Protein 2FDV (pdb70)

Secondary structure (DSSP, 8-state):
--BPPP-PPPBTTTBTGGG--TTBHHHHHHHHHHHH-SEEEEEETTEEEEEE-SHHHHHIIIIITTTTT-EE---HHHHHHHTT-SSSS--HHHHHHHHHHHHHHHHHTTTTSHHHHHHHHHHHHHHHHHHHHTTT--B--HHHHHHHHHHHHHHHHHSSPPPTT-HHHHHHHHHHHHHHHHHTSHHHHHHHHHHHHHTTS-SHHHHHHHHHHHHHHHHHHHHHHHHTT--TTS--SHHHHHHHHHHHTTT-TT-S-SHHHHHHHHHHHHHHHHHHHHHHHHHHHHHHHH-HHHHHHHHHHHHHHT-SSSPP-GGGGGG-HHHHHHHHHHHHHH-SSTT-S-EE-SS-EEETTEEE-TT-EEEE-HHHHHT-TTT-SSTTS--GGGGB-TTS-B---TT--TT--STT--TTHHHHHHHHHHHHHHHHHHEEEEESS-GGG---S-SEESSSEEPPP--EEEEE-/-PPP-PPPBTTTBTGGG--TTBHHHHHHHHHHHH-SEEEEEETTEEEEEE-HHHHHHIIIIITTTTT-EE---HHHHHHHTT-SSSS--HHHHHHHHHHHHHHHHHTTTTSHHHHHHHHHHHHHHHHHHHHTTT--B--HHHHHHHHHHHHHHHHHSS---TT-HHHHHHHHHHHHHHHHTTSHHHHHHHHHHHHHTTS-SHHHHHHHHHHHHHHHHHHHHHHHHHS--TT---SHHHHHHHHHHHHTT-TT-S-SHHHHHHHHHHHHHHHHHHHHHHHHHHHHHHHH-HHHHHHHHHHHHHHT-SSS---GGGGGG-HHHHHHHHHHHHHH-SSTT-S-EE-SS-EEETTEEE-TT-EEEE-HHHHHT-TTT-SSTTS--GGGGB-TTS-B---TT--TT--STT--TTHHHHHHHHHHHHHHHHHHEEEEESS-GGG---SEEEESSSEEEPP--EEEEE---/--SPP-PPPBTTTBTGGG--TTBHHHHHHHHHHHH-SEEEEEETTEEEEEEESHHHHHIIIIITTTTT-EE---HHHHHHHTT-STTT--HHHHHHHHHHHHHHHHHTTTTSHHHHHHHHHHHHHHHHHHHTTTT--B--HHHHHHHHHHHHHHHHHSSPPPTT-HHHHHHHHHHHHHHHHTTSHHHHHHHHHHHHHTTS-SHHHHHHHHHHHHHHHHHHHHHHHHHH--TTS--SHHHHHHHHHHHTTT-TT-S-SHHHHHHHHHHHHHHHHHHHHHHHHHHHHHHHH-HHHHHHHHHHHHHHT-SSS---GGGGGG-HHHHHHHHHHHHHH-SSTT-S-EE-SSSEEETTEEE-TT-EEEEEHHHHHT-TTT-SSTTS--GGGGB-TTS-B---TT--TT--STT--TTHHHHHHHHHHHHHHHHHHEEEEESS-GGG---SEEEESSSEEEPP--EEEEE-/--PPP-PPPBTTTBTGGG--TTBHHHHHHHHHHHH-SEEEEEETTEEEEEE-HHHHHHHHHTTTTTTT-EE---HHHHHHHTT-STTT--HHHHHHHHHHHHHHHHHT-SSSHHHHHHHHHHHHHHHHHHHHTTT--B--HHHHHHHHHHHHHHHHHSSPPPTT-HHHHHHHHHHHHHHHHHTSHHHHHHHHHHHHHTTS-SHHHHHHHHHHHHHHHHHHHHHHHHTT--TTS--SHHHHHHHHHHHTTT-TT-S-SHHHHHHHHHHHHHHHHHHHHHHHHHHHHHHHH-HHHHHHHHHHHHHHT-SSSPP-GGGGGG-HHHHHHHHHHHHHH-SSTT-S-EE-SS-EEETTEEE-TT-EEEE-HHHHHT-TTT-SSTTS--GGGGB-TTS-B---TT--TT--STT--TTHHHHHHHHHHHHHHHHHHEEEEESS-GGG---SEEEESSSEEEPP--EEEEE-

Solvent-accessible surface area: 74502 Å² total; per-residue (Å²): 148,50,148,40,4,56,24,6,113,49,25,68,26,49,6,2,35,14,72,2,25,8,57,62,3,35,83,14,0,51,134,15,14,132,197,60,24,68,4,0,7,0,29,2,0,46,20,108,0,0,0,0,8,15,14,82,2,0,64,57,0,0,59,100,50,21,50,46,0,3,4,16,6,58,10,6,0,10,36,74,5,3,136,29,58,0,5,37,19,2,68,39,102,62,3,120,66,0,48,198,20,0,43,49,6,10,139,107,57,8,16,62,107,172,43,5,20,88,35,0,32,89,0,2,28,69,0,12,89,26,1,116,68,24,70,20,37,22,25,67,0,14,32,46,0,5,36,0,0,0,0,0,4,0,19,5,0,16,37,90,78,20,88,39,177,50,145,70,0,24,43,2,2,135,36,0,29,22,3,10,38,16,0,1,36,10,24,0,5,47,2,5,6,22,19,26,27,16,84,61,22,33,6,26,5,58,76,2,4,123,32,0,70,21,0,33,76,11,0,30,103,56,1,90,85,8,79,169,65,30,66,66,138,61,57,100,2,0,0,0,19,0,6,29,76,31,86,122,36,128,197,62,125,78,21,26,7,69,85,67,0,0,11,0,0,0,0,8,18,0,14,40,17,0,4,37,10,1,1,7,0,14,2,0,0,8,0,1,10,50,56,67,133,11,20,59,92,0,20,95,4,0,55,150,30,13,21,121,153,83,104,1,56,47,112,0,52,96,100,0,40,23,0,24,0,1,12,14,0,1,16,0,42,0,8,13,26,0,10,12,40,7,4,66,1,63,94,90,6,128,3,90,81,32,73,0,32,150,28,10,6,0,14,0,0,3,0,7,1,1,46,20,111,99,74,4,97,70,20,128,75,11,50,6,90,20,0,8,53,166,173,33,101,48,98,168,25,90,0,36,3,24,26,14,25,22,105,32,40,54,50,26,52,47,13,11,70,15,1,2,1,0,1,1,0,11,1,0,9,31,0,117,19,114,26,70,87,52,46,151,52,6,68,21,48,48,79,47,36,2,15,0,6,3,3,74,114,29,31,0,4,1,37,68,88,172,48,4,64,25,14,90,53,24,65,25,49,3,0,32,9,44,3,36,9,66,92,1,29,80,7,0,32,111,12,18,150,194,55,25,65,4,0,6,0,34,2,0,41,22,102,0,0,0,0,9,16,13,83,2,1,63,58,0,0,58,102,46,20,88,59,0,3,3,16,6,67,11,10,0,8,39,66,5,3,138,30,63,0,6,36,20,2,67,47,109,62,4,141,59,0,48,133,15,0,45,42,7,10,141,111,57,6,19,61,106,192,48,4,25,109,70,0,40,88,0,1,16,71,1,12,71,28,0,138,70,27,73,18,48,26,24,67,0,18,60,47,0,0,1,0,0,0,0,0,4,0,9,6,0,17,31,78,55,16,90,49,187,48,134,91,0,58,44,2,6,126,34,0,49,14,2,19,79,18,0,2,33,10,28,1,6,51,2,6,5,22,27,30,29,20,90,65,19,39,2,20,5,45,72,3,2,101,50,0,70,21,0,41,72,9,0,28,125,65,1,72,94,9,80,176,81,40,71,66,144,63,57,97,2,0,0,0,22,0,12,31,49,31,109,125,43,127,188,64,127,101,22,30,6,69,93,66,0,0,11,0,0,0,0,9,20,0,14,37,18,0,3,38,9,1,8,7,1,10,3,0,0,5,0,3,7,52,53,64,136,12,21,61,98,1,20,93,6,0,55,151,34,12,23,142,157,96,68,0,76,36,121,5,84,88,145,0,38,26,3,28,0,1,10,12,0,2,13,0,37,0,4,18,25,0,9,11,39,8,4,57,2,85,146,87,1,155,2,98,140,46,46,0,36,142,28,10,6,0,14,0,0,2,0,14,0,1,56,18,108,98,71,5,94,70,19,128,75,14,47,5,93,13,0,8,40,156,168,37,105,54,101,178,26,89,0,33,1,25,27,15,25,23,109,33,42,53,50,28,49,44,14,12,57,12,1,1,4,0,1,1,0,2,1,1,13,38,5,107,19,122,26,75,75,49,46,171,71,4,69,19,48,48,80,52,30,0,15,3,4,14,2,93,109,24,22,0,4,2,44,66,40,178,89,106,107,43,5,60,24,11,118,47,32,40,30,26,5,0,84,100,71,11,78,11,100,71,2,24,76,11,0,48,135,13,15,121,199,76,22,64,4,0,8,0,38,2,1,53,25,106,0,0,0,0,5,16,14,81,2,1,62,59,0,0,59,103,47,20,96,57,0,14,2,15,6,68,14,7,0,14,62,74,4,4,130,23,58,0,5,38,28,1,60,41,96,59,5,110,44,0,48,139,12,0,43,49,5,11,143,110,52,7,18,62,110,188,46,5,29,91,34,0,26,89,0,2,28,70,1,8,88,24,0,127,67,27,72,15,45,75,32,70,0,14,50,45,1,4,36,0,0,0,0,0,4,0,19,4,0,22,37,98,65,20,82,38,175,52,171,101,1,66,25,2,2,117,36,0,35,22,2,11,36,15,0,1,34,44,39,0,5,44,1,7,6,19,21,40,25,16,85,64,55,100,23,71,5,53,103,2,4,118,51,0,81,19,0,44,87,18,0,37,122,69,1,53,108,9,82,182,68,34,70,70,138,61,59,99,2,0,0,0,20,0,8,28,85,35,88,95,38,141,169,50,125,97,31,27,10,70,86,66,0,0,11,0,0,0,0,10,19,0,18,35,19,0,3,39,8,0,0,7,0,13,2,0,0,5,0,1,9,54,48,68,145,15,19,60,97,0,22,96,6,0,69,154,33,13,23,176,131,97,98,1,88,31,118,6,70,87,156,0,44,17,1,27,0,1,11,13,0,0,15,1,35,1,3,13,24,0,12,12,40,8,4,69,1,72,149,90,2,123,2,96,128,36,44,0,39,150,29,14,6,0,13,0,0,2,0,6,1,2,58,16,109,98,75,3,91,73,18,128,77,12,41,4,93,14,0,15,35,172,164,36,86,56,96,176,25,89,0,33,2,24,25,17,25,20,107,30,48,55,53,28,55,45,13,12,58,11,1,2,4,0,1,1,0,10,0,0,20,28,0,110,19,107,27,76,86,52,52,160,82,4,67,21,49,46,84,48,32,0,15,0,3,2,3,94,118,31,49,0,2,0,50,70,117,80,158,49,5,59,25,11,120,47,28,40,29,22,6,0,81,94,70,13,72,11,111,79,2,25,86,12,0,47,152,11,15,146,196,75,23,66,3,0,7,0,35,1,1,45,26,109,0,0,0,0,7,17,15,82,1,1,64,60,0,0,58,104,45,21,84,56,0,4,2,14,7,60,15,5,0,12,60,82,5,3,118,25,61,0,5,37,30,0,64,42,100,57,5,119,41,0,48,129,13,0,48,50,9,8,153,112,62,2,27,63,102,183,34,4,30,100,41,0,28,85,0,2,26,72,1,14,89,26,0,117,68,26,69,15,54,82,24,67,0,13,30,44,0,4,36,0,0,0,0,0,4,0,16,5,0,24,38,103,66,19,86,44,180,51,180,79,0,48,45,4,1,136,36,0,44,12,0,8,68,5,0,1,25,43,39,0,5,44,1,6,6,19,17,31,24,18,85,66,57,100,20,69,5,52,103,3,3,114,54,0,76,20,0,42,92,9,0,42,105,69,2,90,107,10,65,151,72,31,65,78,140,72,53,105,1,0,0,0,19,0,2,26,87,26,90,117,44,148,191,61,127,79,22,27,10,69,93,62,0,0,10,1,0,0,0,10,19,0,15,34,18,0,2,40,9,0,0,7,0,14,2,0,0,8,0,2,10,50,54,66,136,13,21,60,102,0,21,94,6,0,68,151,31,14,23,172,135,95,106,1,62,36,111,8,89,90,153,0,38,24,2,29,0,1,7,14,0,0,14,0,38,1,2,15,24,0,10,14,43,10,3,71,2,71,144,90,2,158,2,101,139,45,52,0,38,139,30,12,6,0,12,0,0,3,0,5,0,2,57,17,108,98,73,4,99,68,20,128,72,13,46,5,89,16,0,11,39,165,162,32,98,64,102,186,27,91,0,25,2,23,25,14,25,20,105,29,44,55,52,24,48,41,12,12,72,10,1,1,1,0,1,2,0,10,0,0,13,37,0,110,19,117,27,73,85,42,51,167,84,5,69,20,48,48,90,43,34,1,17,0,4,6,3,93,116,28,50,0,10,1,39,74,119

InterPro domains:
  IPR001128 Cytochrome P450 [PF00067] (34-490)
  IPR001128 Cytochrome P450 [PR00385] (301-318)
  IPR001128 Cytochrome P450 [PR00385] (354-365)
  IPR001128 Cytochrome P450 [PR00385] (430-439)
  IPR001128 Cytochrome P450 [PR00385] (439-450)
  IPR002401 Cytochrome P450, E-class, group I [PR00463] (62-81)
  IPR002401 Cytochrome P450, E-class, group I [PR00463] (86-107)
  IPR002401 Cytochrome P450, E-class, group I [PR00463] (177-195)
  IPR002401 Cytochrome P450, E-class, group I [PR00463] (290-307)
  IPR002401 Cytochrome P450, E-class, group I [PR00463] (310-336)
  IPR002401 Cytochrome P450, E-class, group I [PR00463] (353-371)
  IPR002401 Cytochrome P450, E-class, group I [PR00463] (394-418)
  IPR002401 Cytochrome P450, E-class, group I [PR00463] (429-439)
  IPR002401 Cytochrome P450, E-class, group I [PR00463] (439-462)
  IPR008067 Cytochrome P450, E-class, group I, CYP2A-like [PR01684] (1-13)
  IPR008067 Cytochrome P450, E-class, group I, CYP2A-like [PR01684] (225-237)
  IPR008067 Cytochrome P450, E-class, group I, CYP2A-like [PR01684] (336-346)
  IPR008067 Cytochrome P450, E-class, group I, CYP2A-like [PR01684] (390-405)
  IPR017972 Cytochrome P450, conserved site [PS00086] (432-441)
  IPR036396 Cytochrome P450 superfamily [G3DSA:1.10.630.10] (24-494)

Nearest PDB structures (foldseek):
  2fdw-assembly1_A  TM=9.995E-01  e=8.019E-74  Homo sapiens
  2pg5-assembly3_C  TM=1.002E+00  e=5.953E-73  Homo sapiens
  3t3q-assembly2_B  TM=1.000E+00  e=7.470E-72  Homo sapiens
  2pg7-assembly4_D  TM=9.994E-01  e=2.035E-71  Homo sapiens
  2pg6-assembly2_B  TM=9.985E-01  e=7.655E-70  Homo sapiens

Radius of gyration: 41.5 Å; Cα contacts (8 Å, |Δi|>4): 3331; chains: 4; bounding box: 92×107×116 Å

B-factor: mean 29.25, std 9.84, range [12.48, 67.92]

Structure (mmCIF, N/CA/C/O backbone):
data_2FDV
#
_entry.id   2FDV
#
_cell.length_a   69.927
_cell.length_b   157.430
_cell.length_c   103.897
_cell.angle_alpha   90.00
_cell.angle_beta   92.21
_cell.angle_gamma   90.00
#
_symmetry.space_group_name_H-M   'P 1 21 1'
#
loop_
_entity.id
_entity.type
_entity.pdbx_description
1 polymer 'Cytochrome P450 2A6'
2 non-polymer 'SULFATE ION'
3 non-polymer 'PROTOPORPHYRIN IX CONTAINING FE'
4 non-polymer N-METHYL(5-(PYRIDIN-3-YL)FURAN-2-YL)METHANAMINE
5 non-polymer 1,2-ETHANEDIOL
6 water water
#
loop_
_atom_site.group_PDB
_atom_site.id
_atom_site.type_symbol
_atom_site.label_atom_id
_atom_site.label_alt_id
_atom_site.label_comp_id
_atom_site.label_asym_id
_atom_site.label_entity_id
_atom_site.label_seq_id
_atom_site.pdbx_PDB_ins_code
_atom_site.Cartn_x
_atom_site.Cartn_y
_atom_site.Cartn_z
_atom_site.occupancy
_atom_site.B_iso_or_equiv
_atom_site.auth_seq_id
_atom_site.auth_comp_id
_atom_site.auth_asym_id
_atom_site.auth_atom_id
_atom_site.pdbx_PDB_model_num
ATOM 1 N N . LYS A 1 8 ? 29.767 87.174 84.756 1.00 57.45 30 LYS A N 1
ATOM 2 C CA . LYS A 1 8 ? 30.059 85.847 85.407 1.00 56.93 30 LYS A CA 1
ATOM 3 C C . LYS A 1 8 ? 31.431 85.752 86.087 1.00 56.17 30 LYS A C 1
ATOM 4 O O . LYS A 1 8 ? 31.540 85.296 87.249 1.00 56.41 30 LYS A O 1
ATOM 10 N N . GLY A 1 9 ? 32.478 86.135 85.345 1.00 54.58 31 GLY A N 1
ATOM 11 C CA . GLY A 1 9 ? 33.825 86.089 85.890 1.00 51.87 31 GLY A CA 1
ATOM 12 C C . GLY A 1 9 ? 34.398 84.683 85.946 1.00 49.54 31 GLY A C 1
ATOM 13 O O . GLY A 1 9 ? 35.247 84.377 86.781 1.00 50.20 31 GLY A O 1
ATOM 14 N N . LYS A 1 10 ? 33.929 83.798 85.079 1.00 46.50 32 LYS A N 1
ATOM 15 C CA . LYS A 1 10 ? 34.470 82.458 85.072 1.00 43.79 32 LYS A CA 1
ATOM 16 C C . LYS A 1 10 ? 35.007 82.088 83.686 1.00 38.99 32 LYS A C 1
ATOM 17 O O . LYS A 1 10 ? 34.741 82.761 82.723 1.00 37.05 32 LYS A O 1
ATOM 23 N N . LEU A 1 11 ? 35.815 81.048 83.619 1.00 37.36 33 LEU A N 1
ATOM 24 C CA . LEU A 1 11 ? 36.359 80.633 82.340 1.00 34.99 33 LEU A CA 1
ATOM 25 C C . LEU A 1 11 ? 35.176 80.098 81.555 1.00 32.86 33 LEU A C 1
ATOM 26 O O . LEU A 1 11 ? 34.151 79.671 82.125 1.00 33.06 33 LEU A O 1
ATOM 31 N N . PRO A 1 12 ? 35.241 80.182 80.220 1.00 30.29 34 PRO A N 1
ATOM 32 C CA . PRO A 1 12 ? 34.163 79.680 79.357 1.00 29.56 34 PRO A CA 1
ATOM 33 C C . PRO A 1 12 ? 33.847 78.262 79.768 1.00 30.19 34 PRO A C 1
ATOM 34 O O . PRO A 1 12 ? 34.751 77.513 80.155 1.00 29.38 34 PRO A O 1
ATOM 38 N N . PRO A 1 13 ? 32.575 77.835 79.636 1.00 31.31 35 PRO A N 1
ATOM 39 C CA . PRO A 1 13 ? 32.238 76.468 80.032 1.00 30.60 35 PRO A CA 1
ATOM 40 C C . PRO A 1 13 ? 32.864 75.403 79.113 1.00 29.66 35 PRO A C 1
ATOM 41 O O . PRO A 1 13 ? 33.237 75.696 77.969 1.00 27.75 35 PRO A O 1
ATOM 45 N N . GLY A 1 14 ? 32.969 74.175 79.613 1.00 27.90 36 GLY A N 1
ATOM 46 C CA . GLY A 1 14 ? 33.486 73.088 78.803 1.00 28.84 36 GLY A CA 1
ATOM 47 C C . GLY A 1 14 ? 33.434 71.735 79.506 1.00 27.90 36 GLY A C 1
ATOM 48 O O . GLY A 1 14 ? 33.092 71.689 80.701 1.00 30.45 36 GLY A O 1
ATOM 49 N N . PRO A 1 15 ? 33.760 70.633 78.824 1.00 28.49 37 PRO A N 1
ATOM 50 C CA . PRO A 1 15 ? 33.709 69.324 79.488 1.00 28.08 37 PRO A CA 1
ATOM 51 C C . PRO A 1 15 ? 34.702 69.276 80.639 1.00 30.05 37 PRO A C 1
ATOM 52 O O . PRO A 1 15 ? 35.801 69.849 80.558 1.00 26.71 37 PRO A O 1
ATOM 56 N N . THR A 1 16 ? 34.270 68.668 81.755 1.00 29.31 38 THR A N 1
ATOM 57 C CA . THR A 1 16 ? 35.148 68.629 82.909 1.00 30.61 38 THR A CA 1
ATOM 58 C C . THR A 1 16 ? 36.396 67.825 82.556 1.00 28.00 38 THR A C 1
ATOM 59 O O . THR A 1 16 ? 36.304 66.742 82.010 1.00 27.07 38 THR A O 1
ATOM 63 N N . PRO A 1 17 ? 37.582 68.372 82.864 1.00 27.80 39 PRO A N 1
ATOM 64 C CA . PRO A 1 17 ? 38.820 67.613 82.534 1.00 27.50 39 PRO A CA 1
ATOM 65 C C . PRO A 1 17 ? 39.223 66.636 83.608 1.00 27.11 39 PRO A C 1
ATOM 66 O O . PRO A 1 17 ? 38.785 66.808 84.775 1.00 28.02 39 PRO A O 1
ATOM 70 N N . LEU A 1 18 ? 40.035 65.623 83.246 1.00 24.35 40 LEU A N 1
ATOM 71 C CA . LEU A 1 18 ? 40.601 64.693 84.230 1.00 23.57 40 LEU A CA 1
ATOM 72 C C . LEU A 1 18 ? 42.097 65.126 84.425 1.00 23.74 40 LEU A C 1
ATOM 73 O O . LEU A 1 18 ? 42.670 65.776 83.569 1.00 20.69 40 LEU A O 1
ATOM 78 N N . PRO A 1 19 ? 42.670 64.767 85.555 1.00 23.52 41 PRO A N 1
ATOM 79 C CA . PRO A 1 19 ? 44.093 65.105 85.875 1.00 23.82 41 PRO A CA 1
ATOM 80 C C . PRO A 1 19 ? 45.013 64.672 84.757 1.00 20.20 41 PRO A C 1
ATOM 81 O O . PRO A 1 19 ? 44.972 63.521 84.331 1.00 20.66 41 PRO A O 1
ATOM 85 N N . PHE A 1 20 ? 45.904 65.601 84.350 1.00 19.19 42 PHE A N 1
ATOM 86 C CA . PHE A 1 20 ? 46.895 65.430 83.288 1.00 19.75 42 PHE A CA 1
ATOM 87 C C . PHE A 1 20 ? 46.381 65.163 81.876 1.00 19.44 42 PHE A C 1
ATOM 88 O O . PHE A 1 20 ? 46.740 65.893 80.918 1.00 18.10 42 PHE A O 1
ATOM 96 N N . ILE A 1 21 ? 45.503 64.168 81.707 1.00 19.69 43 ILE A N 1
ATOM 97 C CA . ILE A 1 21 ? 45.026 63.933 80.354 1.00 20.10 43 ILE A CA 1
ATOM 98 C C . ILE A 1 21 ? 43.964 64.974 79.905 1.00 19.66 43 ILE A C 1
ATOM 99 O O . ILE A 1 21 ? 43.654 65.017 78.737 1.00 19.48 43 ILE A O 1
ATOM 104 N N . GLY A 1 22 ? 43.453 65.774 80.819 1.00 19.52 44 GLY A N 1
ATOM 105 C CA . GLY A 1 22 ? 42.576 66.855 80.418 1.00 18.57 44 GLY A CA 1
ATOM 106 C C . GLY A 1 22 ? 41.313 66.253 79.774 1.00 19.74 44 GLY A C 1
ATOM 107 O O . GLY A 1 22 ? 40.720 65.381 80.403 1.00 19.12 44 GLY A O 1
ATOM 108 N N . ASN A 1 23 ? 40.937 66.724 78.577 1.00 21.85 45 ASN A N 1
ATOM 109 C CA . ASN A 1 23 ? 39.735 66.245 77.862 1.00 19.74 45 ASN A CA 1
ATOM 110 C C . ASN A 1 23 ? 40.100 65.244 76.792 1.00 20.88 45 ASN A C 1
ATOM 111 O O . ASN A 1 23 ? 39.332 64.997 75.825 1.00 19.53 45 ASN A O 1
ATOM 116 N N . TYR A 1 24 ? 41.294 64.620 76.914 1.00 18.34 46 TYR A N 1
ATOM 117 C CA . TYR A 1 24 ? 41.679 63.645 75.952 1.00 17.37 46 TYR A CA 1
ATOM 118 C C . TYR A 1 24 ? 40.616 62.576 75.600 1.00 19.25 46 TYR A C 1
ATOM 119 O O . TYR A 1 24 ? 40.462 62.177 74.439 1.00 18.62 46 TYR A O 1
ATOM 128 N N . LEU A 1 25 ? 39.915 62.083 76.629 1.00 18.87 47 LEU A N 1
ATOM 129 C CA . LEU A 1 25 ? 38.971 60.994 76.348 1.00 19.21 47 LEU A CA 1
ATOM 130 C C . LEU A 1 25 ? 37.736 61.439 75.552 1.00 21.68 47 LEU A C 1
ATOM 131 O O . LEU A 1 25 ? 36.958 60.576 75.087 1.00 22.69 47 LEU A O 1
ATOM 136 N N . GLN A 1 26 ? 37.597 62.736 75.383 1.00 23.77 48 GLN A N 1
ATOM 137 C CA . GLN A 1 26 ? 36.449 63.300 74.593 1.00 26.22 48 GLN A CA 1
ATOM 138 C C . GLN A 1 26 ? 36.923 63.919 73.273 1.00 26.79 48 GLN A C 1
ATOM 139 O O . GLN A 1 26 ? 36.162 64.688 72.619 1.00 29.27 48 GLN A O 1
ATOM 145 N N . LEU A 1 27 ? 38.135 63.576 72.875 1.00 26.24 49 LEU A N 1
ATOM 146 C CA . LEU A 1 27 ? 38.706 64.093 71.625 1.00 26.17 49 LEU A CA 1
ATOM 147 C C . LEU A 1 27 ? 39.213 62.950 70.781 1.00 26.27 49 LEU A C 1
ATOM 148 O O . LEU A 1 27 ? 39.487 61.922 71.321 1.00 30.23 49 LEU A O 1
ATOM 153 N N . ASN A 1 28 ? 39.323 63.094 69.444 1.00 24.91 50 ASN A N 1
ATOM 154 C CA . ASN A 1 28 ? 39.888 62.070 68.579 1.00 26.43 50 ASN A CA 1
ATOM 155 C C . ASN A 1 28 ? 41.129 62.798 68.010 1.00 25.88 50 ASN A C 1
ATOM 156 O O . ASN A 1 28 ? 40.949 63.773 67.288 1.00 26.62 50 ASN A O 1
ATOM 161 N N . THR A 1 29 ? 42.344 62.381 68.377 1.00 25.55 51 THR A N 1
ATOM 162 C CA . THR A 1 29 ? 43.537 63.075 67.869 1.00 24.57 51 THR A CA 1
ATOM 163 C C . THR A 1 29 ? 43.650 63.089 66.339 1.00 25.15 51 THR A C 1
ATOM 164 O O . THR A 1 29 ? 44.291 63.972 65.774 1.00 23.30 51 THR A O 1
ATOM 168 N N . GLU A 1 30 ? 43.027 62.130 65.650 1.00 23.98 52 GLU A N 1
ATOM 169 C CA . GLU A 1 30 ? 43.076 62.111 64.199 1.00 26.21 52 GLU A CA 1
ATOM 170 C C . GLU A 1 30 ? 42.123 63.159 63.580 1.00 24.51 52 GLU A C 1
ATOM 171 O O . GLU A 1 30 ? 42.308 63.573 62.419 1.00 25.26 52 GLU A O 1
ATOM 177 N N . GLN A 1 31 ? 41.143 63.617 64.358 1.00 25.72 53 GLN A N 1
ATOM 178 C CA . GLN A 1 31 ? 40.164 64.586 63.888 1.00 23.75 53 GLN A CA 1
ATOM 179 C C . GLN A 1 31 ? 39.922 65.654 64.954 1.00 25.45 53 GLN A C 1
ATOM 180 O O . GLN A 1 31 ? 38.822 65.790 65.520 1.00 24.56 53 GLN A O 1
ATOM 186 N N . MET A 1 32 ? 40.947 66.441 65.262 1.00 22.27 54 MET A N 1
ATOM 187 C CA . MET A 1 32 ? 40.750 67.465 66.256 1.00 23.54 54 MET A CA 1
ATOM 188 C C . MET A 1 32 ? 39.685 68.509 65.987 1.00 24.85 54 MET A C 1
ATOM 189 O O . MET A 1 32 ? 38.922 68.866 66.894 1.00 26.05 54 MET A O 1
ATOM 194 N N . TYR A 1 33 ? 39.662 69.036 64.766 1.00 24.33 55 TYR A N 1
ATOM 195 C CA . TYR A 1 33 ? 38.671 70.050 64.393 1.00 27.66 55 TYR A CA 1
ATOM 196 C C . TYR A 1 33 ? 37.242 69.493 64.639 1.00 26.84 55 TYR A C 1
ATOM 197 O O . TYR A 1 33 ? 36.453 70.107 65.370 1.00 28.49 55 TYR A O 1
ATOM 206 N N . ASN A 1 34 ? 36.932 68.326 64.066 1.00 27.84 56 ASN A N 1
ATOM 207 C CA . ASN A 1 34 ? 35.585 67.737 64.239 1.00 28.79 56 ASN A CA 1
ATOM 208 C C . ASN A 1 34 ? 35.264 67.483 65.719 1.00 28.78 56 ASN A C 1
ATOM 209 O O . ASN A 1 34 ? 34.128 67.678 66.146 1.00 29.72 56 ASN A O 1
ATOM 214 N N . SER A 1 35 ? 36.266 67.022 66.478 1.00 28.57 57 SER A N 1
ATOM 215 C CA . SER A 1 35 ? 36.106 66.755 67.879 1.00 28.13 57 SER A CA 1
ATOM 216 C C . SER A 1 35 ? 35.723 68.031 68.624 1.00 27.76 57 SER A C 1
ATOM 217 O O . SER A 1 35 ? 34.854 68.002 69.468 1.00 27.81 57 SER A O 1
ATOM 220 N N . LEU A 1 36 ? 36.433 69.142 68.349 1.00 25.44 58 LEU A N 1
ATOM 221 C CA . LEU A 1 36 ? 36.192 70.405 68.987 1.00 26.65 58 LEU A CA 1
ATOM 222 C C . LEU A 1 36 ? 34.848 70.970 68.538 1.00 28.62 58 LEU A C 1
ATOM 223 O O . LEU A 1 36 ? 34.122 71.492 69.391 1.00 28.31 58 LEU A O 1
ATOM 228 N N . MET A 1 37 ? 34.521 70.863 67.244 1.00 29.50 59 MET A N 1
ATOM 229 C CA . MET A 1 37 ? 33.211 71.375 66.767 1.00 32.06 59 MET A CA 1
ATOM 230 C C . MET A 1 37 ? 32.067 70.572 67.398 1.00 31.73 59 MET A C 1
ATOM 231 O O . MET A 1 37 ? 31.010 71.136 67.699 1.00 32.59 59 MET A O 1
ATOM 236 N N . LYS A 1 38 ? 32.261 69.279 67.605 1.00 32.79 60 LYS A N 1
ATOM 237 C CA . LYS A 1 38 ? 31.237 68.447 68.239 1.00 34.28 60 LYS A CA 1
ATOM 238 C C . LYS A 1 38 ? 30.962 68.990 69.632 1.00 34.51 60 LYS A C 1
ATOM 239 O O . LYS A 1 38 ? 29.785 69.155 70.052 1.00 34.20 60 LYS A O 1
ATOM 245 N N . ILE A 1 39 ? 32.044 69.288 70.370 1.00 32.36 61 ILE A N 1
ATOM 246 C CA . ILE A 1 39 ? 31.903 69.871 71.671 1.00 30.04 61 ILE A CA 1
ATOM 247 C C . ILE A 1 39 ? 31.260 71.240 71.644 1.00 30.12 61 ILE A C 1
ATOM 248 O O . ILE A 1 39 ? 30.449 71.580 72.549 1.00 30.47 61 ILE A O 1
ATOM 253 N N . SER A 1 40 ? 31.592 72.074 70.653 1.00 29.18 62 SER A N 1
ATOM 254 C CA . SER A 1 40 ? 30.966 73.407 70.625 1.00 30.37 62 SER A CA 1
ATOM 255 C C . SER A 1 40 ? 29.452 73.316 70.451 1.00 30.93 62 SER A C 1
ATOM 256 O O . SER A 1 40 ? 28.751 74.243 70.817 1.00 29.93 62 SER A O 1
ATOM 259 N N . GLU A 1 41 ? 28.957 72.215 69.924 1.00 32.91 63 GLU A N 1
ATOM 260 C CA . GLU A 1 41 ? 27.492 72.100 69.748 1.00 36.31 63 GLU A CA 1
ATOM 261 C C . GLU A 1 41 ? 26.822 72.082 71.093 1.00 36.93 63 GLU A C 1
ATOM 262 O O . GLU A 1 41 ? 25.705 72.604 71.258 1.00 36.24 63 GLU A O 1
ATOM 268 N N . ARG A 1 42 ? 27.503 71.470 72.056 1.00 36.00 64 ARG A N 1
ATOM 269 C CA . ARG A 1 42 ? 26.941 71.377 73.372 1.00 36.50 64 ARG A CA 1
ATOM 270 C C . ARG A 1 42 ? 27.223 72.569 74.225 1.00 35.99 64 ARG A C 1
ATOM 271 O O . ARG A 1 42 ? 26.358 73.000 74.981 1.00 36.64 64 ARG A O 1
ATOM 279 N N . TYR A 1 43 ? 28.415 73.148 74.105 1.00 31.66 65 TYR A N 1
ATOM 280 C CA . TYR A 1 43 ? 28.769 74.264 74.969 1.00 31.66 65 TYR A CA 1
ATOM 281 C C . TYR A 1 43 ? 28.693 75.661 74.442 1.00 30.80 65 TYR A C 1
ATOM 282 O O . TYR A 1 43 ? 28.717 76.582 75.249 1.00 34.55 65 TYR A O 1
ATOM 291 N N . GLY A 1 44 ? 28.614 75.851 73.130 1.00 30.78 66 GLY A N 1
ATOM 292 C CA . GLY A 1 44 ? 28.588 77.224 72.638 1.00 29.96 66 GLY A CA 1
ATOM 293 C C . GLY A 1 44 ? 29.819 77.512 71.739 1.00 29.87 66 GLY A C 1
ATOM 294 O O . GLY A 1 44 ? 30.763 76.691 71.725 1.00 26.85 66 GLY A O 1
ATOM 295 N N . PRO A 1 45 ? 29.861 78.650 71.048 1.00 28.68 67 PRO A N 1
ATOM 296 C CA . PRO A 1 45 ? 30.995 78.971 70.153 1.00 28.42 67 PRO A CA 1
ATOM 297 C C . PRO A 1 45 ? 32.286 79.341 70.849 1.00 27.32 67 PRO A C 1
ATOM 298 O O . PRO A 1 45 ? 33.328 79.371 70.204 1.00 25.82 67 PRO A O 1
ATOM 302 N N . VAL A 1 46 ? 32.221 79.613 72.151 1.00 25.96 68 VAL A N 1
ATOM 303 C CA . VAL A 1 46 ? 33.393 80.001 72.947 1.00 26.19 68 VAL A CA 1
ATOM 304 C C . VAL A 1 46 ? 33.363 79.025 74.128 1.00 26.73 68 VAL A C 1
ATOM 305 O O . VAL A 1 46 ? 32.437 79.051 74.970 1.00 26.75 68 VAL A O 1
ATOM 309 N N . PHE A 1 47 ? 34.355 78.127 74.191 1.00 23.07 69 PHE A N 1
ATOM 310 C CA . PHE A 1 47 ? 34.366 77.133 75.236 1.00 22.28 69 PHE A CA 1
ATOM 311 C C . PHE A 1 47 ? 35.795 76.797 75.614 1.00 22.64 69 PHE A C 1
ATOM 312 O O . PHE A 1 47 ? 36.743 77.244 74.939 1.00 21.43 69 PHE A O 1
ATOM 320 N N . THR A 1 48 ? 35.919 76.119 76.737 1.00 22.54 70 THR A N 1
ATOM 321 C CA . THR A 1 48 ? 37.301 75.793 77.265 1.00 21.67 70 THR A CA 1
ATOM 322 C C . THR A 1 48 ? 37.529 74.341 77.045 1.00 23.10 70 THR A C 1
ATOM 323 O O . THR A 1 48 ? 36.654 73.505 77.282 1.00 23.91 70 THR A O 1
ATOM 327 N N . ILE A 1 49 ? 38.739 73.971 76.580 1.00 19.52 71 ILE A N 1
ATOM 328 C CA . ILE A 1 49 ? 39.035 72.568 76.419 1.00 18.71 71 ILE A CA 1
ATOM 329 C C . ILE A 1 49 ? 40.421 72.399 77.059 1.00 18.63 71 ILE A C 1
ATOM 330 O O . ILE A 1 49 ? 41.163 73.368 77.166 1.00 19.39 71 ILE A O 1
ATOM 335 N N . HIS A 1 50 ? 40.716 71.183 77.480 1.00 18.87 72 HIS A N 1
ATOM 336 C CA . HIS A 1 50 ? 42.050 70.873 78.094 1.00 19.58 72 HIS A CA 1
ATOM 337 C C . HIS A 1 50 ? 42.766 69.855 77.204 1.00 19.36 72 HIS A C 1
ATOM 338 O O . HIS A 1 50 ? 42.382 68.683 77.071 1.00 16.98 72 HIS A O 1
ATOM 345 N N . LEU A 1 51 ? 43.817 70.317 76.513 1.00 17.94 73 LEU A N 1
ATOM 346 C CA . LEU A 1 51 ? 44.562 69.453 75.596 1.00 18.85 73 LEU A CA 1
ATOM 347 C C . LEU A 1 51 ? 45.674 68.928 76.462 1.00 19.56 73 LEU A C 1
ATOM 348 O O . LEU A 1 51 ? 46.764 69.541 76.590 1.00 19.17 73 LEU A O 1
ATOM 353 N N . GLY A 1 52 ? 45.381 67.785 77.061 1.00 19.04 74 GLY A N 1
ATOM 354 C CA . GLY A 1 52 ? 46.271 67.274 78.109 1.00 19.33 74 GLY A CA 1
ATOM 355 C C . GLY A 1 52 ? 46.173 68.354 79.163 1.00 19.23 74 GLY A C 1
ATOM 356 O O . GLY A 1 52 ? 45.083 68.915 79.466 1.00 19.52 74 GLY A O 1
ATOM 357 N N . PRO A 1 53 ? 47.322 68.786 79.753 1.00 18.70 75 PRO A N 1
ATOM 358 C CA . PRO A 1 53 ? 47.317 69.818 80.772 1.00 19.42 75 PRO A CA 1
ATOM 359 C C . PRO A 1 53 ? 47.135 71.263 80.241 1.00 18.50 75 PRO A C 1
ATOM 360 O O . PRO A 1 53 ? 46.945 72.190 81.033 1.00 19.96 75 PRO A O 1
ATOM 364 N N . ARG A 1 54 ? 47.180 71.463 78.909 1.00 17.18 76 ARG A N 1
ATOM 365 C CA . ARG A 1 54 ? 47.003 72.805 78.338 1.00 17.32 76 ARG A CA 1
ATOM 366 C C . ARG A 1 54 ? 45.556 73.288 78.377 1.00 18.84 76 ARG A C 1
ATOM 367 O O . ARG A 1 54 ? 44.716 72.722 77.626 1.00 20.45 76 ARG A O 1
ATOM 375 N N . ARG A 1 55 ? 45.305 74.356 79.142 1.00 20.26 77 ARG A N 1
ATOM 376 C CA . ARG A 1 55 ? 43.917 74.898 79.196 1.00 20.50 77 ARG A CA 1
ATOM 377 C C . ARG A 1 55 ? 43.776 75.867 78.037 1.00 21.58 77 ARG A C 1
ATOM 378 O O . ARG A 1 55 ? 44.539 76.845 77.924 1.00 21.42 77 ARG A O 1
ATOM 386 N N . VAL A 1 56 ? 42.787 75.612 77.157 1.00 19.21 78 VAL A N 1
ATOM 387 C CA . VAL A 1 56 ? 42.675 76.392 75.952 1.00 19.02 78 VAL A CA 1
ATOM 388 C C . VAL A 1 56 ? 41.245 76.881 75.732 1.00 19.26 78 VAL A C 1
ATOM 389 O O . VAL A 1 56 ? 40.350 76.081 75.850 1.00 20.30 78 VAL A O 1
ATOM 393 N N . VAL A 1 57 ? 41.108 78.168 75.417 1.00 20.01 79 VAL A N 1
ATOM 394 C CA . VAL A 1 57 ? 39.783 78.690 75.043 1.00 21.46 79 VAL A CA 1
ATOM 395 C C . VAL A 1 57 ? 39.690 78.641 73.535 1.00 21.40 79 VAL A C 1
ATOM 396 O O . VAL A 1 57 ? 40.512 79.219 72.800 1.00 22.28 79 VAL A O 1
ATOM 400 N N . VAL A 1 58 ? 38.669 77.932 73.084 1.00 21.65 80 VAL A N 1
ATOM 401 C CA . VAL A 1 58 ? 38.417 77.722 71.670 1.00 20.83 80 VAL A CA 1
ATOM 402 C C . VAL A 1 58 ? 37.388 78.731 71.172 1.00 21.64 80 VAL A C 1
ATOM 403 O O . VAL A 1 58 ? 36.342 78.864 71.819 1.00 23.31 80 VAL A O 1
ATOM 407 N N . LEU A 1 59 ? 37.683 79.389 70.055 1.00 21.21 81 LEU A N 1
ATOM 408 C CA . LEU A 1 59 ? 36.775 80.420 69.461 1.00 22.26 81 LEU A CA 1
ATOM 409 C C . LEU A 1 59 ? 36.261 79.906 68.119 1.00 22.36 81 LEU A C 1
ATOM 410 O O . LEU A 1 59 ? 37.051 79.713 67.192 1.00 20.77 81 LEU A O 1
ATOM 415 N N . CYS A 1 60 ? 34.938 79.751 67.966 1.00 22.08 82 CYS A N 1
ATOM 416 C CA . CYS A 1 60 ? 34.361 79.165 66.760 1.00 22.54 82 CYS A CA 1
ATOM 417 C C . CYS A 1 60 ? 33.479 80.209 66.077 1.00 24.21 82 CYS A C 1
ATOM 418 O O . CYS A 1 60 ? 32.757 80.932 66.796 1.00 23.47 82 CYS A O 1
ATOM 421 N N . GLY A 1 61 ? 33.558 80.250 64.745 1.00 23.54 83 GLY A N 1
ATOM 422 C CA . GLY A 1 61 ? 32.772 81.202 63.952 1.00 23.95 83 GLY A CA 1
ATOM 423 C C . GLY A 1 61 ? 33.343 82.582 63.872 1.00 21.80 83 GLY A C 1
ATOM 424 O O . GLY A 1 61 ? 34.150 83.025 64.686 1.00 23.27 83 GLY A O 1
ATOM 425 N N . HIS A 1 62 ? 32.950 83.303 62.821 1.00 21.92 84 HIS A N 1
ATOM 426 C CA . HIS A 1 62 ? 33.392 84.646 62.611 1.00 22.84 84 HIS A CA 1
ATOM 427 C C . HIS A 1 62 ? 33.349 85.618 63.782 1.00 22.95 84 HIS A C 1
ATOM 428 O O . HIS A 1 62 ? 34.338 86.280 64.114 1.00 20.98 84 HIS A O 1
ATOM 435 N N . ASP A 1 63 ? 32.146 85.829 64.333 1.00 23.17 85 ASP A N 1
ATOM 436 C CA . ASP A 1 63 ? 32.010 86.808 65.407 1.00 23.51 85 ASP A CA 1
ATOM 437 C C . ASP A 1 63 ? 32.932 86.577 66.606 1.00 21.56 85 ASP A C 1
ATOM 438 O O . ASP A 1 63 ? 33.602 87.503 67.037 1.00 22.37 85 ASP A O 1
ATOM 443 N N . ALA A 1 64 ? 33.021 85.343 67.104 1.00 21.38 86 ALA A N 1
ATOM 444 C CA . ALA A 1 64 ? 33.873 85.088 68.277 1.00 21.64 86 ALA A CA 1
ATOM 445 C C . ALA A 1 64 ? 35.347 85.360 67.887 1.00 21.57 86 ALA A C 1
ATOM 446 O O . ALA A 1 64 ? 36.069 86.007 68.640 1.00 20.98 86 ALA A O 1
ATOM 448 N N . VAL A 1 65 ? 35.753 84.904 66.702 1.00 21.19 87 VAL A N 1
ATOM 449 C CA . VAL A 1 65 ? 37.175 85.111 66.332 1.00 21.50 87 VAL A CA 1
ATOM 450 C C . VAL A 1 65 ? 37.526 86.584 66.144 1.00 23.04 87 VAL A C 1
ATOM 451 O O . VAL A 1 65 ? 38.538 87.095 66.646 1.00 23.00 87 VAL A O 1
ATOM 455 N N . ARG A 1 66 ? 36.693 87.309 65.419 1.00 21.44 88 ARG A N 1
ATOM 456 C CA . ARG A 1 66 ? 36.968 88.733 65.220 1.00 21.99 88 ARG A CA 1
ATOM 457 C C . ARG A 1 66 ? 36.819 89.575 66.498 1.00 20.81 88 ARG A C 1
ATOM 458 O O . ARG A 1 66 ? 37.630 90.443 66.751 1.00 21.30 88 ARG A O 1
ATOM 466 N N . GLU A 1 67 ? 35.807 89.304 67.307 1.00 23.71 89 GLU A N 1
ATOM 467 C CA . GLU A 1 67 ? 35.649 90.043 68.568 1.00 24.22 89 GLU A CA 1
ATOM 468 C C . GLU A 1 67 ? 36.894 89.902 69.430 1.00 24.49 89 GLU A C 1
ATOM 469 O O . GLU A 1 67 ? 37.307 90.849 70.077 1.00 26.12 89 GLU A O 1
ATOM 475 N N . ALA A 1 68 ? 37.497 88.704 69.442 1.00 23.35 90 ALA A N 1
ATOM 476 C CA . ALA A 1 68 ? 38.690 88.546 70.263 1.00 22.92 90 ALA A CA 1
ATOM 477 C C . ALA A 1 68 ? 39.928 89.114 69.583 1.00 21.97 90 ALA A C 1
ATOM 478 O O . ALA A 1 68 ? 40.592 90.037 70.081 1.00 22.45 90 ALA A O 1
ATOM 480 N N . LEU A 1 69 ? 40.294 88.514 68.432 1.00 21.25 91 LEU A N 1
ATOM 481 C CA . LEU A 1 69 ? 41.533 88.912 67.788 1.00 21.17 91 LEU A CA 1
ATOM 482 C C . LEU A 1 69 ? 41.630 90.318 67.254 1.00 20.73 91 LEU A C 1
ATOM 483 O O . LEU A 1 69 ? 42.717 90.853 67.097 1.00 21.28 91 LEU A O 1
ATOM 488 N N . VAL A 1 70 ? 40.472 90.911 66.926 1.00 22.89 92 VAL A N 1
ATOM 489 C CA . VAL A 1 70 ? 40.515 92.301 66.451 1.00 23.41 92 VAL A CA 1
ATOM 490 C C . VAL A 1 70 ? 39.889 93.289 67.511 1.00 23.98 92 VAL A C 1
ATOM 491 O O . VAL A 1 70 ? 40.574 94.269 67.883 1.00 23.88 92 VAL A O 1
ATOM 495 N N . ASP A 1 71 ? 38.684 93.011 68.015 1.00 24.04 93 ASP A N 1
ATOM 496 C CA . ASP A 1 71 ? 38.100 93.994 68.965 1.00 27.35 93 ASP A CA 1
ATOM 497 C C . ASP A 1 71 ? 38.887 94.056 70.269 1.00 27.82 93 ASP A C 1
ATOM 498 O O . ASP A 1 71 ? 38.927 95.126 70.914 1.00 27.76 93 ASP A O 1
ATOM 503 N N . GLN A 1 72 ? 39.537 92.950 70.677 1.00 25.99 94 GLN A N 1
ATOM 504 C CA . GLN A 1 72 ? 40.455 93.034 71.832 1.00 26.33 94 GLN A CA 1
ATOM 505 C C . GLN A 1 72 ? 41.831 92.545 71.345 1.00 26.10 94 GLN A C 1
ATOM 506 O O . GLN A 1 72 ? 42.455 91.688 71.986 1.00 24.44 94 GLN A O 1
ATOM 512 N N . ALA A 1 73 ? 42.294 93.148 70.245 1.00 26.56 95 ALA A N 1
ATOM 513 C CA . ALA A 1 73 ? 43.553 92.768 69.586 1.00 26.75 95 ALA A CA 1
ATOM 514 C C . ALA A 1 73 ? 44.788 92.733 70.485 1.00 26.89 95 ALA A C 1
ATOM 515 O O . ALA A 1 73 ? 45.615 91.838 70.378 1.00 26.08 95 ALA A O 1
ATOM 517 N N . GLU A 1 74 ? 44.918 93.680 71.410 1.00 26.03 96 GLU A N 1
ATOM 518 C CA . GLU A 1 74 ? 46.089 93.650 72.268 1.00 27.32 96 GLU A CA 1
ATOM 519 C C . GLU A 1 74 ? 46.000 92.519 73.293 1.00 25.51 96 GLU A C 1
ATOM 520 O O . GLU A 1 74 ? 46.974 91.810 73.551 1.00 25.25 96 GLU A O 1
ATOM 526 N N . GLU A 1 75 ? 44.812 92.342 73.861 1.00 23.87 97 GLU A N 1
ATOM 527 C CA . GLU A 1 75 ? 44.603 91.358 74.890 1.00 24.39 97 GLU A CA 1
ATOM 528 C C . GLU A 1 75 ? 44.842 89.955 74.349 1.00 24.26 97 GLU A C 1
ATOM 529 O O . GLU A 1 75 ? 45.299 89.092 75.084 1.00 24.14 97 GLU A O 1
ATOM 535 N N . PHE A 1 76 ? 44.493 89.749 73.088 1.00 23.59 98 PHE A N 1
ATOM 536 C CA . PHE A 1 76 ? 44.665 88.389 72.502 1.00 22.71 98 PHE A CA 1
ATOM 537 C C . PHE A 1 76 ? 45.916 88.272 71.666 1.00 22.53 98 PHE A C 1
ATOM 538 O O . PHE A 1 76 ? 46.041 87.329 70.874 1.00 23.28 98 PHE A O 1
ATOM 546 N N . SER A 1 77 ? 46.889 89.159 71.888 1.00 22.19 99 SER A N 1
ATOM 547 C CA . SER A 1 77 ? 48.070 89.203 71.046 1.00 22.20 99 SER A CA 1
ATOM 548 C C . SER A 1 77 ? 49.269 88.353 71.454 1.00 21.90 99 SER A C 1
ATOM 549 O O . SER A 1 77 ? 50.338 88.490 70.853 1.00 23.73 99 SER A O 1
ATOM 552 N N . GLY A 1 78 ? 49.102 87.536 72.495 1.00 20.95 100 GLY A N 1
ATOM 553 C CA . GLY A 1 78 ? 50.198 86.653 72.861 1.00 20.72 100 GLY A CA 1
ATOM 554 C C . GLY A 1 78 ? 50.192 85.454 71.916 1.00 19.66 100 GLY A C 1
ATOM 555 O O . GLY A 1 78 ? 49.184 85.178 71.187 1.00 19.96 100 GLY A O 1
ATOM 556 N N . ARG A 1 79 ? 51.327 84.740 71.913 1.00 19.78 101 ARG A N 1
ATOM 557 C CA . ARG A 1 79 ? 51.521 83.515 71.095 1.00 19.58 101 ARG A CA 1
ATOM 558 C C . ARG A 1 79 ? 51.425 82.294 72.026 1.00 19.93 101 ARG A C 1
ATOM 559 O O . ARG A 1 79 ? 52.074 82.262 73.094 1.00 21.06 101 ARG A O 1
ATOM 567 N N . GLY A 1 80 ? 50.584 81.319 71.654 1.00 17.27 102 GLY A N 1
ATOM 568 C CA . GLY A 1 80 ? 50.413 80.105 72.412 1.00 17.46 102 GLY A CA 1
ATOM 569 C C . GLY A 1 80 ? 51.415 79.054 71.896 1.00 19.02 102 GLY A C 1
ATOM 570 O O . GLY A 1 80 ? 52.339 79.394 71.194 1.00 21.64 102 GLY A O 1
ATOM 571 N N . GLU A 1 81 ? 51.226 77.802 72.287 1.00 19.17 103 GLU A N 1
ATOM 572 C CA . GLU A 1 81 ? 52.171 76.759 71.913 1.00 20.62 103 GLU A CA 1
ATOM 573 C C . GLU A 1 81 ? 51.840 76.037 70.601 1.00 20.32 103 GLU A C 1
ATOM 574 O O . GLU A 1 81 ? 50.679 75.926 70.204 1.00 18.50 103 GLU A O 1
ATOM 580 N N . GLN A 1 82 ? 52.880 75.500 69.954 1.00 18.46 104 GLN A N 1
ATOM 581 C CA . GLN A 1 82 ? 52.682 74.509 68.891 1.00 17.82 104 GLN A CA 1
ATOM 582 C C . GLN A 1 82 ? 53.853 73.606 69.327 1.00 16.06 104 GLN A C 1
ATOM 583 O O . GLN A 1 82 ? 55.022 73.900 69.038 1.00 17.64 104 GLN A O 1
ATOM 589 N N . ALA A 1 83 ? 53.503 72.544 70.057 1.00 17.88 105 ALA A N 1
ATOM 590 C CA . ALA A 1 83 ? 54.576 71.758 70.677 1.00 17.06 105 ALA A CA 1
ATOM 591 C C . ALA A 1 83 ? 55.621 71.170 69.745 1.00 16.81 105 ALA A C 1
ATOM 592 O O . ALA A 1 83 ? 56.842 71.079 70.138 1.00 17.58 105 ALA A O 1
ATOM 594 N N . THR A 1 84 ? 55.188 70.689 68.593 1.00 15.76 106 THR A N 1
ATOM 595 C CA . THR A 1 84 ? 56.150 70.116 67.671 1.00 17.19 106 THR A CA 1
ATOM 596 C C . THR A 1 84 ? 57.171 71.210 67.236 1.00 17.15 106 THR A C 1
ATOM 597 O O . THR A 1 84 ? 58.421 71.007 67.307 1.00 17.67 106 THR A O 1
ATOM 601 N N . PHE A 1 85 ? 56.668 72.382 66.831 1.00 16.56 107 PHE A N 1
ATOM 602 C CA . PHE A 1 85 ? 57.638 73.426 66.421 1.00 16.41 107 PHE A CA 1
ATOM 603 C C . PHE A 1 85 ? 58.398 73.966 67.594 1.00 16.66 107 PHE A C 1
ATOM 604 O O . PHE A 1 85 ? 59.627 74.298 67.484 1.00 18.03 107 PHE A O 1
ATOM 612 N N . ASP A 1 86 ? 57.738 74.047 68.738 1.00 16.49 108 ASP A N 1
ATOM 613 C CA . ASP A 1 86 ? 58.429 74.569 69.956 1.00 17.70 108 ASP A CA 1
ATOM 614 C C . ASP A 1 86 ? 59.648 73.689 70.319 1.00 19.35 108 ASP A C 1
ATOM 615 O O . ASP A 1 86 ? 60.561 74.143 70.952 1.00 18.76 108 ASP A O 1
ATOM 620 N N . TRP A 1 87 ? 59.599 72.424 69.923 1.00 19.64 109 TRP A N 1
ATOM 621 C CA . TRP A 1 87 ? 60.715 71.510 70.221 1.00 20.41 109 TRP A CA 1
ATOM 622 C C . TRP A 1 87 ? 62.076 72.088 69.691 1.00 20.82 109 TRP A C 1
ATOM 623 O O . TRP A 1 87 ? 63.113 71.971 70.368 1.00 21.78 109 TRP A O 1
ATOM 634 N N . VAL A 1 88 ? 62.065 72.680 68.500 1.00 19.56 110 VAL A N 1
ATOM 635 C CA . VAL A 1 88 ? 63.275 73.258 67.952 1.00 20.61 110 VAL A CA 1
ATOM 636 C C . VAL A 1 88 ? 63.384 74.738 68.272 1.00 20.04 110 VAL A C 1
ATOM 637 O O . VAL A 1 88 ? 64.443 75.247 68.629 1.00 19.08 110 VAL A O 1
ATOM 641 N N . PHE A 1 89 ? 62.256 75.458 68.243 1.00 17.95 111 PHE A N 1
ATOM 642 C CA . PHE A 1 89 ? 62.360 76.885 68.477 1.00 16.93 111 PHE A CA 1
ATOM 643 C C . PHE A 1 89 ? 62.612 77.317 69.880 1.00 19.16 111 PHE A C 1
ATOM 644 O O . PHE A 1 89 ? 63.294 78.331 70.089 1.00 21.08 111 PHE A O 1
ATOM 652 N N . LYS A 1 90 ? 62.023 76.624 70.855 1.00 17.62 112 LYS A N 1
ATOM 653 C CA . LYS A 1 90 ? 62.237 76.975 72.248 1.00 20.90 112 LYS A CA 1
ATOM 654 C C . LYS A 1 90 ? 62.006 78.424 72.610 1.00 21.58 112 LYS A C 1
ATOM 655 O O . LYS A 1 90 ? 62.672 78.973 73.468 1.00 22.35 112 LYS A O 1
ATOM 661 N N . GLY A 1 91 ? 61.005 79.041 71.977 1.00 20.22 113 GLY A N 1
ATOM 662 C CA . GLY A 1 91 ? 60.661 80.419 72.272 1.00 19.55 113 GLY A CA 1
ATOM 663 C C . GLY A 1 91 ? 61.491 81.460 71.530 1.00 19.95 113 GLY A C 1
ATOM 664 O O . GLY A 1 91 ? 61.318 82.639 71.758 1.00 20.73 113 GLY A O 1
ATOM 665 N N . TYR A 1 92 ? 62.422 81.009 70.707 1.00 19.83 114 TYR A N 1
ATOM 666 C CA . TYR A 1 92 ? 63.238 81.924 69.935 1.00 19.10 114 TYR A CA 1
ATOM 667 C C . TYR A 1 92 ? 62.671 82.096 68.524 1.00 19.80 114 TYR A C 1
ATOM 668 O O . TYR A 1 92 ? 61.865 81.272 68.035 1.00 18.56 114 TYR A O 1
ATOM 677 N N . GLY A 1 93 ? 63.134 83.142 67.838 1.00 18.26 115 GLY A N 1
ATOM 678 C CA . GLY A 1 93 ? 62.647 83.409 66.500 1.00 18.60 115 GLY A CA 1
ATOM 679 C C . GLY A 1 93 ? 61.416 84.321 66.573 1.00 18.82 115 GLY A C 1
ATOM 680 O O . GLY A 1 93 ? 60.968 84.722 67.635 1.00 19.94 115 GLY A O 1
ATOM 681 N N . VAL A 1 94 ? 60.837 84.588 65.415 1.00 18.68 116 VAL A N 1
ATOM 682 C CA . VAL A 1 94 ? 59.758 85.584 65.282 1.00 16.85 116 VAL A CA 1
ATOM 683 C C . VAL A 1 94 ? 58.335 85.010 65.360 1.00 18.62 116 VAL A C 1
ATOM 684 O O . VAL A 1 94 ? 57.436 85.705 65.768 1.00 19.76 116 VAL A O 1
ATOM 688 N N . VAL A 1 95 ? 58.176 83.744 65.064 1.00 17.48 117 VAL A N 1
ATOM 689 C CA . VAL A 1 95 ? 56.832 83.170 65.069 1.00 17.50 117 VAL A CA 1
ATOM 690 C C . VAL A 1 95 ? 56.388 82.603 66.412 1.00 18.69 117 VAL A C 1
ATOM 691 O O . VAL A 1 95 ? 55.333 82.956 66.978 1.00 17.50 117 VAL A O 1
ATOM 695 N N . PHE A 1 96 ? 57.206 81.657 66.930 1.00 20.03 118 PHE A N 1
ATOM 696 C CA . PHE A 1 96 ? 56.864 80.943 68.151 1.00 20.70 118 PHE A CA 1
ATOM 697 C C . PHE A 1 96 ? 57.509 81.528 69.358 1.00 23.07 118 PHE A C 1
ATOM 698 O O . PHE A 1 96 ? 58.167 80.822 70.139 1.00 23.21 118 PHE A O 1
ATOM 706 N N . SER A 1 97 ? 57.318 82.828 69.484 1.00 23.56 119 SER A N 1
ATOM 707 C CA . SER A 1 97 ? 57.913 83.647 70.529 1.00 24.62 119 SER A CA 1
ATOM 708 C C . SER A 1 97 ? 56.921 84.675 71.050 1.00 23.82 119 SER A C 1
ATOM 709 O O . SER A 1 97 ? 55.872 84.886 70.473 1.00 21.37 119 SER A O 1
ATOM 712 N N . ASN A 1 98 ? 57.310 85.341 72.130 1.00 23.47 120 ASN A N 1
ATOM 713 C CA . ASN A 1 98 ? 56.440 86.306 72.789 1.00 24.21 120 ASN A CA 1
ATOM 714 C C . ASN A 1 98 ? 57.176 87.568 73.215 1.00 24.16 120 ASN A C 1
ATOM 715 O O . ASN A 1 98 ? 58.367 87.631 73.103 1.00 24.45 120 ASN A O 1
ATOM 720 N N . GLY A 1 99 ? 56.401 88.513 73.733 1.00 24.74 121 GLY A N 1
ATOM 721 C CA . GLY A 1 99 ? 56.909 89.752 74.316 1.00 26.42 121 GLY A CA 1
ATOM 722 C C . GLY A 1 99 ? 57.837 90.615 73.512 1.00 26.75 121 GLY A C 1
ATOM 723 O O . GLY A 1 99 ? 57.678 90.756 72.296 1.00 24.53 121 GLY A O 1
ATOM 724 N N . GLU A 1 100 ? 58.823 91.207 74.192 1.00 26.34 122 GLU A N 1
ATOM 725 C CA . GLU A 1 100 ? 59.765 92.095 73.494 1.00 26.80 122 GLU A CA 1
ATOM 726 C C . GLU A 1 100 ? 60.530 91.388 72.347 1.00 25.57 122 GLU A C 1
ATOM 727 O O . GLU A 1 100 ? 60.864 92.013 71.323 1.00 25.06 122 GLU A O 1
ATOM 733 N N . ARG A 1 101 ? 60.854 90.107 72.538 1.00 22.95 123 ARG A N 1
ATOM 734 C CA . ARG A 1 101 ? 61.536 89.346 71.495 1.00 23.06 123 ARG A CA 1
ATOM 735 C C . ARG A 1 101 ? 60.698 89.311 70.211 1.00 23.24 123 ARG A C 1
ATOM 736 O O . ARG A 1 101 ? 61.185 89.619 69.097 1.00 23.34 123 ARG A O 1
ATOM 744 N N . ALA A 1 102 ? 59.445 88.865 70.348 1.00 24.36 124 ALA A N 1
ATOM 745 C CA . ALA A 1 102 ? 58.580 88.802 69.150 1.00 24.29 124 ALA A CA 1
ATOM 746 C C . ALA A 1 102 ? 58.406 90.175 68.519 1.00 25.27 124 ALA A C 1
ATOM 747 O O . ALA A 1 102 ? 58.511 90.325 67.274 1.00 24.27 124 ALA A O 1
ATOM 749 N N . LYS A 1 103 ? 58.227 91.178 69.364 1.00 25.16 125 LYS A N 1
ATOM 750 C CA . LYS A 1 103 ? 58.073 92.551 68.906 1.00 26.65 125 LYS A CA 1
ATOM 751 C C . LYS A 1 103 ? 59.248 93.079 68.090 1.00 25.14 125 LYS A C 1
ATOM 752 O O . LYS A 1 103 ? 59.062 93.602 67.003 1.00 24.79 125 LYS A O 1
ATOM 758 N N . GLN A 1 104 ? 60.460 92.927 68.631 1.00 24.44 126 GLN A N 1
ATOM 759 C CA . GLN A 1 104 ? 61.663 93.394 67.939 1.00 22.83 126 GLN A CA 1
ATOM 760 C C . GLN A 1 104 ? 61.863 92.595 66.640 1.00 21.52 126 GLN A C 1
ATOM 761 O O . GLN A 1 104 ? 62.144 93.162 65.590 1.00 20.77 126 GLN A O 1
ATOM 767 N N . LEU A 1 105 ? 61.740 91.259 66.710 1.00 21.56 127 LEU A N 1
ATOM 768 C CA . LEU A 1 105 ? 61.977 90.461 65.543 1.00 21.16 127 LEU A CA 1
ATOM 769 C C . LEU A 1 105 ? 60.917 90.685 64.440 1.00 20.94 127 LEU A C 1
ATOM 770 O O . LEU A 1 105 ? 61.246 90.618 63.244 1.00 19.73 127 LEU A O 1
ATOM 775 N N . ARG A 1 106 ? 59.688 90.961 64.844 1.00 21.05 128 ARG A N 1
ATOM 776 C CA . ARG A 1 106 ? 58.664 91.164 63.794 1.00 19.40 128 ARG A CA 1
ATOM 777 C C . ARG A 1 106 ? 58.922 92.505 63.101 1.00 22.28 128 ARG A C 1
ATOM 778 O O . ARG A 1 106 ? 58.837 92.618 61.886 1.00 20.93 128 ARG A O 1
ATOM 786 N N . ARG A 1 107 ? 59.200 93.522 63.901 1.00 22.21 129 ARG A N 1
ATOM 787 C CA . ARG A 1 107 ? 59.465 94.838 63.293 1.00 22.18 129 ARG A CA 1
ATOM 788 C C . ARG A 1 107 ? 60.628 94.755 62.321 1.00 20.68 129 ARG A C 1
ATOM 789 O O . ARG A 1 107 ? 60.540 95.264 61.205 1.00 20.95 129 ARG A O 1
ATOM 797 N N . PHE A 1 108 ? 61.731 94.117 62.749 1.00 21.25 130 PHE A N 1
ATOM 798 C CA . PHE A 1 108 ? 62.871 93.974 61.896 1.00 21.42 130 PHE A CA 1
ATOM 799 C C . PHE A 1 108 ? 62.599 93.097 60.665 1.00 22.26 130 PHE A C 1
ATOM 800 O O . PHE A 1 108 ? 63.026 93.424 59.562 1.00 20.75 130 PHE A O 1
ATOM 808 N N . SER A 1 109 ? 61.849 92.000 60.849 1.00 19.71 131 SER A N 1
ATOM 809 C CA . SER A 1 109 ? 61.592 91.130 59.715 1.00 20.67 131 SER A CA 1
ATOM 810 C C . SER A 1 109 ? 60.724 91.804 58.625 1.00 19.98 131 SER A C 1
ATOM 811 O O . SER A 1 109 ? 60.990 91.690 57.446 1.00 19.77 131 SER A O 1
ATOM 814 N N . ILE A 1 110 ? 59.678 92.469 59.061 1.00 21.05 132 ILE A N 1
ATOM 815 C CA . ILE A 1 110 ? 58.807 93.162 58.104 1.00 21.81 132 ILE A CA 1
ATOM 816 C C . ILE A 1 110 ? 59.623 94.237 57.334 1.00 21.14 132 ILE A C 1
ATOM 817 O O . ILE A 1 110 ? 59.550 94.336 56.126 1.00 19.54 132 ILE A O 1
ATOM 822 N N . ALA A 1 111 ? 60.381 95.038 58.070 1.00 21.76 133 ALA A N 1
ATOM 823 C CA . ALA A 1 111 ? 61.173 96.075 57.400 1.00 23.30 133 ALA A CA 1
ATOM 824 C C . ALA A 1 111 ? 62.199 95.488 56.422 1.00 22.54 133 ALA A C 1
ATOM 825 O O . ALA A 1 111 ? 62.383 95.992 55.319 1.00 22.83 133 ALA A O 1
ATOM 827 N N . THR A 1 112 ? 62.904 94.439 56.850 1.00 23.06 134 THR A N 1
ATOM 828 C CA . THR A 1 112 ? 63.886 93.842 56.013 1.00 22.58 134 THR A CA 1
ATOM 829 C C . THR A 1 112 ? 63.277 93.147 54.796 1.00 23.66 134 THR A C 1
ATOM 830 O O . THR A 1 112 ? 63.826 93.229 53.709 1.00 23.84 134 THR A O 1
ATOM 834 N N . LEU A 1 113 ? 62.134 92.479 54.962 1.00 22.62 135 LEU A N 1
ATOM 835 C CA . LEU A 1 113 ? 61.460 91.865 53.813 1.00 23.01 135 LEU A CA 1
ATOM 836 C C . LEU A 1 113 ? 61.140 92.972 52.775 1.00 23.55 135 LEU A C 1
ATOM 837 O O . LEU A 1 113 ? 61.355 92.789 51.597 1.00 23.35 135 LEU A O 1
ATOM 842 N N . ARG A 1 114 ? 60.633 94.110 53.240 1.00 23.17 136 ARG A N 1
ATOM 843 C CA . ARG A 1 114 ? 60.341 95.210 52.299 1.00 27.27 136 ARG A CA 1
ATOM 844 C C . ARG A 1 114 ? 61.612 95.734 51.637 1.00 27.52 136 ARG A C 1
ATOM 845 O O . ARG A 1 114 ? 61.614 96.073 50.442 1.00 29.56 136 ARG A O 1
ATOM 853 N N . ASP A 1 115 ? 62.701 95.790 52.394 1.00 28.47 137 ASP A N 1
ATOM 854 C CA . ASP A 1 115 ? 63.958 96.288 51.814 1.00 29.52 137 ASP A CA 1
ATOM 855 C C . ASP A 1 115 ? 64.393 95.400 50.698 1.00 30.54 137 ASP A C 1
ATOM 856 O O . ASP A 1 115 ? 65.050 95.856 49.738 1.00 30.28 137 ASP A O 1
ATOM 861 N N . PHE A 1 116 ? 64.083 94.108 50.826 1.00 28.10 138 PHE A N 1
ATOM 862 C CA . PHE A 1 116 ? 64.437 93.191 49.782 1.00 28.75 138 PHE A CA 1
ATOM 863 C C . PHE A 1 116 ? 63.375 93.039 48.691 1.00 27.42 138 PHE A C 1
ATOM 864 O O . PHE A 1 116 ? 63.401 92.094 47.898 1.00 28.93 138 PHE A O 1
ATOM 872 N N . GLY A 1 117 ? 62.462 93.998 48.636 1.00 26.77 139 GLY A N 1
ATOM 873 C CA . GLY A 1 117 ? 61.503 93.984 47.536 1.00 25.78 139 GLY A CA 1
ATOM 874 C C . GLY A 1 117 ? 60.098 93.497 47.806 1.00 25.64 139 GLY A C 1
ATOM 875 O O . GLY A 1 117 ? 59.236 93.624 46.944 1.00 26.27 139 GLY A O 1
ATOM 876 N N . VAL A 1 118 ? 59.829 92.915 48.977 1.00 23.84 140 VAL A N 1
ATOM 877 C CA . VAL A 1 118 ? 58.444 92.432 49.182 1.00 24.09 140 VAL A CA 1
ATOM 878 C C . VAL A 1 118 ? 57.460 93.615 49.116 1.00 26.38 140 VAL A C 1
ATOM 879 O O . VAL A 1 118 ? 57.718 94.687 49.663 1.00 26.21 140 VAL A O 1
ATOM 883 N N . GLY A 1 119 ? 56.353 93.391 48.413 1.00 25.52 141 GLY A N 1
ATOM 884 C CA . GLY A 1 119 ? 55.351 94.441 48.242 1.00 28.15 141 GLY A CA 1
ATOM 885 C C . GLY A 1 119 ? 55.762 95.419 47.140 1.00 29.87 141 GLY A C 1
ATOM 886 O O . GLY A 1 119 ? 55.062 96.417 46.909 1.00 30.63 141 GLY A O 1
ATOM 887 N N . LYS A 1 120 ? 56.885 95.170 46.478 1.00 27.68 142 LYS A N 1
ATOM 888 C CA . LYS A 1 120 ? 57.398 96.057 45.433 1.00 29.26 142 LYS A CA 1
ATOM 889 C C . LYS A 1 120 ? 57.721 95.326 44.105 1.00 30.50 142 LYS A C 1
ATOM 890 O O . LYS A 1 120 ? 57.699 94.074 44.001 1.00 27.41 142 LYS A O 1
ATOM 896 N N . ARG A 1 121 ? 58.063 96.115 43.081 1.00 30.20 143 ARG A N 1
ATOM 897 C CA . ARG A 1 121 ? 58.401 95.569 41.798 1.00 30.11 143 ARG A CA 1
ATOM 898 C C . ARG A 1 121 ? 59.546 94.537 41.881 1.00 27.96 143 ARG A C 1
ATOM 899 O O . ARG A 1 121 ? 59.584 93.633 41.078 1.00 27.02 143 ARG A O 1
ATOM 907 N N . GLY A 1 122 ? 60.483 94.733 42.811 1.00 26.58 144 GLY A N 1
ATOM 908 C CA . GLY A 1 122 ? 61.617 93.843 42.914 1.00 24.62 144 GLY A CA 1
ATOM 909 C C . GLY A 1 122 ? 61.183 92.405 43.158 1.00 23.62 144 GLY A C 1
ATOM 910 O O . GLY A 1 122 ? 61.664 91.498 42.442 1.00 23.30 144 GLY A O 1
ATOM 911 N N . ILE A 1 123 ? 60.312 92.195 44.149 1.00 22.94 145 ILE A N 1
ATOM 912 C CA . ILE A 1 123 ? 59.920 90.790 44.364 1.00 22.02 145 ILE A CA 1
ATOM 913 C C . ILE A 1 123 ? 58.907 90.360 43.296 1.00 23.14 145 ILE A C 1
ATOM 914 O O . ILE A 1 123 ? 58.763 89.161 42.989 1.00 21.56 145 ILE A O 1
ATOM 919 N N . GLU A 1 124 ? 58.147 91.308 42.732 1.00 21.11 146 GLU A N 1
ATOM 920 C CA . GLU A 1 124 ? 57.264 90.864 41.651 1.00 22.01 146 GLU A CA 1
ATOM 921 C C . GLU A 1 124 ? 58.097 90.295 40.504 1.00 21.44 146 GLU A C 1
ATOM 922 O O . GLU A 1 124 ? 57.750 89.244 39.958 1.00 20.64 146 GLU A O 1
ATOM 928 N N . GLU A 1 125 ? 59.233 90.909 40.152 1.00 22.04 147 GLU A N 1
ATOM 929 C CA . GLU A 1 125 ? 60.082 90.393 39.080 1.00 23.73 147 GLU A CA 1
ATOM 930 C C . GLU A 1 125 ? 60.686 89.047 39.422 1.00 22.60 147 GLU A C 1
ATOM 931 O O . GLU A 1 125 ? 60.809 88.187 38.558 1.00 23.18 147 GLU A O 1
ATOM 937 N N . ARG A 1 126 ? 61.056 88.901 40.678 1.00 22.55 148 ARG A N 1
ATOM 938 C CA . ARG A 1 126 ? 61.640 87.653 41.168 1.00 21.52 148 ARG A CA 1
ATOM 939 C C . ARG A 1 126 ? 60.560 86.546 40.990 1.00 20.89 148 ARG A C 1
ATOM 940 O O . ARG A 1 126 ? 60.852 85.429 40.545 1.00 20.58 148 ARG A O 1
ATOM 948 N N . ILE A 1 127 ? 59.321 86.830 41.379 1.00 18.29 149 ILE A N 1
ATOM 949 C CA . ILE A 1 127 ? 58.281 85.812 41.253 1.00 18.50 149 ILE A CA 1
ATOM 950 C C . ILE A 1 127 ? 57.978 85.505 39.796 1.00 20.52 149 ILE A C 1
ATOM 951 O O . ILE A 1 127 ? 57.780 84.317 39.417 1.00 17.83 149 ILE A O 1
ATOM 956 N N . GLN A 1 128 ? 57.957 86.530 38.951 1.00 19.91 150 GLN A N 1
ATOM 957 C CA . GLN A 1 128 ? 57.717 86.267 37.538 1.00 18.72 150 GLN A CA 1
ATOM 958 C C . GLN A 1 128 ? 58.811 85.389 36.934 1.00 19.87 150 GLN A C 1
ATOM 959 O O . GLN A 1 128 ? 58.516 84.496 36.127 1.00 19.53 150 GLN A O 1
ATOM 965 N N . GLU A 1 129 ? 60.056 85.669 37.328 1.00 19.33 151 GLU A N 1
ATOM 966 C CA . GLU A 1 129 ? 61.163 84.904 36.811 1.00 20.73 151 GLU A CA 1
ATOM 967 C C . GLU A 1 129 ? 61.065 83.434 37.255 1.00 19.92 151 GLU A C 1
ATOM 968 O O . GLU A 1 129 ? 61.276 82.501 36.456 1.00 19.69 151 GLU A O 1
ATOM 974 N N . GLU A 1 130 ? 60.705 83.216 38.528 1.00 19.99 152 GLU A N 1
ATOM 975 C CA . GLU A 1 130 ? 60.586 81.871 39.038 1.00 18.64 152 GLU A CA 1
ATOM 976 C C . GLU A 1 130 ? 59.383 81.188 38.434 1.00 18.89 152 GLU A C 1
ATOM 977 O O . GLU A 1 130 ? 59.383 79.983 38.181 1.00 17.43 152 GLU A O 1
ATOM 983 N N . ALA A 1 131 ? 58.332 81.952 38.180 1.00 17.49 153 ALA A N 1
ATOM 984 C CA . ALA A 1 131 ? 57.185 81.340 37.517 1.00 18.05 153 ALA A CA 1
ATOM 985 C C . ALA A 1 131 ? 57.579 80.836 36.113 1.00 18.05 153 ALA A C 1
ATOM 986 O O . ALA A 1 131 ? 57.086 79.799 35.683 1.00 19.32 153 ALA A O 1
ATOM 988 N N . GLY A 1 132 ? 58.420 81.585 35.414 1.00 19.12 154 GLY A N 1
ATOM 989 C CA . GLY A 1 132 ? 58.892 81.170 34.088 1.00 20.78 154 GLY A CA 1
ATOM 990 C C . GLY A 1 132 ? 59.657 79.852 34.224 1.00 20.33 154 GLY A C 1
ATOM 991 O O . GLY A 1 132 ? 59.520 78.934 33.392 1.00 20.51 154 GLY A O 1
ATOM 992 N N . PHE A 1 133 ? 60.454 79.744 35.283 1.00 20.19 155 PHE A N 1
ATOM 993 C CA . PHE A 1 133 ? 61.230 78.475 35.498 1.00 21.13 155 PHE A CA 1
ATOM 994 C C . PHE A 1 133 ? 60.277 77.309 35.810 1.00 20.19 155 PHE A C 1
ATOM 995 O O . PHE A 1 133 ? 60.553 76.159 35.449 1.00 19.71 155 PHE A O 1
ATOM 1003 N N . LEU A 1 134 ? 59.149 77.593 36.481 1.00 19.18 156 LEU A N 1
ATOM 1004 C CA . LEU A 1 134 ? 58.170 76.540 36.737 1.00 18.25 156 LEU A CA 1
ATOM 1005 C C . LEU A 1 134 ? 57.549 76.126 35.363 1.00 19.28 156 LEU A C 1
ATOM 1006 O O . LEU A 1 134 ? 57.323 74.934 35.108 1.00 18.06 156 LEU A O 1
ATOM 1011 N N . ILE A 1 135 ? 57.224 77.118 34.504 1.00 17.26 157 ILE A N 1
ATOM 1012 C CA . ILE A 1 135 ? 56.631 76.751 33.200 1.00 19.78 157 ILE A CA 1
ATOM 1013 C C . ILE A 1 135 ? 57.586 75.863 32.393 1.00 20.24 157 ILE A C 1
ATOM 1014 O O . ILE A 1 135 ? 57.202 74.837 31.826 1.00 19.11 157 ILE A O 1
ATOM 1019 N N . ASP A 1 136 ? 58.855 76.228 32.437 1.00 20.19 158 ASP A N 1
ATOM 1020 C CA . ASP A 1 136 ? 59.865 75.424 31.732 1.00 20.94 158 ASP A CA 1
ATOM 1021 C C . ASP A 1 136 ? 59.844 73.986 32.311 1.00 21.35 158 ASP A C 1
ATOM 1022 O O . ASP A 1 136 ? 59.818 72.996 31.536 1.00 21.32 158 ASP A O 1
ATOM 1027 N N . ALA A 1 137 ? 59.821 73.868 33.646 1.00 19.71 159 ALA A N 1
ATOM 1028 C CA . ALA A 1 137 ? 59.819 72.542 34.293 1.00 20.35 159 ALA A CA 1
ATOM 1029 C C . ALA A 1 137 ? 58.598 71.754 33.916 1.00 20.80 159 ALA A C 1
ATOM 1030 O O . ALA A 1 137 ? 58.663 70.517 33.642 1.00 21.15 159 ALA A O 1
ATOM 1032 N N . LEU A 1 138 ? 57.442 72.419 33.905 1.00 19.82 160 LEU A N 1
ATOM 1033 C CA . LEU A 1 138 ? 56.210 71.703 33.519 1.00 20.57 160 LEU A CA 1
ATOM 1034 C C . LEU A 1 138 ? 56.239 71.328 32.035 1.00 22.24 160 LEU A C 1
ATOM 1035 O O . LEU A 1 138 ? 55.697 70.272 31.664 1.00 23.42 160 LEU A O 1
ATOM 1040 N N . ARG A 1 139 ? 56.772 72.192 31.186 1.00 20.68 161 ARG A N 1
ATOM 1041 C CA . ARG A 1 139 ? 56.923 71.807 29.774 1.00 22.39 161 ARG A CA 1
ATOM 1042 C C . ARG A 1 139 ? 57.886 70.620 29.667 1.00 22.86 161 ARG A C 1
ATOM 1043 O O . ARG A 1 139 ? 57.693 69.724 28.789 1.00 23.37 161 ARG A O 1
ATOM 1051 N N . GLY A 1 140 ? 58.904 70.600 30.530 1.00 23.73 162 GLY A N 1
ATOM 1052 C CA . GLY A 1 140 ? 59.867 69.498 30.554 1.00 25.16 162 GLY A CA 1
ATOM 1053 C C . GLY A 1 140 ? 59.249 68.129 30.786 1.00 27.12 162 GLY A C 1
ATOM 1054 O O . GLY A 1 140 ? 59.827 67.096 30.386 1.00 27.45 162 GLY A O 1
ATOM 1055 N N . THR A 1 141 ? 58.081 68.074 31.427 1.00 26.35 163 THR A N 1
ATOM 1056 C CA . THR A 1 141 ? 57.421 66.784 31.640 1.00 26.80 163 THR A CA 1
ATOM 1057 C C . THR A 1 141 ? 56.812 66.186 30.353 1.00 27.41 163 THR A C 1
ATOM 1058 O O . THR A 1 141 ? 56.387 65.025 30.351 1.00 28.74 163 THR A O 1
ATOM 1062 N N . GLY A 1 142 ? 56.695 66.974 29.280 1.00 28.99 164 GLY A N 1
ATOM 1063 C CA . GLY A 1 142 ? 56.093 66.503 28.022 1.00 29.04 164 GLY A CA 1
ATOM 1064 C C . GLY A 1 142 ? 54.607 66.140 28.096 1.00 30.19 164 GLY A C 1
ATOM 1065 O O . GLY A 1 142 ? 54.102 65.360 27.294 1.00 30.88 164 GLY A O 1
ATOM 1066 N N . GLY A 1 143 ? 53.869 66.683 29.057 1.00 27.63 165 GLY A N 1
ATOM 1067 C CA . GLY A 1 143 ? 52.478 66.314 29.145 1.00 28.45 165 GLY A CA 1
ATOM 1068 C C . GLY A 1 143 ? 52.297 65.018 29.933 1.00 27.82 165 GLY A C 1
ATOM 1069 O O . GLY A 1 143 ? 51.181 64.511 30.053 1.00 29.44 165 GLY A O 1
ATOM 1070 N N . ALA A 1 144 ? 53.372 64.469 30.457 1.00 28.49 166 ALA A N 1
ATOM 1071 C CA . ALA A 1 144 ? 53.318 63.232 31.226 1.00 30.16 166 ALA A CA 1
ATOM 1072 C C . ALA A 1 144 ? 52.634 63.366 32.564 1.00 30.85 166 ALA A C 1
ATOM 1073 O O . ALA A 1 144 ? 52.706 64.424 33.192 1.00 29.23 166 ALA A O 1
ATOM 1075 N N . ASN A 1 145 ? 51.969 62.288 33.004 1.00 29.07 167 ASN A N 1
ATOM 1076 C CA . ASN A 1 145 ? 51.356 62.340 34.324 1.00 30.31 167 ASN A CA 1
ATOM 1077 C C . ASN A 1 145 ? 52.450 62.416 35.365 1.00 28.21 167 ASN A C 1
ATOM 1078 O O . ASN A 1 145 ? 53.365 61.611 35.367 1.00 27.04 167 ASN A O 1
ATOM 1083 N N . ILE A 1 146 ? 52.391 63.406 36.276 1.00 25.86 168 ILE A N 1
ATOM 1084 C CA . ILE A 1 146 ? 53.431 63.544 37.283 1.00 24.50 168 ILE A CA 1
ATOM 1085 C C . ILE A 1 146 ? 52.789 63.954 38.631 1.00 22.75 168 ILE A C 1
ATOM 1086 O O . ILE A 1 146 ? 51.659 64.416 38.635 1.00 23.42 168 ILE A O 1
ATOM 1091 N N . ASP A 1 147 ? 53.536 63.798 39.710 1.00 21.65 169 ASP A N 1
ATOM 1092 C CA . ASP A 1 147 ? 53.135 64.251 41.061 1.00 22.56 169 ASP A CA 1
ATOM 1093 C C . ASP A 1 147 ? 53.654 65.714 41.025 1.00 22.55 169 ASP A C 1
ATOM 1094 O O . ASP A 1 147 ? 54.842 65.949 40.960 1.00 22.71 169 ASP A O 1
ATOM 1099 N N . PRO A 1 148 ? 52.769 66.691 41.132 1.00 22.51 170 PRO A N 1
ATOM 1100 C CA . PRO A 1 148 ? 53.182 68.100 41.082 1.00 20.85 170 PRO A CA 1
ATOM 1101 C C . PRO A 1 148 ? 53.834 68.622 42.350 1.00 19.89 170 PRO A C 1
ATOM 1102 O O . PRO A 1 148 ? 54.368 69.747 42.326 1.00 18.68 170 PRO A O 1
ATOM 1106 N N . THR A 1 149 ? 53.827 67.822 43.412 1.00 19.17 171 THR A N 1
ATOM 1107 C CA . THR A 1 149 ? 54.277 68.310 44.714 1.00 19.20 171 THR A CA 1
ATOM 1108 C C . THR A 1 149 ? 55.537 69.081 44.737 1.00 19.90 171 THR A C 1
ATOM 1109 O O . THR A 1 149 ? 55.544 70.256 45.144 1.00 18.44 171 THR A O 1
ATOM 1113 N N . PHE A 1 150 ? 56.633 68.466 44.327 1.00 19.43 172 PHE A N 1
ATOM 1114 C CA . PHE A 1 150 ? 57.886 69.179 44.379 1.00 19.41 172 PHE A CA 1
ATOM 1115 C C . PHE A 1 150 ? 58.193 70.134 43.254 1.00 19.48 172 PHE A C 1
ATOM 1116 O O . PHE A 1 150 ? 59.077 70.969 43.386 1.00 20.81 172 PHE A O 1
ATOM 1124 N N . PHE A 1 151 ? 57.444 70.047 42.163 1.00 19.02 173 PHE A N 1
ATOM 1125 C CA . PHE A 1 151 ? 57.592 71.025 41.106 1.00 20.75 173 PHE A CA 1
ATOM 1126 C C . PHE A 1 151 ? 57.100 72.363 41.707 1.00 18.45 173 PHE A C 1
ATOM 1127 O O . PHE A 1 151 ? 57.721 73.412 41.552 1.00 19.80 173 PHE A O 1
ATOM 1135 N N . LEU A 1 152 ? 55.988 72.286 42.400 1.00 18.96 174 LEU A N 1
ATOM 1136 C CA . LEU A 1 152 ? 55.399 73.506 42.999 1.00 17.98 174 LEU A CA 1
ATOM 1137 C C . LEU A 1 152 ? 56.218 73.970 44.187 1.00 18.73 174 LEU A C 1
ATOM 1138 O O . LEU A 1 152 ? 56.493 75.192 44.299 1.00 17.02 174 LEU A O 1
ATOM 1143 N N . SER A 1 153 ? 56.649 73.049 45.075 1.00 18.14 175 SER A N 1
ATOM 1144 C CA . SER A 1 153 ? 57.374 73.592 46.211 1.00 16.97 175 SER A CA 1
ATOM 1145 C C . SER A 1 153 ? 58.760 74.161 45.872 1.00 18.09 175 SER A C 1
ATOM 1146 O O . SER A 1 153 ? 59.188 75.131 46.541 1.00 17.54 175 SER A O 1
ATOM 1149 N N . ARG A 1 154 ? 59.443 73.582 44.881 1.00 17.83 176 ARG A N 1
ATOM 1150 C CA . ARG A 1 154 ? 60.749 74.122 44.498 1.00 19.09 176 ARG A CA 1
ATOM 1151 C C . ARG A 1 154 ? 60.564 75.616 44.037 1.00 18.79 176 ARG A C 1
ATOM 1152 O O . ARG A 1 154 ? 61.332 76.504 44.373 1.00 16.87 176 ARG A O 1
ATOM 1160 N N . THR A 1 155 ? 59.533 75.825 43.228 1.00 16.80 177 THR A N 1
ATOM 1161 C CA . THR A 1 155 ? 59.290 77.176 42.689 1.00 16.77 177 THR A CA 1
ATOM 1162 C C . THR A 1 155 ? 58.928 78.157 43.821 1.00 16.53 177 THR A C 1
ATOM 1163 O O . THR A 1 155 ? 59.456 79.255 43.894 1.00 16.04 177 THR A O 1
ATOM 1167 N N . VAL A 1 156 ? 58.005 77.771 44.689 1.00 15.65 178 VAL A N 1
ATOM 1168 C CA . VAL A 1 156 ? 57.623 78.643 45.799 1.00 14.93 178 VAL A CA 1
ATOM 1169 C C . VAL A 1 156 ? 58.802 78.935 46.693 1.00 15.35 178 VAL A C 1
ATOM 1170 O O . VAL A 1 156 ? 59.120 80.076 47.061 1.00 15.92 178 VAL A O 1
ATOM 1174 N N . SER A 1 157 ? 59.508 77.878 47.067 1.00 16.77 179 SER A N 1
ATOM 1175 C CA . SER A 1 157 ? 60.602 78.064 48.004 1.00 15.61 179 SER A CA 1
ATOM 1176 C C . SER A 1 157 ? 61.700 78.986 47.461 1.00 16.52 179 SER A C 1
ATOM 1177 O O . SER A 1 157 ? 62.366 79.659 48.257 1.00 15.08 179 SER A O 1
ATOM 1180 N N . ASN A 1 158 ? 61.920 78.945 46.148 1.00 15.13 180 ASN A N 1
ATOM 1181 C CA . ASN A 1 158 ? 62.976 79.789 45.565 1.00 17.93 180 ASN A CA 1
ATOM 1182 C C . ASN A 1 158 ? 62.694 81.270 45.733 1.00 18.13 180 ASN A C 1
ATOM 1183 O O . ASN A 1 158 ? 63.620 82.060 45.733 1.00 19.18 180 ASN A O 1
ATOM 1188 N N . VAL A 1 159 ? 61.426 81.667 45.869 1.00 16.36 181 VAL A N 1
ATOM 1189 C CA . VAL A 1 159 ? 61.181 83.077 46.108 1.00 17.34 181 VAL A CA 1
ATOM 1190 C C . VAL A 1 159 ? 61.725 83.538 47.482 1.00 18.74 181 VAL A C 1
ATOM 1191 O O . VAL A 1 159 ? 62.584 84.437 47.553 1.00 17.40 181 VAL A O 1
ATOM 1195 N N . ILE A 1 160 ? 61.275 82.932 48.575 1.00 17.93 182 ILE A N 1
ATOM 1196 C CA . ILE A 1 160 ? 61.748 83.331 49.867 1.00 17.49 182 ILE A CA 1
ATOM 1197 C C . ILE A 1 160 ? 63.267 83.025 50.032 1.00 18.60 182 ILE A C 1
ATOM 1198 O O . ILE A 1 160 ? 63.947 83.757 50.719 1.00 18.12 182 ILE A O 1
ATOM 1203 N N . SER A 1 161 ? 63.724 81.958 49.411 1.00 17.87 183 SER A N 1
ATOM 1204 C CA . SER A 1 161 ? 65.151 81.588 49.474 1.00 18.15 183 SER A CA 1
ATOM 1205 C C . SER A 1 161 ? 65.980 82.702 48.842 1.00 19.53 183 SER A C 1
ATOM 1206 O O . SER A 1 161 ? 67.078 83.018 49.360 1.00 19.95 183 SER A O 1
ATOM 1209 N N . SER A 1 162 ? 65.523 83.262 47.731 1.00 21.27 184 SER A N 1
ATOM 1210 C CA . SER A 1 162 ? 66.309 84.371 47.128 1.00 22.74 184 SER A CA 1
ATOM 1211 C C . SER A 1 162 ? 66.418 85.560 48.133 1.00 24.88 184 SER A C 1
ATOM 1212 O O . SER A 1 162 ? 67.485 86.179 48.218 1.00 24.50 184 SER A O 1
ATOM 1215 N N . ILE A 1 163 ? 65.379 85.820 48.946 1.00 22.07 185 ILE A N 1
ATOM 1216 C CA . ILE A 1 163 ? 65.433 86.889 49.911 1.00 23.49 185 ILE A CA 1
ATOM 1217 C C . ILE A 1 163 ? 66.279 86.566 51.134 1.00 24.52 185 ILE A C 1
ATOM 1218 O O . ILE A 1 163 ? 67.073 87.381 51.595 1.00 24.94 185 ILE A O 1
ATOM 1223 N N . VAL A 1 164 ? 66.127 85.371 51.667 1.00 23.78 186 VAL A N 1
ATOM 1224 C CA . VAL A 1 164 ? 66.895 85.073 52.865 1.00 22.47 186 VAL A CA 1
ATOM 1225 C C . VAL A 1 164 ? 68.328 84.576 52.626 1.00 23.69 186 VAL A C 1
ATOM 1226 O O . VAL A 1 164 ? 69.165 84.798 53.521 1.00 24.91 186 VAL A O 1
ATOM 1230 N N . PHE A 1 165 ? 68.585 83.906 51.504 1.00 23.54 187 PHE A N 1
ATOM 1231 C CA . PHE A 1 165 ? 69.935 83.362 51.184 1.00 25.48 187 PHE A CA 1
ATOM 1232 C C . PHE A 1 165 ? 70.653 84.057 50.100 1.00 27.83 187 PHE A C 1
ATOM 1233 O O . PHE A 1 165 ? 71.805 83.669 49.805 1.00 28.39 187 PHE A O 1
ATOM 1241 N N . GLY A 1 166 ? 69.974 84.993 49.428 1.00 27.89 188 GLY A N 1
ATOM 1242 C CA . GLY A 1 166 ? 70.639 85.770 48.384 1.00 31.18 188 GLY A CA 1
ATOM 1243 C C . GLY A 1 166 ? 70.598 85.246 46.959 1.00 34.31 188 GLY A C 1
ATOM 1244 O O . GLY A 1 166 ? 70.933 85.977 46.004 1.00 35.93 188 GLY A O 1
ATOM 1245 N N . ASP A 1 167 ? 70.203 83.994 46.790 1.00 34.16 189 ASP A N 1
ATOM 1246 C CA . ASP A 1 167 ? 70.108 83.445 45.461 1.00 36.22 189 ASP A CA 1
ATOM 1247 C C . ASP A 1 167 ? 69.209 82.217 45.495 1.00 32.66 189 ASP A C 1
ATOM 1248 O O . ASP A 1 167 ? 68.902 81.709 46.562 1.00 30.92 189 ASP A O 1
ATOM 1253 N N . ARG A 1 168 ? 68.772 81.763 44.340 1.00 30.09 190 ARG A N 1
ATOM 1254 C CA . ARG A 1 168 ? 67.883 80.592 44.323 1.00 27.09 190 ARG A CA 1
ATOM 1255 C C . ARG A 1 168 ? 68.648 79.298 44.277 1.00 26.91 190 ARG A C 1
ATOM 1256 O O . ARG A 1 168 ? 69.886 79.234 43.990 1.00 28.23 190 ARG A O 1
ATOM 1264 N N . PHE A 1 169 ? 67.934 78.232 44.579 1.00 24.24 191 PHE A N 1
ATOM 1265 C CA . PHE A 1 169 ? 68.497 76.881 44.486 1.00 25.27 191 PHE A CA 1
ATOM 1266 C C . PHE A 1 169 ? 68.270 76.379 43.071 1.00 27.84 191 PHE A C 1
ATOM 1267 O O . PHE A 1 169 ? 67.282 76.707 42.424 1.00 27.50 191 PHE A O 1
ATOM 1275 N N . ASP A 1 170 ? 69.216 75.578 42.566 1.00 29.45 192 ASP A N 1
ATOM 1276 C CA . ASP A 1 170 ? 69.032 74.924 41.263 1.00 29.83 192 ASP A CA 1
ATOM 1277 C C . ASP A 1 170 ? 67.952 73.822 41.469 1.00 28.30 192 ASP A C 1
ATOM 1278 O O . ASP A 1 170 ? 67.947 73.142 42.509 1.00 29.95 192 ASP A O 1
ATOM 1283 N N . TYR A 1 171 ? 67.046 73.610 40.529 1.00 27.26 193 TYR A N 1
ATOM 1284 C CA . TYR A 1 171 ? 65.999 72.588 40.693 1.00 27.88 193 TYR A CA 1
ATOM 1285 C C . TYR A 1 171 ? 66.564 71.157 40.776 1.00 30.17 193 TYR A C 1
ATOM 1286 O O . TYR A 1 171 ? 65.916 70.254 41.337 1.00 30.34 193 TYR A O 1
ATOM 1295 N N . LYS A 1 172 ? 67.779 70.974 40.251 1.00 30.63 194 LYS A N 1
ATOM 1296 C CA . LYS A 1 172 ? 68.424 69.661 40.289 1.00 34.73 194 LYS A CA 1
ATOM 1297 C C . LYS A 1 172 ? 69.210 69.417 41.570 1.00 34.24 194 LYS A C 1
ATOM 1298 O O . LYS A 1 172 ? 69.749 68.330 41.741 1.00 36.89 194 LYS A O 1
ATOM 1304 N N . ASP A 1 173 ? 69.262 70.398 42.463 1.00 33.80 195 ASP A N 1
ATOM 1305 C CA . ASP A 1 173 ? 70.028 70.307 43.702 1.00 32.64 195 ASP A CA 1
ATOM 1306 C C . ASP A 1 173 ? 69.375 69.298 44.646 1.00 32.50 195 ASP A C 1
ATOM 1307 O O . ASP A 1 173 ? 68.262 69.504 45.146 1.00 29.28 195 ASP A O 1
ATOM 1312 N N . LYS A 1 174 ? 70.070 68.189 44.878 1.00 31.83 196 LYS A N 1
ATOM 1313 C CA . LYS A 1 174 ? 69.572 67.143 45.746 1.00 31.75 196 LYS A CA 1
ATOM 1314 C C . LYS A 1 174 ? 69.285 67.549 47.169 1.00 29.35 196 LYS A C 1
ATOM 1315 O O . LYS A 1 174 ? 68.325 67.035 47.777 1.00 29.64 196 LYS A O 1
ATOM 1321 N N . GLU A 1 175 ? 70.130 68.419 47.716 1.00 27.59 197 GLU A N 1
ATOM 1322 C CA . GLU A 1 175 ? 69.980 68.880 49.086 1.00 27.16 197 GLU A CA 1
ATOM 1323 C C . GLU A 1 175 ? 68.720 69.766 49.181 1.00 25.49 197 GLU A C 1
ATOM 1324 O O . GLU A 1 175 ? 68.061 69.778 50.215 1.00 24.82 197 GLU A O 1
ATOM 1330 N N . PHE A 1 176 ? 68.473 70.543 48.122 1.00 24.33 198 PHE A N 1
ATOM 1331 C CA . PHE A 1 176 ? 67.262 71.403 48.080 1.00 23.4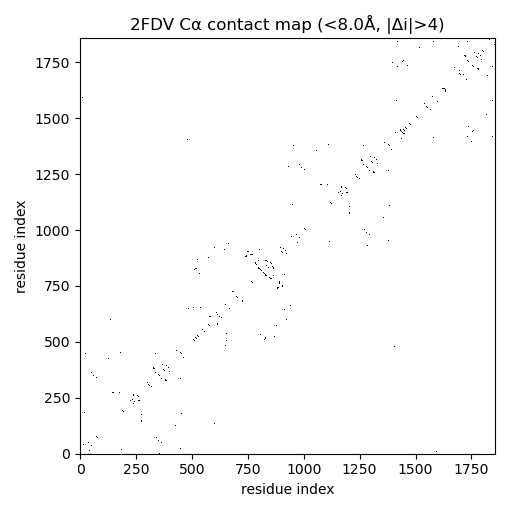7 198 PHE A CA 1
ATOM 1332 C C . PHE A 1 176 ? 66.032 70.459 48.193 1.00 23.11 198 PHE A C 1
ATOM 1333 O O . PHE A 1 176 ? 65.119 70.685 49.022 1.00 21.70 198 PHE A O 1
ATOM 1341 N N . LEU A 1 177 ? 65.976 69.416 47.383 1.00 23.80 199 LEU A N 1
ATOM 1342 C CA . LEU A 1 177 ? 64.882 68.432 47.461 1.00 24.43 199 LEU A CA 1
ATOM 1343 C C . LEU A 1 177 ? 64.793 67.841 48.874 1.00 24.69 199 LEU A C 1
ATOM 1344 O O . LEU A 1 177 ? 63.703 67.645 49.424 1.00 25.16 199 LEU A O 1
ATOM 1349 N N . SER A 1 178 ? 65.945 67.543 49.463 1.00 24.07 200 SER A N 1
ATOM 1350 C CA . SER A 1 178 ? 65.939 67.025 50.811 1.00 24.75 200 SER A CA 1
ATOM 1351 C C . SER A 1 178 ? 65.232 67.975 51.822 1.00 23.37 200 SER A C 1
ATOM 1352 O O . SER A 1 178 ? 64.421 67.545 52.675 1.00 22.35 200 SER A O 1
ATOM 1355 N N . LEU A 1 179 ? 65.547 69.267 51.734 1.00 21.11 201 LEU A N 1
ATOM 1356 C CA . LEU A 1 179 ? 64.996 70.245 52.644 1.00 20.36 201 LEU A CA 1
ATOM 1357 C C . LEU A 1 179 ? 63.488 70.311 52.417 1.00 19.16 201 LEU A C 1
ATOM 1358 O O . LEU A 1 179 ? 62.732 70.489 53.393 1.00 19.72 201 LEU A O 1
ATOM 1363 N N . LEU A 1 180 ? 63.099 70.224 51.154 1.00 19.80 202 LEU A N 1
ATOM 1364 C CA . LEU A 1 180 ? 61.643 70.330 50.820 1.00 19.46 202 LEU A CA 1
ATOM 1365 C C . LEU A 1 180 ? 60.941 69.121 51.400 1.00 20.56 202 LEU A C 1
ATOM 1366 O O . LEU A 1 180 ? 59.820 69.216 51.893 1.00 19.03 202 LEU A O 1
ATOM 1371 N N . ARG A 1 181 ? 61.618 67.966 51.376 1.00 19.89 203 ARG A N 1
ATOM 1372 C CA . ARG A 1 181 ? 61.001 66.773 51.957 1.00 20.41 203 ARG A CA 1
ATOM 1373 C C . ARG A 1 181 ? 60.901 66.934 53.461 1.00 19.28 203 ARG A C 1
ATOM 1374 O O . ARG A 1 181 ? 59.962 66.444 54.053 1.00 20.94 203 ARG A O 1
ATOM 1382 N N . MET A 1 182 ? 61.868 67.605 54.100 1.00 19.97 204 MET A N 1
ATOM 1383 C CA . MET A 1 182 ? 61.772 67.790 55.534 1.00 19.84 204 MET A CA 1
ATOM 1384 C C . MET A 1 182 ? 60.528 68.658 55.850 1.00 20.74 204 MET A C 1
ATOM 1385 O O . MET A 1 182 ? 59.838 68.387 56.815 1.00 20.48 204 MET A O 1
ATOM 1390 N N . MET A 1 183 ? 60.335 69.731 55.099 1.00 19.09 205 MET A N 1
ATOM 1391 C CA . MET A 1 183 ? 59.178 70.601 55.357 1.00 20.09 205 MET A CA 1
ATOM 1392 C C . MET A 1 183 ? 57.848 69.889 55.159 1.00 20.33 205 MET A C 1
ATOM 1393 O O . MET A 1 183 ? 56.944 70.070 55.995 1.00 20.78 205 MET A O 1
ATOM 1398 N N . LEU A 1 184 ? 57.729 69.144 54.084 1.00 20.66 206 LEU A N 1
ATOM 1399 C CA . LEU A 1 184 ? 56.508 68.391 53.801 1.00 21.31 206 LEU A CA 1
ATOM 1400 C C . LEU A 1 184 ? 56.291 67.406 54.929 1.00 20.34 206 LEU A C 1
ATOM 1401 O O . LEU A 1 184 ? 55.174 67.279 55.469 1.00 20.67 206 LEU A O 1
ATOM 1406 N N . GLY A 1 185 ? 57.350 66.730 55.341 1.00 20.45 207 GLY A N 1
ATOM 1407 C CA . GLY A 1 185 ? 57.204 65.759 56.410 1.00 20.95 207 GLY A CA 1
ATOM 1408 C C . GLY A 1 185 ? 56.772 66.318 57.768 1.00 20.45 207 GLY A C 1
ATOM 1409 O O . GLY A 1 185 ? 56.015 65.694 58.554 1.00 21.10 207 GLY A O 1
ATOM 1410 N N . ILE A 1 186 ? 57.249 67.512 58.092 1.00 18.60 208 ILE A N 1
ATOM 1411 C CA . ILE A 1 186 ? 56.911 68.063 59.384 1.00 19.60 208 ILE A CA 1
ATOM 1412 C C . ILE A 1 186 ? 55.472 68.562 59.355 1.00 20.80 208 ILE A C 1
ATOM 1413 O O . ILE A 1 186 ? 54.770 68.390 60.374 1.00 20.91 208 ILE A O 1
ATOM 1418 N N . PHE A 1 187 ? 55.050 69.163 58.233 1.00 18.81 209 PHE A N 1
ATOM 1419 C CA . PHE A 1 187 ? 53.645 69.606 58.159 1.00 20.07 209 PHE A CA 1
ATOM 1420 C C . PHE A 1 187 ? 52.726 68.360 58.193 1.00 20.12 209 PHE A C 1
ATOM 1421 O O . PHE A 1 187 ? 51.687 68.383 58.814 1.00 20.83 209 PHE A O 1
ATOM 1429 N N . GLN A 1 188 ? 53.118 67.273 57.520 1.00 19.60 210 GLN A N 1
ATOM 1430 C CA . GLN A 1 188 ? 52.269 66.100 57.605 1.00 19.59 210 GLN A CA 1
ATOM 1431 C C . GLN A 1 188 ? 52.199 65.583 59.036 1.00 18.37 210 GLN A C 1
ATOM 1432 O O . GLN A 1 188 ? 51.115 65.299 59.546 1.00 17.95 210 GLN A O 1
ATOM 1438 N N . PHE A 1 189 ? 53.358 65.461 59.687 1.00 17.36 211 PHE A N 1
ATOM 1439 C CA . PHE A 1 189 ? 53.354 64.962 61.045 1.00 18.22 211 PHE A CA 1
ATOM 1440 C C . PHE A 1 189 ? 52.419 65.746 61.984 1.00 18.12 211 PHE A C 1
ATOM 1441 O O . PHE A 1 189 ? 51.642 65.166 62.745 1.00 18.60 211 PHE A O 1
ATOM 1449 N N . THR A 1 190 ? 52.450 67.085 61.910 1.00 16.36 212 THR A N 1
ATOM 1450 C CA . THR A 1 190 ? 51.613 67.870 62.824 1.00 16.65 212 THR A CA 1
ATOM 1451 C C . THR A 1 190 ? 50.130 67.783 62.499 1.00 16.00 212 THR A C 1
ATOM 1452 O O . THR A 1 190 ? 49.303 68.274 63.276 1.00 15.82 212 THR A O 1
ATOM 1456 N N . SER A 1 191 ? 49.837 67.176 61.360 1.00 17.62 213 SER A N 1
ATOM 1457 C CA . SER A 1 191 ? 48.438 67.026 60.901 1.00 18.57 213 SER A CA 1
ATOM 1458 C C . SER A 1 191 ? 47.897 65.626 61.097 1.00 19.91 213 SER A C 1
ATOM 1459 O O . SER A 1 191 ? 46.740 65.407 60.773 1.00 20.82 213 SER A O 1
ATOM 1462 N N . THR A 1 192 ? 48.714 64.735 61.657 1.00 20.01 214 THR A N 1
ATOM 1463 C CA . THR A 1 192 ? 48.315 63.348 61.920 1.00 20.27 214 THR A CA 1
ATOM 1464 C C . THR A 1 192 ? 47.829 63.202 63.359 1.00 21.24 214 THR A C 1
ATOM 1465 O O . THR A 1 192 ? 47.931 64.104 64.174 1.00 19.62 214 THR A O 1
ATOM 1469 N N . SER A 1 193 ? 47.305 62.016 63.674 1.00 20.37 215 SER A N 1
ATOM 1470 C CA . SER A 1 193 ? 46.877 61.744 65.053 1.00 21.52 215 SER A CA 1
ATOM 1471 C C . SER A 1 193 ? 48.062 61.815 66.043 1.00 21.16 215 SER A C 1
ATOM 1472 O O . SER A 1 193 ? 47.929 62.405 67.088 1.00 21.87 215 SER A O 1
ATOM 1475 N N . THR A 1 194 ? 49.211 61.268 65.696 1.00 20.15 216 THR A N 1
ATOM 1476 C CA . THR A 1 194 ? 50.348 61.301 66.636 1.00 21.63 216 THR A CA 1
ATOM 1477 C C . THR A 1 194 ? 50.781 62.760 66.828 1.00 20.18 216 THR A C 1
ATOM 1478 O O . THR A 1 194 ? 51.133 63.140 67.920 1.00 18.01 216 THR A O 1
ATOM 1482 N N . GLY A 1 195 ? 50.713 63.540 65.775 1.00 20.06 217 GLY A N 1
ATOM 1483 C CA . GLY A 1 195 ? 51.089 64.961 65.932 1.00 18.21 217 GLY A CA 1
ATOM 1484 C C . GLY A 1 195 ? 50.146 65.725 66.851 1.00 19.06 217 GLY A C 1
ATOM 1485 O O . GLY A 1 195 ? 50.553 66.612 67.603 1.00 19.40 217 GLY A O 1
ATOM 1486 N N . GLN A 1 196 ? 48.836 65.410 66.805 1.00 18.42 218 GLN A N 1
ATOM 1487 C CA . GLN A 1 196 ? 47.910 66.118 67.685 1.00 19.29 218 GLN A CA 1
ATOM 1488 C C . GLN A 1 196 ? 47.941 65.561 69.117 1.00 19.23 218 GLN A C 1
ATOM 1489 O O . GLN A 1 196 ? 47.654 66.277 70.078 1.00 19.15 218 GLN A O 1
ATOM 1495 N N . LEU A 1 197 ? 48.347 64.301 69.226 1.00 17.74 219 LEU A N 1
ATOM 1496 C CA . LEU A 1 197 ? 48.510 63.645 70.558 1.00 17.85 219 LEU A CA 1
ATOM 1497 C C . LEU A 1 197 ? 49.741 64.339 71.206 1.00 16.37 219 LEU A C 1
ATOM 1498 O O . LEU A 1 197 ? 49.725 64.671 72.396 1.00 16.12 219 LEU A O 1
ATOM 1503 N N . TYR A 1 198 ? 50.716 64.642 70.364 1.00 16.22 220 TYR A N 1
ATOM 1504 C CA . TYR A 1 198 ? 51.930 65.299 70.835 1.00 17.31 220 TYR A CA 1
ATOM 1505 C C . TYR A 1 198 ? 51.596 66.676 71.384 1.00 16.84 220 TYR A C 1
ATOM 1506 O O . TYR A 1 198 ? 52.199 67.174 72.365 1.00 17.16 220 TYR A O 1
ATOM 1515 N N . GLU A 1 199 ? 50.629 67.358 70.776 1.00 16.47 221 GLU A N 1
ATOM 1516 C CA . GLU A 1 199 ? 50.261 68.663 71.346 1.00 15.96 221 GLU A CA 1
ATOM 1517 C C . GLU A 1 199 ? 49.745 68.570 72.786 1.00 17.07 221 GLU A C 1
ATOM 1518 O O . GLU A 1 199 ? 49.858 69.515 73.567 1.00 17.46 221 GLU A O 1
ATOM 1524 N N . MET A 1 200 ? 49.129 67.429 73.156 1.00 16.76 222 MET A N 1
ATOM 1525 C CA . MET A 1 200 ? 48.671 67.236 74.509 1.00 16.23 222 MET A CA 1
ATOM 1526 C C . MET A 1 200 ? 49.748 66.680 75.459 1.00 16.71 222 MET A C 1
ATOM 1527 O O . MET A 1 200 ? 49.827 67.116 76.577 1.00 17.34 222 MET A O 1
ATOM 1532 N N . PHE A 1 201 ? 50.551 65.751 74.959 1.00 17.38 223 PHE A N 1
ATOM 1533 C CA . PHE A 1 201 ? 51.447 64.983 75.834 1.00 18.93 223 PHE A CA 1
ATOM 1534 C C . PHE A 1 201 ? 52.934 65.093 75.558 1.00 18.70 223 PHE A C 1
ATOM 1535 O O . PHE A 1 201 ? 53.709 64.164 75.853 1.00 19.53 223 PHE A O 1
ATOM 1543 N N . SER A 1 202 ? 53.308 66.241 74.994 1.00 18.08 224 SER A N 1
ATOM 1544 C CA . SER A 1 202 ? 54.717 66.439 74.607 1.00 19.76 224 SER A CA 1
ATOM 1545 C C . SER A 1 202 ? 55.664 66.276 75.822 1.00 21.51 224 SER A C 1
ATOM 1546 O O . SER A 1 202 ? 56.833 65.871 75.620 1.00 20.65 224 SER A O 1
ATOM 1549 N N . SER A 1 203 ? 55.191 66.615 77.019 1.00 21.99 225 SER A N 1
ATOM 1550 C CA . SER A 1 203 ? 56.027 66.510 78.246 1.00 23.98 225 SER A CA 1
ATOM 1551 C C . SER A 1 203 ? 56.576 65.089 78.364 1.00 23.21 225 SER A C 1
ATOM 1552 O O . SER A 1 203 ? 57.670 64.888 78.910 1.00 26.05 225 SER A O 1
ATOM 1555 N N . VAL A 1 204 ? 55.803 64.096 77.940 1.00 22.48 226 VAL A N 1
ATOM 1556 C CA . VAL A 1 204 ? 56.262 62.734 77.994 1.00 22.13 226 VAL A CA 1
ATOM 1557 C C . VAL A 1 204 ? 56.824 62.273 76.654 1.00 21.80 226 VAL A C 1
ATOM 1558 O O . VAL A 1 204 ? 57.921 61.670 76.535 1.00 18.63 226 VAL A O 1
ATOM 1562 N N . MET A 1 205 ? 56.042 62.525 75.596 1.00 19.35 227 MET A N 1
ATOM 1563 C CA . MET A 1 205 ? 56.382 62.071 74.259 1.00 18.13 227 MET A CA 1
ATOM 1564 C C . MET A 1 205 ? 57.710 62.566 73.681 1.00 16.65 227 MET A C 1
ATOM 1565 O O . MET A 1 205 ? 58.286 61.874 72.852 1.00 19.26 227 MET A O 1
ATOM 1570 N N . LYS A 1 206 ? 58.132 63.757 74.068 1.00 18.32 228 LYS A N 1
ATOM 1571 C CA . LYS A 1 206 ? 59.407 64.260 73.505 1.00 19.13 228 LYS A CA 1
ATOM 1572 C C . LYS A 1 206 ? 60.537 63.332 73.915 1.00 19.80 228 LYS A C 1
ATOM 1573 O O . LYS A 1 206 ? 61.592 63.306 73.295 1.00 20.20 228 LYS A O 1
ATOM 1579 N N . HIS A 1 207 ? 60.287 62.544 74.947 1.00 19.71 229 HIS A N 1
ATOM 1580 C CA . HIS A 1 207 ? 61.352 61.635 75.448 1.00 19.75 229 HIS A CA 1
ATOM 1581 C C . HIS A 1 207 ? 61.167 60.190 75.017 1.00 22.61 229 HIS A C 1
ATOM 1582 O O . HIS A 1 207 ? 62.050 59.366 75.275 1.00 22.86 229 HIS A O 1
ATOM 1589 N N . LEU A 1 208 ? 60.075 59.906 74.324 1.00 22.32 230 LEU A N 1
ATOM 1590 C CA . LEU A 1 208 ? 59.803 58.530 73.857 1.00 24.33 230 LEU A CA 1
ATOM 1591 C C . LEU A 1 208 ? 60.059 58.256 72.412 1.00 25.24 230 LEU A C 1
ATOM 1592 O O . LEU A 1 208 ? 59.966 59.131 71.569 1.00 24.86 230 LEU A O 1
ATOM 1597 N N . PRO A 1 209 ? 60.331 56.989 72.057 1.00 27.01 231 PRO A N 1
ATOM 1598 C CA . PRO A 1 209 ? 60.564 56.679 70.636 1.00 27.41 231 PRO A CA 1
ATOM 1599 C C . PRO A 1 209 ? 59.182 56.825 69.918 1.00 26.87 231 PRO A C 1
ATOM 1600 O O . PRO A 1 209 ? 58.136 56.830 70.587 1.00 27.14 231 PRO A O 1
ATOM 1604 N N . GLY A 1 210 ? 59.219 57.029 68.606 1.00 28.21 232 GLY A N 1
ATOM 1605 C CA . GLY A 1 210 ? 57.971 57.130 67.855 1.00 26.28 232 GLY A CA 1
ATOM 1606 C C . GLY A 1 210 ? 58.163 58.132 66.739 1.00 27.32 232 GLY A C 1
ATOM 1607 O O . GLY A 1 210 ? 59.226 58.692 66.566 1.00 25.87 232 GLY A O 1
ATOM 1608 N N . PRO A 1 211 ? 57.121 58.369 65.931 1.00 25.88 233 PRO A N 1
ATOM 1609 C CA . PRO A 1 211 ? 57.099 59.296 64.779 1.00 25.98 233 PRO A CA 1
ATOM 1610 C C . PRO A 1 211 ? 57.539 60.714 65.177 1.00 24.29 233 PRO A C 1
ATOM 1611 O O . PRO A 1 211 ? 58.162 61.435 64.359 1.00 25.98 233 PRO A O 1
ATOM 1615 N N . GLN A 1 212 ? 57.245 61.092 66.414 1.00 22.92 234 GLN A N 1
ATOM 1616 C CA . GLN A 1 212 ? 57.648 62.411 66.844 1.00 21.90 234 GLN A CA 1
ATOM 1617 C C . GLN A 1 212 ? 59.159 62.548 66.778 1.00 22.76 234 GLN A C 1
ATOM 1618 O O . GLN A 1 212 ? 59.629 63.658 66.486 1.00 21.83 234 GLN A O 1
ATOM 1624 N N . GLN A 1 213 ? 59.971 61.480 67.017 1.00 21.80 235 GLN A N 1
ATOM 1625 C CA . GLN A 1 213 ? 61.447 61.676 66.956 1.00 22.68 235 GLN A CA 1
ATOM 1626 C C . GLN A 1 213 ? 61.902 61.931 65.517 1.00 23.08 235 GLN A C 1
ATOM 1627 O O . GLN A 1 213 ? 62.864 62.660 65.258 1.00 23.60 235 GLN A O 1
ATOM 1633 N N . GLN A 1 214 ? 61.220 61.291 64.571 1.00 23.92 236 GLN A N 1
ATOM 1634 C CA . GLN A 1 214 ? 61.531 61.461 63.154 1.00 26.65 236 GLN A CA 1
ATOM 1635 C C . GLN A 1 214 ? 61.201 62.930 62.775 1.00 24.70 236 GLN A C 1
ATOM 1636 O O . GLN A 1 214 ? 61.928 63.563 62.001 1.00 23.69 236 GLN A O 1
ATOM 1642 N N . ALA A 1 215 ? 60.097 63.458 63.319 1.00 23.35 237 ALA A N 1
ATOM 1643 C CA . ALA A 1 215 ? 59.740 64.864 63.016 1.00 22.07 237 ALA A CA 1
ATOM 1644 C C . ALA A 1 215 ? 60.772 65.790 63.574 1.00 21.95 237 ALA A C 1
ATOM 1645 O O . ALA A 1 215 ? 61.157 66.784 62.939 1.00 22.34 237 ALA A O 1
ATOM 1647 N N . PHE A 1 216 ? 61.251 65.474 64.787 1.00 20.13 238 PHE A N 1
ATOM 1648 C CA . PHE A 1 216 ? 62.269 66.296 65.406 1.00 20.04 238 PHE A CA 1
ATOM 1649 C C . PHE A 1 216 ? 63.546 66.260 64.536 1.00 20.48 238 PHE A C 1
ATOM 1650 O O . PHE A 1 216 ? 64.201 67.275 64.365 1.00 20.44 238 PHE A O 1
ATOM 1658 N N . GLN A 1 217 ? 63.885 65.100 63.968 1.00 20.11 239 GLN A N 1
ATOM 1659 C CA . GLN A 1 217 ? 65.078 65.083 63.162 1.00 21.61 239 GLN A CA 1
ATOM 1660 C C . GLN A 1 217 ? 64.922 65.899 61.867 1.00 22.40 239 GLN A C 1
ATOM 1661 O O . GLN A 1 217 ? 65.928 66.417 61.333 1.00 20.85 239 GLN A O 1
ATOM 1667 N N . LEU A 1 218 ? 63.694 65.953 61.324 1.00 19.75 240 LEU A N 1
ATOM 1668 C CA . LEU A 1 218 ? 63.489 66.804 60.119 1.00 20.75 240 LEU A CA 1
ATOM 1669 C C . LEU A 1 218 ? 63.684 68.290 60.539 1.00 20.23 240 LEU A C 1
ATOM 1670 O O . LEU A 1 218 ? 64.273 69.068 59.772 1.00 20.23 240 LEU A O 1
ATOM 1675 N N . LEU A 1 219 ? 63.143 68.704 61.687 1.00 17.85 241 LEU A N 1
ATOM 1676 C CA . LEU A 1 219 ? 63.374 70.079 62.160 1.00 19.99 241 LEU A CA 1
ATOM 1677 C C . LEU A 1 219 ? 64.856 70.328 62.377 1.00 20.99 241 LEU A C 1
ATOM 1678 O O . LEU A 1 219 ? 65.361 71.403 62.076 1.00 22.04 241 LEU A O 1
ATOM 1683 N N . GLN A 1 220 ? 65.561 69.349 62.947 1.00 22.34 242 GLN A N 1
ATOM 1684 C CA . GLN A 1 220 ? 67.007 69.568 63.156 1.00 22.65 242 GLN A CA 1
ATOM 1685 C C . GLN A 1 220 ? 67.769 69.724 61.827 1.00 21.41 242 GLN A C 1
ATOM 1686 O O . GLN A 1 220 ? 68.744 70.523 61.759 1.00 21.86 242 GLN A O 1
ATOM 1692 N N . GLY A 1 221 ? 67.351 68.956 60.823 1.00 21.52 243 GLY A N 1
ATOM 1693 C CA . GLY A 1 221 ? 67.968 68.971 59.479 1.00 21.65 243 GLY A CA 1
ATOM 1694 C C . GLY A 1 221 ? 67.831 70.387 58.899 1.00 20.25 243 GLY A C 1
ATOM 1695 O O . GLY A 1 221 ? 68.766 70.979 58.296 1.00 19.08 243 GLY A O 1
ATOM 1696 N N . LEU A 1 222 ? 66.637 70.956 59.120 1.00 20.13 244 LEU A N 1
ATOM 1697 C CA . LEU A 1 222 ? 66.379 72.315 58.616 1.00 19.56 244 LEU A CA 1
ATOM 1698 C C . LEU A 1 222 ? 67.190 73.350 59.378 1.00 18.31 244 LEU A C 1
ATOM 1699 O O . LEU A 1 222 ? 67.775 74.238 58.762 1.00 19.54 244 LEU A O 1
ATOM 1704 N N . GLU A 1 223 ? 67.231 73.245 60.704 1.00 19.63 245 GLU A N 1
ATOM 1705 C CA . GLU A 1 223 ? 67.981 74.183 61.504 1.00 21.85 245 GLU A CA 1
ATOM 1706 C C . GLU A 1 223 ? 69.463 74.107 61.122 1.00 22.64 245 GLU A C 1
ATOM 1707 O O . GLU A 1 223 ? 70.105 75.129 60.974 1.00 22.31 245 GLU A O 1
ATOM 1713 N N . ASP A 1 224 ? 69.978 72.898 60.980 1.00 23.67 246 ASP A N 1
ATOM 1714 C CA . ASP A 1 224 ? 71.391 72.739 60.637 1.00 24.97 246 ASP A CA 1
ATOM 1715 C C . ASP A 1 224 ? 71.735 73.359 59.293 1.00 25.93 246 ASP A C 1
ATOM 1716 O O . ASP A 1 224 ? 72.852 73.916 59.128 1.00 24.77 246 ASP A O 1
ATOM 1721 N N . PHE A 1 225 ? 70.822 73.238 58.320 1.00 23.91 247 PHE A N 1
ATOM 1722 C CA . PHE A 1 225 ? 71.034 73.867 57.024 1.00 23.74 247 PHE A CA 1
ATOM 1723 C C . PHE A 1 225 ? 71.094 75.394 57.180 1.00 22.78 247 PHE A C 1
ATOM 1724 O O . PHE A 1 225 ? 71.990 76.043 56.631 1.00 23.00 247 PHE A O 1
ATOM 1732 N N . ILE A 1 226 ? 70.181 75.978 57.963 1.00 21.41 248 ILE A N 1
ATOM 1733 C CA . ILE A 1 226 ? 70.228 77.419 58.170 1.00 21.80 248 ILE A CA 1
ATOM 1734 C C . ILE A 1 226 ? 71.521 77.827 58.905 1.00 23.13 248 ILE A C 1
ATOM 1735 O O . ILE A 1 226 ? 72.145 78.827 58.567 1.00 24.06 248 ILE A O 1
ATOM 1740 N N . ALA A 1 227 ? 71.900 77.062 59.925 1.00 23.92 249 ALA A N 1
ATOM 1741 C CA . ALA A 1 227 ? 73.127 77.401 60.686 1.00 25.08 249 ALA A CA 1
ATOM 1742 C C . ALA A 1 227 ? 74.338 77.386 59.744 1.00 26.38 249 ALA A C 1
ATOM 1743 O O . ALA A 1 227 ? 75.215 78.291 59.849 1.00 27.07 249 ALA A O 1
ATOM 1745 N N . LYS A 1 228 ? 74.363 76.428 58.819 1.00 26.96 250 LYS A N 1
ATOM 1746 C CA . LYS A 1 228 ? 75.471 76.329 57.855 1.00 29.21 250 LYS A CA 1
ATOM 1747 C C . LYS A 1 228 ? 75.421 77.588 56.965 1.00 29.95 250 LYS A C 1
ATOM 1748 O O . LYS A 1 228 ? 76.465 78.180 56.671 1.00 28.94 250 LYS A O 1
ATOM 1754 N N . LYS A 1 229 ? 74.224 77.993 56.496 1.00 27.87 251 LYS A N 1
ATOM 1755 C CA . LYS A 1 229 ? 74.190 79.181 55.642 1.00 27.96 251 LYS A CA 1
ATOM 1756 C C . LYS A 1 229 ? 74.620 80.445 56.389 1.00 27.57 251 LYS A C 1
ATOM 1757 O O . LYS A 1 229 ? 75.295 81.324 55.835 1.00 29.29 251 LYS A O 1
ATOM 1763 N N . VAL A 1 230 ? 74.249 80.551 57.649 1.00 25.74 252 VAL A N 1
ATOM 1764 C CA . VAL A 1 230 ? 74.549 81.757 58.402 1.00 27.01 252 VAL A CA 1
ATOM 1765 C C . VAL A 1 230 ? 76.077 81.882 58.581 1.00 28.55 252 VAL A C 1
ATOM 1766 O O . VAL A 1 230 ? 76.606 82.993 58.479 1.00 28.12 252 VAL A O 1
ATOM 1770 N N . GLU A 1 231 ? 76.717 80.733 58.792 1.00 29.56 253 GLU A N 1
ATOM 1771 C CA . GLU A 1 231 ? 78.172 80.673 59.008 1.00 33.15 253 GLU A CA 1
ATOM 1772 C C . GLU A 1 231 ? 78.902 81.144 57.768 1.00 33.81 253 GLU A C 1
ATOM 1773 O O . GLU A 1 231 ? 79.848 81.972 57.870 1.00 34.67 253 GLU A O 1
ATOM 1779 N N . HIS A 1 232 ? 78.475 80.620 56.621 1.00 33.37 254 HIS A N 1
ATOM 1780 C CA . HIS A 1 232 ? 79.039 81.009 55.326 1.00 36.18 254 HIS A CA 1
ATOM 1781 C C . HIS A 1 232 ? 78.902 82.502 55.179 1.00 35.87 254 HIS A C 1
ATOM 1782 O O . HIS A 1 232 ? 79.876 83.185 54.884 1.00 35.06 254 HIS A O 1
ATOM 1789 N N . ASN A 1 233 ? 77.698 83.029 55.417 1.00 33.88 255 ASN A N 1
ATOM 1790 C CA . ASN A 1 233 ? 77.503 84.461 55.305 1.00 34.10 255 ASN A CA 1
ATOM 1791 C C . ASN A 1 233 ? 78.402 85.264 56.250 1.00 35.81 255 ASN A C 1
ATOM 1792 O O . ASN A 1 233 ? 78.958 86.284 55.811 1.00 35.78 255 ASN A O 1
ATOM 1797 N N . GLN A 1 234 ? 78.569 84.808 57.496 1.00 36.43 256 GLN A N 1
ATOM 1798 C CA . GLN A 1 234 ? 79.390 85.517 58.485 1.00 39.60 256 GLN A CA 1
ATOM 1799 C C . GLN A 1 234 ? 80.834 85.665 58.038 1.00 40.89 256 GLN A C 1
ATOM 1800 O O . GLN A 1 234 ? 81.435 86.744 58.187 1.00 40.70 256 GLN A O 1
ATOM 1806 N N . ARG A 1 235 ? 81.402 84.610 57.490 1.00 41.68 257 ARG A N 1
ATOM 1807 C CA . ARG A 1 235 ? 82.810 84.743 57.101 1.00 45.01 257 ARG A CA 1
ATOM 1808 C C . ARG A 1 235 ? 83.026 85.403 55.733 1.00 45.02 257 ARG A C 1
ATOM 1809 O O . ARG A 1 235 ? 84.156 85.441 55.226 1.00 46.76 257 ARG A O 1
ATOM 1817 N N . THR A 1 236 ? 81.965 85.949 55.145 1.00 43.42 258 THR A N 1
ATOM 1818 C CA . THR A 1 236 ? 82.061 86.576 53.834 1.00 42.12 258 THR A CA 1
ATOM 1819 C C . THR A 1 236 ? 81.307 87.886 53.831 1.00 40.89 258 THR A C 1
ATOM 1820 O O . THR A 1 236 ? 81.160 88.516 52.786 1.00 41.17 258 THR A O 1
ATOM 1824 N N . LEU A 1 237 ? 80.846 88.294 55.011 1.00 39.31 259 LEU A N 1
ATOM 1825 C CA . LEU A 1 237 ? 80.043 89.517 55.177 1.00 38.82 259 LEU A CA 1
ATOM 1826 C C . LEU A 1 237 ? 80.652 90.877 54.840 1.00 40.38 259 LEU A C 1
ATOM 1827 O O . LEU A 1 237 ? 81.746 91.183 55.279 1.00 40.46 259 LEU A O 1
ATOM 1832 N N . ASP A 1 238 ? 79.923 91.683 54.080 1.00 40.97 260 ASP A N 1
ATOM 1833 C CA . ASP A 1 238 ? 80.353 93.049 53.819 1.00 41.98 260 ASP A CA 1
ATOM 1834 C C . ASP A 1 238 ? 79.291 93.904 54.535 1.00 41.22 260 ASP A C 1
ATOM 1835 O O . ASP A 1 238 ? 78.189 94.112 54.047 1.00 40.87 260 ASP A O 1
ATOM 1840 N N . PRO A 1 239 ? 79.635 94.439 55.711 1.00 41.90 261 PRO A N 1
ATOM 1841 C CA . PRO A 1 239 ? 78.705 95.255 56.491 1.00 42.20 261 PRO A CA 1
ATOM 1842 C C . PRO A 1 239 ? 78.123 96.465 55.793 1.00 43.33 261 PRO A C 1
ATOM 1843 O O . PRO A 1 239 ? 77.155 97.045 56.286 1.00 43.75 261 PRO A O 1
ATOM 1847 N N . ASN A 1 240 ? 78.725 96.875 54.676 1.00 44.47 262 ASN A N 1
ATOM 1848 C CA . ASN A 1 240 ? 78.203 98.036 53.960 1.00 45.61 262 ASN A CA 1
ATOM 1849 C C . ASN A 1 240 ? 77.398 97.624 52.763 1.00 45.26 262 ASN A C 1
ATOM 1850 O O . ASN A 1 240 ? 76.834 98.491 52.094 1.00 46.21 262 ASN A O 1
ATOM 1855 N N . SER A 1 241 ? 77.334 96.315 52.494 1.00 42.84 263 SER A N 1
ATOM 1856 C CA . SER A 1 241 ? 76.593 95.812 51.346 1.00 40.42 263 SER A CA 1
ATOM 1857 C C . SER A 1 241 ? 75.950 94.431 51.635 1.00 37.68 263 SER A C 1
ATOM 1858 O O . SER A 1 241 ? 76.455 93.394 51.168 1.00 35.23 263 SER A O 1
ATOM 1861 N N . PRO A 1 242 ? 74.859 94.408 52.415 1.00 35.94 264 PRO A N 1
ATOM 1862 C CA . PRO A 1 242 ? 74.174 93.138 52.739 1.00 34.38 264 PRO A CA 1
ATOM 1863 C C . PRO A 1 242 ? 73.563 92.453 51.504 1.00 33.50 264 PRO A C 1
ATOM 1864 O O . PRO A 1 242 ? 72.908 93.107 50.668 1.00 31.98 264 PRO A O 1
ATOM 1868 N N . ARG A 1 243 ? 73.771 91.141 51.396 1.00 31.90 265 ARG A N 1
ATOM 1869 C CA . ARG A 1 243 ? 73.275 90.357 50.263 1.00 30.46 265 ARG A CA 1
ATOM 1870 C C . ARG A 1 243 ? 71.861 89.817 50.361 1.00 30.28 265 ARG A C 1
ATOM 1871 O O . ARG A 1 243 ? 71.210 89.505 49.348 1.00 29.55 265 ARG A O 1
ATOM 1879 N N . ASP A 1 244 ? 71.418 89.692 51.601 1.00 28.73 266 ASP A N 1
ATOM 1880 C CA . ASP A 1 244 ? 70.177 89.010 51.891 1.00 26.77 266 ASP A CA 1
ATOM 1881 C C . ASP A 1 244 ? 69.747 89.286 53.342 1.00 26.18 266 ASP A C 1
ATOM 1882 O O . ASP A 1 244 ? 70.386 90.046 54.094 1.00 23.91 266 ASP A O 1
ATOM 1887 N N . PHE A 1 245 ? 68.642 88.656 53.759 1.00 23.23 267 PHE A N 1
ATOM 1888 C CA . PHE A 1 245 ? 68.110 88.844 55.093 1.00 23.17 267 PHE A CA 1
ATOM 1889 C C . PHE A 1 245 ? 69.140 88.518 56.194 1.00 22.89 267 PHE A C 1
ATOM 1890 O O . PHE A 1 245 ? 69.245 89.229 57.213 1.00 24.24 267 PHE A O 1
ATOM 1898 N N . ILE A 1 246 ? 69.872 87.422 55.967 1.00 22.66 268 ILE A N 1
ATOM 1899 C CA . ILE A 1 246 ? 70.853 86.937 56.913 1.00 22.97 268 ILE A CA 1
ATOM 1900 C C . ILE A 1 246 ? 71.916 88.031 57.153 1.00 23.49 268 ILE A C 1
ATOM 1901 O O . ILE A 1 246 ? 72.226 88.353 58.298 1.00 24.78 268 ILE A O 1
ATOM 1906 N N . ASP A 1 247 ? 72.425 88.606 56.067 1.00 24.66 269 ASP A N 1
ATOM 1907 C CA . ASP A 1 247 ? 73.440 89.661 56.209 1.00 25.58 269 ASP A CA 1
ATOM 1908 C C . ASP A 1 247 ? 72.867 90.881 56.944 1.00 25.50 269 ASP A C 1
ATOM 1909 O O . ASP A 1 247 ? 73.523 91.475 57.771 1.00 24.32 269 ASP A O 1
ATOM 1914 N N . SER A 1 248 ? 71.627 91.284 56.626 1.00 24.69 270 SER A N 1
ATOM 1915 C CA . SER A 1 248 ? 71.026 92.390 57.305 1.00 24.02 270 SER A CA 1
ATOM 1916 C C . SER A 1 248 ? 70.950 92.162 58.794 1.00 24.44 270 SER A C 1
ATOM 1917 O O . SER A 1 248 ? 71.197 93.053 59.601 1.00 24.01 270 SER A O 1
ATOM 1920 N N . PHE A 1 249 ? 70.552 90.953 59.188 1.00 22.12 271 PHE A N 1
ATOM 1921 C CA . PHE A 1 249 ? 70.423 90.603 60.596 1.00 22.87 271 PHE A CA 1
ATOM 1922 C C . PHE A 1 249 ? 71.845 90.583 61.239 1.00 23.03 271 PHE A C 1
ATOM 1923 O O . PHE A 1 249 ? 72.018 91.031 62.374 1.00 24.84 271 PHE A O 1
ATOM 1931 N N . LEU A 1 250 ? 72.824 90.010 60.548 1.00 24.87 272 LEU A N 1
ATOM 1932 C CA . LEU A 1 250 ? 74.188 89.981 61.082 1.00 25.25 272 LEU A CA 1
ATOM 1933 C C . LEU A 1 250 ? 74.687 91.391 61.333 1.00 27.63 272 LEU A C 1
ATOM 1934 O O . LEU A 1 250 ? 75.388 91.629 62.325 1.00 27.92 272 LEU A O 1
ATOM 1939 N N . ILE A 1 251 ? 74.321 92.318 60.459 1.00 27.59 273 ILE A N 1
ATOM 1940 C CA . ILE A 1 251 ? 74.728 93.720 60.654 1.00 29.11 273 ILE A CA 1
ATOM 1941 C C . ILE A 1 251 ? 74.066 94.311 61.901 1.00 29.40 273 ILE A C 1
ATOM 1942 O O . ILE A 1 251 ? 74.725 94.942 62.729 1.00 28.66 273 ILE A O 1
ATOM 1947 N N . ARG A 1 252 ? 72.753 94.100 62.074 1.00 28.66 274 ARG A N 1
ATOM 1948 C CA . ARG A 1 252 ? 72.128 94.599 63.247 1.00 29.09 274 ARG A CA 1
ATOM 1949 C C . ARG A 1 252 ? 72.788 93.928 64.473 1.00 29.36 274 ARG A C 1
ATOM 1950 O O . ARG A 1 252 ? 72.979 94.565 65.523 1.00 29.07 274 ARG A O 1
ATOM 1958 N N . MET A 1 253 ? 73.162 92.648 64.359 1.00 28.65 275 MET A N 1
ATOM 1959 C CA . MET A 1 253 ? 73.794 91.996 65.518 1.00 28.91 275 MET A CA 1
ATOM 1960 C C . MET A 1 253 ? 75.131 92.723 65.859 1.00 30.72 275 MET A C 1
ATOM 1961 O O . MET A 1 253 ? 75.448 92.894 67.034 1.00 29.39 275 MET A O 1
ATOM 1966 N N . GLN A 1 254 ? 75.881 93.106 64.841 1.00 32.02 276 GLN A N 1
ATOM 1967 C CA . GLN A 1 254 ? 77.137 93.822 65.111 1.00 36.24 276 GLN A CA 1
ATOM 1968 C C . GLN A 1 254 ? 76.805 95.161 65.775 1.00 35.97 276 GLN A C 1
ATOM 1969 O O . GLN A 1 254 ? 77.417 95.510 66.780 1.00 36.18 276 GLN A O 1
ATOM 1975 N N . GLU A 1 255 ? 75.822 95.902 65.271 1.00 36.57 277 GLU A N 1
ATOM 1976 C CA . GLU A 1 255 ? 75.488 97.168 65.909 1.00 37.83 277 GLU A CA 1
ATOM 1977 C C . GLU A 1 255 ? 74.988 97.036 67.330 1.00 38.75 277 GLU A C 1
ATOM 1978 O O . GLU A 1 255 ? 75.113 97.990 68.089 1.00 39.53 277 GLU A O 1
ATOM 1984 N N . GLU A 1 256 ? 74.443 95.869 67.696 1.00 36.59 278 GLU A N 1
ATOM 1985 C CA . GLU A 1 256 ? 73.856 95.657 69.027 1.00 37.45 278 GLU A CA 1
ATOM 1986 C C . GLU A 1 256 ? 74.785 94.921 69.967 1.00 37.31 278 GLU A C 1
ATOM 1987 O O . GLU A 1 256 ? 74.383 94.544 71.077 1.00 36.62 278 GLU A O 1
ATOM 1993 N N . GLU A 1 257 ? 75.998 94.666 69.512 1.00 38.42 279 GLU A N 1
ATOM 1994 C CA . GLU A 1 257 ? 76.939 93.918 70.312 1.00 41.23 279 GLU A CA 1
ATOM 1995 C C . GLU A 1 257 ? 77.177 94.479 71.723 1.00 42.26 279 GLU A C 1
ATOM 1996 O O . GLU A 1 257 ? 77.533 93.712 72.634 1.00 43.71 279 GLU A O 1
ATOM 2002 N N . LYS A 1 258 ? 76.944 95.778 71.912 1.00 42.16 280 LYS A N 1
ATOM 2003 C CA . LYS A 1 258 ? 77.160 96.416 73.221 1.00 42.83 280 LYS A CA 1
ATOM 2004 C C . LYS A 1 258 ? 75.852 96.596 74.018 1.00 41.86 280 LYS A C 1
ATOM 2005 O O . LYS A 1 258 ? 75.806 97.316 75.044 1.00 40.99 280 LYS A O 1
ATOM 2011 N N . ASN A 1 259 ? 74.785 95.927 73.565 1.00 38.82 281 ASN A N 1
ATOM 2012 C CA . ASN A 1 259 ? 73.533 95.994 74.299 1.00 37.27 281 ASN A CA 1
ATOM 2013 C C . ASN A 1 259 ? 73.313 94.578 74.879 1.00 36.80 281 ASN A C 1
ATOM 2014 O O . ASN A 1 259 ? 73.048 93.629 74.134 1.00 34.46 281 ASN A O 1
ATOM 2019 N N . PRO A 1 260 ? 73.473 94.415 76.214 1.00 36.19 282 PRO A N 1
ATOM 2020 C CA . PRO A 1 260 ? 73.309 93.127 76.906 1.00 35.99 282 PRO A CA 1
ATOM 2021 C C . PRO A 1 260 ? 71.911 92.504 76.826 1.00 33.88 282 PRO A C 1
ATOM 2022 O O . PRO A 1 260 ? 71.738 91.296 76.985 1.00 34.22 282 PRO A O 1
ATOM 2026 N N . ASN A 1 261 ? 70.936 93.348 76.550 1.00 31.76 283 ASN A N 1
ATOM 2027 C CA . ASN A 1 261 ? 69.552 92.935 76.491 1.00 30.97 283 ASN A CA 1
ATOM 2028 C C . ASN A 1 261 ? 68.979 92.922 75.073 1.00 29.21 283 ASN A C 1
ATOM 2029 O O . ASN A 1 261 ? 67.779 92.927 74.892 1.00 28.20 283 ASN A O 1
ATOM 2034 N N . THR A 1 262 ? 69.840 92.945 74.077 1.00 27.57 284 THR A N 1
ATOM 2035 C CA . THR A 1 262 ? 69.353 92.946 72.689 1.00 26.24 284 THR A CA 1
ATOM 2036 C C . THR A 1 262 ? 68.707 91.586 72.354 1.00 25.81 284 THR A C 1
ATOM 2037 O O . THR A 1 262 ? 69.020 90.555 73.025 1.00 24.77 284 THR A O 1
ATOM 2041 N N . GLU A 1 263 ? 67.784 91.621 71.384 1.00 23.89 285 GLU A N 1
ATOM 2042 C CA . GLU A 1 263 ? 67.162 90.369 70.848 1.00 23.56 285 GLU A CA 1
ATOM 2043 C C . GLU A 1 263 ? 67.922 89.961 69.590 1.00 23.98 285 GLU A C 1
ATOM 2044 O O . GLU A 1 263 ? 67.701 88.875 69.020 1.00 24.29 285 GLU A O 1
ATOM 2050 N N . PHE A 1 264 ? 68.856 90.820 69.142 1.00 23.76 286 PHE A N 1
ATOM 2051 C CA . PHE A 1 264 ? 69.657 90.525 67.956 1.00 24.52 286 PHE A CA 1
ATOM 2052 C C . PHE A 1 264 ? 70.957 89.798 68.236 1.00 26.27 286 PHE A C 1
ATOM 2053 O O . PHE A 1 264 ? 72.052 90.400 68.406 1.00 23.79 286 PHE A O 1
ATOM 2061 N N . TYR A 1 265 ? 70.844 88.470 68.242 1.00 23.69 287 TYR A N 1
ATOM 2062 C CA . TYR A 1 265 ? 71.956 87.562 68.505 1.00 24.71 287 TYR A CA 1
ATOM 2063 C C . TYR A 1 265 ? 71.715 86.313 67.682 1.00 25.69 287 TYR A C 1
ATOM 2064 O O . TYR A 1 265 ? 70.633 86.144 67.084 1.00 24.32 287 TYR A O 1
ATOM 2073 N N . LEU A 1 266 ? 72.727 85.466 67.603 1.00 24.62 288 LEU A N 1
ATOM 2074 C CA . LEU A 1 266 ? 72.706 84.360 66.696 1.00 23.41 288 LEU A CA 1
ATOM 2075 C C . LEU A 1 266 ? 71.504 83.436 66.776 1.00 23.79 288 LEU A C 1
ATOM 2076 O O . LEU A 1 266 ? 70.956 83.078 65.734 1.00 23.31 288 LEU A O 1
ATOM 2081 N N . LYS A 1 267 ? 71.085 83.069 67.986 1.00 23.39 289 LYS A N 1
ATOM 2082 C CA . LYS A 1 267 ? 69.999 82.063 68.022 1.00 23.23 289 LYS A CA 1
ATOM 2083 C C . LYS A 1 267 ? 68.751 82.645 67.381 1.00 24.13 289 LYS A C 1
ATOM 2084 O O . LYS A 1 267 ? 68.048 81.912 66.662 1.00 22.64 289 LYS A O 1
ATOM 2090 N N . ASN A 1 268 ? 68.494 83.941 67.616 1.00 22.11 290 ASN A N 1
ATOM 2091 C CA . ASN A 1 268 ? 67.281 84.557 67.012 1.00 22.57 290 ASN A CA 1
ATOM 2092 C C . ASN A 1 268 ? 67.477 84.717 65.520 1.00 21.82 290 ASN A C 1
ATOM 2093 O O . ASN A 1 268 ? 66.521 84.618 64.730 1.00 21.22 290 ASN A O 1
ATOM 2098 N N . LEU A 1 269 ? 68.726 84.920 65.095 1.00 22.11 291 LEU A N 1
ATOM 2099 C CA . LEU A 1 269 ? 68.937 84.993 63.639 1.00 23.18 291 LEU A CA 1
ATOM 2100 C C . LEU A 1 269 ? 68.622 83.621 62.974 1.00 20.94 291 LEU A C 1
ATOM 2101 O O . LEU A 1 269 ? 67.902 83.522 61.979 1.00 20.10 291 LEU A O 1
ATOM 2106 N N . VAL A 1 270 ? 69.143 82.541 63.546 1.00 20.07 292 VAL A N 1
ATOM 2107 C CA . VAL A 1 270 ? 68.948 81.245 62.950 1.00 20.53 292 VAL A CA 1
ATOM 2108 C C . VAL A 1 270 ? 67.440 80.891 62.954 1.00 20.19 292 VAL A C 1
ATOM 2109 O O . VAL A 1 270 ? 66.922 80.422 61.937 1.00 18.81 292 VAL A O 1
ATOM 2113 N N . MET A 1 271 ? 66.794 81.105 64.100 1.00 20.76 293 MET A N 1
ATOM 2114 C CA . MET A 1 271 ? 65.355 80.738 64.253 1.00 19.92 293 MET A CA 1
ATOM 2115 C C . MET A 1 271 ? 64.469 81.642 63.407 1.00 19.63 293 MET A C 1
ATOM 2116 O O . MET A 1 271 ? 63.516 81.159 62.780 1.00 18.78 293 MET A O 1
ATOM 2121 N N . THR A 1 272 ? 64.774 82.936 63.339 1.00 19.05 294 THR A N 1
ATOM 2122 C CA . THR A 1 272 ? 63.925 83.806 62.484 1.00 18.50 294 THR A CA 1
ATOM 2123 C C . THR A 1 272 ? 64.067 83.423 60.989 1.00 18.69 294 THR A C 1
ATOM 2124 O O . THR A 1 272 ? 63.068 83.367 60.242 1.00 18.53 294 THR A O 1
ATOM 2128 N N . THR A 1 273 ? 65.307 83.139 60.523 1.00 17.48 295 THR A N 1
ATOM 2129 C CA . THR A 1 273 ? 65.525 82.752 59.153 1.00 17.36 295 THR A CA 1
ATOM 2130 C C . THR A 1 273 ? 64.819 81.420 58.874 1.00 17.70 295 THR A C 1
ATOM 2131 O O . THR A 1 273 ? 64.232 81.213 57.835 1.00 18.28 295 THR A O 1
ATOM 2135 N N . LEU A 1 274 ? 64.901 80.508 59.845 1.00 18.11 296 LEU A N 1
ATOM 2136 C CA . LEU A 1 274 ? 64.263 79.195 59.687 1.00 18.62 296 LEU A CA 1
ATOM 2137 C C . LEU A 1 274 ? 62.717 79.434 59.547 1.00 18.91 296 LEU A C 1
ATOM 2138 O O . LEU A 1 274 ? 62.036 78.768 58.707 1.00 18.69 296 LEU A O 1
ATOM 2143 N N . ASN A 1 275 ? 62.189 80.346 60.347 1.00 17.77 297 ASN A N 1
ATOM 2144 C CA . ASN A 1 275 ? 60.739 80.618 60.287 1.00 17.43 297 ASN A CA 1
ATOM 2145 C C . ASN A 1 275 ? 60.338 81.100 58.874 1.00 17.84 297 ASN A C 1
ATOM 2146 O O . ASN A 1 275 ? 59.293 80.714 58.307 1.00 16.58 297 ASN A O 1
ATOM 2151 N N . LEU A 1 276 ? 61.127 82.023 58.346 1.00 17.90 298 LEU A N 1
ATOM 2152 C CA . LEU A 1 276 ? 60.762 82.552 57.025 1.00 18.08 298 LEU A CA 1
ATOM 2153 C C . LEU A 1 276 ? 60.965 81.521 55.927 1.00 18.25 298 LEU A C 1
ATOM 2154 O O . LEU A 1 276 ? 60.167 81.419 55.012 1.00 17.46 298 LEU A O 1
ATOM 2159 N N . PHE A 1 277 ? 62.033 80.715 56.006 1.00 16.82 299 PHE A N 1
ATOM 2160 C CA . PHE A 1 277 ? 62.261 79.705 54.986 1.00 16.04 299 PHE A CA 1
ATOM 2161 C C . PHE A 1 277 ? 61.141 78.636 55.042 1.00 15.85 299 PHE A C 1
ATOM 2162 O O . PHE A 1 277 ? 60.606 78.300 54.001 1.00 16.93 299 PHE A O 1
ATOM 2170 N N . ILE A 1 278 ? 60.768 78.151 56.239 1.00 15.86 300 ILE A N 1
ATOM 2171 C CA . ILE A 1 278 ? 59.709 77.120 56.255 1.00 16.89 300 ILE A CA 1
ATOM 2172 C C . ILE A 1 278 ? 58.346 77.787 55.990 1.00 17.19 300 ILE A C 1
ATOM 2173 O O . ILE A 1 278 ? 57.522 77.289 55.154 1.00 18.83 300 ILE A O 1
ATOM 2178 N N . GLY A 1 279 ? 58.112 78.863 56.712 1.00 17.27 301 GLY A N 1
ATOM 2179 C CA . GLY A 1 279 ? 56.831 79.621 56.591 1.00 18.93 301 GLY A CA 1
ATOM 2180 C C . GLY A 1 279 ? 56.582 80.105 55.188 1.00 19.02 301 GLY A C 1
ATOM 2181 O O . GLY A 1 279 ? 55.461 79.965 54.629 1.00 20.77 301 GLY A O 1
ATOM 2182 N N . GLY A 1 280 ? 57.615 80.618 54.540 1.00 17.06 302 GLY A N 1
ATOM 2183 C CA . GLY A 1 280 ? 57.489 81.102 53.187 1.00 17.40 302 GLY A CA 1
ATOM 2184 C C . GLY A 1 280 ? 57.404 80.052 52.127 1.00 17.48 302 GLY A C 1
ATOM 2185 O O . GLY A 1 280 ? 57.220 80.368 50.969 1.00 19.44 302 GLY A O 1
ATOM 2186 N N . THR A 1 281 ? 57.638 78.783 52.494 1.00 16.15 303 THR A N 1
ATOM 2187 C CA . THR A 1 281 ? 57.538 77.736 51.507 1.00 16.37 303 THR A CA 1
ATOM 2188 C C . THR A 1 281 ? 56.268 76.860 51.580 1.00 16.54 303 THR A C 1
ATOM 2189 O O . THR A 1 281 ? 55.561 76.708 50.597 1.00 17.12 303 THR A O 1
ATOM 2193 N N . GLU A 1 282 ? 56.024 76.302 52.763 1.00 16.40 304 GLU A N 1
ATOM 2194 C CA . GLU A 1 282 ? 55.069 75.193 52.802 1.00 17.97 304 GLU A CA 1
ATOM 2195 C C . GLU A 1 282 ? 53.611 75.535 52.631 1.00 17.14 304 GLU A C 1
ATOM 2196 O O . GLU A 1 282 ? 52.893 74.803 51.939 1.00 17.43 304 GLU A O 1
ATOM 2202 N N . THR A 1 283 ? 53.203 76.669 53.212 1.00 16.70 305 THR A N 1
ATOM 2203 C CA . THR A 1 283 ? 51.764 76.952 53.106 1.00 16.13 305 THR A CA 1
ATOM 2204 C C . THR A 1 283 ? 51.370 77.384 51.715 1.00 16.43 305 THR A C 1
ATOM 2205 O O . THR A 1 283 ? 50.282 76.973 51.251 1.00 17.60 305 THR A O 1
ATOM 2209 N N . VAL A 1 284 ? 52.179 78.188 51.033 1.00 14.93 306 VAL A N 1
ATOM 2210 C CA . VAL A 1 284 ? 51.821 78.540 49.659 1.00 15.35 306 VAL A CA 1
ATOM 2211 C C . VAL A 1 284 ? 51.848 77.296 48.790 1.00 15.48 306 VAL A C 1
ATOM 2212 O O . VAL A 1 284 ? 51.007 77.078 47.926 1.00 15.53 306 VAL A O 1
ATOM 2216 N N . SER A 1 285 ? 52.864 76.458 49.011 1.00 15.05 307 SER A N 1
ATOM 2217 C CA . SER A 1 285 ? 52.974 75.237 48.213 1.00 15.93 307 SER A CA 1
ATOM 2218 C C . SER A 1 285 ? 51.753 74.344 48.379 1.00 15.32 307 SER A C 1
ATOM 2219 O O . SER A 1 285 ? 51.221 73.832 47.352 1.00 17.31 307 SER A O 1
ATOM 2222 N N . THR A 1 286 ? 51.296 74.192 49.627 1.00 14.85 308 THR A N 1
ATOM 2223 C CA . THR A 1 286 ? 50.147 73.316 49.903 1.00 17.06 308 THR A CA 1
ATOM 2224 C C . THR A 1 286 ? 48.939 73.927 49.201 1.00 16.12 308 THR A C 1
ATOM 2225 O O . THR A 1 286 ? 48.098 73.217 48.645 1.00 16.28 308 THR A O 1
ATOM 2229 N N . THR A 1 287 ? 48.832 75.252 49.291 1.00 14.70 309 THR A N 1
ATOM 2230 C CA . THR A 1 287 ? 47.662 75.904 48.669 1.00 15.24 309 THR A CA 1
ATOM 2231 C C . THR A 1 287 ? 47.600 75.702 47.143 1.00 16.63 309 THR A C 1
ATOM 2232 O O . THR A 1 287 ? 46.558 75.435 46.521 1.00 16.57 309 THR A O 1
ATOM 2236 N N . LEU A 1 288 ? 48.754 75.811 46.495 1.00 14.56 310 LEU A N 1
ATOM 2237 C CA . LEU A 1 288 ? 48.798 75.625 45.049 1.00 16.65 310 LEU A CA 1
ATOM 2238 C C . LEU A 1 288 ? 48.394 74.204 44.735 1.00 18.53 310 LEU A C 1
ATOM 2239 O O . LEU A 1 288 ? 47.611 73.986 43.792 1.00 18.03 310 LEU A O 1
ATOM 2244 N N . ARG A 1 289 ? 49.014 73.253 45.460 1.00 17.07 311 ARG A N 1
ATOM 2245 C CA . ARG A 1 289 ? 48.702 71.827 45.220 1.00 17.88 311 ARG A CA 1
ATOM 2246 C C . ARG A 1 289 ? 47.200 71.536 45.394 1.00 18.97 311 ARG A C 1
ATOM 2247 O O . ARG A 1 289 ? 46.601 70.812 44.564 1.00 19.38 311 ARG A O 1
ATOM 2255 N N . TYR A 1 290 ? 46.618 72.056 46.477 1.00 18.13 312 TYR A N 1
ATOM 2256 C CA . TYR A 1 290 ? 45.155 71.860 46.674 1.00 19.06 312 TYR A CA 1
ATOM 2257 C C . TYR A 1 290 ? 44.373 72.584 45.542 1.00 19.82 312 TYR A C 1
ATOM 2258 O O . TYR A 1 290 ? 43.365 72.023 45.031 1.00 20.21 312 TYR A O 1
ATOM 2267 N N . GLY A 1 291 ? 44.798 73.804 45.151 1.00 19.53 313 GLY A N 1
ATOM 2268 C CA . GLY A 1 291 ? 44.112 74.571 44.080 1.00 19.01 313 GLY A CA 1
ATOM 2269 C C . GLY A 1 291 ? 44.016 73.805 42.747 1.00 20.79 313 GLY A C 1
ATOM 2270 O O . GLY A 1 291 ? 42.924 73.693 42.103 1.00 19.55 313 GLY A O 1
ATOM 2271 N N . PHE A 1 292 ? 45.127 73.213 42.300 1.00 20.79 314 PHE A N 1
ATOM 2272 C CA . PHE A 1 292 ? 45.046 72.496 41.017 1.00 20.68 314 PHE A CA 1
ATOM 2273 C C . PHE A 1 292 ? 44.098 71.269 41.092 1.00 22.52 314 PHE A C 1
ATOM 2274 O O . PHE A 1 292 ? 43.398 70.946 40.115 1.00 23.36 314 PHE A O 1
ATOM 2282 N N . LEU A 1 293 ? 44.054 70.636 42.250 1.00 22.28 315 LEU A N 1
ATOM 2283 C CA . LEU A 1 293 ? 43.208 69.477 42.430 1.00 23.52 315 LEU A CA 1
ATOM 2284 C C . LEU A 1 293 ? 41.732 69.928 42.369 1.00 24.82 315 LEU A C 1
ATOM 2285 O O . LEU A 1 293 ? 40.881 69.275 41.729 1.00 24.98 315 LEU A O 1
ATOM 2290 N N . LEU A 1 294 ? 41.430 71.060 43.004 1.00 24.59 316 LEU A N 1
ATOM 2291 C CA . LEU A 1 294 ? 40.072 71.594 42.956 1.00 23.97 316 LEU A CA 1
ATOM 2292 C C . LEU A 1 294 ? 39.711 72.027 41.520 1.00 27.10 316 LEU A C 1
ATOM 2293 O O . LEU A 1 294 ? 38.535 71.886 41.109 1.00 27.16 316 LEU A O 1
ATOM 2298 N N . LEU A 1 295 ? 40.673 72.601 40.782 1.00 23.98 317 LEU A N 1
ATOM 2299 C CA . LEU A 1 295 ? 40.381 73.037 39.430 1.00 25.68 317 LEU A CA 1
ATOM 2300 C C . LEU A 1 295 ? 40.073 71.825 38.522 1.00 26.76 317 LEU A C 1
ATOM 2301 O O . LEU A 1 295 ? 39.308 71.971 37.558 1.00 27.71 317 LEU A O 1
ATOM 2306 N N . MET A 1 296 ? 40.727 70.691 38.782 1.00 25.97 318 MET A N 1
ATOM 2307 C CA . MET A 1 296 ? 40.484 69.460 37.991 1.00 27.21 318 MET A CA 1
ATOM 2308 C C . MET A 1 296 ? 39.142 68.880 38.378 1.00 28.21 318 MET A C 1
ATOM 2309 O O . MET A 1 296 ? 38.438 68.322 37.515 1.00 29.10 318 MET A O 1
ATOM 2314 N N . LYS A 1 297 ? 38.728 69.062 39.629 1.00 28.09 319 LYS A N 1
ATOM 2315 C CA . LYS A 1 297 ? 37.405 68.572 40.086 1.00 30.23 319 LYS A CA 1
ATOM 2316 C C . LYS A 1 297 ? 36.306 69.487 39.472 1.00 30.17 319 LYS A C 1
ATOM 2317 O O . LYS A 1 297 ? 35.148 69.088 39.294 1.00 30.85 319 LYS A O 1
ATOM 2323 N N . HIS A 1 298 ? 36.653 70.728 39.172 1.00 29.49 320 HIS A N 1
ATOM 2324 C CA . HIS A 1 298 ? 35.692 71.681 38.645 1.00 31.12 320 HIS A CA 1
ATOM 2325 C C . HIS A 1 298 ? 36.086 72.294 37.315 1.00 29.72 320 HIS A C 1
ATOM 2326 O O . HIS A 1 298 ? 36.388 73.477 37.207 1.00 30.00 320 HIS A O 1
ATOM 2333 N N . PRO A 1 299 ? 36.018 71.492 36.237 1.00 30.67 321 PRO A N 1
ATOM 2334 C CA . PRO A 1 299 ? 36.389 71.995 34.895 1.00 30.31 321 PRO A CA 1
ATOM 2335 C C . PRO A 1 299 ? 35.699 73.249 34.403 1.00 30.48 321 PRO A C 1
ATOM 2336 O O . PRO A 1 299 ? 36.301 74.012 33.636 1.00 29.84 321 PRO A O 1
ATOM 2340 N N . GLU A 1 300 ? 34.447 73.491 34.840 1.00 31.92 322 GLU A N 1
ATOM 2341 C CA . GLU A 1 300 ? 33.766 74.711 34.426 1.00 33.06 322 GLU A CA 1
ATOM 2342 C C . GLU A 1 300 ? 34.487 75.931 34.967 1.00 30.59 322 GLU A C 1
ATOM 2343 O O . GLU A 1 300 ? 34.475 76.972 34.347 1.00 29.61 322 GLU A O 1
ATOM 2349 N N . VAL A 1 301 ? 35.095 75.791 36.155 1.00 29.94 323 VAL A N 1
ATOM 2350 C CA . VAL A 1 301 ? 35.801 76.918 36.765 1.00 27.91 323 VAL A CA 1
ATOM 2351 C C . VAL A 1 301 ? 37.129 77.106 35.981 1.00 25.22 323 VAL A C 1
ATOM 2352 O O . VAL A 1 301 ? 37.530 78.240 35.691 1.00 26.40 323 VAL A O 1
ATOM 2356 N N . GLU A 1 302 ? 37.789 76.005 35.651 1.00 25.46 324 GLU A N 1
ATOM 2357 C CA . GLU A 1 302 ? 39.052 76.154 34.868 1.00 26.56 324 GLU A CA 1
ATOM 2358 C C . GLU A 1 302 ? 38.735 76.838 33.524 1.00 26.47 324 GLU A C 1
ATOM 2359 O O . GLU A 1 302 ? 39.465 77.687 33.029 1.00 26.07 324 GLU A O 1
ATOM 2365 N N . ALA A 1 303 ? 37.597 76.476 32.936 1.00 27.54 325 ALA A N 1
ATOM 2366 C CA . ALA A 1 303 ? 37.207 77.112 31.671 1.00 27.97 325 ALA A CA 1
ATOM 2367 C C . ALA A 1 303 ? 37.014 78.614 31.821 1.00 27.11 325 ALA A C 1
ATOM 2368 O O . ALA A 1 303 ? 37.416 79.386 30.973 1.00 27.81 325 ALA A O 1
ATOM 2370 N N . LYS A 1 304 ? 36.355 79.051 32.900 1.00 26.74 326 LYS A N 1
ATOM 2371 C CA . LYS A 1 304 ? 36.128 80.482 33.044 1.00 27.22 326 LYS A CA 1
ATOM 2372 C C . LYS A 1 304 ? 37.410 81.199 33.337 1.00 27.07 326 LYS A C 1
ATOM 2373 O O . LYS A 1 304 ? 37.592 82.369 32.969 1.00 27.07 326 LYS A O 1
ATOM 2379 N N . VAL A 1 305 ? 38.297 80.514 34.054 1.00 26.70 327 VAL A N 1
ATOM 2380 C CA . VAL A 1 305 ? 39.622 81.099 34.346 1.00 25.53 327 VAL A CA 1
ATOM 2381 C C . VAL A 1 305 ? 40.338 81.349 33.010 1.00 23.77 327 VAL A C 1
ATOM 2382 O O . VAL A 1 305 ? 40.879 82.409 32.764 1.00 26.27 327 VAL A O 1
ATOM 2386 N N . HIS A 1 306 ? 40.387 80.335 32.153 1.00 26.20 328 HIS A N 1
ATOM 2387 C CA . HIS A 1 306 ? 41.008 80.470 30.835 1.00 26.79 328 HIS A CA 1
ATOM 2388 C C . HIS A 1 306 ? 40.405 81.621 29.994 1.00 28.37 328 HIS A C 1
ATOM 2389 O O . HIS A 1 306 ? 41.152 82.404 29.378 1.00 27.49 328 HIS A O 1
ATOM 2396 N N . GLU A 1 307 ? 39.069 81.778 30.014 1.00 29.08 329 GLU A N 1
ATOM 2397 C CA . GLU A 1 307 ? 38.446 82.880 29.232 1.00 30.21 329 GLU A CA 1
ATOM 2398 C C . GLU A 1 307 ? 38.972 84.213 29.695 1.00 27.33 329 GLU A C 1
ATOM 2399 O O . GLU A 1 307 ? 39.343 85.076 28.870 1.00 26.72 329 GLU A O 1
ATOM 2405 N N . GLU A 1 308 ? 39.061 84.390 31.038 1.00 26.07 330 GLU A N 1
ATOM 2406 C CA . GLU A 1 308 ? 39.491 85.665 31.559 1.00 25.06 330 GLU A CA 1
ATOM 2407 C C . GLU A 1 308 ? 40.968 85.907 31.287 1.00 23.95 330 GLU A C 1
ATOM 2408 O O . GLU A 1 308 ? 41.401 87.010 30.905 1.00 24.53 330 GLU A O 1
ATOM 2414 N N . ILE A 1 309 ? 41.783 84.873 31.472 1.00 24.16 331 ILE A N 1
ATOM 2415 C CA . ILE A 1 309 ? 43.191 85.065 31.211 1.00 22.60 331 ILE A CA 1
ATOM 2416 C C . ILE A 1 309 ? 43.409 85.410 29.725 1.00 23.64 331 ILE A C 1
ATOM 2417 O O . ILE A 1 309 ? 44.166 86.340 29.390 1.00 23.88 331 ILE A O 1
ATOM 2422 N N . ASP A 1 310 ? 42.778 84.637 28.856 1.00 23.96 332 ASP A N 1
ATOM 2423 C CA . ASP A 1 310 ? 42.955 84.900 27.425 1.00 25.42 332 ASP A CA 1
ATOM 2424 C C . ASP A 1 310 ? 42.502 86.315 26.987 1.00 26.26 332 ASP A C 1
ATOM 2425 O O . ASP A 1 310 ? 43.098 86.924 26.114 1.00 26.44 332 ASP A O 1
ATOM 2430 N N . ARG A 1 311 ? 41.463 86.806 27.643 1.00 27.28 333 ARG A N 1
ATOM 2431 C CA . ARG A 1 311 ? 40.947 88.143 27.332 1.00 28.16 333 ARG A CA 1
ATOM 2432 C C . ARG A 1 311 ? 41.806 89.273 27.902 1.00 28.43 333 ARG A C 1
ATOM 2433 O O . ARG A 1 311 ? 42.211 90.226 27.186 1.00 28.26 333 ARG A O 1
ATOM 2441 N N . VAL A 1 312 ? 42.167 89.151 29.185 1.00 26.35 334 VAL A N 1
ATOM 2442 C CA . VAL A 1 312 ? 42.929 90.212 29.811 1.00 25.58 334 VAL A CA 1
ATOM 2443 C C . VAL A 1 312 ? 44.417 90.228 29.542 1.00 26.19 334 VAL A C 1
ATOM 2444 O O . VAL A 1 312 ? 45.005 91.283 29.323 1.00 25.85 334 VAL A O 1
ATOM 2448 N N . ILE A 1 313 ? 45.039 89.040 29.589 1.00 25.78 335 ILE A N 1
ATOM 2449 C CA . ILE A 1 313 ? 46.493 88.932 29.419 1.00 25.42 335 ILE A CA 1
ATOM 2450 C C . ILE A 1 313 ? 46.902 88.453 28.022 1.00 26.24 335 ILE A C 1
ATOM 2451 O O . ILE A 1 313 ? 47.864 88.956 27.460 1.00 26.76 335 ILE A O 1
ATOM 2456 N N . GLY A 1 314 ? 46.187 87.475 27.506 1.00 28.55 336 GLY A N 1
ATOM 2457 C CA . GLY A 1 314 ? 46.501 86.944 26.197 1.00 31.48 336 GLY A CA 1
ATOM 2458 C C . GLY A 1 314 ? 47.540 85.832 26.318 1.00 34.58 336 GLY A C 1
ATOM 2459 O O . GLY A 1 314 ? 47.843 85.412 27.435 1.00 32.48 336 GLY A O 1
ATOM 2460 N N . LYS A 1 315 ? 48.111 85.381 25.200 1.00 36.04 337 LYS A N 1
ATOM 2461 C CA . LYS A 1 315 ? 49.069 84.267 25.252 1.00 39.31 337 LYS A CA 1
ATOM 2462 C C . LYS A 1 315 ? 50.551 84.553 25.168 1.00 38.53 337 LYS A C 1
ATOM 2463 O O . LYS A 1 315 ? 51.383 83.632 25.263 1.00 39.11 337 LYS A O 1
ATOM 2469 N N . ASN A 1 316 ? 50.913 85.807 25.034 1.00 38.38 338 ASN A N 1
ATOM 2470 C CA . ASN A 1 316 ? 52.315 86.088 24.906 1.00 38.60 338 ASN A CA 1
ATOM 2471 C C . ASN A 1 316 ? 53.024 86.680 26.125 1.00 38.42 338 ASN A C 1
ATOM 2472 O O . ASN A 1 316 ? 54.117 86.208 26.520 1.00 38.41 338 ASN A O 1
ATOM 2477 N N . ARG A 1 317 ? 52.448 87.690 26.750 1.00 34.40 339 ARG A N 1
ATOM 2478 C CA . ARG A 1 317 ? 53.189 88.258 27.839 1.00 32.76 339 ARG A CA 1
ATOM 2479 C C . ARG A 1 317 ? 52.967 87.526 29.161 1.00 30.61 339 ARG A C 1
ATOM 2480 O O . ARG A 1 317 ? 52.024 86.773 29.336 1.00 29.94 339 ARG A O 1
ATOM 2488 N N . GLN A 1 318 ? 53.874 87.790 30.085 1.00 30.11 340 GLN A N 1
ATOM 2489 C CA . GLN A 1 318 ? 53.746 87.201 31.394 1.00 29.83 340 GLN A CA 1
ATOM 2490 C C . GLN A 1 318 ? 52.732 87.971 32.223 1.00 26.81 340 GLN A C 1
ATOM 2491 O O . GLN A 1 318 ? 52.619 89.208 32.118 1.00 27.14 340 GLN A O 1
ATOM 2497 N N . PRO A 1 319 ? 51.993 87.257 33.073 1.00 26.89 341 PRO A N 1
ATOM 2498 C CA . PRO A 1 319 ? 51.026 87.875 33.958 1.00 24.35 341 PRO A CA 1
ATOM 2499 C C . PRO A 1 319 ? 51.870 88.772 34.855 1.00 24.86 341 PRO A C 1
ATOM 2500 O O . PRO A 1 319 ? 53.057 88.457 35.151 1.00 24.10 341 PRO A O 1
ATOM 2504 N N . LYS A 1 320 ? 51.284 89.898 35.285 1.00 23.13 342 LYS A N 1
ATOM 2505 C CA . LYS A 1 320 ? 51.946 90.818 36.204 1.00 23.51 342 LYS A CA 1
ATOM 2506 C C . LYS A 1 320 ? 50.937 91.006 37.305 1.00 22.64 342 LYS A C 1
ATOM 2507 O O . LYS A 1 320 ? 49.712 90.796 37.109 1.00 22.90 342 LYS A O 1
ATOM 2513 N N . PHE A 1 321 ? 51.411 91.439 38.469 1.00 21.49 343 PHE A N 1
ATOM 2514 C CA . PHE A 1 321 ? 50.523 91.509 39.599 1.00 23.60 343 PHE A CA 1
ATOM 2515 C C . PHE A 1 321 ? 49.358 92.510 39.353 1.00 24.96 343 PHE A C 1
ATOM 2516 O O . PHE A 1 321 ? 48.256 92.263 39.805 1.00 24.70 343 PHE A O 1
ATOM 2524 N N . GLU A 1 322 ? 49.613 93.597 38.630 1.00 28.52 344 GLU A N 1
ATOM 2525 C CA . GLU A 1 322 ? 48.500 94.558 38.414 1.00 30.07 344 GLU A CA 1
ATOM 2526 C C . GLU A 1 322 ? 47.349 93.932 37.601 1.00 30.99 344 GLU A C 1
ATOM 2527 O O . GLU A 1 322 ? 46.213 94.431 37.585 1.00 30.83 344 GLU A O 1
ATOM 2533 N N . ASP A 1 323 ? 47.600 92.811 36.936 1.00 29.90 345 ASP A N 1
ATOM 2534 C CA . ASP A 1 323 ? 46.539 92.168 36.205 1.00 28.10 345 ASP A CA 1
ATOM 2535 C C . ASP A 1 323 ? 45.396 91.707 37.084 1.00 28.67 345 ASP A C 1
ATOM 2536 O O . ASP A 1 323 ? 44.248 91.581 36.635 1.00 27.44 345 ASP A O 1
ATOM 2541 N N . ARG A 1 324 ? 45.665 91.454 38.357 1.00 26.49 346 ARG A N 1
ATOM 2542 C CA . ARG A 1 324 ? 44.598 90.952 39.228 1.00 27.50 346 ARG A CA 1
ATOM 2543 C C . ARG A 1 324 ? 43.345 91.904 39.310 1.00 25.69 346 ARG A C 1
ATOM 2544 O O . ARG A 1 324 ? 42.249 91.444 39.467 1.00 26.76 346 ARG A O 1
ATOM 2552 N N . ALA A 1 325 ? 43.601 93.190 39.266 1.00 28.38 347 ALA A N 1
ATOM 2553 C CA . ALA A 1 325 ? 42.551 94.235 39.334 1.00 30.45 347 ALA A CA 1
ATOM 2554 C C . ALA A 1 325 ? 41.567 94.049 38.150 1.00 30.66 347 ALA A C 1
ATOM 2555 O O . ALA A 1 325 ? 40.344 94.268 38.295 1.00 31.90 347 ALA A O 1
ATOM 2557 N N . LYS A 1 326 ? 42.073 93.588 37.011 1.00 29.17 348 LYS A N 1
ATOM 2558 C CA . LYS A 1 326 ? 41.181 93.342 35.861 1.00 29.28 348 LYS A CA 1
ATOM 2559 C C . LYS A 1 326 ? 40.641 91.926 35.790 1.00 27.32 348 LYS A C 1
ATOM 2560 O O . LYS A 1 326 ? 40.030 91.532 34.813 1.00 27.13 348 LYS A O 1
ATOM 2566 N N . MET A 1 327 ? 40.890 91.126 36.827 1.00 25.71 349 MET A N 1
ATOM 2567 C CA . MET A 1 327 ? 40.592 89.708 36.815 1.00 24.40 349 MET A CA 1
ATOM 2568 C C . MET A 1 327 ? 39.849 89.234 38.064 1.00 24.97 349 MET A C 1
ATOM 2569 O O . MET A 1 327 ? 40.366 88.478 38.898 1.00 23.14 349 MET A O 1
ATOM 2574 N N . PRO A 1 328 ? 38.591 89.666 38.193 1.00 25.18 350 PRO A N 1
ATOM 2575 C CA . PRO A 1 328 ? 37.782 89.288 39.336 1.00 25.05 350 PRO A CA 1
ATOM 2576 C C . PRO A 1 328 ? 37.502 87.819 39.447 1.00 25.17 350 PRO A C 1
ATOM 2577 O O . PRO A 1 328 ? 37.369 87.321 40.569 1.00 25.44 350 PRO A O 1
ATOM 2581 N N . TYR A 1 329 ? 37.375 87.108 38.325 1.00 23.95 351 TYR A N 1
ATOM 2582 C CA . TYR A 1 329 ? 37.065 85.715 38.439 1.00 23.01 351 TYR A CA 1
ATOM 2583 C C . TYR A 1 329 ? 38.297 84.967 39.040 1.00 22.05 351 TYR A C 1
ATOM 2584 O O . TYR A 1 329 ? 38.137 84.154 39.981 1.00 22.40 351 TYR A O 1
ATOM 2593 N N . MET A 1 330 ? 39.468 85.240 38.480 1.00 22.46 352 MET A N 1
ATOM 2594 C CA . MET A 1 330 ? 40.679 84.570 39.042 1.00 22.80 352 MET A CA 1
ATOM 2595 C C . MET A 1 330 ? 40.827 84.966 40.513 1.00 22.64 352 MET A C 1
ATOM 2596 O O . MET A 1 330 ? 41.114 84.089 41.362 1.00 21.94 352 MET A O 1
ATOM 2601 N N . GLU A 1 331 ? 40.623 86.246 40.847 1.00 22.38 353 GLU A N 1
ATOM 2602 C CA . GLU A 1 331 ? 40.704 86.634 42.293 1.00 23.80 353 GLU A CA 1
ATOM 2603 C C . GLU A 1 331 ? 39.704 85.842 43.134 1.00 22.47 353 GLU A C 1
ATOM 2604 O O . GLU A 1 331 ? 39.990 85.354 44.258 1.00 20.76 353 GLU A O 1
ATOM 2610 N N . ALA A 1 332 ? 38.482 85.654 42.616 1.00 21.34 354 ALA A N 1
ATOM 2611 C CA . ALA A 1 332 ? 37.514 84.905 43.398 1.00 19.97 354 ALA A CA 1
ATOM 2612 C C . ALA A 1 332 ? 37.883 83.428 43.516 1.00 19.86 354 ALA A C 1
ATOM 2613 O O . ALA A 1 332 ? 37.649 82.772 44.537 1.00 21.43 354 ALA A O 1
ATOM 2615 N N . VAL A 1 333 ? 38.464 82.890 42.467 1.00 20.31 355 VAL A N 1
ATOM 2616 C CA . VAL A 1 333 ? 38.857 81.503 42.468 1.00 18.78 355 VAL A CA 1
ATOM 2617 C C . VAL A 1 333 ? 40.011 81.327 43.475 1.00 18.98 355 VAL A C 1
ATOM 2618 O O . VAL A 1 333 ? 39.977 80.376 44.245 1.00 19.06 355 VAL A O 1
ATOM 2622 N N . ILE A 1 334 ? 40.957 82.244 43.485 1.00 20.27 356 ILE A N 1
ATOM 2623 C CA . ILE A 1 334 ? 42.060 82.022 44.454 1.00 19.30 356 ILE A CA 1
ATOM 2624 C C . ILE A 1 334 ? 41.548 82.142 45.886 1.00 21.45 356 ILE A C 1
ATOM 2625 O O . ILE A 1 334 ? 41.919 81.383 46.800 1.00 18.15 356 ILE A O 1
ATOM 2630 N N . HIS A 1 335 ? 40.657 83.097 46.127 1.00 18.68 357 HIS A N 1
ATOM 2631 C CA . HIS A 1 335 ? 40.088 83.194 47.475 1.00 19.09 357 HIS A CA 1
ATOM 2632 C C . HIS A 1 335 ? 39.323 81.914 47.858 1.00 19.18 357 HIS A C 1
ATOM 2633 O O . HIS A 1 335 ? 39.383 81.449 48.991 1.00 19.26 357 HIS A O 1
ATOM 2640 N N . GLU A 1 336 ? 38.535 81.341 46.911 1.00 18.52 358 GLU A N 1
ATOM 2641 C CA . GLU A 1 336 ? 37.800 80.140 47.199 1.00 19.55 358 GLU A CA 1
ATOM 2642 C C . GLU A 1 336 ? 38.741 78.929 47.438 1.00 19.15 358 GLU A C 1
ATOM 2643 O O . GLU A 1 336 ? 38.464 78.054 48.222 1.00 20.16 358 GLU A O 1
ATOM 2649 N N . ILE A 1 337 ? 39.866 78.924 46.755 1.00 20.96 359 ILE A N 1
ATOM 2650 C CA . ILE A 1 337 ? 40.818 77.830 47.018 1.00 18.63 359 ILE A CA 1
ATOM 2651 C C . ILE A 1 337 ? 41.338 77.984 48.448 1.00 17.95 359 ILE A C 1
ATOM 2652 O O . ILE A 1 337 ? 41.414 76.997 49.194 1.00 18.81 359 ILE A O 1
ATOM 2657 N N . GLN A 1 338 ? 41.673 79.213 48.861 1.00 18.64 360 GLN A N 1
ATOM 2658 C CA . GLN A 1 338 ? 42.148 79.375 50.220 1.00 17.77 360 GLN A CA 1
ATOM 2659 C C . GLN A 1 338 ? 41.049 79.116 51.227 1.00 18.53 360 GLN A C 1
ATOM 2660 O O . GLN A 1 338 ? 41.278 78.595 52.313 1.00 18.11 360 GLN A O 1
ATOM 2666 N N . ARG A 1 339 ? 39.823 79.546 50.902 1.00 19.03 361 ARG A N 1
ATOM 2667 C CA . ARG A 1 339 ? 38.712 79.292 51.830 1.00 19.10 361 ARG A CA 1
ATOM 2668 C C . ARG A 1 339 ? 38.405 77.778 52.002 1.00 19.22 361 ARG A C 1
ATOM 2669 O O . ARG A 1 339 ? 38.281 77.275 53.128 1.00 19.72 361 ARG A O 1
ATOM 2677 N N . PHE A 1 340 ? 38.305 77.049 50.885 1.00 19.64 362 PHE A N 1
ATOM 2678 C CA . PHE A 1 340 ? 38.020 75.620 50.906 1.00 20.08 362 PHE A CA 1
ATOM 2679 C C . PHE A 1 340 ? 39.206 74.801 51.468 1.00 19.18 362 PHE A C 1
ATOM 2680 O O . PHE A 1 340 ? 39.014 73.845 52.232 1.00 20.43 362 PHE A O 1
ATOM 2688 N N . GLY A 1 341 ? 40.402 75.175 51.024 1.00 19.54 363 GLY A N 1
ATOM 2689 C CA . GLY A 1 341 ? 41.644 74.486 51.439 1.00 20.26 363 GLY A CA 1
ATOM 2690 C C . GLY A 1 341 ? 41.897 74.554 52.950 1.00 18.40 363 GLY A C 1
ATOM 2691 O O . GLY A 1 341 ? 42.385 73.564 53.529 1.00 18.49 363 GLY A O 1
ATOM 2692 N N . ASP A 1 342 ? 41.602 75.702 53.575 1.00 17.52 364 ASP A N 1
ATOM 2693 C CA . ASP A 1 342 ? 41.658 75.866 55.049 1.00 17.11 364 ASP A CA 1
ATOM 2694 C C . ASP A 1 342 ? 42.966 75.292 55.538 1.00 17.27 364 ASP A C 1
ATOM 2695 O O . ASP A 1 342 ? 42.960 74.448 56.443 1.00 16.39 364 ASP A O 1
ATOM 2700 N N . VAL A 1 343 ? 44.036 75.796 54.920 1.00 15.81 365 VAL A N 1
ATOM 2701 C CA . VAL A 1 343 ? 45.362 75.179 55.152 1.00 17.94 365 VAL A CA 1
ATOM 2702 C C . VAL A 1 343 ? 45.890 75.179 56.575 1.00 16.80 365 VAL A C 1
ATOM 2703 O O . VAL A 1 343 ? 46.587 74.207 56.956 1.00 16.30 365 VAL A O 1
ATOM 2707 N N . ILE A 1 344 ? 45.602 76.203 57.374 1.00 16.79 366 ILE A N 1
ATOM 2708 C CA . ILE A 1 344 ? 46.028 76.249 58.798 1.00 15.03 366 ILE A CA 1
ATOM 2709 C C . ILE A 1 344 ? 44.649 76.370 59.491 1.00 16.54 366 ILE A C 1
ATOM 2710 O O . ILE A 1 344 ? 44.220 77.454 59.883 1.00 16.89 366 ILE A O 1
ATOM 2715 N N . PRO A 1 345 ? 43.986 75.227 59.718 1.00 16.63 367 PRO A N 1
ATOM 2716 C CA . PRO A 1 345 ? 42.621 75.251 60.276 1.00 18.24 367 PRO A CA 1
ATOM 2717 C C . PRO A 1 345 ? 42.343 75.827 61.630 1.00 17.44 367 PRO A C 1
ATOM 2718 O O . PRO A 1 345 ? 41.247 76.389 61.829 1.00 18.86 367 PRO A O 1
ATOM 2722 N N . MET A 1 346 ? 43.331 75.774 62.540 1.00 15.98 368 MET A N 1
ATOM 2723 C CA . MET A 1 346 ? 43.143 76.283 63.912 1.00 16.07 368 MET A CA 1
ATOM 2724 C C . MET A 1 346 ? 44.196 77.378 64.192 1.00 15.05 368 MET A C 1
ATOM 2725 O O . MET A 1 346 ? 44.490 77.653 65.341 1.00 16.21 368 MET A O 1
ATOM 2730 N N . SER A 1 347 ? 44.642 78.002 63.109 1.00 16.34 369 SER A N 1
ATOM 2731 C CA . SER A 1 347 ? 45.612 79.107 63.146 1.00 15.88 369 SER A CA 1
ATOM 2732 C C . SER A 1 347 ? 46.838 78.629 63.863 1.00 17.74 369 SER A C 1
ATOM 2733 O O . SER A 1 347 ? 47.090 77.414 63.919 1.00 15.90 369 SER A O 1
ATOM 2736 N N . LEU A 1 348 ? 47.628 79.588 64.333 1.00 17.45 370 LEU A N 1
ATOM 2737 C CA . LEU A 1 348 ? 48.767 79.296 65.253 1.00 15.43 370 LEU A CA 1
ATOM 2738 C C . LEU A 1 348 ? 48.115 79.835 66.578 1.00 17.05 370 LEU A C 1
ATOM 2739 O O . LEU A 1 348 ? 47.512 80.954 66.595 1.00 16.38 370 LEU A O 1
ATOM 2744 N N . ALA A 1 349 ? 48.210 79.043 67.652 1.00 16.17 371 ALA A N 1
ATOM 2745 C CA . ALA A 1 349 ? 47.548 79.413 68.935 1.00 17.21 371 ALA A CA 1
ATOM 2746 C C . ALA A 1 349 ? 47.939 80.804 69.426 1.00 17.15 371 ALA A C 1
ATOM 2747 O O . ALA A 1 349 ? 49.089 81.239 69.254 1.00 16.69 371 ALA A O 1
ATOM 2749 N N . ARG A 1 350 ? 46.990 81.535 70.008 1.00 17.25 372 ARG A N 1
ATOM 2750 C CA . ARG A 1 350 ? 47.306 82.816 70.631 1.00 17.11 372 ARG A CA 1
ATOM 2751 C C . ARG A 1 350 ? 47.308 82.533 72.137 1.00 18.35 372 ARG A C 1
ATOM 2752 O O . ARG A 1 350 ? 47.102 81.383 72.599 1.00 20.39 372 ARG A O 1
ATOM 2760 N N . ARG A 1 351 ? 47.498 83.600 72.910 1.00 19.67 373 ARG A N 1
ATOM 2761 C CA . ARG A 1 351 ? 47.497 83.518 74.375 1.00 20.69 373 ARG A CA 1
ATOM 2762 C C . ARG A 1 351 ? 47.082 84.923 74.892 1.00 22.43 373 ARG A C 1
ATOM 2763 O O . ARG A 1 351 ? 47.520 85.937 74.331 1.00 22.23 373 ARG A O 1
ATOM 2771 N N . VAL A 1 352 ? 46.281 84.996 75.958 1.00 23.96 374 VAL A N 1
ATOM 2772 C CA . VAL A 1 352 ? 45.950 86.321 76.456 1.00 25.36 374 VAL A CA 1
ATOM 2773 C C . VAL A 1 352 ? 47.143 86.895 77.259 1.00 26.38 374 VAL A C 1
ATOM 2774 O O . VAL A 1 352 ? 47.775 86.205 78.082 1.00 26.48 374 VAL A O 1
ATOM 2778 N N . LYS A 1 353 ? 47.445 88.147 76.975 1.00 28.08 375 LYS A N 1
ATOM 2779 C CA . LYS A 1 353 ? 48.574 88.836 77.573 1.00 31.48 375 LYS A CA 1
ATOM 2780 C C . LYS A 1 353 ? 48.342 89.211 79.034 1.00 33.31 375 LYS A C 1
ATOM 2781 O O . LYS A 1 353 ? 49.294 89.261 79.790 1.00 33.82 375 LYS A O 1
ATOM 2787 N N . LYS A 1 354 ? 47.080 89.415 79.409 1.00 33.33 376 LYS A N 1
ATOM 2788 C CA . LYS A 1 354 ? 46.706 89.803 80.777 1.00 35.67 376 LYS A CA 1
ATOM 2789 C C . LYS A 1 354 ? 45.320 89.240 81.135 1.00 35.27 376 LYS A C 1
ATOM 2790 O O . LYS A 1 354 ? 44.671 88.605 80.300 1.00 33.01 376 LYS A O 1
ATOM 2796 N N . ASP A 1 355 ? 44.851 89.437 82.381 1.00 34.85 377 ASP A N 1
ATOM 2797 C CA . ASP A 1 355 ? 43.526 88.917 82.718 1.00 33.25 377 ASP A CA 1
ATOM 2798 C C . ASP A 1 355 ? 42.655 89.685 81.778 1.00 31.34 377 ASP A C 1
ATOM 279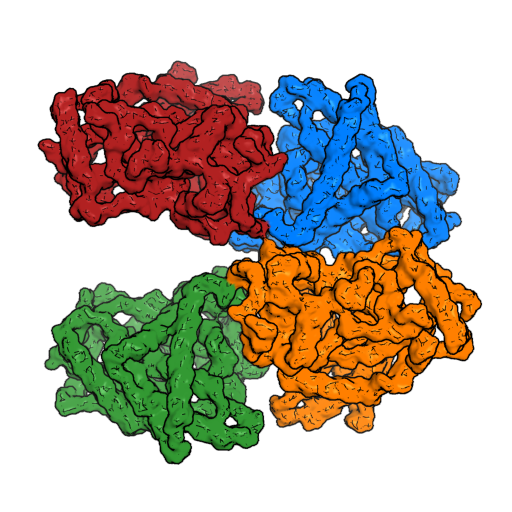9 O O . ASP A 1 355 ? 42.833 90.882 81.569 1.00 30.00 377 ASP A O 1
ATOM 2804 N N . THR A 1 356 ? 41.741 88.941 81.184 1.00 31.77 378 THR A N 1
ATOM 2805 C CA . THR A 1 356 ? 40.831 89.433 80.180 1.00 31.12 378 THR A CA 1
ATOM 2806 C C . THR A 1 356 ? 39.364 89.069 80.436 1.00 30.65 378 THR A C 1
ATOM 2807 O O . THR A 1 356 ? 39.047 87.923 80.842 1.00 31.39 378 THR A O 1
ATOM 2811 N N . LYS A 1 357 ? 38.476 90.031 80.159 1.00 31.69 379 LYS A N 1
ATOM 2812 C CA . LYS A 1 357 ? 37.033 89.803 80.247 1.00 32.18 379 LYS A CA 1
ATOM 2813 C C . LYS A 1 357 ? 36.634 89.681 78.792 1.00 31.56 379 LYS A C 1
ATOM 2814 O O . LYS A 1 357 ? 36.847 90.610 78.031 1.00 31.72 379 LYS A O 1
ATOM 2820 N N . PHE A 1 358 ? 36.061 88.567 78.407 1.00 29.74 380 PHE A N 1
ATOM 2821 C CA . PHE A 1 358 ? 35.672 88.407 77.021 1.00 30.07 380 PHE A CA 1
ATOM 2822 C C . PHE A 1 358 ? 34.261 87.834 77.013 1.00 30.63 380 PHE A C 1
ATOM 2823 O O . PHE A 1 358 ? 34.028 86.738 77.480 1.00 30.88 380 PHE A O 1
ATOM 2831 N N . ARG A 1 359 ? 33.319 88.583 76.459 1.00 32.03 381 ARG A N 1
ATOM 2832 C CA . ARG A 1 359 ? 31.929 88.098 76.426 1.00 33.00 381 ARG A CA 1
ATOM 2833 C C . ARG A 1 359 ? 31.511 87.687 77.840 1.00 35.20 381 ARG A C 1
ATOM 2834 O O . ARG A 1 359 ? 30.902 86.644 78.061 1.00 36.90 381 ARG A O 1
ATOM 2842 N N . ASP A 1 360 ? 31.849 88.490 78.820 1.00 37.07 382 ASP A N 1
ATOM 2843 C CA . ASP A 1 360 ? 31.436 88.092 80.196 1.00 40.12 382 ASP A CA 1
ATOM 2844 C C . ASP A 1 360 ? 32.039 86.769 80.744 1.00 39.15 382 ASP A C 1
ATOM 2845 O O . ASP A 1 360 ? 31.512 86.178 81.719 1.00 39.35 382 ASP A O 1
ATOM 2850 N N . PHE A 1 361 ? 33.090 86.274 80.088 1.00 35.93 383 PHE A N 1
ATOM 2851 C CA . PHE A 1 361 ? 33.823 85.104 80.598 1.00 32.98 383 PHE A CA 1
ATOM 2852 C C . PHE A 1 361 ? 35.078 85.719 81.129 1.00 32.18 383 PHE A C 1
ATOM 2853 O O . PHE A 1 361 ? 35.366 86.842 80.792 1.00 31.40 383 PHE A O 1
ATOM 2861 N N . PHE A 1 362 ? 35.829 84.986 81.954 1.00 32.30 384 PHE A N 1
ATOM 2862 C CA . PHE A 1 362 ? 37.092 85.481 82.504 1.00 32.60 384 PHE A CA 1
ATOM 2863 C C . PHE A 1 362 ? 38.221 84.596 81.976 1.00 31.60 384 PHE A C 1
ATOM 2864 O O . PHE A 1 362 ? 38.146 83.356 82.106 1.00 32.02 384 PHE A O 1
ATOM 2872 N N . LEU A 1 363 ? 39.237 85.221 81.365 1.00 32.19 385 LEU A N 1
ATOM 2873 C CA . LEU A 1 363 ? 40.379 84.475 80.840 1.00 30.59 385 LEU A CA 1
ATOM 2874 C C . LEU A 1 363 ? 41.630 84.943 81.578 1.00 29.09 385 LEU A C 1
ATOM 2875 O O . LEU A 1 363 ? 42.127 86.031 81.337 1.00 29.03 385 LEU A O 1
ATOM 2880 N N . PRO A 1 364 ? 42.133 84.117 82.506 1.00 29.53 386 PRO A N 1
ATOM 2881 C CA . PRO A 1 364 ? 43.323 84.545 83.218 1.00 31.18 386 PRO A CA 1
ATOM 2882 C C . PRO A 1 364 ? 44.525 84.707 82.343 1.00 32.59 386 PRO A C 1
ATOM 2883 O O . PRO A 1 364 ? 44.634 84.053 81.281 1.00 33.07 386 PRO A O 1
ATOM 2887 N N . LYS A 1 365 ? 45.387 85.633 82.747 1.00 31.54 387 LYS A N 1
ATOM 2888 C CA . LYS A 1 365 ? 46.631 85.890 82.020 1.00 32.16 387 LYS A CA 1
ATOM 2889 C C . LYS A 1 365 ? 47.303 84.569 81.630 1.00 29.96 387 LYS A C 1
ATOM 2890 O O . LYS A 1 365 ? 47.359 83.642 82.431 1.00 30.03 387 LYS A O 1
ATOM 2896 N N . GLY A 1 366 ? 47.806 84.494 80.389 1.00 28.48 388 GLY A N 1
ATOM 2897 C CA . GLY A 1 366 ? 48.514 83.293 79.924 1.00 27.07 388 GLY A CA 1
ATOM 2898 C C . GLY A 1 366 ? 47.653 82.207 79.325 1.00 26.13 388 GLY A C 1
ATOM 2899 O O . GLY A 1 366 ? 48.159 81.192 78.842 1.00 24.73 388 GLY A O 1
ATOM 2900 N N . THR A 1 367 ? 46.324 82.389 79.388 1.00 24.82 389 THR A N 1
ATOM 2901 C CA . THR A 1 367 ? 45.446 81.354 78.876 1.00 22.99 389 THR A CA 1
ATOM 2902 C C . THR A 1 367 ? 45.638 81.229 77.333 1.00 21.80 389 THR A C 1
ATOM 2903 O O . THR A 1 367 ? 45.586 82.234 76.644 1.00 20.69 389 THR A O 1
ATOM 2907 N N . GLU A 1 368 ? 45.810 80.011 76.836 1.00 22.15 390 GLU A N 1
ATOM 2908 C CA . GLU A 1 368 ? 45.978 79.772 75.404 1.00 19.80 390 GLU A CA 1
ATOM 2909 C C . GLU A 1 368 ? 44.649 79.885 74.692 1.00 19.90 390 GLU A C 1
ATOM 2910 O O . GLU A 1 368 ? 43.606 79.586 75.291 1.00 21.36 390 GLU A O 1
ATOM 2916 N N . VAL A 1 369 ? 44.693 80.285 73.421 1.00 19.25 391 VAL A N 1
ATOM 2917 C CA . VAL A 1 369 ? 43.471 80.511 72.629 1.00 17.86 391 VAL A CA 1
ATOM 2918 C C . VAL A 1 369 ? 43.605 79.872 71.254 1.00 18.59 391 VAL A C 1
ATOM 2919 O O . VAL A 1 369 ? 44.644 80.007 70.591 1.00 19.30 391 VAL A O 1
ATOM 2923 N N . TYR A 1 370 ? 42.584 79.091 70.867 1.00 17.94 392 TYR A N 1
ATOM 2924 C CA . TYR A 1 370 ? 42.553 78.457 69.536 1.00 17.56 392 TYR A CA 1
ATOM 2925 C C . TYR A 1 370 ? 41.549 79.182 68.634 1.00 20.07 392 TYR A C 1
ATOM 2926 O O . TYR A 1 370 ? 40.346 78.964 68.794 1.00 21.40 392 TYR A O 1
ATOM 2935 N N . PRO A 1 371 ? 41.996 80.091 67.752 1.00 20.01 393 PRO A N 1
ATOM 2936 C CA . PRO A 1 371 ? 41.074 80.816 66.835 1.00 19.54 393 PRO A CA 1
ATOM 2937 C C . PRO A 1 371 ? 40.765 79.750 65.746 1.00 20.15 393 PRO A C 1
ATOM 2938 O O . PRO A 1 371 ? 41.650 79.418 64.953 1.00 19.46 393 PRO A O 1
ATOM 2942 N N . MET A 1 372 ? 39.540 79.213 65.667 1.00 19.27 394 MET A N 1
ATOM 2943 C CA . MET A 1 372 ? 39.281 78.148 64.715 1.00 17.95 394 MET A CA 1
ATOM 2944 C C . MET A 1 372 ? 39.011 78.791 63.340 1.00 21.03 394 MET A C 1
ATOM 2945 O O . MET A 1 372 ? 37.838 78.983 62.899 1.00 20.66 394 MET A O 1
ATOM 2950 N N . LEU A 1 373 ? 40.074 79.129 62.620 1.00 18.62 395 LEU A N 1
ATOM 2951 C CA . LEU A 1 373 ? 39.911 79.788 61.330 1.00 17.91 395 LEU A CA 1
ATOM 2952 C C . LEU A 1 373 ? 38.986 79.027 60.376 1.00 17.67 395 LEU A C 1
ATOM 2953 O O . LEU A 1 373 ? 38.143 79.673 59.674 1.00 21.09 395 LEU A O 1
ATOM 2958 N N . GLY A 1 374 ? 39.084 77.689 60.361 1.00 18.83 396 GLY A N 1
ATOM 2959 C CA . GLY A 1 374 ? 38.282 76.907 59.415 1.00 19.89 396 GLY A CA 1
ATOM 2960 C C . GLY A 1 374 ? 36.785 77.112 59.678 1.00 21.53 396 GLY A C 1
ATOM 2961 O O . GLY A 1 374 ? 35.976 77.118 58.719 1.00 22.30 396 GLY A O 1
ATOM 2962 N N . SER A 1 375 ? 36.450 77.288 60.954 1.00 20.67 397 SER A N 1
ATOM 2963 C CA . SER A 1 375 ? 35.042 77.496 61.332 1.00 20.85 397 SER A CA 1
ATOM 2964 C C . SER A 1 375 ? 34.567 78.880 60.872 1.00 22.07 397 SER A C 1
ATOM 2965 O O . SER A 1 375 ? 33.354 79.095 60.744 1.00 24.04 397 SER A O 1
ATOM 2968 N N . VAL A 1 376 ? 35.491 79.797 60.633 1.00 20.29 398 VAL A N 1
ATOM 2969 C CA . VAL A 1 376 ? 35.184 81.139 60.126 1.00 19.95 398 VAL A CA 1
ATOM 2970 C C . VAL A 1 376 ? 35.093 81.021 58.602 1.00 22.95 398 VAL A C 1
ATOM 2971 O O . VAL A 1 376 ? 34.147 81.517 57.933 1.00 21.95 398 VAL A O 1
ATOM 2975 N N . LEU A 1 377 ? 36.038 80.320 57.991 1.00 19.96 399 LEU A N 1
ATOM 2976 C CA . LEU A 1 377 ? 36.012 80.156 56.514 1.00 18.80 399 LEU A CA 1
ATOM 2977 C C . LEU A 1 377 ? 34.766 79.385 56.071 1.00 20.44 399 LEU A C 1
ATOM 2978 O O . LEU A 1 377 ? 34.410 79.515 54.907 1.00 22.41 399 LEU A O 1
ATOM 2983 N N . ARG A 1 378 ? 34.177 78.588 56.943 1.00 22.31 400 ARG A N 1
ATOM 2984 C CA . ARG A 1 378 ? 32.942 77.852 56.579 1.00 24.54 400 ARG A CA 1
ATOM 2985 C C . ARG A 1 378 ? 31.719 78.404 57.363 1.00 25.08 400 ARG A C 1
ATOM 2986 O O . ARG A 1 378 ? 30.701 77.706 57.475 1.00 26.27 400 ARG A O 1
ATOM 2994 N N . ASP A 1 379 ? 31.794 79.629 57.866 1.00 22.64 401 ASP A N 1
ATOM 2995 C CA . ASP A 1 379 ? 30.682 80.131 58.703 1.00 26.09 401 ASP 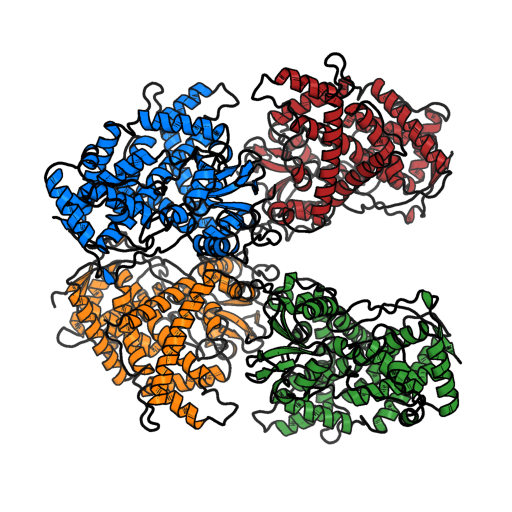A CA 1
ATOM 2996 C C . ASP A 1 379 ? 29.439 80.290 57.793 1.00 27.28 401 ASP A C 1
ATOM 2997 O O . ASP A 1 379 ? 29.481 81.025 56.836 1.00 26.12 401 ASP A O 1
ATOM 3002 N N . PRO A 1 380 ? 28.355 79.558 58.109 1.00 29.60 402 PRO A N 1
ATOM 3003 C CA . PRO A 1 380 ? 27.115 79.617 57.314 1.00 31.02 402 PRO A CA 1
ATOM 3004 C C . PRO A 1 380 ? 26.449 80.989 57.241 1.00 32.06 402 PRO A C 1
ATOM 3005 O O . PRO A 1 380 ? 25.579 81.197 56.357 1.00 33.63 402 PRO A O 1
ATOM 3009 N N . SER A 1 381 ? 26.837 81.948 58.098 1.00 31.33 403 SER A N 1
ATOM 3010 C CA . SER A 1 381 ? 26.275 83.289 57.969 1.00 31.25 403 SER A CA 1
ATOM 3011 C C . SER A 1 381 ? 26.990 84.071 56.927 1.00 31.39 403 SER A C 1
ATOM 3012 O O . SER A 1 381 ? 26.509 85.121 56.510 1.00 32.23 403 SER A O 1
ATOM 3015 N N . PHE A 1 382 ? 28.156 83.578 56.472 1.00 29.96 404 PHE A N 1
ATOM 3016 C CA . PHE A 1 382 ? 28.941 84.300 55.479 1.00 29.08 404 PHE A CA 1
ATOM 3017 C C . PHE A 1 382 ? 29.074 83.652 54.099 1.00 27.94 404 PHE A C 1
ATOM 3018 O O . PHE A 1 382 ? 29.368 84.349 53.132 1.00 29.60 404 PHE A O 1
ATOM 3026 N N . PHE A 1 383 ? 28.851 82.352 54.004 1.00 28.19 405 PHE A N 1
ATOM 3027 C CA . PHE A 1 383 ? 28.956 81.638 52.714 1.00 29.84 405 PHE A CA 1
ATOM 3028 C C . PHE A 1 383 ? 27.711 80.763 52.568 1.00 31.29 405 PHE A C 1
ATOM 3029 O O . PHE A 1 383 ? 27.341 80.018 53.507 1.00 31.20 405 PHE A O 1
ATOM 3037 N N . SER A 1 384 ? 27.065 80.860 51.400 1.00 33.75 406 SER A N 1
ATOM 3038 C CA . SER A 1 384 ? 25.805 80.112 51.173 1.00 35.24 406 SER A CA 1
ATOM 3039 C C . SER A 1 384 ? 25.942 78.599 51.145 1.00 34.51 406 SER A C 1
ATOM 3040 O O . SER A 1 384 ? 25.066 77.893 51.606 1.00 35.32 406 SER A O 1
ATOM 3043 N N . ASN A 1 385 ? 27.065 78.080 50.645 1.00 33.32 407 ASN A N 1
ATOM 3044 C CA . ASN A 1 385 ? 27.267 76.651 50.583 1.00 33.06 407 ASN A CA 1
ATOM 3045 C C . ASN A 1 385 ? 28.704 76.419 51.040 1.00 32.52 407 ASN A C 1
ATOM 3046 O O . ASN A 1 385 ? 29.540 75.980 50.273 1.00 30.75 407 ASN A O 1
ATOM 3051 N N . PRO A 1 386 ? 28.970 76.668 52.324 1.00 32.27 408 PRO A N 1
ATOM 3052 C CA . PRO A 1 386 ? 30.340 76.498 52.840 1.00 31.92 408 PRO A CA 1
ATOM 3053 C C . PRO A 1 386 ? 31.070 75.196 52.588 1.00 32.05 408 PRO A C 1
ATOM 3054 O O . PRO A 1 386 ? 32.302 75.195 52.615 1.00 29.66 408 PRO A O 1
ATOM 3058 N N . GLN A 1 387 ? 30.360 74.092 52.360 1.00 29.59 409 GLN A N 1
ATOM 3059 C CA . GLN A 1 387 ? 31.017 72.803 52.129 1.00 32.04 409 GLN A CA 1
ATOM 3060 C C . GLN A 1 387 ? 31.363 72.546 50.672 1.00 31.03 409 GLN A C 1
ATOM 3061 O O . GLN A 1 387 ? 32.013 71.560 50.353 1.00 30.25 409 GLN A O 1
ATOM 3067 N N . ASP A 1 388 ? 30.963 73.463 49.791 1.00 30.40 410 ASP A N 1
ATOM 3068 C CA . ASP A 1 388 ? 31.223 73.273 48.373 1.00 30.78 410 ASP A CA 1
ATOM 3069 C C . ASP A 1 388 ? 32.355 74.183 47.920 1.00 29.28 410 ASP A C 1
ATOM 3070 O O . ASP A 1 388 ? 32.598 75.229 48.542 1.00 29.38 410 ASP A O 1
ATOM 3075 N N . PHE A 1 389 ? 32.998 73.810 46.831 1.00 28.16 411 PHE A N 1
ATOM 3076 C CA . PHE A 1 389 ? 33.995 74.678 46.215 1.00 27.87 411 PHE A CA 1
ATOM 3077 C C . PHE A 1 389 ? 33.173 75.471 45.186 1.00 28.16 411 PHE A C 1
ATOM 3078 O O . PHE A 1 389 ? 32.737 74.921 44.169 1.00 28.92 411 PHE A O 1
ATOM 3086 N N . ASN A 1 390 ? 33.010 76.753 45.427 1.00 25.99 412 ASN A N 1
ATOM 3087 C CA . ASN A 1 390 ? 32.242 77.615 44.546 1.00 27.70 412 ASN A CA 1
ATOM 3088 C C . ASN A 1 390 ? 32.765 79.027 44.517 1.00 26.17 412 ASN A C 1
ATOM 3089 O O . ASN A 1 390 ? 32.597 79.747 45.482 1.00 26.18 412 ASN A O 1
ATOM 3094 N N . PRO A 1 391 ? 33.460 79.427 43.447 1.00 25.57 413 PRO A N 1
ATOM 3095 C CA . PRO A 1 391 ? 33.996 80.783 43.374 1.00 26.04 413 PRO A CA 1
ATOM 3096 C C . PRO A 1 391 ? 32.932 81.860 43.515 1.00 26.10 413 PRO A C 1
ATOM 3097 O O . PRO A 1 391 ? 33.266 82.954 43.851 1.00 24.77 413 PRO A O 1
ATOM 3101 N N . GLN A 1 392 ? 31.660 81.532 43.280 1.00 28.16 414 GLN A N 1
ATOM 3102 C CA . GLN A 1 392 ? 30.616 82.577 43.416 1.00 29.43 414 GLN A CA 1
ATOM 3103 C C . GLN A 1 392 ? 30.544 83.147 44.836 1.00 27.82 414 GLN A C 1
ATOM 3104 O O . GLN A 1 392 ? 30.012 84.233 45.061 1.00 27.80 414 GLN A O 1
ATOM 3110 N N . HIS A 1 393 ? 31.106 82.411 45.805 1.00 25.85 415 HIS A N 1
ATOM 3111 C CA . HIS A 1 393 ? 31.178 82.882 47.186 1.00 25.94 415 HIS A CA 1
ATOM 3112 C C . HIS A 1 393 ? 31.876 84.221 47.276 1.00 24.44 415 HIS A C 1
ATOM 3113 O O . HIS A 1 393 ? 31.671 84.954 48.256 1.00 25.35 415 HIS A O 1
ATOM 3120 N N . PHE A 1 394 ? 32.716 84.547 46.275 1.00 23.80 416 PHE A N 1
ATOM 3121 C CA . PHE A 1 394 ? 33.483 85.791 46.226 1.00 24.69 416 PHE A CA 1
ATOM 3122 C C . PHE A 1 394 ? 33.188 86.692 45.026 1.00 25.46 416 PHE A C 1
ATOM 3123 O O . PHE A 1 394 ? 34.026 87.457 44.607 1.00 25.29 416 PHE A O 1
ATOM 3131 N N . LEU A 1 395 ? 31.958 86.600 44.506 1.00 28.13 417 LEU A N 1
ATOM 3132 C CA . LEU A 1 395 ? 31.546 87.420 43.371 1.00 27.24 417 LEU A CA 1
ATOM 3133 C C . LEU A 1 395 ? 30.093 87.884 43.598 1.00 30.17 417 LEU A C 1
ATOM 3134 O O . LEU A 1 395 ? 29.340 87.195 44.227 1.00 29.87 417 LEU A O 1
ATOM 3139 N N . ASN A 1 396 ? 29.745 89.045 43.072 1.00 33.55 418 ASN A N 1
ATOM 3140 C CA . ASN A 1 396 ? 28.355 89.499 43.211 1.00 36.81 418 ASN A CA 1
ATOM 3141 C C . ASN A 1 396 ? 27.677 89.068 41.898 1.00 39.76 418 ASN A C 1
ATOM 3142 O O . ASN A 1 396 ? 28.251 88.341 41.059 1.00 38.86 418 ASN A O 1
ATOM 3147 N N . GLU A 1 397 ? 26.445 89.517 41.701 1.00 42.19 419 GLU A N 1
ATOM 3148 C CA . GLU A 1 397 ? 25.741 89.135 40.493 1.00 43.68 419 GLU A CA 1
ATOM 3149 C C . GLU A 1 397 ? 26.342 89.563 39.152 1.00 42.59 419 GLU A C 1
ATOM 3150 O O . GLU A 1 397 ? 26.140 88.866 38.163 1.00 43.44 419 GLU A O 1
ATOM 3156 N N . LYS A 1 398 ? 27.072 90.678 39.095 1.00 41.34 420 LYS A N 1
ATOM 3157 C CA . LYS A 1 398 ? 27.710 91.108 37.839 1.00 40.80 420 LYS A CA 1
ATOM 3158 C C . LYS A 1 398 ? 29.121 90.471 37.620 1.00 39.52 420 LYS A C 1
ATOM 3159 O O . LYS A 1 398 ? 29.890 90.933 36.755 1.00 38.48 420 LYS A O 1
ATOM 3165 N N . GLY A 1 399 ? 29.456 89.434 38.402 1.00 37.88 421 GLY A N 1
ATOM 3166 C CA . GLY A 1 399 ? 30.790 88.822 38.278 1.00 35.57 421 GLY A CA 1
ATOM 3167 C C . GLY A 1 399 ? 31.940 89.702 38.777 1.00 33.58 421 GLY A C 1
ATOM 3168 O O . GLY A 1 399 ? 33.100 89.544 38.355 1.00 32.27 421 GLY A O 1
ATOM 3169 N N . GLN A 1 400 ? 31.635 90.641 39.655 1.00 31.00 422 GLN A N 1
ATOM 3170 C CA . GLN A 1 400 ? 32.646 91.509 40.243 1.00 30.35 422 GLN A CA 1
ATOM 3171 C C . GLN A 1 400 ? 33.081 90.872 41.599 1.00 29.07 422 GLN A C 1
ATOM 3172 O O . GLN A 1 400 ? 32.304 90.188 42.277 1.00 28.09 422 GLN A O 1
ATOM 3178 N N . PHE A 1 401 ? 34.345 91.093 41.960 1.00 28.23 423 PHE A N 1
ATOM 3179 C CA . PHE A 1 401 ? 34.873 90.478 43.177 1.00 27.10 423 PHE A CA 1
ATOM 3180 C C . PHE A 1 401 ? 34.218 91.107 44.409 1.00 26.53 423 PHE A C 1
ATOM 3181 O O . PHE A 1 401 ? 34.118 92.355 44.528 1.00 26.93 423 PHE A O 1
ATOM 3189 N N . LYS A 1 402 ? 33.843 90.237 45.340 1.00 25.75 424 LYS A N 1
ATOM 3190 C CA . LYS A 1 402 ? 33.202 90.665 46.577 1.00 27.28 424 LYS A CA 1
ATOM 3191 C C . LYS A 1 402 ? 33.983 90.104 47.799 1.00 26.55 424 LYS A C 1
ATOM 3192 O O . LYS A 1 402 ? 34.030 88.890 47.978 1.00 26.95 424 LYS A O 1
ATOM 3198 N N . LYS A 1 403 ? 34.625 90.974 48.561 1.00 27.32 425 LYS A N 1
ATOM 3199 C CA . LYS A 1 403 ? 35.342 90.539 49.802 1.00 27.49 425 LYS A CA 1
ATOM 3200 C C . LYS A 1 403 ? 34.361 90.030 50.844 1.00 28.54 425 LYS A C 1
ATOM 3201 O O . LYS A 1 403 ? 33.152 90.383 50.799 1.00 27.76 425 LYS A O 1
ATOM 3207 N N . SER A 1 404 ? 34.881 89.270 51.830 1.00 25.22 426 SER A N 1
ATOM 3208 C CA . SER A 1 404 ? 34.104 88.726 52.943 1.00 24.84 426 SER A CA 1
ATOM 3209 C C . SER A 1 404 ? 34.886 88.941 54.233 1.00 25.83 426 SER A C 1
ATOM 3210 O O . SER A 1 404 ? 36.125 88.725 54.282 1.00 23.38 426 SER A O 1
ATOM 3213 N N . ASP A 1 405 ? 34.198 89.439 55.270 1.00 23.53 427 ASP A N 1
ATOM 3214 C CA . ASP A 1 405 ? 34.821 89.576 56.580 1.00 24.43 427 ASP A CA 1
ATOM 3215 C C . ASP A 1 405 ? 35.238 88.223 57.149 1.00 22.39 427 ASP A C 1
ATOM 3216 O O . ASP A 1 405 ? 36.018 88.200 58.079 1.00 21.80 427 ASP A O 1
ATOM 3221 N N . ALA A 1 406 ? 34.689 87.140 56.625 1.00 21.52 428 ALA A N 1
ATOM 3222 C CA . ALA A 1 406 ? 35.025 85.787 57.116 1.00 21.87 428 ALA A CA 1
ATOM 3223 C C . ALA A 1 406 ? 36.168 85.150 56.322 1.00 19.76 428 ALA A C 1
ATOM 3224 O O . ALA A 1 406 ? 36.445 83.951 56.539 1.00 21.28 428 ALA A O 1
ATOM 3226 N N . PHE A 1 407 ? 36.753 85.914 55.410 1.00 20.41 429 PHE A N 1
ATOM 3227 C CA . PHE A 1 407 ? 37.930 85.417 54.642 1.00 19.53 429 PHE A CA 1
ATOM 3228 C C . PHE A 1 407 ? 39.136 85.692 55.558 1.00 17.63 429 PHE A C 1
ATOM 3229 O O . PHE A 1 407 ? 39.711 86.779 55.497 1.00 18.56 429 PHE A O 1
ATOM 3237 N N . VAL A 1 408 ? 39.530 84.692 56.363 1.00 18.63 430 VAL A N 1
ATOM 3238 C CA . VAL A 1 408 ? 40.633 84.884 57.353 1.00 17.66 430 VAL A CA 1
ATOM 3239 C C . VAL A 1 408 ? 41.711 83.753 57.314 1.00 18.28 430 VAL A C 1
ATOM 3240 O O . VAL A 1 408 ? 42.155 83.355 58.356 1.00 17.81 430 VAL A O 1
ATOM 3244 N N . PRO A 1 409 ? 42.135 83.327 56.121 1.00 17.70 431 PRO A N 1
ATOM 3245 C CA . PRO A 1 409 ? 43.124 82.229 56.112 1.00 17.03 431 PRO A CA 1
ATOM 3246 C C . PRO A 1 409 ? 44.480 82.664 56.652 1.00 17.62 431 PRO A C 1
ATOM 3247 O O . PRO A 1 409 ? 45.284 81.752 56.966 1.00 16.08 431 PRO A O 1
ATOM 3251 N N . PHE A 1 410 ? 44.765 83.977 56.664 1.00 16.46 432 PHE A N 1
ATOM 3252 C CA . PHE A 1 410 ? 46.039 84.477 57.224 1.00 17.78 432 PHE A CA 1
ATOM 3253 C C . PHE A 1 410 ? 45.865 84.963 58.676 1.00 17.12 432 PHE A C 1
ATOM 3254 O O . PHE A 1 410 ? 46.756 85.620 59.251 1.00 17.91 432 PHE A O 1
ATOM 3262 N N . SER A 1 411 ? 44.702 84.657 59.213 1.00 17.98 433 SER A N 1
ATOM 3263 C CA . SER A 1 411 ? 44.238 85.106 60.509 1.00 19.43 433 SER A CA 1
ATOM 3264 C C . SER A 1 411 ? 44.097 86.663 60.482 1.00 19.18 433 SER A C 1
ATOM 3265 O O . SER A 1 411 ? 44.141 87.292 59.423 1.00 19.00 433 SER A O 1
ATOM 3268 N N . ILE A 1 412 ? 43.915 87.234 61.661 1.00 19.10 434 ILE A N 1
ATOM 3269 C CA . ILE A 1 412 ? 43.701 88.686 61.778 1.00 19.87 434 ILE A CA 1
ATOM 3270 C C . ILE A 1 412 ? 44.238 89.160 63.134 1.00 20.73 434 ILE A C 1
ATOM 3271 O O . ILE A 1 412 ? 44.567 88.367 64.008 1.00 19.95 434 ILE A O 1
ATOM 3276 N N . GLY A 1 413 ? 44.374 90.485 63.349 1.00 20.27 435 GLY A N 1
ATOM 3277 C CA . GLY A 1 413 ? 44.886 90.879 64.632 1.00 20.31 435 GLY A CA 1
ATOM 3278 C C . GLY A 1 413 ? 46.347 91.228 64.642 1.00 20.20 435 GLY A C 1
ATOM 3279 O O . GLY A 1 413 ? 46.980 91.310 63.594 1.00 21.86 435 GLY A O 1
ATOM 3280 N N . LYS A 1 414 ? 46.884 91.403 65.851 1.00 22.01 436 LYS A N 1
ATOM 3281 C CA . LYS A 1 414 ? 48.248 91.865 66.014 1.00 23.56 436 LYS A CA 1
ATOM 3282 C C . LYS A 1 414 ? 49.388 90.961 65.671 1.00 23.90 436 LYS A C 1
ATOM 3283 O O . LYS A 1 414 ? 50.505 91.446 65.409 1.00 24.32 436 LYS A O 1
ATOM 3289 N N . ARG A 1 415 ? 49.136 89.668 65.731 1.00 20.98 437 ARG A N 1
ATOM 3290 C CA . ARG A 1 415 ? 50.172 88.728 65.285 1.00 20.19 437 ARG A CA 1
ATOM 3291 C C . ARG A 1 415 ? 49.709 88.002 63.994 1.00 20.30 437 ARG A C 1
ATOM 3292 O O . ARG A 1 415 ? 50.066 86.857 63.761 1.00 20.09 437 ARG A O 1
ATOM 3300 N N . ASN A 1 416 ? 48.959 88.684 63.126 1.00 19.07 438 ASN A N 1
ATOM 3301 C CA . ASN A 1 416 ? 48.541 88.054 61.889 1.00 19.20 438 ASN A CA 1
ATOM 3302 C C . ASN A 1 416 ? 49.703 87.799 60.972 1.00 18.75 438 ASN A C 1
ATOM 3303 O O . ASN A 1 416 ? 50.822 88.302 61.149 1.00 19.57 438 ASN A O 1
ATOM 3308 N N . CYS A 1 417 ? 49.450 86.985 59.945 1.00 18.01 439 CYS A N 1
ATOM 3309 C CA . CYS A 1 417 ? 50.527 86.641 59.000 1.00 17.06 439 CYS A CA 1
ATOM 3310 C C . CYS A 1 417 ? 51.146 87.851 58.319 1.00 19.04 439 CYS A C 1
ATOM 3311 O O . CYS A 1 417 ? 50.460 88.509 57.538 1.00 20.64 439 CYS A O 1
ATOM 3314 N N . PHE A 1 418 ? 52.437 88.134 58.546 1.00 17.30 440 PHE A N 1
ATOM 3315 C CA . PHE A 1 418 ? 53.023 89.218 57.766 1.00 18.44 440 PHE A CA 1
ATOM 3316 C C . PHE A 1 418 ? 53.640 88.786 56.443 1.00 18.85 440 PHE A C 1
ATOM 3317 O O . PHE A 1 418 ? 54.249 89.600 55.718 1.00 18.57 440 PHE A O 1
ATOM 3325 N N . GLY A 1 419 ? 53.429 87.496 56.115 1.00 18.01 441 GLY A N 1
ATOM 3326 C CA . GLY A 1 419 ? 53.807 86.966 54.813 1.00 16.67 441 GLY A CA 1
ATOM 3327 C C . GLY A 1 419 ? 52.595 87.081 53.853 1.00 17.80 441 GLY A C 1
ATOM 3328 O O . GLY A 1 419 ? 52.686 86.699 52.635 1.00 18.89 441 GLY A O 1
ATOM 3329 N N . GLU A 1 420 ? 51.484 87.644 54.365 1.00 17.23 442 GLU A N 1
ATOM 3330 C CA . GLU A 1 420 ? 50.286 87.713 53.534 1.00 17.75 442 GLU A CA 1
ATOM 3331 C C . GLU A 1 420 ? 50.499 88.400 52.181 1.00 19.04 442 GLU A C 1
ATOM 3332 O O . GLU A 1 420 ? 50.067 87.898 51.140 1.00 18.40 442 GLU A O 1
ATOM 3338 N N . GLY A 1 421 ? 51.168 89.553 52.168 1.00 18.84 443 GLY A N 1
ATOM 3339 C CA . GLY A 1 421 ? 51.416 90.193 50.893 1.00 19.12 443 GLY A CA 1
ATOM 3340 C C . GLY A 1 421 ? 52.200 89.367 49.871 1.00 18.38 443 GLY A C 1
ATOM 3341 O O . GLY A 1 421 ? 51.832 89.262 48.702 1.00 16.92 443 GLY A O 1
ATOM 3342 N N . LEU A 1 422 ? 53.272 88.754 50.351 1.00 18.38 444 LEU A N 1
ATOM 3343 C CA . LEU A 1 422 ? 54.104 87.928 49.484 1.00 16.96 444 LEU A CA 1
ATOM 3344 C C . LEU A 1 422 ? 53.297 86.708 48.996 1.00 17.02 444 LEU A C 1
ATOM 3345 O O . LEU A 1 422 ? 53.333 86.379 47.805 1.00 16.67 444 LEU A O 1
ATOM 3350 N N . ALA A 1 423 ? 52.575 86.075 49.920 1.00 17.75 445 ALA A N 1
ATOM 3351 C CA . ALA A 1 423 ? 51.740 84.924 49.597 1.00 16.42 445 ALA A CA 1
ATOM 3352 C C . ALA A 1 423 ? 50.711 85.238 48.530 1.00 19.01 445 ALA A C 1
ATOM 3353 O O . ALA A 1 423 ? 50.485 84.445 47.616 1.00 17.82 445 ALA A O 1
ATOM 3355 N N . ARG A 1 424 ? 50.024 86.375 48.670 1.00 19.03 446 ARG A N 1
ATOM 3356 C CA . ARG A 1 424 ? 49.011 86.688 47.675 1.00 20.37 446 ARG A CA 1
ATOM 3357 C C . ARG A 1 424 ? 49.622 87.004 46.319 1.00 18.01 446 ARG A C 1
ATOM 3358 O O . ARG A 1 424 ? 49.075 86.639 45.282 1.00 18.74 446 ARG A O 1
ATOM 3366 N N . MET A 1 425 ? 50.748 87.700 46.287 1.00 17.79 447 MET A N 1
ATOM 3367 C CA . MET A 1 425 ? 51.388 87.954 45.027 1.00 17.25 447 MET A CA 1
ATOM 3368 C C . MET A 1 425 ? 51.839 86.609 44.393 1.00 17.59 447 MET A C 1
ATOM 3369 O O . MET A 1 425 ? 51.747 86.400 43.158 1.00 17.43 447 MET A O 1
ATOM 3374 N N . GLU A 1 426 ? 52.378 85.723 45.230 1.00 18.06 448 GLU A N 1
ATOM 3375 C CA . GLU A 1 426 ? 52.780 84.411 44.667 1.00 17.30 448 GLU A CA 1
ATOM 3376 C C . GLU A 1 426 ? 51.597 83.596 44.109 1.00 17.30 448 GLU A C 1
ATOM 3377 O O . GLU A 1 426 ? 51.648 83.047 43.025 1.00 17.77 448 GLU A O 1
ATOM 3383 N N . LEU A 1 427 ? 50.551 83.507 44.898 1.00 18.60 449 LEU A N 1
ATOM 3384 C CA . LEU A 1 427 ? 49.386 82.776 44.474 1.00 18.07 449 LEU A CA 1
ATOM 3385 C C . LEU A 1 427 ? 48.839 83.319 43.184 1.00 19.02 449 LEU A C 1
ATOM 3386 O O . LEU A 1 427 ? 48.489 82.571 42.277 1.00 18.22 449 LEU A O 1
ATOM 3391 N N . PHE A 1 428 ? 48.689 84.631 43.126 1.00 19.26 450 PHE A N 1
ATOM 3392 C CA . PHE A 1 428 ? 48.150 85.160 41.869 1.00 19.13 450 PHE A CA 1
ATOM 3393 C C . PHE A 1 428 ? 49.068 84.860 40.680 1.00 18.83 450 PHE A C 1
ATOM 3394 O O . PHE A 1 428 ? 48.615 84.387 39.635 1.00 19.66 450 PHE A O 1
ATOM 3402 N N . LEU A 1 429 ? 50.369 85.152 40.842 1.00 17.32 451 LEU A N 1
ATOM 3403 C CA . LEU A 1 429 ? 51.260 84.973 39.692 1.00 16.44 451 LEU A CA 1
ATOM 3404 C C . LEU A 1 429 ? 51.492 83.509 39.314 1.00 18.95 451 LEU A C 1
ATOM 3405 O O . LEU A 1 429 ? 51.512 83.158 38.114 1.00 17.16 451 LEU A O 1
ATOM 3410 N N . PHE A 1 430 ? 51.610 82.620 40.328 1.00 18.75 452 PHE A N 1
ATOM 3411 C CA . PHE A 1 430 ? 51.830 81.212 39.956 1.00 17.10 452 PHE A CA 1
ATOM 3412 C C . PHE A 1 430 ? 50.531 80.570 39.404 1.00 19.57 452 PHE A C 1
ATOM 3413 O O . PHE A 1 430 ? 50.571 79.878 38.383 1.00 18.16 452 PHE A O 1
ATOM 3421 N N . PHE A 1 431 ? 49.379 80.800 40.024 1.00 18.82 453 PHE A N 1
ATOM 3422 C CA . PHE A 1 431 ? 48.184 80.169 39.443 1.00 19.59 453 PHE A CA 1
ATOM 3423 C C . PHE A 1 431 ? 47.915 80.748 38.054 1.00 20.35 453 PHE A C 1
ATOM 3424 O O . PHE A 1 431 ? 47.609 80.005 37.135 1.00 19.45 453 PHE A O 1
ATOM 3432 N N . THR A 1 432 ? 48.029 82.073 37.904 1.00 19.75 454 THR A N 1
ATOM 3433 C CA . THR A 1 432 ? 47.768 82.632 36.594 1.00 20.33 454 THR A CA 1
ATOM 3434 C C . THR A 1 432 ? 48.732 82.214 35.496 1.00 20.62 454 THR A C 1
ATOM 3435 O O . THR A 1 432 ? 48.353 81.943 34.395 1.00 20.95 454 THR A O 1
ATOM 3439 N N . THR A 1 433 ? 50.014 82.202 35.797 1.00 18.31 455 THR A N 1
ATOM 3440 C CA . THR A 1 433 ? 50.971 81.882 34.786 1.00 19.83 455 THR A CA 1
ATOM 3441 C C . THR A 1 433 ? 50.879 80.406 34.434 1.00 19.45 455 THR A C 1
ATOM 3442 O O . THR A 1 433 ? 51.044 80.052 33.273 1.00 19.36 455 THR A O 1
ATOM 3446 N N . VAL A 1 434 ? 50.668 79.540 35.423 1.00 19.20 456 VAL A N 1
ATOM 3447 C CA . VAL A 1 434 ? 50.462 78.132 35.055 1.00 19.05 456 VAL A CA 1
ATOM 3448 C C . VAL A 1 434 ? 49.209 77.928 34.166 1.00 20.17 456 VAL A C 1
ATOM 3449 O O . VAL A 1 434 ? 49.260 77.212 33.122 1.00 19.54 456 VAL A O 1
ATOM 3453 N N . MET A 1 435 ? 48.077 78.518 34.567 1.00 20.21 457 MET A N 1
ATOM 3454 C CA . MET A 1 435 ? 46.837 78.321 33.804 1.00 22.25 457 MET A CA 1
ATOM 3455 C C . MET A 1 435 ? 46.847 79.001 32.432 1.00 23.34 457 MET A C 1
ATOM 3456 O O . MET A 1 435 ? 46.132 78.570 31.480 1.00 23.54 457 MET A O 1
ATOM 3461 N N . GLN A 1 436 ? 47.619 80.056 32.314 1.00 21.74 458 GLN A N 1
ATOM 3462 C CA . GLN A 1 436 ? 47.733 80.710 31.017 1.00 23.60 458 GLN A CA 1
ATOM 3463 C C . GLN A 1 436 ? 48.363 79.713 30.036 1.00 23.85 458 GLN A C 1
ATOM 3464 O O . GLN A 1 436 ? 47.983 79.591 28.839 1.00 22.90 458 GLN A O 1
ATOM 3470 N N . ASN A 1 437 ? 49.372 79.000 30.545 1.00 21.32 459 ASN A N 1
ATOM 3471 C CA . ASN A 1 437 ? 50.134 78.079 29.696 1.00 24.00 459 ASN A CA 1
ATOM 3472 C C . ASN A 1 437 ? 49.686 76.649 29.554 1.00 23.97 459 ASN A C 1
ATOM 3473 O O . ASN A 1 437 ? 50.077 75.998 28.571 1.00 25.83 459 ASN A O 1
ATOM 3478 N N . PHE A 1 438 ? 48.866 76.175 30.486 1.00 23.35 460 PHE A N 1
ATOM 3479 C CA . PHE A 1 438 ? 48.461 74.795 30.503 1.00 24.45 460 PHE A CA 1
ATOM 3480 C C . PHE A 1 438 ? 47.006 74.517 30.820 1.00 26.46 460 PHE A C 1
ATOM 3481 O O . PHE A 1 438 ? 46.362 75.297 31.528 1.00 25.83 460 PHE A O 1
ATOM 3489 N N . ARG A 1 439 ? 46.481 73.414 30.286 1.00 27.05 461 ARG A N 1
ATOM 3490 C CA . ARG A 1 439 ? 45.155 72.990 30.693 1.00 28.36 461 ARG A CA 1
ATOM 3491 C C . ARG A 1 439 ? 45.469 71.777 31.571 1.00 28.43 461 ARG A C 1
ATOM 3492 O O . ARG A 1 439 ? 46.501 71.107 31.405 1.00 29.53 461 ARG A O 1
ATOM 3500 N N . LEU A 1 440 ? 44.633 71.515 32.545 1.00 27.90 462 LEU A N 1
ATOM 3501 C CA . LEU A 1 440 ? 44.923 70.442 33.514 1.00 30.60 462 LEU A CA 1
ATOM 3502 C C . LEU A 1 440 ? 44.244 69.140 33.150 1.00 31.92 462 LEU A C 1
ATOM 3503 O O . LEU A 1 440 ? 43.064 69.125 32.791 1.00 35.15 462 LEU A O 1
ATOM 3508 N N . LYS A 1 441 ? 44.977 68.044 33.260 1.00 32.02 463 LYS A N 1
ATOM 3509 C CA . LYS A 1 441 ? 44.440 66.747 32.878 1.00 32.46 463 LYS A CA 1
ATOM 3510 C C . LYS A 1 441 ? 44.575 65.775 34.049 1.00 31.27 463 LYS A C 1
ATOM 3511 O O . LYS A 1 441 ? 45.678 65.406 34.433 1.00 28.28 463 LYS A O 1
ATOM 3517 N N . SER A 1 442 ? 43.426 65.386 34.611 1.00 33.80 464 SER A N 1
ATOM 3518 C CA . SER A 1 442 ? 43.377 64.504 35.765 1.00 35.35 464 SER A CA 1
ATOM 3519 C C . SER A 1 442 ? 43.554 63.040 35.403 1.00 38.37 464 SER A C 1
ATOM 3520 O O . SER A 1 442 ? 43.378 62.621 34.257 1.00 36.14 464 SER A O 1
ATOM 3523 N N . SER A 1 443 ? 43.920 62.252 36.391 1.00 41.42 465 SER A N 1
ATOM 3524 C CA . SER A 1 443 ? 44.084 60.820 36.138 1.00 44.93 465 SER A CA 1
ATOM 3525 C C . SER A 1 443 ? 42.732 60.124 36.304 1.00 46.04 465 SER A C 1
ATOM 3526 O O . SER A 1 443 ? 42.641 58.902 36.116 1.00 46.13 465 SER A O 1
ATOM 3529 N N . GLN A 1 444 ? 41.696 60.904 36.661 1.00 46.95 466 GLN A N 1
ATOM 3530 C CA . GLN A 1 444 ? 40.343 60.394 36.883 1.00 47.71 466 GLN A CA 1
ATOM 3531 C C . GLN A 1 444 ? 39.278 61.393 36.488 1.00 48.28 466 GLN A C 1
ATOM 3532 O O . GLN A 1 444 ? 39.535 62.589 36.394 1.00 48.06 466 GLN A O 1
ATOM 3538 N N . SER A 1 445 ? 38.058 60.910 36.279 1.00 48.15 467 SER A N 1
ATOM 3539 C CA . SER A 1 445 ? 36.961 61.807 35.945 1.00 48.04 467 SER A CA 1
ATOM 3540 C C . SER A 1 445 ? 36.620 62.719 37.142 1.00 47.68 467 SER A C 1
ATOM 3541 O O . SER A 1 445 ? 36.603 62.285 38.307 1.00 46.38 467 SER A O 1
ATOM 3544 N N . PRO A 1 446 ? 36.359 64.007 36.865 1.00 47.46 468 PRO A N 1
ATOM 3545 C CA . PRO A 1 446 ? 36.019 64.982 37.902 1.00 46.89 468 PRO A CA 1
ATOM 3546 C C . PRO A 1 446 ? 35.090 64.468 38.998 1.00 46.80 468 PRO A C 1
ATOM 3547 O O . PRO A 1 446 ? 35.266 64.823 40.173 1.00 45.26 468 PRO A O 1
ATOM 3551 N N . LYS A 1 447 ? 34.089 63.646 38.635 1.00 46.16 469 LYS A N 1
ATOM 3552 C CA . LYS A 1 447 ? 33.177 63.134 39.653 1.00 45.71 469 LYS A CA 1
ATOM 3553 C C . LYS A 1 447 ? 33.882 62.204 40.629 1.00 44.80 469 LYS A C 1
ATOM 3554 O O . LYS A 1 447 ? 33.496 62.149 41.800 1.00 46.69 469 LYS A O 1
ATOM 3560 N N . ASP A 1 448 ? 34.907 61.489 40.181 1.00 43.49 470 ASP A N 1
ATOM 3561 C CA . ASP A 1 448 ? 35.640 60.579 41.064 1.00 42.27 470 ASP A CA 1
ATOM 3562 C C . ASP A 1 448 ? 36.834 61.218 41.806 1.00 41.11 470 ASP A C 1
ATOM 3563 O O . ASP A 1 448 ? 37.515 60.538 42.581 1.00 41.42 470 ASP A O 1
ATOM 3568 N N . ILE A 1 449 ? 37.115 62.486 41.519 1.00 38.62 471 ILE A N 1
ATOM 3569 C CA . ILE A 1 449 ? 38.240 63.145 42.210 1.00 36.25 471 ILE A CA 1
ATOM 3570 C C . ILE A 1 449 ? 37.804 63.432 43.648 1.00 34.73 471 ILE A C 1
ATOM 3571 O O . ILE A 1 449 ? 36.745 64.033 43.893 1.00 36.80 471 ILE A O 1
ATOM 3576 N N . ASP A 1 450 ? 38.610 62.992 44.595 1.00 33.62 472 ASP A N 1
ATOM 3577 C CA . ASP A 1 450 ? 38.298 63.218 45.988 1.00 32.26 472 ASP A CA 1
ATOM 3578 C C . ASP A 1 450 ? 39.069 64.456 46.529 1.00 30.62 472 ASP A C 1
ATOM 3579 O O . ASP A 1 450 ? 40.272 64.381 46.688 1.00 30.95 472 ASP A O 1
ATOM 3584 N N . VAL A 1 451 ? 38.362 65.545 46.831 1.00 29.84 473 VAL A N 1
ATOM 3585 C CA . VAL A 1 451 ? 39.038 66.745 47.365 1.00 28.63 473 VAL A CA 1
ATOM 3586 C C . VAL A 1 451 ? 38.956 66.848 48.902 1.00 29.17 473 VAL A C 1
ATOM 3587 O O . VAL A 1 451 ? 39.287 67.879 49.486 1.00 26.64 473 VAL A O 1
ATOM 3591 N N . SER A 1 452 ? 38.545 65.758 49.581 1.00 28.98 474 SER A N 1
ATOM 3592 C CA . SER A 1 452 ? 38.463 65.805 51.043 1.00 28.20 474 SER A CA 1
ATOM 3593 C C . SER A 1 452 ? 39.949 65.650 51.475 1.00 28.07 474 SER A C 1
ATOM 3594 O O . SER A 1 452 ? 40.740 65.022 50.799 1.00 26.38 474 SER A O 1
ATOM 3597 N N . PRO A 1 453 ? 40.345 66.259 52.617 1.00 27.07 475 PRO A N 1
ATOM 3598 C CA . PRO A 1 453 ? 41.760 66.117 53.002 1.00 26.54 475 PRO A CA 1
ATOM 3599 C C . PRO A 1 453 ? 42.232 64.777 53.454 1.00 26.45 475 PRO A C 1
ATOM 3600 O O . PRO A 1 453 ? 41.458 63.942 54.000 1.00 27.10 475 PRO A O 1
ATOM 3604 N N . LYS A 1 454 ? 43.521 64.550 53.236 1.00 24.78 476 LYS A N 1
ATOM 3605 C CA . LYS A 1 454 ? 44.178 63.323 53.676 1.00 25.86 476 LYS A CA 1
ATOM 3606 C C . LYS A 1 454 ? 44.423 63.385 55.198 1.00 25.79 476 LYS A C 1
ATOM 3607 O O . LYS A 1 454 ? 44.292 62.385 55.909 1.00 26.58 476 LYS A O 1
ATOM 3613 N N . HIS A 1 455 ? 44.803 64.569 55.701 1.00 23.77 477 HIS A N 1
ATOM 3614 C CA . HIS A 1 455 ? 45.040 64.724 57.138 1.00 22.83 477 HIS A CA 1
ATOM 3615 C C . HIS A 1 455 ? 44.582 66.090 57.534 1.00 22.82 477 HIS A C 1
ATOM 3616 O O . HIS A 1 455 ? 44.693 66.997 56.722 1.00 20.73 477 HIS A O 1
ATOM 3623 N N . VAL A 1 456 ? 44.093 66.219 58.756 1.00 20.36 478 VAL A N 1
ATOM 3624 C CA . VAL A 1 456 ? 43.746 67.543 59.266 1.00 21.38 478 VAL A CA 1
ATOM 3625 C C . VAL A 1 456 ? 44.147 67.606 60.739 1.00 19.29 478 VAL A C 1
ATOM 3626 O O . VAL A 1 456 ? 43.690 66.822 61.557 1.00 20.32 478 VAL A O 1
ATOM 3630 N N . GLY A 1 457 ? 45.051 68.530 61.078 1.00 18.37 479 GLY A N 1
ATOM 3631 C CA . GLY A 1 457 ? 45.475 68.719 62.450 1.00 18.35 479 GLY A CA 1
ATOM 3632 C C . GLY A 1 457 ? 45.995 70.142 62.481 1.00 17.37 479 GLY A C 1
ATOM 3633 O O . GLY A 1 457 ? 45.234 71.069 62.382 1.00 19.24 479 GLY A O 1
ATOM 3634 N N . PHE A 1 458 ? 47.311 70.326 62.591 1.00 16.67 480 PHE A N 1
ATOM 3635 C CA . PHE A 1 458 ? 47.850 71.692 62.534 1.00 17.62 480 PHE A CA 1
ATOM 3636 C C . PHE A 1 458 ? 47.591 72.274 61.106 1.00 17.09 480 PHE A C 1
ATOM 3637 O O . PHE A 1 458 ? 47.366 73.507 60.923 1.00 17.62 480 PHE A O 1
ATOM 3645 N N . ALA A 1 459 ? 47.684 71.425 60.083 1.00 16.07 481 ALA A N 1
ATOM 3646 C CA . ALA A 1 459 ? 47.433 71.887 58.725 1.00 17.59 481 ALA A CA 1
ATOM 3647 C C . ALA A 1 459 ? 46.363 71.011 58.107 1.00 18.71 481 ALA A C 1
ATOM 3648 O O . ALA A 1 459 ? 45.987 69.981 58.730 1.00 18.47 481 ALA A O 1
ATOM 3650 N N . THR A 1 460 ? 45.905 71.439 56.911 1.00 18.51 482 THR A N 1
ATOM 3651 C CA . THR A 1 460 ? 44.967 70.640 56.117 1.00 17.32 482 THR A CA 1
ATOM 3652 C C . THR A 1 460 ? 45.808 70.168 54.918 1.00 18.28 482 THR A C 1
ATOM 3653 O O . THR A 1 460 ? 46.316 70.964 54.185 1.00 18.61 482 THR A O 1
ATOM 3657 N N . ILE A 1 461 ? 46.018 68.845 54.777 1.00 17.61 483 ILE A N 1
ATOM 3658 C CA . ILE A 1 461 ? 46.883 68.303 53.725 1.00 19.50 483 ILE A CA 1
ATOM 3659 C C . ILE A 1 461 ? 46.004 67.598 52.674 1.00 21.10 483 ILE A C 1
ATOM 3660 O O . ILE A 1 461 ? 45.211 66.707 53.034 1.00 22.22 483 ILE A O 1
ATOM 3665 N N . PRO A 1 462 ? 46.155 67.958 51.389 1.00 21.10 484 PRO A N 1
ATOM 3666 C CA . PRO A 1 462 ? 45.305 67.278 50.388 1.00 20.66 484 PRO A CA 1
ATOM 3667 C C . PRO A 1 462 ? 45.847 65.856 50.124 1.00 20.97 484 PRO A C 1
ATOM 3668 O O . PRO A 1 462 ? 46.995 65.516 50.451 1.00 21.03 484 PRO A O 1
ATOM 3672 N N . ARG A 1 463 ? 44.992 65.031 49.523 1.00 22.13 485 ARG A N 1
ATOM 3673 C CA . ARG A 1 463 ? 45.384 63.664 49.208 1.00 23.46 485 ARG A CA 1
ATOM 3674 C C . ARG A 1 463 ? 46.446 63.701 48.124 1.00 24.10 485 ARG A C 1
ATOM 3675 O O . ARG A 1 463 ? 46.438 64.603 47.333 1.00 22.16 485 ARG A O 1
ATOM 3683 N N . ASN A 1 464 ? 47.334 62.698 48.104 1.00 26.26 486 ASN A N 1
ATOM 3684 C CA . ASN A 1 464 ? 48.369 62.567 47.082 1.00 27.60 486 ASN A CA 1
ATOM 3685 C C . ASN A 1 464 ? 47.660 62.298 45.723 1.00 27.77 486 ASN A C 1
ATOM 3686 O O . ASN A 1 464 ? 46.601 61.624 45.652 1.00 26.78 486 ASN A O 1
ATOM 3691 N N . TYR A 1 465 ? 48.222 62.847 44.644 1.00 25.58 487 TYR A N 1
ATOM 3692 C CA . TYR A 1 465 ? 47.665 62.659 43.301 1.00 24.81 487 TYR A CA 1
ATOM 3693 C C . TYR A 1 465 ? 48.693 62.979 42.237 1.00 25.43 487 TYR A C 1
ATOM 3694 O O . TYR A 1 465 ? 49.746 63.602 42.532 1.00 24.33 487 TYR A O 1
ATOM 3703 N N . THR A 1 466 ? 48.383 62.574 40.999 1.00 24.82 488 THR A N 1
ATOM 3704 C CA . THR A 1 466 ? 49.214 62.894 39.841 1.00 23.62 488 THR A CA 1
ATOM 3705 C C . THR A 1 466 ? 48.306 63.525 38.833 1.00 23.70 488 THR A C 1
ATOM 3706 O O . THR A 1 466 ? 47.089 63.402 38.914 1.00 23.25 488 THR A O 1
ATOM 3710 N N . MET A 1 467 ? 48.888 64.263 37.910 1.00 23.17 489 MET A N 1
ATOM 3711 C CA . MET A 1 467 ? 48.106 64.951 36.888 1.00 24.54 489 MET A CA 1
ATOM 3712 C C . MET A 1 467 ? 49.055 65.280 35.757 1.00 24.30 489 MET A C 1
ATOM 3713 O O . MET A 1 467 ? 50.271 65.114 35.874 1.00 24.19 489 MET A O 1
ATOM 3718 N N . SER A 1 468 ? 48.481 65.768 34.663 1.00 26.35 490 SER A N 1
ATOM 3719 C CA . SER A 1 468 ? 49.360 66.200 33.606 1.00 26.66 490 SER A CA 1
ATOM 3720 C C . SER A 1 468 ? 49.055 67.633 33.185 1.00 25.77 490 SER A C 1
ATOM 3721 O O . SER A 1 468 ? 47.928 68.124 33.308 1.00 23.99 490 SER A O 1
ATOM 3724 N N . PHE A 1 469 ? 50.102 68.329 32.737 1.00 23.74 491 PHE A N 1
ATOM 3725 C CA . PHE A 1 469 ? 49.975 69.703 32.297 1.00 23.81 491 PHE A CA 1
ATOM 3726 C C . PHE A 1 469 ? 50.072 69.703 30.774 1.00 25.13 491 PHE A C 1
ATOM 3727 O O . PHE A 1 469 ? 51.127 69.446 30.237 1.00 25.83 491 PHE A O 1
ATOM 3735 N N . LEU A 1 470 ? 48.956 69.997 30.079 1.00 26.53 492 LEU A N 1
ATOM 3736 C CA . LEU A 1 470 ? 48.989 69.966 28.606 1.00 27.51 492 LEU A CA 1
ATOM 3737 C C . LEU A 1 470 ? 49.093 71.373 28.107 1.00 29.06 492 LEU A C 1
ATOM 3738 O O . LEU A 1 470 ? 48.327 72.228 28.493 1.00 26.14 492 LEU A O 1
ATOM 3743 N N . PRO A 1 471 ? 50.051 71.635 27.225 1.00 30.91 493 PRO A N 1
ATOM 3744 C CA . PRO A 1 471 ? 50.209 72.992 26.722 1.00 33.31 493 PRO A CA 1
ATOM 3745 C C . PRO A 1 471 ? 48.963 73.414 25.984 1.00 34.59 493 PRO A C 1
ATOM 3746 O O . PRO A 1 471 ? 48.358 72.602 25.316 1.00 35.08 493 PRO A O 1
ATOM 3750 N N . ARG A 1 472 ? 48.572 74.682 26.141 1.00 36.00 494 ARG A N 1
ATOM 3751 C CA . ARG A 1 472 ? 47.373 75.216 25.500 1.00 38.72 494 ARG A CA 1
ATOM 3752 C C . ARG A 1 472 ? 47.643 75.646 24.050 1.00 40.92 494 ARG A C 1
ATOM 3753 O O . ARG A 1 472 ? 46.892 75.124 23.191 1.00 42.90 494 ARG A O 1
ATOM 3761 N N . LYS B 1 10 ? 64.724 29.993 82.450 1.00 49.57 32 LYS B N 1
ATOM 3762 C CA . LYS B 1 10 ? 64.755 28.991 81.339 1.00 48.70 32 LYS B CA 1
ATOM 3763 C C . LYS B 1 10 ? 64.094 29.516 80.057 1.00 47.10 32 LYS B C 1
ATOM 3764 O O . LYS B 1 10 ? 64.163 28.872 79.005 1.00 47.71 32 LYS B O 1
ATOM 3770 N N . LEU B 1 11 ? 63.445 30.670 80.138 1.00 45.37 33 LEU B N 1
ATOM 3771 C CA . LEU B 1 11 ? 62.843 31.281 78.952 1.00 43.02 33 LEU B CA 1
ATOM 3772 C C . LEU B 1 11 ? 64.087 31.873 78.255 1.00 40.98 33 LEU B C 1
ATOM 3773 O O . LEU B 1 11 ? 65.084 32.156 78.920 1.00 39.26 33 LEU B O 1
ATOM 3778 N N . PRO B 1 12 ? 64.059 32.043 76.923 1.00 38.57 34 PRO B N 1
ATOM 3779 C CA . PRO B 1 12 ? 65.220 32.607 76.238 1.00 37.41 34 PRO B CA 1
ATOM 3780 C C . PRO B 1 12 ? 65.532 33.975 76.825 1.00 37.87 34 PRO B C 1
ATOM 3781 O O . PRO B 1 12 ? 64.644 34.682 77.289 1.00 36.09 34 PRO B O 1
ATOM 3785 N N . PRO B 1 13 ? 66.806 34.368 76.828 1.00 37.94 35 PRO B N 1
ATOM 3786 C CA . PRO B 1 13 ? 67.126 35.683 77.392 1.00 38.81 35 PRO B CA 1
ATOM 3787 C C . PRO B 1 13 ? 66.593 36.819 76.537 1.00 37.87 35 PRO B C 1
ATOM 3788 O O . PRO B 1 13 ? 66.311 36.602 75.373 1.00 38.00 35 PRO B O 1
ATOM 3792 N N . GLY B 1 14 ? 66.477 38.009 77.139 1.00 36.70 36 GLY B N 1
ATOM 3793 C CA . GLY B 1 14 ? 66.000 39.191 76.464 1.00 35.01 36 GLY B CA 1
ATOM 3794 C C . GLY B 1 14 ? 66.074 40.439 77.344 1.00 34.22 36 GLY B C 1
ATOM 3795 O O . GLY B 1 14 ? 66.347 40.338 78.554 1.00 35.84 36 GLY B O 1
ATOM 3796 N N . PRO B 1 15 ? 65.805 41.621 76.799 1.00 33.35 37 PRO B N 1
ATOM 3797 C CA . PRO B 1 15 ? 65.893 42.813 77.651 1.00 33.04 37 PRO B CA 1
ATOM 3798 C C . PRO B 1 15 ? 64.854 42.895 78.773 1.00 33.68 37 PRO B C 1
ATOM 3799 O O . PRO B 1 15 ? 63.736 42.343 78.664 1.00 32.56 37 PRO B O 1
ATOM 3803 N N . THR B 1 16 ? 65.257 43.535 79.879 1.00 31.45 38 THR B N 1
ATOM 3804 C CA . THR B 1 16 ? 64.392 43.634 81.028 1.00 31.13 38 THR B CA 1
ATOM 3805 C C . THR B 1 16 ? 63.132 44.445 80.734 1.00 28.33 38 THR B C 1
ATOM 3806 O O . THR B 1 16 ? 63.196 45.585 80.316 1.00 27.43 38 THR B O 1
ATOM 3810 N N . PRO B 1 17 ? 61.954 43.809 80.912 1.00 29.22 39 PRO B N 1
ATOM 3811 C CA . PRO B 1 17 ? 60.689 44.517 80.652 1.00 28.41 39 PRO B CA 1
ATOM 3812 C C . PRO B 1 17 ? 60.232 45.259 81.887 1.00 28.89 39 PRO B C 1
ATOM 3813 O O . PRO B 1 17 ? 60.660 44.899 83.018 1.00 31.28 39 PRO B O 1
ATOM 3817 N N . LEU B 1 18 ? 59.378 46.269 81.689 1.00 26.20 40 LEU B N 1
ATOM 3818 C CA . LEU B 1 18 ? 58.793 47.049 82.775 1.00 24.75 40 LEU B CA 1
ATOM 3819 C C . LEU B 1 18 ? 57.342 46.480 82.847 1.00 26.27 40 LEU B C 1
ATOM 3820 O O . LEU B 1 18 ? 56.860 45.880 81.900 1.00 25.07 40 LEU B O 1
ATOM 3825 N N . PRO B 1 19 ? 56.677 46.661 83.980 1.00 24.68 41 PRO B N 1
ATOM 3826 C CA . PRO B 1 19 ? 55.292 46.160 84.143 1.00 22.29 41 PRO B CA 1
ATOM 3827 C C . PRO B 1 19 ? 54.349 46.740 83.074 1.00 20.15 41 PRO B C 1
ATOM 3828 O O . PRO B 1 19 ? 54.293 47.919 82.849 1.00 20.06 41 PRO B O 1
ATOM 3832 N N . PHE B 1 20 ? 53.514 45.835 82.511 1.00 21.43 42 PHE B N 1
ATOM 3833 C CA . PHE B 1 20 ? 52.522 46.167 81.489 1.00 19.87 42 PHE B CA 1
ATOM 3834 C C . PHE B 1 20 ? 53.084 46.680 80.157 1.00 21.06 42 PHE B C 1
ATOM 3835 O O . PHE B 1 20 ? 52.772 46.130 79.105 1.00 20.34 42 PHE B O 1
ATOM 3843 N N . ILE B 1 21 ? 53.937 47.726 80.184 1.00 20.19 43 ILE B N 1
ATOM 3844 C CA . ILE B 1 21 ? 54.464 48.241 78.937 1.00 19.20 43 ILE B CA 1
ATOM 3845 C C . ILE B 1 21 ? 55.547 47.285 78.342 1.00 20.13 43 ILE B C 1
ATOM 3846 O O . ILE B 1 21 ? 55.915 47.437 77.176 1.00 19.72 43 ILE B O 1
ATOM 3851 N N . GLY B 1 22 ? 56.002 46.318 79.137 1.00 19.07 44 GLY B N 1
ATOM 3852 C CA . GLY B 1 22 ? 56.944 45.318 78.662 1.00 20.53 44 GLY B CA 1
ATOM 3853 C C . GLY B 1 22 ? 58.231 45.966 78.142 1.00 20.97 44 GLY B C 1
ATOM 3854 O O . GLY B 1 22 ? 58.783 46.778 78.914 1.00 21.91 44 GLY B O 1
ATOM 3855 N N . ASN B 1 23 ? 58.667 45.678 76.909 1.00 20.32 45 ASN B N 1
ATOM 3856 C CA . ASN B 1 23 ? 59.870 46.311 76.310 1.00 22.44 45 ASN B CA 1
ATOM 3857 C C . ASN B 1 23 ? 59.571 47.461 75.390 1.00 20.67 45 ASN B C 1
ATOM 3858 O O . ASN B 1 23 ? 60.386 47.829 74.536 1.00 21.68 45 ASN B O 1
ATOM 3863 N N . TYR B 1 24 ? 58.402 48.076 75.519 1.00 18.97 46 TYR B N 1
ATOM 3864 C CA . TYR B 1 24 ? 58.033 49.184 74.701 1.00 20.58 46 TYR B CA 1
ATOM 3865 C C . TYR B 1 24 ? 59.140 50.287 74.609 1.00 20.82 46 TYR B C 1
ATOM 3866 O O . TYR B 1 24 ? 59.389 50.841 73.548 1.00 21.44 46 TYR B O 1
ATOM 3875 N N . LEU B 1 25 ? 59.716 50.617 75.756 1.00 21.20 47 LEU B N 1
ATOM 3876 C CA . LEU B 1 25 ? 60.727 51.673 75.771 1.00 21.85 47 LEU B CA 1
ATOM 3877 C C . LEU B 1 25 ? 61.962 51.285 74.991 1.00 24.01 47 LEU B C 1
ATOM 3878 O O . LEU B 1 25 ? 62.729 52.166 74.633 1.00 25.42 47 LEU B O 1
ATOM 3883 N N . GLN B 1 26 ? 62.156 50.000 74.715 1.00 24.00 48 GLN B N 1
ATOM 3884 C CA . GLN B 1 26 ? 63.365 49.544 73.961 1.00 27.64 48 GLN B CA 1
ATOM 3885 C C . GLN B 1 26 ? 63.046 49.225 72.480 1.00 28.87 48 GLN B C 1
ATOM 3886 O O . GLN B 1 26 ? 63.906 48.654 71.757 1.00 27.59 48 GLN B O 1
ATOM 3892 N N . LEU B 1 27 ? 61.836 49.579 72.041 1.00 28.55 49 LEU B N 1
ATOM 3893 C CA . LEU B 1 27 ? 61.402 49.326 70.650 1.00 30.71 49 LEU B CA 1
ATOM 3894 C C . LEU B 1 27 ? 61.037 50.553 69.886 1.00 31.56 49 LEU B C 1
ATOM 3895 O O . LEU B 1 27 ? 60.602 51.558 70.454 1.00 33.85 49 LEU B O 1
ATOM 3900 N N . ASN B 1 28 ? 61.225 50.544 68.577 1.00 33.86 50 ASN B N 1
ATOM 3901 C CA . ASN B 1 28 ? 60.724 51.685 67.837 1.00 33.82 50 ASN B CA 1
ATOM 3902 C C . ASN B 1 28 ? 59.542 51.096 67.016 1.00 34.67 50 ASN B C 1
ATOM 3903 O O . ASN B 1 28 ? 59.751 50.244 66.152 1.00 32.74 50 ASN B O 1
ATOM 3908 N N . THR B 1 29 ? 58.351 51.581 67.268 1.00 33.71 51 THR B N 1
ATOM 3909 C CA . THR B 1 29 ? 57.206 51.023 66.565 1.00 36.15 51 THR B CA 1
ATOM 3910 C C . THR B 1 29 ? 57.183 51.224 65.048 1.00 36.71 51 THR B C 1
ATOM 3911 O O . THR B 1 29 ? 56.420 50.577 64.337 1.00 35.85 51 THR B O 1
ATOM 3915 N N . GLU B 1 30 ? 58.030 52.109 64.543 1.00 37.65 52 GLU B N 1
ATOM 3916 C CA . GLU B 1 30 ? 58.086 52.415 63.124 1.00 38.47 52 GLU B CA 1
ATOM 3917 C C . GLU B 1 30 ? 58.941 51.381 62.446 1.00 37.72 52 GLU B C 1
ATOM 3918 O O . GLU B 1 30 ? 58.814 51.164 61.240 1.00 38.69 52 GLU B O 1
ATOM 3924 N N . GLN B 1 31 ? 59.827 50.748 63.203 1.00 35.64 53 GLN B N 1
ATOM 3925 C CA . GLN B 1 31 ? 60.710 49.750 62.639 1.00 37.31 53 GLN B CA 1
ATOM 3926 C C . GLN B 1 31 ? 60.788 48.564 63.576 1.00 36.53 53 GLN B C 1
ATOM 3927 O O . GLN B 1 31 ? 61.841 48.281 64.149 1.00 34.64 53 GLN B O 1
ATOM 3933 N N . MET B 1 32 ? 59.673 47.835 63.755 1.00 34.10 54 MET B N 1
ATOM 3934 C CA . MET B 1 32 ? 59.723 46.694 64.666 1.00 32.18 54 MET B CA 1
ATOM 3935 C C . MET B 1 32 ? 60.727 45.664 64.259 1.00 34.04 54 MET B C 1
ATOM 3936 O O . MET B 1 32 ? 61.479 45.149 65.094 1.00 33.88 54 MET B O 1
ATOM 3941 N N . TYR B 1 33 ? 60.751 45.336 62.963 1.00 33.93 55 TYR B N 1
ATOM 3942 C CA . TYR B 1 33 ? 61.674 44.340 62.482 1.00 35.93 55 TYR B CA 1
ATOM 3943 C C . TYR B 1 33 ? 63.116 44.759 62.842 1.00 35.44 55 TYR B C 1
ATOM 3944 O O . TYR B 1 33 ? 63.899 43.948 63.393 1.00 35.84 55 TYR B O 1
ATOM 3953 N N . ASN B 1 34 ? 63.469 46.011 62.537 1.00 36.53 56 ASN B N 1
ATOM 3954 C CA . ASN B 1 34 ? 64.844 46.467 62.812 1.00 36.58 56 ASN B CA 1
ATOM 3955 C C . ASN B 1 34 ? 65.131 46.559 64.300 1.00 37.18 56 ASN B C 1
ATOM 3956 O O . ASN B 1 34 ? 66.265 46.275 64.719 1.00 37.95 56 ASN B O 1
ATOM 3961 N N . SER B 1 35 ? 64.114 46.923 65.102 1.00 36.81 57 SER B N 1
ATOM 3962 C CA . SER B 1 35 ? 64.272 47.005 66.573 1.00 36.44 57 SER B CA 1
ATOM 3963 C C . SER B 1 35 ? 64.550 45.617 67.081 1.00 36.13 57 SER B C 1
ATOM 3964 O O . SER B 1 35 ? 65.478 45.396 67.856 1.00 36.43 57 SER B O 1
ATOM 3967 N N . LEU B 1 36 ? 63.735 44.643 66.657 1.00 34.39 58 LEU B N 1
ATOM 3968 C CA . LEU B 1 36 ? 63.963 43.265 67.086 1.00 34.59 58 LEU B CA 1
ATOM 3969 C C . LEU B 1 36 ? 65.284 42.672 66.613 1.00 36.31 58 LEU B C 1
ATOM 3970 O O . LEU B 1 36 ? 65.941 41.933 67.341 1.00 37.54 58 LEU B O 1
ATOM 3975 N N . MET B 1 37 ? 65.662 42.944 65.378 1.00 38.72 59 MET B N 1
ATOM 3976 C CA . MET B 1 37 ? 66.925 42.386 64.876 1.00 41.30 59 MET B CA 1
ATOM 3977 C C . MET B 1 37 ? 68.131 43.004 65.622 1.00 42.00 59 MET B C 1
ATOM 3978 O O . MET B 1 37 ? 69.148 42.338 65.815 1.00 44.27 59 MET B O 1
ATOM 3983 N N . LYS B 1 38 ? 68.001 44.262 66.037 1.00 42.84 60 LYS B N 1
ATOM 3984 C CA . LYS B 1 38 ? 69.054 44.965 66.788 1.00 43.12 60 LYS B CA 1
ATOM 3985 C C . LYS B 1 38 ? 69.219 44.221 68.127 1.00 42.60 60 LYS B C 1
ATOM 3986 O O . LYS B 1 38 ? 70.317 43.807 68.522 1.00 41.79 60 LYS B O 1
ATOM 3992 N N . ILE B 1 39 ? 68.097 43.999 68.808 1.00 39.75 61 ILE B N 1
ATOM 3993 C CA . ILE B 1 39 ? 68.136 43.299 70.062 1.00 37.97 61 ILE B CA 1
ATOM 3994 C C . ILE B 1 39 ? 68.740 41.918 69.925 1.00 38.56 61 ILE B C 1
ATOM 3995 O O . ILE B 1 39 ? 69.427 41.424 70.831 1.00 37.99 61 ILE B O 1
ATOM 4000 N N . SER B 1 40 ? 68.475 41.292 68.789 1.00 39.04 62 SER B N 1
ATOM 4001 C CA . SER B 1 40 ? 68.952 39.964 68.490 1.00 40.70 62 SER B CA 1
ATOM 4002 C C . SER B 1 40 ? 70.499 39.940 68.466 1.00 41.33 62 SER B C 1
ATOM 4003 O O . SER B 1 40 ? 71.129 38.909 68.740 1.00 40.92 62 SER B O 1
ATOM 4006 N N . GLU B 1 41 ? 71.062 41.083 68.115 1.00 41.87 63 GLU B N 1
ATOM 4007 C CA . GLU B 1 41 ? 72.521 41.246 68.023 1.00 44.34 63 GLU B CA 1
ATOM 4008 C C . GLU B 1 41 ? 73.198 41.169 69.376 1.00 44.46 63 GLU B C 1
ATOM 4009 O O . GLU B 1 41 ? 74.400 40.922 69.465 1.00 45.13 63 GLU B O 1
ATOM 4015 N N . ARG B 1 42 ? 72.429 41.349 70.438 1.00 43.91 64 ARG B N 1
ATOM 4016 C CA . ARG B 1 42 ? 72.985 41.305 71.758 1.00 43.90 64 ARG B CA 1
ATOM 4017 C C . ARG B 1 42 ? 72.514 40.088 72.515 1.00 43.59 64 ARG B C 1
ATOM 4018 O O . ARG B 1 42 ? 73.170 39.652 73.462 1.00 43.47 64 ARG B O 1
ATOM 4026 N N . TYR B 1 43 ? 71.377 39.509 72.115 1.00 40.83 65 TYR B N 1
ATOM 4027 C CA . TYR B 1 43 ? 70.884 38.351 72.826 1.00 39.60 65 TYR B CA 1
ATOM 4028 C C . TYR B 1 43 ? 70.988 37.004 72.141 1.00 38.24 65 TYR B C 1
ATOM 4029 O O . TYR B 1 43 ? 70.910 35.975 72.808 1.00 38.37 65 TYR B O 1
ATOM 4038 N N . GLY B 1 44 ? 71.158 36.999 70.823 1.00 38.05 66 GLY B N 1
ATOM 4039 C CA . GLY B 1 44 ? 71.202 35.730 70.109 1.00 38.04 66 GLY B CA 1
ATOM 4040 C C . GLY B 1 44 ? 69.976 35.615 69.177 1.00 38.12 66 GLY B C 1
ATOM 4041 O O . GLY B 1 44 ? 69.045 36.388 69.288 1.00 37.12 66 GLY B O 1
ATOM 4042 N N . PRO B 1 45 ? 69.946 34.620 68.277 1.00 38.33 67 PRO B N 1
ATOM 4043 C CA . PRO B 1 45 ? 68.850 34.409 67.320 1.00 37.72 67 PRO B CA 1
ATOM 4044 C C . PRO B 1 45 ? 67.502 33.993 67.918 1.00 36.27 67 PRO B C 1
ATOM 4045 O O . PRO B 1 45 ? 66.492 33.992 67.217 1.00 35.72 67 PRO B O 1
ATOM 4049 N N . VAL B 1 46 ? 67.534 33.545 69.169 1.00 34.60 68 VAL B N 1
ATOM 4050 C CA . VAL B 1 46 ? 66.353 33.122 69.876 1.00 33.02 68 VAL B CA 1
ATOM 4051 C C . VAL B 1 46 ? 66.318 33.923 71.176 1.00 33.28 68 VAL B C 1
ATOM 4052 O O . VAL B 1 46 ? 67.149 33.740 72.088 1.00 32.94 68 VAL B O 1
ATOM 4056 N N . PHE B 1 47 ? 65.352 34.836 71.283 1.00 29.87 69 PHE B N 1
ATOM 4057 C CA . PHE B 1 47 ? 65.317 35.677 72.494 1.00 28.67 69 PHE B CA 1
ATOM 4058 C C . PHE B 1 47 ? 63.877 36.046 72.873 1.00 28.43 69 PHE B C 1
ATOM 4059 O O . PHE B 1 47 ? 62.950 35.876 72.045 1.00 28.55 69 PHE B O 1
ATOM 4067 N N . THR B 1 48 ? 63.712 36.563 74.083 1.00 28.19 70 THR B N 1
ATOM 4068 C CA . THR B 1 48 ? 62.364 36.909 74.584 1.00 28.69 70 THR B CA 1
ATOM 4069 C C . THR B 1 48 ? 62.118 38.410 74.550 1.00 28.66 70 THR B C 1
ATOM 4070 O O . THR B 1 48 ? 62.975 39.200 74.940 1.00 29.04 70 THR B O 1
ATOM 4074 N N . ILE B 1 49 ? 60.944 38.839 74.057 1.00 25.15 71 ILE B N 1
ATOM 4075 C CA . ILE B 1 49 ? 60.625 40.257 74.049 1.00 23.33 71 ILE B CA 1
ATOM 4076 C C . ILE B 1 49 ? 59.166 40.367 74.606 1.00 24.19 71 ILE B C 1
ATOM 4077 O O . ILE B 1 49 ? 58.386 39.414 74.501 1.00 22.95 71 ILE B O 1
ATOM 4082 N N . HIS B 1 50 ? 58.859 41.501 75.197 1.00 22.46 72 HIS B N 1
ATOM 4083 C CA . HIS B 1 50 ? 57.525 41.742 75.766 1.00 23.04 72 HIS B CA 1
ATOM 4084 C C . HIS B 1 50 ? 56.898 42.885 74.959 1.00 21.96 72 HIS B C 1
ATOM 4085 O O . HIS B 1 50 ? 57.273 44.101 75.047 1.00 20.20 72 HIS B O 1
ATOM 4092 N N . LEU B 1 51 ? 55.922 42.529 74.091 1.00 20.27 73 LEU B N 1
ATOM 4093 C CA . LEU B 1 51 ? 55.245 43.535 73.289 1.00 19.48 73 LEU B CA 1
ATOM 4094 C C . LEU B 1 51 ? 54.108 43.978 74.179 1.00 21.52 73 LEU B C 1
ATOM 4095 O O . LEU B 1 51 ? 53.024 43.373 74.160 1.00 19.71 73 LEU B O 1
ATOM 4100 N N . GLY B 1 52 ? 54.301 45.067 74.935 1.00 18.94 74 GLY B N 1
ATOM 4101 C CA . GLY B 1 52 ? 53.304 45.338 75.983 1.00 18.83 74 GLY B CA 1
ATOM 4102 C C . GLY B 1 52 ? 53.359 44.130 76.901 1.00 19.37 74 GLY B C 1
ATOM 4103 O O . GLY B 1 52 ? 54.448 43.564 77.217 1.00 21.00 74 GLY B O 1
ATOM 4104 N N . PRO B 1 53 ? 52.191 43.599 77.334 1.00 18.80 75 PRO B N 1
ATOM 4105 C CA . PRO B 1 53 ? 52.111 42.447 78.212 1.00 19.83 75 PRO B CA 1
ATOM 4106 C C . PRO B 1 53 ? 52.298 41.106 77.489 1.00 19.52 75 PRO B C 1
ATOM 4107 O O . PRO B 1 53 ? 52.346 40.064 78.153 1.00 22.28 75 PRO B O 1
ATOM 4111 N N . ARG B 1 54 ? 52.390 41.133 76.162 1.00 16.94 76 ARG B N 1
ATOM 4112 C CA . ARG B 1 54 ? 52.561 39.859 75.418 1.00 18.11 76 ARG B CA 1
ATOM 4113 C C . ARG B 1 54 ? 54.008 39.345 75.487 1.00 20.14 76 ARG B C 1
ATOM 4114 O O . ARG B 1 54 ? 54.886 40.023 74.954 1.00 19.71 76 ARG B O 1
ATOM 4122 N N . ARG B 1 55 ? 54.184 38.139 76.036 1.00 21.01 77 ARG B N 1
ATOM 4123 C CA . ARG B 1 55 ? 55.550 37.542 76.143 1.00 23.04 77 ARG B CA 1
ATOM 4124 C C . ARG B 1 55 ? 55.737 36.766 74.851 1.00 23.93 77 ARG B C 1
ATOM 4125 O O . ARG B 1 55 ? 55.007 35.784 74.568 1.00 26.15 77 ARG B O 1
ATOM 4133 N N . VAL B 1 56 ? 56.740 37.160 74.075 1.00 23.06 78 VAL B N 1
ATOM 4134 C CA . VAL B 1 56 ? 56.945 36.595 72.760 1.00 22.34 78 VAL B CA 1
ATOM 4135 C C . VAL B 1 56 ? 58.391 36.099 72.601 1.00 24.51 78 VAL B C 1
ATOM 4136 O O . VAL B 1 56 ? 59.348 36.797 72.942 1.00 24.16 78 VAL B O 1
ATOM 4140 N N . VAL B 1 57 ? 58.525 34.902 72.056 1.00 24.60 79 VAL B N 1
ATOM 4141 C CA . VAL B 1 57 ? 59.850 34.400 71.756 1.00 26.80 79 VAL B CA 1
ATOM 4142 C C . VAL B 1 57 ? 60.053 34.638 70.266 1.00 25.20 79 VAL B C 1
ATOM 4143 O O . VAL B 1 57 ? 59.253 34.219 69.407 1.00 26.58 79 VAL B O 1
ATOM 4147 N N . VAL B 1 58 ? 61.095 35.379 69.965 1.00 24.62 80 VAL B N 1
ATOM 4148 C CA . VAL B 1 58 ? 61.436 35.781 68.621 1.00 24.77 80 VAL B CA 1
ATOM 4149 C C . VAL B 1 58 ? 62.441 34.804 67.997 1.00 26.75 80 VAL B C 1
ATOM 4150 O O . VAL B 1 58 ? 63.436 34.470 68.643 1.00 27.97 80 VAL B O 1
ATOM 4154 N N . LEU B 1 59 ? 62.186 34.339 66.790 1.00 26.36 81 LEU B N 1
ATOM 4155 C CA . LEU B 1 59 ? 63.113 33.373 66.158 1.00 27.58 81 LEU B CA 1
ATOM 4156 C C . LEU B 1 59 ? 63.754 34.037 64.957 1.00 27.93 81 LEU B C 1
ATOM 4157 O O . LEU B 1 59 ? 63.066 34.475 64.020 1.00 27.64 81 LEU B O 1
ATOM 4162 N N . CYS B 1 60 ? 65.087 34.137 64.978 1.00 28.84 82 CYS B N 1
ATOM 4163 C CA . CYS B 1 60 ? 65.806 34.826 63.906 1.00 28.83 82 CYS B CA 1
ATOM 4164 C C . CYS B 1 60 ? 66.708 33.897 63.116 1.00 28.53 82 CYS B C 1
ATOM 4165 O O . CYS B 1 60 ? 67.367 33.071 63.712 1.00 29.25 82 CYS B O 1
ATOM 4168 N N . GLY B 1 61 ? 66.743 34.073 61.804 1.00 28.09 83 GLY B N 1
ATOM 4169 C CA . GLY B 1 61 ? 67.575 33.236 60.924 1.00 28.53 83 GLY B CA 1
ATOM 4170 C C . GLY B 1 61 ? 66.936 31.895 60.535 1.00 28.99 83 GLY B C 1
ATOM 4171 O O . GLY B 1 61 ? 66.027 31.344 61.228 1.00 28.14 83 GLY B O 1
ATOM 4172 N N . HIS B 1 62 ? 67.381 31.341 59.410 1.00 28.49 84 HIS B N 1
ATOM 4173 C CA . HIS B 1 62 ? 66.855 30.046 58.956 1.00 28.81 84 HIS B CA 1
ATOM 4174 C C . HIS B 1 62 ? 66.840 28.921 59.967 1.00 29.36 84 HIS B C 1
ATOM 4175 O O . HIS B 1 62 ? 65.809 28.234 60.164 1.00 29.61 84 HIS B O 1
ATOM 4182 N N . ASP B 1 63 ? 67.985 28.692 60.618 1.00 30.57 85 ASP B N 1
ATOM 4183 C CA . ASP B 1 63 ? 68.042 27.587 61.534 1.00 32.10 85 ASP B CA 1
ATOM 4184 C C . ASP B 1 63 ? 67.027 27.653 62.681 1.00 31.78 85 ASP B C 1
ATOM 4185 O O . ASP B 1 63 ? 66.287 26.709 62.914 1.00 32.97 85 ASP B O 1
ATOM 4190 N N . ALA B 1 64 ? 66.992 28.769 63.384 1.00 31.16 86 ALA B N 1
ATOM 4191 C CA . ALA B 1 64 ? 66.073 28.901 64.497 1.00 31.74 86 ALA B CA 1
ATOM 4192 C C . ALA B 1 64 ? 64.642 28.698 63.990 1.00 31.06 86 ALA B C 1
ATOM 4193 O O . ALA B 1 64 ? 63.878 27.984 64.628 1.00 32.40 86 ALA B O 1
ATOM 4195 N N . VAL B 1 65 ? 64.271 29.357 62.875 1.00 30.48 87 VAL B N 1
ATOM 4196 C CA . VAL B 1 65 ? 62.874 29.221 62.372 1.00 29.48 87 VAL B CA 1
ATOM 4197 C C . VAL B 1 65 ? 62.470 27.815 61.950 1.00 29.92 87 VAL B C 1
ATOM 4198 O O . VAL B 1 65 ? 61.382 27.324 62.292 1.00 29.16 87 VAL B O 1
ATOM 4202 N N . ARG B 1 66 ? 63.340 27.144 61.196 1.00 30.21 88 ARG B N 1
ATOM 4203 C CA . ARG B 1 66 ? 63.027 25.795 60.761 1.00 29.75 88 ARG B CA 1
ATOM 4204 C C . ARG B 1 66 ? 63.036 24.791 61.923 1.00 30.55 88 ARG B C 1
ATOM 4205 O O . ARG B 1 66 ? 62.202 23.925 61.943 1.00 30.13 88 ARG B O 1
ATOM 4213 N N . GLU B 1 67 ? 63.961 24.902 62.877 1.00 30.88 89 GLU B N 1
ATOM 4214 C CA . GLU B 1 67 ? 63.985 23.989 64.019 1.00 31.69 89 GLU B CA 1
ATOM 4215 C C . GLU B 1 67 ? 62.674 24.030 64.775 1.00 32.30 89 GLU B C 1
ATOM 4216 O O . GLU B 1 67 ? 62.136 23.002 65.185 1.00 32.22 89 GLU B O 1
ATOM 4222 N N . ALA B 1 68 ? 62.156 25.244 64.972 1.00 31.73 90 ALA B N 1
ATOM 4223 C CA . ALA B 1 68 ? 60.891 25.400 65.670 1.00 30.66 90 ALA B CA 1
ATOM 4224 C C . ALA B 1 68 ? 59.699 25.050 64.799 1.00 30.03 90 ALA B C 1
ATOM 4225 O O . ALA B 1 68 ? 58.956 24.120 65.110 1.00 30.87 90 ALA B O 1
ATOM 4227 N N . LEU B 1 69 ? 59.511 25.730 63.663 1.00 28.94 91 LEU B N 1
ATOM 4228 C CA . LEU B 1 69 ? 58.260 25.461 62.927 1.00 27.94 91 LEU B CA 1
ATOM 4229 C C . LEU B 1 69 ? 58.153 24.144 62.187 1.00 27.66 91 LEU B C 1
ATOM 4230 O O . LEU B 1 69 ? 57.051 23.676 61.966 1.00 26.42 91 LEU B O 1
ATOM 4235 N N . VAL B 1 70 ? 59.290 23.559 61.836 1.00 29.16 92 VAL B N 1
ATOM 4236 C CA . VAL B 1 70 ? 59.282 22.263 61.180 1.00 30.77 92 VAL B CA 1
ATOM 4237 C C . VAL B 1 70 ? 59.758 21.095 62.082 1.00 31.80 92 VAL B C 1
ATOM 4238 O O . VAL B 1 70 ? 58.982 20.170 62.294 1.00 32.51 92 VAL B O 1
ATOM 4242 N N . ASP B 1 71 ? 60.960 21.146 62.650 1.00 32.63 93 ASP B N 1
ATOM 4243 C CA . ASP B 1 71 ? 61.390 20.007 63.489 1.00 34.69 93 ASP B CA 1
ATOM 4244 C C . ASP B 1 71 ? 60.531 19.832 64.754 1.00 35.63 93 ASP B C 1
ATOM 4245 O O . ASP B 1 71 ? 60.474 18.768 65.345 1.00 35.97 93 ASP B O 1
ATOM 4250 N N . GLN B 1 72 ? 59.838 20.878 65.176 1.00 35.86 94 GLN B N 1
ATOM 4251 C CA . GLN B 1 72 ? 58.962 20.762 66.327 1.00 34.24 94 GLN B CA 1
ATOM 4252 C C . GLN B 1 72 ? 57.620 21.341 65.910 1.00 33.81 94 GLN B C 1
ATOM 4253 O O . GLN B 1 72 ? 56.929 22.008 66.681 1.00 33.41 94 GLN B O 1
ATOM 4259 N N . ALA B 1 73 ? 57.246 21.033 64.672 1.00 34.47 95 ALA B N 1
ATOM 4260 C CA . ALA B 1 73 ? 56.018 21.527 64.037 1.00 33.70 95 ALA B CA 1
ATOM 4261 C C . ALA B 1 73 ? 54.766 21.517 64.882 1.00 34.89 95 ALA B C 1
ATOM 4262 O O . ALA B 1 73 ? 54.028 22.520 64.982 1.00 33.66 95 ALA B O 1
ATOM 4264 N N . GLU B 1 74 ? 54.478 20.373 65.490 1.00 35.37 96 GLU B N 1
ATOM 4265 C CA . GLU B 1 74 ? 53.285 20.290 66.311 1.00 35.38 96 GLU B CA 1
ATOM 4266 C C . GLU B 1 74 ? 53.344 21.215 67.537 1.00 33.64 96 GLU B C 1
ATOM 4267 O O . GLU B 1 74 ? 52.391 21.897 67.856 1.00 33.71 96 GLU B O 1
ATOM 4273 N N . GLU B 1 75 ? 54.476 21.245 68.225 1.00 33.37 97 GLU B N 1
ATOM 4274 C CA . GLU B 1 75 ? 54.539 22.052 69.431 1.00 32.06 97 GLU B CA 1
ATOM 4275 C C . GLU B 1 75 ? 54.419 23.552 69.118 1.00 31.81 97 GLU B C 1
ATOM 4276 O O . GLU B 1 75 ? 53.914 24.317 69.949 1.00 31.46 97 GLU B O 1
ATOM 4282 N N . PHE B 1 76 ? 54.865 23.950 67.924 1.00 29.16 98 PHE B N 1
ATOM 4283 C CA . PHE B 1 76 ? 54.819 25.355 67.519 1.00 28.57 98 PHE B CA 1
ATOM 4284 C C . PHE B 1 76 ? 53.659 25.703 66.594 1.00 27.61 98 PHE B C 1
ATOM 4285 O O . PHE B 1 76 ? 53.681 26.764 65.943 1.00 26.53 98 PHE B O 1
ATOM 4293 N N . SER B 1 77 ? 52.623 24.855 66.586 1.00 27.71 99 SER B N 1
ATOM 4294 C CA . SER B 1 77 ? 51.511 25.030 65.676 1.00 28.02 99 SER B CA 1
ATOM 4295 C C . SER B 1 77 ? 50.299 25.842 66.152 1.00 28.72 99 SER B C 1
ATOM 4296 O O . SER B 1 77 ? 49.236 25.869 65.497 1.00 27.29 99 SER B O 1
ATOM 4299 N N . GLY B 1 78 ? 50.419 26.505 67.293 1.00 27.37 100 GLY B N 1
ATOM 4300 C CA . GLY B 1 78 ? 49.275 27.315 67.696 1.00 25.39 100 GLY B CA 1
ATOM 4301 C C . GLY B 1 78 ? 49.378 28.653 66.977 1.00 24.98 100 GLY B C 1
ATOM 4302 O O . GLY B 1 78 ? 50.429 28.961 66.377 1.00 25.52 100 GLY B O 1
ATOM 4303 N N . ARG B 1 79 ? 48.287 29.404 66.995 1.00 24.79 101 ARG B N 1
ATOM 4304 C CA . ARG B 1 79 ? 48.221 30.713 66.386 1.00 24.55 101 ARG B CA 1
ATOM 4305 C C . ARG B 1 79 ? 48.281 31.781 67.481 1.00 24.16 101 ARG B C 1
ATOM 4306 O O . ARG B 1 79 ? 47.540 31.737 68.460 1.00 22.84 101 ARG B O 1
ATOM 4314 N N . GLY B 1 80 ? 49.211 32.743 67.296 1.00 24.44 102 GLY B N 1
ATOM 4315 C CA . GLY B 1 80 ? 49.329 33.856 68.219 1.00 24.59 102 GLY B CA 1
ATOM 4316 C C . GLY B 1 80 ? 48.397 35.011 67.840 1.00 24.18 102 GLY B C 1
ATOM 4317 O O . GLY B 1 80 ? 47.477 34.876 67.010 1.00 26.36 102 GLY B O 1
ATOM 4318 N N . GLU B 1 81 ? 48.593 36.171 68.442 1.00 22.81 103 GLU B N 1
ATOM 4319 C CA . GLU B 1 81 ? 47.685 37.299 68.177 1.00 22.88 103 GLU B CA 1
ATOM 4320 C C . GLU B 1 81 ? 48.105 38.229 67.049 1.00 23.31 103 GLU B C 1
ATOM 4321 O O . GLU B 1 81 ? 49.296 38.354 66.736 1.00 21.78 103 GLU B O 1
ATOM 4327 N N . GLN B 1 82 ? 47.128 38.824 66.410 1.00 21.22 104 GLN B N 1
ATOM 4328 C CA . GLN B 1 82 ? 47.389 39.957 65.516 1.00 20.73 104 GLN B CA 1
ATOM 4329 C C . GLN B 1 82 ? 46.260 40.841 65.987 1.00 22.19 104 GLN B C 1
ATOM 4330 O O . GLN B 1 82 ? 45.110 40.701 65.563 1.00 21.14 104 GLN B O 1
ATOM 4336 N N . ALA B 1 83 ? 46.600 41.780 66.881 1.00 20.63 105 ALA B N 1
ATOM 4337 C CA . ALA B 1 83 ? 45.543 42.548 67.533 1.00 20.69 105 ALA B CA 1
ATOM 4338 C C . ALA B 1 83 ? 44.596 43.298 66.637 1.00 20.25 105 ALA B C 1
ATOM 4339 O O . ALA B 1 83 ? 43.380 43.362 66.921 1.00 20.34 105 ALA B O 1
ATOM 4341 N N . THR B 1 84 ? 45.108 43.929 65.578 1.00 18.51 106 THR B N 1
ATOM 4342 C CA . THR B 1 84 ? 44.219 44.656 64.711 1.00 20.38 106 THR B CA 1
ATOM 4343 C C . THR B 1 84 ? 43.185 43.671 64.073 1.00 20.63 106 THR B C 1
ATOM 4344 O O . THR B 1 84 ? 41.975 43.950 64.053 1.00 20.76 106 THR B O 1
ATOM 4348 N N . PHE B 1 85 ? 43.684 42.562 63.533 1.00 20.67 107 PHE B N 1
ATOM 4349 C CA . PHE B 1 85 ? 42.719 41.637 62.901 1.00 21.70 107 PHE B CA 1
ATOM 4350 C C . PHE B 1 85 ? 41.884 40.978 63.975 1.00 22.34 107 PHE B C 1
ATOM 4351 O O . PHE B 1 85 ? 40.674 40.781 63.769 1.00 23.45 107 PHE B O 1
ATOM 4359 N N . ASP B 1 86 ? 42.469 40.649 65.127 1.00 22.51 108 ASP B N 1
ATOM 4360 C CA . ASP B 1 86 ? 41.661 40.019 66.156 1.00 22.90 108 ASP B CA 1
ATOM 4361 C C . ASP B 1 86 ? 40.452 40.875 66.539 1.00 24.48 108 ASP B C 1
ATOM 4362 O O . ASP B 1 86 ? 39.421 40.342 66.985 1.00 24.62 108 ASP B O 1
ATOM 4367 N N . TRP B 1 87 ? 40.544 42.192 66.350 1.00 23.26 109 TRP B N 1
ATOM 4368 C CA . TRP B 1 87 ? 39.430 43.042 66.720 1.00 24.14 109 TRP B CA 1
ATOM 4369 C C . TRP B 1 87 ? 38.121 42.580 66.022 1.00 24.20 109 TRP B C 1
ATOM 4370 O O . TRP B 1 87 ? 37.050 42.524 66.650 1.00 23.97 109 TRP B O 1
ATOM 4381 N N . VAL B 1 88 ? 38.225 42.258 64.751 1.00 24.15 110 VAL B N 1
ATOM 4382 C CA . VAL B 1 88 ? 37.008 41.808 64.045 1.00 25.02 110 VAL B CA 1
ATOM 4383 C C . VAL B 1 88 ? 36.832 40.311 64.100 1.00 24.98 110 VAL B C 1
ATOM 4384 O O . VAL B 1 88 ? 35.700 39.822 64.235 1.00 24.58 110 VAL B O 1
ATOM 4388 N N . PHE B 1 89 ? 37.935 39.565 64.054 1.00 23.81 111 PHE B N 1
ATOM 4389 C CA . PHE B 1 89 ? 37.779 38.085 64.011 1.00 23.29 111 PHE B CA 1
ATOM 4390 C C . PHE B 1 89 ? 37.438 37.392 65.328 1.00 25.33 111 PHE B C 1
ATOM 4391 O O . PHE B 1 89 ? 36.733 36.363 65.364 1.00 24.31 111 PHE B O 1
ATOM 4399 N N . LYS B 1 90 ? 37.904 37.983 66.423 1.00 24.21 112 LYS B N 1
ATOM 4400 C CA . LYS B 1 90 ? 37.617 37.452 67.756 1.00 25.06 112 LYS B CA 1
ATOM 4401 C C . LYS B 1 90 ? 37.736 35.946 67.936 1.00 24.86 112 LYS B C 1
ATOM 4402 O O . LYS B 1 90 ? 36.925 35.317 68.663 1.00 26.30 112 LYS B O 1
ATOM 4408 N N . GLY B 1 91 ? 38.710 35.337 67.263 1.00 22.48 113 GLY B N 1
ATOM 4409 C CA . GLY B 1 91 ? 38.971 33.937 67.434 1.00 22.75 113 GLY B CA 1
ATOM 4410 C C . GLY B 1 91 ? 38.193 33.072 66.449 1.00 23.52 113 GLY B C 1
ATOM 4411 O O . GLY B 1 91 ? 38.385 31.837 66.452 1.00 24.44 113 GLY B O 1
ATOM 4412 N N . TYR B 1 92 ? 37.356 33.718 65.643 1.00 23.18 114 TYR B N 1
ATOM 4413 C CA . TYR B 1 92 ? 36.579 32.954 64.591 1.00 24.12 114 TYR B CA 1
ATOM 4414 C C . TYR B 1 92 ? 37.244 33.002 63.207 1.00 25.46 114 TYR B C 1
ATOM 4415 O O . TYR B 1 92 ? 38.142 33.845 62.926 1.00 23.08 114 TYR B O 1
ATOM 4424 N N . GLY B 1 93 ? 36.820 32.096 62.317 1.00 23.29 115 GLY B N 1
ATOM 4425 C CA . GLY B 1 93 ? 37.390 32.083 61.002 1.00 24.54 115 GLY B CA 1
ATOM 4426 C C . GLY B 1 93 ? 38.513 31.100 61.022 1.00 21.62 115 GLY B C 1
ATOM 4427 O O . GLY B 1 93 ? 38.756 30.446 62.008 1.00 25.44 115 GLY B O 1
ATOM 4428 N N . VAL B 1 94 ? 39.240 30.995 59.916 1.00 22.56 116 VAL B N 1
ATOM 4429 C CA . VAL B 1 94 ? 40.285 30.005 59.734 1.00 21.06 116 VAL B CA 1
ATOM 4430 C C . VAL B 1 94 ? 41.725 30.478 59.974 1.00 21.76 116 VAL B C 1
ATOM 4431 O O . VAL B 1 94 ? 42.613 29.669 60.229 1.00 24.18 116 VAL B O 1
ATOM 4435 N N . VAL B 1 95 ? 41.947 31.794 59.923 1.00 20.51 117 VAL B N 1
ATOM 4436 C CA . VAL B 1 95 ? 43.354 32.291 60.105 1.00 21.76 117 VAL B CA 1
ATOM 4437 C C . VAL B 1 95 ? 43.715 32.616 61.571 1.00 20.16 117 VAL B C 1
ATOM 4438 O O . VAL B 1 95 ? 44.676 32.091 62.127 1.00 21.10 117 VAL B O 1
ATOM 4442 N N . PHE B 1 96 ? 42.927 33.522 62.137 1.00 22.80 118 PHE B N 1
ATOM 4443 C CA . PHE B 1 96 ? 43.147 34.044 63.497 1.00 22.41 118 PHE B CA 1
ATOM 4444 C C . PHE B 1 96 ? 42.365 33.283 64.523 1.00 24.48 118 PHE B C 1
ATOM 4445 O O . PHE B 1 96 ? 41.574 33.873 65.297 1.00 25.56 118 PHE B O 1
ATOM 4453 N N . SER B 1 97 ? 42.611 31.972 64.502 1.00 25.08 119 SER B N 1
ATOM 4454 C CA . SER B 1 97 ? 41.902 30.978 65.331 1.00 26.51 119 SER B CA 1
ATOM 4455 C C . SER B 1 97 ? 42.815 29.826 65.739 1.00 26.42 119 SER B C 1
ATOM 4456 O O . SER B 1 97 ? 43.939 29.676 65.242 1.00 25.83 119 SER B O 1
ATOM 4459 N N . ASN B 1 98 ? 42.304 28.992 66.649 1.00 25.42 120 ASN B N 1
ATOM 4460 C CA . ASN B 1 98 ? 43.069 27.905 67.184 1.00 27.49 120 ASN B CA 1
ATOM 4461 C C . ASN B 1 98 ? 42.239 26.651 67.413 1.00 29.18 120 ASN B C 1
ATOM 4462 O O . ASN B 1 98 ? 41.025 26.699 67.280 1.00 29.11 120 ASN B O 1
ATOM 4467 N N . GLY B 1 99 ? 42.964 25.600 67.816 1.00 30.01 121 GLY B N 1
ATOM 4468 C CA . GLY B 1 99 ? 42.386 24.312 68.175 1.00 32.94 121 GLY B CA 1
ATOM 4469 C C . GLY B 1 99 ? 41.532 23.670 67.110 1.00 33.67 121 GLY B C 1
ATOM 4470 O O . GLY B 1 99 ? 41.832 23.739 65.904 1.00 33.08 121 GLY B O 1
ATOM 4471 N N . GLU B 1 100 ? 40.471 23.013 67.577 1.00 33.83 122 GLU B N 1
ATOM 4472 C CA . GLU B 1 100 ? 39.537 22.332 66.691 1.00 34.77 122 GLU B CA 1
ATOM 4473 C C . GLU B 1 100 ? 38.863 23.201 65.696 1.00 32.68 122 GLU B C 1
ATOM 4474 O O . GLU B 1 100 ? 38.553 22.760 64.586 1.00 32.49 122 GLU B O 1
ATOM 4480 N N . ARG B 1 101 ? 38.599 24.429 66.091 1.00 30.80 123 ARG B N 1
ATOM 4481 C CA . ARG B 1 101 ? 37.966 25.343 65.175 1.00 29.53 123 ARG B CA 1
ATOM 4482 C C . ARG B 1 101 ? 38.843 25.545 63.944 1.00 29.60 123 ARG B C 1
ATOM 4483 O O . ARG B 1 101 ? 38.376 25.426 62.791 1.00 28.87 123 ARG B O 1
ATOM 4491 N N . ALA B 1 102 ? 40.111 25.895 64.174 1.00 28.98 124 ALA B N 1
ATOM 4492 C CA . ALA B 1 102 ? 41.013 26.158 63.068 1.00 28.98 124 ALA B CA 1
ATOM 4493 C C . ALA B 1 102 ? 41.182 24.922 62.257 1.00 29.77 124 ALA B C 1
ATOM 4494 O O . ALA B 1 102 ? 41.182 24.984 61.019 1.00 28.31 124 ALA B O 1
ATOM 4496 N N . LYS B 1 103 ? 41.355 23.798 62.962 1.00 29.63 125 LYS B N 1
ATOM 4497 C CA . LYS B 1 103 ? 41.538 22.492 62.324 1.00 32.58 125 LYS B CA 1
ATOM 4498 C C . LYS B 1 103 ? 40.397 22.147 61.365 1.00 30.65 125 LYS B C 1
ATOM 4499 O O . LYS B 1 103 ? 40.626 21.761 60.219 1.00 31.62 125 LYS B O 1
ATOM 4505 N N . GLN B 1 104 ? 39.176 22.289 61.831 1.00 31.72 126 GLN B N 1
ATOM 4506 C CA . GLN B 1 104 ? 38.022 21.980 60.982 1.00 32.08 126 GLN B CA 1
ATOM 4507 C C . GLN B 1 104 ? 37.926 22.926 59.798 1.00 31.78 126 GLN B C 1
ATOM 4508 O O . GLN B 1 104 ? 37.731 22.494 58.643 1.00 30.27 126 GLN B O 1
ATOM 4514 N N . LEU B 1 105 ? 38.081 24.231 60.077 1.00 29.10 127 LEU B N 1
ATOM 4515 C CA . LEU B 1 105 ? 37.953 25.221 59.026 1.00 27.71 127 LEU B CA 1
ATOM 4516 C C . LEU B 1 105 ? 39.085 25.115 58.019 1.00 26.00 127 LEU B C 1
ATOM 4517 O O . LEU B 1 105 ? 38.863 25.291 56.834 1.00 26.97 127 LEU B O 1
ATOM 4522 N N . ARG B 1 106 ? 40.300 24.761 58.437 1.00 25.29 128 ARG B N 1
ATOM 4523 C CA . ARG B 1 106 ? 41.367 24.639 57.471 1.00 25.67 128 ARG B CA 1
ATOM 4524 C C . ARG B 1 106 ? 41.197 23.367 56.586 1.00 27.46 128 ARG B C 1
ATOM 4525 O O . ARG B 1 106 ? 41.495 23.362 55.386 1.00 27.16 128 ARG B O 1
ATOM 4533 N N . ARG B 1 107 ? 40.719 22.282 57.177 1.00 27.92 129 ARG B N 1
ATOM 4534 C CA . ARG B 1 107 ? 40.566 21.072 56.345 1.00 29.87 129 ARG B CA 1
ATOM 4535 C C . ARG B 1 107 ? 39.466 21.319 55.302 1.00 27.36 129 ARG B C 1
ATOM 4536 O O . ARG B 1 107 ? 39.608 20.975 54.132 1.00 28.99 129 ARG B O 1
ATOM 4544 N N . PHE B 1 108 ? 38.391 21.964 55.716 1.00 28.12 130 PHE B N 1
ATOM 4545 C CA . PHE B 1 108 ? 37.272 22.256 54.832 1.00 28.16 130 PHE B CA 1
ATOM 4546 C C . PHE B 1 108 ? 37.638 23.263 53.754 1.00 29.86 130 PHE B C 1
ATOM 4547 O O . PHE B 1 108 ? 37.237 23.173 52.568 1.00 26.46 130 PHE B O 1
ATOM 4555 N N . SER B 1 109 ? 38.422 24.264 54.170 1.00 27.60 131 SER B N 1
ATOM 4556 C CA . SER B 1 109 ? 38.818 25.262 53.203 1.00 26.75 131 SER B CA 1
ATOM 4557 C C . SER B 1 109 ? 39.689 24.745 52.099 1.00 26.26 131 SER B C 1
ATOM 4558 O O . SER B 1 109 ? 39.477 25.134 50.942 1.00 27.46 131 SER B O 1
ATOM 4561 N N . ILE B 1 110 ? 40.688 23.912 52.448 1.00 26.21 132 ILE B N 1
ATOM 4562 C CA . ILE B 1 110 ? 41.621 23.358 51.514 1.00 27.90 132 ILE B CA 1
ATOM 4563 C C . ILE B 1 110 ? 40.862 22.445 50.515 1.00 29.66 132 ILE B C 1
ATOM 4564 O O . ILE B 1 110 ? 41.106 22.512 49.285 1.00 28.98 132 ILE B O 1
ATOM 4569 N N . ALA B 1 111 ? 39.915 21.666 51.063 1.00 30.20 133 ALA B N 1
ATOM 4570 C CA . ALA B 1 111 ? 39.184 20.740 50.218 1.00 32.08 133 ALA B CA 1
ATOM 4571 C C . ALA B 1 111 ? 38.262 21.488 49.277 1.00 32.28 133 ALA B C 1
ATOM 4572 O O . ALA B 1 111 ? 38.200 21.134 48.071 1.00 31.06 133 ALA B O 1
ATOM 4574 N N . THR B 1 112 ? 37.552 22.503 49.804 1.00 32.11 134 THR B N 1
ATOM 4575 C CA . THR B 1 112 ? 36.614 23.309 49.022 1.00 31.63 134 THR B CA 1
ATOM 4576 C C . THR B 1 112 ? 37.342 24.168 47.972 1.00 32.69 134 THR B C 1
ATOM 4577 O O . THR B 1 112 ? 36.866 24.311 46.853 1.00 32.14 134 THR B O 1
ATOM 4581 N N . LEU B 1 113 ? 38.482 24.790 48.328 1.00 32.26 135 LEU B N 1
ATOM 4582 C CA . LEU B 1 113 ? 39.259 25.520 47.303 1.00 32.15 135 LEU B CA 1
ATOM 4583 C C . LEU B 1 113 ? 39.611 24.536 46.134 1.00 32.41 135 LEU B C 1
ATOM 4584 O O . LEU B 1 113 ? 39.468 24.878 44.977 1.00 31.00 135 LEU B O 1
ATOM 4589 N N . ARG B 1 114 ? 40.121 23.342 46.444 1.00 32.64 136 ARG B N 1
ATOM 4590 C CA . ARG B 1 114 ? 40.447 22.371 45.399 1.00 35.42 136 ARG B CA 1
ATOM 4591 C C . ARG B 1 114 ? 39.204 22.039 44.538 1.00 35.91 136 ARG B C 1
ATOM 4592 O O . ARG B 1 114 ? 39.272 22.002 43.292 1.00 35.23 136 ARG B O 1
ATOM 4600 N N . ASP B 1 115 ? 38.078 21.834 45.202 1.00 35.62 137 ASP B N 1
ATOM 4601 C CA . ASP B 1 115 ? 36.850 21.506 44.493 1.00 37.98 137 ASP B CA 1
ATOM 4602 C C . ASP B 1 115 ? 36.469 22.585 43.496 1.00 38.93 137 ASP B C 1
ATOM 4603 O O . ASP B 1 115 ? 35.763 22.333 42.499 1.00 38.79 137 ASP B O 1
ATOM 4608 N N . PHE B 1 116 ? 36.911 23.805 43.755 1.00 37.39 138 PHE B N 1
ATOM 4609 C CA . PHE B 1 116 ? 36.556 24.874 42.852 1.00 36.01 138 PHE B CA 1
ATOM 4610 C C . PHE B 1 116 ? 37.660 25.205 41.885 1.00 35.69 138 PHE B C 1
ATOM 4611 O O . PHE B 1 116 ? 37.703 26.310 41.315 1.00 37.55 138 PHE B O 1
ATOM 4619 N N . GLY B 1 117 ? 38.580 24.261 41.719 1.00 33.68 139 GLY B N 1
ATOM 4620 C CA . GLY B 1 117 ? 39.636 24.424 40.728 1.00 32.79 139 GLY B CA 1
ATOM 4621 C C . GLY B 1 117 ? 41.032 24.767 41.166 1.00 30.98 139 GLY B C 1
ATOM 4622 O O . GLY B 1 117 ? 41.941 24.678 40.347 1.00 31.75 139 GLY B O 1
ATOM 4623 N N . VAL B 1 118 ? 41.249 25.125 42.443 1.00 30.27 140 VAL B N 1
ATOM 4624 C CA . VAL B 1 118 ? 42.614 25.458 42.837 1.00 30.69 140 VAL B CA 1
ATOM 4625 C C . VAL B 1 118 ? 43.570 24.294 42.630 1.00 32.02 140 VAL B C 1
ATOM 4626 O O . VAL B 1 118 ? 43.281 23.166 43.036 1.00 32.44 140 VAL B O 1
ATOM 4630 N N . GLY B 1 119 ? 44.707 24.594 42.006 1.00 33.12 141 GLY B N 1
ATOM 4631 C CA . GLY B 1 119 ? 45.739 23.611 41.711 1.00 34.63 141 GLY B CA 1
ATOM 4632 C C . GLY B 1 119 ? 45.348 22.817 40.464 1.00 36.44 141 GLY B C 1
ATOM 4633 O O . GLY B 1 119 ? 46.020 21.839 40.114 1.00 37.66 141 GLY B O 1
ATOM 4634 N N . LYS B 1 120 ? 44.263 23.220 39.814 1.00 35.87 142 LYS B N 1
ATOM 4635 C CA . LYS B 1 120 ? 43.794 22.511 38.607 1.00 37.16 142 LYS B CA 1
ATOM 4636 C C . LYS B 1 120 ? 43.655 23.467 37.429 1.00 38.14 142 LYS B C 1
ATOM 4637 O O . LYS B 1 120 ? 43.762 24.713 37.543 1.00 35.39 142 LYS B O 1
ATOM 4643 N N . ARG B 1 121 ? 43.393 22.859 36.277 1.00 37.89 143 ARG B N 1
ATOM 4644 C CA . ARG B 1 121 ? 43.186 23.598 35.059 1.00 38.20 143 ARG B CA 1
ATOM 4645 C C . ARG B 1 121 ? 42.013 24.583 35.208 1.00 36.55 143 ARG B C 1
ATOM 4646 O O . ARG B 1 121 ? 42.015 25.643 34.570 1.00 36.00 143 ARG B O 1
ATOM 4654 N N . GLY B 1 122 ? 41.023 24.232 36.048 1.00 34.79 144 GLY B N 1
ATOM 4655 C CA . GLY B 1 122 ? 39.876 25.091 36.286 1.00 33.64 144 GLY B CA 1
ATOM 4656 C C . GLY B 1 122 ? 40.287 26.496 36.737 1.00 33.38 144 GLY B C 1
ATOM 4657 O O . GLY B 1 122 ? 39.825 27.506 36.178 1.00 32.59 144 GLY B O 1
ATOM 4658 N N . ILE B 1 123 ? 41.155 26.584 37.748 1.00 32.64 145 ILE B N 1
ATOM 4659 C CA . ILE B 1 123 ? 41.557 27.915 38.210 1.00 30.72 145 ILE B CA 1
ATOM 4660 C C . ILE B 1 123 ? 42.638 28.458 37.297 1.00 29.94 145 ILE B C 1
ATOM 4661 O O . ILE B 1 123 ? 42.767 29.691 37.155 1.00 29.85 145 ILE B O 1
ATOM 4666 N N . GLU B 1 124 ? 43.433 27.584 36.682 1.00 28.50 146 GLU B N 1
ATOM 4667 C CA . GLU B 1 124 ? 44.439 28.088 35.769 1.00 28.83 146 GLU B CA 1
ATOM 4668 C C . GLU B 1 124 ? 43.703 28.897 34.670 1.00 29.45 146 GLU B C 1
ATOM 4669 O O . GLU B 1 124 ? 44.173 29.955 34.258 1.00 28.04 146 GLU B O 1
ATOM 4675 N N . GLU B 1 125 ? 42.544 28.418 34.225 1.00 28.96 147 GLU B N 1
ATOM 4676 C CA . GLU B 1 125 ? 41.844 29.143 33.168 1.00 30.63 147 GLU B CA 1
ATOM 4677 C C . GLU B 1 125 ? 41.270 30.450 33.630 1.00 29.72 147 GLU B C 1
ATOM 4678 O O . GLU B 1 125 ? 41.252 31.440 32.864 1.00 27.73 147 GLU B O 1
ATOM 4684 N N . ARG B 1 126 ? 40.778 30.439 34.874 1.00 28.07 148 ARG B N 1
ATOM 4685 C CA . ARG B 1 126 ? 40.243 31.663 35.469 1.00 27.95 148 ARG B CA 1
ATOM 4686 C C . ARG B 1 126 ? 41.362 32.698 35.564 1.00 26.97 148 ARG B C 1
ATOM 4687 O O . ARG B 1 126 ? 41.122 33.873 35.245 1.00 27.54 148 ARG B O 1
ATOM 4695 N N . ILE B 1 127 ? 42.580 32.269 35.943 1.00 25.81 149 ILE B N 1
ATOM 4696 C CA . ILE B 1 127 ? 43.707 33.201 36.070 1.00 23.15 149 ILE B CA 1
ATOM 4697 C C . ILE B 1 127 ? 44.115 33.693 34.695 1.00 25.04 149 ILE B C 1
ATOM 4698 O O . ILE B 1 127 ? 44.381 34.897 34.460 1.00 24.62 149 ILE B O 1
ATOM 4703 N N . GLN B 1 128 ? 44.176 32.786 33.726 1.00 25.96 150 GLN B N 1
ATOM 4704 C CA . GLN B 1 128 ? 44.557 33.231 32.383 1.00 25.64 150 GLN B CA 1
ATOM 4705 C C . GLN B 1 128 ? 43.579 34.255 31.858 1.00 25.38 150 GLN B C 1
ATOM 4706 O O . GLN B 1 128 ? 43.991 35.248 31.247 1.00 25.55 150 GLN B O 1
ATOM 4712 N N . GLU B 1 129 ? 42.298 34.001 32.055 1.00 26.31 151 GLU B N 1
ATOM 4713 C CA . GLU B 1 129 ? 41.309 34.940 31.544 1.00 27.36 151 GLU B CA 1
ATOM 4714 C C . GLU B 1 129 ? 41.381 36.308 32.278 1.00 28.14 151 GLU B C 1
ATOM 4715 O O . GLU B 1 129 ? 41.230 37.402 31.674 1.00 26.72 151 GLU B O 1
ATOM 4721 N N . GLU B 1 130 ? 41.556 36.246 33.596 1.00 27.56 152 GLU B N 1
ATOM 4722 C CA . GLU B 1 130 ? 41.649 37.511 34.321 1.00 27.42 152 GLU B CA 1
ATOM 4723 C C . GLU B 1 130 ? 42.954 38.231 33.894 1.00 26.46 152 GLU B C 1
ATOM 4724 O O . GLU B 1 130 ? 42.985 39.473 33.813 1.00 26.34 152 GLU B O 1
ATOM 4730 N N . ALA B 1 131 ? 44.041 37.480 33.655 1.00 24.71 153 ALA B N 1
ATOM 4731 C CA . ALA B 1 131 ? 45.304 38.091 33.206 1.00 25.23 153 ALA B CA 1
ATOM 4732 C C . ALA B 1 131 ? 45.018 38.832 31.872 1.00 27.07 153 ALA B C 1
ATOM 4733 O O . ALA B 1 131 ? 45.515 39.923 31.645 1.00 25.85 153 ALA B O 1
ATOM 4735 N N . GLY B 1 132 ? 44.196 38.217 31.028 1.00 27.03 154 GLY B N 1
ATOM 4736 C CA . GLY B 1 132 ? 43.860 38.808 29.729 1.00 28.20 154 GLY B CA 1
ATOM 4737 C C . GLY B 1 132 ? 43.142 40.147 29.917 1.00 28.55 154 GLY B C 1
ATOM 4738 O O . GLY B 1 132 ? 43.407 41.085 29.167 1.00 27.59 154 GLY B O 1
ATOM 4739 N N . PHE B 1 133 ? 42.258 40.223 30.916 1.00 27.58 155 PHE B N 1
ATOM 4740 C CA . PHE B 1 133 ? 41.546 41.479 31.215 1.00 27.36 155 PHE B CA 1
ATOM 4741 C C . PHE B 1 133 ? 42.539 42.503 31.750 1.00 27.10 155 PHE B C 1
ATOM 4742 O O . PHE B 1 133 ? 42.442 43.689 31.438 1.00 28.19 155 PHE B O 1
ATOM 4750 N N . LEU B 1 134 ? 43.499 42.084 32.568 1.00 25.46 156 LEU B N 1
ATOM 4751 C CA . LEU B 1 134 ? 44.519 43.067 32.990 1.00 25.85 156 LEU B CA 1
ATOM 4752 C C . LEU B 1 134 ? 45.279 43.641 31.753 1.00 26.91 156 LEU B C 1
ATOM 4753 O O . LEU B 1 134 ? 45.565 44.857 31.665 1.00 26.59 156 LEU B O 1
ATOM 4758 N N . ILE B 1 135 ? 45.645 42.773 30.798 1.00 26.33 157 ILE B N 1
ATOM 4759 C CA . ILE B 1 135 ? 46.347 43.255 29.617 1.00 25.63 157 ILE B CA 1
ATOM 4760 C C . ILE B 1 135 ? 45.468 44.273 28.891 1.00 26.20 157 ILE B C 1
ATOM 4761 O O . ILE B 1 135 ? 45.958 45.312 28.443 1.00 27.04 157 ILE B O 1
ATOM 4766 N N . ASP B 1 136 ? 44.173 44.008 28.786 1.00 25.49 158 ASP B N 1
ATOM 4767 C CA . ASP B 1 136 ? 43.321 44.982 28.107 1.00 26.61 158 ASP B CA 1
ATOM 4768 C C . ASP B 1 136 ? 43.317 46.350 28.864 1.00 27.94 158 ASP B C 1
ATOM 4769 O O . ASP B 1 136 ? 43.462 47.441 28.261 1.00 27.66 158 ASP B O 1
ATOM 4774 N N . ALA B 1 137 ? 43.125 46.287 30.179 1.00 27.51 159 ALA B N 1
ATOM 4775 C CA . ALA B 1 137 ? 43.111 47.487 30.972 1.00 27.57 159 ALA B CA 1
ATOM 4776 C C . ALA B 1 137 ? 44.418 48.235 30.806 1.00 27.66 159 ALA B C 1
ATOM 4777 O O . ALA B 1 137 ? 44.441 49.489 30.641 1.00 29.12 159 ALA B O 1
ATOM 4779 N N . LEU B 1 138 ? 45.527 47.508 30.863 1.00 27.82 160 LEU B N 1
ATOM 4780 C CA . LEU B 1 138 ? 46.831 48.160 30.729 1.00 27.80 160 LEU B CA 1
ATOM 4781 C C . LEU B 1 138 ? 46.992 48.744 29.329 1.00 29.98 160 LEU B C 1
ATOM 4782 O O . LEU B 1 138 ? 47.543 49.843 29.156 1.00 29.38 160 LEU B O 1
ATOM 4787 N N . ARG B 1 139 ? 46.508 48.021 28.325 1.00 28.73 161 ARG B N 1
ATOM 4788 C CA . ARG B 1 139 ? 46.635 48.517 26.959 1.00 30.88 161 ARG B CA 1
ATOM 4789 C C . ARG B 1 139 ? 45.833 49.829 26.837 1.00 31.25 161 ARG B C 1
ATOM 4790 O O . ARG B 1 139 ? 46.285 50.745 26.160 1.00 33.11 161 ARG B O 1
ATOM 4798 N N . GLY B 1 140 ? 44.681 49.880 27.518 1.00 31.06 162 GLY B N 1
ATOM 4799 C CA . GLY B 1 140 ? 43.761 51.012 27.531 1.00 31.24 162 GLY B CA 1
ATOM 4800 C C . GLY B 1 140 ? 44.379 52.298 28.050 1.00 32.22 162 GLY B C 1
ATOM 4801 O O . GLY B 1 140 ? 43.846 53.381 27.761 1.00 29.78 162 GLY B O 1
ATOM 4802 N N . THR B 1 141 ? 45.483 52.188 28.807 1.00 30.76 163 THR B N 1
ATOM 4803 C CA . THR B 1 141 ? 46.174 53.397 29.310 1.00 31.21 163 THR B CA 1
ATOM 4804 C C . THR B 1 141 ? 47.011 54.100 28.217 1.00 31.89 163 THR B C 1
ATOM 4805 O O . THR B 1 141 ? 47.546 55.195 28.452 1.00 31.08 163 THR B O 1
ATOM 4809 N N . GLY B 1 142 ? 47.147 53.470 27.032 1.00 32.31 164 GLY B N 1
ATOM 4810 C CA . GLY B 1 142 ? 47.917 54.073 25.953 1.00 31.50 164 GLY B CA 1
ATOM 4811 C C . GLY B 1 142 ? 49.304 54.509 26.352 1.00 32.53 164 GLY B C 1
ATOM 4812 O O . GLY B 1 142 ? 49.826 55.525 25.854 1.00 32.70 164 GLY B O 1
ATOM 4813 N N . GLY B 1 143 ? 49.926 53.788 27.277 1.00 31.24 165 GLY B N 1
ATOM 4814 C CA . GLY B 1 143 ? 51.277 54.156 27.657 1.00 31.42 165 GLY B CA 1
ATOM 4815 C C . GLY B 1 143 ? 51.413 55.251 28.709 1.00 31.00 165 GLY B C 1
ATOM 4816 O O . GLY B 1 143 ? 52.531 55.542 29.149 1.00 30.64 165 GLY B O 1
ATOM 4817 N N . ALA B 1 144 ? 50.308 55.826 29.156 1.00 30.18 166 ALA B N 1
ATOM 4818 C CA . ALA B 1 144 ? 50.416 56.907 30.151 1.00 31.61 166 ALA B CA 1
ATOM 4819 C C . ALA B 1 144 ? 51.035 56.413 31.479 1.00 32.16 166 ALA B C 1
ATOM 4820 O O . ALA B 1 144 ? 51.023 55.208 31.738 1.00 32.57 166 ALA B O 1
ATOM 4822 N N . ASN B 1 145 ? 51.569 57.314 32.303 1.00 31.41 167 ASN B N 1
ATOM 4823 C CA . ASN B 1 145 ? 52.087 56.916 33.615 1.00 31.24 167 ASN B CA 1
ATOM 4824 C C . ASN B 1 145 ? 50.937 56.710 34.510 1.00 30.99 167 ASN B C 1
ATOM 4825 O O . ASN B 1 145 ? 50.088 57.625 34.681 1.00 30.01 167 ASN B O 1
ATOM 4830 N N . ILE B 1 146 ? 50.862 55.520 35.109 1.00 28.84 168 ILE B N 1
ATOM 4831 C CA . ILE B 1 146 ? 49.752 55.236 35.999 1.00 30.69 168 ILE B CA 1
ATOM 4832 C C . ILE B 1 146 ? 50.219 54.595 37.281 1.00 30.25 168 ILE B C 1
ATOM 4833 O O . ILE B 1 146 ? 51.324 54.084 37.355 1.00 29.23 168 ILE B O 1
ATOM 4838 N N . ASP B 1 147 ? 49.392 54.724 38.309 1.00 29.31 169 ASP B N 1
ATOM 4839 C CA . ASP B 1 147 ? 49.662 54.032 39.566 1.00 30.00 169 ASP B CA 1
ATOM 4840 C C . ASP B 1 147 ? 49.037 52.648 39.261 1.00 28.39 169 ASP B C 1
ATOM 4841 O O . ASP B 1 147 ? 47.830 52.515 39.009 1.00 27.39 169 ASP B O 1
ATOM 4846 N N . PRO B 1 148 ? 49.883 51.599 39.249 1.00 26.59 170 PRO B N 1
ATOM 4847 C CA . PRO B 1 148 ? 49.396 50.255 38.951 1.00 27.72 170 PRO B CA 1
ATOM 4848 C C . PRO B 1 148 ? 48.632 49.604 40.069 1.00 27.73 170 PRO B C 1
ATOM 4849 O O . PRO B 1 148 ? 47.965 48.546 39.842 1.00 26.89 170 PRO B O 1
ATOM 4853 N N . THR B 1 149 ? 48.667 50.238 41.244 1.00 26.97 171 THR B N 1
ATOM 4854 C CA . THR B 1 149 ? 48.024 49.633 42.417 1.00 27.56 171 THR B CA 1
ATOM 4855 C C . THR B 1 149 ? 46.669 48.961 42.206 1.00 28.28 171 THR B C 1
ATOM 4856 O O . THR B 1 149 ? 46.560 47.756 42.481 1.00 27.42 171 THR B O 1
ATOM 4860 N N . PHE B 1 150 ? 45.659 49.697 41.742 1.00 29.64 172 PHE B N 1
ATOM 4861 C CA . PHE B 1 150 ? 44.285 49.192 41.560 1.00 30.52 172 PHE B CA 1
ATOM 4862 C C . PHE B 1 150 ? 44.063 48.289 40.360 1.00 29.67 172 PHE B C 1
ATOM 4863 O O . PHE B 1 150 ? 43.139 47.469 40.368 1.00 27.52 172 PHE B O 1
ATOM 4871 N N . PHE B 1 151 ? 44.896 48.466 39.339 1.00 27.98 173 PHE B N 1
ATOM 4872 C CA . PHE B 1 151 ? 44.814 47.630 38.174 1.00 28.16 173 PHE B CA 1
ATOM 4873 C C . PHE B 1 151 ? 45.192 46.226 38.682 1.00 24.85 173 PHE B C 1
ATOM 4874 O O . PHE B 1 151 ? 44.503 45.265 38.433 1.00 25.45 173 PHE B O 1
ATOM 4882 N N . LEU B 1 152 ? 46.310 46.164 39.397 1.00 25.23 174 LEU B N 1
ATOM 4883 C CA . LEU B 1 152 ? 46.793 44.863 39.862 1.00 22.00 174 LEU B CA 1
ATOM 4884 C C . LEU B 1 152 ? 45.872 44.235 40.902 1.00 24.14 174 LEU B C 1
ATOM 4885 O O . LEU B 1 152 ? 45.504 43.053 40.810 1.00 24.00 174 LEU B O 1
ATOM 4890 N N . SER B 1 153 ? 45.446 45.017 41.884 1.00 23.34 175 SER B N 1
ATOM 4891 C CA . SER B 1 153 ? 44.606 44.434 42.931 1.00 24.05 175 SER B CA 1
ATOM 4892 C C . SER B 1 153 ? 43.233 43.978 42.426 1.00 23.89 175 SER B C 1
ATOM 4893 O O . SER B 1 153 ? 42.732 42.950 42.842 1.00 24.52 175 SER B O 1
ATOM 4896 N N . ARG B 1 154 ? 42.634 44.697 41.508 1.00 23.96 176 ARG B N 1
ATOM 4897 C CA . ARG B 1 154 ? 41.353 44.255 40.988 1.00 24.47 176 ARG B CA 1
ATOM 4898 C C . ARG B 1 154 ? 41.500 42.892 40.292 1.00 24.81 176 ARG B C 1
ATOM 4899 O O . ARG B 1 154 ? 40.640 42.024 40.461 1.00 24.69 176 ARG B O 1
ATOM 4907 N N . THR B 1 155 ? 42.533 42.771 39.471 1.00 24.19 177 THR B N 1
ATOM 4908 C CA . THR B 1 155 ? 42.814 41.531 38.752 1.00 24.20 177 THR B CA 1
ATOM 4909 C C . THR B 1 155 ? 43.060 40.371 39.751 1.00 25.14 177 THR B C 1
ATOM 4910 O O . THR B 1 155 ? 42.473 39.283 39.635 1.00 25.11 177 THR B O 1
ATOM 4914 N N . VAL B 1 156 ? 43.924 40.594 40.743 1.00 24.27 178 VAL B N 1
ATOM 4915 C CA . VAL B 1 156 ? 44.160 39.552 41.737 1.00 24.75 178 VAL B CA 1
ATOM 4916 C C . VAL B 1 156 ? 42.848 39.221 42.510 1.00 26.67 178 VAL B C 1
ATOM 4917 O O . VAL B 1 156 ? 42.450 38.046 42.673 1.00 26.34 178 VAL B O 1
ATOM 4921 N N . SER B 1 157 ? 42.131 40.258 42.978 1.00 26.99 179 SER B N 1
ATOM 4922 C CA . SER B 1 157 ? 40.981 39.969 43.792 1.00 27.61 179 SER B CA 1
ATOM 4923 C C . SER B 1 157 ? 39.924 39.190 43.040 1.00 27.31 179 SER B C 1
ATOM 4924 O O . SER B 1 157 ? 39.167 38.390 43.634 1.00 26.27 179 SER B O 1
ATOM 4927 N N . ASN B 1 158 ? 39.874 39.383 41.717 1.00 26.16 180 ASN B N 1
ATOM 4928 C CA . ASN B 1 158 ? 38.841 38.682 40.963 1.00 26.69 180 ASN B CA 1
ATOM 4929 C C . ASN B 1 158 ? 39.054 37.155 40.922 1.00 25.81 180 ASN B C 1
ATOM 4930 O O . ASN B 1 158 ? 38.081 36.411 40.708 1.00 26.78 180 ASN B O 1
ATOM 4935 N N . VAL B 1 159 ? 40.282 36.673 41.094 1.00 23.60 181 VAL B N 1
ATOM 4936 C CA . VAL B 1 159 ? 40.442 35.198 41.073 1.00 24.81 181 VAL B CA 1
ATOM 4937 C C . VAL B 1 159 ? 39.755 34.569 42.314 1.00 26.81 181 VAL B C 1
ATOM 4938 O O . VAL B 1 159 ? 38.805 33.740 42.211 1.00 25.49 181 VAL B O 1
ATOM 4942 N N . ILE B 1 160 ? 40.145 35.026 43.504 1.00 26.22 182 ILE B N 1
ATOM 4943 C CA . ILE B 1 160 ? 39.563 34.451 44.708 1.00 24.77 182 ILE B CA 1
ATOM 4944 C C . ILE B 1 160 ? 38.094 34.835 44.842 1.00 25.14 182 ILE B C 1
ATOM 4945 O O . ILE B 1 160 ? 37.290 34.057 45.368 1.00 26.64 182 ILE B O 1
ATOM 4950 N N . SER B 1 161 ? 37.702 36.025 44.368 1.00 25.91 183 SER B N 1
ATOM 4951 C CA . SER B 1 161 ? 36.275 36.392 44.437 1.00 25.93 183 SER B CA 1
ATOM 4952 C C . SER B 1 161 ? 35.411 35.421 43.593 1.00 27.71 183 SER B C 1
ATOM 4953 O O . SER B 1 161 ? 34.291 35.094 43.973 1.00 27.41 183 SER B O 1
ATOM 4956 N N . SER B 1 162 ? 35.905 35.016 42.436 1.00 29.37 184 SER B N 1
ATOM 4957 C CA . SER B 1 162 ? 35.063 34.100 41.630 1.00 31.94 184 SER B CA 1
ATOM 4958 C C . SER B 1 162 ? 34.895 32.781 42.389 1.00 32.33 184 SER B C 1
ATOM 4959 O O . SER B 1 162 ? 33.841 32.175 42.312 1.00 34.17 184 SER B O 1
ATOM 4962 N N . ILE B 1 163 ? 35.910 32.351 43.137 1.00 31.69 185 ILE B N 1
ATOM 4963 C CA . ILE B 1 163 ? 35.790 31.129 43.937 1.00 30.41 185 ILE B CA 1
ATOM 4964 C C . ILE B 1 163 ? 34.866 31.258 45.154 1.00 30.97 185 ILE B C 1
ATOM 4965 O O . ILE B 1 163 ? 34.033 30.385 45.449 1.00 30.81 185 ILE B O 1
ATOM 4970 N N . VAL B 1 164 ? 35.028 32.326 45.918 1.00 29.98 186 VAL B N 1
ATOM 4971 C CA . VAL B 1 164 ? 34.211 32.464 47.111 1.00 29.85 186 VAL B CA 1
ATOM 4972 C C . VAL B 1 164 ? 32.808 33.012 46.904 1.00 30.76 186 VAL B C 1
ATOM 4973 O O . VAL B 1 164 ? 31.897 32.635 47.622 1.00 29.66 186 VAL B O 1
ATOM 4977 N N . PHE B 1 165 ? 32.659 33.913 45.937 1.00 32.45 187 PHE B N 1
ATOM 4978 C CA . PHE B 1 165 ? 31.400 34.584 45.630 1.00 35.39 187 PHE B CA 1
ATOM 4979 C C . PHE B 1 165 ? 30.732 34.124 44.346 1.00 37.48 187 PHE B C 1
ATOM 4980 O O . PHE B 1 165 ? 29.607 34.566 44.074 1.00 36.88 187 PHE B O 1
ATOM 4988 N N . GLY B 1 166 ? 31.446 33.362 43.525 1.00 39.01 188 GLY B N 1
ATOM 4989 C CA . GLY B 1 166 ? 30.834 32.844 42.309 1.00 43.07 188 GLY B CA 1
ATOM 4990 C C . GLY B 1 166 ? 31.076 33.594 41.029 1.00 45.89 188 GLY B C 1
ATOM 4991 O O . GLY B 1 166 ? 30.903 33.045 39.930 1.00 47.13 188 GLY B O 1
ATOM 4992 N N . ASP B 1 167 ? 31.498 34.845 41.147 1.00 46.79 189 ASP B N 1
ATOM 4993 C CA . ASP B 1 167 ? 31.759 35.620 39.947 1.00 48.14 189 ASP B CA 1
ATOM 4994 C C . ASP B 1 167 ? 32.792 36.690 40.297 1.00 46.71 189 ASP B C 1
ATOM 4995 O O . ASP B 1 167 ? 33.105 36.922 41.462 1.00 44.56 189 ASP B O 1
ATOM 5000 N N . ARG B 1 168 ? 33.268 37.361 39.265 1.00 45.42 190 ARG B N 1
ATOM 5001 C CA . ARG B 1 168 ? 34.218 38.448 39.419 1.00 43.47 190 ARG B CA 1
ATOM 5002 C C . ARG B 1 168 ? 33.431 39.744 39.500 1.00 44.04 190 ARG B C 1
ATOM 5003 O O . ARG B 1 168 ? 32.198 39.748 39.348 1.00 45.22 190 ARG B O 1
ATOM 5011 N N . PHE B 1 169 ? 34.139 40.841 39.736 1.00 42.58 191 PHE B N 1
ATOM 5012 C CA . PHE B 1 169 ? 33.550 42.153 39.747 1.00 44.11 191 PHE B CA 1
ATOM 5013 C C . PHE B 1 169 ? 33.981 42.860 38.431 1.00 45.17 191 PHE B C 1
ATOM 5014 O O . PHE B 1 169 ? 35.077 42.610 37.906 1.00 42.78 191 PHE B O 1
ATOM 5022 N N . ASP B 1 170 ? 33.133 43.748 37.900 1.00 46.91 192 ASP B N 1
ATOM 5023 C CA . ASP B 1 170 ? 33.579 44.526 36.753 1.00 49.60 192 ASP B CA 1
ATOM 5024 C C . ASP B 1 170 ? 34.608 45.484 37.330 1.00 50.23 192 ASP B C 1
ATOM 5025 O O . ASP B 1 170 ? 34.503 45.895 38.515 1.00 50.04 192 ASP B O 1
ATOM 5030 N N . TYR B 1 171 ? 35.607 45.833 36.528 1.00 51.40 193 TYR B N 1
ATOM 5031 C CA . TYR B 1 171 ? 36.655 46.734 37.022 1.00 53.49 193 TYR B CA 1
ATOM 5032 C C . TYR B 1 171 ? 36.074 48.122 37.196 1.00 54.50 193 TYR B C 1
ATOM 5033 O O . TYR B 1 171 ? 36.775 49.013 37.679 1.00 54.89 193 TYR B O 1
ATOM 5042 N N . LYS B 1 172 ? 34.798 48.272 36.792 1.00 55.74 194 LYS B N 1
ATOM 5043 C CA . LYS B 1 172 ? 34.021 49.530 36.844 1.00 56.68 194 LYS B CA 1
ATOM 5044 C C . LYS B 1 172 ? 33.483 49.765 38.235 1.00 56.50 194 LYS B C 1
ATOM 5045 O O . LYS B 1 172 ? 33.543 50.878 38.749 1.00 57.10 194 LYS B O 1
ATOM 5051 N N . ASP B 1 173 ? 32.894 48.702 38.784 1.00 56.14 195 ASP B N 1
ATOM 5052 C CA . ASP B 1 173 ? 32.279 48.664 40.097 1.00 55.73 195 ASP B CA 1
ATOM 5053 C C . ASP B 1 173 ? 32.925 49.579 41.168 1.00 55.58 195 ASP B C 1
ATOM 5054 O O . ASP B 1 173 ? 34.085 49.352 41.615 1.00 55.00 195 ASP B O 1
ATOM 5059 N N . LYS B 1 174 ? 32.176 50.601 41.590 1.00 54.10 196 LYS B N 1
ATOM 5060 C CA . LYS B 1 174 ? 32.718 51.539 42.570 1.00 54.23 196 LYS B CA 1
ATOM 5061 C C . LYS B 1 174 ? 32.803 50.895 43.951 1.00 53.14 196 LYS B C 1
ATOM 5062 O O . LYS B 1 174 ? 33.617 51.297 44.806 1.00 52.40 196 LYS B O 1
ATOM 5068 N N . GLU B 1 175 ? 31.969 49.884 44.165 1.00 51.55 197 GLU B N 1
ATOM 5069 C CA . GLU B 1 175 ? 31.998 49.199 45.437 1.00 50.15 197 GLU B CA 1
ATOM 5070 C C . GLU B 1 175 ? 33.256 48.351 45.485 1.00 48.18 197 GLU B C 1
ATOM 5071 O O . GLU B 1 175 ? 33.914 48.262 46.522 1.00 47.84 197 GLU B O 1
ATOM 5077 N N . PHE B 1 176 ? 33.591 47.733 44.357 1.00 45.78 198 PHE B N 1
ATOM 5078 C CA . PHE B 1 176 ? 34.769 46.872 44.291 1.00 44.12 198 PHE B CA 1
ATOM 5079 C C . PHE B 1 176 ? 35.950 47.696 44.793 1.00 42.53 198 PHE B C 1
ATOM 5080 O O . PHE B 1 176 ? 36.661 47.271 45.688 1.00 41.53 198 PHE B O 1
ATOM 5088 N N . LEU B 1 177 ? 36.114 48.888 44.244 1.00 41.19 199 LEU B N 1
ATOM 5089 C CA . LEU B 1 177 ? 37.192 49.795 44.601 1.00 40.55 199 LEU B CA 1
ATOM 5090 C C . LEU B 1 177 ? 37.166 50.226 46.067 1.00 40.62 199 LEU B C 1
ATOM 5091 O O . LEU B 1 177 ? 38.213 50.419 46.705 1.00 39.66 199 LEU B O 1
ATOM 5096 N N . SER B 1 178 ? 35.965 50.445 46.584 1.00 38.44 200 SER B N 1
ATOM 5097 C CA . SER B 1 178 ? 35.864 50.819 47.977 1.00 38.35 200 SER B CA 1
ATOM 5098 C C . SER B 1 178 ? 36.472 49.676 48.826 1.00 36.67 200 SER B C 1
ATOM 5099 O O . SER B 1 178 ? 37.217 49.912 49.775 1.00 36.31 200 SER B O 1
ATOM 5102 N N . LEU B 1 179 ? 36.186 48.438 48.444 1.00 34.94 201 LEU B N 1
ATOM 5103 C CA . LEU B 1 179 ? 36.679 47.284 49.164 1.00 33.70 201 LEU B CA 1
ATOM 5104 C C . LEU B 1 179 ? 38.188 47.284 49.060 1.00 34.58 201 LEU B C 1
ATOM 5105 O O . LEU B 1 179 ? 38.854 47.025 50.072 1.00 30.44 201 LEU B O 1
ATOM 5110 N N . LEU B 1 180 ? 38.707 47.593 47.859 1.00 34.28 202 LEU B N 1
ATOM 5111 C CA . LEU B 1 180 ? 40.162 47.694 47.600 1.00 36.75 202 LEU B CA 1
ATOM 5112 C C . LEU B 1 180 ? 40.819 48.602 48.598 1.00 35.87 202 LEU B C 1
ATOM 5113 O O . LEU B 1 180 ? 41.824 48.222 49.216 1.00 35.68 202 LEU B O 1
ATOM 5118 N N . ARG B 1 181 ? 40.294 49.821 48.691 1.00 35.64 203 ARG B N 1
ATOM 5119 C CA . ARG B 1 181 ? 40.833 50.835 49.596 1.00 37.22 203 ARG B CA 1
ATOM 5120 C C . ARG B 1 181 ? 40.783 50.370 51.052 1.00 35.73 203 ARG B C 1
ATOM 5121 O O . ARG B 1 181 ? 41.717 50.589 51.802 1.00 34.14 203 ARG B O 1
ATOM 5129 N N . MET B 1 182 ? 39.699 49.719 51.439 1.00 33.51 204 MET B N 1
ATOM 5130 C CA . MET B 1 182 ? 39.632 49.243 52.824 1.00 33.07 204 MET B CA 1
ATOM 5131 C C . MET B 1 182 ? 40.780 48.273 53.091 1.00 33.77 204 MET B C 1
ATOM 5132 O O . MET B 1 182 ? 41.422 48.371 54.132 1.00 32.89 204 MET B O 1
ATOM 5137 N N . MET B 1 183 ? 41.059 47.351 52.155 1.00 31.74 205 MET B N 1
ATOM 5138 C CA . MET B 1 183 ? 42.134 46.382 52.391 1.00 31.96 205 MET B CA 1
ATOM 5139 C C . MET B 1 183 ? 43.482 47.091 52.425 1.00 32.04 205 MET B C 1
ATOM 5140 O O . MET B 1 183 ? 44.327 46.803 53.287 1.00 31.45 205 MET B O 1
ATOM 5145 N N . LEU B 1 184 ? 43.692 47.974 51.457 1.00 31.97 206 LEU B N 1
ATOM 5146 C CA . LEU B 1 184 ? 44.959 48.691 51.391 1.00 33.30 206 LEU B CA 1
ATOM 5147 C C . LEU B 1 184 ? 45.109 49.460 52.713 1.00 33.46 206 LEU B C 1
ATOM 5148 O O . LEU B 1 184 ? 46.174 49.409 53.354 1.00 32.73 206 LEU B O 1
ATOM 5153 N N . GLY B 1 185 ? 44.056 50.162 53.128 1.00 31.36 207 GLY B N 1
ATOM 5154 C CA . GLY B 1 185 ? 44.110 50.903 54.371 1.00 31.08 207 GLY B CA 1
ATOM 5155 C C . GLY B 1 185 ? 44.427 50.106 55.639 1.00 31.17 207 GLY B C 1
ATOM 5156 O O . GLY B 1 185 ? 45.174 50.567 56.514 1.00 28.65 207 GLY B O 1
ATOM 5157 N N . ILE B 1 186 ? 43.883 48.903 55.755 1.00 29.58 208 ILE B N 1
ATOM 5158 C CA . ILE B 1 186 ? 44.140 48.154 56.979 1.00 28.65 208 ILE B CA 1
ATOM 5159 C C . ILE B 1 186 ? 45.526 47.597 56.953 1.00 28.85 208 ILE B C 1
ATOM 5160 O O . ILE B 1 186 ? 46.190 47.561 57.987 1.00 28.76 208 ILE B O 1
ATOM 5165 N N . PHE B 1 187 ? 45.996 47.189 55.774 1.00 27.33 209 PHE B N 1
ATOM 5166 C CA . PHE B 1 187 ? 47.329 46.626 55.722 1.00 28.59 209 PHE B CA 1
ATOM 5167 C C . PHE B 1 187 ? 48.319 47.738 56.020 1.00 28.21 209 PHE B C 1
ATOM 5168 O O . PHE B 1 187 ? 49.358 47.488 56.679 1.00 27.17 209 PHE B O 1
ATOM 5176 N N . GLN B 1 188 ? 47.990 48.946 55.572 1.00 27.38 210 GLN B N 1
ATOM 5177 C CA . GLN B 1 188 ? 48.909 50.029 55.875 1.00 29.51 210 GLN B CA 1
ATOM 5178 C C . GLN B 1 188 ? 48.890 50.339 57.367 1.00 27.11 210 GLN B C 1
ATOM 5179 O O . GLN B 1 188 ? 49.950 50.447 58.005 1.00 26.41 210 GLN B O 1
ATOM 5185 N N . PHE B 1 189 ? 47.697 50.429 57.934 1.00 24.89 211 PHE B N 1
ATOM 5186 C CA . PHE B 1 189 ? 47.597 50.712 59.390 1.00 24.59 211 PHE B CA 1
ATOM 5187 C C . PHE B 1 189 ? 48.449 49.775 60.182 1.00 24.79 211 PHE B C 1
ATOM 5188 O O . PHE B 1 189 ? 49.229 50.207 61.071 1.00 23.36 211 PHE B O 1
ATOM 5196 N N . THR B 1 190 ? 48.381 48.484 59.871 1.00 22.80 212 THR B N 1
ATOM 5197 C CA . THR B 1 190 ? 49.165 47.496 60.622 1.00 21.87 212 THR B CA 1
ATOM 5198 C C . THR B 1 190 ? 50.654 47.556 60.385 1.00 23.60 212 THR B C 1
ATOM 5199 O O . THR B 1 190 ? 51.375 46.887 61.090 1.00 22.94 212 THR B O 1
ATOM 5203 N N . SER B 1 191 ? 51.108 48.368 59.439 1.00 25.32 213 SER B N 1
ATOM 5204 C CA . SER B 1 191 ? 52.555 48.366 59.127 1.00 25.90 213 SER B CA 1
ATOM 5205 C C . SER B 1 191 ? 53.195 49.675 59.526 1.00 28.23 213 SER B C 1
ATOM 5206 O O . SER B 1 191 ? 54.392 49.916 59.224 1.00 28.86 213 SER B O 1
ATOM 5209 N N . THR B 1 192 ? 52.380 50.519 60.148 1.00 28.79 214 THR B N 1
ATOM 5210 C CA . THR B 1 192 ? 52.796 51.817 60.646 1.00 31.44 214 THR B CA 1
ATOM 5211 C C . THR B 1 192 ? 53.027 51.759 62.152 1.00 32.48 214 THR B C 1
ATOM 5212 O O . THR B 1 192 ? 52.776 50.734 62.847 1.00 30.50 214 THR B O 1
ATOM 5216 N N . SER B 1 193 ? 53.564 52.876 62.661 1.00 33.45 215 SER B N 1
ATOM 5217 C CA . SER B 1 193 ? 53.797 53.035 64.082 1.00 33.03 215 SER B CA 1
ATOM 5218 C C . SER B 1 193 ? 52.508 52.892 64.970 1.00 30.57 215 SER B C 1
ATOM 5219 O O . SER B 1 193 ? 52.568 52.152 65.956 1.00 31.34 215 SER B O 1
ATOM 5222 N N . THR B 1 194 ? 51.388 53.582 64.681 1.00 29.74 216 THR B N 1
ATOM 5223 C CA . THR B 1 194 ? 50.184 53.458 65.537 1.00 31.15 216 THR B CA 1
ATOM 5224 C C . THR B 1 194 ? 49.685 52.006 65.500 1.00 29.00 216 THR B C 1
ATOM 5225 O O . THR B 1 194 ? 49.156 51.485 66.499 1.00 25.96 216 THR B O 1
ATOM 5229 N N . GLY B 1 195 ? 49.817 51.388 64.327 1.00 27.14 217 GLY B N 1
ATOM 5230 C CA . GLY B 1 195 ? 49.442 49.976 64.196 1.00 25.08 217 GLY B CA 1
ATOM 5231 C C . GLY B 1 195 ? 50.254 49.028 65.042 1.00 24.02 217 GLY B C 1
ATOM 5232 O O . GLY B 1 195 ? 49.723 48.087 65.644 1.00 23.65 217 GLY B O 1
ATOM 5233 N N . GLN B 1 196 ? 51.574 49.251 65.135 1.00 23.81 218 GLN B N 1
ATOM 5234 C CA . GLN B 1 196 ? 52.407 48.391 65.913 1.00 22.87 218 GLN B CA 1
ATOM 5235 C C . GLN B 1 196 ? 52.288 48.736 67.423 1.00 22.46 218 GLN B C 1
ATOM 5236 O O . GLN B 1 196 ? 52.484 47.867 68.285 1.00 21.32 218 GLN B O 1
ATOM 5242 N N . LEU B 1 197 ? 51.922 49.985 67.734 1.00 22.50 219 LEU B N 1
ATOM 5243 C CA . LEU B 1 197 ? 51.673 50.369 69.146 1.00 23.46 219 LEU B CA 1
ATOM 5244 C C . LEU B 1 197 ? 50.392 49.608 69.579 1.00 22.27 219 LEU B C 1
ATOM 5245 O O . LEU B 1 197 ? 50.270 49.097 70.722 1.00 21.17 219 LEU B O 1
ATOM 5250 N N . TYR B 1 198 ? 49.441 49.518 68.636 1.00 21.82 220 TYR B N 1
ATOM 5251 C CA . TYR B 1 198 ? 48.181 48.786 68.946 1.00 21.77 220 TYR B CA 1
ATOM 5252 C C . TYR B 1 198 ? 48.479 47.324 69.279 1.00 19.38 220 TYR B C 1
ATOM 5253 O O . TYR B 1 198 ? 47.851 46.741 70.177 1.00 18.72 220 TYR B O 1
ATOM 5262 N N . GLU B 1 199 ? 49.442 46.709 68.586 1.00 19.45 221 GLU B N 1
ATOM 5263 C CA . GLU B 1 199 ? 49.814 45.357 68.943 1.00 19.42 221 GLU B CA 1
ATOM 5264 C C . GLU B 1 199 ? 50.185 45.196 70.401 1.00 19.82 221 GLU B C 1
ATOM 5265 O O . GLU B 1 199 ? 49.915 44.155 71.015 1.00 17.79 221 GLU B O 1
ATOM 5271 N N . MET B 1 200 ? 50.818 46.231 70.991 1.00 19.26 222 MET B N 1
ATOM 5272 C CA . MET B 1 200 ? 51.193 46.129 72.392 1.00 18.92 222 MET B CA 1
ATOM 5273 C C . MET B 1 200 ? 50.081 46.571 73.367 1.00 19.39 222 MET B C 1
ATOM 5274 O O . MET B 1 200 ? 49.945 45.984 74.410 1.00 21.26 222 MET B O 1
ATOM 5279 N N . PHE B 1 201 ? 49.310 47.585 72.973 1.00 20.46 223 PHE B N 1
ATOM 5280 C CA . PHE B 1 201 ? 48.387 48.191 73.913 1.00 21.48 223 PHE B CA 1
ATOM 5281 C C . PHE B 1 201 ? 46.913 48.178 73.554 1.00 20.91 223 PHE B C 1
ATOM 5282 O O . PHE B 1 201 ? 46.122 49.003 74.037 1.00 19.97 223 PHE B O 1
ATOM 5290 N N . SER B 1 202 ? 46.556 47.142 72.792 1.00 20.53 224 SER B N 1
ATOM 5291 C CA . SER B 1 202 ? 45.151 46.994 72.382 1.00 20.83 224 SER B CA 1
ATOM 5292 C C . SER B 1 202 ? 44.162 46.887 73.550 1.00 21.33 224 SER B C 1
ATOM 5293 O O . SER B 1 202 ? 43.037 47.381 73.416 1.00 21.41 224 SER B O 1
ATOM 5296 N N . SER B 1 203 ? 44.579 46.305 74.677 1.00 22.92 225 SER B N 1
ATOM 5297 C CA . SER B 1 203 ? 43.696 46.186 75.855 1.00 24.62 225 SER B CA 1
ATOM 5298 C C . SER B 1 203 ? 43.141 47.567 76.255 1.00 24.36 225 SER B C 1
ATOM 5299 O O . SER B 1 203 ? 42.058 47.676 76.842 1.00 25.95 225 SER B O 1
ATOM 5302 N N . VAL B 1 204 ? 43.892 48.609 75.982 1.00 23.35 226 VAL B N 1
ATOM 5303 C CA . VAL B 1 204 ? 43.436 49.940 76.278 1.00 23.35 226 VAL B CA 1
ATOM 5304 C C . VAL B 1 204 ? 42.960 50.650 75.054 1.00 22.95 226 VAL B C 1
ATOM 5305 O O . VAL B 1 204 ? 41.841 51.224 75.049 1.00 22.79 226 VAL B O 1
ATOM 5309 N N . MET B 1 205 ? 43.773 50.604 74.016 1.00 20.16 227 MET B N 1
ATOM 5310 C CA . MET B 1 205 ? 43.481 51.353 72.802 1.00 20.42 227 MET B CA 1
ATOM 5311 C C . MET B 1 205 ? 42.173 50.948 72.097 1.00 19.41 227 MET B C 1
ATOM 5312 O O . MET B 1 205 ? 41.554 51.786 71.418 1.00 20.15 227 MET B O 1
ATOM 5317 N N . LYS B 1 206 ? 41.770 49.695 72.220 1.00 20.68 228 LYS B N 1
ATOM 5318 C CA . LYS B 1 206 ? 40.541 49.357 71.498 1.00 20.05 228 LYS B CA 1
ATOM 5319 C C . LYS B 1 206 ? 39.353 50.141 72.067 1.00 21.66 228 LYS B C 1
ATOM 5320 O O . LYS B 1 206 ? 38.296 50.272 71.407 1.00 19.41 228 LYS B O 1
ATOM 5326 N N . HIS B 1 207 ? 39.501 50.676 73.278 1.00 21.21 229 HIS B N 1
ATOM 5327 C CA . HIS B 1 207 ? 38.378 51.437 73.867 1.00 22.60 229 HIS B CA 1
ATOM 5328 C C . HIS B 1 207 ? 38.499 52.954 73.737 1.00 25.31 229 HIS B C 1
ATOM 5329 O O . HIS B 1 207 ? 37.601 53.676 74.210 1.00 26.25 229 HIS B O 1
ATOM 5336 N N . LEU B 1 208 ? 39.554 53.441 73.097 1.00 24.39 230 LEU B N 1
ATOM 5337 C CA . LEU B 1 208 ? 39.826 54.889 72.958 1.00 25.41 230 LEU B CA 1
ATOM 5338 C C . LEU B 1 208 ? 39.630 55.410 71.570 1.00 26.83 230 LEU B C 1
ATOM 5339 O O . LEU B 1 208 ? 39.830 54.679 70.622 1.00 26.72 230 LEU B O 1
ATOM 5344 N N . PRO B 1 209 ? 39.222 56.694 71.426 1.00 30.39 231 PRO B N 1
ATOM 5345 C CA . PRO B 1 209 ? 39.037 57.292 70.086 1.00 30.47 231 PRO B CA 1
ATOM 5346 C C . PRO B 1 209 ? 40.474 57.314 69.511 1.00 31.44 231 PRO B C 1
ATOM 5347 O O . PRO B 1 209 ? 41.460 57.237 70.276 1.00 31.76 231 PRO B O 1
ATOM 5351 N N . GLY B 1 210 ? 40.582 57.373 68.205 1.00 30.00 232 GLY B N 1
ATOM 5352 C CA . GLY B 1 210 ? 41.894 57.386 67.559 1.00 31.33 232 GLY B CA 1
ATOM 5353 C C . GLY B 1 210 ? 41.9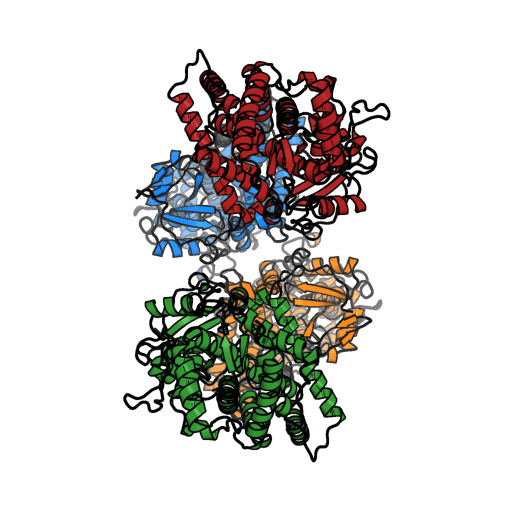09 56.729 66.188 1.00 31.89 232 GLY B C 1
ATOM 5354 O O . GLY B 1 210 ? 40.882 56.225 65.711 1.00 33.18 232 GLY B O 1
ATOM 5355 N N . PRO B 1 211 ? 43.054 56.680 65.508 1.00 32.05 233 PRO B N 1
ATOM 5356 C CA . PRO B 1 211 ? 43.108 56.057 64.181 1.00 32.86 233 PRO B CA 1
ATOM 5357 C C . PRO B 1 211 ? 42.704 54.582 64.171 1.00 32.70 233 PRO B C 1
ATOM 5358 O O . PRO B 1 211 ? 42.184 54.050 63.152 1.00 33.20 233 PRO B O 1
ATOM 5362 N N . GLN B 1 212 ? 43.016 53.899 65.280 1.00 29.76 234 GLN B N 1
ATOM 5363 C CA . GLN B 1 212 ? 42.677 52.483 65.356 1.00 27.91 234 GLN B CA 1
ATOM 5364 C C . GLN B 1 212 ? 41.170 52.329 65.090 1.00 28.34 234 GLN B C 1
ATOM 5365 O O . GLN B 1 212 ? 40.760 51.344 64.499 1.00 27.91 234 GLN B O 1
ATOM 5371 N N . GLN B 1 213 ? 40.341 53.277 65.518 1.00 28.35 235 GLN B N 1
ATOM 5372 C CA . GLN B 1 213 ? 38.892 53.135 65.303 1.00 29.20 235 GLN B CA 1
ATOM 5373 C C . GLN B 1 213 ? 38.563 53.199 63.810 1.00 30.46 235 GLN B C 1
ATOM 5374 O O . GLN B 1 213 ? 37.661 52.498 63.356 1.00 30.04 235 GLN B O 1
ATOM 5380 N N . GLN B 1 214 ? 39.314 54.003 63.051 1.00 30.70 236 GLN B N 1
ATOM 5381 C CA . GLN B 1 214 ? 39.094 54.095 61.592 1.00 33.33 236 GLN B CA 1
ATOM 5382 C C . GLN B 1 214 ? 39.501 52.771 60.966 1.00 31.12 236 GLN B C 1
ATOM 5383 O O . GLN B 1 214 ? 38.831 52.305 60.044 1.00 30.83 236 GLN B O 1
ATOM 5389 N N . ALA B 1 215 ? 40.587 52.167 61.471 1.00 29.07 237 ALA B N 1
ATOM 5390 C CA . ALA B 1 215 ? 41.046 50.863 60.990 1.00 28.34 237 ALA B CA 1
ATOM 5391 C C . ALA B 1 215 ? 39.966 49.812 61.242 1.00 27.75 237 ALA B C 1
ATOM 5392 O O . ALA B 1 215 ? 39.649 48.995 60.368 1.00 27.05 237 ALA B O 1
ATOM 5394 N N . PHE B 1 216 ? 39.398 49.823 62.447 1.00 25.67 238 PHE B N 1
ATOM 5395 C CA . PHE B 1 216 ? 38.333 48.880 62.774 1.00 25.90 238 PHE B CA 1
ATOM 5396 C C . PHE B 1 216 ? 37.164 49.078 61.821 1.00 27.11 238 PHE B C 1
ATOM 5397 O O . PHE B 1 216 ? 36.549 48.097 61.392 1.00 27.96 238 PHE B O 1
ATOM 5405 N N . GLN B 1 217 ? 36.844 50.331 61.521 1.00 27.84 239 GLN B N 1
ATOM 5406 C CA . GLN B 1 217 ? 35.751 50.623 60.589 1.00 31.24 239 GLN B CA 1
ATOM 5407 C C . GLN B 1 217 ? 36.037 50.055 59.182 1.00 29.90 239 GLN B C 1
ATOM 5408 O O . GLN B 1 217 ? 35.104 49.746 58.488 1.00 30.44 239 GLN B O 1
ATOM 5414 N N . LEU B 1 218 ? 37.304 49.962 58.769 1.00 29.37 240 LEU B N 1
ATOM 5415 C CA . LEU B 1 218 ? 37.629 49.410 57.426 1.00 28.30 240 LEU B CA 1
ATOM 5416 C C . LEU B 1 218 ? 37.376 47.906 57.517 1.00 28.70 240 LEU B C 1
ATOM 5417 O O . LEU B 1 218 ? 36.817 47.320 56.601 1.00 30.20 240 LEU B O 1
ATOM 5422 N N . LEU B 1 219 ? 37.738 47.270 58.629 1.00 26.84 241 LEU B N 1
ATOM 5423 C CA . LEU B 1 219 ? 37.480 45.812 58.774 1.00 28.21 241 LEU B CA 1
ATOM 5424 C C . LEU B 1 219 ? 35.976 45.553 58.833 1.00 29.07 241 LEU B C 1
ATOM 5425 O O . LEU B 1 219 ? 35.483 44.560 58.274 1.00 28.20 241 LEU B O 1
ATOM 5430 N N . GLN B 1 220 ? 35.225 46.441 59.489 1.00 29.21 242 GLN B N 1
ATOM 5431 C CA . GLN B 1 220 ? 33.753 46.207 59.533 1.00 32.08 242 GLN B CA 1
ATOM 5432 C C . GLN B 1 220 ? 33.109 46.386 58.143 1.00 30.65 242 GLN B C 1
ATOM 5433 O O . GLN B 1 220 ? 32.120 45.722 57.803 1.00 31.55 242 GLN B O 1
ATOM 5439 N N . GLY B 1 221 ? 33.597 47.349 57.377 1.00 31.22 243 GLY B N 1
ATOM 5440 C CA . GLY B 1 221 ? 33.068 47.558 56.016 1.00 30.02 243 GLY B CA 1
ATOM 5441 C C . GLY B 1 221 ? 33.277 46.257 55.214 1.00 29.26 243 GLY B C 1
ATOM 5442 O O . GLY B 1 221 ? 32.402 45.831 54.424 1.00 28.52 243 GLY B O 1
ATOM 5443 N N . LEU B 1 222 ? 34.458 45.641 55.348 1.00 28.64 244 LEU B N 1
ATOM 5444 C CA . LEU B 1 222 ? 34.718 44.383 54.629 1.00 27.25 244 LEU B CA 1
ATOM 5445 C C . LEU B 1 222 ? 33.824 43.255 55.165 1.00 28.50 244 LEU B C 1
ATOM 5446 O O . LEU B 1 222 ? 33.264 42.472 54.382 1.00 28.69 244 LEU B O 1
ATOM 5451 N N . GLU B 1 223 ? 33.726 43.124 56.491 1.00 27.90 245 GLU B N 1
ATOM 5452 C CA . GLU B 1 223 ? 32.868 42.103 57.047 1.00 28.98 245 GLU B CA 1
ATOM 5453 C C . GLU B 1 223 ? 31.413 42.284 56.540 1.00 31.06 245 GLU B C 1
ATOM 5454 O O . GLU B 1 223 ? 30.765 41.263 56.176 1.00 30.26 245 GLU B O 1
ATOM 5460 N N . ASP B 1 224 ? 30.939 43.543 56.489 1.00 32.00 246 ASP B N 1
ATOM 5461 C CA . ASP B 1 224 ? 29.540 43.834 56.120 1.00 35.19 246 ASP B CA 1
ATOM 5462 C C . ASP B 1 224 ? 29.270 43.394 54.708 1.00 35.02 246 ASP B C 1
ATOM 5463 O O . ASP B 1 224 ? 28.204 42.851 54.414 1.00 36.34 246 ASP B O 1
ATOM 5468 N N . PHE B 1 225 ? 30.233 43.633 53.844 1.00 34.22 247 PHE B N 1
ATOM 5469 C CA . PHE B 1 225 ? 30.120 43.227 52.479 1.00 35.03 247 PHE B CA 1
ATOM 5470 C C . PHE B 1 225 ? 29.939 41.690 52.387 1.00 34.54 247 PHE B C 1
ATOM 5471 O O . PHE B 1 225 ? 29.023 41.194 51.691 1.00 35.47 247 PHE B O 1
ATOM 5479 N N . ILE B 1 226 ? 30.793 40.924 53.069 1.00 33.91 248 ILE B N 1
ATOM 5480 C CA . ILE B 1 226 ? 30.707 39.450 53.065 1.00 33.77 248 ILE B CA 1
ATOM 5481 C C . ILE B 1 226 ? 29.355 38.996 53.612 1.00 35.31 248 ILE B C 1
ATOM 5482 O O . ILE B 1 226 ? 28.769 38.019 53.116 1.00 34.98 248 ILE B O 1
ATOM 5487 N N . ALA B 1 227 ? 28.884 39.683 54.646 1.00 35.40 249 ALA B N 1
ATOM 5488 C CA . ALA B 1 227 ? 27.597 39.371 55.255 1.00 37.06 249 ALA B CA 1
ATOM 5489 C C . ALA B 1 227 ? 26.471 39.517 54.209 1.00 37.91 249 ALA B C 1
ATOM 5490 O O . ALA B 1 227 ? 25.556 38.719 54.189 1.00 38.62 249 ALA B O 1
ATOM 5492 N N . LYS B 1 228 ? 26.524 40.538 53.370 1.00 39.11 250 LYS B N 1
ATOM 5493 C CA . LYS B 1 228 ? 25.480 40.695 52.363 1.00 40.82 250 LYS B CA 1
ATOM 5494 C C . LYS B 1 228 ? 25.588 39.589 51.331 1.00 40.44 250 LYS B C 1
ATOM 5495 O O . LYS B 1 228 ? 24.566 39.046 50.896 1.00 39.49 250 LYS B O 1
ATOM 5501 N N . LYS B 1 229 ? 26.817 39.235 50.936 1.00 38.47 251 LYS B N 1
ATOM 5502 C CA . LYS B 1 229 ? 26.967 38.171 49.957 1.00 38.57 251 LYS B CA 1
ATOM 5503 C C . LYS B 1 229 ? 26.442 36.855 50.524 1.00 38.99 251 LYS B C 1
ATOM 5504 O O . LYS B 1 229 ? 25.746 36.108 49.816 1.00 37.50 251 LYS B O 1
ATOM 5510 N N . VAL B 1 230 ? 26.748 36.574 51.794 1.00 38.26 252 VAL B N 1
ATOM 5511 C CA . VAL B 1 230 ? 26.286 35.338 52.424 1.00 38.98 252 VAL B CA 1
ATOM 5512 C C . VAL B 1 230 ? 24.746 35.303 52.440 1.00 42.12 252 VAL B C 1
ATOM 5513 O O . VAL B 1 230 ? 24.134 34.296 52.061 1.00 42.61 252 VAL B O 1
ATOM 5517 N N . GLU B 1 231 ? 24.131 36.405 52.845 1.00 43.84 253 GLU B N 1
ATOM 5518 C CA . GLU B 1 231 ? 22.676 36.489 52.890 1.00 47.12 253 GLU B CA 1
ATOM 5519 C C . GLU B 1 231 ? 22.082 36.191 51.514 1.00 47.61 253 GLU B C 1
ATOM 5520 O O . GLU B 1 231 ? 21.144 35.400 51.397 1.00 47.51 253 GLU B O 1
ATOM 5526 N N . HIS B 1 232 ? 22.631 36.823 50.477 1.00 47.88 254 HIS B N 1
ATOM 5527 C CA . HIS B 1 232 ? 22.151 36.573 49.132 1.00 48.25 254 HIS B CA 1
ATOM 5528 C C . HIS B 1 232 ? 22.254 35.100 48.741 1.00 47.68 254 HIS B C 1
ATOM 5529 O O . HIS B 1 232 ? 21.294 34.544 48.193 1.00 48.16 254 HIS B O 1
ATOM 5536 N N . ASN B 1 233 ? 23.389 34.459 49.017 1.00 45.75 255 ASN B N 1
ATOM 5537 C CA . ASN B 1 233 ? 23.553 33.062 48.641 1.00 45.40 255 ASN B CA 1
ATOM 5538 C C . ASN B 1 233 ? 22.567 32.190 49.408 1.00 47.35 255 ASN B C 1
ATOM 5539 O O . ASN B 1 233 ? 22.074 31.182 48.868 1.00 47.30 255 ASN B O 1
ATOM 5544 N N . GLN B 1 234 ? 22.253 32.546 50.651 1.00 49.01 256 GLN B N 1
ATOM 5545 C CA . GLN B 1 234 ? 21.338 31.686 51.381 1.00 51.57 256 GLN B CA 1
ATOM 5546 C C . GLN B 1 234 ? 19.902 31.811 50.902 1.00 52.67 256 GLN B C 1
ATOM 5547 O O . GLN B 1 234 ? 19.145 30.839 51.003 1.00 52.78 256 GLN B O 1
ATOM 5553 N N . ARG B 1 235 ? 19.548 32.985 50.370 1.00 53.43 257 ARG B N 1
ATOM 5554 C CA . ARG B 1 235 ? 18.205 33.232 49.831 1.00 54.71 257 ARG B CA 1
ATOM 5555 C C . ARG B 1 235 ? 17.997 32.492 48.507 1.00 54.85 257 ARG B C 1
ATOM 5556 O O . ARG B 1 235 ? 16.859 32.279 48.094 1.00 55.09 257 ARG B O 1
ATOM 5564 N N . THR B 1 236 ? 19.088 32.101 47.853 1.00 54.55 258 THR B N 1
ATOM 5565 C CA . THR B 1 236 ? 19.011 31.452 46.563 1.00 54.01 258 THR B CA 1
ATOM 5566 C C . THR B 1 236 ? 19.759 30.131 46.472 1.00 53.34 258 THR B C 1
ATOM 5567 O O . THR B 1 236 ? 20.010 29.615 45.375 1.00 53.10 258 THR B O 1
ATOM 5571 N N . LEU B 1 237 ? 20.105 29.562 47.616 1.00 51.92 259 LEU B N 1
ATOM 5572 C CA . LEU B 1 237 ? 20.875 28.325 47.631 1.00 51.95 259 LEU B CA 1
ATOM 5573 C C . LEU B 1 237 ? 20.200 27.062 47.092 1.00 52.11 259 LEU B C 1
ATOM 5574 O O . LEU B 1 237 ? 18.996 26.869 47.278 1.00 52.28 259 LEU B O 1
ATOM 5579 N N . ASP B 1 238 ? 21.000 26.199 46.473 1.00 52.71 260 ASP B N 1
ATOM 5580 C CA . ASP B 1 238 ? 20.525 24.917 45.991 1.00 53.85 260 ASP B CA 1
ATOM 5581 C C . ASP B 1 238 ? 21.463 23.884 46.544 1.00 53.96 260 ASP B C 1
ATOM 5582 O O . ASP B 1 238 ? 22.593 23.731 46.067 1.00 53.92 260 ASP B O 1
ATOM 5587 N N . PRO B 1 239 ? 21.004 23.156 47.568 1.00 54.40 261 PRO B N 1
ATOM 5588 C CA . PRO B 1 239 ? 21.694 22.099 48.295 1.00 54.88 261 PRO B CA 1
ATOM 5589 C C . PRO B 1 239 ? 22.510 21.121 47.473 1.00 55.51 261 PRO B C 1
ATOM 5590 O O . PRO B 1 239 ? 23.574 20.685 47.901 1.00 56.26 261 PRO B O 1
ATOM 5594 N N . ASN B 1 240 ? 22.028 20.731 46.301 1.00 56.00 262 ASN B N 1
ATOM 5595 C CA . ASN B 1 240 ? 22.809 19.786 45.505 1.00 56.15 262 ASN B CA 1
ATOM 5596 C C . ASN B 1 240 ? 23.545 20.512 44.387 1.00 56.03 262 ASN B C 1
ATOM 5597 O O . ASN B 1 240 ? 24.087 19.879 43.482 1.00 56.80 262 ASN B O 1
ATOM 5602 N N . SER B 1 241 ? 23.584 21.842 44.454 1.00 54.22 263 SER B N 1
ATOM 5603 C CA . SER B 1 241 ? 24.249 22.606 43.417 1.00 52.82 263 SER B CA 1
ATOM 5604 C C . SER B 1 241 ? 24.955 23.865 43.952 1.00 50.63 263 SER B C 1
ATOM 5605 O O . SER B 1 241 ? 24.524 24.975 43.691 1.00 50.72 263 SER B O 1
ATOM 5608 N N . PRO B 1 242 ? 26.049 23.700 44.713 1.00 49.17 264 PRO B N 1
ATOM 5609 C CA . PRO B 1 242 ? 26.736 24.899 45.225 1.00 46.93 264 PRO B CA 1
ATOM 5610 C C . PRO B 1 242 ? 27.449 25.721 44.129 1.00 45.39 264 PRO B C 1
ATOM 5611 O O . PRO B 1 242 ? 28.196 25.173 43.297 1.00 45.44 264 PRO B O 1
ATOM 5615 N N . ARG B 1 243 ? 27.232 27.032 44.147 1.00 42.99 265 ARG B N 1
ATOM 5616 C CA . ARG B 1 243 ? 27.823 27.925 43.171 1.00 40.74 265 ARG B CA 1
ATOM 5617 C C . ARG B 1 243 ? 29.237 28.334 43.545 1.00 39.37 265 ARG B C 1
ATOM 5618 O O . ARG B 1 243 ? 30.061 28.618 42.702 1.00 38.63 265 ARG B O 1
ATOM 5626 N N . ASP B 1 244 ? 29.528 28.325 44.830 1.00 38.41 266 ASP B N 1
ATOM 5627 C CA . ASP B 1 244 ? 30.826 28.846 45.254 1.00 36.49 266 ASP B CA 1
ATOM 5628 C C . ASP B 1 244 ? 31.214 28.357 46.675 1.00 36.44 266 ASP B C 1
ATOM 5629 O O . ASP B 1 244 ? 30.566 27.467 47.242 1.00 36.86 266 ASP B O 1
ATOM 5634 N N . PHE B 1 245 ? 32.280 28.928 47.256 1.00 33.28 267 PHE B N 1
ATOM 5635 C CA . PHE B 1 245 ? 32.693 28.552 48.602 1.00 31.75 267 PHE B CA 1
ATOM 5636 C C . PHE B 1 245 ? 31.588 28.814 49.616 1.00 29.98 267 PHE B C 1
ATOM 5637 O O . PHE B 1 245 ? 31.312 27.978 50.456 1.00 30.75 267 PHE B O 1
ATOM 5645 N N . ILE B 1 246 ? 30.928 29.961 49.541 1.00 29.61 268 ILE B N 1
ATOM 5646 C CA . ILE B 1 246 ? 29.881 30.257 50.476 1.00 31.33 268 ILE B CA 1
ATOM 5647 C C . ILE B 1 246 ? 28.800 29.153 50.451 1.00 32.95 268 ILE B C 1
ATOM 5648 O O . ILE B 1 246 ? 28.337 28.712 51.488 1.00 33.19 268 ILE B O 1
ATOM 5653 N N . ASP B 1 247 ? 28.412 28.712 49.258 1.00 34.63 269 ASP B N 1
ATOM 5654 C CA . ASP B 1 247 ? 27.356 27.678 49.193 1.00 34.39 269 ASP B CA 1
ATOM 5655 C C . ASP B 1 247 ? 27.799 26.363 49.802 1.00 33.61 269 ASP B C 1
ATOM 5656 O O . ASP B 1 247 ? 27.009 25.731 50.514 1.00 34.98 269 ASP B O 1
ATOM 5661 N N . SER B 1 248 ? 29.026 25.923 49.485 1.00 32.90 270 SER B N 1
ATOM 5662 C CA . SER B 1 248 ? 29.497 24.664 49.994 1.00 33.18 270 SER B CA 1
ATOM 5663 C C . SER B 1 248 ? 29.486 24.718 51.504 1.00 34.45 270 SER B C 1
ATOM 5664 O O . SER B 1 248 ? 29.155 23.746 52.184 1.00 32.64 270 SER B O 1
ATOM 5667 N N . PHE B 1 249 ? 29.833 25.896 52.044 1.00 32.79 271 PHE B N 1
ATOM 5668 C CA . PHE B 1 249 ? 29.849 26.049 53.488 1.00 33.19 271 PHE B CA 1
ATOM 5669 C C . PHE B 1 249 ? 28.431 26.042 54.059 1.00 33.25 271 PHE B C 1
ATOM 5670 O O . PHE B 1 249 ? 28.174 25.409 55.076 1.00 34.25 271 PHE B O 1
ATOM 5678 N N . LEU B 1 250 ? 27.515 26.776 53.426 1.00 34.71 272 LEU B N 1
ATOM 5679 C CA . LEU B 1 250 ? 26.138 26.837 53.883 1.00 36.44 272 LEU B CA 1
ATOM 5680 C C . LEU B 1 250 ? 25.534 25.421 53.863 1.00 37.38 272 LEU B C 1
ATOM 5681 O O . LEU B 1 250 ? 24.775 25.048 54.767 1.00 38.45 272 LEU B O 1
ATOM 5686 N N . ILE B 1 251 ? 25.895 24.648 52.862 1.00 38.50 273 ILE B N 1
ATOM 5687 C CA . ILE B 1 251 ? 25.361 23.284 52.808 1.00 41.19 273 ILE B CA 1
ATOM 5688 C C . ILE B 1 251 ? 25.831 22.528 54.055 1.00 41.14 273 ILE B C 1
ATOM 5689 O O . ILE B 1 251 ? 25.002 21.941 54.740 1.00 40.68 273 ILE B O 1
ATOM 5694 N N . ARG B 1 252 ? 27.122 22.584 54.396 1.00 40.20 274 ARG B N 1
ATOM 5695 C CA . ARG B 1 252 ? 27.568 21.894 55.615 1.00 40.15 274 ARG B CA 1
ATOM 5696 C C . ARG B 1 252 ? 26.827 22.438 56.837 1.00 39.36 274 ARG B C 1
ATOM 5697 O O . ARG B 1 252 ? 26.477 21.702 57.765 1.00 38.52 274 ARG B O 1
ATOM 5705 N N . MET B 1 253 ? 26.599 23.743 56.858 1.00 38.55 275 MET B N 1
ATOM 5706 C CA . MET B 1 253 ? 25.901 24.328 57.974 1.00 39.29 275 MET B CA 1
ATOM 5707 C C . MET B 1 253 ? 24.533 23.695 58.151 1.00 41.14 275 MET B C 1
ATOM 5708 O O . MET B 1 253 ? 24.133 23.379 59.258 1.00 41.12 275 MET B O 1
ATOM 5713 N N . GLN B 1 254 ? 23.809 23.549 57.057 1.00 43.03 276 GLN B N 1
ATOM 5714 C CA . GLN B 1 254 ? 22.470 22.973 57.144 1.00 45.26 276 GLN B CA 1
ATOM 5715 C C . GLN B 1 254 ? 22.539 21.567 57.712 1.00 45.07 276 GLN B C 1
ATOM 5716 O O . GLN B 1 254 ? 21.747 21.185 58.579 1.00 45.55 276 GLN B O 1
ATOM 5722 N N . GLU B 1 255 ? 23.504 20.806 57.242 1.00 45.94 277 GLU B N 1
ATOM 5723 C CA . GLU B 1 255 ? 23.695 19.457 57.730 1.00 46.81 277 GLU B CA 1
ATOM 5724 C C . GLU B 1 255 ? 23.922 19.367 59.254 1.00 48.28 277 GLU B C 1
ATOM 5725 O O . GLU B 1 255 ? 23.325 18.504 59.932 1.00 47.99 277 GLU B O 1
ATOM 5731 N N . GLU B 1 256 ? 24.738 20.282 59.794 1.00 47.48 278 GLU B N 1
ATOM 5732 C CA . GLU B 1 256 ? 25.129 20.265 61.208 1.00 48.21 278 GLU B CA 1
ATOM 5733 C C . GLU B 1 256 ? 24.338 21.144 62.143 1.00 47.90 278 GLU B C 1
ATOM 5734 O O . GLU B 1 256 ? 24.730 21.339 63.295 1.00 47.29 278 GLU B O 1
ATOM 5740 N N . GLU B 1 257 ? 23.230 21.675 61.662 1.00 48.49 279 GLU B N 1
ATOM 5741 C CA . GLU B 1 257 ? 22.398 22.585 62.446 1.00 49.52 279 GLU B CA 1
ATOM 5742 C C . GLU B 1 257 ? 22.050 22.228 63.916 1.00 49.33 279 GLU B C 1
ATOM 5743 O O . GLU B 1 257 ? 21.943 23.113 64.758 1.00 50.37 279 GLU B O 1
ATOM 5749 N N . LYS B 1 258 ? 21.838 20.960 64.237 1.00 47.79 280 LYS B N 1
ATOM 5750 C CA . LYS B 1 258 ? 21.508 20.619 65.627 1.00 47.04 280 LYS B CA 1
ATOM 5751 C C . LYS B 1 258 ? 22.703 19.960 66.332 1.00 45.71 280 LYS B C 1
ATOM 5752 O O . LYS B 1 258 ? 22.559 19.302 67.378 1.00 44.20 280 LYS B O 1
ATOM 5758 N N . ASN B 1 259 ? 23.884 20.105 65.748 1.00 42.55 281 ASN B N 1
ATOM 5759 C CA . ASN B 1 259 ? 25.043 19.568 66.402 1.00 42.04 281 ASN B CA 1
ATOM 5760 C C . ASN B 1 259 ? 25.523 20.790 67.203 1.00 43.19 281 ASN B C 1
ATOM 5761 O O . ASN B 1 259 ? 25.868 21.816 66.625 1.00 42.37 281 ASN B O 1
ATOM 5766 N N . PRO B 1 260 ? 25.513 20.699 68.536 1.00 43.49 282 PRO B N 1
ATOM 5767 C CA . PRO B 1 260 ? 25.945 21.845 69.341 1.00 44.26 282 PRO B CA 1
ATOM 5768 C C . PRO B 1 260 ? 27.461 22.059 69.354 1.00 44.41 282 PRO B C 1
ATOM 5769 O O . PRO B 1 260 ? 27.949 23.102 69.808 1.00 43.89 282 PRO B O 1
ATOM 5773 N N . ASN B 1 261 ? 28.203 21.078 68.859 1.00 43.56 283 ASN B N 1
ATOM 5774 C CA . ASN B 1 261 ? 29.641 21.197 68.848 1.00 42.98 283 ASN B CA 1
ATOM 5775 C C . ASN B 1 261 ? 30.206 21.467 67.459 1.00 41.63 283 ASN B C 1
ATOM 5776 O O . ASN B 1 261 ? 31.425 21.337 67.248 1.00 42.25 283 ASN B O 1
ATOM 5781 N N . THR B 1 262 ? 29.351 21.807 66.502 1.00 37.71 284 THR B N 1
ATOM 5782 C CA . THR B 1 262 ? 29.864 22.026 65.148 1.00 34.61 284 THR B CA 1
ATOM 5783 C C . THR B 1 262 ? 30.592 23.380 65.052 1.00 33.85 284 THR B C 1
ATOM 5784 O O . THR B 1 262 ? 30.250 24.276 65.786 1.00 34.65 284 THR B O 1
ATOM 5788 N N . GLU B 1 263 ? 31.514 23.499 64.100 1.00 33.11 285 GLU B N 1
ATOM 5789 C CA . GLU B 1 263 ? 32.232 24.782 63.841 1.00 33.17 285 GLU B CA 1
ATOM 5790 C C . GLU B 1 263 ? 31.608 25.411 62.607 1.00 34.19 285 GLU B C 1
ATOM 5791 O O . GLU B 1 263 ? 31.957 26.531 62.205 1.00 32.63 285 GLU B O 1
ATOM 5797 N N . PHE B 1 264 ? 30.676 24.686 61.971 1.00 32.73 286 PHE B N 1
ATOM 5798 C CA . PHE B 1 264 ? 30.068 25.221 60.770 1.00 31.87 286 PHE B CA 1
ATOM 5799 C C . PHE B 1 264 ? 28.813 25.946 61.150 1.00 33.32 286 PHE B C 1
ATOM 5800 O O . PHE B 1 264 ? 27.753 25.321 61.278 1.00 32.86 286 PHE B O 1
ATOM 5808 N N . TYR B 1 265 ? 28.928 27.256 61.380 1.00 31.73 287 TYR B N 1
ATOM 5809 C CA . TYR B 1 265 ? 27.802 28.118 61.716 1.00 31.92 287 TYR B CA 1
ATOM 5810 C C . TYR B 1 265 ? 28.127 29.495 61.110 1.00 33.10 287 TYR B C 1
ATOM 5811 O O . TYR B 1 265 ? 29.264 29.714 60.659 1.00 32.61 287 TYR B O 1
ATOM 5820 N N . LEU B 1 266 ? 27.143 30.379 61.082 1.00 32.03 288 LEU B N 1
ATOM 5821 C CA . LEU B 1 266 ? 27.258 31.654 60.410 1.00 32.73 288 LEU B CA 1
ATOM 5822 C C . LEU B 1 266 ? 28.502 32.518 60.709 1.00 33.05 288 LEU B C 1
ATOM 5823 O O . LEU B 1 266 ? 29.105 33.069 59.781 1.00 30.78 288 LEU B O 1
ATOM 5828 N N . LYS B 1 267 ? 28.900 32.566 61.976 1.00 33.22 289 LYS B N 1
ATOM 5829 C CA . LYS B 1 267 ? 30.053 33.413 62.333 1.00 33.33 289 LYS B CA 1
ATOM 5830 C C . LYS B 1 267 ? 31.309 32.886 61.672 1.00 31.15 289 LYS B C 1
ATOM 5831 O O . LYS B 1 267 ? 32.111 33.699 61.159 1.00 32.16 289 LYS B O 1
ATOM 5837 N N . ASN B 1 268 ? 31.502 31.564 61.648 1.00 29.49 290 ASN B N 1
ATOM 5838 C CA . ASN B 1 268 ? 32.672 31.033 60.991 1.00 27.95 290 ASN B CA 1
ATOM 5839 C C . ASN B 1 268 ? 32.586 31.133 59.489 1.00 28.47 290 ASN B C 1
ATOM 5840 O O . ASN B 1 268 ? 33.642 31.192 58.816 1.00 28.18 290 ASN B O 1
ATOM 5845 N N . LEU B 1 269 ? 31.369 31.120 58.926 1.00 27.51 291 LEU B N 1
ATOM 5846 C CA . LEU B 1 269 ? 31.260 31.250 57.466 1.00 28.07 291 LEU B CA 1
ATOM 5847 C C . LEU B 1 269 ? 31.680 32.668 57.074 1.00 27.86 291 LEU B C 1
ATOM 5848 O O . LEU B 1 269 ? 32.506 32.833 56.161 1.00 28.49 291 LEU B O 1
ATOM 5853 N N . VAL B 1 270 ? 31.103 33.671 57.739 1.00 28.18 292 VAL B N 1
ATOM 5854 C CA . VAL B 1 270 ? 31.442 35.058 57.404 1.00 28.35 292 VAL B CA 1
ATOM 5855 C C . VAL B 1 270 ? 32.943 35.313 57.600 1.00 27.67 292 VAL B C 1
ATOM 5856 O O . VAL B 1 270 ? 33.608 35.848 56.705 1.00 26.81 292 VAL B O 1
ATOM 5860 N N . MET B 1 271 ? 33.484 34.866 58.734 1.00 27.70 293 MET B N 1
ATOM 5861 C CA . MET B 1 271 ? 34.912 35.153 59.003 1.00 26.40 293 MET B CA 1
ATOM 5862 C C . MET B 1 271 ? 35.840 34.361 58.109 1.00 26.72 293 MET B C 1
ATOM 5863 O O . MET B 1 271 ? 36.881 34.878 57.650 1.00 26.46 293 MET B O 1
ATOM 5868 N N . THR B 1 272 ? 35.485 33.094 57.796 1.00 24.26 294 THR B N 1
ATOM 5869 C CA . THR B 1 272 ? 36.368 32.349 56.945 1.00 24.15 294 THR B CA 1
ATOM 5870 C C . THR B 1 272 ? 36.374 32.931 55.547 1.00 23.41 294 THR B C 1
ATOM 5871 O O . THR B 1 272 ? 37.424 33.015 54.893 1.00 23.89 294 THR B O 1
ATOM 5875 N N . THR B 1 273 ? 35.201 33.388 55.100 1.00 23.74 295 THR B N 1
ATOM 5876 C CA . THR B 1 273 ? 35.100 33.910 53.765 1.00 26.52 295 THR B CA 1
ATOM 5877 C C . THR B 1 273 ? 35.868 35.222 53.687 1.00 25.61 295 THR B C 1
ATOM 5878 O O . THR B 1 273 ? 36.532 35.531 52.694 1.00 24.11 295 THR B O 1
ATOM 5882 N N . LEU B 1 274 ? 35.738 35.985 54.770 1.00 24.88 296 LEU B N 1
ATOM 5883 C CA . LEU B 1 274 ? 36.434 37.248 54.874 1.00 23.83 296 LEU B CA 1
ATOM 5884 C C . LEU B 1 274 ? 37.947 36.989 54.819 1.00 22.90 296 LEU B C 1
ATOM 5885 O O . LEU B 1 274 ? 38.676 37.783 54.180 1.00 23.13 296 LEU B O 1
ATOM 5890 N N . ASN B 1 275 ? 38.439 35.978 55.541 1.00 20.78 297 ASN B N 1
ATOM 5891 C CA . ASN B 1 275 ? 39.861 35.607 55.512 1.00 22.57 297 ASN B CA 1
ATOM 5892 C C . ASN B 1 275 ? 40.345 35.282 54.083 1.00 23.80 297 ASN B C 1
ATOM 5893 O O . ASN B 1 275 ? 41.427 35.688 53.651 1.00 21.92 297 ASN B O 1
ATOM 5898 N N . LEU B 1 276 ? 39.562 34.476 53.360 1.00 23.31 298 LEU B N 1
ATOM 5899 C CA . LEU B 1 276 ? 39.978 34.174 52.007 1.00 23.84 298 LEU B CA 1
ATOM 5900 C C . LEU B 1 276 ? 39.915 35.374 51.053 1.00 23.63 298 LEU B C 1
ATOM 5901 O O . LEU B 1 276 ? 40.785 35.537 50.205 1.00 23.57 298 LEU B O 1
ATOM 5906 N N . PHE B 1 277 ? 38.900 36.208 51.175 1.00 22.22 299 PHE B N 1
ATOM 5907 C CA . PHE B 1 277 ? 38.774 37.367 50.289 1.00 22.85 299 PHE B CA 1
ATOM 5908 C C . PHE B 1 277 ? 39.944 38.358 50.516 1.00 22.99 299 PHE B C 1
ATOM 5909 O O . PHE B 1 277 ? 40.601 38.801 49.572 1.00 22.35 299 PHE B O 1
ATOM 5917 N N . ILE B 1 278 ? 40.220 38.663 51.778 1.00 24.18 300 ILE B N 1
ATOM 5918 C CA . ILE B 1 278 ? 41.322 39.612 52.025 1.00 23.26 300 ILE B CA 1
ATOM 5919 C C . ILE B 1 278 ? 42.637 38.976 51.813 1.00 25.21 300 ILE B C 1
ATOM 5920 O O . ILE B 1 278 ? 43.479 39.542 51.101 1.00 25.55 300 ILE B O 1
ATOM 5925 N N . GLY B 1 279 ? 42.876 37.820 52.432 1.00 23.16 301 GLY B N 1
ATOM 5926 C CA . GLY B 1 279 ? 44.159 37.160 52.288 1.00 25.29 301 GLY B CA 1
ATOM 5927 C C . GLY B 1 279 ? 44.471 36.852 50.819 1.00 27.28 301 GLY B C 1
ATOM 5928 O O . GLY B 1 279 ? 45.615 36.994 50.345 1.00 27.20 301 GLY B O 1
ATOM 5929 N N . GLY B 1 280 ? 43.425 36.444 50.097 1.00 25.88 302 GLY B N 1
ATOM 5930 C CA . GLY B 1 280 ? 43.582 36.083 48.690 1.00 24.15 302 GLY B CA 1
ATOM 5931 C C . GLY B 1 280 ? 43.776 37.256 47.750 1.00 23.89 302 GLY B C 1
ATOM 5932 O O . GLY B 1 280 ? 44.079 37.087 46.564 1.00 25.41 302 GLY B O 1
ATOM 5933 N N . THR B 1 281 ? 43.603 38.463 48.266 1.00 24.11 303 THR B N 1
ATOM 5934 C CA . THR B 1 281 ? 43.775 39.643 47.430 1.00 23.98 303 THR B CA 1
ATOM 5935 C C . THR B 1 281 ? 45.058 40.406 47.722 1.00 23.99 303 THR B C 1
ATOM 5936 O O . THR B 1 281 ? 45.905 40.590 46.857 1.00 22.87 303 THR B O 1
ATOM 5940 N N . GLU B 1 282 ? 45.196 40.809 48.980 1.00 24.40 304 GLU B N 1
ATOM 5941 C CA . GLU B 1 282 ? 46.277 41.758 49.268 1.00 23.07 304 GLU B CA 1
ATOM 5942 C C . GLU B 1 282 ? 47.716 41.354 49.127 1.00 24.50 304 GLU B C 1
ATOM 5943 O O . GLU B 1 282 ? 48.532 42.114 48.600 1.00 25.41 304 GLU B O 1
ATOM 5949 N N . THR B 1 283 ? 48.079 40.160 49.551 1.00 22.22 305 THR B N 1
ATOM 5950 C CA . THR B 1 283 ? 49.492 39.858 49.484 1.00 22.73 305 THR B CA 1
ATOM 5951 C C . THR B 1 283 ? 50.022 39.640 48.071 1.00 22.98 305 THR B C 1
ATOM 5952 O O . THR B 1 283 ? 51.172 40.057 47.765 1.00 22.58 305 THR B O 1
ATOM 5956 N N . VAL B 1 284 ? 49.236 38.956 47.221 1.00 21.87 306 VAL B N 1
ATOM 5957 C CA . VAL B 1 284 ? 49.700 38.720 45.845 1.00 21.78 306 VAL B CA 1
ATOM 5958 C C . VAL B 1 284 ? 49.740 40.102 45.171 1.00 22.61 306 VAL B C 1
ATOM 5959 O O . VAL B 1 284 ? 50.660 40.403 44.445 1.00 21.80 306 VAL B O 1
ATOM 5963 N N . SER B 1 285 ? 48.743 40.931 45.429 1.00 22.50 307 SER B N 1
ATOM 5964 C CA . SER B 1 285 ? 48.725 42.294 44.848 1.00 24.33 307 SER B CA 1
ATOM 5965 C C . SER B 1 285 ? 49.994 43.101 45.215 1.00 24.02 307 SER B C 1
ATOM 5966 O O . SER B 1 285 ? 50.663 43.665 44.345 1.00 22.90 307 SER B O 1
ATOM 5969 N N . THR B 1 286 ? 50.336 43.130 46.491 1.00 22.73 308 THR B N 1
ATOM 5970 C CA . THR B 1 286 ? 51.512 43.860 46.914 1.00 23.58 308 THR B CA 1
ATOM 5971 C C . THR B 1 286 ? 52.770 43.271 46.282 1.00 23.39 308 THR B C 1
ATOM 5972 O O . THR B 1 286 ? 53.686 43.979 45.842 1.00 22.62 308 THR B O 1
ATOM 5976 N N . THR B 1 287 ? 52.822 41.943 46.256 1.00 20.54 309 THR B N 1
ATOM 5977 C CA . THR B 1 287 ? 53.962 41.289 45.659 1.00 20.72 309 THR B CA 1
ATOM 5978 C C . THR B 1 287 ? 54.151 41.693 44.169 1.00 20.99 309 THR B C 1
ATOM 5979 O O . THR B 1 287 ? 55.252 41.939 43.726 1.00 20.36 309 THR B O 1
ATOM 5983 N N . LEU B 1 288 ? 53.069 41.706 43.397 1.00 18.98 310 LEU B N 1
ATOM 5984 C CA . LEU B 1 288 ? 53.166 42.112 42.025 1.00 21.05 310 LEU B CA 1
ATOM 5985 C C . LEU B 1 288 ? 53.667 43.552 41.956 1.00 23.39 310 LEU B C 1
ATOM 5986 O O . LEU B 1 288 ? 54.573 43.858 41.183 1.00 22.51 310 LEU B O 1
ATOM 5991 N N . ARG B 1 289 ? 53.045 44.427 42.763 1.00 24.34 311 ARG B N 1
ATOM 5992 C CA . ARG B 1 289 ? 53.441 45.859 42.751 1.00 23.61 311 ARG B CA 1
ATOM 5993 C C . ARG B 1 289 ? 54.922 46.034 43.062 1.00 24.89 311 ARG B C 1
ATOM 5994 O O . ARG B 1 289 ? 55.615 46.813 42.425 1.00 24.64 311 ARG B O 1
ATOM 6002 N N . TYR B 1 290 ? 55.428 45.341 44.059 1.00 23.92 312 TYR B N 1
ATOM 6003 C CA . TYR B 1 290 ? 56.818 45.459 44.394 1.00 24.18 312 TYR B CA 1
ATOM 6004 C C . TYR B 1 290 ? 57.660 44.871 43.248 1.00 24.79 312 TYR B C 1
ATOM 6005 O O . TYR B 1 290 ? 58.782 45.381 42.956 1.00 24.54 312 TYR B O 1
ATOM 6014 N N . GLY B 1 291 ? 57.149 43.801 42.613 1.00 24.74 313 GLY B N 1
ATOM 6015 C CA . GLY B 1 291 ? 57.932 43.146 41.556 1.00 24.61 313 GLY B CA 1
ATOM 6016 C C . GLY B 1 291 ? 58.181 44.054 40.357 1.00 25.88 313 GLY B C 1
ATOM 6017 O O . GLY B 1 291 ? 59.295 44.161 39.862 1.00 25.14 313 GLY B O 1
ATOM 6018 N N . PHE B 1 292 ? 57.138 44.703 39.872 1.00 25.39 314 PHE B N 1
ATOM 6019 C CA . PHE B 1 292 ? 57.355 45.597 38.735 1.00 27.15 314 PHE B CA 1
ATOM 6020 C C . PHE B 1 292 ? 58.352 46.718 39.088 1.00 28.51 314 PHE B C 1
ATOM 6021 O O . PHE B 1 292 ? 59.184 47.095 38.245 1.00 29.82 314 PHE B O 1
ATOM 6029 N N . LEU B 1 293 ? 58.288 47.256 40.303 1.00 28.25 315 LEU B N 1
ATOM 6030 C CA . LEU B 1 293 ? 59.223 48.335 40.675 1.00 29.22 315 LEU B CA 1
ATOM 6031 C C . LEU B 1 293 ? 60.684 47.783 40.615 1.00 30.04 315 LEU B C 1
ATOM 6032 O O . LEU B 1 293 ? 61.605 48.439 40.118 1.00 29.44 315 LEU B O 1
ATOM 6037 N N . LEU B 1 294 ? 60.877 46.556 41.112 1.00 29.15 316 LEU B N 1
ATOM 6038 C CA . LEU B 1 294 ? 62.187 45.951 41.090 1.00 29.08 316 LEU B CA 1
ATOM 6039 C C . LEU B 1 294 ? 62.653 45.723 39.683 1.00 30.18 316 LEU B C 1
ATOM 6040 O O . LEU B 1 294 ? 63.858 45.851 39.401 1.00 30.84 316 LEU B O 1
ATOM 6045 N N . LEU B 1 295 ? 61.712 45.408 38.795 1.00 29.79 317 LEU B N 1
ATOM 6046 C CA . LEU B 1 295 ? 62.121 45.143 37.438 1.00 31.86 317 LEU B CA 1
ATOM 6047 C C . LEU B 1 295 ? 62.549 46.441 36.751 1.00 31.90 317 LEU B C 1
ATOM 6048 O O . LEU B 1 295 ? 63.447 46.438 35.883 1.00 32.87 317 LEU B O 1
ATOM 6053 N N . MET B 1 296 ? 61.916 47.548 37.123 1.00 32.71 318 MET B N 1
ATOM 6054 C CA . MET B 1 296 ? 62.301 48.817 36.502 1.00 32.45 318 MET B CA 1
ATO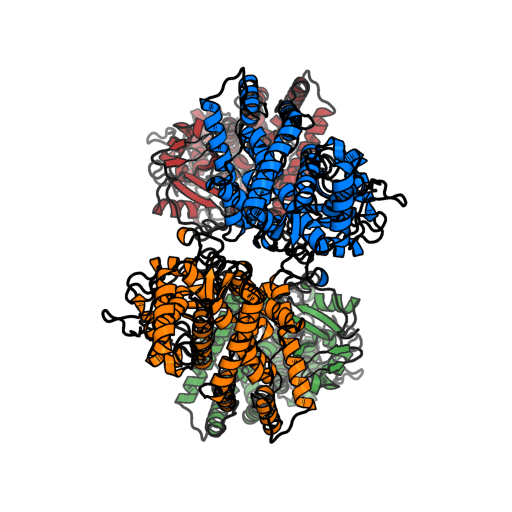M 6055 C C . MET B 1 296 ? 63.633 49.273 37.022 1.00 34.24 318 MET B C 1
ATOM 6056 O O . MET B 1 296 ? 64.410 49.883 36.289 1.00 35.29 318 MET B O 1
ATOM 6061 N N . LYS B 1 297 ? 63.915 48.971 38.289 1.00 34.92 319 LYS B N 1
ATOM 6062 C CA . LYS B 1 297 ? 65.186 49.328 38.895 1.00 36.17 319 LYS B CA 1
ATOM 6063 C C . LYS B 1 297 ? 66.309 48.449 38.278 1.00 37.61 319 LYS B C 1
ATOM 6064 O O . LYS B 1 297 ? 67.487 48.806 38.341 1.00 36.56 319 LYS B O 1
ATOM 6070 N N . HIS B 1 298 ? 65.929 47.325 37.664 1.00 36.93 320 HIS B N 1
ATOM 6071 C CA . HIS B 1 298 ? 66.906 46.382 37.105 1.00 36.98 320 HIS B CA 1
ATOM 6072 C C . HIS B 1 298 ? 66.557 45.983 35.684 1.00 36.60 320 HIS B C 1
ATOM 6073 O O . HIS B 1 298 ? 66.169 44.849 35.417 1.00 36.32 320 HIS B O 1
ATOM 6080 N N . PRO B 1 299 ? 66.733 46.909 34.724 1.00 37.11 321 PRO B N 1
ATOM 6081 C CA . PRO B 1 299 ? 66.410 46.613 33.323 1.00 36.48 321 PRO B CA 1
ATOM 6082 C C . PRO B 1 299 ? 67.144 45.410 32.710 1.00 35.93 321 PRO B C 1
ATOM 6083 O O . PRO B 1 299 ? 66.612 44.826 31.782 1.00 34.84 321 PRO B O 1
ATOM 6087 N N . GLU B 1 300 ? 68.356 45.062 33.180 1.00 35.98 322 GLU B N 1
ATOM 6088 C CA . GLU B 1 300 ? 69.039 43.883 32.616 1.00 37.08 322 GLU B CA 1
ATOM 6089 C C . GLU B 1 300 ? 68.225 42.621 32.968 1.00 35.99 322 GLU B C 1
ATOM 6090 O O . GLU B 1 300 ? 68.098 41.680 32.167 1.00 36.74 322 GLU B O 1
ATOM 6096 N N . VAL B 1 301 ? 67.633 42.607 34.155 1.00 32.83 323 VAL B N 1
ATOM 6097 C CA . VAL B 1 301 ? 66.758 41.484 34.529 1.00 31.85 323 VAL B CA 1
ATOM 6098 C C . VAL B 1 301 ? 65.516 41.451 33.612 1.00 30.92 323 VAL B C 1
ATOM 6099 O O . VAL B 1 301 ? 65.121 40.402 33.070 1.00 31.73 323 VAL B O 1
ATOM 6103 N N . GLU B 1 302 ? 64.898 42.598 33.387 1.00 30.50 324 GLU B N 1
ATOM 6104 C CA . GLU B 1 302 ? 63.744 42.598 32.518 1.00 30.60 324 GLU B CA 1
ATOM 6105 C C . GLU B 1 302 ? 64.119 42.066 31.124 1.00 33.05 324 GLU B C 1
ATOM 6106 O O . GLU B 1 302 ? 63.365 41.315 30.482 1.00 31.44 324 GLU B O 1
ATOM 6112 N N . ALA B 1 303 ? 65.291 42.483 30.624 1.00 32.83 325 ALA B N 1
ATOM 6113 C CA . ALA B 1 303 ? 65.693 42.027 29.292 1.00 34.36 325 ALA B CA 1
ATOM 6114 C C . ALA B 1 303 ? 65.838 40.490 29.232 1.00 34.05 325 ALA B C 1
ATOM 6115 O O . ALA B 1 303 ? 65.385 39.852 28.256 1.00 35.01 325 ALA B O 1
ATOM 6117 N N . LYS B 1 304 ? 66.430 39.901 30.273 1.00 33.58 326 LYS B N 1
ATOM 6118 C CA . LYS B 1 304 ? 66.598 38.442 30.329 1.00 33.72 326 LYS B CA 1
ATOM 6119 C C . LYS B 1 304 ? 65.237 37.777 30.419 1.00 32.36 326 LYS B C 1
ATOM 6120 O O . LYS B 1 304 ? 64.986 36.775 29.764 1.00 32.69 326 LYS B O 1
ATOM 6126 N N . VAL B 1 305 ? 64.336 38.349 31.217 1.00 31.32 327 VAL B N 1
ATOM 6127 C CA . VAL B 1 305 ? 62.965 37.838 31.308 1.00 30.45 327 VAL B CA 1
ATOM 6128 C C . VAL B 1 305 ? 62.308 37.858 29.919 1.00 30.68 327 VAL B C 1
ATOM 6129 O O . VAL B 1 305 ? 61.651 36.903 29.505 1.00 30.13 327 VAL B O 1
ATOM 6133 N N . HIS B 1 306 ? 62.440 38.963 29.193 1.00 31.18 328 HIS B N 1
ATOM 6134 C CA . HIS B 1 306 ? 61.840 39.029 27.852 1.00 32.69 328 HIS B CA 1
ATOM 6135 C C . HIS B 1 306 ? 62.439 37.969 26.872 1.00 32.63 328 HIS B C 1
ATOM 6136 O O . HIS B 1 306 ? 61.711 37.307 26.140 1.00 32.77 328 HIS B O 1
ATOM 6143 N N . GLU B 1 307 ? 63.754 37.811 26.889 1.00 35.13 329 GLU B N 1
ATOM 6144 C CA . GLU B 1 307 ? 64.405 36.812 26.002 1.00 36.00 329 GLU B CA 1
ATOM 6145 C C . GLU B 1 307 ? 63.841 35.424 26.291 1.00 36.37 329 GLU B C 1
ATOM 6146 O O . GLU B 1 307 ? 63.580 34.609 25.379 1.00 36.22 329 GLU B O 1
ATOM 6152 N N . GLU B 1 308 ? 63.650 35.133 27.576 1.00 35.23 330 GLU B N 1
ATOM 6153 C CA . GLU B 1 308 ? 63.114 33.828 27.933 1.00 34.22 330 GLU B CA 1
ATOM 6154 C C . GLU B 1 308 ? 61.663 33.670 27.557 1.00 33.48 330 GLU B C 1
ATOM 6155 O O . GLU B 1 308 ? 61.279 32.649 27.025 1.00 33.82 330 GLU B O 1
ATOM 6161 N N . ILE B 1 309 ? 60.826 34.659 27.827 1.00 31.77 331 ILE B N 1
ATOM 6162 C CA . ILE B 1 309 ? 59.442 34.510 27.432 1.00 31.69 331 ILE B CA 1
ATOM 6163 C C . ILE B 1 309 ? 59.298 34.339 25.918 1.00 32.60 331 ILE B C 1
ATOM 6164 O O . ILE B 1 309 ? 58.511 33.519 25.419 1.00 32.79 331 ILE B O 1
ATOM 6169 N N . ASP B 1 310 ? 60.018 35.165 25.180 1.00 33.80 332 ASP B N 1
ATOM 6170 C CA . ASP B 1 310 ? 59.900 35.121 23.730 1.00 36.53 332 ASP B CA 1
ATOM 6171 C C . ASP B 1 310 ? 60.262 33.751 23.176 1.00 36.92 332 ASP B C 1
ATOM 6172 O O . ASP B 1 310 ? 59.527 33.202 22.338 1.00 37.27 332 ASP B O 1
ATOM 6177 N N . ARG B 1 311 ? 61.346 33.181 23.703 1.00 37.77 333 ARG B N 1
ATOM 6178 C CA . ARG B 1 311 ? 61.846 31.867 23.269 1.00 36.41 333 ARG B CA 1
ATOM 6179 C C . ARG B 1 311 ? 61.005 30.650 23.686 1.00 36.63 333 ARG B C 1
ATOM 6180 O O . ARG B 1 311 ? 60.733 29.749 22.883 1.00 35.60 333 ARG B O 1
ATOM 6188 N N . VAL B 1 312 ? 60.568 30.603 24.940 1.00 33.62 334 VAL B N 1
ATOM 6189 C CA . VAL B 1 312 ? 59.759 29.481 25.384 1.00 31.63 334 VAL B CA 1
ATOM 6190 C C . VAL B 1 312 ? 58.279 29.563 25.034 1.00 31.80 334 VAL B C 1
ATOM 6191 O O . VAL B 1 312 ? 57.673 28.607 24.588 1.00 31.66 334 VAL B O 1
ATOM 6195 N N . ILE B 1 313 ? 57.681 30.732 25.181 1.00 32.17 335 ILE B N 1
ATOM 6196 C CA . ILE B 1 313 ? 56.251 30.849 24.956 1.00 31.28 335 ILE B CA 1
ATOM 6197 C C . ILE B 1 313 ? 55.829 31.454 23.592 1.00 33.70 335 ILE B C 1
ATOM 6198 O O . ILE B 1 313 ? 54.860 31.017 22.990 1.00 31.93 335 ILE B O 1
ATOM 6203 N N . GLY B 1 314 ? 56.552 32.476 23.141 1.00 35.15 336 GLY B N 1
ATOM 6204 C CA . GLY B 1 314 ? 56.188 33.090 21.880 1.00 38.24 336 GLY B CA 1
ATOM 6205 C C . GLY B 1 314 ? 55.065 34.100 22.016 1.00 39.95 336 GLY B C 1
ATOM 6206 O O . GLY B 1 314 ? 54.791 34.616 23.121 1.00 39.82 336 GLY B O 1
ATOM 6207 N N . LYS B 1 315 ? 54.423 34.386 20.891 1.00 40.18 337 LYS B N 1
ATOM 6208 C CA . LYS B 1 315 ? 53.335 35.357 20.823 1.00 41.40 337 LYS B CA 1
ATOM 6209 C C . LYS B 1 315 ? 51.997 34.768 20.430 1.00 39.98 337 LYS B C 1
ATOM 6210 O O . LYS B 1 315 ? 51.057 35.521 20.327 1.00 41.50 337 LYS B O 1
ATOM 6216 N N 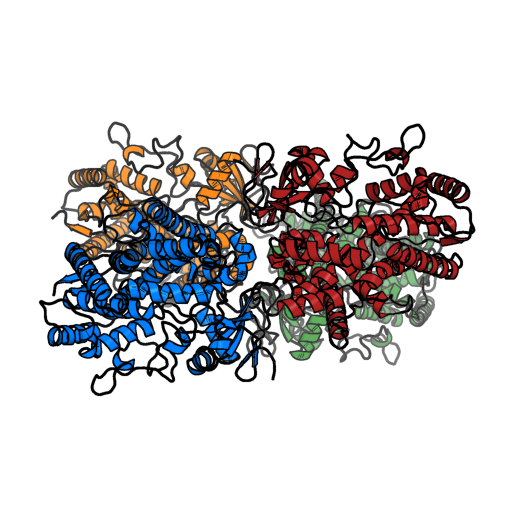. ASN B 1 316 ? 51.873 33.470 20.155 1.00 39.44 338 ASN B N 1
ATOM 6217 C CA . ASN B 1 316 ? 50.527 32.950 19.794 1.00 37.64 338 ASN B CA 1
ATOM 6218 C C . ASN B 1 316 ? 49.693 32.286 20.863 1.00 36.00 338 ASN B C 1
ATOM 6219 O O . ASN B 1 316 ? 48.630 31.699 20.599 1.00 34.32 338 ASN B O 1
ATOM 6224 N N . ARG B 1 317 ? 50.154 32.367 22.103 1.00 33.25 339 ARG B N 1
ATOM 6225 C CA . ARG B 1 317 ? 49.338 31.808 23.149 1.00 31.81 339 ARG B CA 1
ATOM 6226 C C . ARG B 1 317 ? 49.728 32.539 24.413 1.00 30.02 339 ARG B C 1
ATOM 6227 O O . ARG B 1 317 ? 50.764 33.203 24.457 1.00 29.04 339 ARG B O 1
ATOM 6235 N N . GLN B 1 318 ? 48.885 32.416 25.422 1.00 30.71 340 GLN B N 1
ATOM 6236 C CA . GLN B 1 318 ? 49.202 33.021 26.722 1.00 30.93 340 GLN B CA 1
ATOM 6237 C C . GLN B 1 318 ? 50.072 32.075 27.537 1.00 29.36 340 GLN B C 1
ATOM 6238 O O . GLN B 1 318 ? 50.207 30.909 27.201 1.00 29.10 340 GLN B O 1
ATOM 6244 N N . PRO B 1 319 ? 50.699 32.566 28.606 1.00 28.62 341 PRO B N 1
ATOM 6245 C CA . PRO B 1 319 ? 51.518 31.638 29.409 1.00 28.10 341 PRO B CA 1
ATOM 6246 C C . PRO B 1 319 ? 50.584 30.648 30.081 1.00 27.69 341 PRO B C 1
ATOM 6247 O O . PRO B 1 319 ? 49.442 30.950 30.300 1.00 29.05 341 PRO B O 1
ATOM 6251 N N . LYS B 1 320 ? 51.066 29.435 30.375 1.00 28.22 342 LYS B N 1
ATOM 6252 C CA . LYS B 1 320 ? 50.294 28.429 31.121 1.00 27.78 342 LYS B CA 1
ATOM 6253 C C . LYS B 1 320 ? 51.236 28.032 32.277 1.00 26.05 342 LYS B C 1
ATOM 6254 O O . LYS B 1 320 ? 52.461 28.189 32.178 1.00 26.26 342 LYS B O 1
ATOM 6260 N N . PHE B 1 321 ? 50.687 27.524 33.380 1.00 28.34 343 PHE B N 1
ATOM 6261 C CA . PHE B 1 321 ? 51.538 27.227 34.557 1.00 29.73 343 PHE B CA 1
ATOM 6262 C C . PHE B 1 321 ? 52.693 26.213 34.309 1.00 30.58 343 PHE B C 1
ATOM 6263 O O . PHE B 1 321 ? 53.770 26.321 34.889 1.00 29.00 343 PHE B O 1
ATOM 6271 N N . GLU B 1 322 ? 52.490 25.274 33.384 1.00 32.19 344 GLU B N 1
ATOM 6272 C CA . GLU B 1 322 ? 53.542 24.290 33.057 1.00 34.66 344 GLU B CA 1
ATOM 6273 C C . GLU B 1 322 ? 54.757 24.919 32.427 1.00 33.31 344 GLU B C 1
ATOM 6274 O O . GLU B 1 322 ? 55.823 24.289 32.387 1.00 33.01 344 GLU B O 1
ATOM 6280 N N . ASP B 1 323 ? 54.621 26.135 31.879 1.00 30.52 345 ASP B N 1
ATOM 6281 C CA . ASP B 1 323 ? 55.786 26.753 31.266 1.00 29.55 345 ASP B CA 1
ATOM 6282 C C . ASP B 1 323 ? 56.871 27.022 32.271 1.00 28.86 345 ASP B C 1
ATOM 6283 O O . ASP B 1 323 ? 58.024 27.190 31.873 1.00 27.36 345 ASP B O 1
ATOM 6288 N N . ARG B 1 324 ? 56.541 27.052 33.577 1.00 28.78 346 ARG B N 1
ATOM 6289 C CA . ARG B 1 324 ? 57.589 27.376 34.532 1.00 31.63 346 ARG B CA 1
ATOM 6290 C C . ARG B 1 324 ? 58.698 26.351 34.484 1.00 30.34 346 ARG B C 1
ATOM 6291 O O . ARG B 1 324 ? 59.854 26.686 34.625 1.00 30.69 346 ARG B O 1
ATOM 6299 N N . ALA B 1 325 ? 58.351 25.105 34.221 1.00 31.45 347 ALA B N 1
ATOM 6300 C CA . ALA B 1 325 ? 59.395 24.046 34.112 1.00 32.90 347 ALA B CA 1
ATOM 6301 C C . ALA B 1 325 ? 60.491 24.438 33.086 1.00 33.60 347 ALA B C 1
ATOM 6302 O O . ALA B 1 325 ? 61.670 24.086 33.240 1.00 33.16 347 ALA B O 1
ATOM 6304 N N . LYS B 1 326 ? 60.117 25.196 32.051 1.00 33.78 348 LYS B N 1
ATOM 6305 C CA . LYS B 1 326 ? 61.077 25.580 31.036 1.00 35.25 348 LYS B CA 1
ATOM 6306 C C . LYS B 1 326 ? 61.599 27.029 31.150 1.00 35.93 348 LYS B C 1
ATOM 6307 O O . LYS B 1 326 ? 62.309 27.540 30.258 1.00 35.33 348 LYS B O 1
ATOM 6313 N N . MET B 1 327 ? 61.247 27.691 32.258 1.00 34.65 349 MET B N 1
ATOM 6314 C CA . MET B 1 327 ? 61.640 29.065 32.448 1.00 33.20 349 MET B CA 1
ATOM 6315 C C . MET B 1 327 ? 62.287 29.287 33.782 1.00 33.43 349 MET B C 1
ATOM 6316 O O . MET B 1 327 ? 61.714 29.940 34.659 1.00 33.85 349 MET B O 1
ATOM 6321 N N . PRO B 1 328 ? 63.487 28.736 33.969 1.00 32.59 350 PRO B N 1
ATOM 6322 C CA . PRO B 1 328 ? 64.240 28.878 35.215 1.00 32.42 350 PRO B CA 1
ATOM 6323 C C . PRO B 1 328 ? 64.595 30.338 35.524 1.00 31.95 350 PRO B C 1
ATOM 6324 O O . PRO B 1 328 ? 64.717 30.705 36.709 1.00 30.22 350 PRO B O 1
ATOM 6328 N N . TYR B 1 329 ? 64.747 31.187 34.506 1.00 31.06 351 TYR B N 1
ATOM 6329 C CA . TYR B 1 329 ? 65.065 32.597 34.814 1.00 30.89 351 TYR B CA 1
ATOM 6330 C C . TYR B 1 329 ? 63.830 33.323 35.425 1.00 30.45 351 TYR B C 1
ATOM 6331 O O . TYR B 1 329 ? 63.964 33.998 36.441 1.00 30.57 351 TYR B O 1
ATOM 6340 N N . MET B 1 330 ? 62.653 33.159 34.825 1.00 29.27 352 MET B N 1
ATOM 6341 C CA . MET B 1 330 ? 61.467 33.789 35.351 1.00 30.16 352 MET B CA 1
ATOM 6342 C C . MET B 1 330 ? 61.200 33.232 36.753 1.00 30.90 352 MET B C 1
ATOM 6343 O O . MET B 1 330 ? 60.770 33.964 37.641 1.00 27.85 352 MET B O 1
ATOM 6348 N N . GLU B 1 331 ? 61.417 31.928 36.940 1.00 29.45 353 GLU B N 1
ATOM 6349 C CA . GLU B 1 331 ? 61.185 31.345 38.258 1.00 29.82 353 GLU B CA 1
ATOM 6350 C C . GLU B 1 331 ? 62.122 31.964 39.273 1.00 29.27 353 GLU B C 1
ATOM 6351 O O . GLU B 1 331 ? 61.722 32.234 40.418 1.00 28.97 353 GLU B O 1
ATOM 6357 N N . ALA B 1 332 ? 63.366 32.194 38.866 1.00 27.06 354 ALA B N 1
ATOM 6358 C CA . ALA B 1 332 ? 64.351 32.777 39.774 1.00 28.66 354 ALA B CA 1
ATOM 6359 C C . ALA B 1 332 ? 63.964 34.229 40.106 1.00 26.73 354 ALA B C 1
ATOM 6360 O O . ALA B 1 332 ? 64.090 34.677 41.243 1.00 25.95 354 ALA B O 1
ATOM 6362 N N . VAL B 1 333 ? 63.447 34.925 39.111 1.00 26.18 355 VAL B N 1
ATOM 6363 C CA . VAL B 1 333 ? 63.058 36.326 39.296 1.00 26.92 355 VAL B CA 1
ATOM 6364 C C . VAL B 1 333 ? 61.851 36.422 40.257 1.00 28.34 355 VAL B C 1
ATOM 6365 O O . VAL B 1 333 ? 61.793 37.326 41.088 1.00 27.58 355 VAL B O 1
ATOM 6369 N N . ILE B 1 334 ? 60.881 35.524 40.117 1.00 26.50 356 ILE B N 1
ATOM 6370 C CA . ILE B 1 334 ? 59.704 35.618 41.015 1.00 26.68 356 ILE B CA 1
ATOM 6371 C C . ILE B 1 334 ? 60.119 35.253 42.406 1.00 25.99 356 ILE B C 1
ATOM 6372 O O . ILE B 1 334 ? 59.650 35.863 43.385 1.00 25.84 356 ILE B O 1
ATOM 6377 N N . HIS B 1 335 ? 61.003 34.260 42.541 1.00 25.65 357 HIS B N 1
ATOM 6378 C CA . HIS B 1 335 ? 61.459 33.891 43.855 1.00 25.07 357 HIS B CA 1
ATOM 6379 C C . HIS B 1 335 ? 62.223 35.060 44.465 1.00 24.95 357 HIS B C 1
ATOM 6380 O O . HIS B 1 335 ? 62.033 35.353 45.647 1.00 24.07 357 HIS B O 1
ATOM 6387 N N . GLU B 1 336 ? 63.044 35.745 43.650 1.00 24.77 358 GLU B N 1
ATOM 6388 C CA . GLU B 1 336 ? 63.827 36.843 44.208 1.00 24.05 358 GLU B CA 1
ATOM 6389 C C . GLU B 1 336 ? 62.935 38.033 44.570 1.00 24.13 358 GLU B C 1
ATOM 6390 O O . GLU B 1 336 ? 63.217 38.755 45.516 1.00 23.54 358 GLU B O 1
ATOM 6396 N N . ILE B 1 337 ? 61.860 38.221 43.809 1.00 23.11 359 ILE B N 1
ATOM 6397 C CA . ILE B 1 337 ? 60.935 39.285 44.128 1.00 24.31 359 ILE B CA 1
ATOM 6398 C C . ILE B 1 337 ? 60.288 38.969 45.508 1.00 24.18 359 ILE B C 1
ATOM 6399 O O . ILE B 1 337 ? 60.130 39.826 46.387 1.00 22.72 359 ILE B O 1
ATOM 6404 N N . GLN B 1 338 ? 59.915 37.708 45.737 1.00 23.90 360 GLN B N 1
ATOM 6405 C CA . GLN B 1 338 ? 59.319 37.390 47.027 1.00 21.89 360 GLN B CA 1
ATOM 6406 C C . GLN B 1 338 ? 60.331 37.461 48.142 1.00 24.02 360 GLN B C 1
ATOM 6407 O O . GLN B 1 338 ? 60.003 37.831 49.281 1.00 22.59 360 GLN B O 1
ATOM 6413 N N . ARG B 1 339 ? 61.571 37.097 47.841 1.00 21.71 361 ARG B N 1
ATOM 6414 C CA . ARG B 1 339 ? 62.595 37.112 48.872 1.00 23.68 361 ARG B CA 1
ATOM 6415 C C . ARG B 1 339 ? 62.910 38.548 49.257 1.00 23.62 361 ARG B C 1
ATOM 6416 O O . ARG B 1 339 ? 63.000 38.859 50.436 1.00 24.08 361 ARG B O 1
ATOM 6424 N N . PHE B 1 340 ? 63.116 39.382 48.243 1.00 24.38 362 PHE B N 1
ATOM 6425 C CA . PHE B 1 340 ? 63.478 40.803 48.451 1.00 25.39 362 PHE B CA 1
ATOM 6426 C C . PHE B 1 340 ? 62.300 41.570 49.054 1.00 25.92 362 PHE B C 1
ATOM 6427 O O . PHE B 1 340 ? 62.470 42.352 50.036 1.00 26.33 362 PHE B O 1
ATOM 6435 N N . GLY B 1 341 ? 61.124 41.326 48.482 1.00 24.08 363 GLY B N 1
ATOM 6436 C CA . GLY B 1 341 ? 59.914 41.999 48.966 1.00 25.39 363 GLY B CA 1
ATOM 6437 C C . GLY B 1 341 ? 59.509 41.752 50.434 1.00 23.74 363 GLY B C 1
ATOM 6438 O O . GLY B 1 341 ? 58.928 42.651 51.065 1.00 24.35 363 GLY B O 1
ATOM 6439 N N . ASP B 1 342 ? 59.727 40.531 50.922 1.00 23.20 364 ASP B N 1
ATOM 6440 C CA . ASP B 1 342 ? 59.499 40.184 52.332 1.00 23.45 364 ASP B CA 1
ATOM 6441 C C . ASP B 1 342 ? 58.186 40.777 52.778 1.00 23.09 364 ASP B C 1
ATOM 6442 O O . ASP B 1 342 ? 58.127 41.473 53.791 1.00 21.68 364 ASP B O 1
ATOM 6447 N N . VAL B 1 343 ? 57.131 40.396 52.063 1.00 21.99 365 VAL B N 1
ATOM 6448 C CA . VAL B 1 343 ? 55.841 41.027 52.254 1.00 22.95 365 VAL B CA 1
ATOM 6449 C C . VAL B 1 343 ? 55.165 40.860 53.628 1.00 21.84 365 VAL B C 1
ATOM 6450 O O . VAL B 1 343 ? 54.403 41.744 54.003 1.00 22.73 365 VAL B O 1
ATOM 6454 N N . ILE B 1 344 ? 55.402 39.749 54.317 1.00 22.92 366 ILE B N 1
ATOM 6455 C CA . ILE B 1 344 ? 54.896 39.495 55.692 1.00 22.11 366 ILE B CA 1
ATOM 6456 C C . ILE B 1 344 ? 56.213 39.172 56.431 1.00 22.54 366 ILE B C 1
ATOM 6457 O O . ILE B 1 344 ? 56.577 38.007 56.700 1.00 22.43 366 ILE B O 1
ATOM 6462 N N . PRO B 1 345 ? 56.959 40.228 56.802 1.00 20.65 367 PRO B N 1
ATOM 6463 C CA . PRO B 1 345 ? 58.272 40.026 57.457 1.00 21.31 367 PRO B CA 1
ATOM 6464 C C . PRO B 1 345 ? 58.381 39.264 58.745 1.00 21.74 367 PRO B C 1
ATOM 6465 O O . PRO B 1 345 ? 59.457 38.655 59.019 1.00 22.09 367 PRO B O 1
ATOM 6469 N N . MET B 1 346 ? 57.324 39.299 59.557 1.00 20.67 368 MET B N 1
ATOM 6470 C CA . MET B 1 346 ? 57.344 38.587 60.847 1.00 20.94 368 MET B CA 1
ATOM 6471 C C . MET B 1 346 ? 56.256 37.489 60.858 1.00 22.90 368 MET B C 1
ATOM 6472 O O . MET B 1 346 ? 55.806 37.043 61.924 1.00 22.84 368 MET B O 1
ATOM 6477 N N . SER B 1 347 ? 55.886 37.055 59.661 1.00 21.98 369 SER B N 1
ATOM 6478 C CA . SER B 1 347 ? 54.837 36.031 59.533 1.00 22.19 369 SER B CA 1
ATOM 6479 C C . SER B 1 347 ? 53.580 36.486 60.281 1.00 21.01 369 SER B C 1
ATOM 6480 O O . SER B 1 347 ? 53.343 37.707 60.468 1.00 20.84 369 SER B O 1
ATOM 6483 N N . LEU B 1 348 ? 52.709 35.506 60.545 1.00 19.86 370 LEU B N 1
ATOM 6484 C CA . LEU B 1 348 ? 51.554 35.694 61.436 1.00 20.13 370 LEU B CA 1
ATOM 6485 C C . LEU B 1 348 ? 52.061 34.973 62.680 1.00 19.74 370 LEU B C 1
ATOM 6486 O O . LEU B 1 348 ? 52.621 33.831 62.642 1.00 20.59 370 LEU B O 1
ATOM 6491 N N . ALA B 1 349 ? 51.833 35.559 63.838 1.00 19.35 371 ALA B N 1
ATOM 6492 C CA . ALA B 1 349 ? 52.425 34.940 65.013 1.00 21.25 371 ALA B CA 1
ATOM 6493 C C . ALA B 1 349 ? 51.976 33.497 65.322 1.00 22.06 371 ALA B C 1
ATOM 6494 O O . ALA B 1 349 ? 50.798 33.114 65.059 1.00 21.40 371 ALA B O 1
ATOM 6496 N N . ARG B 1 350 ? 52.899 32.718 65.857 1.00 21.55 372 ARG B N 1
ATOM 6497 C CA . ARG B 1 350 ? 52.552 31.362 66.299 1.00 22.41 372 ARG B CA 1
ATOM 6498 C C . ARG B 1 350 ? 52.481 31.421 67.842 1.00 24.77 372 ARG B C 1
ATOM 6499 O O . ARG B 1 350 ? 52.593 32.515 68.464 1.00 22.91 372 ARG B O 1
ATOM 6507 N N . ARG B 1 351 ? 52.262 30.248 68.448 1.00 23.50 373 ARG B N 1
ATOM 6508 C CA . ARG B 1 351 ? 52.094 30.158 69.889 1.00 27.41 373 ARG B CA 1
ATOM 6509 C C . ARG B 1 351 ? 52.307 28.674 70.252 1.00 27.99 373 ARG B C 1
ATOM 6510 O O . ARG B 1 351 ? 51.847 27.810 69.490 1.00 29.15 373 ARG B O 1
ATOM 6518 N N . VAL B 1 352 ? 53.009 28.358 71.350 1.00 29.41 374 VAL B N 1
ATOM 6519 C CA . VAL B 1 352 ? 53.238 26.921 71.647 1.00 31.14 374 VAL B CA 1
ATOM 6520 C C . VAL B 1 352 ? 52.024 26.311 72.290 1.00 33.07 374 VAL B C 1
ATOM 6521 O O . VAL B 1 352 ? 51.385 26.926 73.148 1.00 33.38 374 VAL B O 1
ATOM 6525 N N . LYS B 1 353 ? 51.700 25.097 71.843 1.00 35.89 375 LYS B N 1
ATOM 6526 C CA . LYS B 1 353 ? 50.520 24.387 72.312 1.00 39.08 375 LYS B CA 1
ATOM 6527 C C . LYS B 1 353 ? 50.660 23.794 73.702 1.00 39.78 375 LYS B C 1
ATOM 6528 O O . LYS B 1 353 ? 49.662 23.556 74.331 1.00 41.04 375 LYS B O 1
ATOM 6534 N N . LYS B 1 354 ? 51.885 23.578 74.169 1.00 40.21 376 LYS B N 1
ATOM 6535 C CA . LYS B 1 354 ? 52.138 23.024 75.506 1.00 41.82 376 LYS B CA 1
ATOM 6536 C C . LYS B 1 354 ? 53.490 23.516 75.971 1.00 41.71 376 LYS B C 1
ATOM 6537 O O . LYS B 1 354 ? 54.211 24.137 75.191 1.00 40.83 376 LYS B O 1
ATOM 6543 N N . ASP B 1 355 ? 53.850 23.250 77.233 1.00 41.46 377 ASP B N 1
ATOM 6544 C CA . ASP B 1 355 ? 55.182 23.636 77.722 1.00 40.90 377 ASP B CA 1
ATOM 6545 C C . ASP B 1 355 ? 56.116 22.982 76.745 1.00 40.11 377 ASP B C 1
ATOM 6546 O O . ASP B 1 355 ? 55.973 21.791 76.482 1.00 40.83 377 ASP B O 1
ATOM 6551 N N . THR B 1 356 ? 57.096 23.736 76.257 1.00 39.80 378 THR B N 1
ATOM 6552 C CA . THR B 1 356 ? 58.018 23.239 75.253 1.00 38.72 378 THR B CA 1
ATOM 6553 C C . THR B 1 356 ? 59.481 23.484 75.528 1.00 39.16 378 THR B C 1
ATOM 6554 O O . THR B 1 356 ? 59.855 24.557 75.969 1.00 39.50 378 THR B O 1
ATOM 6558 N N . LYS B 1 357 ? 60.314 22.474 75.277 1.00 39.70 379 LYS B N 1
ATOM 6559 C CA . LYS B 1 357 ? 61.745 22.669 75.421 1.00 40.68 379 LYS B CA 1
ATOM 6560 C C . LYS B 1 357 ? 62.224 22.958 74.007 1.00 38.84 379 LYS B C 1
ATOM 6561 O O . LYS B 1 357 ? 61.898 22.246 73.099 1.00 39.83 379 LYS B O 1
ATOM 6567 N N . PHE B 1 358 ? 62.966 24.022 73.810 1.00 38.54 380 PHE B N 1
ATOM 6568 C CA . PHE B 1 358 ? 63.427 24.347 72.461 1.00 38.67 380 PHE B CA 1
ATOM 6569 C C . PHE B 1 358 ? 64.867 24.767 72.647 1.00 39.11 380 PHE B C 1
ATOM 6570 O O . PHE B 1 358 ? 65.147 25.726 73.372 1.00 38.21 380 PHE B O 1
ATOM 6578 N N . ARG B 1 359 ? 65.771 24.075 71.958 1.00 40.10 381 ARG B N 1
ATOM 6579 C CA . ARG B 1 359 ? 67.198 24.307 72.153 1.00 41.27 381 ARG B CA 1
ATOM 6580 C C . ARG B 1 359 ? 67.357 24.171 73.671 1.00 42.13 381 ARG B C 1
ATOM 6581 O O . ARG B 1 359 ? 66.849 23.213 74.250 1.00 43.27 381 ARG B O 1
ATOM 6589 N N . ASP B 1 360 ? 68.002 25.096 74.347 1.00 43.88 382 ASP B N 1
ATOM 6590 C CA . ASP B 1 360 ? 68.113 24.892 75.787 1.00 46.75 382 ASP B CA 1
ATOM 6591 C C . ASP B 1 360 ? 67.250 25.854 76.572 1.00 46.72 382 ASP B C 1
ATOM 6592 O O . ASP B 1 360 ? 67.581 26.257 77.692 1.00 46.94 382 ASP B O 1
ATOM 6597 N N . PHE B 1 361 ? 66.104 26.166 75.968 1.00 44.83 383 PHE B N 1
ATOM 6598 C CA . PHE B 1 361 ? 65.144 27.086 76.533 1.00 43.35 383 PHE B CA 1
ATOM 6599 C C . PHE B 1 361 ? 63.851 26.345 76.846 1.00 42.63 383 PHE B C 1
ATOM 6600 O O . PHE B 1 361 ? 63.609 25.248 76.350 1.00 42.29 383 PHE B O 1
ATOM 6608 N N . PHE B 1 362 ? 63.036 26.954 77.700 1.00 41.45 384 PHE B N 1
ATOM 6609 C CA . PHE B 1 362 ? 61.772 26.391 78.083 1.00 41.20 384 PHE B CA 1
ATOM 6610 C C . PHE B 1 362 ? 60.703 27.424 77.694 1.00 40.02 384 PHE B C 1
ATOM 6611 O O . PHE B 1 362 ? 60.798 28.597 78.045 1.00 39.36 384 PHE B O 1
ATOM 6619 N N . LEU B 1 363 ? 59.703 26.982 76.952 1.00 38.86 385 LEU B N 1
ATOM 6620 C CA . LEU B 1 363 ? 58.618 27.872 76.562 1.00 38.00 385 LEU B CA 1
ATOM 6621 C C . LEU B 1 363 ? 57.320 27.382 77.168 1.00 36.11 385 LEU B C 1
ATOM 6622 O O . LEU B 1 363 ? 56.775 26.352 76.761 1.00 37.85 385 LEU B O 1
ATOM 6627 N N . PRO B 1 364 ? 56.796 28.117 78.148 1.00 36.33 386 PRO B N 1
ATOM 6628 C CA . PRO B 1 364 ? 55.530 27.661 78.745 1.00 34.86 386 PRO B CA 1
ATOM 6629 C C . PRO B 1 364 ? 54.397 27.646 77.730 1.00 34.50 386 PRO B C 1
ATOM 6630 O O . PRO B 1 364 ? 54.373 28.454 76.790 1.00 34.32 386 PRO B O 1
ATOM 6634 N N . LYS B 1 365 ? 53.428 26.776 77.980 1.00 33.53 387 LYS B N 1
ATOM 6635 C CA . LYS B 1 365 ? 52.253 26.652 77.155 1.00 33.79 387 LYS B CA 1
ATOM 6636 C C . LYS B 1 365 ? 51.596 28.024 76.960 1.00 33.00 387 LYS B C 1
ATOM 6637 O O . LYS B 1 365 ? 51.524 28.825 77.897 1.00 32.72 387 LYS B O 1
ATOM 6643 N N . GLY B 1 366 ? 51.178 28.308 75.726 1.00 32.08 388 GLY B N 1
ATOM 6644 C CA . GLY B 1 366 ? 50.537 29.579 75.384 1.00 30.67 388 GLY B CA 1
ATOM 6645 C C . GLY B 1 366 ? 51.512 30.705 74.965 1.00 30.10 388 GLY B C 1
ATOM 6646 O O . GLY B 1 366 ? 51.066 31.753 74.525 1.00 29.05 388 GLY B O 1
ATOM 6647 N N . THR B 1 367 ? 52.830 30.521 75.145 1.00 29.51 389 THR B N 1
ATOM 6648 C CA . THR B 1 367 ? 53.822 31.552 74.797 1.00 29.09 389 THR B CA 1
ATOM 6649 C C . THR B 1 367 ? 53.760 31.854 73.294 1.00 26.99 389 THR B C 1
ATOM 6650 O O . THR B 1 367 ? 53.847 30.910 72.499 1.00 25.69 389 THR B O 1
ATOM 6654 N N . GLU B 1 368 ? 53.623 33.133 72.917 1.00 25.77 390 GLU B N 1
ATOM 6655 C CA . GLU B 1 368 ? 53.600 33.512 71.500 1.00 23.24 390 GLU B CA 1
ATOM 6656 C C . GLU B 1 368 ? 54.987 33.459 70.894 1.00 23.90 390 GLU B C 1
ATOM 6657 O O . GLU B 1 368 ? 56.000 33.611 71.601 1.00 24.43 390 GLU B O 1
ATOM 6663 N N . VAL B 1 369 ? 55.031 33.284 69.581 1.00 23.62 391 VAL B N 1
ATOM 6664 C CA . VAL B 1 369 ? 56.288 33.116 68.843 1.00 23.09 391 VAL B CA 1
ATOM 6665 C C . VAL B 1 369 ? 56.261 33.975 67.587 1.00 24.27 391 VAL B C 1
ATOM 6666 O O . VAL B 1 369 ? 55.288 33.965 66.820 1.00 21.70 391 VAL B O 1
ATOM 6670 N N . TYR B 1 370 ? 57.346 34.740 67.362 1.00 22.11 392 TYR B N 1
ATOM 6671 C CA . TYR B 1 370 ? 57.461 35.589 66.193 1.00 21.83 392 TYR B CA 1
ATOM 6672 C C . TYR B 1 370 ? 58.509 34.953 65.267 1.00 25.49 392 TYR B C 1
ATOM 6673 O O . TYR B 1 370 ? 59.716 35.063 65.537 1.00 25.44 392 TYR B O 1
ATOM 6682 N N . PRO B 1 371 ? 58.074 34.265 64.183 1.00 24.44 393 PRO B N 1
ATOM 6683 C CA . PRO B 1 371 ? 59.029 33.636 63.262 1.00 24.73 393 PRO B CA 1
ATOM 6684 C C . PRO B 1 371 ? 59.423 34.776 62.316 1.00 24.00 393 PRO B C 1
ATOM 6685 O O . PRO B 1 371 ? 58.662 35.233 61.465 1.00 24.64 393 PRO B O 1
ATOM 6689 N N . MET B 1 372 ? 60.655 35.263 62.462 1.00 25.02 394 MET B N 1
ATOM 6690 C CA . MET B 1 372 ? 61.079 36.396 61.659 1.00 23.88 394 MET B CA 1
ATOM 6691 C C . MET B 1 372 ? 61.451 35.956 60.239 1.00 25.79 394 MET B C 1
ATOM 6692 O O . MET B 1 372 ? 62.628 35.800 59.915 1.00 25.78 394 MET B O 1
ATOM 6697 N N . LEU B 1 373 ? 60.442 35.824 59.381 1.00 23.65 395 LEU B N 1
ATOM 6698 C CA . LEU B 1 373 ? 60.648 35.346 58.018 1.00 23.80 395 LEU B CA 1
ATOM 6699 C C . LEU B 1 373 ? 61.674 36.215 57.262 1.00 24.28 395 LEU B C 1
ATOM 6700 O O . LEU B 1 373 ? 62.518 35.711 56.501 1.00 23.94 395 LEU B O 1
ATOM 6705 N N . GLY B 1 374 ? 61.621 37.521 57.486 1.00 23.37 396 GLY B N 1
ATOM 6706 C CA . GLY B 1 374 ? 62.530 38.391 56.785 1.00 23.64 396 GLY B CA 1
ATOM 6707 C C . GLY B 1 374 ? 63.989 38.089 57.049 1.00 25.57 396 GLY B C 1
ATOM 6708 O O . GLY B 1 374 ? 64.807 38.280 56.122 1.00 26.99 396 GLY B O 1
ATOM 6709 N N . SER B 1 375 ? 64.307 37.652 58.276 1.00 26.42 397 SER B N 1
ATOM 6710 C CA . SER B 1 375 ? 65.692 37.315 58.676 1.00 27.18 397 SER B CA 1
ATOM 6711 C C . SER B 1 375 ? 66.113 35.976 58.089 1.00 28.34 397 SER B C 1
ATOM 6712 O O . SER B 1 375 ? 67.302 35.640 58.113 1.00 29.50 397 SER B O 1
ATOM 6715 N N . VAL B 1 376 ? 65.141 35.205 57.585 1.00 28.95 398 VAL B N 1
ATOM 6716 C CA . VAL B 1 376 ? 65.411 33.919 56.942 1.00 27.85 398 VAL B CA 1
ATOM 6717 C C . VAL B 1 376 ? 65.614 34.227 55.455 1.00 28.21 398 VAL B C 1
ATOM 6718 O O . VAL B 1 376 ? 66.570 33.737 54.830 1.00 29.78 398 VAL B O 1
ATOM 6722 N N . LEU B 1 377 ? 64.749 35.062 54.892 1.00 25.46 399 LEU B N 1
ATOM 6723 C CA . LEU B 1 377 ? 64.858 35.461 53.493 1.00 26.34 399 LEU B CA 1
ATOM 6724 C C . LEU B 1 377 ? 66.170 36.234 53.240 1.00 27.17 399 LEU B C 1
ATOM 6725 O O . LEU B 1 377 ? 66.630 36.319 52.089 1.00 26.33 399 LEU B O 1
ATOM 6730 N N . ARG B 1 378 ? 66.745 36.824 54.282 1.00 28.32 400 ARG B N 1
ATOM 6731 C CA . ARG B 1 378 ? 68.026 37.549 54.089 1.00 29.71 400 ARG B CA 1
ATOM 6732 C C . ARG B 1 378 ? 69.161 36.877 54.892 1.00 30.72 400 ARG B C 1
ATOM 6733 O O . ARG B 1 378 ? 70.173 37.523 55.252 1.00 30.48 400 ARG B O 1
ATOM 6741 N N . ASP B 1 379 ? 69.004 35.598 55.192 1.00 31.42 401 ASP B N 1
ATOM 6742 C CA . ASP B 1 379 ? 70.007 34.913 55.996 1.00 33.53 401 ASP B CA 1
ATOM 6743 C C . ASP B 1 379 ? 71.321 34.849 55.189 1.00 34.54 401 ASP B C 1
ATOM 6744 O O . ASP B 1 379 ? 71.344 34.244 54.145 1.00 33.47 401 ASP B O 1
ATOM 6749 N N . PRO B 1 380 ? 72.399 35.534 55.660 1.00 36.64 402 PRO B N 1
ATOM 6750 C CA . PRO B 1 380 ? 73.709 35.573 55.004 1.00 37.57 402 PRO B CA 1
ATOM 6751 C C . PRO B 1 380 ? 74.289 34.196 54.666 1.00 38.69 402 PRO B C 1
ATOM 6752 O O . PRO B 1 380 ? 75.082 34.056 53.717 1.00 39.58 402 PRO B O 1
ATOM 6756 N N . SER B 1 381 ? 73.922 33.182 55.433 1.00 37.85 403 SER B N 1
ATOM 6757 C CA . SER B 1 381 ? 74.406 31.844 55.132 1.00 37.39 403 SER B CA 1
ATOM 6758 C C . SER B 1 381 ? 73.692 31.181 53.962 1.00 37.14 403 SER B C 1
ATOM 6759 O O . SER B 1 381 ? 74.100 30.100 53.527 1.00 38.01 403 SER B O 1
ATOM 6762 N N . PHE B 1 382 ? 72.636 31.797 53.446 1.00 35.68 404 PHE B N 1
ATOM 6763 C CA . PHE B 1 382 ? 71.881 31.172 52.376 1.00 34.34 404 PHE B CA 1
ATOM 6764 C C . PHE B 1 382 ? 71.813 32.000 51.122 1.00 34.57 404 PHE B C 1
ATOM 6765 O O . PHE B 1 382 ? 71.400 31.482 50.077 1.00 34.71 404 PHE B O 1
ATOM 6773 N N . PHE B 1 383 ? 72.213 33.271 51.202 1.00 34.56 405 PHE B N 1
ATOM 6774 C CA . PHE B 1 383 ? 72.173 34.143 50.040 1.00 34.24 405 PHE B CA 1
ATOM 6775 C C . PHE B 1 383 ? 73.432 35.008 50.055 1.00 35.48 405 PHE B C 1
ATOM 6776 O O . PHE B 1 383 ? 73.701 35.651 51.063 1.00 34.97 405 PHE B O 1
ATOM 6784 N N . SER B 1 384 ? 74.152 35.059 48.928 1.00 36.85 406 SER B N 1
ATOM 6785 C CA . SER B 1 384 ? 75.417 35.805 48.847 1.00 39.26 406 SER B CA 1
ATOM 6786 C C . SER B 1 384 ? 75.323 37.295 49.145 1.00 39.47 406 SER B C 1
ATOM 6787 O O . SER B 1 384 ? 76.165 37.817 49.874 1.00 40.51 406 SER B O 1
ATOM 6790 N N . ASN B 1 385 ? 74.307 37.980 48.621 1.00 39.53 407 ASN B N 1
ATOM 6791 C CA . ASN B 1 385 ? 74.136 39.420 48.880 1.00 39.99 407 ASN B CA 1
ATOM 6792 C C . ASN B 1 385 ? 72.664 39.643 49.242 1.00 38.64 407 ASN B C 1
ATOM 6793 O O . ASN B 1 385 ? 71.905 40.203 48.456 1.00 38.51 407 ASN B O 1
ATOM 6798 N N . PRO B 1 386 ? 72.271 39.243 50.454 1.00 38.13 408 PRO B N 1
ATOM 6799 C CA . PRO B 1 386 ? 70.875 39.387 50.866 1.00 37.86 408 PRO B CA 1
ATOM 6800 C C . PRO B 1 386 ? 70.205 40.753 50.766 1.00 37.61 408 PRO B C 1
ATOM 6801 O O . PRO B 1 386 ? 68.994 40.825 50.565 1.00 34.95 408 PRO B O 1
ATOM 6805 N N . GLN B 1 387 ? 70.981 41.827 50.834 1.00 36.32 409 GLN B N 1
ATOM 6806 C CA . GLN B 1 387 ? 70.388 43.164 50.748 1.00 38.09 409 GLN B CA 1
ATOM 6807 C C . GLN B 1 387 ? 70.166 43.566 49.321 1.00 37.01 409 GLN B C 1
ATOM 6808 O O . GLN B 1 387 ? 69.533 44.596 49.050 1.00 36.35 409 GLN B O 1
ATOM 6814 N N . ASP B 1 388 ? 70.699 42.779 48.387 1.00 36.35 410 ASP B N 1
ATOM 6815 C CA . ASP B 1 388 ? 70.520 43.117 46.986 1.00 35.21 410 ASP B CA 1
ATOM 6816 C C . ASP B 1 388 ? 69.400 42.334 46.325 1.00 33.78 410 ASP B C 1
ATOM 6817 O O . ASP B 1 388 ? 69.046 41.227 46.779 1.00 33.41 410 ASP B O 1
ATOM 6822 N N . PHE B 1 389 ? 68.884 42.909 45.238 1.00 31.20 411 PHE B N 1
ATOM 6823 C CA . PHE B 1 389 ? 67.923 42.222 44.395 1.00 31.48 411 PHE B CA 1
ATOM 6824 C C . PHE B 1 389 ? 68.797 41.531 43.312 1.00 32.48 411 PHE B C 1
ATOM 6825 O O . PHE B 1 389 ? 69.382 42.211 42.428 1.00 31.63 411 PHE B O 1
ATOM 6833 N N . ASN B 1 390 ? 68.883 40.202 43.373 1.00 31.67 412 ASN B N 1
ATOM 6834 C CA . ASN B 1 390 ? 69.688 39.463 42.424 1.00 32.00 412 ASN B CA 1
ATOM 6835 C C . ASN B 1 390 ? 69.081 38.053 42.167 1.00 31.52 412 ASN B C 1
ATOM 6836 O O . ASN B 1 390 ? 69.191 37.171 43.026 1.00 31.20 412 ASN B O 1
ATOM 6841 N N . PRO B 1 391 ? 68.432 37.846 41.009 1.00 30.96 413 PRO B N 1
ATOM 6842 C CA . PRO B 1 391 ? 67.839 36.546 40.663 1.00 31.42 413 PRO B CA 1
ATOM 6843 C C . PRO B 1 391 ? 68.878 35.420 40.682 1.00 32.80 413 PRO B C 1
ATOM 6844 O O . PRO B 1 391 ? 68.504 34.263 40.805 1.00 30.48 413 PRO B O 1
ATOM 6848 N N . GLN B 1 392 ? 70.170 35.767 40.588 1.00 32.06 414 GLN B N 1
ATOM 6849 C CA . GLN B 1 392 ? 71.200 34.713 40.667 1.00 33.93 414 GLN B CA 1
ATOM 6850 C C . GLN B 1 392 ? 71.123 33.983 42.015 1.00 32.79 414 GLN B C 1
ATOM 6851 O O . GLN B 1 392 ? 71.695 32.905 42.193 1.00 30.62 414 GLN B O 1
ATOM 6857 N N . HIS B 1 393 ? 70.424 34.569 42.996 1.00 31.34 415 HIS B N 1
ATOM 6858 C CA . HIS B 1 393 ? 70.281 33.896 44.290 1.00 30.12 415 HIS B CA 1
ATOM 6859 C C . HIS B 1 393 ? 69.546 32.541 44.179 1.00 29.90 415 HIS B C 1
ATOM 6860 O O . HIS B 1 393 ? 69.668 31.700 45.076 1.00 30.90 415 HIS B O 1
ATOM 6867 N N . PHE B 1 394 ? 68.786 32.369 43.092 1.00 28.10 416 PHE B N 1
ATOM 6868 C CA . PHE B 1 394 ? 68.012 31.161 42.776 1.00 28.58 416 PHE B CA 1
ATOM 6869 C C . PHE B 1 394 ? 68.408 30.504 41.466 1.00 29.11 416 PHE B C 1
ATOM 6870 O O . PHE B 1 394 ? 67.550 29.901 40.778 1.00 26.79 416 PHE B O 1
ATOM 6878 N N . LEU B 1 395 ? 69.699 30.644 41.131 1.00 29.42 417 LEU B N 1
ATOM 6879 C CA . LEU B 1 395 ? 70.209 30.050 39.909 1.00 31.41 417 LEU B CA 1
ATOM 6880 C C . LEU B 1 395 ? 71.567 29.386 40.191 1.00 31.96 417 LEU B C 1
ATOM 6881 O O . LEU B 1 395 ? 72.308 29.871 41.066 1.00 31.70 417 LEU B O 1
ATOM 6886 N N . ASN B 1 396 ? 71.905 28.301 39.482 1.00 33.76 418 ASN B N 1
ATOM 6887 C CA . ASN B 1 396 ? 73.260 27.740 39.659 1.00 35.60 418 ASN B CA 1
ATOM 6888 C C . ASN B 1 396 ? 74.131 28.328 38.532 1.00 37.78 418 ASN B C 1
ATOM 6889 O O . ASN B 1 396 ? 73.620 29.131 37.716 1.00 37.94 418 ASN B O 1
ATOM 6894 N N . GLU B 1 397 ? 75.422 27.969 38.465 1.00 38.51 419 GLU B N 1
ATOM 6895 C CA . GLU B 1 397 ? 76.261 28.572 37.411 1.00 40.57 419 GLU B CA 1
ATOM 6896 C C . GLU B 1 397 ? 75.828 28.300 35.981 1.00 40.80 419 GLU B C 1
ATOM 6897 O O . GLU B 1 397 ? 76.278 28.980 35.071 1.00 43.23 419 GLU B O 1
ATOM 6903 N N . LYS B 1 398 ? 74.929 27.352 35.770 1.00 41.29 420 LYS B N 1
ATOM 6904 C CA . LYS B 1 398 ? 74.475 27.025 34.427 1.00 40.93 420 LYS B CA 1
ATOM 6905 C C . LYS B 1 398 ? 73.129 27.630 34.071 1.00 39.77 420 LYS B C 1
ATOM 6906 O O . LYS B 1 398 ? 72.543 27.306 33.030 1.00 40.19 420 LYS B O 1
ATOM 6912 N N . GLY B 1 399 ? 72.633 28.526 34.924 1.00 39.20 421 GLY B N 1
ATOM 6913 C CA . GLY B 1 399 ? 71.332 29.138 34.650 1.00 37.40 421 GLY B CA 1
ATOM 6914 C C . GLY B 1 399 ? 70.120 28.278 34.963 1.00 36.23 421 GLY B C 1
ATOM 6915 O O . GLY B 1 399 ? 69.010 28.553 34.493 1.00 35.56 421 GLY B O 1
ATOM 6916 N N . GLN B 1 400 ? 70.320 27.212 35.726 1.00 34.60 422 GLN B N 1
ATOM 6917 C CA . GLN B 1 400 ? 69.199 26.368 36.120 1.00 34.35 422 GLN B CA 1
ATOM 6918 C C . GLN B 1 400 ? 68.649 26.868 37.476 1.00 32.65 422 GLN B C 1
ATOM 6919 O O . GLN B 1 400 ? 69.411 27.358 38.329 1.00 31.95 422 GLN B O 1
ATOM 6925 N N . PHE B 1 401 ? 67.351 26.681 37.672 1.00 32.70 423 PHE B N 1
ATOM 6926 C CA . PHE B 1 401 ? 66.715 27.069 38.943 1.00 32.10 423 PHE B CA 1
ATOM 6927 C C . PHE B 1 401 ? 67.283 26.302 40.141 1.00 32.56 423 PHE B C 1
ATOM 6928 O O . PHE B 1 401 ? 67.466 25.079 40.076 1.00 31.63 423 PHE B O 1
ATOM 6936 N N . LYS B 1 402 ? 67.576 27.022 41.236 1.00 31.46 424 LYS B N 1
ATOM 6937 C CA . LYS B 1 402 ? 68.160 26.419 42.436 1.00 32.83 424 LYS B CA 1
ATOM 6938 C C . LYS B 1 402 ? 67.326 26.813 43.657 1.00 32.75 424 LYS B C 1
ATOM 6939 O O . LYS B 1 402 ? 67.282 27.983 44.034 1.00 31.61 424 LYS B O 1
ATOM 6945 N N . LYS B 1 403 ? 66.683 25.816 44.256 1.00 32.28 425 LYS B N 1
ATOM 6946 C CA . LYS B 1 403 ? 65.851 26.010 45.445 1.00 32.25 425 LYS B CA 1
ATOM 6947 C C . LYS B 1 403 ? 66.708 26.368 46.631 1.00 31.85 425 LYS B C 1
ATOM 6948 O O . LYS B 1 403 ? 67.915 26.104 46.635 1.00 32.24 425 LYS B O 1
ATOM 6954 N N . SER B 1 404 ? 66.081 27.000 47.640 1.00 29.40 426 SER B N 1
ATOM 6955 C CA . SER B 1 404 ? 66.761 27.362 48.875 1.00 30.07 426 SER B CA 1
ATOM 6956 C C . SER B 1 404 ? 65.859 27.002 50.048 1.00 29.30 426 SER B C 1
ATOM 6957 O O . SER B 1 404 ? 64.669 27.240 49.964 1.00 28.62 426 SER B O 1
ATOM 6960 N N . ASP B 1 405 ? 66.442 26.415 51.104 1.00 28.81 427 ASP B N 1
ATOM 6961 C CA . ASP B 1 405 ? 65.679 26.044 52.315 1.00 30.54 427 ASP B CA 1
ATOM 6962 C C . ASP B 1 405 ? 65.297 27.351 53.028 1.00 29.20 427 ASP B C 1
ATOM 6963 O O . ASP B 1 405 ? 64.414 27.328 53.890 1.00 30.88 427 ASP B O 1
ATOM 6968 N N . ALA B 1 406 ? 65.977 28.455 52.691 1.00 28.96 428 ALA B N 1
ATOM 6969 C CA . ALA B 1 406 ? 65.638 29.748 53.326 1.00 27.51 428 ALA B CA 1
ATOM 6970 C C . ALA B 1 406 ? 64.559 30.521 52.565 1.00 27.75 428 ALA B C 1
ATOM 6971 O O . ALA B 1 406 ? 64.282 31.680 52.939 1.00 26.93 428 ALA B O 1
ATOM 6973 N N . PHE B 1 407 ? 63.991 29.934 51.506 1.00 26.89 429 PHE B N 1
ATOM 6974 C CA . PHE B 1 407 ? 62.902 30.596 50.789 1.00 26.31 429 PHE B CA 1
ATOM 6975 C C . PHE B 1 407 ? 61.612 30.246 51.565 1.00 26.68 429 PHE B C 1
ATOM 6976 O O . PHE B 1 407 ? 61.004 29.214 51.332 1.00 27.91 429 PHE B O 1
ATOM 6984 N N . VAL B 1 408 ? 61.173 31.139 52.465 1.00 24.97 430 VAL B N 1
ATOM 6985 C CA . VAL B 1 408 ? 60.010 30.862 53.314 1.00 24.32 430 VAL B CA 1
ATOM 6986 C C . VAL B 1 408 ? 58.995 32.020 53.345 1.00 24.47 430 VAL B C 1
ATOM 6987 O O . VAL B 1 408 ? 58.435 32.319 54.381 1.00 25.36 430 VAL B O 1
ATOM 6991 N N . PRO B 1 409 ? 58.699 32.637 52.202 1.00 25.67 431 PRO B N 1
ATOM 6992 C CA . PRO B 1 409 ? 57.739 33.772 52.228 1.00 24.64 431 PRO B CA 1
ATOM 6993 C C . PRO B 1 409 ? 56.322 33.401 52.658 1.00 25.44 431 PRO B C 1
ATOM 6994 O O . PRO B 1 409 ? 55.555 34.301 53.103 1.00 23.00 431 PRO B O 1
ATOM 6998 N N . PHE B 1 410 ? 55.986 32.110 52.482 1.00 23.04 432 PHE B N 1
ATOM 6999 C CA . PHE B 1 410 ? 54.685 31.525 52.858 1.00 22.63 432 PHE B CA 1
ATOM 7000 C C . PHE B 1 410 ? 54.718 30.855 54.231 1.00 22.62 432 PHE B C 1
ATOM 7001 O O . PHE B 1 410 ? 53.753 30.230 54.669 1.00 23.31 432 PHE B O 1
ATOM 7009 N N . SER B 1 411 ? 55.836 31.036 54.916 1.00 22.25 433 SER B N 1
ATOM 7010 C CA . SER B 1 411 ? 56.169 30.418 56.187 1.00 22.88 433 SER B CA 1
ATOM 7011 C C . SER B 1 411 ? 56.320 28.894 55.917 1.00 24.97 433 SER B C 1
ATOM 7012 O O . SER B 1 411 ? 56.409 28.461 54.746 1.00 24.12 433 SER B O 1
ATOM 7015 N N . ILE B 1 412 ? 56.345 28.119 57.005 1.00 26.72 434 ILE B N 1
ATOM 7016 C CA . ILE B 1 412 ? 56.505 26.668 56.964 1.00 26.02 434 ILE B CA 1
ATOM 7017 C C . ILE B 1 412 ? 55.872 26.086 58.213 1.00 27.06 434 ILE B C 1
ATOM 7018 O O . ILE B 1 412 ? 55.502 26.816 59.165 1.00 25.94 434 ILE B O 1
ATOM 7023 N N . GLY B 1 413 ? 55.654 24.768 58.176 1.00 26.57 435 GLY B N 1
ATOM 7024 C CA . GLY B 1 413 ? 55.063 24.128 59.311 1.00 26.96 435 GLY B CA 1
ATOM 7025 C C . GLY B 1 413 ? 53.599 23.885 59.156 1.00 28.21 435 GLY B C 1
ATOM 7026 O O . GLY B 1 413 ? 53.019 24.012 58.083 1.00 29.04 435 GLY B O 1
ATOM 7027 N N . LYS B 1 414 ? 52.986 23.551 60.271 1.00 29.34 436 LYS B N 1
ATOM 7028 C CA . LYS B 1 414 ? 51.594 23.161 60.300 1.00 30.38 436 LYS B CA 1
ATOM 7029 C C . LYS B 1 414 ? 50.499 24.176 60.019 1.00 29.22 436 LYS B C 1
ATOM 7030 O O . LYS B 1 414 ? 49.400 23.794 59.625 1.00 28.14 436 LYS B O 1
ATOM 7036 N N . ARG B 1 415 ? 50.778 25.460 60.224 1.00 26.96 437 ARG B N 1
ATOM 7037 C CA . ARG B 1 415 ? 49.765 26.461 59.939 1.00 26.48 437 ARG B CA 1
ATOM 7038 C C . ARG B 1 415 ? 50.313 27.331 58.805 1.00 25.67 437 ARG B C 1
ATOM 7039 O O . ARG B 1 415 ? 49.993 28.515 58.730 1.00 25.35 437 ARG B O 1
ATOM 7047 N N . ASN B 1 416 ? 51.143 26.736 57.952 1.00 25.82 438 ASN B N 1
ATOM 7048 C CA . ASN B 1 416 ? 51.684 27.480 56.804 1.00 25.92 438 ASN B CA 1
ATOM 7049 C C . ASN B 1 416 ? 50.560 27.949 55.857 1.00 22.76 438 ASN B C 1
ATOM 7050 O O . ASN B 1 416 ? 49.400 27.572 55.952 1.00 23.85 438 ASN B O 1
ATOM 7055 N N . CYS B 1 417 ? 50.933 28.845 54.964 1.00 23.80 439 CYS B N 1
ATOM 7056 C CA . CYS B 1 417 ? 49.968 29.429 54.048 1.00 21.33 439 CYS B CA 1
ATOM 7057 C C . CYS B 1 417 ? 49.396 28.337 53.112 1.00 21.81 439 CYS B C 1
ATOM 7058 O O . CYS B 1 417 ? 50.137 27.854 52.288 1.00 22.70 439 CYS B O 1
ATOM 7061 N N . PHE B 1 418 ? 48.109 28.030 53.232 1.00 22.18 440 PHE B N 1
ATOM 7062 C CA . PHE B 1 418 ? 47.523 27.056 52.296 1.00 24.86 440 PHE B CA 1
ATOM 7063 C C . PHE B 1 418 ? 47.010 27.751 51.037 1.00 25.41 440 PHE B C 1
ATOM 7064 O O . PHE B 1 418 ? 46.420 27.108 50.149 1.00 26.52 440 PHE B O 1
ATOM 7072 N N . GLY B 1 419 ? 47.242 29.072 50.940 1.00 25.66 441 GLY B N 1
ATOM 7073 C CA . GLY B 1 419 ? 46.930 29.757 49.703 1.00 25.18 441 GLY B CA 1
ATOM 7074 C C . GLY B 1 419 ? 48.186 29.709 48.840 1.00 22.72 441 GLY B C 1
ATOM 7075 O O . GLY B 1 419 ? 48.173 30.284 47.748 1.00 24.59 441 GLY B O 1
ATOM 7076 N N . GLU B 1 420 ? 49.289 29.073 49.283 1.00 22.38 442 GLU B N 1
ATOM 7077 C CA . GLU B 1 420 ? 50.535 29.085 48.533 1.00 23.55 442 GLU B CA 1
ATOM 7078 C C . GLU B 1 420 ? 50.388 28.634 47.079 1.00 24.21 442 GLU B C 1
ATOM 7079 O O . GLU B 1 420 ? 50.946 29.269 46.161 1.00 22.22 442 GLU B O 1
ATOM 7085 N N . GLY B 1 421 ? 49.661 27.535 46.867 1.00 24.21 443 GLY B N 1
ATOM 7086 C CA . GLY B 1 421 ? 49.515 27.038 45.491 1.00 24.69 443 GLY B CA 1
ATOM 7087 C C . GLY B 1 421 ? 48.859 28.070 44.564 1.00 24.42 443 GLY B C 1
ATOM 7088 O O . GLY B 1 421 ? 49.362 28.362 43.450 1.00 23.95 443 GLY B O 1
ATOM 7089 N N . LEU B 1 422 ? 47.732 28.601 45.029 1.00 23.99 444 LEU B N 1
ATOM 7090 C CA . LEU B 1 422 ? 47.012 29.600 44.263 1.00 23.74 444 LEU B CA 1
ATOM 7091 C C . LEU B 1 422 ? 47.873 30.854 44.052 1.00 24.37 444 LEU B C 1
ATOM 7092 O O . LEU B 1 422 ? 47.921 31.398 42.936 1.00 23.28 444 LEU B O 1
ATOM 7097 N N . ALA B 1 423 ? 48.610 31.265 45.091 1.00 24.48 445 ALA B N 1
ATOM 7098 C CA . ALA B 1 423 ? 49.482 32.462 44.976 1.00 25.33 445 ALA B CA 1
ATOM 7099 C C . ALA B 1 423 ? 50.606 32.248 43.962 1.00 24.78 445 ALA B C 1
ATOM 7100 O O . ALA B 1 423 ? 50.899 33.130 43.140 1.00 25.17 445 ALA B O 1
ATOM 7102 N N . ARG B 1 424 ? 51.249 31.074 43.999 1.00 26.53 446 ARG B N 1
ATOM 7103 C CA . ARG B 1 424 ? 52.334 30.760 43.058 1.00 26.61 446 ARG B CA 1
ATOM 7104 C C . ARG B 1 424 ? 51.884 30.753 41.606 1.00 25.43 446 ARG B C 1
ATOM 7105 O O . ARG B 1 424 ? 52.623 31.242 40.712 1.00 24.64 446 ARG B O 1
ATOM 7113 N N . MET B 1 425 ? 50.696 30.206 41.359 1.00 24.34 447 MET B N 1
ATOM 7114 C CA . MET B 1 425 ? 50.169 30.172 40.020 1.00 23.99 447 MET B CA 1
ATOM 7115 C C . MET B 1 425 ? 49.804 31.589 39.578 1.00 25.35 447 MET B C 1
ATOM 7116 O O . MET B 1 425 ? 50.084 31.957 38.421 1.00 23.88 447 MET B O 1
ATOM 7121 N N . GLU B 1 426 ? 49.178 32.380 40.468 1.00 22.04 448 GLU B N 1
ATOM 7122 C CA . GLU B 1 426 ? 48.848 33.762 40.106 1.00 21.92 448 GLU B CA 1
ATOM 7123 C C . GLU B 1 426 ? 50.123 34.551 39.853 1.00 22.22 448 GLU B C 1
ATOM 7124 O O . GLU B 1 426 ? 50.209 35.298 38.865 1.00 24.10 448 GLU B O 1
ATOM 7130 N N . LEU B 1 427 ? 51.120 34.431 40.715 1.00 21.24 449 LEU B N 1
ATOM 7131 C CA . LEU B 1 427 ? 52.315 35.198 40.479 1.00 20.64 449 LEU B CA 1
ATOM 7132 C C . LEU B 1 427 ? 52.976 34.856 39.147 1.00 23.42 449 LEU B C 1
ATOM 7133 O O . LEU B 1 427 ? 53.371 35.733 38.340 1.00 21.99 449 LEU B O 1
ATOM 7138 N N . PHE B 1 428 ? 53.122 33.541 38.916 1.00 21.39 450 PHE B N 1
ATOM 7139 C CA . PHE B 1 428 ? 53.741 33.155 37.646 1.00 23.99 450 PHE B CA 1
ATOM 7140 C C . PHE B 1 428 ? 52.957 33.625 36.410 1.00 22.64 450 PHE B C 1
ATOM 7141 O O . PHE B 1 428 ? 53.532 34.246 35.512 1.00 23.08 450 PHE B O 1
ATOM 7149 N N . LEU B 1 429 ? 51.635 33.375 36.374 1.00 22.40 451 LEU B N 1
ATOM 7150 C CA . LEU B 1 429 ? 50.835 33.751 35.235 1.00 23.60 451 LEU B CA 1
ATOM 7151 C C . LEU B 1 429 ? 50.646 35.285 35.084 1.00 25.87 451 LEU B C 1
ATOM 7152 O O . LEU B 1 429 ? 50.629 35.806 33.953 1.00 24.85 451 LEU B O 1
ATOM 7157 N N . PHE B 1 430 ? 50.499 36.005 36.203 1.00 22.69 452 PHE B N 1
ATOM 7158 C CA . PHE B 1 430 ? 50.359 37.464 36.053 1.00 23.81 452 PHE B CA 1
ATOM 7159 C C . PHE B 1 430 ? 51.696 38.127 35.701 1.00 23.28 452 PHE B C 1
ATOM 7160 O O . PHE B 1 430 ? 51.768 38.964 34.815 1.00 24.32 452 PHE B O 1
ATOM 7168 N N . PHE B 1 431 ? 52.797 37.765 36.349 1.00 24.59 453 PHE B N 1
ATOM 7169 C CA . PHE B 1 431 ? 54.067 38.378 35.969 1.00 24.17 453 PHE B CA 1
ATOM 7170 C C . PHE B 1 431 ? 54.428 38.018 34.518 1.00 25.72 453 PHE B C 1
ATOM 7171 O O . PHE B 1 431 ? 54.806 38.885 33.737 1.00 24.63 453 PHE B O 1
ATOM 7179 N N . THR B 1 432 ? 54.267 36.742 34.147 1.00 24.29 454 THR B N 1
ATOM 7180 C CA . THR B 1 432 ? 54.682 36.357 32.807 1.00 25.29 454 THR B CA 1
ATOM 7181 C C . THR B 1 432 ? 53.784 36.959 31.731 1.00 23.63 454 THR B C 1
ATOM 7182 O O . THR B 1 432 ? 54.307 37.427 30.698 1.00 26.71 454 THR B O 1
ATOM 7186 N N . THR B 1 433 ? 52.467 36.944 31.922 1.00 23.27 455 THR B N 1
ATOM 7187 C CA . THR B 1 433 ? 51.601 37.518 30.896 1.00 24.32 455 THR B CA 1
ATOM 7188 C C . THR B 1 433 ? 51.824 39.037 30.727 1.00 26.05 455 THR B C 1
ATOM 7189 O O . THR B 1 433 ? 51.801 39.542 29.587 1.00 25.44 455 THR B O 1
ATOM 7193 N N . VAL B 1 434 ? 52.042 39.760 31.836 1.00 24.52 456 VAL B N 1
ATOM 7194 C CA . VAL B 1 434 ? 52.280 41.182 31.659 1.00 25.16 456 VAL B CA 1
ATOM 7195 C C . VAL B 1 434 ? 53.594 41.418 30.911 1.00 25.07 456 VAL B C 1
ATOM 7196 O O . VAL B 1 434 ? 53.648 42.257 29.996 1.00 24.17 456 VAL B O 1
ATOM 7200 N N . MET B 1 435 ? 54.642 40.671 31.270 1.00 23.85 457 MET B N 1
ATOM 7201 C CA . MET B 1 435 ? 55.938 40.905 30.636 1.00 25.34 457 MET B CA 1
ATOM 7202 C C . MET B 1 435 ? 55.971 40.384 29.193 1.00 25.44 457 MET B C 1
ATOM 7203 O O . MET B 1 435 ? 56.767 40.856 28.390 1.00 26.33 457 MET B O 1
ATOM 7208 N N . GLN B 1 436 ? 55.060 39.464 28.867 1.00 27.53 458 GLN B N 1
ATOM 7209 C CA . GLN B 1 436 ? 54.967 38.968 27.476 1.00 27.86 458 GLN B CA 1
ATOM 7210 C C . GLN B 1 436 ? 54.461 40.129 26.588 1.00 29.86 458 GLN B C 1
ATOM 7211 O O . GLN B 1 436 ? 54.915 40.318 25.440 1.00 28.80 458 GLN B O 1
ATOM 7217 N N . ASN B 1 437 ? 53.532 40.906 27.146 1.00 29.62 459 ASN B N 1
ATOM 7218 C CA . ASN B 1 437 ? 52.913 42.032 26.418 1.00 29.59 459 ASN B CA 1
ATOM 7219 C C . ASN B 1 437 ? 53.456 43.446 26.528 1.00 30.01 459 ASN B C 1
ATOM 7220 O O . ASN B 1 437 ? 53.193 44.280 25.625 1.00 29.58 459 ASN B O 1
ATOM 7225 N N . PHE B 1 438 ? 54.236 43.734 27.569 1.00 28.72 460 PHE B N 1
ATOM 7226 C CA . PHE B 1 438 ? 54.709 45.085 27.758 1.00 28.01 460 PHE B CA 1
ATOM 7227 C C . PHE B 1 438 ? 56.125 45.180 28.209 1.00 29.87 460 PHE B C 1
ATOM 7228 O O . PHE B 1 438 ? 56.616 44.280 28.853 1.00 28.46 460 PHE B O 1
ATOM 7236 N N . ARG B 1 439 ? 56.768 46.305 27.894 1.00 30.50 461 ARG B N 1
ATOM 7237 C CA . ARG B 1 439 ? 58.073 46.586 28.425 1.00 32.41 461 ARG B CA 1
ATOM 7238 C C . ARG B 1 439 ? 57.741 47.679 29.478 1.00 32.85 461 ARG B C 1
ATOM 7239 O O . ARG B 1 439 ? 56.733 48.375 29.354 1.00 30.74 461 ARG B O 1
ATOM 7247 N N . LEU B 1 440 ? 58.527 47.798 30.542 1.00 33.87 462 LEU B N 1
ATOM 7248 C CA . LEU B 1 440 ? 58.160 48.777 31.579 1.00 36.09 462 LEU B CA 1
ATOM 7249 C C . LEU B 1 440 ? 58.950 50.070 31.506 1.00 37.39 462 LEU B C 1
ATOM 7250 O O . LEU B 1 440 ? 60.162 50.064 31.334 1.00 37.44 462 LEU B O 1
ATOM 7255 N N . LYS B 1 441 ? 58.264 51.188 31.652 1.00 38.51 463 LYS B N 1
ATOM 7256 C CA . LYS B 1 441 ? 58.982 52.458 31.613 1.00 41.01 463 LYS B CA 1
ATOM 7257 C C . LYS B 1 441 ? 58.762 53.273 32.896 1.00 40.73 463 LYS B C 1
ATOM 7258 O O . LYS B 1 441 ? 57.639 53.660 33.203 1.00 38.72 463 LYS B O 1
ATOM 7264 N N . SER B 1 442 ? 59.858 53.552 33.610 1.00 43.56 464 SER B N 1
ATOM 7265 C CA . SER B 1 442 ? 59.797 54.308 34.859 1.00 45.91 464 SER B CA 1
ATOM 7266 C C . SER B 1 442 ? 59.803 55.827 34.720 1.00 48.37 464 SER B C 1
ATOM 7267 O O . SER B 1 442 ? 60.168 56.397 33.688 1.00 46.68 464 SER B O 1
ATOM 7270 N N . SER B 1 443 ? 59.383 56.477 35.792 1.00 50.96 465 SER B N 1
ATOM 7271 C CA . SER B 1 443 ? 59.333 57.929 35.805 1.00 53.49 465 SER B CA 1
ATOM 7272 C C . SER B 1 443 ? 60.750 58.414 36.001 1.00 54.77 465 SER B C 1
ATOM 7273 O O . SER B 1 443 ? 61.134 59.479 35.533 1.00 55.84 465 SER B O 1
ATOM 7276 N N . GLN B 1 444 ? 61.559 57.610 36.669 1.00 55.72 466 GLN B N 1
ATOM 7277 C CA . GLN B 1 444 ? 62.919 58.045 36.922 1.00 55.82 466 GLN B CA 1
ATOM 7278 C C . GLN B 1 444 ? 63.999 57.097 36.427 1.00 55.84 466 GLN B C 1
ATOM 7279 O O . GLN B 1 444 ? 63.726 55.994 35.960 1.00 55.32 466 GLN B O 1
ATOM 7285 N N . SER B 1 445 ? 65.241 57.555 36.507 1.00 55.45 467 SER B N 1
ATOM 7286 C CA . SER B 1 445 ? 66.379 56.747 36.098 1.00 55.12 467 SER B CA 1
ATOM 7287 C C . SER B 1 445 ? 66.553 55.626 37.144 1.00 54.04 467 SER B C 1
ATOM 7288 O O . SER B 1 445 ? 66.421 55.861 38.350 1.00 53.05 467 SER B O 1
ATOM 7291 N N . PRO B 1 446 ? 66.829 54.390 36.690 1.00 53.83 468 PRO B N 1
ATOM 7292 C CA . PRO B 1 446 ? 67.002 53.270 37.624 1.00 53.60 468 PRO B CA 1
ATOM 7293 C C . PRO B 1 446 ? 67.822 53.539 38.873 1.00 53.11 468 PRO B C 1
ATOM 7294 O O . PRO B 1 446 ? 67.467 53.085 39.970 1.00 52.99 468 PRO B O 1
ATOM 7298 N N . LYS B 1 447 ? 68.907 54.299 38.726 1.00 52.52 469 LYS B N 1
ATOM 7299 C CA . LYS B 1 447 ? 69.756 54.634 39.872 1.00 51.08 469 LYS B CA 1
ATOM 7300 C C . LYS B 1 447 ? 68.946 55.419 40.911 1.00 49.19 469 LYS B C 1
ATOM 7301 O O . LYS B 1 447 ? 69.266 55.385 42.090 1.00 49.47 469 LYS B O 1
ATOM 7307 N N . ASP B 1 448 ? 67.897 56.115 40.468 1.00 46.84 470 ASP B N 1
ATOM 7308 C CA . ASP B 1 448 ? 67.071 56.927 41.361 1.00 44.17 470 ASP B CA 1
ATOM 7309 C C . ASP B 1 448 ? 65.878 56.240 41.997 1.00 41.99 470 ASP B C 1
ATOM 7310 O O . ASP B 1 448 ? 65.273 56.793 42.928 1.00 41.02 470 ASP B O 1
ATOM 7315 N N . ILE B 1 449 ? 65.505 55.074 41.462 1.00 39.59 471 ILE B N 1
ATOM 7316 C CA . ILE B 1 449 ? 64.330 54.339 41.976 1.00 36.86 471 ILE B CA 1
ATOM 7317 C C . ILE B 1 449 ? 64.649 53.811 43.368 1.00 34.99 471 ILE B C 1
ATOM 7318 O O . ILE B 1 449 ? 65.662 53.152 43.576 1.00 33.81 471 ILE B O 1
ATOM 7323 N N . ASP B 1 450 ? 63.794 54.141 44.336 1.00 33.71 472 ASP B N 1
ATOM 7324 C CA . ASP B 1 450 ? 64.012 53.716 45.696 1.00 34.07 472 ASP B CA 1
ATOM 7325 C C . ASP B 1 450 ? 63.127 52.487 45.943 1.00 34.24 472 ASP B C 1
ATOM 7326 O O . ASP B 1 450 ? 61.895 52.613 45.963 1.00 33.64 472 ASP B O 1
ATOM 7331 N N . VAL B 1 451 ? 63.739 51.306 46.049 1.00 31.37 473 VAL B N 1
ATOM 7332 C CA . VAL B 1 451 ? 62.966 50.075 46.336 1.00 31.91 473 VAL B CA 1
ATOM 7333 C C . VAL B 1 451 ? 62.986 49.742 47.846 1.00 32.57 473 VAL B C 1
ATOM 7334 O O . VAL B 1 451 ? 62.649 48.618 48.277 1.00 32.99 473 VAL B O 1
ATOM 7338 N N . SER B 1 452 ? 63.419 50.685 48.669 1.00 31.62 474 SER B N 1
ATOM 7339 C CA . SER B 1 452 ? 63.398 50.458 50.106 1.00 31.81 474 SER B CA 1
ATOM 7340 C C . SER B 1 452 ? 61.887 50.583 50.406 1.00 31.43 474 SER B C 1
ATOM 7341 O O . SER B 1 452 ? 61.177 51.316 49.700 1.00 30.24 474 SER B O 1
ATOM 7344 N N . PRO B 1 453 ? 61.376 49.859 51.427 1.00 31.32 475 PRO B N 1
ATOM 7345 C CA . PRO B 1 453 ? 59.929 49.975 51.719 1.00 32.39 475 PRO B CA 1
ATOM 7346 C C . PRO B 1 453 ? 59.486 51.290 52.339 1.00 33.71 475 PRO B C 1
ATOM 7347 O O . PRO B 1 453 ? 60.281 52.021 52.979 1.00 33.69 475 PRO B O 1
ATOM 7351 N N . LYS B 1 454 ? 58.211 51.578 52.142 1.00 33.32 476 LYS B N 1
ATOM 7352 C CA . LYS B 1 454 ? 57.616 52.774 52.711 1.00 35.21 476 LYS B CA 1
ATOM 7353 C C . LYS B 1 454 ? 57.251 52.524 54.165 1.00 34.65 476 LYS B C 1
ATOM 7354 O O . LYS B 1 454 ? 57.393 53.403 55.016 1.00 34.84 476 LYS B O 1
ATOM 7360 N N . HIS B 1 455 ? 56.752 51.326 54.444 1.00 32.93 477 HIS B N 1
ATOM 7361 C CA . HIS B 1 455 ? 56.315 50.955 55.803 1.00 32.09 477 HIS B CA 1
ATOM 7362 C C . HIS B 1 455 ? 56.666 49.535 55.990 1.00 31.20 477 HIS B C 1
ATOM 7363 O O . HIS B 1 455 ? 56.568 48.752 55.034 1.00 28.52 477 HIS B O 1
ATOM 7370 N N . VAL B 1 456 ? 57.109 49.226 57.196 1.00 29.88 478 VAL B N 1
ATOM 7371 C CA . VAL B 1 456 ? 57.391 47.860 57.575 1.00 30.05 478 VAL B CA 1
ATOM 7372 C C . VAL B 1 456 ? 56.827 47.628 58.979 1.00 29.66 478 VAL B C 1
ATOM 7373 O O . VAL B 1 456 ? 57.154 48.317 59.940 1.00 29.89 478 VAL B O 1
ATOM 7377 N N . GLY B 1 457 ? 55.951 46.640 59.096 1.00 28.20 479 GLY B N 1
ATOM 7378 C CA . GLY B 1 457 ? 55.387 46.335 60.392 1.00 25.84 479 GLY B CA 1
ATOM 7379 C C . GLY B 1 457 ? 54.809 44.972 60.154 1.00 25.66 479 GLY B C 1
ATOM 7380 O O . GLY B 1 457 ? 55.554 44.053 59.904 1.00 25.12 479 GLY B O 1
ATOM 7381 N N . PHE B 1 458 ? 53.479 44.825 60.222 1.00 24.14 480 PHE B N 1
ATOM 7382 C CA . PHE B 1 458 ? 52.921 43.507 59.936 1.00 22.96 480 PHE B CA 1
ATOM 7383 C C . PHE B 1 458 ? 53.275 43.128 58.469 1.00 21.69 480 PHE B C 1
ATOM 7384 O O . PHE B 1 458 ? 53.523 41.937 58.144 1.00 22.46 480 PHE B O 1
ATOM 7392 N N . ALA B 1 459 ? 53.266 44.128 57.598 1.00 21.94 481 ALA B N 1
ATOM 7393 C CA . ALA B 1 459 ? 53.571 43.906 56.211 1.00 23.47 481 ALA B CA 1
ATOM 7394 C C . ALA B 1 459 ? 54.720 44.785 55.808 1.00 24.98 481 ALA B C 1
ATOM 7395 O O . ALA B 1 459 ? 55.093 45.702 56.545 1.00 25.63 481 ALA B O 1
ATOM 7397 N N . THR B 1 460 ? 55.253 44.502 54.619 1.00 24.09 482 THR B N 1
ATOM 7398 C CA . THR B 1 460 ? 56.303 45.346 54.017 1.00 23.38 482 THR B CA 1
ATOM 7399 C C . THR B 1 460 ? 55.563 45.961 52.831 1.00 25.17 482 THR B C 1
ATOM 7400 O O . THR B 1 460 ? 55.110 45.240 51.921 1.00 24.97 482 THR B O 1
ATOM 7404 N N . ILE B 1 461 ? 55.431 47.300 52.806 1.00 26.17 483 ILE B N 1
ATOM 7405 C CA . ILE B 1 461 ? 54.709 48.007 51.736 1.00 27.20 483 ILE B CA 1
ATOM 7406 C C . ILE B 1 461 ? 55.675 48.854 50.864 1.00 27.73 483 ILE B C 1
ATOM 7407 O O . ILE B 1 461 ? 56.399 49.700 51.393 1.00 28.38 483 ILE B O 1
ATOM 7412 N N . PRO B 1 462 ? 55.718 48.610 49.547 1.00 28.28 484 PRO B N 1
ATOM 7413 C CA . PRO B 1 462 ? 56.627 49.382 48.687 1.00 27.92 484 PRO B CA 1
ATOM 7414 C C . PRO B 1 462 ? 56.157 50.833 48.576 1.00 27.23 484 PRO B C 1
ATOM 7415 O O . PRO B 1 462 ? 54.974 51.132 48.797 1.00 27.30 484 PRO B O 1
ATOM 7419 N N . ARG B 1 463 ? 57.093 51.724 48.256 1.00 27.33 485 ARG B N 1
ATOM 7420 C CA . ARG B 1 463 ? 56.745 53.156 48.047 1.00 29.68 485 ARG B CA 1
ATOM 7421 C C . ARG B 1 463 ? 55.719 53.353 46.910 1.00 30.52 485 ARG B C 1
ATOM 7422 O O . ARG B 1 463 ? 55.655 52.561 45.996 1.00 30.46 485 ARG B O 1
ATOM 7430 N N . ASN B 1 464 ? 54.890 54.394 46.969 1.00 29.67 486 ASN B N 1
ATOM 7431 C CA . ASN B 1 464 ? 53.928 54.612 45.892 1.00 31.33 486 ASN B CA 1
ATOM 7432 C C . ASN B 1 464 ? 54.740 55.092 44.717 1.00 30.58 486 ASN B C 1
ATOM 7433 O O . ASN B 1 464 ? 55.757 55.806 44.879 1.00 30.94 486 ASN B O 1
ATOM 7438 N N . TYR B 1 465 ? 54.284 54.724 43.539 1.00 29.83 487 TYR B N 1
ATOM 7439 C CA . TYR B 1 465 ? 54.981 55.104 42.321 1.00 29.56 487 TYR B CA 1
ATOM 7440 C C . TYR B 1 465 ? 54.050 55.019 41.141 1.00 29.33 487 TYR B C 1
ATOM 7441 O O . TYR B 1 465 ? 52.914 54.545 41.288 1.00 30.69 487 TYR B O 1
ATOM 7450 N N . THR B 1 466 ? 54.471 55.581 40.001 1.00 29.14 488 THR B N 1
ATOM 7451 C CA . THR B 1 466 ? 53.695 55.469 38.761 1.00 28.84 488 THR B CA 1
ATOM 7452 C C . THR B 1 466 ? 54.711 54.939 37.738 1.00 29.02 488 THR B C 1
ATOM 7453 O O . THR B 1 466 ? 55.960 55.005 37.902 1.00 29.73 488 THR B O 1
ATOM 7457 N N . MET B 1 467 ? 54.158 54.362 36.693 1.00 27.22 489 MET B N 1
ATOM 7458 C CA . MET B 1 467 ? 54.926 53.742 35.656 1.00 28.97 489 MET B CA 1
ATOM 7459 C C . MET B 1 467 ? 54.068 53.640 34.391 1.00 28.90 489 MET B C 1
ATOM 7460 O O . MET B 1 467 ? 52.834 53.786 34.408 1.00 29.72 489 MET B O 1
ATOM 7465 N N . SER B 1 468 ? 54.759 53.399 33.286 1.00 29.50 490 SER B N 1
ATOM 7466 C CA . SER B 1 468 ? 54.154 53.250 31.988 1.00 29.31 490 SER B CA 1
ATOM 7467 C C . SER B 1 468 ? 54.339 51.809 31.412 1.00 28.52 490 SER B C 1
ATOM 7468 O O . SER B 1 468 ? 55.437 51.221 31.497 1.00 30.45 490 SER B O 1
ATOM 7471 N N . PHE B 1 469 ? 53.283 51.278 30.799 1.00 27.86 491 PHE B N 1
ATOM 7472 C CA . PHE B 1 469 ? 53.344 49.980 30.157 1.00 29.33 491 PHE B CA 1
ATOM 7473 C C . PHE B 1 469 ? 53.287 50.195 28.635 1.00 30.59 491 PHE B C 1
ATOM 7474 O O . PHE B 1 469 ? 52.223 50.505 28.030 1.00 30.64 491 PHE B O 1
ATOM 7482 N N . LEU B 1 470 ? 54.440 49.966 28.027 1.00 31.93 492 LEU B N 1
ATOM 7483 C CA . LEU B 1 470 ? 54.576 50.145 26.581 1.00 35.64 492 LEU B CA 1
ATOM 7484 C C . LEU B 1 470 ? 54.498 48.813 25.825 1.00 38.23 492 LEU B C 1
ATOM 7485 O O . LEU B 1 470 ? 55.175 47.848 26.193 1.00 38.18 492 LEU B O 1
ATOM 7490 N N . PRO B 1 471 ? 53.657 48.741 24.777 1.00 41.12 493 PRO B N 1
ATOM 7491 C CA . PRO B 1 471 ? 53.532 47.493 23.993 1.00 43.42 493 PRO B CA 1
ATOM 7492 C C . PRO B 1 471 ? 54.907 47.113 23.471 1.00 44.45 493 PRO B C 1
ATOM 7493 O O . PRO B 1 471 ? 55.671 47.990 23.092 1.00 43.82 493 PRO B O 1
ATOM 7497 N N . ARG B 1 472 ? 55.238 45.818 23.494 1.00 46.60 494 ARG B N 1
ATOM 7498 C CA . ARG B 1 472 ? 56.542 45.370 22.993 1.00 50.19 494 ARG B CA 1
ATOM 7499 C C . ARG B 1 472 ? 56.446 45.582 21.485 1.00 53.92 494 ARG B C 1
ATOM 7500 O O . ARG B 1 472 ? 57.400 45.334 20.746 1.00 54.23 494 ARG B O 1
ATOM 7508 N N . HIS B 1 473 ? 55.250 46.025 21.078 1.00 58.10 495 HIS B N 1
ATOM 7509 C CA . HIS B 1 473 ? 54.820 46.310 19.704 1.00 61.83 495 HIS B CA 1
ATOM 7510 C C . HIS B 1 473 ? 54.230 45.000 19.272 1.00 63.09 495 HIS B C 1
ATOM 7511 O O . HIS B 1 473 ? 53.686 44.872 18.174 1.00 63.24 495 HIS B O 1
ATOM 7518 N N . HIS B 1 474 ? 54.373 44.024 20.170 1.00 65.00 496 HIS B N 1
ATOM 7519 C CA . HIS B 1 474 ? 53.834 42.684 19.961 1.00 66.57 496 HIS B CA 1
ATOM 7520 C C . HIS B 1 474 ? 52.314 42.854 19.914 1.00 67.11 496 HIS B C 1
ATOM 7521 O O . HIS B 1 474 ? 51.611 42.039 20.565 1.00 67.45 496 HIS B O 1
ATOM 7528 N N . GLY C 1 9 ? 14.787 52.634 76.857 1.00 50.48 31 GLY C N 1
ATOM 7529 C CA . GLY C 1 9 ? 15.588 53.303 75.746 1.00 49.85 31 GLY C CA 1
ATOM 7530 C C . GLY C 1 9 ? 16.494 52.267 75.092 1.00 48.18 31 GLY C C 1
ATOM 7531 O O . GLY C 1 9 ? 17.371 52.575 74.265 1.00 49.76 31 GLY C O 1
ATOM 7532 N N . LYS C 1 10 ? 16.241 51.023 75.474 1.00 45.30 32 LYS C N 1
ATOM 7533 C CA . LYS C 1 10 ? 16.968 49.839 75.040 1.00 39.86 32 LYS C CA 1
ATOM 7534 C C . LYS C 1 10 ? 17.704 49.391 76.279 1.00 35.41 32 LYS C C 1
ATOM 7535 O O . LYS C 1 10 ? 17.041 48.842 77.111 1.00 30.77 32 LYS C O 1
ATOM 7541 N N . LEU C 1 11 ? 19.028 49.610 76.437 1.00 31.92 33 LEU C N 1
ATOM 7542 C CA . LEU C 1 11 ? 19.634 49.198 77.713 1.00 28.48 33 LEU C CA 1
ATOM 7543 C C . LEU C 1 11 ? 19.109 50.114 78.842 1.00 24.17 33 LEU C C 1
ATOM 7544 O O . LEU C 1 11 ? 18.708 51.259 78.617 1.00 24.38 33 LEU C O 1
ATOM 7549 N N . PRO C 1 12 ? 19.155 49.635 80.085 1.00 21.05 34 PRO C N 1
ATOM 7550 C CA . PRO C 1 12 ? 18.690 50.452 81.220 1.00 21.30 34 PRO C CA 1
ATOM 7551 C C . PRO C 1 12 ? 19.520 51.732 81.256 1.00 23.04 34 PRO C C 1
ATOM 7552 O O . PRO C 1 12 ? 20.713 51.719 80.865 1.00 21.46 34 PRO C O 1
ATOM 7556 N N . PRO C 1 13 ? 18.952 52.822 81.762 1.00 22.26 35 PRO C N 1
ATOM 7557 C CA . PRO C 1 13 ? 19.652 54.105 81.862 1.00 22.89 35 PRO C CA 1
ATOM 7558 C C . PRO C 1 13 ? 20.793 54.021 82.853 1.00 21.66 35 PRO C C 1
ATOM 7559 O O . PRO C 1 13 ? 20.845 53.147 83.665 1.00 19.91 35 PRO C O 1
ATOM 7563 N N . GLY C 1 14 ? 21.679 54.996 82.778 1.00 20.96 36 GLY C N 1
ATOM 7564 C CA . GLY C 1 14 ? 22.772 55.069 83.760 1.00 20.50 36 GLY C CA 1
ATOM 7565 C C . GLY C 1 14 ? 23.625 56.250 83.394 1.00 18.36 36 GLY C C 1
ATOM 7566 O O . GLY C 1 14 ? 23.436 56.865 82.348 1.00 20.86 36 GLY C O 1
ATOM 7567 N N . PRO C 1 15 ? 24.600 56.572 84.239 1.00 18.99 37 PRO C N 1
ATOM 7568 C CA . PRO C 1 15 ? 25.509 57.716 84.021 1.00 19.00 37 PRO C CA 1
ATOM 7569 C C . PRO C 1 15 ? 26.337 57.532 82.766 1.00 20.11 37 PRO C C 1
ATOM 7570 O O . PRO C 1 15 ? 26.760 56.415 82.424 1.00 19.09 37 PRO C O 1
ATOM 7574 N N . THR C 1 16 ? 26.574 58.636 82.047 1.00 19.67 38 THR C N 1
ATOM 7575 C CA . THR C 1 16 ? 27.300 58.524 80.807 1.00 19.19 38 THR C CA 1
ATOM 7576 C C . THR C 1 16 ? 28.767 58.160 81.136 1.00 17.97 38 THR C C 1
ATOM 7577 O O . THR C 1 16 ? 29.399 58.826 81.941 1.00 21.56 38 THR C O 1
ATOM 7581 N N . PRO C 1 17 ? 29.255 57.149 80.464 1.00 18.01 39 PRO C N 1
ATOM 7582 C CA . PRO C 1 17 ? 30.649 56.725 80.704 1.00 18.93 39 PRO C CA 1
ATOM 7583 C C . PRO C 1 17 ? 31.615 57.432 79.807 1.00 20.75 39 PRO C C 1
ATOM 7584 O O . PRO C 1 17 ? 31.219 58.086 78.860 1.00 20.17 39 PRO C O 1
ATOM 7588 N N . LEU C 1 18 ? 32.920 57.301 80.105 1.00 18.05 40 LEU C N 1
ATOM 7589 C CA . LEU C 1 18 ? 33.934 57.830 79.229 1.00 18.38 40 LEU C CA 1
ATOM 7590 C C . LEU C 1 18 ? 34.694 56.614 78.694 1.00 16.58 40 LEU C C 1
ATOM 7591 O O . LEU C 1 18 ? 34.714 55.555 79.312 1.00 16.92 40 LEU C O 1
ATOM 7596 N N . PRO C 1 19 ? 35.354 56.765 77.550 1.00 17.80 41 PRO C N 1
ATOM 7597 C CA . PRO C 1 19 ? 36.131 55.706 76.934 1.00 17.01 41 PRO C CA 1
ATOM 7598 C C . PRO C 1 19 ? 37.164 55.109 77.934 1.00 17.08 41 PRO C C 1
ATOM 7599 O O . PRO C 1 19 ? 37.855 55.847 78.680 1.00 16.39 41 PRO C O 1
ATOM 7603 N N . PHE C 1 20 ? 37.187 53.764 77.964 1.00 17.21 42 PHE C N 1
ATOM 7604 C CA . PHE C 1 20 ? 38.086 52.912 78.779 1.00 18.08 42 PHE C CA 1
ATOM 7605 C C . PHE C 1 20 ? 37.795 52.961 80.276 1.00 18.03 42 PHE C C 1
ATOM 7606 O O . PHE C 1 20 ? 37.555 51.915 80.880 1.00 19.55 42 PHE C O 1
ATOM 7614 N N . ILE C 1 21 ? 37.760 54.171 80.857 1.00 14.49 43 ILE C N 1
ATOM 7615 C CA . ILE C 1 21 ? 37.479 54.236 82.298 1.00 15.32 43 ILE C CA 1
ATOM 7616 C C . ILE C 1 21 ? 36.005 53.967 82.698 1.00 16.31 43 ILE C C 1
ATOM 7617 O O . ILE C 1 21 ? 35.715 53.758 83.890 1.00 15.30 43 ILE C O 1
ATOM 7622 N N . GLY C 1 22 ? 35.136 53.999 81.692 1.00 17.27 44 GLY C N 1
ATOM 7623 C CA . GLY C 1 22 ? 33.731 53.715 81.997 1.00 16.63 44 GLY C CA 1
ATOM 7624 C C . GLY C 1 22 ? 33.142 54.742 82.948 1.00 15.76 44 GLY C C 1
ATOM 7625 O O . GLY C 1 22 ? 33.328 55.984 82.726 1.00 16.33 44 GLY C O 1
ATOM 7626 N N . ASN C 1 23 ? 32.486 54.274 84.025 1.00 14.91 45 ASN C N 1
ATOM 7627 C CA . ASN C 1 23 ? 31.882 55.163 85.022 1.00 16.79 45 ASN C CA 1
ATOM 7628 C C . ASN C 1 23 ? 32.784 55.361 86.232 1.00 16.93 45 ASN C C 1
ATOM 7629 O O . ASN C 1 23 ? 32.357 55.613 87.330 1.00 17.04 45 ASN C O 1
ATOM 7634 N N . TYR C 1 24 ? 34.099 55.198 86.019 1.00 17.32 46 TYR C N 1
ATOM 7635 C CA . TYR C 1 24 ? 35.016 55.407 87.135 1.00 19.41 46 TYR C CA 1
ATOM 7636 C C . TYR C 1 24 ? 34.742 56.707 87.895 1.00 18.09 46 TYR C C 1
ATOM 7637 O O . TYR C 1 24 ? 34.880 56.743 89.106 1.00 19.08 46 TYR C O 1
ATOM 7646 N N . LEU C 1 25 ? 34.359 57.792 87.181 1.00 19.58 47 LEU C N 1
ATOM 7647 C CA . LEU C 1 25 ? 34.145 59.060 87.891 1.00 20.83 47 LEU C CA 1
ATOM 7648 C C . LEU C 1 25 ? 32.963 59.073 88.845 1.00 21.72 47 LEU C C 1
ATOM 7649 O O . LEU C 1 25 ? 32.901 59.925 89.717 1.00 22.38 47 LEU C O 1
ATOM 7654 N N . GLN C 1 26 ? 32.033 58.138 88.668 1.00 20.73 48 GLN C N 1
ATOM 7655 C CA . GLN C 1 26 ? 30.877 58.015 89.569 1.00 19.84 48 GLN C CA 1
ATOM 7656 C C . GLN C 1 26 ? 31.044 56.864 90.573 1.00 20.14 48 GLN C C 1
ATOM 7657 O O . GLN C 1 26 ? 30.109 56.537 91.331 1.00 21.04 48 GLN C O 1
ATOM 7663 N N . LEU C 1 27 ? 32.228 56.240 90.602 1.00 20.17 49 LEU C N 1
ATOM 7664 C CA . LEU C 1 27 ? 32.447 55.094 91.495 1.00 18.92 49 LEU C CA 1
ATOM 7665 C C . LEU C 1 27 ? 33.572 55.243 92.472 1.00 22.10 49 LEU C C 1
ATOM 7666 O O . LEU C 1 27 ? 34.713 55.556 92.069 1.00 25.83 49 LEU C O 1
ATOM 7671 N N . ASN C 1 28 ? 33.269 55.062 93.745 1.00 19.25 50 ASN C N 1
ATOM 7672 C CA . ASN C 1 28 ? 34.325 55.119 94.782 1.00 19.64 50 ASN C CA 1
ATOM 7673 C C . ASN C 1 28 ? 34.665 53.644 94.973 1.00 19.22 50 ASN C C 1
ATOM 7674 O O . ASN C 1 28 ? 33.901 52.929 95.551 1.00 18.70 50 ASN C O 1
ATOM 7679 N N . THR C 1 29 ? 35.828 53.170 94.511 1.00 17.92 51 THR C N 1
ATOM 7680 C CA . THR C 1 29 ? 36.063 51.731 94.607 1.00 17.97 51 THR C CA 1
ATOM 7681 C C . THR C 1 29 ? 36.212 51.198 96.005 1.00 18.87 51 THR C C 1
ATOM 7682 O O . THR C 1 29 ? 36.164 49.992 96.208 1.00 16.98 51 THR C O 1
ATOM 7686 N N . GLU C 1 30 ? 36.438 52.075 96.981 1.00 19.03 52 GLU C N 1
ATOM 7687 C CA . GLU C 1 30 ? 36.498 51.594 98.385 1.00 20.55 52 GLU C CA 1
ATOM 7688 C C . GLU C 1 30 ? 35.068 51.273 98.915 1.00 20.07 52 GLU C C 1
ATOM 7689 O O . GLU C 1 30 ? 34.890 50.518 99.892 1.00 19.82 52 GLU C O 1
ATOM 7695 N N . GLN C 1 31 ? 34.062 51.805 98.218 1.00 19.64 53 GLN C N 1
ATOM 7696 C CA . GLN C 1 31 ? 32.655 51.590 98.633 1.00 20.27 53 GLN C CA 1
ATOM 7697 C C . GLN C 1 31 ? 31.805 51.395 97.376 1.00 19.18 53 GLN C C 1
ATOM 7698 O O . GLN C 1 31 ? 30.976 52.252 97.036 1.00 18.02 53 GLN C O 1
ATOM 7704 N N . MET C 1 32 ? 32.026 50.278 96.664 1.00 18.08 54 MET C N 1
ATOM 7705 C CA . MET C 1 32 ? 31.276 50.017 95.436 1.00 18.34 54 MET C CA 1
ATOM 7706 C C . MET C 1 32 ? 29.772 49.922 95.706 1.00 19.45 54 MET C C 1
ATOM 7707 O O . MET C 1 32 ? 28.979 50.441 94.901 1.00 18.26 54 MET C O 1
ATOM 7712 N N . TYR C 1 33 ? 29.412 49.278 96.803 1.00 18.72 55 TYR C N 1
ATOM 7713 C CA . TYR C 1 33 ? 28.001 49.105 97.123 1.00 19.07 55 TYR C CA 1
ATOM 7714 C C . TYR C 1 33 ? 27.366 50.438 97.326 1.00 19.63 55 TYR C C 1
ATOM 7715 O O . TYR C 1 33 ? 26.340 50.760 96.714 1.00 19.58 55 TYR C O 1
ATOM 7724 N N . ASN C 1 34 ? 27.979 51.263 98.170 1.00 19.72 56 ASN C N 1
ATOM 7725 C CA . ASN C 1 34 ? 27.376 52.580 98.364 1.00 20.75 56 ASN C CA 1
ATOM 7726 C C . ASN C 1 34 ? 27.377 53.431 97.074 1.00 21.23 56 ASN C C 1
ATOM 7727 O O . ASN C 1 34 ? 26.425 54.146 96.829 1.00 19.02 56 ASN C O 1
ATOM 7732 N N . SER C 1 35 ? 28.450 53.370 96.253 1.00 17.17 57 SER C N 1
ATOM 7733 C CA . SER C 1 35 ? 28.465 54.142 95.025 1.00 18.17 57 SER C CA 1
ATOM 7734 C C . SER C 1 35 ? 27.306 53.699 94.126 1.00 16.90 57 SER C C 1
ATOM 7735 O O . SER C 1 35 ? 26.656 54.545 93.519 1.00 17.82 57 SER C O 1
ATOM 7738 N N . LEU C 1 36 ? 27.143 52.382 94.004 1.00 17.55 58 LEU C N 1
ATOM 7739 C CA . LEU C 1 36 ? 26.081 51.852 93.100 1.00 17.05 58 LEU C CA 1
ATOM 7740 C C . LEU C 1 36 ? 24.712 52.212 93.659 1.00 18.27 58 LEU C C 1
ATOM 7741 O O . LEU C 1 36 ? 23.818 52.554 92.845 1.00 18.56 58 LEU C O 1
ATOM 7746 N N . MET C 1 37 ? 24.567 52.202 94.964 1.00 18.69 59 MET C N 1
ATOM 7747 C CA . MET C 1 37 ? 23.229 52.587 95.524 1.00 21.05 59 MET C CA 1
ATOM 7748 C C . MET C 1 37 ? 22.992 54.084 95.297 1.00 20.86 59 MET C C 1
ATOM 7749 O O . MET C 1 37 ? 21.831 54.525 95.043 1.00 21.77 59 MET C O 1
ATOM 7754 N N . LYS C 1 38 ? 24.045 54.923 95.376 1.00 21.04 60 LYS C N 1
ATOM 7755 C CA . LYS C 1 38 ? 23.850 56.357 95.108 1.00 21.37 60 LYS C CA 1
ATOM 7756 C C . LYS C 1 38 ? 23.426 56.584 93.651 1.00 21.69 60 LYS C C 1
ATOM 7757 O O . LYS C 1 38 ? 22.615 57.489 93.341 1.00 21.37 60 LYS C O 1
ATOM 7763 N N . ILE C 1 39 ? 23.950 55.758 92.734 1.00 20.23 61 ILE C N 1
ATOM 7764 C CA . ILE C 1 39 ? 23.555 55.890 91.334 1.00 19.21 61 ILE C CA 1
ATOM 7765 C C . ILE C 1 39 ? 22.082 55.388 91.213 1.00 19.16 61 ILE C C 1
ATOM 7766 O O . ILE C 1 39 ? 21.328 56.013 90.467 1.00 19.67 61 ILE C O 1
ATOM 7771 N N . SER C 1 40 ? 21.723 54.302 91.902 1.00 18.65 62 SER C N 1
ATOM 7772 C CA . SER C 1 40 ? 20.306 53.766 91.839 1.00 20.96 62 SER C CA 1
ATOM 7773 C C . SER C 1 40 ? 19.345 54.841 92.356 1.00 22.94 62 SER C C 1
ATOM 7774 O O . SER C 1 40 ? 18.202 55.004 91.841 1.00 22.99 62 SER C O 1
ATOM 7777 N N . GLU C 1 41 ? 19.799 55.589 93.349 1.00 22.05 63 GLU C N 1
ATOM 7778 C CA . GLU C 1 41 ? 18.929 56.659 93.903 1.00 23.75 63 GLU C CA 1
ATOM 7779 C C . GLU C 1 41 ? 18.586 57.706 92.832 1.00 23.03 63 GLU C C 1
ATOM 7780 O O . GLU C 1 41 ? 17.539 58.395 92.892 1.00 23.69 63 GLU C O 1
ATOM 7786 N N . ARG C 1 42 ? 19.438 57.847 91.829 1.00 21.24 64 ARG C N 1
ATOM 7787 C CA . ARG C 1 42 ? 19.226 58.822 90.789 1.00 22.14 64 ARG C CA 1
ATOM 7788 C C . ARG C 1 42 ? 18.613 58.258 89.560 1.00 22.04 64 ARG C C 1
ATOM 7789 O O . ARG C 1 42 ? 17.826 58.945 88.903 1.00 23.38 64 ARG C O 1
ATOM 7797 N N . TYR C 1 43 ? 18.946 57.012 89.238 1.00 20.95 65 TYR C N 1
ATOM 7798 C CA . TYR C 1 43 ? 18.468 56.409 87.976 1.00 21.62 65 TYR C CA 1
ATOM 7799 C C . TYR C 1 43 ? 17.389 55.364 88.104 1.00 22.59 65 TYR C C 1
ATOM 7800 O O . TYR C 1 43 ? 16.735 55.048 87.097 1.00 24.31 65 TYR C O 1
ATOM 7809 N N . GLY C 1 44 ? 17.174 54.830 89.291 1.00 22.37 66 GLY C N 1
ATOM 7810 C CA . GLY C 1 44 ? 16.184 53.744 89.391 1.00 21.28 66 GLY C CA 1
ATOM 7811 C C . GLY C 1 44 ? 16.825 52.460 89.862 1.00 22.41 66 GLY C C 1
ATOM 7812 O O . GLY C 1 44 ? 18.068 52.375 89.925 1.00 20.94 66 GLY C O 1
ATOM 7813 N N . PRO C 1 45 ? 16.048 51.419 90.124 1.00 21.08 67 PRO C N 1
ATOM 7814 C CA . PRO C 1 45 ? 16.550 50.143 90.622 1.00 20.87 67 PRO C CA 1
ATOM 7815 C C . PRO C 1 45 ? 17.249 49.286 89.596 1.00 19.96 67 PRO C C 1
ATOM 7816 O O . PRO C 1 45 ? 17.905 48.332 89.984 1.00 19.28 67 PRO C O 1
ATOM 7820 N N . VAL C 1 46 ? 17.104 49.597 88.303 1.00 18.75 68 VAL C N 1
ATOM 7821 C CA . VAL C 1 46 ? 17.717 48.786 87.234 1.00 18.64 68 VAL C CA 1
ATOM 7822 C C . VAL C 1 46 ? 18.466 49.807 86.356 1.00 19.38 68 VAL C C 1
ATOM 7823 O O . VAL C 1 46 ? 17.858 50.666 85.681 1.00 19.31 68 VAL C O 1
ATOM 7827 N N . PHE C 1 47 ? 19.810 49.719 86.331 1.00 18.32 69 PHE C N 1
ATOM 7828 C CA . PHE C 1 47 ? 20.551 50.723 85.593 1.00 16.80 69 PHE C CA 1
ATOM 7829 C C . PHE C 1 47 ? 21.830 50.065 85.037 1.00 16.13 69 PHE C C 1
ATOM 7830 O O . PHE C 1 47 ? 22.180 48.952 85.430 1.00 17.15 69 PHE C O 1
ATOM 7838 N N . THR C 1 48 ? 22.411 50.753 84.084 1.00 16.73 70 THR C N 1
ATOM 7839 C CA . THR C 1 48 ? 23.629 50.265 83.428 1.00 16.99 70 THR C CA 1
ATOM 7840 C C . THR C 1 48 ? 24.847 51.009 83.987 1.00 16.65 70 THR C C 1
ATOM 7841 O O . THR C 1 48 ? 24.810 52.237 84.174 1.00 17.10 70 THR C O 1
ATOM 7845 N N . ILE C 1 49 ? 25.905 50.243 84.256 1.00 16.37 71 ILE C N 1
ATOM 7846 C CA . ILE C 1 49 ? 27.175 50.886 84.810 1.00 16.34 71 ILE C CA 1
ATOM 7847 C C . ILE C 1 49 ? 28.312 50.297 83.975 1.00 15.99 71 ILE C C 1
ATOM 7848 O O . ILE C 1 49 ? 28.203 49.176 83.444 1.00 16.75 71 ILE C O 1
ATOM 7853 N N . HIS C 1 50 ? 29.427 51.059 83.861 1.00 16.13 72 HIS C N 1
ATOM 7854 C CA . HIS C 1 50 ? 30.581 50.590 83.058 1.00 15.76 72 HIS C CA 1
ATOM 7855 C C . HIS C 1 50 ? 31.769 50.526 84.032 1.00 14.80 72 HIS C C 1
ATOM 7856 O O . HIS C 1 50 ? 32.202 51.533 84.567 1.00 15.41 72 HIS C O 1
ATOM 7863 N N . LEU C 1 51 ? 32.118 49.299 84.426 1.00 14.52 73 LEU C N 1
ATOM 7864 C CA . LEU C 1 51 ? 33.232 49.053 85.413 1.00 15.77 73 LEU C CA 1
ATOM 7865 C C . LEU C 1 51 ? 34.441 49.024 84.437 1.00 17.22 73 LEU C C 1
ATOM 7866 O O . LEU C 1 51 ? 34.811 47.988 83.925 1.00 17.21 73 LEU C O 1
ATOM 7871 N N . GLY C 1 52 ? 34.968 50.211 84.209 1.00 18.44 74 GLY C N 1
ATOM 7872 C CA . GLY C 1 52 ? 35.977 50.374 83.146 1.00 16.98 74 GLY C CA 1
ATOM 7873 C C . GLY C 1 52 ? 35.255 49.955 81.883 1.00 20.34 74 GLY C C 1
ATOM 7874 O O . GLY C 1 52 ? 34.085 50.385 81.681 1.00 18.89 74 GLY C O 1
ATOM 7875 N N . PRO C 1 53 ? 35.805 49.070 81.050 1.00 19.48 75 PRO C N 1
ATOM 7876 C CA . PRO C 1 53 ? 35.150 48.638 79.812 1.00 21.89 75 PRO C CA 1
ATOM 7877 C C . PRO C 1 53 ? 34.067 47.542 79.924 1.00 19.81 75 PRO C C 1
ATOM 7878 O O . PRO C 1 53 ? 33.370 47.204 78.970 1.00 23.00 75 PRO C O 1
ATOM 7882 N N . ARG C 1 54 ? 33.871 47.036 81.136 1.00 19.30 76 ARG C N 1
ATOM 7883 C CA . ARG C 1 54 ? 32.931 45.948 81.390 1.00 18.79 76 ARG C CA 1
ATOM 7884 C C . ARG C 1 54 ? 31.531 46.564 81.669 1.00 19.08 76 ARG C C 1
ATOM 7885 O O . ARG C 1 54 ? 31.318 47.196 82.724 1.00 19.34 76 ARG C O 1
ATOM 7893 N N . ARG C 1 55 ? 30.605 46.303 80.769 1.00 19.22 77 ARG C N 1
ATOM 7894 C CA . ARG C 1 55 ? 29.272 46.895 80.889 1.00 20.26 77 ARG C CA 1
ATOM 7895 C C . ARG C 1 55 ? 28.430 45.934 81.772 1.00 19.88 77 ARG C C 1
ATOM 7896 O O . ARG C 1 55 ? 28.395 44.738 81.491 1.00 20.58 77 ARG C O 1
ATOM 7904 N N . VAL C 1 56 ? 27.726 46.468 82.785 1.00 16.80 78 VAL C N 1
ATOM 7905 C CA . VAL C 1 56 ? 27.020 45.607 83.733 1.00 18.00 78 VAL C CA 1
ATOM 7906 C C . VAL C 1 56 ? 25.645 46.242 84.010 1.00 16.93 78 VAL C C 1
ATOM 7907 O O . VAL C 1 56 ? 25.544 47.454 84.135 1.00 16.72 78 VAL C O 1
ATOM 7911 N N . VAL C 1 57 ? 24.607 45.391 84.002 1.00 16.52 79 VAL C N 1
ATOM 7912 C CA . VAL C 1 57 ? 23.314 45.904 84.445 1.00 16.27 79 VAL C CA 1
ATOM 7913 C C . VAL C 1 57 ? 23.202 45.541 85.942 1.00 15.46 79 VAL C C 1
ATOM 7914 O O . VAL C 1 57 ? 23.370 44.355 86.365 1.00 17.14 79 VAL C O 1
ATOM 7918 N N . VAL C 1 58 ? 22.873 46.555 86.746 1.00 14.54 80 VAL C N 1
ATOM 7919 C CA . VAL C 1 58 ? 22.804 46.418 88.213 1.00 15.00 80 VAL C CA 1
ATOM 7920 C C . VAL C 1 58 ? 21.317 46.309 88.632 1.00 16.22 80 VAL C C 1
ATOM 7921 O O . VAL C 1 58 ? 20.518 47.062 88.085 1.00 17.40 80 VAL C O 1
ATOM 7925 N N . LEU C 1 59 ? 21.003 45.315 89.472 1.00 17.14 81 LEU C N 1
ATOM 7926 C CA . LEU C 1 59 ? 19.589 45.110 89.958 1.00 17.69 81 LEU C CA 1
ATOM 7927 C C . LEU C 1 59 ? 19.586 45.422 91.463 1.00 16.90 81 LEU C C 1
ATOM 7928 O O . LEU C 1 59 ? 20.293 44.753 92.266 1.00 18.28 81 LEU C O 1
ATOM 7933 N N . CYS C 1 60 ? 18.762 46.420 91.850 1.00 18.46 82 CYS C N 1
ATOM 7934 C CA . CYS C 1 60 ? 18.676 46.880 93.227 1.00 16.57 82 CYS C CA 1
ATOM 7935 C C . CYS C 1 60 ? 17.287 46.658 93.790 1.00 18.06 82 CYS C C 1
ATOM 7936 O O . CYS C 1 60 ? 16.315 46.938 93.074 1.00 19.34 82 CYS C O 1
ATOM 7939 N N . GLY C 1 61 ? 17.239 46.193 95.023 1.00 18.86 83 GLY C N 1
ATOM 7940 C CA . GLY C 1 61 ? 15.990 45.972 95.770 1.00 19.65 83 GLY C CA 1
ATOM 7941 C C . GLY C 1 61 ? 15.382 44.628 95.468 1.00 19.53 83 GLY C C 1
ATOM 7942 O O . GLY C 1 61 ? 15.624 43.997 94.426 1.00 20.68 83 GLY C O 1
ATOM 7943 N N . HIS C 1 62 ? 14.553 44.173 96.400 1.00 18.85 84 HIS C N 1
ATOM 7944 C CA . HIS C 1 62 ? 13.890 42.898 96.198 1.00 19.34 84 HIS C CA 1
ATOM 7945 C C . HIS C 1 62 ? 13.212 42.656 94.880 1.00 19.26 84 HIS C C 1
ATOM 7946 O O . HIS C 1 62 ? 13.413 41.643 94.205 1.00 19.39 84 HIS C O 1
ATOM 7953 N N . ASP C 1 63 ? 12.348 43.564 94.465 1.00 21.24 85 ASP C N 1
ATOM 7954 C CA . ASP C 1 63 ? 11.622 43.285 93.272 1.00 21.54 85 ASP C CA 1
ATOM 7955 C C . ASP C 1 63 ? 12.418 43.081 92.021 1.00 20.34 85 ASP C C 1
ATOM 7956 O O . ASP C 1 63 ? 12.132 42.169 91.226 1.00 20.73 85 ASP C O 1
ATOM 7961 N N . ALA C 1 64 ? 13.419 43.935 91.819 1.00 18.39 86 ALA C N 1
ATOM 7962 C CA . ALA C 1 64 ? 14.185 43.817 90.594 1.00 19.52 86 ALA C CA 1
ATOM 7963 C C . ALA C 1 64 ? 14.995 42.505 90.646 1.00 18.61 86 ALA C C 1
ATOM 7964 O O . ALA C 1 64 ? 15.125 41.835 89.618 1.00 20.38 86 ALA C O 1
ATOM 7966 N N . VAL C 1 65 ? 15.548 42.201 91.811 1.00 19.18 87 VAL C N 1
ATOM 7967 C CA . VAL C 1 65 ? 16.376 40.966 91.900 1.00 18.84 87 VAL C CA 1
ATOM 7968 C C . VAL C 1 65 ? 15.550 39.701 91.706 1.00 20.85 87 VAL C C 1
ATOM 7969 O O . VAL C 1 65 ? 15.908 38.828 90.902 1.00 18.47 87 VAL C O 1
ATOM 7973 N N . ARG C 1 66 ? 14.395 39.664 92.357 1.00 21.17 88 ARG C N 1
ATOM 7974 C CA . ARG C 1 66 ? 13.549 38.484 92.181 1.00 21.80 88 ARG C CA 1
ATOM 7975 C C . ARG C 1 66 ? 12.909 38.363 90.796 1.00 21.14 88 ARG C C 1
ATOM 7976 O O . ARG C 1 66 ? 12.844 37.282 90.216 1.00 20.92 88 ARG C O 1
ATOM 7984 N N . GLU C 1 67 ? 12.474 39.465 90.200 1.00 21.18 89 GLU C N 1
ATOM 7985 C CA . GLU C 1 67 ? 11.929 39.421 88.846 1.00 21.14 89 GLU C CA 1
ATOM 7986 C C . GLU C 1 67 ? 12.885 38.889 87.817 1.00 22.23 89 GLU C C 1
ATOM 7987 O O . GLU C 1 67 ? 12.536 38.189 86.882 1.00 21.72 89 GLU C O 1
ATOM 7993 N N . ALA C 1 68 ? 14.155 39.255 87.961 1.00 21.17 90 ALA C N 1
ATOM 7994 C CA . ALA C 1 68 ? 15.110 38.776 87.020 1.00 21.42 90 ALA C CA 1
ATOM 7995 C C . ALA C 1 68 ? 15.559 37.344 87.353 1.00 19.71 90 ALA C C 1
ATOM 7996 O O . ALA C 1 68 ? 15.423 36.448 86.526 1.00 19.60 90 ALA C O 1
ATOM 7998 N N . LEU C 1 69 ? 16.120 37.150 88.549 1.00 20.25 91 LEU C N 1
ATOM 7999 C CA . LEU C 1 69 ? 16.705 35.846 88.877 1.00 20.60 91 LEU C CA 1
ATOM 8000 C C . LEU C 1 69 ? 15.727 34.685 89.038 1.00 21.39 91 LEU C C 1
ATOM 8001 O O . LEU C 1 69 ? 16.101 33.522 88.861 1.00 20.49 91 LEU C O 1
ATOM 8006 N N . VAL C 1 70 ? 14.483 34.994 89.401 1.00 21.81 92 VAL C N 1
ATOM 8007 C CA . VAL C 1 70 ? 13.486 33.901 89.558 1.00 23.29 92 VAL C CA 1
ATOM 8008 C C . VAL C 1 70 ? 12.421 33.988 88.448 1.00 23.45 92 VAL C C 1
ATOM 8009 O O . VAL C 1 70 ? 12.182 33.000 87.753 1.00 23.92 92 VAL C O 1
ATOM 8013 N N . ASP C 1 71 ? 11.790 35.148 88.264 1.00 24.21 93 ASP C N 1
ATOM 8014 C CA . ASP C 1 71 ? 10.741 35.181 87.218 1.00 25.28 93 ASP C CA 1
ATOM 8015 C C . ASP C 1 71 ? 11.254 34.993 85.805 1.00 26.41 93 ASP C C 1
ATOM 8016 O O . ASP C 1 71 ? 10.541 34.483 84.929 1.00 26.71 93 ASP C O 1
ATOM 8021 N N . GLN C 1 72 ? 12.515 35.368 85.533 1.00 24.23 94 GLN C N 1
ATOM 8022 C CA . GLN C 1 72 ? 13.111 35.111 84.235 1.00 24.13 94 GLN C CA 1
ATOM 8023 C C . GLN C 1 72 ? 14.416 34.306 84.544 1.00 23.74 94 GLN C C 1
ATOM 8024 O O . GLN C 1 72 ? 15.494 34.603 83.984 1.00 23.90 94 GLN C O 1
ATOM 8030 N N . ALA C 1 73 ? 14.255 33.281 85.396 1.00 23.33 95 ALA C N 1
ATOM 8031 C CA . ALA C 1 73 ? 15.379 32.441 85.892 1.00 22.90 95 ALA C CA 1
ATOM 8032 C C . ALA C 1 73 ? 16.290 31.944 84.793 1.00 25.36 95 ALA C C 1
ATOM 8033 O O . ALA C 1 73 ? 17.528 32.067 84.901 1.00 22.47 95 ALA C O 1
ATOM 8035 N N . GLU C 1 74 ? 15.730 31.365 83.732 1.00 24.64 96 GLU C N 1
ATOM 8036 C CA . GLU C 1 74 ? 16.593 30.854 82.683 1.00 25.61 96 GLU C CA 1
ATOM 8037 C C . GLU C 1 74 ? 17.395 31.899 81.963 1.00 24.97 96 GLU C C 1
ATOM 8038 O O . GLU C 1 74 ? 18.622 31.748 81.758 1.00 24.52 96 GLU C O 1
ATOM 8044 N N . GLU C 1 75 ? 16.746 33.004 81.601 1.00 23.98 97 GLU C N 1
ATOM 8045 C CA . GLU C 1 75 ? 17.435 34.062 80.904 1.00 22.77 97 GLU C CA 1
ATOM 8046 C C . GLU C 1 75 ? 18.568 34.645 81.734 1.00 23.13 97 GLU C C 1
ATOM 8047 O O . GLU C 1 75 ? 19.544 35.064 81.155 1.00 21.74 97 GLU C O 1
ATOM 8053 N N . PHE C 1 76 ? 18.399 34.699 83.050 1.00 21.71 98 PHE C N 1
ATOM 8054 C CA . PHE C 1 76 ? 19.463 35.300 83.870 1.00 20.81 98 PHE C CA 1
ATOM 8055 C C . PHE C 1 76 ? 20.358 34.245 84.505 1.00 20.07 98 PHE C C 1
ATOM 8056 O O . PHE C 1 76 ? 21.016 34.518 85.505 1.00 20.10 98 PHE C O 1
ATOM 8064 N N . SER C 1 77 ? 20.387 33.042 83.927 1.00 19.97 99 SER C N 1
ATOM 8065 C CA . SER C 1 77 ? 21.115 31.918 84.573 1.00 20.08 99 SER C CA 1
ATOM 8066 C C . SER C 1 77 ? 22.582 31.796 84.213 1.00 20.35 99 SER C C 1
ATOM 8067 O O . SER C 1 77 ? 23.220 30.842 84.668 1.00 21.22 99 SER C O 1
ATOM 8070 N N . GLY C 1 78 ? 23.081 32.704 83.392 1.00 20.36 100 GLY C N 1
ATOM 8071 C CA . GLY C 1 78 ? 24.510 32.626 83.046 1.00 20.99 100 GLY C CA 1
ATOM 8072 C C . GLY C 1 78 ? 25.324 33.156 84.241 1.00 19.97 100 GLY C C 1
ATOM 8073 O O . GLY C 1 78 ? 24.819 33.853 85.104 1.00 17.90 100 GLY C O 1
ATOM 8074 N N . ARG C 1 79 ? 26.638 32.826 84.238 1.00 19.99 101 ARG C N 1
ATOM 8075 C CA . ARG C 1 79 ? 27.588 33.242 85.284 1.00 18.55 101 ARG C CA 1
ATOM 8076 C C . ARG C 1 79 ? 28.484 34.319 84.702 1.00 18.64 101 ARG C C 1
ATOM 8077 O O . ARG C 1 79 ? 29.058 34.156 83.580 1.00 19.22 101 ARG C O 1
ATOM 8085 N N . GLY C 1 80 ? 28.555 35.438 85.410 1.00 16.93 102 GLY C N 1
ATOM 8086 C CA . GLY C 1 80 ? 29.366 36.585 85.007 1.00 18.71 102 GLY C CA 1
ATOM 8087 C C . GLY C 1 80 ? 30.799 36.403 85.493 1.00 20.81 102 GLY C C 1
ATOM 8088 O O . GLY C 1 80 ? 31.171 35.276 85.950 1.00 22.15 102 GLY C O 1
ATOM 8089 N N . GLU C 1 81 ? 31.551 37.487 85.521 1.00 21.85 103 GLU C N 1
ATOM 8090 C CA . GLU C 1 81 ? 32.972 37.303 85.904 1.00 23.31 103 GLU C CA 1
ATOM 8091 C C . GLU C 1 81 ? 33.301 37.830 87.279 1.00 20.73 103 GLU C C 1
ATOM 8092 O O . GLU C 1 81 ? 32.536 38.623 87.848 1.00 20.32 103 GLU C O 1
ATOM 8098 N N . GLN C 1 82 ? 34.398 37.312 87.865 1.00 17.56 104 GLN C N 1
ATOM 8099 C CA . GLN C 1 82 ? 34.900 37.956 89.094 1.00 16.58 104 GLN C CA 1
ATOM 8100 C C . GLN C 1 82 ? 36.377 37.884 88.682 1.00 16.80 104 GLN C C 1
ATOM 8101 O O . GLN C 1 82 ? 36.936 36.815 88.643 1.00 17.14 104 GLN C O 1
ATOM 8107 N N . ALA C 1 83 ? 36.914 39.039 88.332 1.00 16.00 105 ALA C N 1
ATOM 8108 C CA . ALA C 1 83 ? 38.256 39.060 87.720 1.00 15.33 105 ALA C CA 1
ATOM 8109 C C . ALA C 1 83 ? 39.378 38.503 88.564 1.00 16.86 105 ALA C C 1
ATOM 8110 O O . ALA C 1 83 ? 40.261 37.820 87.984 1.00 17.11 105 ALA C O 1
ATOM 8112 N N . THR C 1 84 ? 39.348 38.780 89.857 1.00 16.45 106 THR C N 1
ATOM 8113 C CA . THR C 1 84 ? 40.422 38.219 90.713 1.00 15.84 106 THR C CA 1
ATOM 8114 C C . THR C 1 84 ? 40.327 36.695 90.705 1.00 16.64 106 THR C C 1
ATOM 8115 O O . THR C 1 84 ? 41.307 36.003 90.479 1.00 16.25 106 THR C O 1
ATOM 8119 N N . PHE C 1 85 ? 39.140 36.143 90.904 1.00 16.21 107 PHE C N 1
ATOM 8120 C CA . PHE C 1 85 ? 39.071 34.688 90.894 1.00 17.00 107 PHE C CA 1
ATOM 8121 C C . PHE C 1 85 ? 39.323 34.098 89.523 1.00 18.90 107 PHE C C 1
ATOM 8122 O O . PHE C 1 85 ? 39.916 32.987 89.401 1.00 17.68 107 PHE C O 1
ATOM 8130 N N . ASP C 1 86 ? 38.846 34.808 88.484 1.00 18.38 108 ASP C N 1
ATOM 8131 C CA . ASP C 1 86 ? 39.089 34.325 87.130 1.00 21.27 108 ASP C CA 1
ATOM 8132 C C . ASP C 1 86 ? 40.550 34.108 86.820 1.00 21.09 108 ASP C C 1
ATOM 8133 O O . ASP C 1 86 ? 40.913 33.265 86.009 1.00 22.37 108 ASP C O 1
ATOM 8138 N N . TRP C 1 87 ? 41.411 34.877 87.492 1.00 20.41 109 TRP C N 1
ATOM 8139 C CA . TRP C 1 87 ? 42.854 34.760 87.285 1.00 22.68 109 TRP C CA 1
ATOM 8140 C C . TRP C 1 87 ? 43.305 33.279 87.411 1.00 21.66 109 TRP C C 1
ATOM 8141 O O . TRP C 1 87 ? 44.156 32.794 86.626 1.00 23.44 109 TRP C O 1
ATOM 8152 N N . VAL C 1 88 ? 42.773 32.577 88.404 1.00 17.89 110 VAL C N 1
ATOM 8153 C CA . VAL C 1 88 ? 43.146 31.157 88.563 1.00 18.19 110 VAL C CA 1
ATOM 8154 C C . VAL C 1 88 ? 42.110 30.197 87.917 1.00 18.37 110 VAL C C 1
ATOM 8155 O O . VAL C 1 88 ? 42.465 29.190 87.323 1.00 19.41 110 VAL C O 1
ATOM 8159 N N . PHE C 1 89 ? 40.818 30.530 88.025 1.00 17.06 111 PHE C N 1
ATOM 8160 C CA . PHE C 1 89 ? 39.837 29.596 87.492 1.00 17.60 111 PHE C CA 1
ATOM 8161 C C . PHE C 1 89 ? 39.712 29.499 85.958 1.00 18.25 111 PHE C C 1
ATOM 8162 O O . PHE C 1 89 ? 39.489 28.395 85.448 1.00 18.38 111 PHE C O 1
ATOM 8170 N N . LYS C 1 90 ? 39.804 30.619 85.241 1.00 18.12 112 LYS C N 1
ATOM 8171 C CA . LYS C 1 90 ? 39.767 30.576 83.809 1.00 19.72 112 LYS C CA 1
ATOM 8172 C C . LYS C 1 90 ? 38.523 29.878 83.250 1.00 19.99 112 LYS C C 1
ATOM 8173 O O . LYS C 1 90 ? 38.565 29.292 82.191 1.00 20.84 112 LYS C O 1
ATOM 8179 N N . GLY C 1 91 ? 37.448 29.975 84.006 1.00 19.84 113 GLY C N 1
ATOM 8180 C CA . GLY C 1 91 ? 36.167 29.428 83.546 1.00 19.74 113 GLY C CA 1
ATOM 8181 C C . GLY C 1 91 ? 35.958 27.958 83.842 1.00 21.05 113 GLY C C 1
ATOM 8182 O O . GLY C 1 91 ? 34.989 27.368 83.358 1.00 20.70 113 GLY C O 1
ATOM 8183 N N . TYR C 1 92 ? 36.918 27.349 84.540 1.00 18.70 114 TYR C N 1
ATOM 8184 C CA . TYR C 1 92 ? 36.765 25.940 84.931 1.00 17.31 114 TYR C CA 1
ATOM 8185 C C . TYR C 1 92 ? 36.202 25.817 86.318 1.00 17.37 114 TYR C C 1
ATOM 8186 O O . TYR C 1 92 ? 36.267 26.788 87.123 1.00 20.25 114 TYR C O 1
ATOM 8195 N N . GLY C 1 93 ? 35.714 24.616 86.690 1.00 17.16 115 GLY C N 1
ATOM 8196 C CA . GLY C 1 93 ? 35.122 24.430 88.004 1.00 15.95 115 GLY C CA 1
ATOM 8197 C C . GLY C 1 93 ? 33.608 24.739 88.009 1.00 18.82 115 GLY C C 1
ATOM 8198 O O . GLY C 1 93 ? 33.022 25.362 87.117 1.00 21.68 115 GLY C O 1
ATOM 8199 N N . VAL C 1 94 ? 32.989 24.374 89.087 1.00 18.84 116 VAL C N 1
ATOM 8200 C CA . VAL C 1 94 ? 31.512 24.508 89.141 1.00 19.21 116 VAL C CA 1
ATOM 8201 C C . VAL C 1 94 ? 30.992 25.943 89.312 1.00 19.05 116 VAL C C 1
ATOM 8202 O O . VAL C 1 94 ? 29.934 26.323 88.769 1.00 20.65 116 VAL C O 1
ATOM 8206 N N . VAL C 1 95 ? 31.713 26.770 90.046 1.00 18.61 117 VAL C N 1
ATOM 8207 C CA . VAL C 1 95 ? 31.197 28.113 90.321 1.00 19.49 117 VAL C CA 1
ATOM 8208 C C . VAL C 1 95 ? 31.286 29.106 89.175 1.00 21.36 117 VAL C C 1
ATOM 8209 O O . VAL C 1 95 ? 30.319 29.811 88.788 1.00 19.70 117 VAL C O 1
ATOM 8213 N N . PHE C 1 96 ? 32.492 29.204 88.607 1.00 23.20 118 PHE C N 1
ATOM 8214 C CA . PHE C 1 96 ? 32.732 30.176 87.588 1.00 24.75 118 PHE C CA 1
ATOM 8215 C C . PHE C 1 96 ? 32.542 29.673 86.132 1.00 25.42 118 PHE C C 1
ATOM 8216 O O . PHE C 1 96 ? 32.922 30.337 85.209 1.00 32.50 118 PHE C O 1
ATOM 8224 N N . SER C 1 97 ? 31.985 28.503 85.951 1.00 26.55 119 SER C N 1
ATOM 8225 C CA . SER C 1 97 ? 31.785 27.953 84.644 1.00 25.52 119 SER C CA 1
ATOM 8226 C C . SER C 1 97 ? 30.390 28.355 84.104 1.00 25.22 119 SER C C 1
ATOM 8227 O O . SER C 1 97 ? 29.562 28.961 84.814 1.00 23.14 119 SER C O 1
ATOM 8230 N N . ASN C 1 98 ? 30.173 28.006 82.840 1.00 25.04 120 ASN C N 1
ATOM 8231 C CA . ASN C 1 98 ? 28.903 28.287 82.161 1.00 22.49 120 ASN C CA 1
ATOM 8232 C C . ASN C 1 98 ? 28.501 27.111 81.313 1.00 24.98 120 ASN C C 1
ATOM 8233 O O . ASN C 1 98 ? 29.263 26.144 81.156 1.00 25.29 120 ASN C O 1
ATOM 8238 N N . GLY C 1 99 ? 27.282 27.191 80.770 1.00 22.48 121 GLY C N 1
ATOM 8239 C CA . GLY C 1 99 ? 26.792 26.173 79.819 1.00 24.43 121 GLY C CA 1
ATOM 8240 C C . GLY C 1 99 ? 26.756 24.752 80.323 1.00 23.74 121 GLY C C 1
ATOM 8241 O O . GLY C 1 99 ? 26.431 24.480 81.473 1.00 24.04 121 GLY C O 1
ATOM 8242 N N . GLU C 1 100 ? 27.151 23.845 79.430 1.00 24.58 122 GLU C N 1
ATOM 8243 C CA . GLU C 1 100 ? 27.198 22.397 79.678 1.00 24.12 122 GLU C CA 1
ATOM 8244 C C . GLU C 1 100 ? 28.150 22.066 80.835 1.00 23.19 122 GLU C C 1
ATOM 8245 O O . GLU C 1 100 ? 27.862 21.201 81.656 1.00 22.52 122 GLU C O 1
ATOM 8251 N N . ARG C 1 101 ? 29.291 22.741 80.864 1.00 22.24 123 ARG C N 1
ATOM 8252 C CA . ARG C 1 101 ? 30.265 22.510 81.928 1.00 23.15 123 ARG C CA 1
ATOM 8253 C C . ARG C 1 101 ? 29.635 22.758 83.299 1.00 22.51 123 ARG C C 1
ATOM 8254 O O . ARG C 1 101 ? 29.723 21.960 84.193 1.00 20.79 123 ARG C O 1
ATOM 8262 N N . ALA C 1 102 ? 28.996 23.910 83.462 1.00 22.90 124 ALA C N 1
ATOM 8263 C CA . ALA C 1 102 ? 28.357 24.228 84.730 1.00 24.83 124 ALA C CA 1
ATOM 8264 C C . ALA C 1 102 ? 27.227 23.260 85.061 1.00 25.20 124 ALA C C 1
ATOM 8265 O O . ALA C 1 102 ? 27.122 22.779 86.176 1.00 23.60 124 ALA C O 1
ATOM 8267 N N . LYS C 1 103 ? 26.396 22.958 84.069 1.00 24.67 125 LYS C N 1
ATOM 8268 C CA . LYS C 1 103 ? 25.290 22.037 84.284 1.00 25.75 125 LYS C CA 1
ATOM 8269 C C . LYS C 1 103 ? 25.761 20.653 84.806 1.00 23.44 125 LYS C C 1
ATOM 8270 O O . LYS C 1 103 ? 25.237 20.138 85.770 1.00 23.27 125 LYS C O 1
ATOM 8276 N N . GLN C 1 104 ? 26.760 20.084 84.165 1.00 22.31 126 GLN C N 1
ATOM 8277 C CA . GLN C 1 104 ? 27.275 18.766 84.564 1.00 22.57 126 GLN C CA 1
ATOM 8278 C C . GLN C 1 104 ? 27.986 18.814 85.927 1.00 21.83 126 GLN C C 1
ATOM 8279 O O . GLN C 1 104 ? 27.763 17.948 86.798 1.00 19.64 126 GLN C O 1
ATOM 8285 N N . LEU C 1 105 ? 28.799 19.861 86.145 1.00 21.10 127 LEU C N 1
ATOM 8286 C CA . LEU C 1 105 ? 29.523 19.895 87.434 1.00 19.82 127 LEU C CA 1
ATOM 8287 C C . LEU C 1 105 ? 28.622 20.173 88.610 1.00 19.41 127 LEU C C 1
ATOM 8288 O O . LEU C 1 105 ? 28.876 19.692 89.685 1.00 19.24 127 LEU C O 1
ATOM 8293 N N . ARG C 1 106 ? 27.591 20.988 88.393 1.00 20.04 128 ARG C N 1
ATOM 8294 C CA . ARG C 1 106 ? 26.667 21.301 89.481 1.00 19.92 128 ARG C CA 1
ATOM 8295 C C . ARG C 1 106 ? 25.860 20.038 89.809 1.00 21.81 128 ARG C C 1
ATOM 8296 O O . ARG C 1 106 ? 25.703 19.680 90.961 1.00 20.22 128 ARG C O 1
ATOM 8304 N N . ARG C 1 107 ? 25.336 19.366 88.803 1.00 22.63 129 ARG C N 1
ATOM 8305 C CA . ARG C 1 107 ? 24.559 18.157 89.137 1.00 23.15 129 ARG C CA 1
ATOM 8306 C C . ARG C 1 107 ? 25.407 17.135 89.900 1.00 21.77 129 ARG C C 1
ATOM 8307 O O . ARG C 1 107 ? 24.970 16.568 90.877 1.00 22.16 129 ARG C O 1
ATOM 8315 N N . PHE C 1 108 ? 26.617 16.905 89.424 1.00 20.09 130 PHE C N 1
ATOM 8316 C CA . PHE C 1 108 ? 27.487 15.966 90.082 1.00 20.56 130 PHE C CA 1
ATOM 8317 C C . PHE C 1 108 ? 27.836 16.434 91.480 1.00 20.72 130 PHE C C 1
ATOM 8318 O O . PHE C 1 108 ? 27.859 15.632 92.388 1.00 20.35 130 PHE C O 1
ATOM 8326 N N . SER C 1 109 ? 28.119 17.733 91.667 1.00 19.56 131 SER C N 1
ATOM 8327 C CA . SER C 1 109 ? 28.543 18.162 92.986 1.00 18.60 131 SER C CA 1
ATOM 8328 C C . SER C 1 109 ? 27.429 18.012 94.016 1.00 19.46 131 SER C C 1
ATOM 8329 O O . SER C 1 109 ? 27.649 17.630 95.150 1.00 19.41 131 SER C O 1
ATOM 8332 N N . ILE C 1 110 ? 26.238 18.477 93.646 1.00 19.78 132 ILE C N 1
ATOM 8333 C CA . ILE C 1 110 ? 25.129 18.342 94.567 1.00 20.58 132 ILE C CA 1
ATOM 8334 C C . ILE C 1 110 ? 24.903 16.842 94.965 1.00 20.77 132 ILE C C 1
ATOM 8335 O O . ILE C 1 110 ? 24.772 16.501 96.124 1.00 20.97 132 ILE C O 1
ATOM 8340 N N . ALA C 1 111 ? 24.929 15.956 93.982 1.00 21.72 133 ALA C N 1
ATOM 8341 C CA . ALA C 1 111 ? 24.654 14.554 94.281 1.00 23.59 133 ALA C CA 1
ATOM 8342 C C . ALA C 1 111 ? 25.769 13.968 95.139 1.00 23.09 133 ALA C C 1
ATOM 8343 O O . ALA C 1 111 ? 25.529 13.195 96.073 1.00 22.03 133 ALA C O 1
ATOM 8345 N N . THR C 1 112 ? 27.015 14.342 94.814 1.00 21.95 134 THR C N 1
ATOM 8346 C CA . THR C 1 112 ? 28.127 13.793 95.617 1.00 21.99 134 THR C CA 1
ATOM 8347 C C . THR C 1 112 ? 28.175 14.364 97.089 1.00 21.77 134 THR C C 1
ATOM 8348 O O . THR C 1 112 ? 28.544 13.655 98.041 1.00 23.62 134 THR C O 1
ATOM 8352 N N . LEU C 1 113 ? 27.859 15.657 97.290 1.00 21.25 135 LEU C N 1
ATOM 8353 C CA . LEU C 1 113 ? 27.780 16.215 98.629 1.00 21.24 135 LEU C CA 1
ATOM 8354 C C . LEU C 1 113 ? 26.738 15.395 99.428 1.00 23.30 135 LEU C C 1
ATOM 8355 O O . LEU C 1 113 ? 26.982 15.026 100.596 1.00 23.22 135 LEU C O 1
ATOM 8360 N N . ARG C 1 114 ? 25.586 15.110 98.805 1.00 23.08 136 ARG C N 1
ATOM 8361 C CA . ARG C 1 114 ? 24.568 14.280 99.463 1.00 24.81 136 ARG C CA 1
ATOM 8362 C C . ARG C 1 114 ? 25.106 12.859 99.799 1.00 25.86 136 ARG C C 1
ATOM 8363 O O . ARG C 1 114 ? 24.896 12.342 100.908 1.00 27.14 136 ARG C O 1
ATOM 8371 N N . ASP C 1 115 ? 25.836 12.252 98.878 1.00 26.22 137 ASP C N 1
ATOM 8372 C CA . ASP C 1 115 ? 26.400 10.924 99.138 1.00 28.02 137 ASP C CA 1
ATOM 8373 C C . ASP C 1 115 ? 27.317 10.947 100.364 1.00 28.27 137 ASP C C 1
ATOM 8374 O O . ASP C 1 115 ? 27.424 9.963 101.092 1.00 28.69 137 ASP C O 1
ATOM 8379 N N . PHE C 1 116 ? 28.003 12.066 100.590 1.00 26.47 138 PHE C N 1
ATOM 8380 C CA . PHE C 1 116 ? 28.878 12.168 101.750 1.00 27.60 138 PHE C CA 1
ATOM 8381 C C . PHE C 1 116 ? 28.226 12.726 103.007 1.00 27.77 138 PHE C C 1
ATOM 8382 O O . PHE C 1 116 ? 28.908 13.136 103.954 1.00 30.15 138 PHE C O 1
ATOM 8390 N N . GLY C 1 117 ? 26.903 12.745 102.994 1.00 27.40 139 GLY C N 1
ATOM 8391 C CA . GLY C 1 117 ? 26.175 13.100 104.202 1.00 28.23 139 GLY C CA 1
ATOM 8392 C C . GLY C 1 117 ? 25.550 14.464 104.331 1.00 28.14 139 GLY C C 1
ATOM 8393 O O . GLY C 1 117 ? 24.913 14.717 105.359 1.00 28.88 139 GLY C O 1
ATOM 8394 N N . VAL C 1 118 ? 25.693 15.340 103.322 1.00 26.20 140 VAL C N 1
ATOM 8395 C CA . VAL C 1 118 ? 25.117 16.674 103.475 1.00 26.00 140 VAL C CA 1
ATOM 8396 C C . VAL C 1 118 ? 23.582 16.544 103.468 1.00 28.43 140 VAL C C 1
ATOM 8397 O O . VAL C 1 118 ? 23.039 15.806 102.661 1.00 27.22 140 VAL C O 1
ATOM 8401 N N . GLY C 1 119 ? 22.955 17.256 104.392 1.00 29.99 141 GLY C N 1
ATOM 8402 C CA . GLY C 1 119 ? 21.510 17.229 104.515 1.00 32.62 141 GLY C CA 1
ATOM 8403 C C . GLY C 1 119 ? 21.126 15.988 105.314 1.00 33.45 141 GLY C C 1
ATOM 8404 O O . GLY C 1 119 ? 19.938 15.761 105.528 1.00 34.25 141 GLY C O 1
ATOM 8405 N N . LYS C 1 120 ? 22.116 15.218 105.783 1.00 33.10 142 LYS C N 1
ATOM 8406 C CA . LYS C 1 120 ? 21.813 13.981 106.517 1.00 34.25 142 LYS C CA 1
ATOM 8407 C C . LYS C 1 120 ? 22.491 13.878 107.876 1.00 34.17 142 LYS C C 1
ATOM 8408 O O . LYS C 1 120 ? 23.259 14.769 108.292 1.00 32.39 142 LYS C O 1
ATOM 8414 N N . ARG C 1 121 ? 22.198 12.789 108.593 1.00 33.21 143 ARG C N 1
ATOM 8415 C CA . ARG C 1 121 ? 22.756 12.630 109.918 1.00 32.32 143 ARG C CA 1
ATOM 8416 C C . ARG C 1 121 ? 24.259 12.523 109.853 1.00 30.46 143 ARG C C 1
ATOM 8417 O O . ARG C 1 121 ? 24.935 12.923 110.783 1.00 29.65 143 ARG C O 1
ATOM 8425 N N . GLY C 1 122 ? 24.779 11.987 108.759 1.00 28.48 144 GLY C N 1
ATOM 8426 C CA . GLY C 1 122 ? 26.232 11.825 108.654 1.00 27.50 144 GLY C CA 1
ATOM 8427 C C . GLY C 1 122 ? 26.980 13.136 108.826 1.00 26.50 144 GLY C C 1
ATOM 8428 O O . GLY C 1 122 ? 27.930 13.240 109.639 1.00 28.17 144 GLY C O 1
ATOM 8429 N N . ILE C 1 123 ? 26.576 14.161 108.079 1.00 26.03 145 ILE C N 1
ATOM 8430 C CA . ILE C 1 123 ? 27.280 15.426 108.239 1.00 25.25 145 ILE C CA 1
ATOM 8431 C C . ILE C 1 123 ? 26.839 16.136 109.529 1.00 24.53 145 ILE C C 1
ATOM 8432 O O . ILE C 1 123 ? 27.620 16.892 110.119 1.00 25.47 145 ILE C O 1
ATOM 8437 N N . GLU C 1 124 ? 25.627 15.876 110.042 1.00 25.72 146 GLU C N 1
ATOM 8438 C CA . GLU C 1 124 ? 25.253 16.498 111.320 1.00 27.23 146 GLU C CA 1
ATOM 8439 C C . GLU C 1 124 ? 26.240 16.042 112.393 1.00 27.12 146 GLU C C 1
ATOM 8440 O O . GLU C 1 124 ? 26.802 16.816 113.188 1.00 26.64 146 GLU C O 1
ATOM 8446 N N . GLU C 1 125 ? 26.490 14.739 112.392 1.00 28.64 147 GLU C N 1
ATOM 8447 C CA . GLU C 1 125 ? 27.409 14.129 113.322 1.00 30.22 147 GLU C CA 1
ATOM 8448 C C . GLU C 1 125 ? 28.820 14.726 113.226 1.00 26.72 147 GLU C C 1
ATOM 8449 O O . GLU C 1 125 ? 29.516 14.952 114.226 1.00 26.10 147 GLU C O 1
ATOM 8455 N N . ARG C 1 126 ? 29.260 14.913 111.993 1.00 25.88 148 ARG C N 1
ATOM 8456 C CA . ARG C 1 126 ? 30.570 15.497 111.704 1.00 25.53 148 ARG C CA 1
ATOM 8457 C C . ARG C 1 126 ? 30.606 16.942 112.278 1.00 23.86 148 ARG C C 1
ATOM 8458 O O . ARG C 1 126 ? 31.581 17.324 112.940 1.00 23.92 148 ARG C O 1
ATOM 8466 N N . ILE C 1 127 ? 29.536 17.694 112.061 1.00 23.77 149 ILE C N 1
ATOM 8467 C CA . ILE C 1 127 ? 29.527 19.069 112.573 1.00 24.68 149 ILE C CA 1
ATOM 8468 C C . ILE C 1 127 ? 29.505 19.100 114.122 1.00 24.55 149 ILE C C 1
ATOM 8469 O O . ILE C 1 127 ? 30.239 19.873 114.743 1.00 24.21 149 ILE C O 1
ATOM 8474 N N . GLN C 1 128 ? 28.718 18.215 114.745 1.00 27.65 150 GLN C N 1
ATOM 8475 C CA . GLN C 1 128 ? 28.648 18.165 116.220 1.00 25.82 150 GLN C CA 1
ATOM 8476 C C . GLN C 1 128 ? 29.996 17.811 116.783 1.00 25.71 150 GLN C C 1
ATOM 8477 O O . GLN C 1 128 ? 30.402 18.340 117.803 1.00 25.82 150 GLN C O 1
ATOM 8483 N N . GLU C 1 129 ? 30.705 16.903 116.119 1.00 24.60 151 GLU C N 1
ATOM 8484 C CA . GLU C 1 129 ? 32.013 16.525 116.609 1.00 26.12 151 GLU C CA 1
ATOM 8485 C C . GLU C 1 129 ? 32.965 17.679 116.490 1.00 26.77 151 GLU C C 1
ATOM 8486 O O . GLU C 1 129 ? 33.697 17.999 117.447 1.00 26.57 151 GLU C O 1
ATOM 8492 N N . GLU C 1 130 ? 32.972 18.331 115.318 1.00 25.20 152 GLU C N 1
ATOM 8493 C CA . GLU C 1 130 ? 33.879 19.464 115.159 1.00 24.63 152 GLU C CA 1
ATOM 8494 C C . GLU C 1 130 ? 33.461 20.600 116.125 1.00 23.28 152 GLU C C 1
ATOM 8495 O O . GLU C 1 130 ? 34.292 21.309 116.691 1.00 24.80 152 GLU C O 1
ATOM 8501 N N . ALA C 1 131 ? 32.176 20.766 116.353 1.00 23.97 153 ALA C N 1
ATOM 8502 C CA . ALA C 1 131 ? 31.741 21.822 117.302 1.00 24.32 153 ALA C CA 1
ATOM 8503 C C . ALA C 1 131 ? 32.319 21.493 118.708 1.00 25.73 153 ALA C C 1
ATOM 8504 O O . ALA C 1 131 ? 32.709 22.387 119.454 1.00 25.04 153 ALA C O 1
ATOM 8506 N N . GLY C 1 132 ? 32.416 20.199 119.054 1.00 26.06 154 GLY C N 1
ATOM 8507 C CA . GLY C 1 132 ? 32.993 19.863 120.356 1.00 26.16 154 GLY C CA 1
ATOM 8508 C C . GLY C 1 132 ? 34.464 20.178 120.424 1.00 27.60 154 GLY C C 1
ATOM 8509 O O . GLY C 1 132 ? 34.965 20.627 121.450 1.00 27.94 154 GLY C O 1
ATOM 8510 N N . PHE C 1 133 ? 35.188 19.960 119.324 1.00 26.07 155 PHE C N 1
ATOM 8511 C CA . PHE C 1 133 ? 36.609 20.278 119.333 1.00 27.03 155 PHE C CA 1
ATOM 8512 C C . PHE C 1 133 ? 36.767 21.806 119.511 1.00 25.86 155 PHE C C 1
ATOM 8513 O O . PHE C 1 133 ? 37.751 22.243 120.135 1.00 26.76 155 PHE C O 1
ATOM 8521 N N . LEU C 1 134 ? 35.840 22.599 118.938 1.00 24.46 156 LEU C N 1
ATOM 8522 C CA . LEU C 1 134 ? 35.915 24.072 119.072 1.00 24.85 156 LEU C CA 1
ATOM 8523 C C . LEU C 1 134 ? 35.667 24.470 120.552 1.00 24.88 156 LEU C C 1
ATOM 8524 O O . LEU C 1 134 ? 36.361 25.324 121.102 1.00 25.07 156 LEU C O 1
ATOM 8529 N N . ILE C 1 135 ? 34.723 23.814 121.186 1.00 25.85 157 ILE C N 1
ATOM 8530 C CA . ILE C 1 135 ? 34.466 24.102 122.600 1.00 27.98 157 ILE C CA 1
ATOM 8531 C C . ILE C 1 135 ? 35.744 23.818 123.409 1.00 28.86 157 ILE C C 1
ATOM 8532 O O . ILE C 1 135 ? 36.190 24.641 124.233 1.00 29.76 157 ILE C O 1
ATOM 8537 N N . ASP C 1 136 ? 36.413 22.694 123.147 1.00 29.75 158 ASP C N 1
ATOM 8538 C CA . ASP C 1 136 ? 37.624 22.377 123.900 1.00 30.94 158 ASP C CA 1
ATOM 8539 C C . ASP C 1 136 ? 38.688 23.440 123.696 1.00 31.89 158 ASP C C 1
ATOM 8540 O O . ASP C 1 136 ? 39.426 23.832 124.642 1.00 30.51 158 ASP C O 1
ATOM 8545 N N . ALA C 1 137 ? 38.800 23.899 122.443 1.00 30.07 159 ALA C N 1
ATOM 8546 C CA . ALA C 1 137 ? 39.807 24.895 122.123 1.00 31.15 159 ALA C CA 1
ATOM 8547 C C . ALA C 1 137 ? 39.459 26.196 122.836 1.00 30.10 159 ALA C C 1
ATOM 8548 O O . ALA C 1 137 ? 40.375 26.815 123.377 1.00 30.93 159 ALA C O 1
ATOM 8550 N N . LEU C 1 138 ? 38.175 26.592 122.847 1.00 29.18 160 LEU C N 1
ATOM 8551 C CA . LEU C 1 138 ? 37.777 27.856 123.502 1.00 29.52 160 LEU C CA 1
ATOM 8552 C C . LEU C 1 138 ? 37.946 27.716 125.043 1.00 31.68 160 LEU C C 1
ATOM 8553 O O . LEU C 1 138 ? 38.483 28.605 125.702 1.00 30.85 160 LEU C O 1
ATOM 8558 N N . ARG C 1 139 ? 37.557 26.562 125.576 1.00 31.18 161 ARG C N 1
ATOM 8559 C CA . ARG C 1 139 ? 37.715 26.310 127.011 1.00 34.51 161 ARG C CA 1
ATOM 8560 C C . ARG C 1 139 ? 39.240 26.407 127.340 1.00 33.30 161 ARG C C 1
ATOM 8561 O O . ARG C 1 139 ? 39.651 26.905 128.413 1.00 34.06 161 ARG C O 1
ATOM 8569 N N . GLY C 1 140 ? 40.087 25.964 126.426 1.00 30.43 162 GLY C N 1
ATOM 8570 C CA . GLY C 1 140 ? 41.524 26.045 126.632 1.00 30.98 162 GLY C CA 1
ATOM 8571 C C . GLY C 1 140 ? 42.125 27.459 126.692 1.00 30.99 162 GLY C C 1
ATOM 8572 O O . GLY C 1 140 ? 43.290 27.633 127.096 1.00 31.59 162 GLY C O 1
ATOM 8573 N N . THR C 1 141 ? 41.370 28.481 126.300 1.00 31.03 163 THR C N 1
ATOM 8574 C CA . THR C 1 141 ? 41.921 29.854 126.363 1.00 31.18 163 THR C CA 1
ATOM 8575 C C . THR C 1 141 ? 41.846 30.399 127.811 1.00 31.85 163 THR C C 1
ATOM 8576 O O . THR C 1 141 ? 42.501 31.406 128.153 1.00 32.38 163 THR C O 1
ATOM 8580 N N . GLY C 1 142 ? 41.044 29.716 128.628 1.00 31.76 164 GLY C N 1
ATOM 8581 C CA . GLY C 1 142 ? 40.907 30.116 130.035 1.00 31.95 164 GLY C CA 1
ATOM 8582 C C . GLY C 1 142 ? 40.271 31.481 130.166 1.00 32.03 164 GLY C C 1
ATOM 8583 O O . GLY C 1 142 ? 40.548 32.200 131.141 1.00 31.35 164 GLY C O 1
ATOM 8584 N N . GLY C 1 143 ? 39.425 31.850 129.192 1.00 30.79 165 GLY C N 1
ATOM 8585 C CA . GLY C 1 143 ? 38.775 33.167 129.170 1.00 29.67 165 GLY C CA 1
ATOM 8586 C C . GLY C 1 143 ? 39.687 34.303 128.682 1.00 29.57 165 GLY C C 1
ATOM 8587 O O . GLY C 1 143 ? 39.375 35.482 128.880 1.00 30.45 165 GLY C O 1
ATOM 8588 N N . ALA C 1 144 ? 40.793 33.974 128.027 1.00 29.28 166 ALA C N 1
ATOM 8589 C CA . ALA C 1 144 ? 41.715 34.993 127.551 1.00 29.25 166 ALA C CA 1
ATOM 8590 C C . ALA C 1 144 ? 41.060 35.870 126.464 1.00 29.79 166 ALA C C 1
ATOM 8591 O O . ALA C 1 144 ? 40.115 35.426 125.762 1.00 28.22 166 ALA C O 1
ATOM 8593 N N . ASN C 1 145 ? 41.526 37.126 126.351 1.00 29.96 167 ASN C N 1
ATOM 8594 C CA . ASN C 1 145 ? 40.962 37.997 125.327 1.00 31.07 167 ASN C CA 1
ATOM 8595 C C . ASN C 1 145 ? 41.739 37.626 124.060 1.00 29.40 167 ASN C C 1
ATOM 8596 O O . ASN C 1 145 ? 42.940 37.893 123.951 1.00 30.86 167 ASN C O 1
ATOM 8601 N N . ILE C 1 146 ? 41.090 36.935 123.136 1.00 29.14 168 ILE C N 1
ATOM 8602 C CA . ILE C 1 146 ? 41.775 36.474 121.907 1.00 27.14 168 ILE C CA 1
ATOM 8603 C C . ILE C 1 146 ? 41.064 36.864 120.570 1.00 24.88 168 ILE C C 1
ATOM 8604 O O . ILE C 1 146 ? 39.922 37.270 120.553 1.00 24.99 168 ILE C O 1
ATOM 8609 N N . ASP C 1 147 ? 41.797 36.731 119.468 1.00 25.45 169 ASP C N 1
ATOM 8610 C CA . ASP C 1 147 ? 41.224 36.946 118.113 1.00 24.59 169 ASP C CA 1
ATOM 8611 C C . ASP C 1 147 ? 40.544 35.590 117.784 1.00 24.16 169 ASP C C 1
ATOM 8612 O O . ASP C 1 147 ? 41.232 34.552 117.680 1.00 24.83 169 ASP C O 1
ATOM 8617 N N . PRO C 1 148 ? 39.218 35.576 117.641 1.00 22.01 170 PRO C N 1
ATOM 8618 C CA . PRO C 1 148 ? 38.446 34.389 117.352 1.00 21.58 170 PRO C CA 1
ATOM 8619 C C . PRO C 1 148 ? 38.579 33.895 115.915 1.00 21.65 170 PRO C C 1
ATOM 8620 O O . PRO C 1 148 ? 38.172 32.755 115.612 1.00 22.35 170 PRO C O 1
ATOM 8624 N N . THR C 1 149 ? 39.216 34.710 115.079 1.00 21.10 171 THR C N 1
ATOM 8625 C CA . THR C 1 149 ? 39.263 34.401 113.626 1.00 22.02 171 THR C CA 1
ATOM 8626 C C . THR C 1 149 ? 39.614 32.981 113.252 1.00 21.75 171 THR C C 1
ATOM 8627 O O . THR C 1 149 ? 38.821 32.326 112.595 1.00 23.11 171 THR C O 1
ATOM 8631 N N . PHE C 1 150 ? 40.782 32.494 113.679 1.00 21.89 172 PHE C N 1
ATOM 8632 C CA . PHE C 1 150 ? 41.149 31.132 113.285 1.00 21.82 172 PHE C CA 1
ATOM 8633 C C . PHE C 1 150 ? 40.605 30.006 114.125 1.00 22.15 172 PHE C C 1
ATOM 8634 O O . PHE C 1 150 ? 40.599 28.854 113.676 1.00 24.48 172 PHE C O 1
ATOM 8642 N N . PHE C 1 151 ? 40.131 30.318 115.327 1.00 22.73 173 PHE C N 1
ATOM 8643 C CA . PHE C 1 151 ? 39.468 29.292 116.128 1.00 23.92 173 PHE C CA 1
ATOM 8644 C C . PHE C 1 151 ? 38.196 28.931 115.318 1.00 24.14 173 PHE C C 1
ATOM 8645 O O . PHE C 1 151 ? 37.826 27.766 115.144 1.00 23.87 173 PHE C O 1
ATOM 8653 N N . LEU C 1 152 ? 37.536 29.944 114.791 1.00 23.03 174 LEU C N 1
ATOM 8654 C CA . LEU C 1 152 ? 36.294 29.650 114.064 1.00 22.40 174 LEU C CA 1
ATOM 8655 C C . LEU C 1 152 ? 36.539 29.128 112.642 1.00 20.48 174 LEU C C 1
ATOM 8656 O O . LEU C 1 152 ? 35.844 28.232 112.215 1.00 21.98 174 LEU C O 1
ATOM 8661 N N . SER C 1 153 ? 37.524 29.647 111.945 1.00 21.20 175 SER C N 1
ATOM 8662 C CA . SER C 1 153 ? 37.692 29.178 110.555 1.00 21.82 175 SER C CA 1
ATOM 8663 C C . SER C 1 153 ? 38.235 27.734 110.530 1.00 22.98 175 SER C C 1
ATOM 8664 O O . SER C 1 153 ? 37.844 26.947 109.641 1.00 21.89 175 SER C O 1
ATOM 8667 N N . ARG C 1 154 ? 39.112 27.374 111.482 1.00 21.98 176 ARG C N 1
ATOM 8668 C CA . ARG C 1 154 ? 39.609 25.979 111.466 1.00 22.99 176 ARG C CA 1
ATOM 8669 C C . ARG C 1 154 ? 38.419 25.049 111.658 1.00 23.42 176 ARG C C 1
ATOM 8670 O O . ARG C 1 154 ? 38.288 24.001 110.947 1.00 22.92 176 ARG C O 1
ATOM 8678 N N . THR C 1 155 ? 37.502 25.407 112.568 1.00 21.85 177 THR C N 1
ATOM 8679 C CA . THR C 1 155 ? 36.354 24.571 112.824 1.00 20.48 177 THR C CA 1
ATOM 8680 C C . THR C 1 155 ? 35.473 24.415 111.608 1.00 21.83 177 THR C C 1
ATOM 8681 O O . THR C 1 155 ? 35.099 23.297 111.206 1.00 20.65 177 THR C O 1
ATOM 8685 N N . VAL C 1 156 ? 35.137 25.553 111.003 1.00 21.32 178 VAL C N 1
ATOM 8686 C CA . VAL C 1 156 ? 34.280 25.520 109.804 1.00 21.27 178 VAL C CA 1
ATOM 8687 C C . VAL C 1 156 ? 34.937 24.747 108.646 1.00 20.38 178 VAL C C 1
ATOM 8688 O O . VAL C 1 156 ? 34.330 23.881 108.009 1.00 20.37 178 VAL C O 1
ATOM 8692 N N . SER C 1 157 ? 36.209 25.011 108.404 1.00 19.66 179 SER C N 1
ATOM 8693 C CA . SER C 1 157 ? 36.886 24.389 107.289 1.00 20.08 179 SER C CA 1
ATOM 8694 C C . SER C 1 157 ? 36.955 22.881 107.450 1.00 20.91 179 SER C C 1
ATOM 8695 O O . SER C 1 157 ? 36.930 22.160 106.457 1.00 20.84 179 SER C O 1
ATOM 8698 N N . ASN C 1 158 ? 37.083 22.406 108.697 1.00 21.23 180 ASN C N 1
ATOM 8699 C CA . ASN C 1 158 ? 37.173 20.971 108.870 1.00 20.82 180 ASN C CA 1
ATOM 8700 C C . ASN C 1 158 ? 35.957 20.202 108.429 1.00 21.34 180 ASN C C 1
ATOM 8701 O O . ASN C 1 158 ? 36.044 18.979 108.179 1.00 21.80 180 ASN C O 1
ATOM 8706 N N . VAL C 1 159 ? 34.814 20.838 108.383 1.00 21.02 181 VAL C N 1
ATOM 8707 C CA . VAL C 1 159 ? 33.643 20.117 107.920 1.00 20.44 181 VAL C CA 1
ATOM 8708 C C . VAL C 1 159 ? 33.718 19.842 106.419 1.00 20.88 181 VAL C C 1
ATOM 8709 O O . VAL C 1 159 ? 33.621 18.692 105.987 1.00 21.18 181 VAL C O 1
ATOM 8713 N N . ILE C 1 160 ? 33.836 20.884 105.586 1.00 20.64 182 ILE C N 1
ATOM 8714 C CA . ILE C 1 160 ? 33.927 20.609 104.159 1.00 19.54 182 ILE C CA 1
ATOM 8715 C C . ILE C 1 160 ? 35.225 19.840 103.862 1.00 20.12 182 ILE C C 1
ATOM 8716 O O . ILE C 1 160 ? 35.257 19.068 102.941 1.00 20.99 182 ILE C O 1
ATOM 8721 N N . SER C 1 161 ? 36.301 20.075 104.618 1.00 20.31 183 SER C N 1
ATOM 8722 C CA . SER C 1 161 ? 37.509 19.330 104.369 1.00 20.92 183 SER C CA 1
ATOM 8723 C C . SER C 1 161 ? 37.294 17.819 104.547 1.00 21.55 183 SER C C 1
ATOM 8724 O O . SER C 1 161 ? 37.797 17.019 103.765 1.00 21.01 183 SER C O 1
ATOM 8727 N N . SER C 1 162 ? 36.531 17.435 105.558 1.00 22.78 184 SER C N 1
ATOM 8728 C CA . SER C 1 162 ? 36.321 15.993 105.741 1.00 24.34 184 SER C CA 1
ATOM 8729 C C . SER C 1 162 ? 35.562 15.409 104.538 1.00 24.11 184 SER C C 1
ATOM 8730 O O . SER C 1 162 ? 35.783 14.240 104.149 1.00 25.53 184 SER C O 1
ATOM 8733 N N . ILE C 1 163 ? 34.719 16.208 103.916 1.00 22.78 185 ILE C N 1
ATOM 8734 C CA . ILE C 1 163 ? 33.972 15.761 102.744 1.00 21.66 185 ILE C CA 1
ATOM 8735 C C . ILE C 1 163 ? 34.839 15.680 101.508 1.00 22.94 185 ILE C C 1
ATOM 8736 O O . ILE C 1 163 ? 34.772 14.686 100.768 1.00 22.28 185 ILE C O 1
ATOM 8741 N N . VAL C 1 164 ? 35.673 16.711 101.266 1.00 21.17 186 VAL C N 1
ATOM 8742 C CA . VAL C 1 164 ? 36.439 16.698 100.022 1.00 21.81 186 VAL C CA 1
ATOM 8743 C C . VAL C 1 164 ? 37.755 15.970 100.062 1.00 22.02 186 VAL C C 1
ATOM 8744 O O . VAL C 1 164 ? 38.170 15.442 99.023 1.00 22.41 186 VAL C O 1
ATOM 8748 N N . PHE C 1 165 ? 38.371 15.919 101.254 1.00 23.24 187 PHE C N 1
ATOM 8749 C CA . PHE C 1 165 ? 39.684 15.306 101.469 1.00 23.97 187 PHE C CA 1
ATOM 8750 C C . PHE C 1 165 ? 39.650 14.015 102.258 1.00 24.97 187 PHE C C 1
ATOM 8751 O O . PHE C 1 165 ? 40.675 13.377 102.402 1.00 26.02 187 PHE C O 1
ATOM 8759 N N . GLY C 1 166 ? 38.495 13.675 102.784 1.00 26.38 188 GLY C N 1
ATOM 8760 C CA . GLY C 1 166 ? 38.339 12.423 103.508 1.00 29.15 188 GLY C CA 1
ATOM 8761 C C . GLY C 1 166 ? 38.646 12.458 104.990 1.00 31.99 188 GLY C C 1
ATOM 8762 O O . GLY C 1 166 ? 38.425 11.422 105.667 1.00 32.73 188 GLY C O 1
ATOM 8763 N N . ASP C 1 167 ? 39.123 13.612 105.495 1.00 30.39 189 ASP C N 1
ATOM 8764 C CA . ASP C 1 167 ? 39.395 13.744 106.928 1.00 30.94 189 ASP C CA 1
ATOM 8765 C C . ASP C 1 167 ? 39.635 15.183 107.320 1.00 30.58 189 ASP C C 1
ATOM 8766 O O . ASP C 1 167 ? 39.825 16.058 106.489 1.00 29.55 189 ASP C O 1
ATOM 8771 N N . ARG C 1 168 ? 39.640 15.434 108.611 1.00 30.46 190 ARG C N 1
ATOM 8772 C CA . ARG C 1 168 ? 39.840 16.807 109.091 1.00 28.66 190 ARG C CA 1
ATOM 8773 C C . ARG C 1 168 ? 41.320 17.066 109.238 1.00 30.45 190 ARG C C 1
ATOM 8774 O O . ARG C 1 168 ? 42.156 16.124 109.219 1.00 31.82 190 ARG C O 1
ATOM 8782 N N . PHE C 1 169 ? 41.662 18.336 109.394 1.00 28.05 191 PHE C N 1
ATOM 8783 C CA . PHE C 1 169 ? 43.041 18.735 109.678 1.00 30.41 191 PHE C CA 1
ATOM 8784 C C . PHE C 1 169 ? 43.186 18.867 111.221 1.00 30.23 191 PHE C C 1
ATOM 8785 O O . PHE C 1 169 ? 42.222 19.174 111.943 1.00 30.26 191 PHE C O 1
ATOM 8793 N N . ASP C 1 170 ? 44.403 18.646 111.712 1.00 33.16 192 ASP C N 1
ATOM 8794 C CA . ASP C 1 170 ? 44.666 18.839 113.125 1.00 35.49 192 ASP C CA 1
ATOM 8795 C C . ASP C 1 170 ? 44.766 20.374 113.351 1.00 36.50 192 ASP C C 1
ATOM 8796 O O . ASP C 1 170 ? 45.359 21.064 112.511 1.00 36.23 192 ASP C O 1
ATOM 8801 N N . TYR C 1 171 ? 44.201 20.877 114.460 1.00 36.77 193 TYR C N 1
ATOM 8802 C CA . TYR C 1 171 ? 44.195 22.301 114.763 1.00 38.13 193 TYR C CA 1
ATOM 8803 C C . TYR C 1 171 ? 45.590 22.879 114.890 1.00 40.22 193 TYR C C 1
ATOM 8804 O O . TYR C 1 171 ? 45.780 24.105 114.799 1.00 39.49 193 TYR C O 1
ATOM 8813 N N . LYS C 1 172 ? 46.578 22.004 115.078 1.00 40.78 194 LYS C N 1
ATOM 8814 C CA . LYS C 1 172 ? 47.938 22.453 115.200 1.00 42.85 194 LYS C CA 1
ATOM 8815 C C . LYS C 1 172 ? 48.698 22.433 113.898 1.00 42.39 194 LYS C C 1
ATOM 8816 O O . LYS C 1 172 ? 49.796 22.994 113.851 1.00 43.34 194 LYS C O 1
ATOM 8822 N N . ASP C 1 173 ? 48.117 21.819 112.855 1.00 40.75 195 ASP C N 1
ATOM 8823 C CA . ASP C 1 173 ? 48.744 21.693 111.533 1.00 38.24 195 ASP C CA 1
ATOM 8824 C C . ASP C 1 173 ? 49.086 23.084 110.920 1.00 37.63 195 ASP C C 1
ATOM 8825 O O . ASP C 1 173 ? 48.198 23.855 110.558 1.00 36.02 195 ASP C O 1
ATOM 8830 N N . LYS C 1 174 ? 50.373 23.403 110.829 1.00 36.58 196 LYS C N 1
ATOM 8831 C CA . LYS C 1 174 ? 50.798 24.713 110.305 1.00 36.79 196 LYS C CA 1
ATOM 8832 C C . LYS C 1 174 ? 50.343 24.985 108.864 1.00 35.47 196 LYS C C 1
ATOM 8833 O O . LYS C 1 174 ? 50.010 26.135 108.509 1.00 34.62 196 LYS C O 1
ATOM 8839 N N . GLU C 1 175 ? 50.330 23.939 108.048 1.00 33.15 197 GLU C N 1
ATOM 8840 C CA . GLU C 1 175 ? 49.916 24.079 106.675 1.00 31.74 197 GLU C CA 1
ATOM 8841 C C . GLU C 1 175 ? 48.433 24.419 106.657 1.00 30.54 197 GLU C C 1
ATOM 8842 O O . GLU C 1 175 ? 47.986 25.207 105.820 1.00 29.58 197 GLU C O 1
ATOM 8848 N N . PHE C 1 176 ? 47.657 23.823 107.557 1.00 28.13 198 PHE C N 1
ATOM 8849 C CA . PHE C 1 176 ? 46.215 24.151 107.612 1.00 26.70 198 PHE C CA 1
ATOM 8850 C C . PHE C 1 176 ? 46.066 25.666 107.905 1.00 27.40 198 PHE C C 1
ATOM 8851 O O . PHE C 1 176 ? 45.286 26.410 107.268 1.00 26.36 198 PHE C O 1
ATOM 8859 N N . LEU C 1 177 ? 46.837 26.164 108.854 1.00 26.70 199 LEU C N 1
ATOM 8860 C CA . LEU C 1 177 ? 46.717 27.581 109.178 1.00 26.58 199 LEU C CA 1
ATOM 8861 C C . LEU C 1 177 ? 47.080 28.455 107.973 1.00 26.58 199 LEU C C 1
ATOM 8862 O O . LEU C 1 177 ? 46.415 29.477 107.713 1.00 25.52 199 LEU C O 1
ATOM 8867 N N . SER C 1 178 ? 48.145 28.072 107.278 1.00 25.12 200 SER C N 1
ATOM 8868 C CA . SER C 1 178 ? 48.579 28.791 106.096 1.00 26.93 200 SER C CA 1
ATOM 8869 C C . SER C 1 178 ? 47.429 28.879 105.076 1.00 25.36 200 SER C C 1
ATOM 8870 O O . SER C 1 178 ? 47.206 29.938 104.481 1.00 24.02 200 SER C O 1
ATOM 8873 N N . LEU C 1 179 ? 46.715 27.762 104.878 1.00 24.01 201 LEU C N 1
ATOM 8874 C CA . LEU C 1 179 ? 45.603 27.747 103.892 1.00 23.06 201 LEU C CA 1
ATOM 8875 C C . LEU C 1 179 ? 44.491 28.696 104.334 1.00 22.80 201 LEU C C 1
ATOM 8876 O O . LEU C 1 179 ? 43.869 29.392 103.525 1.00 21.74 201 LEU C O 1
ATOM 8881 N N . LEU C 1 180 ? 44.199 28.667 105.627 1.00 21.71 202 LEU C N 1
ATOM 8882 C CA . LEU C 1 180 ? 43.160 29.541 106.177 1.00 21.15 202 LEU C CA 1
ATOM 8883 C C . LEU C 1 180 ? 43.589 31.018 105.994 1.00 21.56 202 LEU C C 1
ATOM 8884 O O . LEU C 1 180 ? 42.766 31.878 105.676 1.00 20.70 202 LEU C O 1
ATOM 8889 N N . ARG C 1 181 ? 44.885 31.322 106.163 1.00 21.51 203 ARG C N 1
ATOM 8890 C CA . ARG C 1 181 ? 45.322 32.685 105.929 1.00 20.92 203 ARG C CA 1
ATOM 8891 C C . ARG C 1 181 ? 45.146 33.063 104.463 1.00 21.56 203 ARG C C 1
ATOM 8892 O O . ARG C 1 181 ? 44.901 34.251 104.141 1.00 22.35 203 ARG C O 1
ATOM 8900 N N . MET C 1 182 ? 45.387 32.102 103.555 1.00 19.49 204 MET C N 1
ATOM 8901 C CA . MET C 1 182 ? 45.224 32.415 102.116 1.00 19.17 204 MET C CA 1
ATOM 8902 C C . MET C 1 182 ? 43.767 32.765 101.848 1.00 18.23 204 MET C C 1
ATOM 8903 O O . MET C 1 182 ? 43.490 33.719 101.092 1.00 19.34 204 MET C O 1
ATOM 8908 N N . MET C 1 183 ? 42.857 32.008 102.437 1.00 17.96 205 MET C N 1
ATOM 8909 C CA . MET C 1 183 ? 41.427 32.236 102.180 1.00 18.31 205 MET C CA 1
ATOM 8910 C C . MET C 1 183 ? 40.970 33.560 102.733 1.00 22.35 205 MET C C 1
ATOM 8911 O O . MET C 1 183 ? 40.249 34.304 102.074 1.00 19.49 205 MET C O 1
ATOM 8916 N N . LEU C 1 184 ? 41.377 33.867 103.961 1.00 21.05 206 LEU C N 1
ATOM 8917 C CA . LEU C 1 184 ? 41.028 35.141 104.563 1.00 22.67 206 LEU C CA 1
ATOM 8918 C C . LEU C 1 184 ? 41.605 36.269 103.688 1.00 22.07 206 LEU C C 1
ATOM 8919 O O . LEU C 1 184 ? 40.959 37.291 103.468 1.00 20.06 206 LEU C O 1
ATOM 8924 N N . GLY C 1 185 ? 42.860 36.114 103.223 1.00 21.21 207 GLY C N 1
ATOM 8925 C CA . GLY C 1 185 ? 43.505 37.128 102.445 1.00 19.81 207 GLY C CA 1
ATOM 8926 C C . GLY C 1 185 ? 42.848 37.404 101.097 1.00 19.77 207 GLY C C 1
ATOM 8927 O O . GLY C 1 185 ? 42.792 38.554 100.692 1.00 20.57 207 GLY C O 1
ATOM 8928 N N . ILE C 1 186 ? 42.341 36.365 100.437 1.00 18.41 208 ILE C N 1
ATOM 8929 C CA . ILE C 1 186 ? 41.717 36.604 99.146 1.00 19.67 208 ILE C CA 1
ATOM 8930 C C . ILE C 1 186 ? 40.350 37.268 99.358 1.00 19.92 208 ILE C C 1
ATOM 8931 O O . ILE C 1 186 ? 40.004 38.153 98.588 1.00 19.78 208 ILE C O 1
ATOM 8936 N N . PHE C 1 187 ? 39.629 36.888 100.405 1.00 18.93 209 PHE C N 1
ATOM 8937 C CA . PHE C 1 187 ? 38.308 37.566 100.644 1.00 17.82 209 PHE C CA 1
ATOM 8938 C C . PHE C 1 187 ? 38.562 39.054 101.043 1.00 20.54 209 PHE C C 1
ATOM 8939 O O . PHE C 1 187 ? 37.812 39.955 100.622 1.00 19.44 209 PHE C O 1
ATOM 8947 N N . GLN C 1 188 ? 39.623 39.307 101.816 1.00 19.85 210 GLN C N 1
ATOM 8948 C CA . GLN C 1 188 ? 39.899 40.737 102.143 1.00 21.01 210 GLN C CA 1
ATOM 8949 C C . GLN C 1 188 ? 40.290 41.502 100.900 1.00 20.69 210 GLN C C 1
ATOM 8950 O O . GLN C 1 188 ? 39.761 42.589 100.659 1.00 19.39 210 GLN C O 1
ATOM 8956 N N . PHE C 1 189 ? 41.242 40.984 100.112 1.00 18.61 211 PHE C N 1
ATOM 8957 C CA . PHE C 1 189 ? 41.664 41.703 98.919 1.00 17.18 211 PHE C CA 1
ATOM 8958 C C . PHE C 1 189 ? 40.501 42.096 98.002 1.00 17.87 211 PHE C C 1
ATOM 8959 O O . PHE C 1 189 ? 40.381 43.299 97.618 1.00 16.32 211 PHE C O 1
ATOM 8967 N N . THR C 1 190 ? 39.666 41.101 97.667 1.00 17.43 212 THR C N 1
ATOM 8968 C CA . THR C 1 190 ? 38.544 41.418 96.745 1.00 16.99 212 THR C CA 1
ATOM 8969 C C . THR C 1 190 ? 37.522 42.350 97.378 1.00 19.02 212 THR C C 1
ATOM 8970 O O . THR C 1 190 ? 36.600 42.813 96.628 1.00 17.24 212 THR C O 1
ATOM 8974 N N . SER C 1 191 ? 37.700 42.707 98.656 1.00 17.24 213 SER C N 1
ATOM 8975 C CA . SER C 1 191 ? 36.761 43.614 99.312 1.00 16.98 213 SER C CA 1
ATOM 8976 C C . SER C 1 191 ? 37.349 44.981 99.540 1.00 17.08 213 SER C C 1
ATOM 8977 O O . SER C 1 191 ? 36.688 45.851 100.100 1.00 19.13 213 SER C O 1
ATOM 8980 N N . THR C 1 192 ? 38.597 45.177 99.094 1.00 17.80 214 THR C N 1
ATOM 8981 C CA . THR C 1 192 ? 39.250 46.504 99.226 1.00 17.05 214 THR C CA 1
ATOM 8982 C C . THR C 1 192 ? 39.083 47.387 97.997 1.00 17.96 214 THR C C 1
ATOM 8983 O O . THR C 1 192 ? 38.686 46.930 96.915 1.00 16.37 214 THR C O 1
ATOM 8987 N N . SER C 1 193 ? 39.448 48.646 98.125 1.00 16.61 215 SER C N 1
ATOM 8988 C CA . SER C 1 193 ? 39.401 49.548 96.982 1.00 18.71 215 SER C CA 1
ATOM 8989 C C . SER C 1 193 ? 40.268 48.952 95.815 1.00 19.17 215 SER C C 1
ATOM 8990 O O . SER C 1 193 ? 39.881 48.995 94.654 1.00 17.34 215 SER C O 1
ATOM 8993 N N . THR C 1 194 ? 41.502 48.438 96.075 1.00 16.30 216 THR C N 1
ATOM 8994 C CA . THR C 1 194 ? 42.265 47.928 94.972 1.00 17.02 216 THR C CA 1
ATOM 8995 C C . THR C 1 194 ? 41.623 46.699 94.333 1.00 15.93 216 THR C C 1
ATOM 8996 O O . THR C 1 194 ? 41.655 46.548 93.101 1.00 15.59 216 THR C O 1
ATOM 9000 N N . GLY C 1 195 ? 41.023 45.890 95.188 1.00 15.58 217 GLY C N 1
ATOM 9001 C CA . GLY C 1 195 ? 40.339 44.690 94.700 1.00 17.27 217 GLY C CA 1
ATOM 9002 C C . GLY C 1 195 ? 39.151 45.059 93.799 1.00 16.30 217 GLY C C 1
ATOM 9003 O O . GLY C 1 195 ? 38.903 44.361 92.793 1.00 16.17 217 GLY C O 1
ATOM 9004 N N . GLN C 1 196 ? 38.449 46.138 94.108 1.00 17.05 218 GLN C N 1
ATOM 9005 C CA . GLN C 1 196 ? 37.287 46.544 93.229 1.00 16.29 218 GLN C CA 1
ATOM 9006 C C . GLN C 1 196 ? 37.770 47.337 92.008 1.00 17.52 218 GLN C C 1
ATOM 9007 O O . GLN C 1 196 ? 37.150 47.312 90.929 1.00 16.76 218 GLN C O 1
ATOM 9013 N N . LEU C 1 197 ? 38.904 48.054 92.160 1.00 15.78 219 LEU C N 1
ATOM 9014 C CA . LEU C 1 197 ? 39.510 48.694 90.985 1.00 15.64 219 LEU C CA 1
ATOM 9015 C C . LEU C 1 197 ? 39.929 47.562 90.003 1.00 14.77 219 LEU C C 1
ATOM 9016 O O . LEU C 1 197 ? 39.803 47.698 88.774 1.00 14.61 219 LEU C O 1
ATOM 9021 N N . TYR C 1 198 ? 40.393 46.418 90.544 1.00 16.44 220 TYR C N 1
ATOM 9022 C CA . TYR C 1 198 ? 40.811 45.320 89.719 1.00 16.29 220 TYR C CA 1
ATOM 9023 C C . TYR C 1 198 ? 39.636 44.767 88.863 1.00 16.45 220 TYR C C 1
ATOM 9024 O O . TYR C 1 198 ? 39.816 44.336 87.748 1.00 14.77 220 TYR C O 1
ATOM 9033 N N . GLU C 1 199 ? 38.436 44.848 89.408 1.00 16.01 221 GLU C N 1
ATOM 9034 C CA . GLU C 1 199 ? 37.298 44.345 88.607 1.00 15.85 221 GLU C CA 1
ATOM 9035 C C . GLU C 1 199 ? 37.044 45.225 87.371 1.00 17.41 221 GLU C C 1
ATOM 9036 O O . GLU C 1 199 ? 36.466 44.785 86.364 1.00 17.94 221 GLU C O 1
ATOM 9042 N N . MET C 1 200 ? 37.489 46.473 87.429 1.00 16.07 222 MET C N 1
ATOM 9043 C CA . MET C 1 200 ? 37.369 47.384 86.276 1.00 15.73 222 MET C CA 1
ATOM 9044 C C . MET C 1 200 ? 38.530 47.342 85.280 1.00 16.35 222 MET C C 1
ATOM 9045 O O . MET C 1 200 ? 38.377 47.421 84.086 1.00 16.19 222 MET C O 1
ATOM 9050 N N . PHE C 1 201 ? 39.707 47.149 85.844 1.00 15.20 223 PHE C N 1
ATOM 9051 C CA . PHE C 1 201 ? 40.906 47.344 85.013 1.00 16.66 223 PHE C CA 1
ATOM 9052 C C . PHE C 1 201 ? 41.893 46.191 85.072 1.00 16.80 223 PHE C C 1
ATOM 9053 O O . PHE C 1 201 ? 43.120 46.424 84.915 1.00 17.87 223 PHE C O 1
ATOM 9061 N N . SER C 1 202 ? 41.380 44.976 85.189 1.00 16.78 224 SER C N 1
ATOM 9062 C CA . SER C 1 202 ? 42.256 43.789 85.318 1.00 18.01 224 SER C CA 1
ATOM 9063 C C . SER C 1 202 ? 43.149 43.619 84.082 1.00 19.04 224 SER C C 1
ATOM 9064 O O . SER C 1 202 ? 44.271 43.121 84.217 1.00 19.07 224 SER C O 1
ATOM 9067 N N . SER C 1 203 ? 42.666 43.990 82.874 1.00 19.07 225 SER C N 1
ATOM 9068 C CA . SER C 1 203 ? 43.446 43.831 81.631 1.00 23.24 225 SER C CA 1
ATOM 9069 C C . SER C 1 203 ? 44.830 44.532 81.780 1.00 22.69 225 SER C C 1
ATOM 9070 O O . SER C 1 203 ? 45.827 44.051 81.193 1.00 22.86 225 SER C O 1
ATOM 9073 N N . VAL C 1 204 ? 44.886 45.616 82.538 1.00 19.71 226 VAL C N 1
ATOM 9074 C CA . VAL C 1 204 ? 46.178 46.292 82.792 1.00 20.07 226 VAL C CA 1
ATOM 9075 C C . VAL C 1 204 ? 46.766 45.870 84.146 1.00 19.71 226 VAL C C 1
ATOM 9076 O O . VAL C 1 204 ? 47.959 45.529 84.253 1.00 20.08 226 VAL C O 1
ATOM 9080 N N . MET C 1 205 ? 45.939 45.923 85.208 1.00 18.50 227 MET C N 1
ATOM 9081 C CA . MET C 1 205 ? 46.408 45.627 86.536 1.00 16.61 227 MET C CA 1
ATOM 9082 C C . MET C 1 205 ? 46.946 44.211 86.733 1.00 17.10 227 MET C C 1
ATOM 9083 O O . MET C 1 205 ? 47.784 44.026 87.644 1.00 17.40 227 MET C O 1
ATOM 9088 N N . LYS C 1 206 ? 46.554 43.236 85.924 1.00 15.87 228 LYS C N 1
ATOM 9089 C CA . LYS C 1 206 ? 47.084 41.914 86.188 1.00 16.00 228 LYS C CA 1
ATOM 9090 C C . LYS C 1 206 ? 48.605 41.917 85.858 1.00 18.34 228 LYS C C 1
ATOM 9091 O O . LYS C 1 206 ? 49.297 40.989 86.288 1.00 18.95 228 LYS C O 1
ATOM 9097 N N . HIS C 1 207 ? 49.056 42.959 85.163 1.00 18.37 229 HIS C N 1
ATOM 9098 C CA . HIS C 1 207 ? 50.493 43.052 84.798 1.00 19.38 229 HIS C CA 1
ATOM 9099 C C . HIS C 1 207 ? 51.261 44.038 85.642 1.00 20.81 229 HIS C C 1
ATOM 9100 O O . HIS C 1 207 ? 52.462 44.267 85.381 1.00 22.59 229 HIS C O 1
ATOM 9107 N N . LEU C 1 208 ? 50.612 44.657 86.600 1.00 19.86 230 LEU C N 1
ATOM 9108 C CA . LEU C 1 208 ? 51.246 45.670 87.432 1.00 20.03 230 LEU C CA 1
ATOM 9109 C C . LEU C 1 208 ? 51.532 45.199 88.862 1.00 21.62 230 LEU C C 1
ATOM 9110 O O . LEU C 1 208 ? 50.820 44.359 89.441 1.00 18.95 230 LEU C O 1
ATOM 9115 N N . PRO C 1 209 ? 52.571 45.778 89.501 1.00 22.27 231 PRO C N 1
ATOM 9116 C CA . PRO C 1 209 ? 52.821 45.367 90.876 1.00 22.92 231 PRO C CA 1
ATOM 9117 C C . PRO C 1 209 ? 51.701 45.947 91.758 1.00 21.42 231 PRO C C 1
ATOM 9118 O O . PRO C 1 209 ? 51.060 46.976 91.416 1.00 22.68 231 PRO C O 1
ATOM 9122 N N . GLY C 1 210 ? 51.485 45.296 92.884 1.00 21.43 232 GLY C N 1
ATOM 9123 C CA . GLY C 1 210 ? 50.520 45.777 93.855 1.00 22.15 232 GLY C CA 1
ATOM 9124 C C . GLY C 1 210 ? 49.849 44.667 94.632 1.00 21.21 232 GLY C C 1
ATOM 9125 O O . GLY C 1 210 ? 50.144 43.497 94.424 1.00 20.14 232 GLY C O 1
ATOM 9126 N N . PRO C 1 211 ? 48.850 45.007 95.480 1.00 20.49 233 PRO C N 1
ATOM 9127 C CA . PRO C 1 211 ? 48.169 43.985 96.277 1.00 20.66 233 PRO C CA 1
ATOM 9128 C C . PRO C 1 211 ? 47.561 42.855 95.436 1.00 19.04 233 PRO C C 1
ATOM 9129 O O . PRO C 1 211 ? 47.419 41.740 95.928 1.00 19.25 233 PRO C O 1
ATOM 9133 N N . GLN C 1 212 ? 47.192 43.159 94.199 1.00 16.80 234 GLN C N 1
ATOM 9134 C CA . GLN C 1 212 ? 46.587 42.103 93.335 1.00 18.09 234 GLN C CA 1
ATOM 9135 C C . GLN C 1 212 ? 47.604 40.960 93.131 1.00 19.34 234 GLN C C 1
ATOM 9136 O O . GLN C 1 212 ? 47.211 39.788 93.052 1.00 18.57 234 GLN C O 1
ATOM 9142 N N . GLN C 1 213 ? 48.902 41.286 93.013 1.00 19.23 235 GLN C N 1
ATOM 9143 C CA . GLN C 1 213 ? 49.894 40.208 92.821 1.00 20.12 235 GLN C CA 1
ATOM 9144 C C . GLN C 1 213 ? 49.967 39.308 94.049 1.00 18.43 235 GLN C C 1
ATOM 9145 O O . GLN C 1 213 ? 50.075 38.102 93.932 1.00 19.37 235 GLN C O 1
ATOM 9151 N N . GLN C 1 214 ? 49.862 39.862 95.244 1.00 19.39 236 GLN C N 1
ATOM 9152 C CA . GLN C 1 214 ? 49.915 39.004 96.435 1.00 18.61 236 GLN C CA 1
ATOM 9153 C C . GLN C 1 214 ? 48.646 38.145 96.496 1.00 20.26 236 GLN C C 1
ATOM 9154 O O . GLN C 1 214 ? 48.684 36.942 96.838 1.00 19.49 236 GLN C O 1
ATOM 9160 N N . ALA C 1 215 ? 47.540 38.738 96.052 1.00 18.06 237 ALA C N 1
ATOM 9161 C CA . ALA C 1 215 ? 46.298 37.936 96.039 1.00 18.34 237 ALA C CA 1
ATOM 9162 C C . ALA C 1 215 ? 46.413 36.777 95.043 1.00 18.80 237 ALA C C 1
ATOM 9163 O O . ALA C 1 215 ? 45.917 35.688 95.341 1.00 21.32 237 ALA C O 1
ATOM 9165 N N . PHE C 1 216 ? 47.034 36.994 93.887 1.00 17.02 238 PHE C N 1
ATOM 9166 C CA . PHE C 1 216 ? 47.191 35.888 92.902 1.00 19.34 238 PHE C CA 1
ATOM 9167 C C . PHE C 1 216 ? 48.055 34.797 93.553 1.00 18.89 238 PHE C C 1
ATOM 9168 O O . PHE C 1 216 ? 47.784 33.614 93.390 1.00 17.72 238 PHE C O 1
ATOM 9176 N N . GLN C 1 217 ? 49.077 35.208 94.297 1.00 21.09 239 GLN C N 1
ATOM 9177 C CA . GLN C 1 217 ? 49.916 34.170 94.947 1.00 22.19 239 GLN C CA 1
ATOM 9178 C C . GLN C 1 217 ? 49.132 33.355 95.991 1.00 21.33 239 GLN C C 1
ATOM 9179 O O . GLN C 1 217 ? 49.430 32.156 96.194 1.00 22.03 239 GLN C O 1
ATOM 9185 N N . LEU C 1 218 ? 48.185 33.972 96.696 1.00 18.54 240 LEU C N 1
ATOM 9186 C CA . LEU C 1 218 ? 47.344 33.211 97.687 1.00 19.33 240 LEU C CA 1
ATOM 9187 C C . LEU C 1 218 ? 46.463 32.200 96.910 1.00 19.42 240 LEU C C 1
ATOM 9188 O O . LEU C 1 218 ? 46.255 31.058 97.340 1.00 18.68 240 LEU C O 1
ATOM 9193 N N . LEU C 1 219 ? 45.891 32.661 95.776 1.00 18.69 241 LEU C N 1
ATOM 9194 C CA . LEU C 1 219 ? 45.103 31.720 94.947 1.00 20.16 241 LEU C CA 1
ATOM 9195 C C . LEU C 1 219 ? 45.956 30.552 94.455 1.00 20.50 241 LEU C C 1
ATOM 9196 O O . LEU C 1 219 ? 45.507 29.400 94.441 1.00 22.59 241 LEU C O 1
ATOM 9201 N N . GLN C 1 220 ? 47.160 30.859 94.009 1.00 21.56 242 GLN C N 1
ATOM 9202 C CA . GLN C 1 220 ? 48.082 29.833 93.499 1.00 22.24 242 GLN C CA 1
ATOM 9203 C C . GLN C 1 220 ? 48.426 28.858 94.625 1.00 21.15 242 GLN C C 1
ATOM 9204 O O . GLN C 1 220 ? 48.538 27.643 94.379 1.00 22.58 242 GLN C O 1
ATOM 9210 N N . GLY C 1 221 ? 48.553 29.368 95.858 1.00 21.05 243 GLY C N 1
ATOM 9211 C CA . GLY C 1 221 ? 48.902 28.522 97.010 1.00 21.05 243 GLY C CA 1
ATOM 9212 C C . GLY C 1 221 ? 47.762 27.529 97.278 1.00 21.46 243 GLY C C 1
ATOM 9213 O O . GLY C 1 221 ? 47.946 26.344 97.568 1.00 21.05 243 GLY C O 1
ATOM 9214 N N . LEU C 1 222 ? 46.541 28.038 97.171 1.00 19.37 244 LEU C N 1
ATOM 9215 C CA . LEU C 1 222 ? 45.377 27.171 97.400 1.00 19.26 244 LEU C CA 1
ATOM 9216 C C . LEU C 1 222 ? 45.267 26.200 96.259 1.00 19.44 244 LEU C C 1
ATOM 9217 O O . LEU C 1 222 ? 45.013 25.010 96.472 1.00 20.28 244 LEU C O 1
ATOM 9222 N N . GLU C 1 223 ? 45.448 26.651 95.031 1.00 20.92 245 GLU C N 1
ATOM 9223 C CA . GLU C 1 223 ? 45.321 25.710 93.887 1.00 21.01 245 GLU C CA 1
ATOM 9224 C C . GLU C 1 223 ? 46.407 24.577 93.992 1.00 20.50 245 GLU C C 1
ATOM 9225 O O . GLU C 1 223 ? 46.144 23.391 93.730 1.00 21.41 245 GLU C O 1
ATOM 9231 N N . ASP C 1 224 ? 47.594 24.952 94.428 1.00 22.01 246 ASP C N 1
ATOM 9232 C CA . ASP C 1 224 ? 48.675 23.939 94.496 1.00 22.99 246 ASP C CA 1
ATOM 9233 C C . ASP C 1 224 ? 48.370 22.894 95.548 1.00 22.29 246 ASP C C 1
ATOM 9234 O O . ASP C 1 224 ? 48.673 21.746 95.329 1.00 22.69 246 ASP C O 1
ATOM 9239 N N . PHE C 1 225 ? 47.803 23.316 96.672 1.00 20.47 247 PHE C N 1
ATOM 9240 C CA . PHE C 1 225 ? 47.435 22.434 97.741 1.00 22.20 247 PHE C CA 1
ATOM 9241 C C . PHE C 1 225 ? 46.388 21.452 97.231 1.00 22.23 247 PHE C C 1
ATOM 9242 O O . PHE C 1 225 ? 46.496 20.254 97.446 1.00 22.24 247 PHE C O 1
ATOM 9250 N N . ILE C 1 226 ? 45.364 21.963 96.559 1.00 20.37 248 ILE C N 1
ATOM 9251 C CA . ILE C 1 226 ? 44.333 21.042 96.050 1.00 20.99 248 ILE C CA 1
ATOM 9252 C C . ILE C 1 226 ? 44.920 20.088 95.017 1.00 22.11 248 ILE C C 1
ATOM 9253 O O . ILE C 1 226 ? 44.585 18.885 94.993 1.00 22.56 248 ILE C O 1
ATOM 9258 N N . ALA C 1 227 ? 45.774 20.600 94.143 1.00 20.44 249 ALA C N 1
ATOM 9259 C CA . ALA C 1 227 ? 46.331 19.755 93.084 1.00 21.98 249 ALA C CA 1
ATOM 9260 C C . ALA C 1 227 ? 47.140 18.626 93.749 1.00 22.36 249 ALA C C 1
ATOM 9261 O O . ALA C 1 227 ? 47.165 17.496 93.238 1.00 21.78 249 ALA C O 1
ATOM 9263 N N . LYS C 1 228 ? 47.842 18.959 94.832 1.00 22.58 250 LYS C N 1
ATOM 9264 C CA . LYS C 1 228 ? 48.642 17.929 95.548 1.00 24.80 250 LYS C CA 1
ATOM 9265 C C . LYS C 1 228 ? 47.764 16.889 96.183 1.00 24.23 250 LYS C C 1
ATOM 9266 O O . LYS C 1 228 ? 48.100 15.652 96.182 1.00 24.55 250 LYS C O 1
ATOM 9272 N N . LYS C 1 229 ? 46.640 17.333 96.728 1.00 22.47 251 LYS C N 1
ATOM 9273 C CA . LYS C 1 229 ? 45.709 16.402 97.365 1.00 22.89 251 LYS C CA 1
ATOM 9274 C C . LYS C 1 229 ? 45.132 15.499 96.316 1.00 23.01 251 LYS C C 1
ATOM 9275 O O . LYS C 1 229 ? 44.992 14.276 96.545 1.00 23.80 251 LYS C O 1
ATOM 9281 N N . VAL C 1 230 ? 44.764 16.071 95.165 1.00 21.67 252 VAL C N 1
ATOM 9282 C CA . VAL C 1 230 ? 44.236 15.237 94.099 1.00 20.89 252 VAL C CA 1
ATOM 9283 C C . VAL C 1 230 ? 45.262 14.183 93.586 1.00 22.76 252 VAL C C 1
ATOM 9284 O O . VAL C 1 230 ? 44.924 13.014 93.376 1.00 23.01 252 VAL C O 1
ATOM 9288 N N . GLU C 1 231 ? 46.521 14.596 93.452 1.00 22.73 253 GLU C N 1
ATOM 9289 C CA . GLU C 1 231 ? 47.547 13.684 92.997 1.00 24.07 253 GLU C CA 1
ATOM 9290 C C . GLU C 1 231 ? 47.719 12.521 93.985 1.00 23.51 253 GLU C C 1
ATOM 9291 O O . GLU C 1 231 ? 47.902 11.359 93.554 1.00 23.00 253 GLU C O 1
ATOM 9297 N N . HIS C 1 232 ? 47.625 12.805 95.291 1.00 23.97 254 HIS C N 1
ATOM 9298 C CA . HIS C 1 232 ? 47.776 11.752 96.317 1.00 24.42 254 HIS C CA 1
ATOM 9299 C C . HIS C 1 232 ? 46.574 10.831 96.190 1.00 25.38 254 HIS C C 1
ATOM 9300 O O . HIS C 1 232 ? 46.695 9.616 96.260 1.00 24.46 254 HIS C O 1
ATOM 9307 N N . ASN C 1 233 ? 45.397 11.406 96.024 1.00 22.20 255 ASN C N 1
ATOM 9308 C CA . ASN C 1 233 ? 44.258 10.516 95.891 1.00 23.04 255 ASN C CA 1
ATOM 9309 C C . ASN C 1 233 ? 44.366 9.627 94.652 1.00 22.80 255 ASN C C 1
ATOM 9310 O O . ASN C 1 233 ? 44.010 8.443 94.718 1.00 23.04 255 ASN C O 1
ATOM 9315 N N . GLN C 1 234 ? 44.839 10.177 93.541 1.00 22.02 256 GLN C N 1
ATOM 9316 C CA . GLN C 1 234 ? 44.919 9.403 92.309 1.00 23.75 256 GLN C CA 1
ATOM 9317 C C . GLN C 1 234 ? 45.812 8.179 92.515 1.00 26.01 256 GLN C C 1
ATOM 9318 O O . GLN C 1 234 ? 45.492 7.040 92.094 1.00 25.13 256 GLN C O 1
ATOM 9324 N N . ARG C 1 235 ? 46.918 8.445 93.186 1.00 25.53 257 ARG C N 1
ATOM 9325 C CA . ARG C 1 235 ? 47.913 7.410 93.438 1.00 27.12 257 ARG C CA 1
ATOM 9326 C C . ARG C 1 235 ? 47.503 6.333 94.427 1.00 26.70 257 ARG C C 1
ATOM 9327 O O . ARG C 1 235 ? 48.216 5.317 94.545 1.00 26.95 257 ARG C O 1
ATOM 9335 N N . THR C 1 236 ? 46.358 6.519 95.096 1.00 25.54 258 THR C N 1
ATOM 9336 C CA . THR C 1 236 ? 45.892 5.606 96.114 1.00 25.24 258 THR C CA 1
ATOM 9337 C C . THR C 1 236 ? 44.433 5.237 95.945 1.00 23.82 258 THR C C 1
ATOM 9338 O O . THR C 1 236 ? 43.877 4.596 96.790 1.00 24.40 258 THR C O 1
ATOM 9342 N N . LEU C 1 237 ? 43.829 5.648 94.832 1.00 23.08 259 LEU C N 1
ATOM 9343 C CA . LEU C 1 237 ? 42.407 5.361 94.628 1.00 21.20 259 LEU C CA 1
ATOM 9344 C C . LEU C 1 237 ? 41.967 3.882 94.622 1.00 24.08 259 LEU C C 1
ATOM 9345 O O . LEU C 1 237 ? 42.631 3.045 93.986 1.00 25.52 259 LEU C O 1
ATOM 9350 N N . ASP C 1 238 ? 40.848 3.590 95.264 1.00 24.21 260 ASP C N 1
ATOM 9351 C CA . ASP C 1 238 ? 40.254 2.232 95.161 1.00 26.06 260 ASP C CA 1
ATOM 9352 C C . ASP C 1 238 ? 38.946 2.612 94.459 1.00 26.68 260 ASP C C 1
ATOM 9353 O O . ASP C 1 238 ? 38.017 3.158 95.094 1.00 27.61 260 ASP C O 1
ATOM 9358 N N . PRO C 1 239 ? 38.842 2.280 93.173 1.00 28.61 261 PRO C N 1
ATOM 9359 C CA . PRO C 1 239 ? 37.681 2.582 92.350 1.00 29.17 261 PRO C CA 1
ATOM 9360 C C . PRO C 1 239 ? 36.374 1.997 92.857 1.00 31.15 261 PRO C C 1
ATOM 9361 O O . PRO C 1 239 ? 35.328 2.442 92.435 1.00 31.38 261 PRO C O 1
ATOM 9365 N N . ASN C 1 240 ? 36.435 0.987 93.724 1.00 32.51 262 ASN C N 1
ATOM 9366 C CA . ASN C 1 240 ? 35.209 0.417 94.293 1.00 33.89 262 ASN C CA 1
ATOM 9367 C C . ASN C 1 240 ? 34.780 1.057 95.577 1.00 34.27 262 ASN C C 1
ATOM 9368 O O . ASN C 1 240 ? 33.646 0.814 96.057 1.00 35.90 262 ASN C O 1
ATOM 9373 N N . SER C 1 241 ? 35.642 1.908 96.136 1.00 32.00 263 SER C N 1
ATOM 9374 C CA . SER C 1 241 ? 35.340 2.489 97.430 1.00 31.45 263 SER C CA 1
ATOM 9375 C C . SER C 1 241 ? 35.861 3.934 97.584 1.00 29.20 263 SER C C 1
ATOM 9376 O O . SER C 1 241 ? 36.947 4.164 98.117 1.00 28.02 263 SER C O 1
ATOM 9379 N N . PRO C 1 242 ? 35.075 4.920 97.131 1.00 27.43 264 PRO C N 1
ATOM 9380 C CA . PRO C 1 242 ? 35.631 6.277 97.284 1.00 25.53 264 PRO C CA 1
ATOM 9381 C C . PRO C 1 242 ? 35.726 6.767 98.718 1.00 24.68 264 PRO C C 1
ATOM 9382 O O . PRO C 1 242 ? 34.850 6.513 99.553 1.00 24.38 264 PRO C O 1
ATOM 9386 N N . ARG C 1 243 ? 36.758 7.542 99.011 1.00 24.33 265 ARG C N 1
ATOM 9387 C CA . ARG C 1 243 ? 36.964 8.049 100.385 1.00 23.65 265 ARG C CA 1
ATOM 9388 C C . ARG C 1 243 ? 36.372 9.412 100.594 1.00 23.86 265 ARG C C 1
ATOM 9389 O O . ARG C 1 243 ? 36.046 9.802 101.741 1.00 24.24 265 ARG C O 1
ATOM 9397 N N . ASP C 1 244 ? 36.187 10.114 99.482 1.00 22.12 266 ASP C N 1
ATOM 9398 C CA . ASP C 1 244 ? 35.795 11.519 99.567 1.00 21.80 266 ASP C CA 1
ATOM 9399 C C . ASP C 1 244 ? 35.331 12.038 98.193 1.00 23.05 266 ASP C C 1
ATOM 9400 O O . ASP C 1 244 ? 35.273 11.292 97.210 1.00 22.61 266 ASP C O 1
ATOM 9405 N N . PHE C 1 245 ? 34.980 13.332 98.148 1.00 20.61 267 PHE C N 1
ATOM 9406 C CA . PHE C 1 245 ? 34.518 13.943 96.930 1.00 20.08 267 PHE C CA 1
ATOM 9407 C C . PHE C 1 245 ? 35.529 13.753 95.780 1.00 19.92 267 PHE C C 1
ATOM 9408 O O . PHE C 1 245 ? 35.170 13.448 94.632 1.00 20.50 267 PHE C O 1
ATOM 9416 N N . ILE C 1 246 ? 36.819 13.947 96.075 1.00 19.16 268 ILE C N 1
ATOM 9417 C CA . ILE C 1 246 ? 37.834 13.808 95.044 1.00 19.11 268 ILE C CA 1
ATOM 9418 C C . ILE C 1 246 ? 37.760 12.399 94.456 1.00 18.20 268 ILE C C 1
ATOM 9419 O O . ILE C 1 246 ? 37.780 12.275 93.242 1.00 18.74 268 ILE C O 1
ATOM 9424 N N . ASP C 1 247 ? 37.728 11.355 95.301 1.00 19.12 269 ASP C N 1
ATOM 9425 C CA . ASP C 1 247 ? 37.697 9.980 94.713 1.00 20.00 269 ASP C CA 1
ATOM 9426 C C . ASP C 1 247 ? 36.435 9.795 93.849 1.00 19.65 269 ASP C C 1
ATOM 9427 O O . ASP C 1 247 ? 36.507 9.232 92.759 1.00 20.34 269 ASP C O 1
ATOM 9432 N N . SER C 1 248 ? 35.292 10.292 94.315 1.00 22.00 270 SER C N 1
ATOM 9433 C CA . SER C 1 248 ? 34.059 10.121 93.511 1.00 20.91 270 SER C CA 1
ATOM 9434 C C . SER C 1 248 ? 34.218 10.772 92.166 1.00 20.33 270 SER C C 1
ATOM 9435 O O . SER C 1 248 ? 33.814 10.231 91.123 1.00 19.75 270 SER C O 1
ATOM 9438 N N . PHE C 1 249 ? 34.842 11.969 92.146 1.00 19.40 271 PHE C N 1
ATOM 9439 C CA . PHE C 1 249 ? 35.051 12.617 90.881 1.00 18.70 271 PHE C CA 1
ATOM 9440 C C . PHE C 1 249 ? 36.047 11.822 90.019 1.00 18.87 271 PHE C C 1
ATOM 9441 O O . PHE C 1 249 ? 35.849 11.657 88.788 1.00 19.93 271 PHE C O 1
ATOM 9449 N N . LEU C 1 250 ? 37.120 11.299 90.632 1.00 18.97 272 LEU C N 1
ATOM 9450 C CA . LEU C 1 250 ? 38.089 10.508 89.860 1.00 20.37 272 LEU C CA 1
ATOM 9451 C C . LEU C 1 250 ? 37.450 9.234 89.216 1.00 20.20 272 LEU C C 1
ATOM 9452 O O . LEU C 1 250 ? 37.801 8.878 88.106 1.00 20.41 272 LEU C O 1
ATOM 9457 N N . ILE C 1 251 ? 36.507 8.636 89.920 1.00 21.21 273 ILE C N 1
ATOM 9458 C CA . ILE C 1 251 ? 35.808 7.424 89.442 1.00 21.77 273 ILE C CA 1
ATOM 9459 C C . ILE C 1 251 ? 34.924 7.849 88.248 1.00 23.04 273 ILE C C 1
ATOM 9460 O O . ILE C 1 251 ? 34.943 7.198 87.193 1.00 23.18 273 ILE C O 1
ATOM 9465 N N . ARG C 1 252 ? 34.202 8.976 88.382 1.00 22.76 274 ARG C N 1
ATOM 9466 C CA . ARG C 1 252 ? 33.396 9.447 87.268 1.00 21.63 274 ARG C CA 1
ATOM 9467 C C . ARG C 1 252 ? 34.311 9.735 86.083 1.00 21.78 274 ARG C C 1
ATOM 9468 O O . ARG C 1 252 ? 33.983 9.433 84.912 1.00 22.76 274 ARG C O 1
ATOM 9476 N N . MET C 1 253 ? 35.498 10.298 86.339 1.00 21.45 275 MET C N 1
ATOM 9477 C CA . MET C 1 253 ? 36.411 10.563 85.240 1.00 23.04 275 MET C CA 1
ATOM 9478 C C . MET C 1 253 ? 36.756 9.223 84.557 1.00 24.38 275 MET C C 1
ATOM 9479 O O . MET C 1 253 ? 36.847 9.192 83.349 1.00 26.17 275 MET C O 1
ATOM 9484 N N . GLN C 1 254 ? 37.028 8.165 85.305 1.00 25.41 276 GLN C N 1
ATOM 9485 C CA . GLN C 1 254 ? 37.304 6.883 84.630 1.00 25.57 276 GLN C CA 1
ATOM 9486 C C . GLN C 1 254 ? 36.097 6.452 83.742 1.00 26.67 276 GLN C C 1
ATOM 9487 O O . GLN C 1 254 ? 36.273 6.067 82.577 1.00 28.05 276 GLN C O 1
ATOM 9493 N N . GLU C 1 255 ? 34.904 6.533 84.302 1.00 26.78 277 GLU C N 1
ATOM 9494 C CA . GLU C 1 255 ? 33.674 6.124 83.574 1.00 27.93 277 GLU C CA 1
ATOM 9495 C C . GLU C 1 255 ? 33.415 6.977 82.326 1.00 29.16 277 GLU C C 1
ATOM 9496 O O . GLU C 1 255 ? 32.747 6.512 81.338 1.00 27.87 277 GLU C O 1
ATOM 9502 N N . GLU C 1 256 ? 33.916 8.224 82.338 1.00 25.24 278 GLU C N 1
ATOM 9503 C CA . GLU C 1 256 ? 33.756 9.157 81.229 1.00 24.74 278 GLU C CA 1
ATOM 9504 C C . GLU C 1 256 ? 34.802 9.176 80.146 1.00 26.72 278 GLU C C 1
ATOM 9505 O O . GLU C 1 256 ? 34.717 9.973 79.206 1.00 25.30 278 GLU C O 1
ATOM 9511 N N . GLU C 1 257 ? 35.820 8.321 80.303 1.00 28.20 279 GLU C N 1
ATOM 9512 C CA . GLU C 1 257 ? 36.892 8.230 79.363 1.00 32.29 279 GLU C CA 1
ATOM 9513 C C . GLU C 1 257 ? 36.388 8.016 77.958 1.00 31.81 279 GLU C C 1
ATOM 9514 O O . GLU C 1 257 ? 36.864 8.649 77.052 1.00 33.60 279 GLU C O 1
ATOM 9520 N N . LYS C 1 258 ? 35.385 7.168 77.833 1.00 33.27 280 LYS C N 1
ATOM 9521 C CA . LYS C 1 258 ? 34.775 6.869 76.521 1.00 35.19 280 LYS C CA 1
ATOM 9522 C C . LYS C 1 258 ? 33.996 8.069 75.931 1.00 35.86 280 LYS C C 1
ATOM 9523 O O . LYS C 1 258 ? 33.752 8.112 74.712 1.00 35.49 280 LYS C O 1
ATOM 9529 N N . ASN C 1 259 ? 33.618 9.043 76.770 1.00 32.01 281 ASN C N 1
ATOM 9530 C CA . ASN C 1 259 ? 32.853 10.194 76.287 1.00 31.95 281 ASN C CA 1
ATOM 9531 C C . ASN C 1 259 ? 33.754 11.292 75.741 1.00 33.33 281 ASN C C 1
ATOM 9532 O O . ASN C 1 259 ? 34.404 12.012 76.483 1.00 32.93 281 ASN C O 1
ATOM 9537 N N . PRO C 1 260 ? 33.762 11.476 74.414 1.00 34.87 282 PRO C N 1
ATOM 9538 C CA . PRO C 1 260 ? 34.593 12.491 73.764 1.00 34.45 282 PRO C CA 1
ATOM 9539 C C . PRO C 1 260 ? 34.251 13.923 74.192 1.00 34.00 282 PRO C C 1
ATOM 9540 O O . PRO C 1 260 ? 35.078 14.835 74.069 1.00 34.34 282 PRO C O 1
ATOM 9544 N N . ASN C 1 261 ? 33.042 14.147 74.702 1.00 30.62 283 ASN C N 1
ATOM 9545 C CA . ASN C 1 261 ? 32.726 15.534 75.078 1.00 30.15 283 ASN C CA 1
ATOM 9546 C C . ASN C 1 261 ? 32.695 15.731 76.612 1.00 27.95 283 ASN C C 1
ATOM 9547 O O . ASN C 1 261 ? 32.206 16.760 77.084 1.00 28.87 283 ASN C O 1
ATOM 9552 N N . THR C 1 262 ? 33.267 14.810 77.387 1.00 24.99 284 THR C N 1
ATOM 9553 C CA . THR C 1 262 ? 33.076 14.927 78.828 1.00 22.77 284 THR C CA 1
ATOM 9554 C C . THR C 1 262 ? 33.616 16.220 79.475 1.00 22.65 284 THR C C 1
ATOM 9555 O O . THR C 1 262 ? 34.624 16.738 79.032 1.00 23.94 284 THR C O 1
ATOM 9559 N N . GLU C 1 263 ? 32.944 16.668 80.523 1.00 21.58 285 GLU C N 1
ATOM 9560 C CA . GLU C 1 263 ? 33.419 17.795 81.338 1.00 22.73 285 GLU C CA 1
ATOM 9561 C C . GLU C 1 263 ? 34.160 17.247 82.557 1.00 22.10 285 GLU C C 1
ATOM 9562 O O . GLU C 1 263 ? 34.672 18.030 83.392 1.00 20.70 285 GLU C O 1
ATOM 9568 N N . PHE C 1 264 ? 34.170 15.924 82.707 1.00 20.53 286 PHE C N 1
ATOM 9569 C CA . PHE C 1 264 ? 34.835 15.290 83.863 1.00 21.24 286 PHE C CA 1
ATOM 9570 C C . PHE C 1 264 ? 36.259 14.952 83.517 1.00 23.06 286 PHE C C 1
ATOM 9571 O O . PHE C 1 264 ? 36.592 13.880 82.957 1.00 23.05 286 PHE C O 1
ATOM 9579 N N . TYR C 1 265 ? 37.119 15.918 83.820 1.00 21.30 287 TYR C N 1
ATOM 9580 C CA . TYR C 1 265 ? 38.560 15.759 83.592 1.00 20.86 287 TYR C CA 1
ATOM 9581 C C . TYR C 1 265 ? 39.290 16.548 84.689 1.00 20.91 287 TYR C C 1
ATOM 9582 O O . TYR C 1 265 ? 38.677 17.292 85.454 1.00 19.48 287 TYR C O 1
ATOM 9591 N N . LEU C 1 266 ? 40.611 16.356 84.776 1.00 21.56 288 LEU C N 1
ATOM 9592 C CA . LEU C 1 266 ? 41.383 16.905 85.890 1.00 20.76 288 LEU C CA 1
ATOM 9593 C C . LEU C 1 266 ? 41.198 18.391 86.252 1.00 19.23 288 LEU C C 1
ATOM 9594 O O . LEU C 1 266 ? 40.943 18.692 87.436 1.00 19.88 288 LEU C O 1
ATOM 9599 N N . LYS C 1 267 ? 41.275 19.300 85.270 1.00 19.21 289 LYS C N 1
ATOM 9600 C CA . LYS C 1 267 ? 41.179 20.689 85.632 1.00 19.97 289 LYS C CA 1
ATOM 9601 C C . LYS C 1 267 ? 39.843 20.980 86.290 1.00 19.46 289 LYS C C 1
ATOM 9602 O O . LYS C 1 267 ? 39.776 21.778 87.232 1.00 17.61 289 LYS C O 1
ATOM 9608 N N . ASN C 1 268 ? 38.750 20.389 85.784 1.00 19.52 290 ASN C N 1
ATOM 9609 C CA . ASN C 1 268 ? 37.492 20.659 86.439 1.00 20.44 290 ASN C CA 1
ATOM 9610 C C . ASN C 1 268 ? 37.432 20.019 87.823 1.00 19.13 290 ASN C C 1
ATOM 9611 O O . ASN C 1 268 ? 36.741 20.526 88.688 1.00 19.65 290 ASN C O 1
ATOM 9616 N N . LEU C 1 269 ? 38.161 18.923 88.036 1.00 18.58 291 LEU C N 1
ATOM 9617 C CA . LEU C 1 269 ? 38.165 18.322 89.374 1.00 19.85 291 LEU C CA 1
ATOM 9618 C C . LEU C 1 269 ? 38.891 19.304 90.339 1.00 20.11 291 LEU C C 1
ATOM 9619 O O . LEU C 1 269 ? 38.371 19.608 91.417 1.00 18.81 291 LEU C O 1
ATOM 9624 N N . VAL C 1 270 ? 40.080 19.764 89.930 1.00 19.48 292 VAL C N 1
ATOM 9625 C CA . VAL C 1 270 ? 40.861 20.651 90.775 1.00 18.61 292 VAL C CA 1
ATOM 9626 C C . VAL C 1 270 ? 40.081 21.917 91.080 1.00 18.17 292 VAL C C 1
ATOM 9627 O O . VAL C 1 270 ? 39.949 22.316 92.266 1.00 18.09 292 VAL C O 1
ATOM 9631 N N . MET C 1 271 ? 39.494 22.541 90.035 1.00 17.78 293 MET C N 1
ATOM 9632 C CA . MET C 1 271 ? 38.815 23.779 90.299 1.00 17.70 293 MET C CA 1
ATOM 9633 C C . MET C 1 271 ? 37.513 23.600 91.082 1.00 18.60 293 MET C C 1
ATOM 9634 O O . MET C 1 271 ? 37.135 24.450 91.911 1.00 17.73 293 MET C O 1
ATOM 9639 N N . THR C 1 272 ? 36.788 22.523 90.829 1.00 17.25 294 THR C N 1
ATOM 9640 C CA . THR C 1 272 ? 35.596 22.305 91.634 1.00 17.76 294 THR C CA 1
ATOM 9641 C C . THR C 1 272 ? 35.934 22.052 93.094 1.00 18.22 294 THR C C 1
ATOM 9642 O O . THR C 1 272 ? 35.257 22.526 94.020 1.00 16.48 294 THR C O 1
ATOM 9646 N N . THR C 1 273 ? 37.014 21.268 93.335 1.00 19.18 295 THR C N 1
ATOM 9647 C CA . THR C 1 273 ? 37.389 20.983 94.697 1.00 18.53 295 THR C CA 1
ATOM 9648 C C . THR C 1 273 ? 37.837 22.285 95.406 1.00 18.08 295 THR C C 1
ATOM 9649 O O . THR C 1 273 ? 37.460 22.515 96.558 1.00 18.03 295 THR C O 1
ATOM 9653 N N . LEU C 1 274 ? 38.579 23.121 94.678 1.00 18.61 296 LEU C N 1
ATOM 9654 C CA . LEU C 1 274 ? 39.039 24.401 95.200 1.00 18.51 296 LEU C CA 1
ATOM 9655 C C . LEU C 1 274 ? 37.781 25.266 95.528 1.00 19.07 296 LEU C C 1
ATOM 9656 O O . LEU C 1 274 ? 37.709 25.883 96.612 1.00 18.55 296 LEU C O 1
ATOM 9661 N N . ASN C 1 275 ? 36.777 25.258 94.629 1.00 18.59 297 ASN C N 1
ATOM 9662 C CA . ASN C 1 275 ? 35.538 26.057 94.875 1.00 18.37 297 ASN C CA 1
ATOM 9663 C C . ASN C 1 275 ? 34.893 25.598 96.204 1.00 19.07 297 ASN C C 1
ATOM 9664 O O . ASN C 1 275 ? 34.473 26.413 97.006 1.00 19.37 297 ASN C O 1
ATOM 9669 N N . LEU C 1 276 ? 34.735 24.297 96.393 1.00 19.35 298 LEU C N 1
ATOM 9670 C CA . LEU C 1 276 ? 34.095 23.811 97.610 1.00 20.81 298 LEU C CA 1
ATOM 9671 C C . LEU C 1 276 ? 34.911 24.101 98.891 1.00 20.66 298 LEU C C 1
ATOM 9672 O O . LEU C 1 276 ? 34.354 24.494 99.908 1.00 20.53 298 LEU C O 1
ATOM 9677 N N . PHE C 1 277 ? 36.220 23.846 98.836 1.00 19.04 299 PHE C N 1
ATOM 9678 C CA . PHE C 1 277 ? 37.083 24.121 99.950 1.00 19.53 299 PHE C CA 1
ATOM 9679 C C . PHE C 1 277 ? 37.091 25.618 100.372 1.00 20.63 299 PHE C C 1
ATOM 9680 O O . PHE C 1 277 ? 36.927 25.936 101.559 1.00 19.72 299 PHE C O 1
ATOM 9688 N N . ILE C 1 278 ? 37.221 26.523 99.408 1.00 20.79 300 ILE C N 1
ATOM 9689 C CA . ILE C 1 278 ? 37.272 27.951 99.762 1.00 21.79 300 ILE C CA 1
ATOM 9690 C C . ILE C 1 278 ? 35.862 28.441 100.096 1.00 22.58 300 ILE C C 1
ATOM 9691 O O . ILE C 1 278 ? 35.636 29.106 101.133 1.00 22.32 300 ILE C O 1
ATOM 9696 N N . GLY C 1 279 ? 34.954 28.094 99.204 1.00 21.56 301 GLY C N 1
ATOM 9697 C CA . GLY C 1 279 ? 33.552 28.481 99.363 1.00 24.76 301 GLY C CA 1
ATOM 9698 C C . GLY C 1 279 ? 32.919 27.920 100.638 1.00 24.34 301 GLY C C 1
ATOM 9699 O O . GLY C 1 279 ? 32.176 28.630 101.359 1.00 25.31 301 GLY C O 1
ATOM 9700 N N . GLY C 1 280 ? 33.216 26.665 100.941 1.00 22.24 302 GLY C N 1
ATOM 9701 C CA . GLY C 1 280 ? 32.668 26.027 102.123 1.00 22.60 302 GLY C CA 1
ATOM 9702 C C . GLY C 1 280 ? 33.348 26.458 103.420 1.00 22.20 302 GLY C C 1
ATOM 9703 O O . GLY C 1 280 ? 32.941 26.027 104.496 1.00 24.37 302 GLY C O 1
ATOM 9704 N N . THR C 1 281 ? 34.408 27.250 103.324 1.00 20.00 303 THR C N 1
ATOM 9705 C CA . THR C 1 281 ? 35.073 27.735 104.528 1.00 18.75 303 THR C CA 1
ATOM 9706 C C . THR C 1 281 ? 34.836 29.219 104.880 1.00 19.44 303 THR C C 1
ATOM 9707 O O . THR C 1 281 ? 34.367 29.578 105.989 1.00 19.48 303 THR C O 1
ATOM 9711 N N . GLU C 1 282 ? 35.116 30.079 103.918 1.00 19.51 304 GLU C N 1
ATOM 9712 C CA . GLU C 1 282 ? 35.196 31.480 104.274 1.00 20.16 304 GLU C CA 1
ATOM 9713 C C . GLU C 1 282 ? 33.901 32.207 104.522 1.00 21.00 304 GLU C C 1
ATOM 9714 O O . GLU C 1 282 ? 33.862 33.095 105.400 1.00 20.42 304 GLU C O 1
ATOM 9720 N N . THR C 1 283 ? 32.834 31.833 103.802 1.00 20.39 305 THR C N 1
ATOM 9721 C CA . THR C 1 283 ? 31.586 32.561 104.030 1.00 21.14 305 THR C CA 1
ATOM 9722 C C . THR C 1 283 ? 30.974 32.248 105.413 1.00 20.53 305 THR C C 1
ATOM 9723 O O . THR C 1 283 ? 30.560 33.137 106.130 1.00 20.32 305 THR C O 1
ATOM 9727 N N . VAL C 1 284 ? 30.935 30.963 105.770 1.00 19.49 306 VAL C N 1
ATOM 9728 C CA . VAL C 1 284 ? 30.456 30.602 107.099 1.00 18.79 306 VAL C CA 1
ATOM 9729 C C . VAL C 1 284 ? 31.373 31.155 108.190 1.00 20.03 306 VAL C C 1
ATOM 9730 O O . VAL C 1 284 ? 30.884 31.645 109.199 1.00 19.97 306 VAL C O 1
ATOM 9734 N N . SER C 1 285 ? 32.692 31.106 107.978 1.00 18.94 307 SER C N 1
ATOM 9735 C CA . SER C 1 285 ? 33.606 31.611 108.980 1.00 20.20 307 SER C CA 1
ATOM 9736 C C . SER C 1 285 ? 33.360 33.110 109.219 1.00 20.56 307 SER C C 1
ATOM 9737 O O . SER C 1 285 ? 33.315 33.574 110.371 1.00 18.77 307 SER C O 1
ATOM 9740 N N . THR C 1 286 ? 33.171 33.859 108.117 1.00 19.32 308 THR C N 1
ATOM 9741 C CA . THR C 1 286 ? 32.964 35.315 108.210 1.00 19.15 308 THR C CA 1
ATOM 9742 C C . THR C 1 286 ? 31.635 35.601 108.919 1.00 20.20 308 THR C C 1
ATOM 9743 O O . THR C 1 286 ? 31.519 36.481 109.767 1.00 20.22 308 THR C O 1
ATOM 9747 N N . THR C 1 287 ? 30.632 34.787 108.588 1.00 19.01 309 THR C N 1
ATOM 9748 C CA . THR C 1 287 ? 29.320 34.956 109.217 1.00 20.01 309 THR C CA 1
ATOM 9749 C C . THR C 1 287 ? 29.406 34.697 110.752 1.00 20.73 309 THR C C 1
ATOM 9750 O O . THR C 1 287 ? 28.797 35.439 111.545 1.00 19.68 309 THR C O 1
ATOM 9754 N N . LEU C 1 288 ? 30.119 33.630 111.161 1.00 20.53 310 LEU C N 1
ATOM 9755 C CA . LEU C 1 288 ? 30.243 33.369 112.617 1.00 20.78 310 LEU C CA 1
ATOM 9756 C C . LEU C 1 288 ? 30.955 34.555 113.277 1.00 20.24 310 LEU C C 1
ATOM 9757 O O . LEU C 1 288 ? 30.539 35.024 114.321 1.00 22.20 310 LEU C O 1
ATOM 9762 N N . ARG C 1 289 ? 32.039 34.994 112.679 1.00 20.11 311 ARG C N 1
ATOM 9763 C CA . ARG C 1 289 ? 32.843 36.098 113.255 1.00 21.19 311 ARG C CA 1
ATOM 9764 C C . ARG C 1 289 ? 32.020 37.385 113.395 1.00 24.63 311 ARG C C 1
ATOM 9765 O O . ARG C 1 289 ? 32.064 38.037 114.442 1.00 23.10 311 ARG C O 1
ATOM 9773 N N . TYR C 1 290 ? 31.252 37.734 112.371 1.00 22.75 312 TYR C N 1
ATOM 9774 C CA . TYR C 1 290 ? 30.416 38.935 112.461 1.00 22.31 312 TYR C CA 1
ATOM 9775 C C . TYR C 1 290 ? 29.341 38.681 113.517 1.00 20.69 312 TYR C C 1
ATOM 9776 O O . TYR C 1 290 ? 28.996 39.587 114.280 1.00 21.74 312 TYR C O 1
ATOM 9785 N N . GLY C 1 291 ? 28.798 37.456 113.539 1.00 22.21 313 GLY C N 1
ATOM 9786 C CA . GLY C 1 291 ? 27.729 37.137 114.478 1.00 23.61 313 GLY C CA 1
ATOM 9787 C C . GLY C 1 291 ? 28.124 37.326 115.942 1.00 24.15 313 GLY C C 1
ATOM 9788 O O . GLY C 1 291 ? 27.359 37.904 116.746 1.00 23.87 313 GLY C O 1
ATOM 9789 N N . PHE C 1 292 ? 29.287 36.823 116.328 1.00 25.11 314 PHE C N 1
ATOM 9790 C CA . PHE C 1 292 ? 29.658 37.015 117.723 1.00 24.63 314 PHE C CA 1
ATOM 9791 C C . PHE C 1 292 ? 29.911 38.495 118.041 1.00 25.16 314 PHE C C 1
ATOM 9792 O O . PHE C 1 292 ? 29.666 38.956 119.174 1.00 25.58 314 PHE C O 1
ATOM 9800 N N . LEU C 1 293 ? 30.380 39.249 117.062 1.00 23.05 315 LEU C N 1
ATOM 9801 C CA . LEU C 1 293 ? 30.612 40.658 117.364 1.00 24.96 315 LEU C CA 1
ATOM 9802 C C . LEU C 1 293 ? 29.266 41.310 117.614 1.00 26.31 315 LEU C C 1
ATOM 9803 O O . LEU C 1 293 ? 29.129 42.163 118.530 1.00 26.95 315 LEU C O 1
ATOM 9808 N N . LEU C 1 294 ? 28.279 40.937 116.799 1.00 24.46 316 LEU C N 1
ATOM 9809 C CA . LEU C 1 294 ? 26.966 41.536 116.906 1.00 25.20 316 LEU C CA 1
ATOM 9810 C C . LEU C 1 294 ? 26.302 41.141 118.213 1.00 26.90 316 LEU C C 1
ATOM 9811 O O . LEU C 1 294 ? 25.545 41.948 118.794 1.00 28.17 316 LEU C O 1
ATOM 9816 N N . LEU C 1 295 ? 26.551 39.905 118.657 1.00 26.43 317 LEU C N 1
ATOM 9817 C CA . LEU C 1 295 ? 25.981 39.463 119.954 1.00 26.79 317 LEU C CA 1
ATOM 9818 C C . LEU C 1 295 ? 26.620 40.230 121.136 1.00 26.55 317 LEU C C 1
ATOM 9819 O O . LEU C 1 295 ? 25.955 40.521 122.152 1.00 26.38 317 LEU C O 1
ATOM 9824 N N . MET C 1 296 ? 27.905 40.572 121.036 1.00 27.13 318 MET C N 1
ATOM 9825 C CA . MET C 1 296 ? 28.502 41.323 122.116 1.00 27.20 318 MET C CA 1
ATOM 9826 C C . MET C 1 296 ? 27.969 42.785 122.095 1.00 30.25 318 MET C C 1
ATOM 9827 O O . MET C 1 296 ? 27.901 43.441 123.148 1.00 31.24 318 MET C O 1
ATOM 9832 N N . LYS C 1 297 ? 27.605 43.299 120.923 1.00 29.89 319 LYS C N 1
ATOM 9833 C CA . LYS C 1 297 ? 27.058 44.690 120.801 1.00 30.75 319 LYS C CA 1
ATOM 9834 C C . LYS C 1 297 ? 25.646 44.785 121.362 1.00 31.19 319 LYS C C 1
ATOM 9835 O O . LYS C 1 297 ? 25.191 45.889 121.772 1.00 31.98 319 LYS C O 1
ATOM 9841 N N . HIS C 1 298 ? 24.941 43.664 121.315 1.00 31.54 320 HIS C N 1
ATOM 9842 C CA . HIS C 1 298 ? 23.562 43.546 121.779 1.00 32.58 320 HIS C CA 1
ATOM 9843 C C . HIS C 1 298 ? 23.410 42.469 122.834 1.00 33.23 320 HIS C C 1
ATOM 9844 O O . HIS C 1 298 ? 22.770 41.411 122.616 1.00 31.88 320 HIS C O 1
ATOM 9851 N N . PRO C 1 299 ? 23.944 42.743 124.034 1.00 33.57 321 PRO C N 1
ATOM 9852 C CA . PRO C 1 299 ? 23.864 41.744 125.129 1.00 34.42 321 PRO C CA 1
ATOM 9853 C C . PRO C 1 299 ? 22.437 41.271 125.487 1.00 34.03 321 PRO C C 1
ATOM 9854 O O . PRO C 1 299 ? 22.267 40.205 126.051 1.00 34.22 321 PRO C O 1
ATOM 9858 N N . GLU C 1 300 ? 21.422 42.046 125.123 1.00 34.47 322 GLU C N 1
ATOM 9859 C CA . GLU C 1 300 ? 20.053 41.667 125.420 1.00 35.65 322 GLU C CA 1
ATOM 9860 C C . GLU C 1 300 ? 19.622 40.499 124.565 1.00 33.42 322 GLU C C 1
ATOM 9861 O O . GLU C 1 300 ? 18.801 39.665 124.949 1.00 31.24 322 GLU C O 1
ATOM 9867 N N . VAL C 1 301 ? 20.148 40.475 123.341 1.00 31.64 323 VAL C N 1
ATOM 9868 C CA . VAL C 1 301 ? 19.844 39.402 122.426 1.00 28.91 323 VAL C CA 1
ATOM 9869 C C . VAL C 1 301 ? 20.572 38.128 122.903 1.00 27.43 323 VAL C C 1
ATOM 9870 O O . VAL C 1 301 ? 20.022 37.051 122.819 1.00 25.78 323 VAL C O 1
ATOM 9874 N N . GLU C 1 302 ? 21.805 38.262 123.382 1.00 28.25 324 GLU C N 1
ATOM 9875 C CA . GLU C 1 302 ? 22.543 37.088 123.885 1.00 29.23 324 GLU C CA 1
ATOM 9876 C C . GLU C 1 302 ? 21.766 36.515 125.078 1.00 31.49 324 GLU C C 1
ATOM 9877 O O . GLU C 1 302 ? 21.620 35.299 125.209 1.00 31.05 324 GLU C O 1
ATOM 9883 N N . ALA C 1 303 ? 21.286 37.405 125.948 1.00 31.08 325 ALA C N 1
ATOM 9884 C CA . ALA C 1 303 ? 20.518 36.950 127.132 1.00 32.61 325 ALA C CA 1
ATOM 9885 C C . ALA C 1 303 ? 19.329 36.107 126.684 1.00 31.62 325 ALA C C 1
ATOM 9886 O O . ALA C 1 303 ? 19.101 35.021 127.244 1.00 32.62 325 ALA C O 1
ATOM 9888 N N . LYS C 1 304 ? 18.604 36.568 125.661 1.00 31.65 326 LYS C N 1
ATOM 9889 C CA . LYS C 1 304 ? 17.448 35.849 125.139 1.00 32.32 326 LYS C CA 1
ATOM 9890 C C . LYS C 1 304 ? 17.822 34.542 124.483 1.00 33.41 326 LYS C C 1
ATOM 9891 O O . LYS C 1 304 ? 17.051 33.565 124.523 1.00 33.56 326 LYS C O 1
ATOM 9897 N N . VAL C 1 305 ? 18.997 34.513 123.851 1.00 30.82 327 VAL C N 1
ATOM 9898 C CA . VAL C 1 305 ? 19.468 33.275 123.245 1.00 30.69 327 VAL C CA 1
ATOM 9899 C C . VAL C 1 305 ? 19.722 32.257 124.375 1.00 30.11 327 VAL C C 1
ATOM 9900 O O . VAL C 1 305 ? 19.317 31.106 124.267 1.00 28.53 327 VAL C O 1
ATOM 9904 N N . HIS C 1 306 ? 20.414 32.709 125.433 1.00 30.85 328 HIS C N 1
ATOM 9905 C CA . HIS C 1 306 ? 20.752 31.856 126.566 1.00 31.77 328 HIS C CA 1
ATOM 9906 C C . HIS C 1 306 ? 19.490 31.310 127.195 1.00 33.28 328 HIS C C 1
ATOM 9907 O O . HIS C 1 306 ? 19.416 30.109 127.494 1.00 33.39 328 HIS C O 1
ATOM 9914 N N . GLU C 1 307 ? 18.483 32.166 127.345 1.00 34.24 329 GLU C N 1
ATOM 9915 C CA . GLU C 1 307 ? 17.212 31.718 127.930 1.00 35.96 329 GLU C CA 1
ATOM 9916 C C . GLU C 1 307 ? 16.646 30.563 127.099 1.00 35.92 329 GLU C C 1
ATOM 9917 O O . GLU C 1 307 ? 16.272 29.523 127.653 1.00 35.74 329 GLU C O 1
ATOM 9923 N N . GLU C 1 308 ? 16.595 30.720 125.776 1.00 34.92 330 GLU C N 1
ATOM 9924 C CA . GLU C 1 308 ? 16.049 29.636 124.929 1.00 32.95 330 GLU C CA 1
ATOM 9925 C C . GLU C 1 308 ? 16.923 28.371 124.841 1.00 33.28 330 GLU C C 1
ATOM 9926 O O . GLU C 1 308 ? 16.407 27.259 124.846 1.00 32.79 330 GLU C O 1
ATOM 9932 N N . ILE C 1 309 ? 18.241 28.519 124.780 1.00 30.11 331 ILE C N 1
ATOM 9933 C CA . ILE C 1 309 ? 19.072 27.320 124.743 1.00 29.73 331 ILE C CA 1
ATOM 9934 C C . ILE C 1 309 ? 18.905 26.531 126.079 1.00 30.84 331 ILE C C 1
ATOM 9935 O O . ILE C 1 309 ? 18.797 25.303 126.081 1.00 29.77 331 ILE C O 1
ATOM 9940 N N . ASP C 1 310 ? 18.878 27.272 127.173 1.00 30.83 332 ASP C N 1
ATOM 9941 C CA . ASP C 1 310 ? 18.788 26.637 128.498 1.00 32.80 332 ASP C CA 1
ATOM 9942 C C . ASP C 1 310 ? 17.458 25.928 128.664 1.00 34.19 332 ASP C C 1
ATOM 9943 O O . ASP C 1 310 ? 17.387 24.844 129.270 1.00 34.10 332 ASP C O 1
ATOM 9948 N N . ARG C 1 311 ? 16.411 26.491 128.094 1.00 34.34 333 ARG C N 1
ATOM 9949 C CA . ARG C 1 311 ? 15.115 25.851 128.208 1.00 36.05 333 ARG C CA 1
ATOM 9950 C C . ARG C 1 311 ? 14.824 24.693 127.256 1.00 36.56 333 ARG C C 1
ATOM 9951 O O . ARG C 1 311 ? 14.202 23.669 127.648 1.00 36.96 333 ARG C O 1
ATOM 9959 N N . VAL C 1 312 ? 15.272 24.802 126.006 1.00 36.22 334 VAL C N 1
ATOM 9960 C CA . VAL C 1 312 ? 14.980 23.772 125.013 1.00 35.85 334 VAL C CA 1
ATOM 9961 C C . VAL C 1 312 ? 15.988 22.652 124.964 1.00 37.13 334 VAL C C 1
ATOM 9962 O O . VAL C 1 312 ? 15.638 21.510 124.783 1.00 36.99 334 VAL C O 1
ATOM 9966 N N . ILE C 1 313 ? 17.257 22.976 125.157 1.00 36.98 335 ILE C N 1
ATOM 9967 C CA . ILE C 1 313 ? 18.301 21.957 125.088 1.00 36.00 335 ILE C CA 1
ATOM 9968 C C . ILE C 1 313 ? 18.907 21.614 126.448 1.00 37.06 335 ILE C C 1
ATOM 9969 O O . ILE C 1 313 ? 19.229 20.453 126.713 1.00 36.16 335 ILE C O 1
ATOM 9974 N N . GLY C 1 314 ? 19.090 22.611 127.302 1.00 36.41 336 GLY C N 1
ATOM 9975 C CA . GLY C 1 314 ? 19.704 22.333 128.589 1.00 37.68 336 GLY C CA 1
ATOM 9976 C C . GLY C 1 314 ? 21.213 22.344 128.566 1.00 38.80 336 GLY C C 1
ATOM 9977 O O . GLY C 1 314 ? 21.835 22.991 127.722 1.00 39.69 336 GLY C O 1
ATOM 9978 N N . LYS C 1 315 ? 21.841 21.630 129.478 1.00 38.89 337 LYS C N 1
ATOM 9979 C CA . LYS C 1 315 ? 23.291 21.612 129.498 1.00 39.11 337 LYS C CA 1
ATOM 9980 C C . LYS C 1 315 ? 23.874 20.192 129.429 1.00 38.27 337 LYS C C 1
ATOM 9981 O O . LYS C 1 315 ? 25.088 20.026 129.443 1.00 37.05 337 LYS C O 1
ATOM 9987 N N . ASN C 1 316 ? 23.032 19.172 129.301 1.00 36.51 338 ASN C N 1
ATOM 9988 C CA . ASN C 1 316 ? 23.577 17.817 129.360 1.00 36.54 338 ASN C CA 1
ATOM 9989 C C . ASN C 1 316 ? 23.762 17.055 128.054 1.00 35.82 338 ASN C C 1
ATOM 9990 O O . ASN C 1 316 ? 24.086 15.854 128.049 1.00 34.49 338 ASN C O 1
ATOM 9995 N N . ARG C 1 317 ? 23.588 17.763 126.947 1.00 33.57 339 ARG C N 1
ATOM 9996 C CA . ARG C 1 317 ? 23.740 17.120 125.665 1.00 34.86 339 ARG C CA 1
ATOM 9997 C C . ARG C 1 317 ? 24.030 18.224 124.671 1.00 33.96 339 ARG C C 1
ATOM 9998 O O . ARG C 1 317 ? 23.755 19.394 124.921 1.00 33.66 339 ARG C O 1
ATOM 10006 N N . GLN C 1 318 ? 24.551 17.828 123.529 1.00 34.26 340 GLN C N 1
ATOM 10007 C CA . GLN C 1 318 ? 24.862 18.830 122.523 1.00 34.36 340 GLN C CA 1
ATOM 10008 C C . GLN C 1 318 ? 23.666 19.158 121.666 1.00 32.55 340 GLN C C 1
ATOM 10009 O O . GLN C 1 318 ? 22.722 18.365 121.511 1.00 31.36 340 GLN C O 1
ATOM 10015 N N . PRO C 1 319 ? 23.651 20.379 121.131 1.00 29.98 341 PRO C N 1
ATOM 10016 C CA . PRO C 1 319 ? 22.547 20.766 120.263 1.00 29.17 341 PRO C CA 1
ATOM 10017 C C . PRO C 1 319 ? 22.507 19.822 119.048 1.00 28.84 341 PRO C C 1
ATOM 10018 O O . PRO C 1 319 ? 23.543 19.272 118.611 1.00 27.56 341 PRO C O 1
ATOM 10022 N N . LYS C 1 320 ? 21.324 19.617 118.508 1.00 29.54 342 LYS C N 1
ATOM 10023 C CA . LYS C 1 320 ? 21.199 18.803 117.292 1.00 30.80 342 LYS C CA 1
ATOM 10024 C C . LYS C 1 320 ? 20.375 19.673 116.332 1.00 29.66 342 LYS C C 1
ATOM 10025 O O . LYS C 1 320 ? 19.694 20.562 116.760 1.00 29.36 342 LYS C O 1
ATOM 10031 N N . PHE C 1 321 ? 20.480 19.439 115.030 1.00 30.82 343 PHE C N 1
ATOM 10032 C CA . PHE C 1 321 ? 19.793 20.265 114.055 1.00 31.88 343 PHE C CA 1
ATOM 10033 C C . PHE C 1 321 ? 18.303 20.419 114.291 1.00 32.47 343 PHE C C 1
ATOM 10034 O O . PHE C 1 321 ? 17.771 21.526 114.176 1.00 29.79 343 PHE C O 1
ATOM 10042 N N . GLU C 1 322 ? 17.642 19.318 114.642 1.00 34.14 344 GLU C N 1
ATOM 10043 C CA . GLU C 1 322 ? 16.194 19.391 114.903 1.00 35.55 344 GLU C CA 1
ATOM 10044 C C . GLU C 1 322 ? 15.795 20.355 116.019 1.00 33.83 344 GLU C C 1
ATOM 10045 O O . GLU C 1 322 ? 14.652 20.825 116.052 1.00 33.13 344 GLU C O 1
ATOM 10051 N N . ASP C 1 323 ? 16.718 20.711 116.903 1.00 32.18 345 ASP C N 1
ATOM 10052 C CA . ASP C 1 323 ? 16.363 21.676 117.935 1.00 33.34 345 ASP C CA 1
ATOM 10053 C C . ASP C 1 323 ? 15.893 22.989 117.338 1.00 33.65 345 ASP C C 1
ATOM 10054 O O . ASP C 1 323 ? 15.095 23.699 117.947 1.00 30.95 345 ASP C O 1
ATOM 10059 N N . ARG C 1 324 ? 16.364 23.279 116.117 1.00 35.09 346 ARG C N 1
ATOM 10060 C CA . ARG C 1 324 ? 15.998 24.502 115.388 1.00 37.13 346 ARG C CA 1
ATOM 10061 C C . ARG C 1 324 ? 14.480 24.715 115.412 1.00 37.96 346 ARG C C 1
ATOM 10062 O O . ARG C 1 324 ? 13.977 25.811 115.617 1.00 35.50 346 ARG C O 1
ATOM 10070 N N . ALA C 1 325 ? 13.746 23.626 115.220 1.00 38.70 347 ALA C N 1
ATOM 10071 C CA . ALA C 1 325 ? 12.287 23.684 115.215 1.00 39.19 347 ALA C CA 1
ATOM 10072 C C . ALA C 1 325 ? 11.665 24.234 116.507 1.00 38.34 347 ALA C C 1
ATOM 10073 O O . ALA C 1 325 ? 10.568 24.767 116.461 1.00 38.97 347 ALA C O 1
ATOM 10075 N N . LYS C 1 326 ? 12.352 24.134 117.654 1.00 37.69 348 LYS C N 1
ATOM 10076 C CA . LYS C 1 326 ? 11.790 24.651 118.928 1.00 36.73 348 LYS C CA 1
ATOM 10077 C C . LYS C 1 326 ? 12.523 25.890 119.411 1.00 35.28 348 LYS C C 1
ATOM 10078 O O . LYS C 1 326 ? 12.330 26.360 120.548 1.00 33.06 348 LYS C O 1
ATOM 10084 N N . MET C 1 327 ? 13.370 26.438 118.521 1.00 32.85 349 MET C N 1
ATOM 10085 C CA . MET C 1 327 ? 14.142 27.626 118.839 1.00 32.89 349 MET C CA 1
ATOM 10086 C C . MET C 1 327 ? 13.938 28.791 117.831 1.00 33.57 349 MET C C 1
ATOM 10087 O O . MET C 1 327 ? 14.885 29.191 117.130 1.00 31.77 349 MET C O 1
ATOM 10092 N N . PRO C 1 328 ? 12.732 29.395 117.811 1.00 33.02 350 PRO C N 1
ATOM 10093 C CA . PRO C 1 328 ? 12.461 30.500 116.887 1.00 32.34 350 PRO C CA 1
ATOM 10094 C C . PRO C 1 328 ? 13.348 31.723 117.152 1.00 31.75 350 PRO C C 1
ATOM 10095 O O . PRO C 1 328 ? 13.735 32.433 116.202 1.00 32.09 350 PRO C O 1
ATOM 10099 N N . TYR C 1 329 ? 13.704 31.973 118.410 1.00 30.75 351 TYR C N 1
ATOM 10100 C CA . TYR C 1 329 ? 14.555 33.132 118.670 1.00 30.06 351 TYR C CA 1
ATOM 10101 C C . TYR C 1 329 ? 15.938 32.879 118.072 1.00 28.82 351 TYR C C 1
ATOM 10102 O O . TYR C 1 329 ? 16.431 33.739 117.352 1.00 28.44 351 TYR C O 1
ATOM 10111 N N . MET C 1 330 ? 16.572 31.742 118.363 1.00 29.22 352 MET C N 1
ATOM 10112 C CA . MET C 1 330 ? 17.877 31.505 117.764 1.00 29.95 352 MET C CA 1
ATOM 10113 C C . MET C 1 330 ? 17.767 31.556 116.227 1.00 30.39 352 MET C C 1
ATOM 10114 O O . MET C 1 330 ? 18.672 32.109 115.577 1.00 29.81 352 MET C O 1
ATOM 10119 N N . GLU C 1 331 ? 16.703 31.010 115.637 1.00 28.79 353 GLU C N 1
ATOM 10120 C CA . GLU C 1 331 ? 16.557 31.053 114.182 1.00 30.35 353 GLU C CA 1
ATOM 10121 C C . GLU C 1 331 ? 16.479 32.494 113.664 1.00 29.76 353 GLU C C 1
ATOM 10122 O O . GLU C 1 331 ? 17.068 32.807 112.594 1.00 28.33 353 GLU C O 1
ATOM 10128 N N . ALA C 1 332 ? 15.731 33.356 114.367 1.00 27.64 354 ALA C N 1
ATOM 10129 C CA . ALA C 1 332 ? 15.683 34.754 113.976 1.00 27.03 354 ALA C CA 1
ATOM 10130 C C . ALA C 1 332 ? 17.035 35.439 114.171 1.00 25.56 354 ALA C C 1
ATOM 10131 O O . ALA C 1 332 ? 17.365 36.299 113.355 1.00 25.47 354 ALA C O 1
ATOM 10133 N N . VAL C 1 333 ? 17.772 35.113 115.227 1.00 23.29 355 VAL C N 1
ATOM 10134 C CA . VAL C 1 333 ? 19.081 35.708 115.507 1.00 23.66 355 VAL C CA 1
ATOM 10135 C C . VAL C 1 333 ? 20.051 35.348 114.330 1.00 24.89 355 VAL C C 1
ATOM 10136 O O . VAL C 1 333 ? 20.766 36.211 113.830 1.00 23.80 355 VAL C O 1
ATOM 10140 N N . ILE C 1 334 ? 20.043 34.094 113.908 1.00 24.47 356 ILE C N 1
ATOM 10141 C CA . ILE C 1 334 ? 20.962 33.699 112.816 1.00 24.49 356 ILE C CA 1
ATOM 10142 C C . ILE C 1 334 ? 20.537 34.323 111.494 1.00 24.90 356 ILE C C 1
ATOM 10143 O O . ILE C 1 334 ? 21.382 34.773 110.708 1.00 22.78 356 ILE C O 1
ATOM 10148 N N . HIS C 1 335 ? 19.241 34.334 111.213 1.00 22.98 357 HIS C N 1
ATOM 10149 C CA . HIS C 1 335 ? 18.792 35.007 109.999 1.00 23.44 357 HIS C CA 1
ATOM 10150 C C . HIS C 1 335 ? 19.187 36.490 110.038 1.00 24.06 357 HIS C C 1
ATOM 10151 O O . HIS C 1 335 ? 19.659 37.023 109.028 1.00 22.28 357 HIS C O 1
ATOM 10158 N N . GLU C 1 336 ? 19.006 37.162 111.184 1.00 23.60 358 GLU C N 1
ATOM 10159 C CA . GLU C 1 336 ? 19.378 38.606 111.277 1.00 22.96 358 GLU C CA 1
ATOM 10160 C C . GLU C 1 336 ? 20.905 38.810 111.167 1.00 22.11 358 GLU C C 1
ATOM 10161 O O . GLU C 1 336 ? 21.378 39.811 110.610 1.00 22.26 358 GLU C O 1
ATOM 10167 N N . ILE C 1 337 ? 21.680 37.825 111.613 1.00 21.34 359 ILE C N 1
ATOM 10168 C CA . ILE C 1 337 ? 23.138 37.954 111.501 1.00 20.87 359 ILE C CA 1
ATOM 10169 C C . ILE C 1 337 ? 23.474 37.871 109.989 1.00 22.18 359 ILE C C 1
ATOM 10170 O O . ILE C 1 337 ? 24.337 38.613 109.480 1.00 21.58 359 ILE C O 1
ATOM 10175 N N . GLN C 1 338 ? 22.791 36.983 109.271 1.00 20.72 360 GLN C N 1
ATOM 10176 C CA . GLN C 1 338 ? 23.089 36.839 107.840 1.00 21.07 360 GLN C CA 1
ATOM 10177 C C . GLN C 1 338 ? 22.584 38.046 107.105 1.00 21.52 360 GLN C C 1
ATOM 10178 O O . GLN C 1 338 ? 23.189 38.473 106.116 1.00 19.75 360 GLN C O 1
ATOM 10184 N N . ARG C 1 339 ? 21.439 38.559 107.555 1.00 20.77 361 ARG C N 1
ATOM 10185 C CA . ARG C 1 339 ? 20.859 39.728 106.893 1.00 19.78 361 ARG C CA 1
ATOM 10186 C C . ARG C 1 339 ? 21.716 40.979 107.119 1.00 19.87 361 ARG C C 1
ATOM 10187 O O . ARG C 1 339 ? 22.032 41.713 106.134 1.00 20.91 361 ARG C O 1
ATOM 10195 N N . PHE C 1 340 ? 22.123 41.199 108.371 1.00 20.27 362 PHE C N 1
ATOM 10196 C CA . PHE C 1 340 ? 22.950 42.363 108.713 1.00 20.68 362 PHE C CA 1
ATOM 10197 C C . PHE C 1 340 ? 24.387 42.204 108.155 1.00 21.49 362 PHE C C 1
ATOM 10198 O O . PHE C 1 340 ? 24.964 43.171 107.643 1.00 20.81 362 PHE C O 1
ATOM 10206 N N . GLY C 1 341 ? 24.933 40.976 108.281 1.00 22.21 363 GLY C N 1
ATOM 10207 C CA . GLY C 1 341 ? 26.287 40.630 107.822 1.00 21.76 363 GLY C CA 1
ATOM 10208 C C . GLY C 1 341 ? 26.492 40.855 106.326 1.00 20.79 363 GLY C C 1
ATOM 10209 O O . GLY C 1 341 ? 27.573 41.262 105.899 1.00 21.33 363 GLY C O 1
ATOM 10210 N N . ASP C 1 342 ? 25.474 40.574 105.516 1.00 18.70 364 ASP C N 1
ATOM 10211 C CA . ASP C 1 342 ? 25.515 40.814 104.061 1.00 18.53 364 ASP C CA 1
ATOM 10212 C C . ASP C 1 342 ? 26.884 40.374 103.489 1.00 20.25 364 ASP C C 1
ATOM 10213 O O . ASP C 1 342 ? 27.565 41.134 102.782 1.00 20.66 364 ASP C O 1
ATOM 10218 N N . VAL C 1 343 ? 27.264 39.140 103.794 1.00 18.75 365 VAL C N 1
ATOM 10219 C CA . VAL C 1 343 ? 28.599 38.684 103.445 1.00 20.82 365 VAL C CA 1
ATOM 10220 C C . VAL C 1 343 ? 28.986 38.752 101.979 1.00 19.62 365 VAL C C 1
ATOM 10221 O O . VAL C 1 343 ? 30.163 39.024 101.699 1.00 19.14 365 VAL C O 1
ATOM 10225 N N . ILE C 1 344 ? 28.064 38.468 101.057 1.00 18.89 366 ILE C N 1
ATOM 10226 C CA . ILE C 1 344 ? 28.386 38.573 99.606 1.00 18.07 366 ILE C CA 1
ATOM 10227 C C . ILE C 1 344 ? 27.363 39.613 99.138 1.00 19.26 366 ILE C C 1
ATOM 10228 O O . ILE C 1 344 ? 26.320 39.254 98.562 1.00 18.75 366 ILE C O 1
ATOM 10233 N N . PRO C 1 345 ? 27.717 40.923 99.239 1.00 16.88 367 PRO C N 1
ATOM 10234 C CA . PRO C 1 345 ? 26.756 41.985 98.898 1.00 18.46 367 PRO C CA 1
ATOM 10235 C C . PRO C 1 345 ? 26.286 42.156 97.528 1.00 19.05 367 PRO C C 1
ATOM 10236 O O . PRO C 1 345 ? 25.175 42.650 97.350 1.00 18.81 367 PRO C O 1
ATOM 10240 N N . MET C 1 346 ? 27.102 41.765 96.538 1.00 16.79 368 MET C N 1
ATOM 10241 C CA . MET C 1 346 ? 26.698 41.898 95.151 1.00 17.80 368 MET C CA 1
ATOM 10242 C C . MET C 1 346 ? 26.590 40.542 94.490 1.00 16.79 368 MET C C 1
ATOM 10243 O O . MET C 1 346 ? 26.660 40.425 93.241 1.00 19.27 368 MET C O 1
ATOM 10248 N N . SER C 1 347 ? 26.454 39.517 95.327 1.00 15.55 369 SER C N 1
ATOM 10249 C CA . SER C 1 347 ? 26.316 38.122 94.897 1.00 16.57 369 SER C CA 1
ATOM 10250 C C . SER C 1 347 ? 27.535 37.755 94.057 1.00 18.14 369 SER C C 1
ATOM 10251 O O . SER C 1 347 ? 28.590 38.434 94.200 1.00 16.39 369 SER C O 1
ATOM 10254 N N . LEU C 1 348 ? 27.437 36.670 93.295 1.00 17.15 370 LEU C N 1
ATOM 10255 C CA . LEU C 1 348 ? 28.464 36.383 92.262 1.00 17.46 370 LEU C CA 1
ATOM 10256 C C . LEU C 1 348 ? 27.745 36.821 90.981 1.00 18.55 370 LEU C C 1
ATOM 10257 O O . LEU C 1 348 ? 26.520 36.583 90.862 1.00 17.88 370 LEU C O 1
ATOM 10262 N N . ALA C 1 349 ? 28.450 37.473 90.074 1.00 16.70 371 ALA C N 1
ATOM 10263 C CA . ALA C 1 349 ? 27.720 38.025 88.886 1.00 17.51 371 ALA C CA 1
ATOM 10264 C C . ALA C 1 349 ? 27.005 37.007 88.032 1.00 18.22 371 ALA C C 1
ATOM 10265 O O . ALA C 1 349 ? 27.422 35.876 87.948 1.00 17.68 371 ALA C O 1
ATOM 10267 N N . ARG C 1 350 ? 25.875 37.409 87.426 1.00 18.84 372 ARG C N 1
ATOM 10268 C CA . ARG C 1 350 ? 25.188 36.557 86.496 1.00 17.35 372 ARG C CA 1
ATOM 10269 C C . ARG C 1 350 ? 25.441 37.164 85.101 1.00 19.22 372 ARG C C 1
ATOM 10270 O O . ARG C 1 350 ? 26.145 38.200 84.926 1.00 18.34 372 ARG C O 1
ATOM 10278 N N . ARG C 1 351 ? 24.857 36.526 84.085 1.00 20.51 373 ARG C N 1
ATOM 10279 C CA . ARG C 1 351 ? 24.988 36.988 82.727 1.00 21.07 373 ARG C CA 1
ATOM 10280 C C . ARG C 1 351 ? 23.736 36.564 81.970 1.00 21.64 373 ARG C C 1
ATOM 10281 O O . ARG C 1 351 ? 23.288 35.468 82.189 1.00 21.80 373 ARG C O 1
ATOM 10289 N N . VAL C 1 352 ? 23.196 37.406 81.094 1.00 21.72 374 VAL C N 1
ATOM 10290 C CA . VAL C 1 352 ? 22.021 36.904 80.346 1.00 24.09 374 VAL C CA 1
ATOM 10291 C C . VAL C 1 352 ? 22.459 35.919 79.270 1.00 24.33 374 VAL C C 1
ATOM 10292 O O . VAL C 1 352 ? 23.399 36.193 78.538 1.00 24.28 374 VAL C O 1
ATOM 10296 N N . LYS C 1 353 ? 21.748 34.801 79.181 1.00 24.48 375 LYS C N 1
ATOM 10297 C CA . LYS C 1 353 ? 22.057 33.710 78.236 1.00 28.79 375 LYS C CA 1
ATOM 10298 C C . LYS C 1 353 ? 21.783 34.067 76.784 1.00 30.47 375 LYS C C 1
ATOM 10299 O O . LYS C 1 353 ? 22.480 33.600 75.892 1.00 31.82 375 LYS C O 1
ATOM 10305 N N . LYS C 1 354 ? 20.748 34.866 76.548 1.00 30.56 376 LYS C N 1
ATOM 10306 C CA . LYS C 1 354 ? 20.367 35.258 75.200 1.00 32.56 376 LYS C CA 1
ATOM 10307 C C . LYS C 1 354 ? 19.828 36.680 75.212 1.00 32.21 376 LYS C C 1
ATOM 10308 O O . LYS C 1 354 ? 19.550 37.191 76.296 1.00 31.86 376 LYS C O 1
ATOM 10314 N N . ASP C 1 355 ? 19.675 37.309 74.031 1.00 31.55 377 ASP C N 1
ATOM 10315 C CA . ASP C 1 355 ? 19.044 38.647 73.958 1.00 30.72 377 ASP C CA 1
ATOM 10316 C C . ASP C 1 355 ? 17.793 38.508 74.839 1.00 30.68 377 ASP C C 1
ATOM 10317 O O . ASP C 1 355 ? 16.976 37.567 74.680 1.00 30.65 377 ASP C O 1
ATOM 10322 N N . THR C 1 356 ? 17.621 39.451 75.776 1.00 29.44 378 THR C N 1
ATOM 10323 C CA . THR C 1 356 ? 16.558 39.374 76.750 1.00 28.22 378 THR C CA 1
ATOM 10324 C C . THR C 1 356 ? 15.797 40.665 76.921 1.00 27.84 378 THR C C 1
ATOM 10325 O O . THR C 1 356 ? 16.392 41.763 76.917 1.00 26.75 378 THR C O 1
ATOM 10329 N N . LYS C 1 357 ? 14.475 40.553 77.060 1.00 27.48 379 LYS C N 1
ATOM 10330 C CA . LYS C 1 357 ? 13.713 41.777 77.357 1.00 27.53 379 LYS C CA 1
ATOM 10331 C C . LYS C 1 357 ? 13.388 41.693 78.832 1.00 26.11 379 LYS C C 1
ATOM 10332 O O . LYS C 1 357 ? 12.836 40.701 79.294 1.00 27.56 379 LYS C O 1
ATOM 10338 N N . PHE C 1 358 ? 13.700 42.749 79.581 1.00 25.23 380 PHE C N 1
ATOM 10339 C CA . PHE C 1 358 ? 13.482 42.763 81.032 1.00 24.39 380 PHE C CA 1
ATOM 10340 C C . PHE C 1 358 ? 12.912 44.102 81.359 1.00 24.75 380 PHE C C 1
ATOM 10341 O O . PHE C 1 358 ? 13.506 45.127 81.094 1.00 23.78 380 PHE C O 1
ATOM 10349 N N . ARG C 1 359 ? 11.737 44.082 81.980 1.00 25.82 381 ARG C N 1
ATOM 10350 C CA . ARG C 1 359 ? 11.030 45.314 82.287 1.00 26.52 381 ARG C CA 1
ATOM 10351 C C . ARG C 1 359 ? 11.015 46.108 80.973 1.00 28.00 381 ARG C C 1
ATOM 10352 O O . ARG C 1 359 ? 10.708 45.551 79.926 1.00 29.09 381 ARG C O 1
ATOM 10360 N N . ASP C 1 360 ? 11.339 47.378 80.967 1.00 30.43 382 ASP C N 1
ATOM 10361 C CA . ASP C 1 360 ? 11.234 48.065 79.666 1.00 32.13 382 ASP C CA 1
ATOM 10362 C C . ASP C 1 360 ? 12.516 48.067 78.840 1.00 29.96 382 ASP C C 1
ATOM 10363 O O . ASP C 1 360 ? 12.617 48.764 77.842 1.00 30.10 382 ASP C O 1
ATOM 10368 N N . PHE C 1 361 ? 13.450 47.214 79.218 1.00 27.52 383 PHE C N 1
ATOM 10369 C CA . PHE C 1 361 ? 14.750 47.243 78.611 1.00 25.09 383 PHE C CA 1
ATOM 10370 C C . PHE C 1 361 ? 15.113 46.021 77.774 1.00 24.94 383 PHE C C 1
ATOM 10371 O O . PHE C 1 361 ? 14.481 44.961 77.893 1.00 26.32 383 PHE C O 1
ATOM 10379 N N . PHE C 1 362 ? 16.163 46.189 76.993 1.00 25.90 384 PHE C N 1
ATOM 10380 C CA . PHE C 1 362 ? 16.694 45.139 76.121 1.00 28.38 384 PHE C CA 1
ATOM 10381 C C . PHE C 1 362 ? 18.124 44.830 76.592 1.00 27.53 384 PHE C C 1
ATOM 10382 O O . PHE C 1 362 ? 18.955 45.762 76.625 1.00 28.84 384 PHE C O 1
ATOM 10390 N N . LEU C 1 363 ? 18.368 43.588 76.994 1.00 26.31 385 LEU C N 1
ATOM 10391 C CA . LEU C 1 363 ? 19.728 43.166 77.423 1.00 26.99 385 LEU C CA 1
ATOM 10392 C C . LEU C 1 363 ? 20.320 42.176 76.355 1.00 24.97 385 LEU C C 1
ATOM 10393 O O . LEU C 1 363 ? 19.868 41.055 76.212 1.00 26.76 385 LEU C O 1
ATOM 10398 N N . PRO C 1 364 ? 21.335 42.607 75.613 1.00 26.41 386 PRO C N 1
ATOM 10399 C CA . PRO C 1 364 ? 21.963 41.743 74.592 1.00 27.91 386 PRO C CA 1
ATOM 10400 C C . PRO C 1 364 ? 22.528 40.450 75.247 1.00 30.22 386 PRO C C 1
ATOM 10401 O O . PRO C 1 364 ? 22.967 40.502 76.406 1.00 30.88 386 PRO C O 1
ATOM 10405 N N . LYS C 1 365 ? 22.516 39.330 74.514 1.00 28.32 387 LYS C N 1
ATOM 10406 C CA . LYS C 1 365 ? 23.091 38.072 74.968 1.00 27.93 387 LYS C CA 1
ATOM 10407 C C . LYS C 1 365 ? 24.496 38.397 75.549 1.00 26.80 387 LYS C C 1
ATOM 10408 O O . LYS C 1 365 ? 25.247 39.187 74.956 1.00 27.36 387 LYS C O 1
ATOM 10414 N N . GLY C 1 366 ? 24.815 37.792 76.700 1.00 25.96 388 GLY C N 1
ATOM 10415 C CA . GLY C 1 366 ? 26.137 37.958 77.307 1.00 25.55 388 GLY C CA 1
ATOM 10416 C C . GLY C 1 366 ? 26.267 39.130 78.278 1.00 24.98 388 GLY C C 1
ATOM 10417 O O . GLY C 1 366 ? 27.312 39.280 78.953 1.00 22.10 388 GLY C O 1
ATOM 10418 N N . THR C 1 367 ? 25.233 39.989 78.325 1.00 23.16 389 THR C N 1
ATOM 10419 C CA . THR C 1 367 ? 25.258 41.159 79.223 1.00 22.83 389 THR C CA 1
ATOM 10420 C C . THR C 1 367 ? 25.452 40.700 80.673 1.00 20.98 389 THR C C 1
ATOM 10421 O O . THR C 1 367 ? 24.723 39.880 81.185 1.00 21.06 389 THR C O 1
ATOM 10425 N N . GLU C 1 368 ? 26.475 41.250 81.359 1.00 18.18 390 GLU C N 1
ATOM 10426 C CA . GLU C 1 368 ? 26.676 40.861 82.757 1.00 17.70 390 GLU C CA 1
ATOM 10427 C C . GLU C 1 368 ? 25.689 41.563 83.648 1.00 17.18 390 GLU C C 1
ATOM 10428 O O . GLU C 1 368 ? 25.275 42.652 83.365 1.00 17.93 390 GLU C O 1
ATOM 10434 N N . VAL C 1 369 ? 25.412 40.934 84.775 1.00 16.67 391 VAL C N 1
ATOM 10435 C CA . VAL C 1 369 ? 24.416 41.400 85.759 1.00 16.34 391 VAL C CA 1
ATOM 10436 C C . VAL C 1 369 ? 24.926 41.289 87.173 1.00 15.43 391 VAL C C 1
ATOM 10437 O O . VAL C 1 369 ? 25.441 40.235 87.565 1.00 16.83 391 VAL C O 1
ATOM 10441 N N . TYR C 1 370 ? 24.747 42.352 87.937 1.00 16.08 392 TYR C N 1
ATOM 10442 C CA . TYR C 1 370 ? 25.106 42.415 89.364 1.00 15.16 392 TYR C CA 1
ATOM 10443 C C . TYR C 1 370 ? 23.814 42.431 90.198 1.00 16.80 392 TYR C C 1
ATOM 10444 O O . TYR C 1 370 ? 23.151 43.504 90.258 1.00 16.67 392 TYR C O 1
ATOM 10453 N N . PRO C 1 371 ? 23.431 41.293 90.781 1.00 16.10 393 PRO C N 1
ATOM 10454 C CA . PRO C 1 371 ? 22.234 41.220 91.646 1.00 17.95 393 PRO C CA 1
ATOM 10455 C C . PRO C 1 371 ? 22.675 41.769 93.014 1.00 17.13 393 PRO C C 1
ATOM 10456 O O . PRO C 1 371 ? 23.482 41.122 93.733 1.00 18.73 393 PRO C O 1
ATOM 10460 N N . MET C 1 372 ? 22.189 42.966 93.396 1.00 15.85 394 MET C N 1
ATOM 10461 C CA . MET C 1 372 ? 22.636 43.589 94.617 1.00 16.75 394 MET C CA 1
ATOM 10462 C C . MET C 1 372 ? 21.964 43.007 95.814 1.00 17.33 394 MET C C 1
ATOM 10463 O O . MET C 1 372 ? 21.013 43.586 96.382 1.00 18.14 394 MET C O 1
ATOM 10468 N N . LEU C 1 373 ? 22.439 41.839 96.221 1.00 17.57 395 LEU C N 1
ATOM 10469 C CA . LEU C 1 373 ? 21.782 41.133 97.352 1.00 17.94 395 LEU C CA 1
ATOM 10470 C C . LEU C 1 373 ? 21.694 42.020 98.613 1.00 17.93 395 LEU C C 1
ATOM 10471 O O . LEU C 1 373 ? 20.716 41.971 99.355 1.00 19.55 395 LEU C O 1
ATOM 10476 N N . GLY C 1 374 ? 22.733 42.805 98.902 1.00 17.78 396 GLY C N 1
ATOM 10477 C CA . GLY C 1 374 ? 22.657 43.610 100.070 1.00 18.72 396 GLY C CA 1
ATOM 10478 C C . GLY C 1 374 ? 21.524 44.621 100.062 1.00 19.08 396 GLY C C 1
ATOM 10479 O O . GLY C 1 374 ? 21.059 45.011 101.167 1.00 21.20 396 GLY C O 1
ATOM 10480 N N . SER C 1 375 ? 21.106 45.037 98.876 1.00 17.44 397 SER C N 1
ATOM 10481 C CA . SER C 1 375 ? 19.984 46.015 98.740 1.00 18.78 397 SER C CA 1
ATOM 10482 C C . SER C 1 375 ? 18.656 45.284 98.920 1.00 19.95 397 SER C C 1
ATOM 10483 O O . SER C 1 375 ? 17.635 45.933 99.150 1.00 23.01 397 SER C O 1
ATOM 10486 N N . VAL C 1 376 ? 18.677 43.966 98.807 1.00 19.23 398 VAL C N 1
ATOM 10487 C CA . VAL C 1 376 ? 17.458 43.185 99.082 1.00 19.98 398 VAL C CA 1
ATOM 10488 C C . VAL C 1 376 ? 17.445 42.970 100.627 1.00 20.47 398 VAL C C 1
ATOM 10489 O O . VAL C 1 376 ? 16.432 43.171 101.303 1.00 20.95 398 VAL C O 1
ATOM 10493 N N . LEU C 1 377 ? 18.581 42.555 101.211 1.00 19.12 399 LEU C N 1
ATOM 10494 C CA . LEU C 1 377 ? 18.668 42.360 102.641 1.00 20.35 399 LEU C CA 1
ATOM 10495 C C . LEU C 1 377 ? 18.346 43.621 103.435 1.00 20.69 399 LEU C C 1
ATOM 10496 O O . LEU C 1 377 ? 17.966 43.527 104.579 1.00 20.91 399 LEU C O 1
ATOM 10501 N N . ARG C 1 378 ? 18.478 44.804 102.810 1.00 22.55 400 ARG C N 1
ATOM 10502 C CA . ARG C 1 378 ? 18.189 46.080 103.499 1.00 22.31 400 ARG C CA 1
ATOM 10503 C C . ARG C 1 378 ? 16.987 46.765 102.833 1.00 23.82 400 ARG C C 1
ATOM 10504 O O . ARG C 1 378 ? 16.794 47.966 103.019 1.00 24.57 400 ARG C O 1
ATOM 10512 N N . ASP C 1 379 ? 16.170 46.016 102.104 1.00 23.29 401 ASP C N 1
ATOM 10513 C CA . ASP C 1 379 ? 15.071 46.654 101.386 1.00 24.88 401 ASP C CA 1
ATOM 10514 C C . ASP C 1 379 ? 14.075 47.188 102.454 1.00 25.34 401 ASP C C 1
ATOM 10515 O O . ASP C 1 379 ? 13.541 46.405 103.205 1.00 25.84 401 ASP C O 1
ATOM 10520 N N . PRO C 1 380 ? 13.828 48.511 102.492 1.00 26.79 402 PRO C N 1
ATOM 10521 C CA . PRO C 1 380 ? 12.918 49.066 103.515 1.00 27.71 402 PRO C CA 1
ATOM 10522 C C . PRO C 1 380 ? 11.470 48.620 103.383 1.00 28.22 402 PRO C C 1
ATOM 10523 O O . PRO C 1 380 ? 10.709 48.817 104.330 1.00 29.87 402 PRO C O 1
ATOM 10527 N N . SER C 1 381 ? 11.098 48.053 102.246 1.00 27.92 403 SER C N 1
ATOM 10528 C CA . SER C 1 381 ? 9.750 47.482 102.078 1.00 29.25 403 SER C CA 1
ATOM 10529 C C . SER C 1 381 ? 9.593 46.107 102.744 1.00 30.30 403 SER C C 1
ATOM 10530 O O . SER C 1 381 ? 8.466 45.594 102.881 1.00 30.78 403 SER C O 1
ATOM 10533 N N . PHE C 1 382 ? 10.700 45.502 103.193 1.00 28.87 404 PHE C N 1
ATOM 10534 C CA . PHE C 1 382 ? 10.645 44.190 103.826 1.00 27.06 404 PHE C CA 1
ATOM 10535 C C . PHE C 1 382 ? 11.152 44.196 105.269 1.00 27.48 404 PHE C C 1
ATOM 10536 O O . PHE C 1 382 ? 10.871 43.262 106.035 1.00 28.73 404 PHE C O 1
ATOM 10544 N N . PHE C 1 383 ? 11.941 45.206 105.634 1.00 27.56 405 PHE C N 1
ATOM 10545 C CA . PHE C 1 383 ? 12.488 45.283 106.981 1.00 28.78 405 PHE C CA 1
ATOM 10546 C C . PHE C 1 383 ? 12.255 46.677 107.535 1.00 28.63 405 PHE C C 1
ATOM 10547 O O . PHE C 1 383 ? 12.637 47.682 106.913 1.00 28.65 405 PHE C O 1
ATOM 10555 N N . SER C 1 384 ? 11.629 46.742 108.706 1.00 29.95 406 SER C N 1
ATOM 10556 C CA . SER C 1 384 ? 11.324 48.014 109.309 1.00 30.69 406 SER C CA 1
ATOM 10557 C C . SER C 1 384 ? 12.512 48.873 109.630 1.00 30.84 406 SER C C 1
ATOM 10558 O O . SER C 1 384 ? 12.423 50.092 109.479 1.00 30.95 406 SER C O 1
ATOM 10561 N N . ASN C 1 385 ? 13.599 48.292 110.155 1.00 29.75 407 ASN C N 1
ATOM 10562 C CA . ASN C 1 385 ? 14.748 49.130 110.469 1.00 30.68 407 ASN C CA 1
ATOM 10563 C C . ASN C 1 385 ? 15.946 48.416 109.850 1.00 29.62 407 ASN C C 1
ATOM 10564 O O . ASN C 1 385 ? 16.833 47.913 110.546 1.00 28.92 407 ASN C O 1
ATOM 10569 N N . PRO C 1 386 ? 16.008 48.447 108.530 1.00 29.67 408 PRO C N 1
ATOM 10570 C CA . PRO C 1 386 ? 17.132 47.746 107.873 1.00 28.68 408 PRO C CA 1
ATOM 10571 C C . PRO C 1 386 ? 18.552 48.002 108.290 1.00 29.46 408 PRO C C 1
ATOM 10572 O O . PRO C 1 386 ? 19.407 47.124 108.053 1.00 27.79 408 PRO C O 1
ATOM 10576 N N . GLN C 1 387 ? 18.846 49.154 108.889 1.00 28.75 409 GLN C N 1
ATOM 10577 C CA . GLN C 1 387 ? 20.223 49.442 109.272 1.00 30.82 409 GLN C CA 1
ATOM 10578 C C . GLN C 1 387 ? 20.560 49.020 110.710 1.00 29.36 409 GLN C C 1
ATOM 10579 O O . GLN C 1 387 ? 21.687 49.210 111.171 1.00 30.11 409 GLN C O 1
ATOM 10585 N N . ASP C 1 388 ? 19.585 48.451 111.409 1.00 28.53 410 ASP C N 1
ATOM 10586 C CA . ASP C 1 388 ? 19.795 48.033 112.782 1.00 28.80 410 ASP C CA 1
ATOM 10587 C C . ASP C 1 388 ? 19.911 46.518 112.839 1.00 27.36 410 ASP C C 1
ATOM 10588 O O . ASP C 1 388 ? 19.432 45.836 111.956 1.00 26.55 410 ASP C O 1
ATOM 10593 N N . PHE C 1 389 ? 20.575 46.022 113.879 1.00 27.55 411 PHE C N 1
ATOM 10594 C CA . PHE C 1 389 ? 20.636 44.590 114.134 1.00 27.57 411 PHE C CA 1
ATOM 10595 C C . PHE C 1 389 ? 19.424 44.316 115.040 1.00 29.13 411 PHE C C 1
ATOM 10596 O O . PHE C 1 389 ? 19.405 44.714 116.232 1.00 30.23 411 PHE C O 1
ATOM 10604 N N . ASN C 1 390 ? 18.405 43.680 114.498 1.00 27.75 412 ASN C N 1
ATOM 10605 C CA . ASN C 1 390 ? 17.243 43.426 115.311 1.00 30.22 412 ASN C CA 1
ATOM 10606 C C . ASN C 1 390 ? 16.573 42.098 114.994 1.00 27.58 412 ASN C C 1
ATOM 10607 O O . ASN C 1 390 ? 15.901 41.965 113.986 1.00 27.48 412 ASN C O 1
ATOM 10612 N N . PRO C 1 391 ? 16.785 41.075 115.817 1.00 27.20 413 PRO C N 1
ATOM 10613 C CA . PRO C 1 391 ? 16.139 39.804 115.503 1.00 27.79 413 PRO C CA 1
ATOM 10614 C C . PRO C 1 391 ? 14.641 39.834 115.282 1.00 28.56 413 PRO C C 1
ATOM 10615 O O . PRO C 1 391 ? 14.101 38.935 114.616 1.00 26.83 413 PRO C O 1
ATOM 10619 N N . GLN C 1 392 ? 13.970 40.884 115.785 1.00 31.03 414 GLN C N 1
ATOM 10620 C CA . GLN C 1 392 ? 12.519 40.952 115.583 1.00 32.55 414 GLN C CA 1
ATOM 10621 C C . GLN C 1 392 ? 12.163 41.010 114.103 1.00 32.11 414 GLN C C 1
ATOM 10622 O O . GLN C 1 392 ? 11.034 40.748 113.752 1.00 31.08 414 GLN C O 1
ATOM 10628 N N . HIS C 1 393 ? 13.135 41.342 113.218 1.00 30.12 415 HIS C N 1
ATOM 10629 C CA . HIS C 1 393 ? 12.855 41.374 111.783 1.00 30.39 415 HIS C CA 1
ATOM 10630 C C . HIS C 1 393 ? 12.369 40.009 111.283 1.00 29.66 415 HIS C C 1
ATOM 10631 O O . HIS C 1 393 ? 11.715 39.911 110.237 1.00 30.20 415 HIS C O 1
ATOM 10638 N N . PHE C 1 394 ? 12.681 38.944 112.030 1.00 30.58 416 PHE C N 1
ATOM 10639 C CA . PHE C 1 394 ? 12.302 37.591 111.630 1.00 30.03 416 PHE C CA 1
ATOM 10640 C C . PHE C 1 394 ? 11.381 36.890 112.658 1.00 32.19 416 PHE C C 1
ATOM 10641 O O . PHE C 1 394 ? 11.389 35.639 112.792 1.00 32.56 416 PHE C O 1
ATOM 10649 N N . LEU C 1 395 ? 10.610 37.710 113.355 1.00 33.64 417 LEU C N 1
ATOM 10650 C CA . LEU C 1 395 ? 9.680 37.186 114.350 1.00 36.00 417 LEU C CA 1
ATOM 10651 C C . LEU C 1 395 ? 8.270 37.782 114.218 1.00 39.03 417 LEU C C 1
ATOM 10652 O O . LEU C 1 395 ? 8.058 38.947 113.839 1.00 38.58 417 LEU C O 1
ATOM 10657 N N . ASN C 1 396 ? 7.337 36.898 114.528 1.00 42.88 418 ASN C N 1
ATOM 10658 C CA . ASN C 1 396 ? 5.882 37.071 114.591 1.00 47.23 418 ASN C CA 1
ATOM 10659 C C . ASN C 1 396 ? 5.520 37.984 115.782 1.00 48.62 418 ASN C C 1
ATOM 10660 O O . ASN C 1 396 ? 6.341 38.231 116.698 1.00 47.52 418 ASN C O 1
ATOM 10665 N N . GLU C 1 397 ? 4.270 38.442 115.805 1.00 50.32 419 GLU C N 1
ATOM 10666 C CA . GLU C 1 397 ? 3.816 39.223 116.949 1.00 52.82 419 GLU C CA 1
ATOM 10667 C C . GLU C 1 397 ? 3.778 38.204 118.119 1.00 53.17 419 GLU C C 1
ATOM 10668 O O . GLU C 1 397 ? 4.024 38.556 119.281 1.00 53.04 419 GLU C O 1
ATOM 10674 N N . LYS C 1 398 ? 3.493 36.943 117.773 1.00 53.62 420 LYS C N 1
ATOM 10675 C CA . LYS C 1 398 ? 3.422 35.814 118.707 1.00 53.27 420 LYS C CA 1
ATOM 10676 C C . LYS C 1 398 ? 4.826 35.258 119.060 1.00 52.61 420 LYS C C 1
ATOM 10677 O O . LYS C 1 398 ? 4.946 34.314 119.855 1.00 52.29 420 LYS C O 1
ATOM 10683 N N . GLY C 1 399 ? 5.881 35.794 118.447 1.00 50.39 421 GLY C N 1
ATOM 10684 C CA . GLY C 1 399 ? 7.214 35.294 118.754 1.00 48.14 421 GLY C CA 1
ATOM 10685 C C . GLY C 1 399 ? 7.591 34.058 117.947 1.00 46.04 421 GLY C C 1
ATOM 10686 O O . GLY C 1 399 ? 8.546 33.355 118.275 1.00 46.37 421 GLY C O 1
ATOM 10687 N N . GLN C 1 400 ? 6.830 33.780 116.898 1.00 43.82 422 GLN C N 1
ATOM 10688 C CA . GLN C 1 400 ? 7.109 32.650 116.042 1.00 41.64 422 GLN C CA 1
ATOM 10689 C C . GLN C 1 400 ? 8.083 33.107 114.917 1.00 39.49 422 GLN C C 1
ATOM 10690 O O . GLN C 1 400 ? 8.109 34.289 114.593 1.00 36.83 422 GLN C O 1
ATOM 10696 N N . PHE C 1 401 ? 8.844 32.176 114.337 1.00 37.50 423 PHE C N 1
ATOM 10697 C CA . PHE C 1 401 ? 9.769 32.539 113.241 1.00 35.64 423 PHE C CA 1
ATOM 10698 C C . PHE C 1 401 ? 8.998 32.931 111.993 1.00 34.97 423 PHE C C 1
ATOM 10699 O O . PHE C 1 401 ? 8.069 32.232 111.563 1.00 35.88 423 PHE C O 1
ATOM 10707 N N . LYS C 1 402 ? 9.365 34.070 111.404 1.00 34.29 424 LYS C N 1
ATOM 10708 C CA . LYS C 1 402 ? 8.674 34.581 110.226 1.00 33.26 424 LYS C CA 1
ATOM 10709 C C . LYS C 1 402 ? 9.658 34.714 109.036 1.00 33.33 424 LYS C C 1
ATOM 10710 O O . LYS C 1 402 ? 10.587 35.514 109.123 1.00 31.41 424 LYS C O 1
ATOM 10716 N N . LYS C 1 403 ? 9.432 33.963 107.964 1.00 32.22 425 LYS C N 1
ATOM 10717 C CA . LYS C 1 403 ? 10.282 34.026 106.747 1.00 32.57 425 LYS C CA 1
ATOM 10718 C C . LYS C 1 403 ? 10.067 35.355 106.000 1.00 32.18 425 LYS C C 1
ATOM 10719 O O . LYS C 1 403 ? 9.001 36.031 106.137 1.00 28.87 425 LYS C O 1
ATOM 10725 N N . SER C 1 404 ? 11.082 35.731 105.194 1.00 28.42 426 SER C N 1
ATOM 10726 C CA . SER C 1 404 ? 10.986 36.940 104.364 1.00 26.81 426 SER C CA 1
ATOM 10727 C C . SER C 1 404 ? 11.460 36.606 102.944 1.00 26.01 426 SER C C 1
ATOM 10728 O O . SER C 1 404 ? 12.489 35.918 102.784 1.00 23.01 426 SER C O 1
ATOM 10731 N N . ASP C 1 405 ? 10.712 37.073 101.934 1.00 22.47 427 ASP C N 1
ATOM 10732 C CA . ASP C 1 405 ? 11.074 36.865 100.571 1.00 25.54 427 ASP C CA 1
ATOM 10733 C C . ASP C 1 405 ? 12.334 37.679 100.303 1.00 23.40 427 ASP C C 1
ATOM 10734 O O . ASP C 1 405 ? 12.939 37.445 99.268 1.00 24.59 427 ASP C O 1
ATOM 10739 N N . ALA C 1 406 ? 12.685 38.584 101.224 1.00 22.86 428 ALA C N 1
ATOM 10740 C CA . ALA C 1 406 ? 13.905 39.412 100.986 1.00 23.97 428 ALA C CA 1
ATOM 10741 C C . ALA C 1 406 ? 15.128 38.820 101.695 1.00 22.98 428 ALA C C 1
ATOM 10742 O O . ALA C 1 406 ? 16.227 39.453 101.732 1.00 20.81 428 ALA C O 1
ATOM 10744 N N . PHE C 1 407 ? 14.965 37.642 102.268 1.00 22.56 429 PHE C N 1
ATOM 10745 C CA . PHE C 1 407 ? 16.122 36.984 102.922 1.00 22.84 429 PHE C CA 1
ATOM 10746 C C . PHE C 1 407 ? 16.776 36.191 101.777 1.00 23.34 429 PHE C C 1
ATOM 10747 O O . PHE C 1 407 ? 16.368 35.076 101.420 1.00 22.79 429 PHE C O 1
ATOM 10755 N N . VAL C 1 408 ? 17.850 36.757 101.209 1.00 22.12 430 VAL C N 1
ATOM 10756 C CA . VAL C 1 408 ? 18.481 36.143 100.040 1.00 19.44 430 VAL C CA 1
ATOM 10757 C C . VAL C 1 408 ? 20.021 36.141 100.125 1.00 20.65 430 VAL C C 1
ATOM 10758 O O . VAL C 1 408 ? 20.674 36.367 99.116 1.00 20.60 430 VAL C O 1
ATOM 10762 N N . PRO C 1 409 ? 20.582 35.876 101.313 1.00 19.89 431 PRO C N 1
ATOM 10763 C CA . PRO C 1 409 ? 22.040 35.872 101.417 1.00 19.55 431 PRO C CA 1
ATOM 10764 C C . PRO C 1 409 ? 22.689 34.766 100.554 1.00 20.76 431 PRO C C 1
ATOM 10765 O O . PRO C 1 409 ? 23.879 34.834 100.282 1.00 19.64 431 PRO C O 1
ATOM 10769 N N . PHE C 1 410 ? 21.918 33.760 100.164 1.00 19.84 432 PHE C N 1
ATOM 10770 C CA . PHE C 1 410 ? 22.414 32.655 99.296 1.00 20.56 432 PHE C CA 1
ATOM 10771 C C . PHE C 1 410 ? 21.974 32.823 97.810 1.00 20.19 432 PHE C C 1
ATOM 10772 O O . PHE C 1 410 ? 22.141 31.941 96.961 1.00 20.77 432 PHE C O 1
ATOM 10780 N N . SER C 1 411 ? 21.477 34.025 97.522 1.00 20.30 433 SER C N 1
ATOM 10781 C CA . SER C 1 411 ? 20.914 34.385 96.285 1.00 18.93 433 SER C CA 1
ATOM 10782 C C . SER C 1 411 ? 19.693 33.483 96.007 1.00 21.17 433 SER C C 1
ATOM 10783 O O . SER C 1 411 ? 19.223 32.757 96.886 1.00 20.88 433 SER C O 1
ATOM 10786 N N . ILE C 1 412 ? 19.225 33.570 94.786 1.00 20.82 434 ILE C N 1
ATOM 10787 C CA . ILE C 1 412 ? 18.039 32.847 94.311 1.00 22.06 434 ILE C CA 1
ATOM 10788 C C . ILE C 1 412 ? 18.153 32.526 92.855 1.00 22.20 434 ILE C C 1
ATOM 10789 O O . ILE C 1 412 ? 19.018 33.046 92.124 1.00 21.52 434 ILE C O 1
ATOM 10794 N N . GLY C 1 413 ? 17.287 31.639 92.353 1.00 20.65 435 GLY C N 1
ATOM 10795 C CA . GLY C 1 413 ? 17.431 31.376 90.948 1.00 21.90 435 GLY C CA 1
ATOM 10796 C C . GLY C 1 413 ? 18.232 30.114 90.585 1.00 21.63 435 GLY C C 1
ATOM 10797 O O . GLY C 1 413 ? 18.642 29.352 91.465 1.00 23.16 435 GLY C O 1
ATOM 10798 N N . LYS C 1 414 ? 18.511 29.953 89.301 1.00 22.60 436 LYS C N 1
ATOM 10799 C CA . LYS C 1 414 ? 19.116 28.720 88.804 1.00 22.44 436 LYS C CA 1
ATOM 10800 C C . LYS C 1 414 ? 20.552 28.423 89.176 1.00 24.01 436 LYS C C 1
ATOM 10801 O O . LYS C 1 414 ? 20.943 27.233 89.131 1.00 23.25 436 LYS C O 1
ATOM 10807 N N . ARG C 1 415 ? 21.321 29.484 89.486 1.00 20.41 437 ARG C N 1
ATOM 10808 C CA . ARG C 1 415 ? 22.714 29.277 89.939 1.00 20.55 437 ARG C CA 1
ATOM 10809 C C . ARG C 1 415 ? 22.868 29.676 91.409 1.00 20.78 437 ARG C C 1
ATOM 10810 O O . ARG C 1 415 ? 23.952 30.060 91.827 1.00 20.22 437 ARG C O 1
ATOM 10818 N N . ASN C 1 416 ? 21.798 29.509 92.234 1.00 20.70 438 ASN C N 1
ATOM 10819 C CA . ASN C 1 416 ? 21.836 29.826 93.644 1.00 21.09 438 ASN C CA 1
ATOM 10820 C C . ASN C 1 416 ? 22.818 28.941 94.391 1.00 19.30 438 ASN C C 1
ATOM 10821 O O . ASN C 1 416 ? 23.270 27.881 93.886 1.00 20.11 438 ASN C O 1
ATOM 10826 N N . CYS C 1 417 ? 23.117 29.362 95.594 1.00 19.67 439 CYS C N 1
ATOM 10827 C CA . CYS C 1 417 ? 24.119 28.635 96.412 1.00 18.71 439 CYS C CA 1
ATOM 10828 C C . CYS C 1 417 ? 23.633 27.207 96.721 1.00 21.64 439 CYS C C 1
ATOM 10829 O O . CYS C 1 417 ? 22.637 27.081 97.443 1.00 23.20 439 CYS C O 1
ATOM 10832 N N . PHE C 1 418 ? 24.302 26.150 96.216 1.00 20.78 440 PHE C N 1
ATOM 10833 C CA . PHE C 1 418 ? 23.880 24.801 96.642 1.00 21.16 440 PHE C CA 1
ATOM 10834 C C . PHE C 1 418 ? 24.628 24.356 97.929 1.00 22.08 440 PHE C C 1
ATOM 10835 O O . PHE C 1 418 ? 24.463 23.216 98.371 1.00 22.80 440 PHE C O 1
ATOM 10843 N N . GLY C 1 419 ? 25.425 25.239 98.547 1.00 19.52 441 GLY C N 1
ATOM 10844 C CA . GLY C 1 419 ? 26.010 24.935 99.852 1.00 20.75 441 GLY C CA 1
ATOM 10845 C C . GLY C 1 419 ? 25.062 25.453 100.980 1.00 21.00 441 GLY C C 1
ATOM 10846 O O . GLY C 1 419 ? 25.365 25.349 102.168 1.00 20.88 441 GLY C O 1
ATOM 10847 N N . GLU C 1 420 ? 23.902 26.009 100.610 1.00 20.99 442 GLU C N 1
ATOM 10848 C CA . GLU C 1 420 ? 23.038 26.621 101.619 1.00 21.73 442 GLU C CA 1
ATOM 10849 C C . GLU C 1 420 ? 22.663 25.665 102.748 1.00 21.33 442 GLU C C 1
ATOM 10850 O O . GLU C 1 420 ? 22.648 26.005 103.926 1.00 21.06 442 GLU C O 1
ATOM 10856 N N . GLY C 1 421 ? 22.300 24.462 102.356 1.00 21.79 443 GLY C N 1
ATOM 10857 C CA . GLY C 1 421 ? 21.913 23.470 103.370 1.00 22.01 443 GLY C CA 1
ATOM 10858 C C . GLY C 1 421 ? 23.027 23.207 104.362 1.00 23.47 443 GLY C C 1
ATOM 10859 O O . GLY C 1 421 ? 22.822 23.239 105.604 1.00 24.44 443 GLY C O 1
ATOM 10860 N N . LEU C 1 422 ? 24.215 22.919 103.842 1.00 22.46 444 LEU C N 1
ATOM 10861 C CA . LEU C 1 422 ? 25.336 22.682 104.751 1.00 22.37 444 LEU C CA 1
ATOM 10862 C C . LEU C 1 422 ? 25.618 23.955 105.596 1.00 23.47 444 LEU C C 1
ATOM 10863 O O . LEU C 1 422 ? 25.840 23.900 106.815 1.00 20.95 444 LEU C O 1
ATOM 10868 N N . ALA C 1 423 ? 25.583 25.126 104.960 1.00 22.27 445 ALA C N 1
ATOM 10869 C CA . ALA C 1 423 ? 25.908 26.359 105.702 1.00 22.18 445 ALA C CA 1
ATOM 10870 C C . ALA C 1 423 ? 24.951 26.587 106.859 1.00 22.23 445 ALA C C 1
ATOM 10871 O O . ALA C 1 423 ? 25.347 26.895 107.953 1.00 22.00 445 ALA C O 1
ATOM 10873 N N . ARG C 1 424 ? 23.668 26.436 106.573 1.00 21.56 446 ARG C N 1
ATOM 10874 C CA . ARG C 1 424 ? 22.659 26.622 107.589 1.00 23.92 446 ARG C CA 1
ATOM 10875 C C . ARG C 1 424 ? 22.746 25.613 108.750 1.00 23.34 446 ARG C C 1
ATOM 10876 O O . ARG C 1 424 ? 22.510 25.991 109.872 1.00 21.31 446 ARG C O 1
ATOM 10884 N N . MET C 1 425 ? 23.119 24.368 108.460 1.00 24.05 447 MET C N 1
ATOM 10885 C CA . MET C 1 425 ? 23.301 23.374 109.533 1.00 23.02 447 MET C CA 1
ATOM 10886 C C . MET C 1 425 ? 24.540 23.756 110.356 1.00 23.19 447 MET C C 1
ATOM 10887 O O . MET C 1 425 ? 24.531 23.705 111.588 1.00 22.68 447 MET C O 1
ATOM 10892 N N . GLU C 1 426 ? 25.600 24.197 109.665 1.00 20.42 448 GLU C N 1
ATOM 10893 C CA . GLU C 1 426 ? 26.767 24.632 110.369 1.00 20.66 448 GLU C CA 1
ATOM 10894 C C . GLU C 1 426 ? 26.478 25.867 111.262 1.00 21.06 448 GLU C C 1
ATOM 10895 O O . GLU C 1 426 ? 26.922 25.921 112.415 1.00 21.84 448 GLU C O 1
ATOM 10901 N N . LEU C 1 427 ? 25.793 26.877 110.713 1.00 19.96 449 LEU C N 1
ATOM 10902 C CA . LEU C 1 427 ? 25.550 28.098 111.490 1.00 20.99 449 LEU C CA 1
ATOM 10903 C C . LEU C 1 427 ? 24.745 27.791 112.770 1.00 23.20 449 LEU C C 1
ATOM 10904 O O . LEU C 1 427 ? 25.095 28.208 113.876 1.00 22.45 449 LEU C O 1
ATOM 10909 N N . PHE C 1 428 ? 23.691 27.017 112.587 1.00 21.60 450 PHE C N 1
ATOM 10910 C CA . PHE C 1 428 ? 22.912 26.656 113.744 1.00 23.21 450 PHE C CA 1
ATOM 10911 C C . PHE C 1 428 ? 23.659 25.873 114.789 1.00 23.83 450 PHE C C 1
ATOM 10912 O O . PHE C 1 428 ? 23.628 26.223 115.981 1.00 23.46 450 PHE C O 1
ATOM 10920 N N . LEU C 1 429 ? 24.422 24.854 114.369 1.00 24.79 451 LEU C N 1
ATOM 10921 C CA . LEU C 1 429 ? 25.079 24.049 115.385 1.00 23.66 451 LEU C CA 1
ATOM 10922 C C . LEU C 1 429 ? 26.270 24.780 115.984 1.00 24.82 451 LEU C C 1
ATOM 10923 O O . LEU C 1 429 ? 26.551 24.653 117.182 1.00 24.37 451 LEU C O 1
ATOM 10928 N N . PHE C 1 430 ? 26.981 25.560 115.171 1.00 22.60 452 PHE C N 1
ATOM 10929 C CA . PHE C 1 430 ? 28.142 26.193 115.772 1.00 23.64 452 PHE C CA 1
ATOM 10930 C C . PHE C 1 430 ? 27.711 27.357 116.699 1.00 23.44 452 PHE C C 1
ATOM 10931 O O . PHE C 1 430 ? 28.206 27.483 117.781 1.00 24.10 452 PHE C O 1
ATOM 10939 N N . PHE C 1 431 ? 26.796 28.208 116.263 1.00 22.92 453 PHE C N 1
ATOM 10940 C CA . PHE C 1 431 ? 26.368 29.292 117.141 1.00 22.41 453 PHE C CA 1
ATOM 10941 C C . PHE C 1 431 ? 25.746 28.739 118.411 1.00 24.74 453 PHE C C 1
ATOM 10942 O O . PHE C 1 431 ? 26.029 29.232 119.515 1.00 22.73 453 PHE C O 1
ATOM 10950 N N . THR C 1 432 ? 24.874 27.732 118.235 1.00 24.13 454 THR C N 1
ATOM 10951 C CA . THR C 1 432 ? 24.196 27.189 119.402 1.00 26.39 454 THR C CA 1
ATOM 10952 C C . THR C 1 432 ? 25.060 26.509 120.395 1.00 26.45 454 THR C C 1
ATOM 10953 O O . THR C 1 432 ? 24.865 26.695 121.603 1.00 26.14 454 THR C O 1
ATOM 10957 N N . THR C 1 433 ? 26.040 25.737 119.919 1.00 24.15 455 THR C N 1
ATOM 10958 C CA . THR C 1 433 ? 26.924 24.997 120.825 1.00 24.66 455 THR C CA 1
ATOM 10959 C C . THR C 1 433 ? 27.864 25.965 121.518 1.00 25.86 455 THR C C 1
ATOM 10960 O O . THR C 1 433 ? 28.181 25.783 122.699 1.00 26.14 455 THR C O 1
ATOM 10964 N N . VAL C 1 434 ? 28.298 27.017 120.825 1.00 25.50 456 VAL C N 1
ATOM 10965 C CA . VAL C 1 434 ? 29.185 27.974 121.493 1.00 26.08 456 VAL C CA 1
ATOM 10966 C C . VAL C 1 434 ? 28.407 28.722 122.571 1.00 26.58 456 VAL C C 1
ATOM 10967 O O . VAL C 1 434 ? 28.891 28.875 123.702 1.00 26.86 456 VAL C O 1
ATOM 10971 N N . MET C 1 435 ? 27.208 29.189 122.228 1.00 26.93 457 MET C N 1
ATOM 10972 C CA . MET C 1 435 ? 26.400 29.982 123.180 1.00 29.02 457 MET C CA 1
ATOM 10973 C C . MET C 1 435 ? 25.989 29.139 124.380 1.00 28.54 457 MET C C 1
ATOM 10974 O O . MET C 1 435 ? 25.824 29.644 125.494 1.00 28.19 457 MET C O 1
ATOM 10979 N N . GLN C 1 436 ? 25.729 27.870 124.126 1.00 27.78 458 GLN C N 1
ATOM 10980 C CA . GLN C 1 436 ? 25.373 26.960 125.229 1.00 30.18 458 GLN C CA 1
ATOM 10981 C C . GLN C 1 436 ? 26.464 26.921 126.294 1.00 30.23 458 GLN C C 1
ATOM 10982 O O . GLN C 1 436 ? 26.200 26.980 127.536 1.00 29.72 458 GLN C O 1
ATOM 10988 N N . ASN C 1 437 ? 27.685 26.808 125.826 1.00 30.68 459 ASN C N 1
ATOM 10989 C CA . ASN C 1 437 ? 28.857 26.733 126.678 1.00 31.70 459 ASN C CA 1
ATOM 10990 C C . ASN C 1 437 ? 29.513 28.009 127.190 1.00 31.80 459 ASN C C 1
ATOM 10991 O O . ASN C 1 437 ? 30.191 27.956 128.201 1.00 30.58 459 ASN C O 1
ATOM 10996 N N . PHE C 1 438 ? 29.319 29.135 126.502 1.00 30.59 460 PHE C N 1
ATOM 10997 C CA . PHE C 1 438 ? 30.005 30.351 126.895 1.00 31.32 460 PHE C CA 1
ATOM 10998 C C . PHE C 1 438 ? 29.130 31.609 126.838 1.00 31.94 460 PHE C C 1
ATOM 10999 O O . PHE C 1 438 ? 28.072 31.662 126.171 1.00 32.79 460 PHE C O 1
ATOM 11007 N N . ARG C 1 439 ? 29.536 32.594 127.630 1.00 32.34 461 ARG C N 1
ATOM 11008 C CA . ARG C 1 439 ? 28.922 33.892 127.490 1.00 32.41 461 ARG C CA 1
ATOM 11009 C C . ARG C 1 439 ? 30.089 34.637 126.868 1.00 31.14 461 ARG C C 1
ATOM 11010 O O . ARG C 1 439 ? 31.283 34.258 127.018 1.00 30.59 461 ARG C O 1
ATOM 11018 N N . LEU C 1 440 ? 29.774 35.676 126.104 1.00 29.41 462 LEU C N 1
ATOM 11019 C CA . LEU C 1 440 ? 30.798 36.415 125.391 1.00 30.08 462 LEU C CA 1
ATOM 11020 C C . LEU C 1 440 ? 31.196 37.685 126.112 1.00 29.25 462 LEU C C 1
ATOM 11021 O O . LEU C 1 440 ? 30.371 38.319 126.707 1.00 32.91 462 LEU C O 1
ATOM 11026 N N . LYS C 1 441 ? 32.469 38.041 126.081 1.00 29.88 463 LYS C N 1
ATOM 11027 C CA . LYS C 1 441 ? 32.895 39.261 126.756 1.00 29.57 463 LYS C CA 1
ATOM 11028 C C . LYS C 1 441 ? 33.749 40.061 125.845 1.00 29.08 463 LYS C C 1
ATOM 11029 O O . LYS C 1 441 ? 34.789 39.608 125.460 1.00 29.92 463 LYS C O 1
ATOM 11035 N N . SER C 1 442 ? 33.329 41.282 125.533 1.00 32.15 464 SER C N 1
ATOM 11036 C CA . SER C 1 442 ? 34.100 42.122 124.641 1.00 35.23 464 SER C CA 1
ATOM 11037 C C . SER C 1 442 ? 35.221 42.847 125.376 1.00 36.77 464 SER C C 1
ATOM 11038 O O . SER C 1 442 ? 35.129 43.063 126.610 1.00 35.97 464 SER C O 1
ATOM 11041 N N . SER C 1 443 ? 36.272 43.208 124.651 1.00 37.40 465 SER C N 1
ATOM 11042 C CA . SER C 1 443 ? 37.369 43.923 125.270 1.00 41.00 465 SER C CA 1
ATOM 11043 C C . SER C 1 443 ? 36.977 45.386 125.400 1.00 42.03 465 SER C C 1
ATOM 11044 O O . SER C 1 443 ? 37.783 46.194 125.813 1.00 43.21 465 SER C O 1
ATOM 11047 N N . GLN C 1 444 ? 35.749 45.722 125.027 1.00 43.08 466 GLN C N 1
ATOM 11048 C CA . GLN C 1 444 ? 35.287 47.098 125.156 1.00 44.94 466 GLN C CA 1
ATOM 11049 C C . GLN C 1 444 ? 33.787 47.137 125.459 1.00 45.10 466 GLN C C 1
ATOM 11050 O O . GLN C 1 444 ? 33.101 46.147 125.254 1.00 45.80 466 GLN C O 1
ATOM 11056 N N . SER C 1 445 ? 33.294 48.266 125.987 1.00 45.32 467 SER C N 1
ATOM 11057 C CA . SER C 1 445 ? 31.874 48.453 126.293 1.00 45.27 467 SER C CA 1
ATOM 11058 C C . SER C 1 445 ? 31.014 48.313 125.044 1.00 45.74 467 SER C C 1
ATOM 11059 O O . SER C 1 445 ? 31.382 48.812 123.972 1.00 45.46 467 SER C O 1
ATOM 11062 N N . PRO C 1 446 ? 29.834 47.683 125.170 1.00 44.98 468 PRO C N 1
ATOM 11063 C CA . PRO C 1 446 ? 28.957 47.513 124.007 1.00 44.60 468 PRO C CA 1
ATOM 11064 C C . PRO C 1 446 ? 28.799 48.793 123.224 1.00 44.15 468 PRO C C 1
ATOM 11065 O O . PRO C 1 446 ? 28.849 48.797 121.982 1.00 42.46 468 PRO C O 1
ATOM 11069 N N . LYS C 1 447 ? 28.595 49.892 123.956 1.00 43.49 469 LYS C N 1
ATOM 11070 C CA . LYS C 1 447 ? 28.388 51.169 123.322 1.00 42.24 469 LYS C CA 1
ATOM 11071 C C . LYS C 1 447 ? 29.511 51.547 122.372 1.00 39.62 469 LYS C C 1
ATOM 11072 O O . LYS C 1 447 ? 29.240 52.212 121.378 1.00 39.18 469 LYS C O 1
ATOM 11078 N N . ASP C 1 448 ? 30.748 51.129 122.669 1.00 37.06 470 ASP C N 1
ATOM 11079 C CA . ASP C 1 448 ? 31.901 51.483 121.833 1.00 35.03 470 ASP C CA 1
ATOM 11080 C C . ASP C 1 448 ? 32.260 50.443 120.756 1.00 33.60 470 ASP C C 1
ATOM 11081 O O . ASP C 1 448 ? 33.195 50.640 119.989 1.00 32.53 470 ASP C O 1
ATOM 11086 N N . ILE C 1 449 ? 31.535 49.337 120.727 1.00 30.98 471 ILE C N 1
ATOM 11087 C CA . ILE C 1 449 ? 31.834 48.301 119.717 1.00 30.55 471 ILE C CA 1
ATOM 11088 C C . ILE C 1 449 ? 31.361 48.813 118.347 1.00 29.90 471 ILE C C 1
ATOM 11089 O O . ILE C 1 449 ? 30.203 49.233 118.188 1.00 29.09 471 ILE C O 1
ATOM 11094 N N . ASP C 1 450 ? 32.231 48.756 117.351 1.00 28.31 472 ASP C N 1
ATOM 11095 C CA . ASP C 1 450 ? 31.839 49.262 116.025 1.00 28.23 472 ASP C CA 1
ATOM 11096 C C . ASP C 1 450 ? 31.483 48.057 115.137 1.00 27.05 472 ASP C C 1
ATOM 11097 O O . ASP C 1 450 ? 32.393 47.289 114.797 1.00 27.46 472 ASP C O 1
ATOM 11102 N N . VAL C 1 451 ? 30.214 47.879 114.795 1.00 24.60 473 VAL C N 1
ATOM 11103 C CA . VAL C 1 451 ? 29.839 46.747 113.948 1.00 27.16 473 VAL C CA 1
ATOM 11104 C C . VAL C 1 451 ? 29.763 47.156 112.465 1.00 26.68 473 VAL C C 1
ATOM 11105 O O . VAL C 1 451 ? 29.282 46.390 111.645 1.00 26.59 473 VAL C O 1
ATOM 11109 N N . SER C 1 452 ? 30.210 48.377 112.136 1.00 26.53 474 SER C N 1
ATOM 11110 C CA . SER C 1 452 ? 30.233 48.759 110.702 1.00 25.43 474 SER C CA 1
ATOM 11111 C C . SER C 1 452 ? 31.373 47.928 110.087 1.00 23.77 474 SER C C 1
ATOM 11112 O O . SER C 1 452 ? 32.347 47.564 110.753 1.00 21.93 474 SER C O 1
ATOM 11115 N N . PRO C 1 453 ? 31.270 47.603 108.774 1.00 24.25 475 PRO C N 1
ATOM 11116 C CA . PRO C 1 453 ? 32.373 46.769 108.218 1.00 23.40 475 PRO C CA 1
ATOM 11117 C C . PRO C 1 453 ? 33.676 47.437 107.993 1.00 23.60 475 PRO C C 1
ATOM 11118 O O . PRO C 1 453 ? 33.730 48.652 107.827 1.00 23.77 475 PRO C O 1
ATOM 11122 N N . LYS C 1 454 ? 34.737 46.646 108.007 1.00 22.62 476 LYS C N 1
ATOM 11123 C CA . LYS C 1 454 ? 36.051 47.188 107.744 1.00 23.88 476 LYS C CA 1
ATOM 11124 C C . LYS C 1 454 ? 36.257 47.357 106.217 1.00 22.90 476 LYS C C 1
ATOM 11125 O O . LYS C 1 454 ? 36.884 48.326 105.780 1.00 22.50 476 LYS C O 1
ATOM 11131 N N . HIS C 1 455 ? 35.765 46.392 105.449 1.00 21.17 477 HIS C N 1
ATOM 11132 C CA . HIS C 1 455 ? 35.879 46.421 103.991 1.00 22.38 477 HIS C CA 1
ATOM 11133 C C . HIS C 1 455 ? 34.595 45.911 103.398 1.00 22.18 477 HIS C C 1
ATOM 11134 O O . HIS C 1 455 ? 33.969 44.998 103.975 1.00 22.45 477 HIS C O 1
ATOM 11141 N N . VAL C 1 456 ? 34.188 46.496 102.262 1.00 20.31 478 VAL C N 1
ATOM 11142 C CA . VAL C 1 456 ? 33.020 45.964 101.546 1.00 19.52 478 VAL C CA 1
ATOM 11143 C C . VAL C 1 456 ? 33.394 46.051 100.038 1.00 17.96 478 VAL C C 1
ATOM 11144 O O . VAL C 1 456 ? 33.743 47.154 99.525 1.00 19.77 478 VAL C O 1
ATOM 11148 N N . GLY C 1 457 ? 33.285 44.931 99.345 1.00 17.22 479 GLY C N 1
ATOM 11149 C CA . GLY C 1 457 ? 33.552 44.892 97.918 1.00 17.24 479 GLY C CA 1
ATOM 11150 C C . GLY C 1 457 ? 32.903 43.598 97.462 1.00 19.14 479 GLY C C 1
ATOM 11151 O O . GLY C 1 457 ? 31.666 43.526 97.487 1.00 18.36 479 GLY C O 1
ATOM 11152 N N . PHE C 1 458 ? 33.689 42.605 97.095 1.00 17.71 480 PHE C N 1
ATOM 11153 C CA . PHE C 1 458 ? 33.125 41.303 96.764 1.00 17.78 480 PHE C CA 1
ATOM 11154 C C . PHE C 1 458 ? 32.479 40.717 98.028 1.00 18.50 480 PHE C C 1
ATOM 11155 O O . PHE C 1 458 ? 31.422 40.063 97.922 1.00 18.10 480 PHE C O 1
ATOM 11163 N N . ALA C 1 459 ? 33.089 40.930 99.206 1.00 17.39 481 ALA C N 1
ATOM 11164 C CA . ALA C 1 459 ? 32.513 40.416 100.460 1.00 17.19 481 ALA C CA 1
ATOM 11165 C C . ALA C 1 459 ? 32.377 41.584 101.431 1.00 17.28 481 ALA C C 1
ATOM 11166 O O . ALA C 1 459 ? 32.855 42.686 101.150 1.00 18.14 481 ALA C O 1
ATOM 11168 N N . THR C 1 460 ? 31.717 41.310 102.560 1.00 17.25 482 THR C N 1
ATOM 11169 C CA . THR C 1 460 ? 31.620 42.318 103.639 1.00 18.44 482 THR C CA 1
ATOM 11170 C C . THR C 1 460 ? 32.454 41.703 104.742 1.00 20.10 482 THR C C 1
ATOM 11171 O O . THR C 1 460 ? 32.182 40.586 105.170 1.00 21.38 482 THR C O 1
ATOM 11175 N N . ILE C 1 461 ? 33.481 42.424 105.178 1.00 19.68 483 ILE C N 1
ATOM 11176 C CA . ILE C 1 461 ? 34.396 41.902 106.199 1.00 19.40 483 ILE C CA 1
ATOM 11177 C C . ILE C 1 461 ? 34.280 42.740 107.496 1.00 21.24 483 ILE C C 1
ATOM 11178 O O . ILE C 1 461 ? 34.427 43.958 107.446 1.00 20.37 483 ILE C O 1
ATOM 11183 N N . PRO C 1 462 ? 34.010 42.100 108.637 1.00 21.24 484 PRO C N 1
ATOM 11184 C CA . PRO C 1 462 ? 33.892 42.851 109.895 1.00 21.39 484 PRO C CA 1
ATOM 11185 C C . PRO C 1 462 ? 35.250 43.351 110.386 1.00 21.98 484 PRO C C 1
ATOM 11186 O O . PRO C 1 462 ? 36.323 42.907 109.962 1.00 22.69 484 PRO C O 1
ATOM 11190 N N . ARG C 1 463 ? 35.211 44.336 111.271 1.00 22.35 485 ARG C N 1
ATOM 11191 C CA . ARG C 1 463 ? 36.480 44.855 111.788 1.00 22.98 485 ARG C CA 1
ATOM 11192 C C . ARG C 1 463 ? 37.182 43.823 112.659 1.00 23.07 485 ARG C C 1
ATOM 11193 O O . ARG C 1 463 ? 36.543 42.949 113.228 1.00 24.98 485 ARG C O 1
ATOM 11201 N N . ASN C 1 464 ? 38.500 43.923 112.722 1.00 23.76 486 ASN C N 1
ATOM 11202 C CA . ASN C 1 464 ? 39.318 43.041 113.532 1.00 24.74 486 ASN C CA 1
ATOM 11203 C C . ASN C 1 464 ? 38.933 43.322 114.983 1.00 25.08 486 ASN C C 1
ATOM 11204 O O . ASN C 1 464 ? 38.691 44.496 115.354 1.00 26.11 486 ASN C O 1
ATOM 11209 N N . TYR C 1 465 ? 38.843 42.268 115.789 1.00 23.22 487 TYR C N 1
ATOM 11210 C CA . TYR C 1 465 ? 38.511 42.451 117.213 1.00 23.82 487 TYR C CA 1
ATOM 11211 C C . TYR C 1 465 ? 38.994 41.243 118.027 1.00 25.59 487 TYR C C 1
ATOM 11212 O O . TYR C 1 465 ? 39.399 40.204 117.465 1.00 26.52 487 TYR C O 1
ATOM 11221 N N . THR C 1 466 ? 39.018 41.420 119.348 1.00 25.67 488 THR C N 1
ATOM 11222 C CA . THR C 1 466 ? 39.354 40.322 120.250 1.00 26.23 488 THR C CA 1
ATOM 11223 C C . THR C 1 466 ? 38.168 40.179 121.189 1.00 25.66 488 THR C C 1
ATOM 11224 O O . THR C 1 466 ? 37.326 41.085 121.351 1.00 26.91 488 THR C O 1
ATOM 11228 N N . MET C 1 467 ? 38.057 39.012 121.809 1.00 25.47 489 MET C N 1
ATOM 11229 C CA . MET C 1 467 ? 36.961 38.772 122.718 1.00 24.57 489 MET C CA 1
ATOM 11230 C C . MET C 1 467 ? 37.353 37.623 123.643 1.00 25.22 489 MET C C 1
ATOM 11231 O O . MET C 1 467 ? 38.362 36.912 123.400 1.00 25.64 489 MET C O 1
ATOM 11236 N N . SER C 1 468 ? 36.557 37.456 124.701 1.00 24.82 490 SER C N 1
ATOM 11237 C CA . SER C 1 468 ? 36.823 36.322 125.645 1.00 25.03 490 SER C CA 1
ATOM 11238 C C . SER C 1 468 ? 35.581 35.443 125.666 1.00 22.24 490 SER C C 1
ATOM 11239 O O . SER C 1 468 ? 34.446 35.922 125.528 1.00 24.83 490 SER C O 1
ATOM 11242 N N . PHE C 1 469 ? 35.801 34.155 125.863 1.00 24.76 491 PHE C N 1
ATOM 11243 C CA . PHE C 1 469 ? 34.727 33.170 125.952 1.00 24.23 491 PHE C CA 1
ATOM 11244 C C . PHE C 1 469 ? 34.744 32.673 127.438 1.00 24.75 491 PHE C C 1
ATOM 11245 O O . PHE C 1 469 ? 35.668 31.970 127.824 1.00 26.42 491 PHE C O 1
ATOM 11253 N N . LEU C 1 470 ? 33.758 33.109 128.203 1.00 28.27 492 LEU C N 1
ATOM 11254 C CA . LEU C 1 470 ? 33.635 32.746 129.633 1.00 29.56 492 LEU C CA 1
ATOM 11255 C C . LEU C 1 470 ? 32.721 31.541 129.805 1.00 29.99 492 LEU C C 1
ATOM 11256 O O . LEU C 1 470 ? 31.546 31.571 129.476 1.00 26.58 492 LEU C O 1
ATOM 11261 N N . PRO C 1 471 ? 33.280 30.435 130.343 1.00 33.62 493 PRO C N 1
ATOM 11262 C CA . PRO C 1 471 ? 32.508 29.206 130.554 1.00 36.54 493 PRO C CA 1
ATOM 11263 C C . PRO C 1 471 ? 31.288 29.431 131.400 1.00 38.18 493 PRO C C 1
ATOM 11264 O O . PRO C 1 471 ? 31.394 30.064 132.455 1.00 39.14 493 PRO C O 1
ATOM 11268 N N . ARG C 1 472 ? 30.143 28.912 130.964 1.00 40.60 494 ARG C N 1
ATOM 11269 C CA . ARG C 1 472 ? 28.891 29.042 131.721 1.00 43.55 494 ARG C CA 1
ATOM 11270 C C . ARG C 1 472 ? 28.706 27.833 132.670 1.00 45.37 494 ARG C C 1
ATOM 11271 O O . ARG C 1 472 ? 27.952 27.985 133.652 1.00 47.37 494 ARG C O 1
ATOM 11279 N N . GLY D 1 9 ? 83.925 65.939 73.334 1.00 43.24 31 GLY D N 1
ATOM 11280 C CA . GLY D 1 9 ? 84.266 64.892 74.388 1.00 40.93 31 GLY D CA 1
ATOM 11281 C C . GLY D 1 9 ? 83.052 64.104 74.843 1.00 40.01 31 GLY D C 1
ATOM 11282 O O . GLY D 1 9 ? 81.975 64.242 74.244 1.00 40.92 31 GLY D O 1
ATOM 11283 N N . LYS D 1 10 ? 83.187 63.283 75.894 1.00 38.13 32 LYS D N 1
ATOM 11284 C CA . LYS D 1 10 ? 82.044 62.486 76.337 1.00 34.87 32 LYS D CA 1
ATOM 11285 C C . LYS D 1 10 ? 81.582 62.877 77.730 1.00 31.59 32 LYS D C 1
ATOM 11286 O O . LYS D 1 10 ? 82.347 63.368 78.556 1.00 27.72 32 LYS D O 1
ATOM 11292 N N . LEU D 1 11 ? 80.291 62.705 77.967 1.00 28.52 33 LEU D N 1
ATOM 11293 C CA . LEU D 1 11 ? 79.805 62.965 79.316 1.00 26.14 33 LEU D CA 1
ATOM 11294 C C . LEU D 1 11 ? 80.358 61.859 80.221 1.00 23.02 33 LEU D C 1
ATOM 11295 O O . LEU D 1 11 ? 80.778 60.806 79.779 1.00 23.41 33 LEU D O 1
ATOM 11300 N N . PRO D 1 12 ? 80.297 62.065 81.534 1.00 21.10 34 PRO D N 1
ATOM 11301 C CA . PRO D 1 12 ? 80.768 61.063 82.484 1.00 21.01 34 PRO D CA 1
ATOM 11302 C C . PRO D 1 12 ? 79.971 59.733 82.271 1.00 21.25 34 PRO D C 1
ATOM 11303 O O . PRO D 1 12 ? 78.769 59.767 81.792 1.00 21.94 34 PRO D O 1
ATOM 11307 N N . PRO D 1 13 ? 80.570 58.569 82.560 1.00 21.24 35 PRO D N 1
ATOM 11308 C CA . PRO D 1 13 ? 79.900 57.260 82.400 1.00 22.55 35 PRO D CA 1
ATOM 11309 C C . PRO D 1 13 ? 78.705 57.140 83.376 1.00 20.52 35 PRO D C 1
ATOM 11310 O O . PRO D 1 13 ? 78.607 57.870 84.363 1.00 19.05 35 PRO D O 1
ATOM 11314 N N . GLY D 1 14 ? 77.818 56.190 83.092 1.00 20.11 36 GLY D N 1
ATOM 11315 C CA . GLY D 1 14 ? 76.702 56.006 83.990 1.00 19.41 36 GLY D CA 1
ATOM 11316 C C . GLY D 1 14 ? 75.884 54.876 83.472 1.00 18.58 36 GLY D C 1
ATOM 11317 O O . GLY D 1 14 ? 76.110 54.443 82.357 1.00 21.14 36 GLY D O 1
ATOM 11318 N N . PRO D 1 15 ? 74.887 54.440 84.256 1.00 18.75 37 PRO D N 1
ATOM 11319 C CA . PRO D 1 15 ? 74.025 53.328 83.869 1.00 18.35 37 PRO D CA 1
ATOM 11320 C C . PRO D 1 15 ? 73.181 53.748 82.684 1.00 18.65 37 PRO D C 1
ATOM 11321 O O . PRO D 1 15 ? 72.782 54.900 82.581 1.00 18.98 37 PRO D O 1
ATOM 11325 N N . THR D 1 16 ? 72.987 52.813 81.763 1.00 18.64 38 THR D N 1
ATOM 11326 C CA . THR D 1 16 ? 72.225 53.089 80.567 1.00 19.26 38 THR D CA 1
ATOM 11327 C C . THR D 1 16 ? 70.771 53.402 80.965 1.00 17.97 38 THR D C 1
ATOM 11328 O O . THR D 1 16 ? 70.133 52.626 81.623 1.00 18.77 38 THR D O 1
ATOM 11332 N N . PRO D 1 17 ? 70.296 54.573 80.562 1.00 18.22 39 PRO D N 1
ATOM 11333 C CA . PRO D 1 17 ? 68.908 54.893 80.914 1.00 18.03 39 PRO D CA 1
ATOM 11334 C C . PRO D 1 17 ? 67.900 54.314 79.858 1.00 16.79 39 PRO D C 1
ATOM 11335 O O . PRO D 1 17 ? 68.248 53.903 78.748 1.00 17.32 39 PRO D O 1
ATOM 11339 N N . LEU D 1 18 ? 66.638 54.434 80.233 1.00 16.01 40 LEU D N 1
ATOM 11340 C CA . LEU D 1 18 ? 65.564 54.118 79.257 1.00 15.49 40 LEU D CA 1
ATOM 11341 C C . LEU D 1 18 ? 64.811 55.432 78.918 1.00 16.87 40 LEU D C 1
ATOM 11342 O O . LEU D 1 18 ? 64.748 56.345 79.733 1.00 17.26 40 LEU D O 1
ATOM 11347 N N . PRO D 1 19 ? 64.190 55.502 77.715 1.00 17.50 41 PRO D N 1
ATOM 11348 C CA . PRO D 1 19 ? 63.427 56.709 77.307 1.00 17.71 41 PRO D CA 1
ATOM 11349 C C . PRO D 1 19 ? 62.435 57.089 78.389 1.00 16.08 41 PRO D C 1
ATOM 11350 O O . PRO D 1 19 ? 61.762 56.211 78.961 1.00 16.43 41 PRO D O 1
ATOM 11354 N N . PHE D 1 20 ? 62.389 58.392 78.677 1.00 16.04 42 PHE D N 1
ATOM 11355 C CA . PHE D 1 20 ? 61.554 59.030 79.672 1.00 17.73 42 PHE D CA 1
ATOM 11356 C C . PHE D 1 20 ? 61.802 58.672 81.151 1.00 17.07 42 PHE D C 1
ATOM 11357 O O . PHE D 1 20 ? 61.974 59.586 81.976 1.00 18.11 42 PHE D O 1
ATOM 11365 N N . ILE D 1 21 ? 61.811 57.374 81.492 1.00 14.23 43 ILE D N 1
ATOM 11366 C CA . ILE D 1 21 ? 62.007 57.041 82.884 1.00 15.99 43 ILE D CA 1
ATOM 11367 C C . ILE D 1 21 ? 63.479 57.169 83.314 1.00 16.15 43 ILE D C 1
ATOM 11368 O O . ILE D 1 21 ? 63.739 57.174 84.491 1.00 16.59 43 ILE D O 1
ATOM 11373 N N . GLY D 1 22 ? 64.326 57.359 82.328 1.00 16.22 44 GLY D N 1
ATOM 11374 C CA . GLY D 1 22 ? 65.735 57.599 82.654 1.00 15.17 44 GLY D CA 1
ATOM 11375 C C . GLY D 1 22 ? 66.318 56.397 83.383 1.00 15.27 44 GLY D C 1
ATOM 11376 O O . GLY D 1 22 ? 66.138 55.244 82.942 1.00 16.27 44 GLY D O 1
ATOM 11377 N N . ASN D 1 23 ? 67.002 56.683 84.525 1.00 15.39 45 ASN D N 1
ATOM 11378 C CA . ASN D 1 23 ? 67.571 55.620 85.349 1.00 16.23 45 ASN D CA 1
ATOM 11379 C C . ASN D 1 23 ? 66.704 55.213 86.511 1.00 16.63 45 ASN D C 1
ATOM 11380 O O . ASN D 1 23 ? 67.147 54.754 87.562 1.00 15.56 45 ASN D O 1
ATOM 11385 N N . TYR D 1 24 ? 65.366 55.336 86.330 1.00 16.92 46 TYR D N 1
ATOM 11386 C CA . TYR D 1 24 ? 64.444 54.898 87.360 1.00 19.64 46 TYR D CA 1
ATOM 11387 C C . TYR D 1 24 ? 64.726 53.466 87.915 1.00 17.65 46 TYR D C 1
ATOM 11388 O O . TYR D 1 24 ? 64.636 53.270 89.110 1.00 18.97 46 TYR D O 1
ATOM 11397 N N . LEU D 1 25 ? 65.075 52.504 87.044 1.00 18.68 47 LEU D N 1
ATOM 11398 C CA . LEU D 1 25 ? 65.304 51.114 87.491 1.00 19.48 47 LEU D CA 1
ATOM 11399 C C . LEU D 1 25 ? 66.526 50.995 88.445 1.00 21.63 47 LEU D C 1
ATOM 11400 O O . LEU D 1 25 ? 66.604 50.045 89.210 1.00 21.33 47 LEU D O 1
ATOM 11405 N N . GLN D 1 26 ? 67.434 51.953 88.377 1.00 19.94 48 GLN D N 1
ATOM 11406 C CA .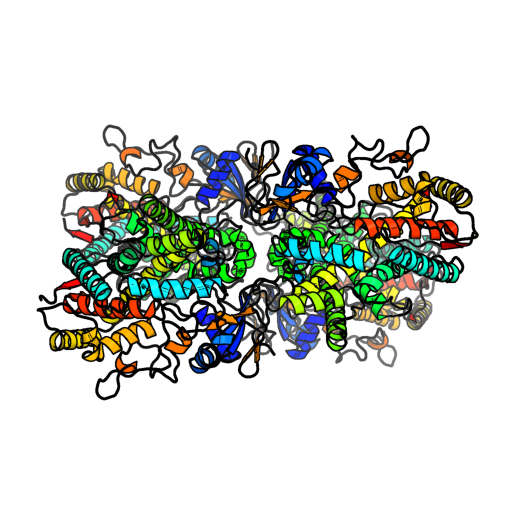 GLN D 1 26 ? 68.624 51.899 89.308 1.00 19.12 48 GLN D CA 1
ATOM 11407 C C . GLN D 1 26 ? 68.436 52.877 90.495 1.00 20.40 48 GLN D C 1
ATOM 11408 O O . GLN D 1 26 ? 69.373 53.084 91.324 1.00 19.90 48 GLN D O 1
ATOM 11414 N N . LEU D 1 27 ? 67.241 53.489 90.630 1.00 18.38 49 LEU D N 1
ATOM 11415 C CA . LEU D 1 27 ? 67.017 54.432 91.721 1.00 19.26 49 LEU D CA 1
ATOM 11416 C C . LEU D 1 27 ? 65.862 54.077 92.663 1.00 22.48 49 LEU D C 1
ATOM 11417 O O . LEU D 1 27 ? 64.764 53.734 92.183 1.00 26.21 49 LEU D O 1
ATOM 11422 N N . ASN D 1 28 ? 66.109 54.126 93.965 1.00 20.15 50 ASN D N 1
ATOM 11423 C CA . ASN D 1 28 ? 65.089 53.896 94.956 1.00 20.20 50 ASN D CA 1
ATOM 11424 C C . ASN D 1 28 ? 64.774 55.302 95.424 1.00 19.96 50 ASN D C 1
ATOM 11425 O O . ASN D 1 28 ? 65.619 55.970 96.070 1.00 19.92 50 ASN D O 1
ATOM 11430 N N . THR D 1 29 ? 63.594 55.840 95.044 1.00 18.85 51 THR D N 1
ATOM 11431 C CA . THR D 1 29 ? 63.304 57.228 95.410 1.00 18.72 51 THR D CA 1
ATOM 11432 C C . THR D 1 29 ? 63.162 57.508 96.934 1.00 16.65 51 THR D C 1
ATOM 11433 O O . THR D 1 29 ? 63.173 58.678 97.348 1.00 18.27 51 THR D O 1
ATOM 11437 N N . GLU D 1 30 ? 62.982 56.457 97.728 1.00 17.95 52 GLU D N 1
ATOM 11438 C CA . GLU D 1 30 ? 62.935 56.600 99.204 1.00 18.96 52 GLU D CA 1
ATOM 11439 C C . GLU D 1 30 ? 64.385 56.822 99.709 1.00 18.82 52 GLU D C 1
ATOM 11440 O O . GLU D 1 30 ? 64.589 57.416 100.754 1.00 18.47 52 GLU D O 1
ATOM 11446 N N . GLN D 1 31 ? 65.357 56.372 98.923 1.00 19.16 53 GLN D N 1
ATOM 11447 C CA . GLN D 1 31 ? 66.780 56.545 99.345 1.00 20.76 53 GLN D CA 1
ATOM 11448 C C . GLN D 1 31 ? 67.655 57.041 98.159 1.00 19.16 53 GLN D C 1
ATOM 11449 O O . GLN D 1 31 ? 68.521 56.312 97.682 1.00 19.71 53 GLN D O 1
ATOM 11455 N N . MET D 1 32 ? 67.389 58.241 97.665 1.00 18.66 54 MET D N 1
ATOM 11456 C CA . MET D 1 32 ? 68.141 58.747 96.510 1.00 17.94 54 MET D CA 1
ATOM 11457 C C . MET D 1 32 ? 69.649 58.784 96.791 1.00 19.95 54 MET D C 1
ATOM 11458 O O . MET D 1 32 ? 70.450 58.438 95.875 1.00 17.98 54 MET D O 1
ATOM 11463 N N . TYR D 1 33 ? 69.984 59.214 98.007 1.00 17.06 55 TYR D N 1
ATOM 11464 C CA . TYR D 1 33 ? 71.426 59.354 98.331 1.00 19.15 55 TYR D CA 1
ATOM 11465 C C . TYR D 1 33 ? 72.074 57.953 98.260 1.00 17.92 55 TYR D C 1
ATOM 11466 O O . TYR D 1 33 ? 73.123 57.746 97.547 1.00 20.54 55 TYR D O 1
ATOM 11475 N N . ASN D 1 34 ? 71.519 56.981 98.975 1.00 18.51 56 ASN D N 1
ATOM 11476 C CA . ASN D 1 34 ? 72.083 55.650 98.939 1.00 18.62 56 ASN D CA 1
ATOM 11477 C C . ASN D 1 34 ? 72.081 55.061 97.531 1.00 18.87 56 ASN D C 1
ATOM 11478 O O . ASN D 1 34 ? 73.021 54.372 97.139 1.00 18.39 56 ASN D O 1
ATOM 11483 N N . SER D 1 35 ? 71.019 55.308 96.755 1.00 18.18 57 SER D N 1
ATOM 11484 C CA . SER D 1 35 ? 71.005 54.798 95.400 1.00 17.25 57 SER D CA 1
ATOM 11485 C C . SER D 1 35 ? 72.159 55.379 94.541 1.00 16.48 57 SER D C 1
ATOM 11486 O O . SER D 1 35 ? 72.727 54.673 93.747 1.00 17.11 57 SER D O 1
ATOM 11489 N N . LEU D 1 36 ? 72.349 56.681 94.653 1.00 15.32 58 LEU D N 1
ATOM 11490 C CA . LEU D 1 36 ? 73.380 57.366 93.850 1.00 16.04 58 LEU D CA 1
ATOM 11491 C C . LEU D 1 36 ? 74.754 56.897 94.332 1.00 16.42 58 LEU D C 1
ATOM 11492 O O . LEU D 1 36 ? 75.659 56.716 93.472 1.00 16.00 58 LEU D O 1
ATOM 11497 N N . MET D 1 37 ? 74.896 56.703 95.635 1.00 17.70 59 MET D N 1
ATOM 11498 C CA . MET D 1 37 ? 76.239 56.233 96.096 1.00 19.06 59 MET D CA 1
ATOM 11499 C C . MET D 1 37 ? 76.493 54.834 95.603 1.00 19.65 59 MET D C 1
ATOM 11500 O O . MET D 1 37 ? 77.655 54.510 95.198 1.00 19.71 59 MET D O 1
ATOM 11505 N N . LYS D 1 38 ? 75.475 53.964 95.562 1.00 19.91 60 LYS D N 1
ATOM 11506 C CA . LYS D 1 38 ? 75.715 52.619 95.013 1.00 19.99 60 LYS D CA 1
ATOM 11507 C C . LYS D 1 38 ? 76.118 52.696 93.538 1.00 19.56 60 LYS D C 1
ATOM 11508 O O . LYS D 1 38 ? 76.928 51.875 93.046 1.00 19.63 60 LYS D O 1
ATOM 11514 N N . ILE D 1 39 ? 75.542 53.655 92.784 1.00 16.76 61 ILE D N 1
ATOM 11515 C CA . ILE D 1 39 ? 75.910 53.822 91.404 1.00 17.41 61 ILE D CA 1
ATOM 11516 C C . ILE D 1 39 ? 77.397 54.299 91.327 1.00 18.00 61 ILE D C 1
ATOM 11517 O O . ILE D 1 39 ? 78.171 53.843 90.478 1.00 18.45 61 ILE D O 1
ATOM 11522 N N . SER D 1 40 ? 77.742 55.218 92.204 1.00 18.82 62 SER D N 1
ATOM 11523 C CA . SER D 1 40 ? 79.127 55.711 92.200 1.00 19.36 62 SER D CA 1
ATOM 11524 C C . SER D 1 40 ? 80.101 54.564 92.497 1.00 19.77 62 SER D C 1
ATOM 11525 O O . SER D 1 40 ? 81.261 54.592 91.960 1.00 19.16 62 SER D O 1
ATOM 11528 N N . GLU D 1 41 ? 79.697 53.586 93.306 1.00 20.86 63 GLU D N 1
ATOM 11529 C CA . GLU D 1 41 ? 80.575 52.434 93.619 1.00 20.16 63 GLU D CA 1
ATOM 11530 C C . GLU D 1 41 ? 80.895 51.646 92.346 1.00 22.56 63 GLU D C 1
ATOM 11531 O O . GLU D 1 41 ? 81.938 51.000 92.253 1.00 22.73 63 GLU D O 1
ATOM 11537 N N . ARG D 1 42 ? 79.994 51.678 91.341 1.00 19.57 64 ARG D N 1
ATOM 11538 C CA . ARG D 1 42 ? 80.213 50.958 90.134 1.00 21.56 64 ARG D CA 1
ATOM 11539 C C . ARG D 1 42 ? 80.817 51.776 89.043 1.00 18.44 64 ARG D C 1
ATOM 11540 O O . ARG D 1 42 ? 81.557 51.252 88.260 1.00 21.25 64 ARG D O 1
ATOM 11548 N N . TYR D 1 43 ? 80.540 53.072 88.989 1.00 18.33 65 TYR D N 1
ATOM 11549 C CA . TYR D 1 43 ? 80.988 53.895 87.864 1.00 20.58 65 TYR D CA 1
ATOM 11550 C C . TYR D 1 43 ? 82.079 54.915 88.147 1.00 19.95 65 TYR D C 1
ATOM 11551 O O . TYR D 1 43 ? 82.663 55.420 87.243 1.00 22.56 65 TYR D O 1
ATOM 11560 N N . GLY D 1 44 ? 82.286 55.211 89.409 1.00 20.20 66 GLY D N 1
ATOM 11561 C CA . GLY D 1 44 ? 83.267 56.228 89.763 1.00 21.05 66 GLY D CA 1
ATOM 11562 C C . GLY D 1 44 ? 82.611 57.404 90.442 1.00 20.90 66 GLY D C 1
ATOM 11563 O O . GLY D 1 44 ? 81.356 57.499 90.529 1.00 18.88 66 GLY D O 1
ATOM 11564 N N . PRO D 1 45 ? 83.420 58.362 90.926 1.00 19.69 67 PRO D N 1
ATOM 11565 C CA . PRO D 1 45 ? 82.919 59.538 91.629 1.00 19.66 67 PRO D CA 1
ATOM 11566 C C . PRO D 1 45 ? 82.201 60.606 90.843 1.00 17.54 67 PRO D C 1
ATOM 11567 O O . PRO D 1 45 ? 81.534 61.488 91.447 1.00 19.35 67 PRO D O 1
ATOM 11571 N N . VAL D 1 46 ? 82.366 60.586 89.540 1.00 19.11 68 VAL D N 1
ATOM 11572 C CA . VAL D 1 46 ? 81.724 61.593 88.685 1.00 18.82 68 VAL D CA 1
ATOM 11573 C C . VAL D 1 46 ? 80.981 60.755 87.653 1.00 19.63 68 VAL D C 1
ATOM 11574 O O . VAL D 1 46 ? 81.590 60.040 86.854 1.00 18.13 68 VAL D O 1
ATOM 11578 N N . PHE D 1 47 ? 79.631 60.816 87.666 1.00 17.37 69 PHE D N 1
ATOM 11579 C CA . PHE D 1 47 ? 78.895 59.955 86.756 1.00 16.03 69 PHE D CA 1
ATOM 11580 C C . PHE D 1 47 ? 77.628 60.672 86.305 1.00 16.15 69 PHE D C 1
ATOM 11581 O O . PHE D 1 47 ? 77.247 61.656 86.939 1.00 16.75 69 PHE D O 1
ATOM 11589 N N . THR D 1 48 ? 77.033 60.129 85.235 1.00 16.89 70 THR D N 1
ATOM 11590 C CA . THR D 1 48 ? 75.823 60.741 84.635 1.00 17.13 70 THR D CA 1
ATOM 11591 C C . THR D 1 48 ? 74.614 59.898 85.028 1.00 17.54 70 THR D C 1
ATOM 11592 O O . THR D 1 48 ? 74.635 58.682 84.953 1.00 17.00 70 THR D O 1
ATOM 11596 N N . ILE D 1 49 ? 73.575 60.603 85.495 1.00 15.98 71 ILE D N 1
ATOM 11597 C CA . ILE D 1 49 ? 72.321 59.907 85.881 1.00 16.45 71 ILE D CA 1
ATOM 11598 C C . ILE D 1 49 ? 71.187 60.634 85.187 1.00 16.23 71 ILE D C 1
ATOM 11599 O O . ILE D 1 49 ? 71.298 61.777 84.839 1.00 15.90 71 ILE D O 1
ATOM 11604 N N . HIS D 1 50 ? 70.059 59.913 84.970 1.00 14.62 72 HIS D N 1
ATOM 11605 C CA . HIS D 1 50 ? 68.919 60.546 84.316 1.00 15.31 72 HIS D CA 1
ATOM 11606 C C . HIS D 1 50 ? 67.763 60.377 85.333 1.00 16.44 72 HIS D C 1
ATOM 11607 O O . HIS D 1 50 ? 67.268 59.273 85.569 1.00 15.77 72 HIS D O 1
ATOM 11614 N N . LEU D 1 51 ? 67.370 61.484 85.957 1.00 15.46 73 LEU D N 1
ATOM 11615 C CA . LEU D 1 51 ? 66.291 61.516 86.959 1.00 16.30 73 LEU D CA 1
ATOM 11616 C C . LEU D 1 51 ? 65.076 61.679 86.025 1.00 16.54 73 LEU D C 1
ATOM 11617 O O . LEU D 1 51 ? 64.718 62.790 85.684 1.00 17.77 73 LEU D O 1
ATOM 11622 N N . GLY D 1 52 ? 64.519 60.548 85.603 1.00 17.29 74 GLY D N 1
ATOM 11623 C CA . GLY D 1 52 ? 63.498 60.626 84.539 1.00 17.86 74 GLY D CA 1
ATOM 11624 C C . GLY D 1 52 ? 64.239 61.248 83.327 1.00 19.66 74 GLY D C 1
ATOM 11625 O O . GLY D 1 52 ? 65.409 60.921 82.998 1.00 17.74 74 GLY D O 1
ATOM 11626 N N . PRO D 1 53 ? 63.652 62.241 82.639 1.00 17.52 75 PRO D N 1
ATOM 11627 C CA . PRO D 1 53 ? 64.271 62.877 81.499 1.00 20.00 75 PRO D CA 1
ATOM 11628 C C . PRO D 1 53 ? 65.384 63.903 81.848 1.00 19.39 75 PRO D C 1
ATOM 11629 O O . PRO D 1 53 ? 66.066 64.360 80.980 1.00 20.73 75 PRO D O 1
ATOM 11633 N N . ARG D 1 54 ? 65.507 64.248 83.136 1.00 19.90 76 ARG D N 1
ATOM 11634 C CA . ARG D 1 54 ? 66.469 65.268 83.589 1.00 17.55 76 ARG D CA 1
ATOM 11635 C C . ARG D 1 54 ? 67.870 64.681 83.748 1.00 19.55 76 ARG D C 1
ATOM 11636 O O . ARG D 1 54 ? 68.085 63.882 84.654 1.00 20.68 76 ARG D O 1
ATOM 11644 N N . ARG D 1 55 ? 68.793 65.080 82.866 1.00 18.69 77 ARG D N 1
ATOM 11645 C CA . ARG D 1 55 ? 70.146 64.522 82.900 1.00 19.07 77 ARG D CA 1
ATOM 11646 C C . ARG D 1 55 ? 70.961 65.324 83.890 1.00 18.59 77 ARG D C 1
ATOM 11647 O O . ARG D 1 55 ? 70.960 66.546 83.839 1.00 19.85 77 ARG D O 1
ATOM 11655 N N . VAL D 1 56 ? 71.675 64.623 84.789 1.00 17.03 78 VAL D N 1
ATOM 11656 C CA . VAL D 1 56 ? 72.413 65.318 85.823 1.00 18.05 78 VAL D CA 1
ATOM 11657 C C . VAL D 1 56 ? 73.788 64.619 85.973 1.00 15.70 78 VAL D C 1
ATOM 11658 O O . VAL D 1 56 ? 73.872 63.421 85.947 1.00 16.72 78 VAL D O 1
ATOM 11662 N N . VAL D 1 57 ? 74.845 65.423 86.188 1.00 15.65 79 VAL D N 1
ATOM 11663 C CA . VAL D 1 57 ? 76.149 64.889 86.503 1.00 16.05 79 VAL D CA 1
ATOM 11664 C C . VAL D 1 57 ? 76.276 64.932 88.045 1.00 14.19 79 VAL D C 1
ATOM 11665 O O . VAL D 1 57 ? 76.092 65.998 88.652 1.00 18.23 79 VAL D O 1
ATOM 11669 N N . VAL D 1 58 ? 76.552 63.798 88.673 1.00 15.41 80 VAL D N 1
ATOM 11670 C CA . VAL D 1 58 ? 76.641 63.660 90.103 1.00 15.25 80 VAL D CA 1
ATOM 11671 C C . VAL D 1 58 ? 78.114 63.684 90.518 1.00 16.07 80 VAL D C 1
ATOM 11672 O O . VAL D 1 58 ? 78.892 62.997 89.906 1.00 16.87 80 VAL D O 1
ATOM 11676 N N . LEU D 1 59 ? 78.418 64.443 91.551 1.00 17.44 81 LEU D N 1
ATOM 11677 C CA . LEU D 1 59 ? 79.863 64.551 92.036 1.00 17.05 81 LEU D CA 1
ATOM 11678 C C . LEU D 1 59 ? 79.892 63.943 93.424 1.00 15.97 81 LEU D C 1
ATOM 11679 O O . LEU D 1 59 ? 79.177 64.396 94.331 1.00 17.15 81 LEU D O 1
ATOM 11684 N N . CYS D 1 60 ? 80.717 62.915 93.658 1.00 16.65 82 CYS D N 1
ATOM 11685 C CA . CYS D 1 60 ? 80.733 62.278 94.951 1.00 15.66 82 CYS D CA 1
ATOM 11686 C C . CYS D 1 60 ? 82.211 62.372 95.493 1.00 17.37 82 CYS D C 1
ATOM 11687 O O . CYS D 1 60 ? 83.192 62.294 94.718 1.00 17.69 82 CYS D O 1
ATOM 11690 N N . GLY D 1 61 ? 82.266 62.484 96.797 1.00 16.99 83 GLY D N 1
ATOM 11691 C CA . GLY D 1 61 ? 83.576 62.597 97.488 1.00 16.82 83 GLY D CA 1
ATOM 11692 C C . GLY D 1 61 ? 84.096 64.021 97.494 1.00 16.49 83 GLY D C 1
ATOM 11693 O O . GLY D 1 61 ? 83.777 64.864 96.642 1.00 17.86 83 GLY D O 1
ATOM 11694 N N . HIS D 1 62 ? 84.960 64.293 98.504 1.00 17.04 84 HIS D N 1
ATOM 11695 C CA . HIS D 1 62 ? 85.542 65.591 98.657 1.00 17.94 84 HIS D CA 1
ATOM 11696 C C . HIS D 1 62 ? 86.240 66.063 97.386 1.00 16.80 84 HIS D C 1
ATOM 11697 O O . HIS D 1 62 ? 86.028 67.149 96.920 1.00 16.65 84 HIS D O 1
ATOM 11704 N N . ASP D 1 63 ? 87.137 65.237 96.832 1.00 18.41 85 ASP D N 1
ATOM 11705 C CA . ASP D 1 63 ? 87.888 65.709 95.678 1.00 18.86 85 ASP D CA 1
ATOM 11706 C C . ASP D 1 63 ? 87.088 66.150 94.460 1.00 18.60 85 ASP D C 1
ATOM 11707 O O . ASP D 1 63 ? 87.306 67.207 93.880 1.00 20.47 85 ASP D O 1
ATOM 11712 N N . ALA D 1 64 ? 86.097 65.342 94.092 1.00 18.84 86 ALA D N 1
ATOM 11713 C CA . ALA D 1 64 ? 85.303 65.714 92.913 1.00 17.86 86 ALA D CA 1
ATOM 11714 C C . ALA D 1 64 ? 84.498 66.996 93.195 1.00 18.22 86 ALA D C 1
ATOM 11715 O O . ALA D 1 64 ? 84.389 67.835 92.315 1.00 17.60 86 ALA D O 1
ATOM 11717 N N . VAL D 1 65 ? 83.887 67.087 94.382 1.00 18.12 87 VAL D N 1
ATOM 11718 C CA . VAL D 1 65 ? 83.069 68.262 94.692 1.00 18.18 87 VAL D CA 1
ATOM 11719 C C . VAL D 1 65 ? 83.928 69.547 94.725 1.00 19.69 87 VAL D C 1
ATOM 11720 O O . VAL D 1 65 ? 83.529 70.576 94.171 1.00 19.23 87 VAL D O 1
ATOM 11724 N N . ARG D 1 66 ? 85.090 69.459 95.371 1.00 19.41 88 ARG D N 1
ATOM 11725 C CA . ARG D 1 66 ? 85.936 70.651 95.467 1.00 19.38 88 ARG D CA 1
ATOM 11726 C C . ARG D 1 66 ? 86.585 70.969 94.143 1.00 18.03 88 ARG D C 1
ATOM 11727 O O . ARG D 1 66 ? 86.680 72.158 93.781 1.00 20.54 88 ARG D O 1
ATOM 11735 N N . GLU D 1 67 ? 87.030 69.978 93.386 1.00 20.41 89 GLU D N 1
ATOM 11736 C CA . GLU D 1 67 ? 87.589 70.290 92.061 1.00 21.07 89 GLU D CA 1
ATOM 11737 C C . GLU D 1 67 ? 86.590 71.003 91.178 1.00 22.65 89 GLU D C 1
ATOM 11738 O O . GLU D 1 67 ? 86.921 71.867 90.343 1.00 23.54 89 GLU D O 1
ATOM 11744 N N . ALA D 1 68 ? 85.321 70.620 91.297 1.00 20.70 90 ALA D N 1
ATOM 11745 C CA . ALA D 1 68 ? 84.373 71.310 90.470 1.00 20.95 90 ALA D CA 1
ATOM 11746 C C . ALA D 1 68 ? 83.943 72.645 91.045 1.00 19.91 90 ALA D C 1
ATOM 11747 O O . ALA D 1 68 ? 84.103 73.690 90.383 1.00 20.83 90 ALA D O 1
ATOM 11749 N N . LEU D 1 69 ? 83.394 72.618 92.258 1.00 18.84 91 LEU D N 1
ATOM 11750 C CA . LEU D 1 69 ? 82.828 73.869 92.788 1.00 20.35 91 LEU D CA 1
ATOM 11751 C C . LEU D 1 69 ? 83.811 74.933 93.165 1.00 20.78 91 LEU D C 1
ATOM 11752 O O . LEU D 1 69 ? 83.475 76.114 93.140 1.00 19.81 91 LEU D O 1
ATOM 11757 N N . VAL D 1 70 ? 85.043 74.545 93.485 1.00 21.23 92 VAL D N 1
ATOM 11758 C CA . VAL D 1 70 ? 86.014 75.600 93.842 1.00 22.77 92 VAL D CA 1
ATOM 11759 C C . VAL D 1 70 ? 87.105 75.734 92.736 1.00 24.31 92 VAL D C 1
ATOM 11760 O O . VAL D 1 70 ? 87.335 76.842 92.251 1.00 25.15 92 VAL D O 1
ATOM 11764 N N . ASP D 1 71 ? 87.736 74.646 92.307 1.00 24.91 93 ASP D N 1
ATOM 11765 C CA . ASP D 1 71 ? 88.790 74.819 91.257 1.00 26.79 93 ASP D CA 1
ATOM 11766 C C . ASP D 1 71 ? 88.235 75.269 89.902 1.00 27.05 93 ASP D C 1
ATOM 11767 O O . ASP D 1 71 ? 88.966 75.875 89.084 1.00 27.12 93 ASP D O 1
ATOM 11772 N N . GLN D 1 72 ? 86.959 74.950 89.591 1.00 23.80 94 GLN D N 1
ATOM 11773 C CA . GLN D 1 72 ? 86.379 75.456 88.378 1.00 24.05 94 GLN D CA 1
ATOM 11774 C C . GLN D 1 72 ? 85.107 76.171 88.826 1.00 24.64 94 GLN D C 1
ATOM 11775 O O . GLN D 1 72 ? 84.034 76.029 88.237 1.00 24.01 94 GLN D O 1
ATOM 11781 N N . ALA D 1 73 ? 85.284 77.029 89.823 1.00 24.72 95 ALA D N 1
ATOM 11782 C CA . ALA D 1 73 ? 84.144 77.723 90.452 1.00 24.95 95 ALA D CA 1
ATOM 11783 C C . ALA D 1 73 ? 83.219 78.441 89.502 1.00 25.52 95 ALA D C 1
ATOM 11784 O O . ALA D 1 73 ? 81.996 78.272 89.548 1.00 24.76 95 ALA D O 1
ATOM 11786 N N . GLU D 1 74 ? 83.778 79.222 88.583 1.00 26.32 96 GLU D N 1
ATOM 11787 C CA . GLU D 1 74 ? 82.930 79.980 87.680 1.00 27.38 96 GLU D CA 1
ATOM 11788 C C . GLU D 1 74 ? 82.133 79.071 86.745 1.00 27.24 96 GLU D C 1
ATOM 11789 O O . GLU D 1 74 ? 80.904 79.252 86.545 1.00 27.37 96 GLU D O 1
ATOM 11795 N N . GLU D 1 75 ? 82.798 78.067 86.203 1.00 26.66 97 GLU D N 1
ATOM 11796 C CA . GLU D 1 75 ? 82.082 77.196 85.266 1.00 25.83 97 GLU D CA 1
ATOM 11797 C C . GLU D 1 75 ? 80.919 76.421 85.966 1.00 25.97 97 GLU D C 1
ATOM 11798 O O . GLU D 1 75 ? 79.910 76.128 85.333 1.00 25.16 97 GLU D O 1
ATOM 11804 N N . PHE D 1 76 ? 81.090 76.089 87.237 1.00 24.74 98 PHE D N 1
ATOM 11805 C CA . PHE D 1 76 ? 80.051 75.353 87.965 1.00 23.55 98 PHE D CA 1
ATOM 11806 C C . PHE D 1 76 ? 79.173 76.284 88.806 1.00 23.71 98 PHE D C 1
ATOM 11807 O O . PHE D 1 76 ? 78.452 75.798 89.700 1.00 21.99 98 PHE D O 1
ATOM 11815 N N . SER D 1 77 ? 79.195 77.586 88.500 1.00 23.81 99 SER D N 1
ATOM 11816 C CA . SER D 1 77 ? 78.425 78.541 89.306 1.00 24.01 99 SER D CA 1
ATOM 11817 C C . SER D 1 77 ? 76.991 78.782 88.937 1.00 23.35 99 SER D C 1
ATOM 11818 O O . SER D 1 77 ? 76.360 79.685 89.524 1.00 25.39 99 SER D O 1
ATOM 11821 N N . GLY D 1 78 ? 76.445 78.013 87.984 1.00 22.98 100 GLY D N 1
ATOM 11822 C CA . GLY D 1 78 ? 75.041 78.150 87.632 1.00 23.75 100 GLY D CA 1
ATOM 11823 C C . GLY D 1 78 ? 74.198 77.452 88.710 1.00 23.22 100 GLY D C 1
ATOM 11824 O O . GLY D 1 78 ? 74.734 76.706 89.517 1.00 22.38 100 GLY D O 1
ATOM 11825 N N . ARG D 1 79 ? 72.900 77.715 88.756 1.00 22.05 101 ARG D N 1
ATOM 11826 C CA . ARG D 1 79 ? 71.980 77.114 89.724 1.00 22.54 101 ARG D CA 1
ATOM 11827 C C . ARG D 1 79 ? 71.037 76.162 88.992 1.00 22.46 101 ARG D C 1
ATOM 11828 O O . ARG D 1 79 ? 70.411 76.508 87.971 1.00 23.22 101 ARG D O 1
ATOM 11836 N N . GLY D 1 80 ? 70.927 74.930 89.486 1.00 20.21 102 GLY D N 1
ATOM 11837 C CA . GLY D 1 80 ? 70.074 73.959 88.864 1.00 20.44 102 GLY D CA 1
ATOM 11838 C C . GLY D 1 80 ? 68.644 74.067 89.415 1.00 20.74 102 GLY D C 1
ATOM 11839 O O . GLY D 1 80 ? 68.310 75.072 90.023 1.00 22.01 102 GLY D O 1
ATOM 11840 N N . GLU D 1 81 ? 67.904 72.996 89.217 1.00 22.28 103 GLU D N 1
ATOM 11841 C CA . GLU D 1 81 ? 66.476 72.943 89.561 1.00 24.60 103 GLU D CA 1
ATOM 11842 C C . GLU D 1 81 ? 66.127 72.203 90.855 1.00 21.86 103 GLU D C 1
ATOM 11843 O O . GLU D 1 81 ? 66.867 71.316 91.288 1.00 22.55 103 GLU D O 1
ATOM 11849 N N . GLN D 1 82 ? 64.989 72.554 91.476 1.00 20.46 104 GLN D N 1
ATOM 11850 C CA . GLN D 1 82 ? 64.472 71.753 92.576 1.00 19.12 104 GLN D CA 1
ATOM 11851 C C . GLN D 1 82 ? 63.009 71.889 92.163 1.00 19.70 104 GLN D C 1
ATOM 11852 O O . GLN D 1 82 ? 62.388 72.965 92.283 1.00 20.02 104 GLN D O 1
ATOM 11858 N N . ALA D 1 83 ? 62.514 70.797 91.615 1.00 19.27 105 ALA D N 1
ATOM 11859 C CA . ALA D 1 83 ? 61.164 70.912 91.008 1.00 19.43 105 ALA D CA 1
ATOM 11860 C C . ALA D 1 83 ? 60.016 71.293 91.933 1.00 20.90 105 ALA D C 1
ATOM 11861 O O . ALA D 1 83 ? 59.108 72.052 91.499 1.00 21.73 105 ALA D O 1
ATOM 11863 N N . THR D 1 84 ? 60.043 70.803 93.163 1.00 21.05 106 THR D N 1
ATOM 11864 C CA . THR D 1 84 ? 58.958 71.180 94.093 1.00 20.80 106 THR D CA 1
ATOM 11865 C C . THR D 1 84 ? 59.033 72.678 94.382 1.00 20.87 106 THR D C 1
ATOM 11866 O O . THR D 1 84 ? 58.034 73.403 94.333 1.00 20.47 106 THR D O 1
ATOM 11870 N N . PHE D 1 85 ? 60.223 73.194 94.665 1.00 20.68 107 PHE D N 1
ATOM 11871 C CA . PHE D 1 85 ? 60.293 74.627 94.929 1.00 22.59 107 PHE D CA 1
ATOM 11872 C C . PHE D 1 85 ? 60.030 75.449 93.674 1.00 22.63 107 PHE D C 1
ATOM 11873 O O . PHE D 1 85 ? 59.456 76.559 93.751 1.00 22.36 107 PHE D O 1
ATOM 11881 N N . ASP D 1 86 ? 60.431 74.936 92.520 1.00 22.08 108 ASP D N 1
ATOM 11882 C CA . ASP D 1 86 ? 60.223 75.662 91.258 1.00 24.45 108 ASP D CA 1
ATOM 11883 C C . ASP D 1 86 ? 58.738 75.918 91.016 1.00 24.92 108 ASP D C 1
ATOM 11884 O O . ASP D 1 86 ? 58.368 76.877 90.336 1.00 25.87 108 ASP D O 1
ATOM 11889 N N . TRP D 1 87 ? 57.898 75.048 91.545 1.00 25.06 109 TRP D N 1
ATOM 11890 C CA . TRP D 1 87 ? 56.447 75.192 91.354 1.00 27.48 109 TRP D CA 1
ATOM 11891 C C . TRP D 1 87 ? 56.025 76.597 91.763 1.00 28.12 109 TRP D C 1
ATOM 11892 O O . TRP D 1 87 ? 55.202 77.208 91.080 1.00 29.22 109 TRP D O 1
ATOM 11903 N N . VAL D 1 88 ? 56.633 77.157 92.821 1.00 27.58 110 VAL D N 1
ATOM 11904 C CA . VAL D 1 88 ? 56.284 78.512 93.255 1.00 26.30 110 VAL D CA 1
ATOM 11905 C C . VAL D 1 88 ? 57.321 79.548 92.835 1.00 26.14 110 VAL D C 1
ATOM 11906 O O . VAL D 1 88 ? 56.986 80.705 92.412 1.00 24.67 110 VAL D O 1
ATOM 11910 N N . PHE D 1 89 ? 58.604 79.179 92.855 1.00 22.83 111 PHE D N 1
ATOM 11911 C CA . PHE D 1 89 ? 59.559 80.194 92.550 1.00 21.84 111 PHE D CA 1
ATOM 11912 C C . PHE D 1 89 ? 59.751 80.595 91.098 1.00 22.95 111 PHE D C 1
ATOM 11913 O O . PHE D 1 89 ? 60.053 81.762 90.815 1.00 24.41 111 PHE D O 1
ATOM 11921 N N . LYS D 1 90 ? 59.619 79.631 90.199 1.00 23.61 112 LYS D N 1
ATOM 11922 C CA . LYS D 1 90 ? 59.799 79.878 88.757 1.00 26.80 112 LYS D CA 1
ATOM 11923 C C . LYS D 1 90 ? 61.044 80.639 88.378 1.00 28.19 112 LYS D C 1
ATOM 11924 O O . LYS D 1 90 ? 61.024 81.478 87.474 1.00 30.31 112 LYS D O 1
ATOM 11930 N N . GLY D 1 91 ? 62.142 80.365 89.070 1.00 28.09 113 GLY D N 1
ATOM 11931 C CA . GLY D 1 91 ? 63.403 80.990 88.748 1.00 27.51 113 GLY D CA 1
ATOM 11932 C C . GLY D 1 91 ? 63.587 82.413 89.236 1.00 27.36 113 GLY D C 1
ATOM 11933 O O . GLY D 1 91 ? 64.543 83.072 88.858 1.00 27.15 113 GLY D O 1
ATOM 11934 N N . TYR D 1 92 ? 62.653 82.900 90.050 1.00 27.46 114 TYR D N 1
ATOM 11935 C CA . TYR D 1 92 ? 62.774 84.246 90.626 1.00 26.02 114 TYR D CA 1
ATOM 11936 C C . TYR D 1 92 ? 63.307 84.116 92.081 1.00 25.63 114 TYR D C 1
ATOM 11937 O O . TYR D 1 92 ? 63.201 83.051 92.680 1.00 25.58 114 TYR D O 1
ATOM 11946 N N . GLY D 1 93 ? 63.855 85.202 92.618 1.00 25.85 115 GLY D N 1
ATOM 11947 C CA . GLY D 1 93 ? 64.385 85.194 93.980 1.00 25.00 115 GLY D CA 1
ATOM 11948 C C . GLY D 1 93 ? 65.864 84.884 93.926 1.00 23.79 115 GLY D C 1
ATOM 11949 O O . GLY D 1 93 ? 66.360 84.483 92.872 1.00 26.07 115 GLY D O 1
ATOM 11950 N N . VAL D 1 94 ? 66.577 85.078 95.030 1.00 22.93 116 VAL D N 1
ATOM 11951 C CA . VAL D 1 94 ? 68.018 84.918 95.041 1.00 23.48 116 VAL D CA 1
ATOM 11952 C C . VAL D 1 94 ? 68.508 83.460 94.968 1.00 21.66 116 VAL D C 1
ATOM 11953 O O . VAL D 1 94 ? 69.489 83.185 94.332 1.00 25.43 116 VAL D O 1
ATOM 11957 N N . VAL D 1 95 ? 67.834 82.548 95.619 1.00 22.93 117 VAL D N 1
ATOM 11958 C CA . VAL D 1 95 ? 68.311 81.155 95.608 1.00 22.33 117 VAL D CA 1
ATOM 11959 C C . VAL D 1 95 ? 68.243 80.472 94.273 1.00 24.96 117 VAL D C 1
ATOM 11960 O O . VAL D 1 95 ? 69.192 79.861 93.800 1.00 22.67 117 VAL D O 1
ATOM 11964 N N . PHE D 1 96 ? 67.067 80.532 93.672 1.00 25.74 118 PHE D N 1
ATOM 11965 C CA . PHE D 1 96 ? 66.858 79.787 92.471 1.00 28.82 118 PHE D CA 1
ATOM 11966 C C . PHE D 1 96 ? 67.112 80.570 91.192 1.00 29.60 118 PHE D C 1
ATOM 11967 O O . PHE D 1 96 ? 66.898 80.076 90.104 1.00 33.17 118 PHE D O 1
ATOM 11975 N N . SER D 1 97 ? 67.647 81.779 91.308 1.00 30.80 119 SER D N 1
ATOM 11976 C CA . SER D 1 97 ? 67.891 82.553 90.124 1.00 31.31 119 SER D CA 1
ATOM 11977 C C . SER D 1 97 ? 69.262 82.239 89.482 1.00 30.69 119 SER D C 1
ATOM 11978 O O . SER D 1 97 ? 70.127 81.578 90.064 1.00 29.61 119 SER D O 1
ATOM 11981 N N . ASN D 1 98 ? 69.432 82.719 88.265 1.00 31.18 120 ASN D N 1
ATOM 11982 C CA . ASN D 1 98 ? 70.662 82.561 87.507 1.00 30.02 120 ASN D CA 1
ATOM 11983 C C . ASN D 1 98 ? 71.021 83.867 86.859 1.00 32.11 120 ASN D C 1
ATOM 11984 O O . ASN D 1 98 ? 70.235 84.844 86.875 1.00 31.24 120 ASN D O 1
ATOM 11989 N N . GLY D 1 99 ? 72.213 83.867 86.289 1.00 31.58 121 GLY D N 1
ATOM 11990 C CA . GLY D 1 99 ? 72.733 84.999 85.549 1.00 32.40 121 GLY D CA 1
ATOM 11991 C C . GLY D 1 99 ? 72.738 86.334 86.276 1.00 33.06 121 GLY D C 1
ATOM 11992 O O . GLY D 1 99 ? 73.117 86.467 87.467 1.00 32.68 121 GLY D O 1
ATOM 11993 N N . GLU D 1 100 ? 72.348 87.351 85.533 1.00 33.22 122 GLU D N 1
ATOM 11994 C CA . GLU D 1 100 ? 72.299 88.706 86.072 1.00 33.63 122 GLU D CA 1
ATOM 11995 C C . GLU D 1 100 ? 71.357 88.803 87.259 1.00 32.61 122 GLU D C 1
ATOM 11996 O O . GLU D 1 100 ? 71.610 89.545 88.234 1.00 32.99 122 GLU D O 1
ATOM 12002 N N . ARG D 1 101 ? 70.266 88.072 87.196 1.00 30.79 123 ARG D N 1
ATOM 12003 C CA . ARG D 1 101 ? 69.305 88.135 88.279 1.00 31.68 123 ARG D CA 1
ATOM 12004 C C . ARG D 1 101 ? 69.953 87.670 89.562 1.00 32.08 123 ARG D C 1
ATOM 12005 O O . ARG D 1 101 ? 69.848 88.327 90.592 1.00 30.22 123 ARG D O 1
ATOM 12013 N N . ALA D 1 102 ? 70.606 86.507 89.494 1.00 31.97 124 ALA D N 1
ATOM 12014 C CA . ALA D 1 102 ? 71.293 85.979 90.658 1.00 32.38 124 ALA D CA 1
ATOM 12015 C C . ALA D 1 102 ? 72.444 86.882 91.072 1.00 33.29 124 ALA D C 1
ATOM 12016 O O . ALA D 1 102 ? 72.643 87.079 92.258 1.00 34.43 124 ALA D O 1
ATOM 12018 N N . LYS D 1 103 ? 73.210 87.444 90.142 1.00 33.24 125 LYS D N 1
ATOM 12019 C CA . LYS D 1 103 ? 74.324 88.283 90.545 1.00 35.07 125 LYS D CA 1
ATOM 12020 C C . LYS D 1 103 ? 73.802 89.496 91.336 1.00 33.85 125 LYS D C 1
ATOM 12021 O O . LYS D 1 103 ? 74.313 89.834 92.409 1.00 34.56 125 LYS D O 1
ATOM 12027 N N . GLN D 1 104 ? 72.741 90.100 90.834 1.00 32.75 126 GLN D N 1
ATOM 12028 C CA . GLN D 1 104 ? 72.173 91.279 91.494 1.00 32.89 126 GLN D CA 1
ATOM 12029 C C . GLN D 1 104 ? 71.504 90.994 92.844 1.00 31.58 126 GLN D C 1
ATOM 12030 O O . GLN D 1 104 ? 71.674 91.744 93.837 1.00 31.23 126 GLN D O 1
ATOM 12036 N N . LEU D 1 105 ? 70.749 89.911 92.889 1.00 29.92 127 LEU D N 1
ATOM 12037 C CA . LEU D 1 105 ? 70.028 89.639 94.113 1.00 30.16 127 LEU D CA 1
ATOM 12038 C C . LEU D 1 105 ? 70.993 89.143 95.220 1.00 30.02 127 LEU D C 1
ATOM 12039 O O . LEU D 1 105 ? 70.841 89.509 96.405 1.00 31.35 127 LEU D O 1
ATOM 12044 N N . ARG D 1 106 ? 72.017 88.386 94.840 1.00 30.10 128 ARG D N 1
ATOM 12045 C CA . ARG D 1 106 ? 72.936 87.895 95.858 1.00 30.77 128 ARG D CA 1
ATOM 12046 C C . ARG D 1 106 ? 73.742 89.064 96.423 1.00 32.73 128 ARG D C 1
ATOM 12047 O O . ARG D 1 106 ? 73.950 89.148 97.624 1.00 32.27 128 ARG D O 1
ATOM 12055 N N . ARG D 1 107 ? 74.213 89.962 95.545 1.00 32.36 129 ARG D N 1
ATOM 12056 C CA . ARG D 1 107 ? 74.973 91.127 96.013 1.00 34.96 129 ARG D CA 1
ATOM 12057 C C . ARG D 1 107 ? 74.141 91.982 96.956 1.00 33.93 129 ARG D C 1
ATOM 12058 O O . ARG D 1 107 ? 74.604 92.344 98.029 1.00 34.87 129 ARG D O 1
ATOM 12066 N N . PHE D 1 108 ? 72.923 92.301 96.560 1.00 34.73 130 PHE D N 1
ATOM 12067 C CA . PHE D 1 108 ? 72.051 93.125 97.380 1.00 34.28 130 PHE D CA 1
ATOM 12068 C C . PHE D 1 108 ? 71.721 92.457 98.719 1.00 33.93 130 PHE D C 1
ATOM 12069 O O . PHE D 1 108 ? 71.785 93.096 99.766 1.00 32.53 130 PHE D O 1
ATOM 12077 N N . SER D 1 109 ? 71.351 91.182 98.674 1.00 32.10 131 SER D N 1
ATOM 12078 C CA . SER D 1 109 ? 71.019 90.424 99.873 1.00 31.18 131 SER D CA 1
ATOM 12079 C C . SER D 1 109 ? 72.149 90.385 100.869 1.00 31.13 131 SER D C 1
ATOM 12080 O O . SER D 1 109 ? 71.952 90.655 102.051 1.00 33.15 131 SER D O 1
ATOM 12083 N N . ILE D 1 110 ? 73.352 90.075 100.408 1.00 31.84 132 ILE D N 1
ATOM 12084 C CA . ILE D 1 110 ? 74.479 89.987 101.311 1.00 31.44 132 ILE D CA 1
ATOM 12085 C C . ILE D 1 110 ? 74.732 91.357 101.960 1.00 34.20 132 ILE D C 1
ATOM 12086 O O . ILE D 1 110 ? 74.874 91.452 103.184 1.00 34.88 132 ILE D O 1
ATOM 12091 N N . ALA D 1 111 ? 74.739 92.400 101.141 1.00 34.57 133 ALA D N 1
ATOM 12092 C CA . ALA D 1 111 ? 74.957 93.751 101.671 1.00 36.65 133 ALA D CA 1
ATOM 12093 C C . ALA D 1 111 ? 73.848 94.155 102.646 1.00 36.53 133 ALA D C 1
ATOM 12094 O O . ALA D 1 111 ? 74.149 94.667 103.712 1.00 38.84 133 ALA D O 1
ATOM 12096 N N . THR D 1 112 ? 72.579 93.911 102.313 1.00 38.48 134 THR D N 1
ATOM 12097 C CA . THR D 1 112 ? 71.479 94.286 103.201 1.00 39.85 134 THR D CA 1
ATOM 12098 C C . THR D 1 112 ? 71.459 93.497 104.522 1.00 41.93 134 THR D C 1
ATOM 12099 O O . THR D 1 112 ? 71.282 94.069 105.620 1.00 41.77 134 THR D O 1
ATOM 12103 N N . LEU D 1 113 ? 71.649 92.183 104.443 1.00 42.31 135 LEU D N 1
ATOM 12104 C CA . LEU D 1 113 ? 71.672 91.383 105.673 1.00 43.37 135 LEU D CA 1
ATOM 12105 C C . LEU D 1 113 ? 72.747 91.960 106.602 1.00 44.89 135 LEU D C 1
ATOM 12106 O O . LEU D 1 113 ? 72.526 92.163 107.801 1.00 44.70 135 LEU D O 1
ATOM 12111 N N . ARG D 1 114 ? 73.908 92.216 106.035 1.00 46.36 136 ARG D N 1
ATOM 12112 C CA . ARG D 1 114 ? 75.025 92.764 106.783 1.00 49.15 136 ARG D CA 1
ATOM 12113 C C . ARG D 1 114 ? 74.643 94.102 107.444 1.00 50.43 136 ARG D C 1
ATOM 12114 O O . ARG D 1 114 ? 75.004 94.364 108.608 1.00 49.06 136 ARG D O 1
ATOM 12122 N N . ASP D 1 115 ? 73.886 94.934 106.719 1.00 51.48 137 ASP D N 1
ATOM 12123 C CA . ASP D 1 115 ? 73.457 96.228 107.263 1.00 53.38 137 ASP D CA 1
ATOM 12124 C C . ASP D 1 115 ? 72.372 96.163 108.326 1.00 54.24 137 ASP D C 1
ATOM 12125 O O . ASP D 1 115 ? 72.190 97.127 109.081 1.00 54.35 137 ASP D O 1
ATOM 12130 N N . PHE D 1 116 ? 71.645 95.047 108.378 1.00 54.59 138 PHE D N 1
ATOM 12131 C CA . PHE D 1 116 ? 70.605 94.844 109.384 1.00 55.78 138 PHE D CA 1
ATOM 12132 C C . PHE D 1 116 ? 71.128 93.902 110.466 1.00 56.12 138 PHE D C 1
ATOM 12133 O O . PHE D 1 116 ? 70.353 93.350 111.261 1.00 55.00 138 PHE D O 1
ATOM 12141 N N . GLY D 1 117 ? 72.452 93.737 110.490 1.00 56.94 139 GLY D N 1
ATOM 12142 C CA . GLY D 1 117 ? 73.081 92.837 111.448 1.00 58.66 139 GLY D CA 1
ATOM 12143 C C . GLY D 1 117 ? 73.787 91.695 110.723 1.00 59.41 139 GLY D C 1
ATOM 12144 O O . GLY D 1 117 ? 74.388 91.908 109.662 1.00 60.49 139 GLY D O 1
ATOM 12145 N N . VAL D 1 118 ? 73.694 90.482 111.263 1.00 59.89 140 VAL D N 1
ATOM 12146 C CA . VAL D 1 118 ? 74.371 89.315 110.684 1.00 59.44 140 VAL D CA 1
ATOM 12147 C C . VAL D 1 118 ? 75.902 89.514 110.726 1.00 59.52 140 VAL D C 1
ATOM 12148 O O . VAL D 1 118 ? 76.452 90.363 109.998 1.00 59.04 140 VAL D O 1
ATOM 12152 N N . GLY D 1 119 ? 76.575 88.733 111.572 1.00 59.71 141 GLY D N 1
ATOM 12153 C CA . GLY D 1 119 ? 78.027 88.830 111.715 1.00 60.53 141 GLY D CA 1
ATOM 12154 C C . GLY D 1 119 ? 78.502 89.985 112.616 1.00 60.46 141 GLY D C 1
ATOM 12155 O O . GLY D 1 119 ? 79.716 90.260 112.732 1.00 60.64 141 GLY D O 1
ATOM 12156 N N . LYS D 1 120 ? 77.536 90.666 113.233 1.00 60.40 142 LYS D N 1
ATOM 12157 C CA . LYS D 1 120 ? 77.814 91.800 114.118 1.00 60.30 142 LYS D CA 1
ATOM 12158 C C . LYS D 1 120 ? 77.185 91.588 115.495 1.00 59.43 142 LYS D C 1
ATOM 12159 O O . LYS D 1 120 ? 76.432 90.645 115.705 1.00 59.80 142 LYS D O 1
ATOM 12165 N N . ARG D 1 121 ? 77.482 92.481 116.433 1.00 57.84 143 ARG D N 1
ATOM 12166 C CA . ARG D 1 121 ? 76.900 92.371 117.762 1.00 55.34 143 ARG D CA 1
ATOM 12167 C C . ARG D 1 121 ? 75.430 92.748 117.746 1.00 52.43 143 ARG D C 1
ATOM 12168 O O . ARG D 1 121 ? 74.720 92.475 118.710 1.00 51.79 143 ARG D O 1
ATOM 12176 N N . GLY D 1 122 ? 74.991 93.432 116.685 1.00 48.93 144 GLY D N 1
ATOM 12177 C CA . GLY D 1 122 ? 73.586 93.801 116.580 1.00 44.20 144 GLY D CA 1
ATOM 12178 C C . GLY D 1 122 ? 72.842 92.473 116.542 1.00 40.85 144 GLY D C 1
ATOM 12179 O O . GLY D 1 122 ? 72.002 92.189 117.399 1.00 38.46 144 GLY D O 1
ATOM 12180 N N . ILE D 1 123 ? 73.176 91.645 115.551 1.00 38.64 145 ILE D N 1
ATOM 12181 C CA . ILE D 1 123 ? 72.504 90.346 115.421 1.00 35.90 145 ILE D CA 1
ATOM 12182 C C . ILE D 1 123 ? 72.903 89.423 116.561 1.00 33.53 145 ILE D C 1
ATOM 12183 O O . ILE D 1 123 ? 72.112 88.599 116.971 1.00 32.06 145 ILE D O 1
ATOM 12188 N N . GLU D 1 124 ? 74.101 89.564 117.107 1.00 31.18 146 GLU D N 1
ATOM 12189 C CA . GLU D 1 124 ? 74.480 88.717 118.240 1.00 32.72 146 GLU D CA 1
ATOM 12190 C C . GLU D 1 124 ? 73.565 88.979 119.462 1.00 32.88 146 GLU D C 1
ATOM 12191 O O . GLU D 1 124 ? 73.033 88.038 120.081 1.00 30.04 146 GLU D O 1
ATOM 12197 N N . GLU D 1 125 ? 73.362 90.257 119.806 1.00 32.64 147 GLU D N 1
ATOM 12198 C CA . GLU D 1 125 ? 72.459 90.620 120.918 1.00 33.76 147 GLU D CA 1
ATOM 12199 C C . GLU D 1 125 ? 71.029 90.112 120.633 1.00 31.26 147 GLU D C 1
ATOM 12200 O O . GLU D 1 125 ? 70.340 89.643 121.539 1.00 31.60 147 GLU D O 1
ATOM 12206 N N . ARG D 1 126 ? 70.590 90.236 119.384 1.00 30.71 148 ARG D N 1
ATOM 12207 C CA . ARG D 1 126 ? 69.268 89.748 118.972 1.00 30.23 148 ARG D CA 1
ATOM 12208 C C . ARG D 1 126 ? 69.176 88.224 119.197 1.00 29.55 148 ARG D C 1
ATOM 12209 O O . ARG D 1 126 ? 68.134 87.706 119.674 1.00 29.31 148 ARG D O 1
ATOM 12217 N N . ILE D 1 127 ? 70.238 87.487 118.845 1.00 25.54 149 ILE D N 1
ATOM 12218 C CA . ILE D 1 127 ? 70.235 86.026 119.050 1.00 25.01 149 ILE D CA 1
ATOM 12219 C C . ILE D 1 127 ? 70.255 85.675 120.533 1.00 25.45 149 ILE D C 1
ATOM 12220 O O . ILE D 1 127 ? 69.550 84.759 120.972 1.00 23.53 149 ILE D O 1
ATOM 12225 N N . GLN D 1 128 ? 71.067 86.387 121.315 1.00 24.78 150 GLN D N 1
ATOM 12226 C CA . GLN D 1 128 ? 71.111 86.147 122.758 1.00 25.88 150 GLN D CA 1
ATOM 12227 C C . GLN D 1 128 ? 69.751 86.365 123.405 1.00 26.45 150 GLN D C 1
ATOM 12228 O O . GLN D 1 128 ? 69.339 85.625 124.325 1.00 26.88 150 GLN D O 1
ATOM 12234 N N . GLU D 1 129 ? 69.077 87.427 122.967 1.00 26.11 151 GLU D N 1
ATOM 12235 C CA . GLU D 1 129 ? 67.778 87.725 123.502 1.00 27.07 151 GLU D CA 1
ATOM 12236 C C . GLU D 1 129 ? 66.787 86.606 123.162 1.00 26.28 151 GLU D C 1
ATOM 12237 O O . GLU D 1 129 ? 66.032 86.159 124.010 1.00 26.81 151 GLU D O 1
ATOM 12243 N N . GLU D 1 130 ? 66.756 86.187 121.897 1.00 24.38 152 GLU D N 1
ATOM 12244 C CA . GLU D 1 130 ? 65.834 85.134 121.523 1.00 23.00 152 GLU D CA 1
ATOM 12245 C C . GLU D 1 130 ? 66.210 83.834 122.251 1.00 22.51 152 GLU D C 1
ATOM 12246 O O . GLU D 1 130 ? 65.289 83.053 122.597 1.00 22.82 152 GLU D O 1
ATOM 12252 N N . ALA D 1 131 ? 67.508 83.597 122.473 1.00 20.76 153 ALA D N 1
ATOM 12253 C CA . ALA D 1 131 ? 67.903 82.406 123.195 1.00 21.31 153 ALA D CA 1
ATOM 12254 C C . ALA D 1 131 ? 67.289 82.462 124.594 1.00 23.51 153 ALA D C 1
ATOM 12255 O O . ALA D 1 131 ? 66.910 81.431 125.158 1.00 22.86 153 ALA D O 1
ATOM 12257 N N . GLY D 1 132 ? 67.271 83.666 125.185 1.00 23.12 154 GLY D N 1
ATOM 12258 C CA . GLY D 1 132 ? 66.689 83.779 126.522 1.00 24.44 154 GLY D CA 1
ATOM 12259 C C . GLY D 1 132 ? 65.224 83.418 126.518 1.00 23.35 154 GLY D C 1
ATOM 12260 O O . GLY D 1 132 ? 64.722 82.792 127.464 1.00 24.12 154 GLY D O 1
ATOM 12261 N N . PHE D 1 133 ? 64.530 83.841 125.474 1.00 24.03 155 PHE D N 1
ATOM 12262 C CA . PHE D 1 133 ? 63.125 83.518 125.341 1.00 23.77 155 PHE D CA 1
ATOM 12263 C C . PHE D 1 133 ? 62.930 82.020 125.195 1.00 24.17 155 PHE D C 1
ATOM 12264 O O . PHE D 1 133 ? 61.905 81.458 125.655 1.00 22.89 155 PHE D O 1
ATOM 12272 N N . LEU D 1 134 ? 63.897 81.361 124.547 1.00 22.04 156 LEU D N 1
ATOM 12273 C CA . LEU D 1 134 ? 63.784 79.891 124.420 1.00 21.44 156 LEU D CA 1
ATOM 12274 C C . LEU D 1 134 ? 64.003 79.288 125.797 1.00 20.61 156 LEU D C 1
ATOM 12275 O O . LEU D 1 134 ? 63.327 78.360 126.187 1.00 21.41 156 LEU D O 1
ATOM 12280 N N . ILE D 1 135 ? 64.983 79.780 126.545 1.00 20.19 157 ILE D N 1
ATOM 12281 C CA . ILE D 1 135 ? 65.182 79.229 127.904 1.00 21.53 157 ILE D CA 1
ATOM 12282 C C . ILE D 1 135 ? 63.910 79.434 128.703 1.00 22.68 157 ILE D C 1
ATOM 12283 O O . ILE D 1 135 ? 63.500 78.525 129.411 1.00 21.62 157 ILE D O 1
ATOM 12288 N N . ASP D 1 136 ? 63.286 80.596 128.564 1.00 23.61 158 ASP D N 1
ATOM 12289 C CA . ASP D 1 136 ? 62.065 80.817 129.350 1.00 24.32 158 ASP D CA 1
ATOM 12290 C C . ASP D 1 136 ? 60.961 79.838 128.889 1.00 24.66 158 ASP D C 1
ATOM 12291 O O . ASP D 1 136 ? 60.241 79.294 129.716 1.00 24.23 158 ASP D O 1
ATOM 12296 N N . ALA D 1 137 ? 60.844 79.596 127.575 1.00 22.34 159 ALA D N 1
ATOM 12297 C CA . ALA D 1 137 ? 59.799 78.671 127.133 1.00 21.65 159 ALA D CA 1
ATOM 12298 C C . ALA D 1 137 ? 60.038 77.247 127.613 1.00 22.06 159 ALA D C 1
ATOM 12299 O O . ALA D 1 137 ? 59.106 76.535 128.028 1.00 23.82 159 ALA D O 1
ATOM 12301 N N . LEU D 1 138 ? 61.303 76.799 127.552 1.00 22.64 160 LEU D N 1
ATOM 12302 C CA . LEU D 1 138 ? 61.630 75.479 128.007 1.00 21.90 160 LEU D CA 1
ATOM 12303 C C . LEU D 1 138 ? 61.447 75.365 129.526 1.00 22.55 160 LEU D C 1
ATOM 12304 O O . LEU D 1 138 ? 61.047 74.340 130.003 1.00 22.12 160 LEU D O 1
ATOM 12309 N N . ARG D 1 139 ? 61.783 76.424 130.257 1.00 21.78 161 ARG D N 1
ATOM 12310 C CA . ARG D 1 139 ? 61.578 76.391 131.728 1.00 23.50 161 ARG D CA 1
ATOM 12311 C C . ARG D 1 139 ? 60.105 76.182 132.027 1.00 21.94 161 ARG D C 1
ATOM 12312 O O . ARG D 1 139 ? 59.724 75.457 132.963 1.00 23.99 161 ARG D O 1
ATOM 12320 N N . GLY D 1 140 ? 59.298 76.843 131.204 1.00 22.21 162 GLY D N 1
ATOM 12321 C CA . GLY D 1 140 ? 57.850 76.817 131.286 1.00 23.48 162 GLY D CA 1
ATOM 12322 C C . GLY D 1 140 ? 57.255 75.438 131.142 1.00 24.80 162 GLY D C 1
ATOM 12323 O O . GLY D 1 140 ? 56.139 75.185 131.635 1.00 25.14 162 GLY D O 1
ATOM 12324 N N . THR D 1 141 ? 57.952 74.528 130.448 1.00 23.09 163 THR D N 1
ATOM 12325 C CA . THR D 1 141 ? 57.423 73.145 130.331 1.00 22.46 163 THR D CA 1
ATOM 12326 C C . THR D 1 141 ? 57.601 72.355 131.626 1.00 23.17 163 THR D C 1
ATOM 12327 O O . THR D 1 141 ? 57.042 71.268 131.763 1.00 22.49 163 THR D O 1
ATOM 12331 N N . GLY D 1 142 ? 58.439 72.850 132.544 1.00 21.80 164 GLY D N 1
ATOM 12332 C CA . GLY D 1 142 ? 58.569 72.179 133.828 1.00 21.95 164 GLY D CA 1
ATOM 12333 C C . GLY D 1 142 ? 59.175 70.801 133.768 1.00 23.64 164 GLY D C 1
ATOM 12334 O O . GLY D 1 142 ? 59.036 69.995 134.684 1.00 22.73 164 GLY D O 1
ATOM 12335 N N . GLY D 1 143 ? 59.871 70.515 132.659 1.00 23.92 165 GLY D N 1
ATOM 12336 C CA . GLY D 1 143 ? 60.495 69.215 132.565 1.00 24.03 165 GLY D CA 1
ATOM 12337 C C . GLY D 1 143 ? 59.570 68.159 132.016 1.00 23.46 165 GLY D C 1
ATOM 12338 O O . GLY D 1 143 ? 59.942 66.996 132.011 1.00 26.68 165 GLY D O 1
ATOM 12339 N N . ALA D 1 144 ? 58.386 68.522 131.542 1.00 24.12 166 ALA D N 1
ATOM 12340 C CA . ALA D 1 144 ? 57.483 67.508 130.997 1.00 24.45 166 ALA D CA 1
ATOM 12341 C C . ALA D 1 144 ? 58.074 66.966 129.687 1.00 26.42 166 ALA D C 1
ATOM 12342 O O . ALA D 1 144 ? 58.891 67.641 129.038 1.00 23.79 166 ALA D O 1
ATOM 12344 N N . ASN D 1 145 ? 57.639 65.768 129.337 1.00 25.68 167 ASN D N 1
ATOM 12345 C CA . ASN D 1 145 ? 58.047 65.167 128.043 1.00 27.11 167 ASN D CA 1
ATOM 12346 C C . ASN D 1 145 ? 57.288 65.944 126.931 1.00 26.81 167 ASN D C 1
ATOM 12347 O O . ASN D 1 145 ? 56.058 65.966 126.860 1.00 27.50 167 ASN D O 1
ATOM 12352 N N . ILE D 1 146 ? 58.035 66.632 126.071 1.00 24.66 168 ILE D N 1
ATOM 12353 C CA . ILE D 1 146 ? 57.461 67.471 125.025 1.00 23.63 168 ILE D CA 1
ATOM 12354 C C . ILE D 1 146 ? 58.122 67.187 123.678 1.00 22.83 168 ILE D C 1
ATOM 12355 O O . ILE D 1 146 ? 59.231 66.662 123.628 1.00 22.25 168 ILE D O 1
ATOM 12360 N N . ASP D 1 147 ? 57.443 67.538 122.619 1.00 22.27 169 ASP D N 1
ATOM 12361 C CA . ASP D 1 147 ? 58.073 67.434 121.264 1.00 22.93 169 ASP D CA 1
ATOM 12362 C C . ASP D 1 147 ? 58.825 68.780 121.142 1.00 21.95 169 ASP D C 1
ATOM 12363 O O . ASP D 1 147 ? 58.213 69.825 121.183 1.00 21.40 169 ASP D O 1
ATOM 12368 N N . PRO D 1 148 ? 60.177 68.780 121.007 1.00 20.64 170 PRO D N 1
ATOM 12369 C CA . PRO D 1 148 ? 60.885 70.061 120.915 1.00 20.13 170 PRO D CA 1
ATOM 12370 C C . PRO D 1 148 ? 60.761 70.877 119.639 1.00 19.97 170 PRO D C 1
ATOM 12371 O O . PRO D 1 148 ? 61.161 72.027 119.621 1.00 19.83 170 PRO D O 1
ATOM 12375 N N . THR D 1 149 ? 60.231 70.247 118.600 1.00 19.43 171 THR D N 1
ATOM 12376 C CA . THR D 1 149 ? 60.190 70.810 117.253 1.00 20.04 171 THR D CA 1
ATOM 12377 C C . THR D 1 149 ? 59.878 72.292 117.134 1.00 20.94 171 THR D C 1
ATOM 12378 O O . THR D 1 149 ? 60.689 73.062 116.630 1.00 20.82 171 THR D O 1
ATOM 12382 N N . PHE D 1 150 ? 58.691 72.701 117.592 1.00 20.10 172 PHE D N 1
ATOM 12383 C CA . PHE D 1 150 ? 58.306 74.095 117.446 1.00 20.63 172 PHE D CA 1
ATOM 12384 C C . PHE D 1 150 ? 58.870 75.030 118.475 1.00 19.86 172 PHE D C 1
ATOM 12385 O O . PHE D 1 150 ? 58.948 76.222 118.232 1.00 22.41 172 PHE D O 1
ATOM 12393 N N . PHE D 1 151 ? 59.315 74.521 119.607 1.00 20.68 173 PHE D N 1
ATOM 12394 C CA . PHE D 1 151 ? 59.972 75.420 120.565 1.00 20.76 173 PHE D CA 1
ATOM 12395 C C . PHE D 1 151 ? 61.259 75.873 119.841 1.00 20.73 173 PHE D C 1
ATOM 12396 O O . PHE D 1 151 ? 61.614 77.067 119.849 1.00 18.96 173 PHE D O 1
ATOM 12404 N N . LEU D 1 152 ? 61.944 74.928 119.183 1.00 19.60 174 LEU D N 1
ATOM 12405 C CA . LEU D 1 152 ? 63.186 75.299 118.473 1.00 19.98 174 LEU D CA 1
ATOM 12406 C C . LEU D 1 152 ? 62.948 76.119 117.198 1.00 19.65 174 LEU D C 1
ATOM 12407 O O . LEU D 1 152 ? 63.605 77.139 116.966 1.00 20.62 174 LEU D O 1
ATOM 12412 N N . SER D 1 153 ? 61.969 75.739 116.389 1.00 19.72 175 SER D N 1
ATOM 12413 C CA . SER D 1 153 ? 61.804 76.480 115.152 1.00 20.82 175 SER D CA 1
ATOM 12414 C C . SER D 1 153 ? 61.259 77.882 115.416 1.00 20.04 175 SER D C 1
ATOM 12415 O O . SER D 1 153 ? 61.562 78.749 114.684 1.00 19.89 175 SER D O 1
ATOM 12418 N N . ARG D 1 154 ? 60.502 78.092 116.489 1.00 21.48 176 ARG D N 1
ATOM 12419 C CA . ARG D 1 154 ? 59.975 79.475 116.738 1.00 22.18 176 ARG D CA 1
ATOM 12420 C C . ARG D 1 154 ? 61.161 80.379 117.057 1.00 21.82 176 ARG D C 1
ATOM 12421 O O . ARG D 1 154 ? 61.253 81.481 116.563 1.00 22.40 176 ARG D O 1
ATOM 12429 N N . THR D 1 155 ? 62.072 79.873 117.873 1.00 20.27 177 THR D N 1
ATOM 12430 C CA . THR D 1 155 ? 63.254 80.647 118.264 1.00 20.65 177 THR D CA 1
ATOM 12431 C C . THR D 1 155 ? 64.136 80.982 117.063 1.00 20.68 177 THR D C 1
ATOM 12432 O O . THR D 1 155 ? 64.522 82.128 116.838 1.00 18.96 177 THR D O 1
ATOM 12436 N N . VAL D 1 156 ? 64.443 79.960 116.260 1.00 20.88 178 VAL D N 1
ATOM 12437 C CA . VAL D 1 156 ? 65.271 80.146 115.082 1.00 20.40 178 VAL D CA 1
ATOM 12438 C C . VAL D 1 156 ? 64.607 81.107 114.104 1.00 20.82 178 VAL D C 1
ATOM 12439 O O . VAL D 1 156 ? 65.238 82.023 113.609 1.00 21.65 178 VAL D O 1
ATOM 12443 N N . SER D 1 157 ? 63.325 80.898 113.824 1.00 20.34 179 SER D N 1
ATOM 12444 C CA . SER D 1 157 ? 62.659 81.725 112.853 1.00 20.94 179 SER D CA 1
ATOM 12445 C C . SER D 1 157 ? 62.600 83.190 113.306 1.00 22.48 179 SER D C 1
ATOM 12446 O O . SER D 1 157 ? 62.656 84.127 112.474 1.00 21.41 179 SER D O 1
ATOM 12449 N N . ASN D 1 158 ? 62.464 83.402 114.613 1.00 23.18 180 ASN D N 1
ATOM 12450 C CA . ASN D 1 158 ? 62.418 84.801 115.067 1.00 23.52 180 ASN D CA 1
ATOM 12451 C C . ASN D 1 158 ? 63.672 85.620 114.779 1.00 24.80 180 ASN D C 1
ATOM 12452 O O . ASN D 1 158 ? 63.596 86.868 114.702 1.00 26.33 180 ASN D O 1
ATOM 12457 N N . VAL D 1 159 ? 64.801 84.942 114.565 1.00 22.96 181 VAL D N 1
ATOM 12458 C CA . VAL D 1 159 ? 66.029 85.664 114.306 1.00 23.21 181 VAL D CA 1
ATOM 12459 C C . VAL D 1 159 ? 65.940 86.229 112.902 1.00 24.38 181 VAL D C 1
ATOM 12460 O O . VAL D 1 159 ? 66.017 87.434 112.711 1.00 25.59 181 VAL D O 1
ATOM 12464 N N . ILE D 1 160 ? 65.753 85.381 111.892 1.00 23.04 182 ILE D N 1
ATOM 12465 C CA . ILE D 1 160 ? 65.693 85.930 110.535 1.00 23.37 182 ILE D CA 1
ATOM 12466 C C . ILE D 1 160 ? 64.439 86.808 110.370 1.00 23.66 182 ILE D C 1
ATOM 12467 O O . ILE D 1 160 ? 64.454 87.774 109.607 1.00 25.04 182 ILE D O 1
ATOM 12472 N N . SER D 1 161 ? 63.369 86.493 111.095 1.00 25.20 183 SER D N 1
ATOM 12473 C CA . SER D 1 161 ? 62.120 87.271 111.004 1.00 26.84 183 SER D CA 1
ATOM 12474 C C . SER D 1 161 ? 62.355 88.736 111.398 1.00 28.66 183 SER D C 1
ATOM 12475 O O . SER D 1 161 ? 61.828 89.664 110.744 1.00 29.68 183 SER D O 1
ATOM 12478 N N . SER D 1 162 ? 63.158 88.920 112.443 1.00 30.65 184 SER D N 1
ATOM 12479 C CA . SER D 1 162 ? 63.532 90.237 112.967 1.00 32.54 184 SER D CA 1
ATOM 12480 C C . SER D 1 162 ? 64.212 90.997 111.843 1.00 33.77 184 SER D C 1
ATOM 12481 O O . SER D 1 162 ? 63.931 92.165 111.625 1.00 32.55 184 SER D O 1
ATOM 12484 N N . ILE D 1 163 ? 65.118 90.301 111.155 1.00 33.04 185 ILE D N 1
ATOM 12485 C CA . ILE D 1 163 ? 65.916 90.882 110.080 1.00 34.62 185 ILE D CA 1
ATOM 12486 C C . ILE D 1 163 ? 65.084 91.244 108.866 1.00 35.04 185 ILE D C 1
ATOM 12487 O O . ILE D 1 163 ? 65.171 92.381 108.346 1.00 34.69 185 ILE D O 1
ATOM 12492 N N . VAL D 1 164 ? 64.238 90.325 108.413 1.00 34.65 186 VAL D N 1
ATOM 12493 C CA . VAL D 1 164 ? 63.492 90.624 107.200 1.00 34.26 186 VAL D CA 1
ATOM 12494 C C . VAL D 1 164 ? 62.188 91.320 107.397 1.00 35.47 186 VAL D C 1
ATOM 12495 O O . VAL D 1 164 ? 61.753 92.047 106.502 1.00 35.61 186 VAL D O 1
ATOM 12499 N N . PHE D 1 165 ? 61.556 91.120 108.551 1.00 36.42 187 PHE D N 1
ATOM 12500 C CA . PHE D 1 165 ? 60.258 91.748 108.799 1.00 37.52 187 PHE D CA 1
ATOM 12501 C C . PHE D 1 165 ? 60.361 92.900 109.777 1.00 38.52 187 PHE D C 1
ATOM 12502 O O . PHE D 1 165 ? 59.370 93.587 109.958 1.00 40.40 187 PHE D O 1
ATOM 12510 N N . GLY D 1 166 ? 61.512 93.069 110.426 1.00 39.10 188 GLY D N 1
ATOM 12511 C CA . GLY D 1 166 ? 61.692 94.149 111.376 1.00 41.19 188 GLY D CA 1
ATOM 12512 C C . GLY D 1 166 ? 61.431 93.808 112.834 1.00 42.41 188 GLY D C 1
ATOM 12513 O O . GLY D 1 166 ? 62.041 94.409 113.719 1.00 43.16 188 GLY D O 1
ATOM 12514 N N . ASP D 1 167 ? 60.514 92.873 113.092 1.00 42.13 189 ASP D N 1
ATOM 12515 C CA . ASP D 1 167 ? 60.214 92.479 114.475 1.00 41.86 189 ASP D CA 1
ATOM 12516 C C . ASP D 1 167 ? 60.054 90.954 114.546 1.00 40.19 189 ASP D C 1
ATOM 12517 O O . ASP D 1 167 ? 60.070 90.275 113.512 1.00 40.26 189 ASP D O 1
ATOM 12522 N N . ARG D 1 168 ? 59.871 90.445 115.755 1.00 37.34 190 ARG D N 1
ATOM 12523 C CA . ARG D 1 168 ? 59.698 89.013 116.005 1.00 34.87 190 ARG D CA 1
ATOM 12524 C C . ARG D 1 168 ? 58.265 88.664 116.162 1.00 34.09 190 ARG D C 1
ATOM 12525 O O . ARG D 1 168 ? 57.403 89.529 116.303 1.00 33.87 190 ARG D O 1
ATOM 12533 N N . PHE D 1 169 ? 57.976 87.378 116.138 1.00 32.73 191 PHE D N 1
ATOM 12534 C CA . PHE D 1 169 ? 56.612 86.944 116.345 1.00 32.82 191 PHE D CA 1
ATOM 12535 C C . PHE D 1 169 ? 56.473 86.560 117.795 1.00 33.15 191 PHE D C 1
ATOM 12536 O O . PHE D 1 169 ? 57.448 86.130 118.435 1.00 32.35 191 PHE D O 1
ATOM 12544 N N . ASP D 1 170 ? 55.253 86.667 118.327 1.00 34.19 192 ASP D N 1
ATOM 12545 C CA . ASP D 1 170 ? 55.035 86.235 119.698 1.00 35.03 192 ASP D CA 1
ATOM 12546 C C . ASP D 1 170 ? 54.897 84.683 119.669 1.00 32.88 192 ASP D C 1
ATOM 12547 O O . ASP D 1 170 ? 54.284 84.142 118.756 1.00 34.28 192 ASP D O 1
ATOM 12552 N N . TYR D 1 171 ? 55.416 83.989 120.669 1.00 31.96 193 TYR D N 1
ATOM 12553 C CA . TYR D 1 171 ? 55.414 82.523 120.660 1.00 33.05 193 TYR D CA 1
ATOM 12554 C C . TYR D 1 171 ? 54.014 81.926 120.678 1.00 36.00 193 TYR D C 1
ATOM 12555 O O . TYR D 1 171 ? 53.820 80.765 120.306 1.00 36.31 193 TYR D O 1
ATOM 12564 N N . LYS D 1 172 ? 53.013 82.710 121.085 1.00 36.38 194 LYS D N 1
ATOM 12565 C CA . LYS D 1 172 ? 51.651 82.172 121.095 1.00 39.02 194 LYS D CA 1
ATOM 12566 C C . LYS D 1 172 ? 50.849 82.531 119.845 1.00 38.73 194 LYS D C 1
ATOM 12567 O O . LYS D 1 172 ? 49.692 82.157 119.724 1.00 39.28 194 LYS D O 1
ATOM 12573 N N . ASP D 1 173 ? 51.462 83.256 118.919 1.00 38.09 195 ASP D N 1
ATOM 12574 C CA . ASP D 1 173 ? 50.798 83.662 117.690 1.00 37.86 195 ASP D CA 1
ATOM 12575 C C . ASP D 1 173 ? 50.485 82.380 116.892 1.00 38.81 195 ASP D C 1
ATOM 12576 O O . ASP D 1 173 ? 51.424 81.613 116.526 1.00 37.93 195 ASP D O 1
ATOM 12581 N N . LYS D 1 174 ? 49.198 82.134 116.597 1.00 37.65 196 LYS D N 1
ATOM 12582 C CA . LYS D 1 174 ? 48.771 80.934 115.855 1.00 37.30 196 LYS D CA 1
ATOM 12583 C C . LYS D 1 174 ? 49.151 80.983 114.382 1.00 35.58 196 LYS D C 1
ATOM 12584 O O . LYS D 1 174 ? 49.383 79.942 113.765 1.00 35.50 196 LYS D O 1
ATOM 12590 N N . GLU D 1 175 ? 49.218 82.175 113.817 1.00 34.59 197 GLU D N 1
ATOM 12591 C CA . GLU D 1 175 ? 49.609 82.279 112.430 1.00 34.25 197 GLU D CA 1
ATOM 12592 C C . GLU D 1 175 ? 51.094 81.879 112.296 1.00 31.86 197 GLU D C 1
ATOM 12593 O O . GLU D 1 175 ? 51.465 81.276 111.300 1.00 31.45 197 GLU D O 1
ATOM 12599 N N . PHE D 1 176 ? 51.905 82.230 113.286 1.00 29.72 198 PHE D N 1
ATOM 12600 C CA . PHE D 1 176 ? 53.362 81.938 113.238 1.00 28.89 198 PHE D CA 1
ATOM 12601 C C . PHE D 1 176 ? 53.506 80.394 113.255 1.00 28.26 198 PHE D C 1
ATOM 12602 O O . PHE D 1 176 ? 54.261 79.799 112.443 1.00 28.87 198 PHE D O 1
ATOM 12610 N N . LEU D 1 177 ? 52.749 79.728 114.112 1.00 27.11 199 LEU D N 1
ATOM 12611 C CA . LEU D 1 177 ? 52.802 78.293 114.188 1.00 27.55 199 LEU D CA 1
ATOM 12612 C C . LEU D 1 177 ? 52.377 77.650 112.868 1.00 27.86 199 LEU D C 1
ATOM 12613 O O . LEU D 1 177 ? 52.963 76.662 112.395 1.00 27.66 199 LEU D O 1
ATOM 12618 N N . SER D 1 178 ? 51.357 78.222 112.253 1.00 27.47 200 SER D N 1
ATOM 12619 C CA . SER D 1 178 ? 50.883 77.716 110.967 1.00 27.65 200 SER D CA 1
ATOM 12620 C C . SER D 1 178 ? 52.002 77.854 109.899 1.00 26.44 200 SER D C 1
ATOM 12621 O O . SER D 1 178 ? 52.220 76.897 109.136 1.00 26.81 200 SER D O 1
ATOM 12624 N N . LEU D 1 179 ? 52.723 78.991 109.875 1.00 24.75 201 LEU D N 1
ATOM 12625 C CA . LEU D 1 179 ? 53.814 79.188 108.886 1.00 24.75 201 LEU D CA 1
ATOM 12626 C C . LEU D 1 179 ? 54.934 78.175 109.153 1.00 25.23 201 LEU D C 1
ATOM 12627 O O . LEU D 1 179 ? 55.535 77.652 108.206 1.00 24.13 201 LEU D O 1
ATOM 12632 N N . LEU D 1 180 ? 55.234 77.944 110.435 1.00 24.82 202 LEU D N 1
ATOM 12633 C CA . LEU D 1 180 ? 56.300 76.959 110.785 1.00 24.25 202 LEU D CA 1
ATOM 12634 C C . LEU D 1 180 ? 55.871 75.565 110.357 1.00 25.17 202 LEU D C 1
ATOM 12635 O O . LEU D 1 180 ? 56.706 74.776 109.872 1.00 24.00 202 LEU D O 1
ATOM 12640 N N . ARG D 1 181 ? 54.570 75.228 110.477 1.00 22.94 203 ARG D N 1
ATOM 12641 C CA . ARG D 1 181 ? 54.128 73.908 110.005 1.00 23.57 203 ARG D CA 1
ATOM 12642 C C . ARG D 1 181 ? 54.283 73.782 108.480 1.00 23.06 203 ARG D C 1
ATOM 12643 O O . ARG D 1 181 ? 54.592 72.691 107.976 1.00 24.39 203 ARG D O 1
ATOM 12651 N N . MET D 1 182 ? 54.031 74.876 107.748 1.00 21.83 204 MET D N 1
ATOM 12652 C CA . MET D 1 182 ? 54.166 74.871 106.281 1.00 23.07 204 MET D CA 1
ATOM 12653 C C . MET D 1 182 ? 55.641 74.612 105.936 1.00 22.85 204 MET D C 1
ATOM 12654 O O . MET D 1 182 ? 55.937 73.814 105.042 1.00 22.33 204 MET D O 1
ATOM 12659 N N . MET D 1 183 ? 56.535 75.262 106.658 1.00 24.01 205 MET D N 1
ATOM 12660 C CA . MET D 1 183 ? 57.976 75.024 106.358 1.00 23.52 205 MET D CA 1
ATOM 12661 C C . MET D 1 183 ? 58.403 73.586 106.651 1.00 22.74 205 MET D C 1
ATOM 12662 O O . MET D 1 183 ? 59.141 72.951 105.846 1.00 22.29 205 MET D O 1
ATOM 12667 N N . LEU D 1 184 ? 58.001 73.065 107.805 1.00 21.57 206 LEU D N 1
ATOM 12668 C CA . LEU D 1 184 ? 58.379 71.707 108.157 1.00 22.72 206 LEU D CA 1
ATOM 12669 C C . LEU D 1 184 ? 57.771 70.734 107.138 1.00 24.58 206 LEU D C 1
ATOM 12670 O O . LEU D 1 184 ? 58.418 69.758 106.709 1.00 22.66 206 LEU D O 1
ATOM 12675 N N . GLY D 1 185 ? 56.537 71.021 106.713 1.00 22.43 207 GLY D N 1
ATOM 12676 C CA . GLY D 1 185 ? 55.869 70.129 105.766 1.00 22.53 207 GLY D CA 1
ATOM 12677 C C . GLY D 1 185 ? 56.549 70.086 104.387 1.00 22.99 207 GLY D C 1
ATOM 12678 O O . GLY D 1 185 ? 56.626 68.983 103.746 1.00 22.60 207 GLY D O 1
ATOM 12679 N N . ILE D 1 186 ? 57.002 71.245 103.902 1.00 21.99 208 ILE D N 1
ATOM 12680 C CA . ILE D 1 186 ? 57.668 71.288 102.600 1.00 23.63 208 ILE D CA 1
ATOM 12681 C C . ILE D 1 186 ? 59.056 70.577 102.686 1.00 22.05 208 ILE D C 1
ATOM 12682 O O . ILE D 1 186 ? 59.460 69.866 101.767 1.00 21.53 208 ILE D O 1
ATOM 12687 N N . PHE D 1 187 ? 59.745 70.741 103.798 1.00 22.03 209 PHE D N 1
ATOM 12688 C CA . PHE D 1 187 ? 61.068 70.034 103.903 1.00 20.62 209 PHE D CA 1
ATOM 12689 C C . PHE D 1 187 ? 60.806 68.523 104.046 1.00 20.49 209 PHE D C 1
ATOM 12690 O O . PHE D 1 187 ? 61.530 67.696 103.468 1.00 20.02 209 PHE D O 1
ATOM 12698 N N . GLN D 1 188 ? 59.765 68.108 104.802 1.00 19.58 210 GLN D N 1
ATOM 12699 C CA . GLN D 1 188 ? 59.473 66.649 104.866 1.00 20.76 210 GLN D CA 1
ATOM 12700 C C . GLN D 1 188 ? 59.065 66.130 103.465 1.00 19.78 210 GLN D C 1
ATOM 12701 O O . GLN D 1 188 ? 59.582 65.109 102.980 1.00 18.67 210 GLN D O 1
ATOM 12707 N N . PHE D 1 189 ? 58.173 66.842 102.762 1.00 19.13 211 PHE D N 1
ATOM 12708 C CA . PHE D 1 189 ? 57.724 66.290 101.475 1.00 19.35 211 PHE D CA 1
ATOM 12709 C C . PHE D 1 189 ? 58.882 66.077 100.503 1.00 18.22 211 PHE D C 1
ATOM 12710 O O . PHE D 1 189 ? 58.978 65.015 99.910 1.00 18.82 211 PHE D O 1
ATOM 12718 N N . THR D 1 190 ? 59.742 67.093 100.393 1.00 18.12 212 THR D N 1
ATOM 12719 C CA . THR D 1 190 ? 60.822 66.979 99.415 1.00 18.27 212 THR D CA 1
ATOM 12720 C C . THR D 1 190 ? 61.838 65.916 99.833 1.00 18.45 212 THR D C 1
ATOM 12721 O O . THR D 1 190 ? 62.726 65.561 99.037 1.00 16.59 212 THR D O 1
ATOM 12725 N N . SER D 1 191 ? 61.685 65.414 101.022 1.00 18.68 213 SER D N 1
ATOM 12726 C CA . SER D 1 191 ? 62.615 64.364 101.490 1.00 17.90 213 SER D CA 1
ATOM 12727 C C . SER D 1 191 ? 61.992 62.975 101.413 1.00 17.73 213 SER D C 1
ATOM 12728 O O . SER D 1 191 ? 62.613 61.982 101.807 1.00 20.08 213 SER D O 1
ATOM 12731 N N . THR D 1 192 ? 60.702 62.865 100.983 1.00 17.38 214 THR D N 1
ATOM 12732 C CA . THR D 1 192 ? 60.111 61.552 100.917 1.00 17.10 214 THR D CA 1
ATOM 12733 C C . THR D 1 192 ? 60.292 60.955 99.526 1.00 18.01 214 THR D C 1
ATOM 12734 O O . THR D 1 192 ? 60.808 61.602 98.591 1.00 19.95 214 THR D O 1
ATOM 12738 N N . SER D 1 193 ? 59.906 59.689 99.402 1.00 18.79 215 SER D N 1
ATOM 12739 C CA . SER D 1 193 ? 59.908 59.010 98.113 1.00 18.71 215 SER D CA 1
ATOM 12740 C C . SER D 1 193 ? 59.076 59.780 97.067 1.00 19.31 215 SER D C 1
ATOM 12741 O O . SER D 1 193 ? 59.499 59.945 95.933 1.00 17.20 215 SER D O 1
ATOM 12744 N N . THR D 1 194 ? 57.834 60.181 97.405 1.00 18.89 216 THR D N 1
ATOM 12745 C CA . THR D 1 194 ? 57.074 60.914 96.396 1.00 18.33 216 THR D CA 1
ATOM 12746 C C . THR D 1 194 ? 57.715 62.209 96.027 1.00 18.01 216 THR D C 1
ATOM 12747 O O . THR D 1 194 ? 57.670 62.633 94.871 1.00 19.43 216 THR D O 1
ATOM 12751 N N . GLY D 1 195 ? 58.355 62.850 97.009 1.00 16.95 217 GLY D N 1
ATOM 12752 C CA . GLY D 1 195 ? 59.036 64.103 96.767 1.00 17.04 217 GLY D CA 1
ATOM 12753 C C . GLY D 1 195 ? 60.212 63.936 95.795 1.00 15.39 217 GLY D C 1
ATOM 12754 O O . GLY D 1 195 ? 60.479 64.773 94.944 1.00 15.59 217 GLY D O 1
ATOM 12755 N N . GLN D 1 196 ? 60.931 62.814 95.917 1.00 17.42 218 GLN D N 1
ATOM 12756 C CA . GLN D 1 196 ? 62.040 62.603 94.988 1.00 17.43 218 GLN D CA 1
ATOM 12757 C C . GLN D 1 196 ? 61.599 62.034 93.632 1.00 18.99 218 GLN D C 1
ATOM 12758 O O . GLN D 1 196 ? 62.253 62.229 92.598 1.00 19.18 218 GLN D O 1
ATOM 12764 N N . LEU D 1 197 ? 60.461 61.319 93.623 1.00 18.09 219 LEU D N 1
ATOM 12765 C CA . LEU D 1 197 ? 59.901 60.886 92.353 1.00 18.56 219 LEU D CA 1
ATOM 12766 C C . LEU D 1 197 ? 59.460 62.190 91.597 1.00 17.45 219 LEU D C 1
ATOM 12767 O O . LEU D 1 197 ? 59.583 62.260 90.353 1.00 16.96 219 LEU D O 1
ATOM 12772 N N . TYR D 1 198 ? 58.959 63.196 92.353 1.00 17.05 220 TYR D N 1
ATOM 12773 C CA . TYR D 1 198 ? 58.542 64.457 91.772 1.00 17.99 220 TYR D CA 1
ATOM 12774 C C . TYR D 1 198 ? 59.704 65.129 91.072 1.00 18.19 220 TYR D C 1
ATOM 12775 O O . TYR D 1 198 ? 59.557 65.799 90.025 1.00 18.74 220 TYR D O 1
ATOM 12784 N N . GLU D 1 199 ? 60.921 64.940 91.613 1.00 17.47 221 GLU D N 1
ATOM 12785 C CA . GLU D 1 199 ? 62.032 65.540 90.889 1.00 17.36 221 GLU D CA 1
ATOM 12786 C C . GLU D 1 199 ? 62.305 64.881 89.541 1.00 18.43 221 GLU D C 1
ATOM 12787 O O . GLU D 1 199 ? 62.978 65.489 88.669 1.00 20.90 221 GLU D O 1
ATOM 12793 N N . MET D 1 200 ? 61.836 63.655 89.358 1.00 17.01 222 MET D N 1
ATOM 12794 C CA . MET D 1 200 ? 62.048 62.984 88.070 1.00 16.40 222 MET D CA 1
ATOM 12795 C C . MET D 1 200 ? 60.883 63.264 87.097 1.00 16.68 222 MET D C 1
ATOM 12796 O O . MET D 1 200 ? 61.075 63.414 85.910 1.00 17.55 222 MET D O 1
ATOM 12801 N N . PHE D 1 201 ? 59.716 63.322 87.683 1.00 18.45 223 PHE D N 1
ATOM 12802 C CA . PHE D 1 201 ? 58.524 63.308 86.833 1.00 19.02 223 PHE D CA 1
ATOM 12803 C C . PHE D 1 201 ? 57.542 64.444 87.033 1.00 21.20 223 PHE D C 1
ATOM 12804 O O . PHE D 1 201 ? 56.349 64.244 86.845 1.00 22.47 223 PHE D O 1
ATOM 12812 N N . SER D 1 202 ? 58.037 65.614 87.356 1.00 19.96 224 SER D N 1
ATOM 12813 C CA . SER D 1 202 ? 57.155 66.733 87.649 1.00 21.65 224 SER D CA 1
ATOM 12814 C C . SER D 1 202 ? 56.264 67.117 86.460 1.00 23.69 224 SER D C 1
ATOM 12815 O O . SER D 1 202 ? 55.155 67.659 86.663 1.00 23.23 224 SER D O 1
ATOM 12818 N N . SER D 1 203 ? 56.780 66.881 85.244 1.00 23.49 225 SER D N 1
ATOM 12819 C CA . SER D 1 203 ? 56.030 67.214 83.995 1.00 26.94 225 SER D CA 1
ATOM 12820 C C . SER D 1 203 ? 54.615 66.646 84.058 1.00 25.99 225 SER D C 1
ATOM 12821 O O . SER D 1 203 ? 53.657 67.298 83.532 1.00 26.66 225 SER D O 1
ATOM 12824 N N . VAL D 1 204 ? 54.503 65.443 84.611 1.00 24.24 226 VAL D N 1
ATOM 12825 C CA . VAL D 1 204 ? 53.234 64.768 84.735 1.00 23.24 226 VAL D CA 1
ATOM 12826 C C . VAL D 1 204 ? 52.642 64.982 86.128 1.00 23.66 226 VAL D C 1
ATOM 12827 O O . VAL D 1 204 ? 51.484 65.423 86.276 1.00 23.25 226 VAL D O 1
ATOM 12831 N N . MET D 1 205 ? 53.463 64.748 87.162 1.00 19.48 227 MET D N 1
ATOM 12832 C CA . MET D 1 205 ? 52.954 64.804 88.528 1.00 17.25 227 MET D CA 1
ATOM 12833 C C . MET D 1 205 ? 52.428 66.146 88.983 1.00 18.31 227 MET D C 1
ATOM 12834 O O . MET D 1 205 ? 51.592 66.171 89.894 1.00 19.91 227 MET D O 1
ATOM 12839 N N . LYS D 1 206 ? 52.857 67.232 88.388 1.00 18.13 228 LYS D N 1
ATOM 12840 C CA . LYS D 1 206 ? 52.333 68.517 88.833 1.00 20.30 228 LYS D CA 1
ATOM 12841 C C . LYS D 1 206 ? 50.833 68.629 88.480 1.00 21.88 228 LYS D C 1
ATOM 12842 O O . LYS D 1 206 ? 50.143 69.409 89.081 1.00 20.90 228 LYS D O 1
ATOM 12848 N N . HIS D 1 207 ? 50.373 67.744 87.598 1.00 21.59 229 HIS D N 1
ATOM 12849 C CA . HIS D 1 207 ? 48.939 67.791 87.188 1.00 22.11 229 HIS D CA 1
ATOM 12850 C C . HIS D 1 207 ? 48.108 66.697 87.811 1.00 23.60 229 HIS D C 1
ATOM 12851 O O . HIS D 1 207 ? 46.932 66.557 87.453 1.00 24.64 229 HIS D O 1
ATOM 12858 N N . LEU D 1 208 ? 48.713 65.867 88.653 1.00 21.19 230 LEU D N 1
ATOM 12859 C CA . LEU D 1 208 ? 48.050 64.730 89.277 1.00 21.59 230 LEU D CA 1
ATOM 12860 C C . LEU D 1 208 ? 47.805 64.914 90.755 1.00 24.05 230 LEU D C 1
ATOM 12861 O O . LEU D 1 208 ? 48.549 65.594 91.463 1.00 23.12 230 LEU D O 1
ATOM 12866 N N . PRO D 1 209 ? 46.773 64.286 91.260 1.00 24.81 231 PRO D N 1
ATOM 12867 C CA . PRO D 1 209 ? 46.545 64.438 92.709 1.00 25.65 231 PRO D CA 1
ATOM 12868 C C . PRO D 1 209 ? 47.624 63.660 93.474 1.00 24.26 231 PRO D C 1
ATOM 12869 O O . PRO D 1 209 ? 48.158 62.658 92.967 1.00 25.53 231 PRO D O 1
ATOM 12873 N N . GLY D 1 210 ? 47.852 64.065 94.702 1.00 26.04 232 GLY D N 1
ATOM 12874 C CA . GLY D 1 210 ? 48.843 63.363 95.513 1.00 24.79 232 GLY D CA 1
ATOM 12875 C C . GLY D 1 210 ? 49.480 64.275 96.516 1.00 24.27 232 GLY D C 1
ATOM 12876 O O . GLY D 1 210 ? 49.226 65.454 96.571 1.00 24.35 232 GLY D O 1
ATOM 12877 N N . PRO D 1 211 ? 50.426 63.746 97.297 1.00 24.85 233 PRO D N 1
ATOM 12878 C CA . PRO D 1 211 ? 51.075 64.598 98.299 1.00 24.70 233 PRO D CA 1
ATOM 12879 C C . PRO D 1 211 ? 51.720 65.857 97.753 1.00 22.27 233 PRO D C 1
ATOM 12880 O O . PRO D 1 211 ? 51.829 66.878 98.436 1.00 22.21 233 PRO D O 1
ATOM 12884 N N . GLN D 1 212 ? 52.138 65.821 96.495 1.00 21.03 234 GLN D N 1
ATOM 12885 C CA . GLN D 1 212 ? 52.755 66.990 95.900 1.00 20.38 234 GLN D CA 1
ATOM 12886 C C . GLN D 1 212 ? 51.785 68.182 95.860 1.00 21.50 234 GLN D C 1
ATOM 12887 O O . GLN D 1 212 ? 52.208 69.312 96.029 1.00 20.43 234 GLN D O 1
ATOM 12893 N N . GLN D 1 213 ? 50.475 67.907 95.677 1.00 23.27 235 GLN D N 1
ATOM 12894 C CA . GLN D 1 213 ? 49.525 69.032 95.641 1.00 22.78 235 GLN D CA 1
ATOM 12895 C C . GLN D 1 213 ? 49.465 69.670 97.046 1.00 23.12 235 GLN D C 1
ATOM 12896 O O . GLN D 1 213 ? 49.365 70.890 97.177 1.00 24.59 235 GLN D O 1
ATOM 12902 N N . GLN D 1 214 ? 49.464 68.855 98.082 1.00 25.30 236 GLN D N 1
ATOM 12903 C CA . GLN D 1 214 ? 49.446 69.424 99.433 1.00 25.01 236 GLN D CA 1
ATOM 12904 C C . GLN D 1 214 ? 50.750 70.258 99.673 1.00 24.73 236 GLN D C 1
ATOM 12905 O O . GLN D 1 214 ? 50.708 71.336 100.271 1.00 22.72 236 GLN D O 1
ATOM 12911 N N . ALA D 1 215 ? 51.912 69.775 99.211 1.00 22.61 237 ALA D N 1
ATOM 12912 C CA . ALA D 1 215 ? 53.117 70.609 99.351 1.00 22.50 237 ALA D CA 1
ATOM 12913 C C . ALA D 1 215 ? 53.011 71.933 98.579 1.00 22.59 237 ALA D C 1
ATOM 12914 O O . ALA D 1 215 ? 53.490 72.997 99.000 1.00 22.82 237 ALA D O 1
ATOM 12916 N N . PHE D 1 216 ? 52.404 71.904 97.381 1.00 22.48 238 PHE D N 1
ATOM 12917 C CA . PHE D 1 216 ? 52.294 73.145 96.636 1.00 24.27 238 PHE D CA 1
ATOM 12918 C C . PHE D 1 216 ? 51.442 74.122 97.485 1.00 23.63 238 PHE D C 1
ATOM 12919 O O . PHE D 1 216 ? 51.735 75.296 97.514 1.00 25.27 238 PHE D O 1
ATOM 12927 N N . GLN D 1 217 ? 50.407 73.595 98.134 1.00 25.98 239 GLN D N 1
ATOM 12928 C CA . GLN D 1 217 ? 49.506 74.441 98.978 1.00 28.30 239 GLN D CA 1
ATOM 12929 C C . GLN D 1 217 ? 50.269 75.043 100.139 1.00 27.49 239 GLN D C 1
ATOM 12930 O O . GLN D 1 217 ? 50.062 76.226 100.477 1.00 26.26 239 GLN D O 1
ATOM 12936 N N . LEU D 1 218 ? 51.168 74.262 100.754 1.00 26.53 240 LEU D N 1
ATOM 12937 C CA . LEU D 1 218 ? 52.002 74.865 101.817 1.00 26.34 240 LEU D CA 1
ATOM 12938 C C . LEU D 1 218 ? 52.893 75.996 101.255 1.00 26.08 240 LEU D C 1
ATOM 12939 O O . LEU D 1 218 ? 53.087 77.042 101.899 1.00 26.06 240 LEU D O 1
ATOM 12944 N N . LEU D 1 219 ? 53.490 75.797 100.054 1.00 25.61 241 LEU D N 1
ATOM 12945 C CA . LEU D 1 219 ? 54.316 76.865 99.451 1.00 25.95 241 LEU D CA 1
ATOM 12946 C C . LEU D 1 219 ? 53.496 78.158 99.201 1.00 26.93 241 LEU D C 1
ATOM 12947 O O . LEU D 1 219 ? 53.955 79.277 99.464 1.00 27.58 241 LEU D O 1
ATOM 12952 N N . GLN D 1 220 ? 52.304 77.962 98.661 1.00 27.51 242 GLN D N 1
ATOM 12953 C CA . GLN D 1 220 ? 51.376 79.071 98.403 1.00 29.76 242 GLN D CA 1
ATOM 12954 C C . GLN D 1 220 ? 51.039 79.806 99.711 1.00 28.76 242 GLN D C 1
ATOM 12955 O O . GLN D 1 220 ? 50.991 81.017 99.729 1.00 31.33 242 GLN D O 1
ATOM 12961 N N . GLY D 1 221 ? 50.795 79.071 100.782 1.00 29.10 243 GLY D N 1
ATOM 12962 C CA . GLY D 1 221 ? 50.490 79.724 102.048 1.00 29.00 243 GLY D CA 1
ATOM 12963 C C . GLY D 1 221 ? 51.633 80.608 102.482 1.00 27.12 243 GLY D C 1
ATOM 12964 O O . GLY D 1 221 ? 51.429 81.724 102.934 1.00 27.82 243 GLY D O 1
ATOM 12965 N N . LEU D 1 222 ? 52.866 80.123 102.333 1.00 26.44 244 LEU D N 1
ATOM 12966 C CA . LEU D 1 222 ? 54.023 80.920 102.696 1.00 26.28 244 LEU D CA 1
ATOM 12967 C C . LEU D 1 222 ? 54.154 82.121 101.788 1.00 27.22 244 LEU D C 1
ATOM 12968 O O . LEU D 1 222 ? 54.470 83.221 102.253 1.00 28.59 244 LEU D O 1
ATOM 12973 N N . GLU D 1 223 ? 53.972 81.902 100.476 1.00 27.11 245 GLU D N 1
ATOM 12974 C CA . GLU D 1 223 ? 54.101 83.009 99.549 1.00 30.01 245 GLU D CA 1
ATOM 12975 C C . GLU D 1 223 ? 53.067 84.115 99.898 1.00 29.30 245 GLU D C 1
ATOM 12976 O O . GLU D 1 223 ? 53.418 85.300 99.958 1.00 30.23 245 GLU D O 1
ATOM 12982 N N . ASP D 1 224 ? 51.838 83.687 100.158 1.00 31.28 246 ASP D N 1
ATOM 12983 C CA . ASP D 1 224 ? 50.740 84.649 100.466 1.00 33.48 246 ASP D CA 1
ATOM 12984 C C . ASP D 1 224 ? 51.046 85.476 101.692 1.00 33.60 246 ASP D C 1
ATOM 12985 O O . ASP D 1 224 ? 50.793 86.690 101.710 1.00 33.19 246 ASP D O 1
ATOM 12990 N N . PHE D 1 225 ? 51.627 84.839 102.717 1.00 33.48 247 PHE D N 1
ATOM 12991 C CA . PHE D 1 225 ? 52.015 85.565 103.926 1.00 32.80 247 PHE D CA 1
ATOM 12992 C C . PHE D 1 225 ? 53.042 86.620 103.581 1.00 33.56 247 PHE D C 1
ATOM 12993 O O . PHE D 1 225 ? 52.913 87.767 103.993 1.00 33.63 247 PHE D O 1
ATOM 13001 N N . ILE D 1 226 ? 54.076 86.254 102.815 1.00 32.90 248 ILE D N 1
ATOM 13002 C CA . ILE D 1 226 ? 55.105 87.215 102.494 1.00 32.99 248 ILE D CA 1
ATOM 13003 C C . ILE D 1 226 ? 54.537 88.375 101.667 1.00 34.56 248 ILE D C 1
ATOM 13004 O O . ILE D 1 226 ? 54.861 89.522 101.921 1.00 33.96 248 ILE D O 1
ATOM 13009 N N . ALA D 1 227 ? 53.723 88.043 100.676 1.00 35.72 249 ALA D N 1
ATOM 13010 C CA . ALA D 1 227 ? 53.113 89.053 99.806 1.00 38.96 249 ALA D CA 1
ATOM 13011 C C . ALA D 1 227 ? 52.318 90.047 100.673 1.00 41.25 249 ALA D C 1
ATOM 13012 O O . ALA D 1 227 ? 52.421 91.249 100.476 1.00 42.72 249 ALA D O 1
ATOM 13014 N N . LYS D 1 228 ? 51.553 89.550 101.639 1.00 43.37 250 LYS D N 1
ATOM 13015 C CA . LYS D 1 228 ? 50.770 90.451 102.503 1.00 45.74 250 LYS D CA 1
ATOM 13016 C C . LYS D 1 228 ? 51.702 91.314 103.370 1.00 46.78 250 LYS D C 1
ATOM 13017 O O . LYS D 1 228 ? 51.424 92.505 103.617 1.00 47.42 250 LYS D O 1
ATOM 13023 N N . LYS D 1 229 ? 52.814 90.752 103.834 1.00 45.50 251 LYS D N 1
ATOM 13024 C CA . LYS D 1 229 ? 53.754 91.555 104.603 1.00 46.05 251 LYS D CA 1
ATOM 13025 C C . LYS D 1 229 ? 54.440 92.657 103.744 1.00 46.66 251 LYS D C 1
ATOM 13026 O O . LYS D 1 229 ? 54.687 93.798 104.202 1.00 45.33 251 LYS D O 1
ATOM 13032 N N . VAL D 1 230 ? 54.793 92.300 102.509 1.00 46.12 252 VAL D N 1
ATOM 13033 C CA . VAL D 1 230 ? 55.456 93.237 101.641 1.00 47.19 252 VAL D CA 1
ATOM 13034 C C . VAL D 1 230 ? 54.484 94.398 101.377 1.00 49.12 252 VAL D C 1
ATOM 13035 O O . VAL D 1 230 ? 54.883 95.578 101.402 1.00 49.32 252 VAL D O 1
ATOM 13039 N N . GLU D 1 231 ? 53.215 94.064 101.157 1.00 50.85 253 GLU D N 1
ATOM 13040 C CA . GLU D 1 231 ? 52.204 95.091 100.903 1.00 53.11 253 GLU D CA 1
ATOM 13041 C C . GLU D 1 231 ? 52.198 96.078 102.080 1.00 53.36 253 GLU D C 1
ATOM 13042 O O . GLU D 1 231 ? 52.234 97.293 101.887 1.00 53.47 253 GLU D O 1
ATOM 13048 N N . HIS D 1 232 ? 52.190 95.553 103.298 1.00 53.47 254 HIS D N 1
ATOM 13049 C CA . HIS D 1 232 ? 52.174 96.412 104.457 1.00 53.73 254 HIS D CA 1
ATOM 13050 C C . HIS D 1 232 ? 53.376 97.316 104.547 1.00 53.74 254 HIS D C 1
ATOM 13051 O O . HIS D 1 232 ? 53.244 98.508 104.811 1.00 54.18 254 HIS D O 1
ATOM 13058 N N . ASN D 1 233 ? 54.564 96.768 104.356 1.00 53.33 255 ASN D N 1
ATOM 13059 C CA . ASN D 1 233 ? 55.741 97.593 104.421 1.00 53.36 255 ASN D CA 1
ATOM 13060 C C . ASN D 1 233 ? 55.647 98.704 103.394 1.00 55.10 255 ASN D C 1
ATOM 13061 O O . ASN D 1 233 ? 56.306 99.733 103.534 1.00 55.28 255 ASN D O 1
ATOM 13066 N N . GLN D 1 234 ? 54.838 98.496 102.358 1.00 56.39 256 GLN D N 1
ATOM 13067 C CA . GLN D 1 234 ? 54.709 99.516 101.317 1.00 58.68 256 GLN D CA 1
ATOM 13068 C C . GLN D 1 234 ? 53.707 100.587 101.667 1.00 59.25 256 GLN D C 1
ATOM 13069 O O . GLN D 1 234 ? 53.880 101.744 101.294 1.00 59.46 256 GLN D O 1
ATOM 13075 N N . ARG D 1 235 ? 52.662 100.193 102.378 1.00 60.00 257 ARG D N 1
ATOM 13076 C CA . ARG D 1 235 ? 51.625 101.128 102.787 1.00 60.82 257 ARG D CA 1
ATOM 13077 C C . ARG D 1 235 ? 52.105 101.983 103.957 1.00 60.78 257 ARG D C 1
ATOM 13078 O O . ARG D 1 235 ? 51.304 102.689 104.566 1.00 61.65 257 ARG D O 1
ATOM 13086 N N . THR D 1 236 ? 53.392 101.930 104.287 1.00 59.92 258 THR D N 1
ATOM 13087 C CA . THR D 1 236 ? 53.903 102.719 105.409 1.00 58.99 258 THR D CA 1
ATOM 13088 C C . THR D 1 236 ? 55.390 102.932 105.328 1.00 57.85 258 THR D C 1
ATOM 13089 O O . THR D 1 236 ? 56.027 103.308 106.314 1.00 57.68 258 THR D O 1
ATOM 13093 N N . LEU D 1 237 ? 55.956 102.669 104.160 1.00 57.39 259 LEU D N 1
ATOM 13094 C CA . LEU D 1 237 ? 57.395 102.804 103.951 1.00 56.79 259 LEU D CA 1
ATOM 13095 C C . LEU D 1 237 ? 57.903 104.218 104.216 1.00 57.10 259 LEU D C 1
ATOM 13096 O O . LEU D 1 237 ? 57.164 105.168 104.053 1.00 57.53 259 LEU D O 1
ATOM 13101 N N . ASP D 1 238 ? 59.165 104.348 104.606 1.00 57.43 260 ASP D N 1
ATOM 13102 C CA . ASP D 1 238 ? 59.775 105.660 104.791 1.00 57.81 260 ASP D CA 1
ATOM 13103 C C . ASP D 1 238 ? 61.144 105.585 104.105 1.00 57.48 260 ASP D C 1
ATOM 13104 O O . ASP D 1 238 ? 62.143 105.233 104.746 1.00 57.24 260 ASP D O 1
ATOM 13109 N N . PRO D 1 239 ? 61.207 105.933 102.792 1.00 57.31 261 PRO D N 1
ATOM 13110 C CA . PRO D 1 239 ? 62.405 105.922 101.932 1.00 57.25 261 PRO D CA 1
ATOM 13111 C C . PRO D 1 239 ? 63.647 106.443 102.626 1.00 57.83 261 PRO D C 1
ATOM 13112 O O . PRO D 1 239 ? 64.791 106.227 102.176 1.00 57.71 261 PRO D O 1
ATOM 13116 N N . ASN D 1 240 ? 63.410 107.126 103.739 1.00 58.10 262 ASN D N 1
ATOM 13117 C CA . ASN D 1 240 ? 64.490 107.693 104.513 1.00 58.17 262 ASN D CA 1
ATOM 13118 C C . ASN D 1 240 ? 65.013 106.752 105.585 1.00 57.78 262 ASN D C 1
ATOM 13119 O O . ASN D 1 240 ? 66.196 106.830 105.941 1.00 58.22 262 ASN D O 1
ATOM 13124 N N . SER D 1 241 ? 64.155 105.866 106.096 1.00 56.24 263 SER D N 1
ATOM 13125 C CA . SER D 1 241 ? 64.598 104.958 107.148 1.00 54.99 263 SER D CA 1
ATOM 13126 C C . SER D 1 241 ? 64.020 103.555 107.038 1.00 52.87 263 SER D C 1
ATOM 13127 O O . SER D 1 241 ? 63.013 103.253 107.653 1.00 53.05 263 SER D O 1
ATOM 13130 N N . PRO D 1 242 ? 64.664 102.664 106.266 1.00 51.80 264 PRO D N 1
ATOM 13131 C CA . PRO D 1 242 ? 64.135 101.292 106.127 1.00 49.74 264 PRO D CA 1
ATOM 13132 C C . PRO D 1 242 ? 63.982 100.584 107.481 1.00 48.04 264 PRO D C 1
ATOM 13133 O O . PRO D 1 242 ? 64.850 100.683 108.328 1.00 47.31 264 PRO D O 1
ATOM 13137 N N . ARG D 1 243 ? 62.890 99.863 107.680 1.00 46.68 265 ARG D N 1
ATOM 13138 C CA . ARG D 1 243 ? 62.709 99.166 108.949 1.00 45.79 265 ARG D CA 1
ATOM 13139 C C . ARG D 1 243 ? 63.403 97.805 108.942 1.00 44.70 265 ARG D C 1
ATOM 13140 O O . ARG D 1 243 ? 63.883 97.331 109.957 1.00 44.23 265 ARG D O 1
ATOM 13148 N N . ASP D 1 244 ? 63.519 97.212 107.768 1.00 43.05 266 ASP D N 1
ATOM 13149 C CA . ASP D 1 244 ? 64.081 95.862 107.693 1.00 40.28 266 ASP D CA 1
ATOM 13150 C C . ASP D 1 244 ? 64.477 95.561 106.236 1.00 38.94 266 ASP D C 1
ATOM 13151 O O . ASP D 1 244 ? 64.471 96.441 105.369 1.00 37.42 266 ASP D O 1
ATOM 13156 N N . PHE D 1 245 ? 64.765 94.289 105.966 1.00 35.67 267 PHE D N 1
ATOM 13157 C CA . PHE D 1 245 ? 65.123 93.890 104.615 1.00 35.35 267 PHE D CA 1
ATOM 13158 C C . PHE D 1 245 ? 64.116 94.297 103.536 1.00 34.50 267 PHE D C 1
ATOM 13159 O O . PHE D 1 245 ? 64.529 94.750 102.463 1.00 37.29 267 PHE D O 1
ATOM 13167 N N . ILE D 1 246 ? 62.826 94.100 103.771 1.00 36.20 268 ILE D N 1
ATOM 13168 C CA . ILE D 1 246 ? 61.760 94.404 102.792 1.00 36.96 268 ILE D CA 1
ATOM 13169 C C . ILE D 1 246 ? 61.747 95.880 102.419 1.00 39.36 268 ILE D C 1
ATOM 13170 O O . ILE D 1 246 ? 61.707 96.252 101.208 1.00 39.02 268 ILE D O 1
ATOM 13175 N N . ASP D 1 247 ? 61.781 96.718 103.452 1.00 39.72 269 ASP D N 1
ATOM 13176 C CA . ASP D 1 247 ? 61.805 98.160 103.197 1.00 40.92 269 ASP D CA 1
ATOM 13177 C C . ASP D 1 247 ? 62.953 98.503 102.260 1.00 40.31 269 ASP D C 1
ATOM 13178 O O . ASP D 1 247 ? 62.731 99.148 101.247 1.00 40.15 269 ASP D O 1
ATOM 13183 N N . SER D 1 248 ? 64.166 98.065 102.583 1.00 40.66 270 SER D N 1
ATOM 13184 C CA . SER D 1 248 ? 65.335 98.365 101.774 1.00 42.21 270 SER D CA 1
ATOM 13185 C C . SER D 1 248 ? 65.217 97.934 100.309 1.00 43.04 270 SER D C 1
ATOM 13186 O O . SER D 1 248 ? 65.727 98.601 99.401 1.00 43.62 270 SER D O 1
ATOM 13189 N N . PHE D 1 249 ? 64.581 96.790 100.088 1.00 42.93 271 PHE D N 1
ATOM 13190 C CA . PHE D 1 249 ? 64.403 96.288 98.731 1.00 42.42 271 PHE D CA 1
ATOM 13191 C C . PHE D 1 249 ? 63.330 97.150 98.051 1.00 42.09 271 PHE D C 1
ATOM 13192 O O . PHE D 1 249 ? 63.443 97.467 96.881 1.00 41.88 271 PHE D O 1
ATOM 13200 N N . LEU D 1 250 ? 62.287 97.515 98.778 1.00 41.95 272 LEU D N 1
ATOM 13201 C CA . LEU D 1 250 ? 61.208 98.345 98.210 1.00 42.55 272 LEU D CA 1
ATOM 13202 C C . LEU D 1 250 ? 61.733 99.691 97.701 1.00 43.12 272 LEU D C 1
ATOM 13203 O O . LEU D 1 250 ? 61.259 100.254 96.701 1.00 42.56 272 LEU D O 1
ATOM 13208 N N . ILE D 1 251 ? 62.708 100.188 98.428 1.00 42.97 273 ILE D N 1
ATOM 13209 C CA . ILE D 1 251 ? 63.375 101.427 98.140 1.00 45.59 273 ILE D CA 1
ATOM 13210 C C . ILE D 1 251 ? 64.188 101.275 96.855 1.00 46.80 273 ILE D C 1
ATOM 13211 O O . ILE D 1 251 ? 64.134 102.125 95.947 1.00 47.20 273 ILE D O 1
ATOM 13216 N N . ARG D 1 252 ? 64.963 100.201 96.794 1.00 46.37 274 ARG D N 1
ATOM 13217 C CA . ARG D 1 252 ? 65.748 99.939 95.610 1.00 46.17 274 ARG D CA 1
ATOM 13218 C C . ARG D 1 252 ? 64.779 99.870 94.449 1.00 45.42 274 ARG D C 1
ATOM 13219 O O . ARG D 1 252 ? 65.044 100.400 93.384 1.00 45.92 274 ARG D O 1
ATOM 13227 N N . MET D 1 253 ? 63.636 99.230 94.658 1.00 45.39 275 MET D N 1
ATOM 13228 C CA . MET D 1 253 ? 62.642 99.109 93.603 1.00 45.67 275 MET D CA 1
ATOM 13229 C C . MET D 1 253 ? 62.232 100.507 93.092 1.00 47.30 275 MET D C 1
ATOM 13230 O O . MET D 1 253 ? 62.208 100.759 91.876 1.00 46.35 275 MET D O 1
ATOM 13235 N N . GLN D 1 254 ? 61.956 101.416 94.020 1.00 48.85 276 GLN D N 1
ATOM 13236 C CA . GLN D 1 254 ? 61.547 102.777 93.640 1.00 51.56 276 GLN D CA 1
ATOM 13237 C C . GLN D 1 254 ? 62.550 103.443 92.692 1.00 51.24 276 GLN D C 1
ATOM 13238 O O . GLN D 1 254 ? 62.165 103.996 91.663 1.00 51.39 276 GLN D O 1
ATOM 13244 N N . GLU D 1 255 ? 63.826 103.377 93.070 1.00 51.46 277 GLU D N 1
ATOM 13245 C CA . GLU D 1 255 ? 64.931 103.979 92.337 1.00 52.05 277 GLU D CA 1
ATOM 13246 C C . GLU D 1 255 ? 65.201 103.382 90.967 1.00 52.79 277 GLU D C 1
ATOM 13247 O O . GLU D 1 255 ? 65.846 104.000 90.110 1.00 51.67 277 GLU D O 1
ATOM 13253 N N . GLU D 1 256 ? 64.725 102.157 90.792 1.00 52.82 278 GLU D N 1
ATOM 13254 C CA . GLU D 1 256 ? 64.935 101.408 89.570 1.00 53.47 278 GLU D CA 1
ATOM 13255 C C . GLU D 1 256 ? 63.733 101.417 88.667 1.00 53.31 278 GLU D C 1
ATOM 13256 O O . GLU D 1 256 ? 63.767 100.784 87.613 1.00 52.46 278 GLU D O 1
ATOM 13262 N N . GLU D 1 257 ? 62.676 102.132 89.056 1.00 53.34 279 GLU D N 1
ATOM 13263 C CA . GLU D 1 257 ? 61.471 102.173 88.225 1.00 54.36 279 GLU D CA 1
ATOM 13264 C C . GLU D 1 257 ? 61.814 102.668 86.831 1.00 53.96 279 GLU D C 1
ATOM 13265 O O . GLU D 1 257 ? 61.108 102.355 85.862 1.00 53.64 279 GLU D O 1
ATOM 13271 N N . LYS D 1 258 ? 62.916 103.407 86.741 1.00 53.09 280 LYS D N 1
ATOM 13272 C CA . LYS D 1 258 ? 63.379 103.956 85.474 1.00 53.62 280 LYS D CA 1
ATOM 13273 C C . LYS D 1 258 ? 64.048 102.952 84.546 1.00 52.48 280 LYS D C 1
ATOM 13274 O O . LYS D 1 258 ? 64.005 103.121 83.319 1.00 52.71 280 LYS D O 1
ATOM 13280 N N . ASN D 1 259 ? 64.654 101.913 85.132 1.00 50.15 281 ASN D N 1
ATOM 13281 C CA . ASN D 1 259 ? 65.380 100.870 84.397 1.00 48.36 281 ASN D CA 1
ATOM 13282 C C . ASN D 1 259 ? 64.475 99.711 83.937 1.00 47.95 281 ASN D C 1
ATOM 13283 O O . ASN D 1 259 ? 64.072 98.842 84.730 1.00 46.34 281 ASN D O 1
ATOM 13288 N N . PRO D 1 260 ? 64.175 99.669 82.628 1.00 47.19 282 PRO D N 1
ATOM 13289 C CA . PRO D 1 260 ? 63.320 98.618 82.085 1.00 46.44 282 PRO D CA 1
ATOM 13290 C C . PRO D 1 260 ? 63.932 97.216 82.305 1.00 44.68 282 PRO D C 1
ATOM 13291 O O . PRO D 1 260 ? 63.207 96.226 82.331 1.00 44.30 282 PRO D O 1
ATOM 13295 N N . ASN D 1 261 ? 65.244 97.137 82.492 1.00 43.22 283 ASN D N 1
ATOM 13296 C CA . ASN D 1 261 ? 65.881 95.817 82.693 1.00 43.08 283 ASN D CA 1
ATOM 13297 C C . ASN D 1 261 ? 66.299 95.512 84.131 1.00 41.87 283 ASN D C 1
ATOM 13298 O O . ASN D 1 261 ? 67.130 94.618 84.358 1.00 41.50 283 ASN D O 1
ATOM 13303 N N . THR D 1 262 ? 65.722 96.232 85.096 1.00 39.25 284 THR D N 1
ATOM 13304 C CA . THR D 1 262 ? 66.080 96.038 86.498 1.00 38.84 284 THR D CA 1
ATOM 13305 C C . THR D 1 262 ? 65.626 94.671 86.997 1.00 37.56 284 THR D C 1
ATOM 13306 O O . THR D 1 262 ? 64.600 94.150 86.538 1.00 36.55 284 THR D O 1
ATOM 13310 N N . GLU D 1 263 ? 66.382 94.108 87.936 1.00 37.42 285 GLU D N 1
ATOM 13311 C CA . GLU D 1 263 ? 66.001 92.817 88.542 1.00 36.64 285 GLU D CA 1
ATOM 13312 C C . GLU D 1 263 ? 65.233 93.145 89.820 1.00 36.26 285 GLU D C 1
ATOM 13313 O O . GLU D 1 263 ? 64.636 92.275 90.485 1.00 34.32 285 GLU D O 1
ATOM 13319 N N . PHE D 1 264 ? 65.198 94.425 90.157 1.00 35.39 286 PHE D N 1
ATOM 13320 C CA . PHE D 1 264 ? 64.511 94.836 91.391 1.00 36.25 286 PHE D CA 1
ATOM 13321 C C . PHE D 1 264 ? 63.060 95.238 91.183 1.00 37.34 286 PHE D C 1
ATOM 13322 O O . PHE D 1 264 ? 62.764 96.418 90.916 1.00 37.44 286 PHE D O 1
ATOM 13330 N N . TYR D 1 265 ? 62.170 94.250 91.281 1.00 36.97 287 TYR D N 1
ATOM 13331 C CA . TYR D 1 265 ? 60.732 94.409 91.116 1.00 37.73 287 TYR D CA 1
ATOM 13332 C C . TYR D 1 265 ? 60.040 93.470 92.078 1.00 37.95 287 TYR D C 1
ATOM 13333 O O . TYR D 1 265 ? 60.672 92.565 92.607 1.00 37.79 287 TYR D O 1
ATOM 13342 N N . LEU D 1 266 ? 58.730 93.631 92.229 1.00 37.92 288 LEU D N 1
ATOM 13343 C CA . LEU D 1 266 ? 57.947 92.864 93.188 1.00 38.47 288 LEU D CA 1
ATOM 13344 C C . LEU D 1 266 ? 58.193 91.365 93.319 1.00 38.76 288 LEU D C 1
ATOM 13345 O O . LEU D 1 266 ? 58.459 90.890 94.446 1.00 38.05 288 LEU D O 1
ATOM 13350 N N . LYS D 1 267 ? 58.095 90.624 92.208 1.00 37.02 289 LYS D N 1
ATOM 13351 C CA . LYS D 1 267 ? 58.271 89.193 92.293 1.00 36.76 289 LYS D CA 1
ATOM 13352 C C . LYS D 1 267 ? 59.619 88.768 92.860 1.00 35.48 289 LYS D C 1
ATOM 13353 O O . LYS D 1 267 ? 59.670 87.779 93.605 1.00 35.15 289 LYS D O 1
ATOM 13359 N N . ASN D 1 268 ? 60.693 89.497 92.556 1.00 34.19 290 ASN D N 1
ATOM 13360 C CA . ASN D 1 268 ? 61.988 89.125 93.105 1.00 33.00 290 ASN D CA 1
ATOM 13361 C C . ASN D 1 268 ? 62.077 89.486 94.586 1.00 32.76 290 ASN D C 1
ATOM 13362 O O . ASN D 1 268 ? 62.763 88.795 95.370 1.00 32.75 290 ASN D O 1
ATOM 13367 N N . LEU D 1 269 ? 61.394 90.543 94.999 1.00 32.21 291 LEU D N 1
ATOM 13368 C CA . LEU D 1 269 ? 61.409 90.877 96.430 1.00 32.68 291 LEU D CA 1
ATOM 13369 C C . LEU D 1 269 ? 60.624 89.801 97.204 1.00 31.72 291 LEU D C 1
ATOM 13370 O O . LEU D 1 269 ? 61.101 89.292 98.228 1.00 32.25 291 LEU D O 1
ATOM 13375 N N . VAL D 1 270 ? 59.441 89.437 96.718 1.00 30.39 292 VAL D N 1
ATOM 13376 C CA . VAL D 1 270 ? 58.611 88.426 97.380 1.00 30.12 292 VAL D CA 1
ATOM 13377 C C . VAL D 1 270 ? 59.392 87.092 97.466 1.00 29.88 292 VAL D C 1
ATOM 13378 O O . VAL D 1 270 ? 59.501 86.502 98.530 1.00 27.42 292 VAL D O 1
ATOM 13382 N N . MET D 1 271 ? 59.982 86.670 96.354 1.00 28.78 293 MET D N 1
ATOM 13383 C CA . MET D 1 271 ? 60.678 85.397 96.346 1.00 27.01 293 MET D CA 1
ATOM 13384 C C . MET D 1 271 ? 61.960 85.393 97.138 1.00 26.43 293 MET D C 1
ATOM 13385 O O . MET D 1 271 ? 62.287 84.407 97.809 1.00 25.18 293 MET D O 1
ATOM 13390 N N . THR D 1 272 ? 62.688 86.499 97.097 1.00 25.40 294 THR D N 1
ATOM 13391 C CA . THR D 1 272 ? 63.922 86.583 97.843 1.00 25.69 294 THR D CA 1
ATOM 13392 C C . THR D 1 272 ? 63.592 86.567 99.339 1.00 25.59 294 THR D C 1
ATOM 13393 O O . THR D 1 272 ? 64.259 85.888 100.151 1.00 23.81 294 THR D O 1
ATOM 13397 N N . THR D 1 273 ? 62.564 87.312 99.724 1.00 23.80 295 THR D N 1
ATOM 13398 C CA . THR D 1 273 ? 62.190 87.337 101.145 1.00 25.61 295 THR D CA 1
ATOM 13399 C C . THR D 1 273 ? 61.720 85.945 101.632 1.00 25.45 295 THR D C 1
ATOM 13400 O O . THR D 1 273 ? 62.054 85.501 102.763 1.00 25.57 295 THR D O 1
ATOM 13404 N N . LEU D 1 274 ? 60.959 85.261 100.771 1.00 23.77 296 LEU D N 1
ATOM 13405 C CA . LEU D 1 274 ? 60.485 83.918 101.089 1.00 24.79 296 LEU D CA 1
ATOM 13406 C C . LEU D 1 274 ? 61.720 82.984 101.257 1.00 23.26 296 LEU D C 1
ATOM 13407 O O . LEU D 1 274 ? 61.741 82.151 102.157 1.00 21.23 296 LEU D O 1
ATOM 13412 N N . ASN D 1 275 ? 62.708 83.126 100.371 1.00 23.21 297 ASN D N 1
ATOM 13413 C CA . ASN D 1 275 ? 63.958 82.316 100.449 1.00 22.34 297 ASN D CA 1
ATOM 13414 C C . ASN D 1 275 ? 64.634 82.508 101.829 1.00 22.87 297 ASN D C 1
ATOM 13415 O O . ASN D 1 275 ? 65.065 81.541 102.453 1.00 23.11 297 ASN D O 1
ATOM 13420 N N . LEU D 1 276 ? 64.739 83.753 102.295 1.00 22.72 298 LEU D N 1
ATOM 13421 C CA . LEU D 1 276 ? 65.428 83.974 103.548 1.00 23.44 298 LEU D CA 1
ATOM 13422 C C . LEU D 1 276 ? 64.626 83.487 104.722 1.00 22.87 298 LEU D C 1
ATOM 13423 O O . LEU D 1 276 ? 65.177 82.892 105.665 1.00 23.05 298 LEU D O 1
ATOM 13428 N N . PHE D 1 277 ? 63.309 83.729 104.683 1.00 22.01 299 PHE D N 1
ATOM 13429 C CA . PHE D 1 277 ? 62.404 83.303 105.786 1.00 22.58 299 PHE D CA 1
ATOM 13430 C C . PHE D 1 277 ? 62.398 81.755 105.886 1.00 22.86 299 PHE D C 1
ATOM 13431 O O . PHE D 1 277 ? 62.564 81.204 106.963 1.00 22.82 299 PHE D O 1
ATOM 13439 N N . ILE D 1 278 ? 62.231 81.072 104.762 1.00 21.88 300 ILE D N 1
ATOM 13440 C CA . ILE D 1 278 ? 62.213 79.607 104.806 1.00 23.41 300 ILE D CA 1
ATOM 13441 C C . ILE D 1 278 ? 63.634 79.100 105.041 1.00 22.55 300 ILE D C 1
ATOM 13442 O O . ILE D 1 278 ? 63.854 78.310 105.926 1.00 23.83 300 ILE D O 1
ATOM 13447 N N . GLY D 1 279 ? 64.554 79.529 104.193 1.00 23.69 301 GLY D N 1
ATOM 13448 C CA . GLY D 1 279 ? 65.938 79.095 104.334 1.00 24.88 301 GLY D CA 1
ATOM 13449 C C . GLY D 1 279 ? 66.560 79.410 105.681 1.00 24.53 301 GLY D C 1
ATOM 13450 O O . GLY D 1 279 ? 67.278 78.572 106.262 1.00 27.53 301 GLY D O 1
ATOM 13451 N N . GLY D 1 280 ? 66.313 80.589 106.188 1.00 24.78 302 GLY D N 1
ATOM 13452 C CA . GLY D 1 280 ? 66.901 80.957 107.496 1.00 23.79 302 GLY D CA 1
ATOM 13453 C C . GLY D 1 280 ? 66.219 80.280 108.673 1.00 23.20 302 GLY D C 1
ATOM 13454 O O . GLY D 1 280 ? 66.695 80.367 109.783 1.00 26.60 302 GLY D O 1
ATOM 13455 N N . THR D 1 281 ? 65.064 79.640 108.461 1.00 21.19 303 THR D N 1
ATOM 13456 C CA . THR D 1 281 ? 64.421 78.946 109.564 1.00 19.78 303 THR D CA 1
ATOM 13457 C C . THR D 1 281 ? 64.646 77.433 109.583 1.00 19.90 303 THR D C 1
ATOM 13458 O O . THR D 1 281 ? 65.119 76.885 110.594 1.00 19.57 303 THR D O 1
ATOM 13462 N N . GLU D 1 282 ? 64.335 76.761 108.462 1.00 17.19 304 GLU D N 1
ATOM 13463 C CA . GLU D 1 282 ? 64.272 75.337 108.560 1.00 18.85 304 GLU D CA 1
ATOM 13464 C C . GLU D 1 282 ? 65.569 74.535 108.697 1.00 18.88 304 GLU D C 1
ATOM 13465 O O . GLU D 1 282 ? 65.564 73.552 109.436 1.00 19.72 304 GLU D O 1
ATOM 13471 N N . THR D 1 283 ? 66.663 75.026 108.077 1.00 19.69 305 THR D N 1
ATOM 13472 C CA . THR D 1 283 ? 67.915 74.303 108.175 1.00 20.03 305 THR D CA 1
ATOM 13473 C C . THR D 1 283 ? 68.455 74.352 109.565 1.00 18.94 305 THR D C 1
ATOM 13474 O O . THR D 1 283 ? 68.856 73.318 110.091 1.00 16.48 305 THR D O 1
ATOM 13478 N N . VAL D 1 284 ? 68.479 75.527 110.186 1.00 18.22 306 VAL D N 1
ATOM 13479 C CA . VAL D 1 284 ? 68.992 75.596 111.555 1.00 18.76 306 VAL D CA 1
ATOM 13480 C C . VAL D 1 284 ? 68.085 74.858 112.523 1.00 18.24 306 VAL D C 1
ATOM 13481 O O . VAL D 1 284 ? 68.541 74.150 113.399 1.00 17.37 306 VAL D O 1
ATOM 13485 N N . SER D 1 285 ? 66.762 74.956 112.317 1.00 16.15 307 SER D N 1
ATOM 13486 C CA . SER D 1 285 ? 65.891 74.251 113.202 1.00 17.82 307 SER D CA 1
ATOM 13487 C C . SER D 1 285 ? 66.116 72.748 113.150 1.00 16.67 307 SER D C 1
ATOM 13488 O O . SER D 1 285 ? 66.116 72.095 114.181 1.00 17.14 307 SER D O 1
ATOM 13491 N N . THR D 1 286 ? 66.282 72.214 111.939 1.00 17.93 308 THR D N 1
ATOM 13492 C CA . THR D 1 286 ? 66.453 70.762 111.792 1.00 17.62 308 THR D CA 1
ATOM 13493 C C . THR D 1 286 ? 67.762 70.371 112.452 1.00 18.28 308 THR D C 1
ATOM 13494 O O . THR D 1 286 ? 67.839 69.335 113.087 1.00 18.47 308 THR D O 1
ATOM 13498 N N . THR D 1 287 ? 68.778 71.227 112.283 1.00 16.74 309 THR D N 1
ATOM 13499 C CA . THR D 1 287 ? 70.088 70.909 112.881 1.00 17.28 309 THR D CA 1
ATOM 13500 C C . THR D 1 287 ? 70.016 70.839 114.404 1.00 18.78 309 THR D C 1
ATOM 13501 O O . THR D 1 287 ? 70.602 69.978 115.034 1.00 18.12 309 THR D O 1
ATOM 13505 N N . LEU D 1 288 ? 69.354 71.816 115.001 1.00 18.19 310 LEU D N 1
ATOM 13506 C CA . LEU D 1 288 ? 69.205 71.800 116.453 1.00 17.62 310 LEU D CA 1
ATOM 13507 C C . LEU D 1 288 ? 68.448 70.562 116.901 1.00 19.42 310 LEU D C 1
ATOM 13508 O O . LEU D 1 288 ? 68.849 69.884 117.828 1.00 19.11 310 LEU D O 1
ATOM 13513 N N . ARG D 1 289 ? 67.353 70.273 116.213 1.00 17.73 311 ARG D N 1
ATOM 13514 C CA . ARG D 1 289 ? 66.539 69.110 116.606 1.00 17.83 311 ARG D CA 1
ATOM 13515 C C . ARG D 1 289 ? 67.307 67.791 116.499 1.00 19.26 311 ARG D C 1
ATOM 13516 O O . ARG D 1 289 ? 67.216 66.930 117.368 1.00 19.52 311 ARG D O 1
ATOM 13524 N N . TYR D 1 290 ? 68.091 67.647 115.429 1.00 17.88 312 TYR D N 1
ATOM 13525 C CA . TYR D 1 290 ? 68.880 66.418 115.294 1.00 18.83 312 TYR D CA 1
ATOM 13526 C C . TYR D 1 290 ? 70.006 66.435 116.386 1.00 18.90 312 TYR D C 1
ATOM 13527 O O . TYR D 1 290 ? 70.351 65.383 116.975 1.00 18.39 312 TYR D O 1
ATOM 13536 N N . GLY D 1 291 ? 70.548 67.607 116.636 1.00 19.34 313 GLY D N 1
ATOM 13537 C CA . GLY D 1 291 ? 71.609 67.735 117.628 1.00 19.94 313 GLY D CA 1
ATOM 13538 C C . GLY D 1 291 ? 71.250 67.275 119.033 1.00 20.02 313 GLY D C 1
ATOM 13539 O O . GLY D 1 291 ? 72.027 66.561 119.708 1.00 19.45 313 GLY D O 1
ATOM 13540 N N . PHE D 1 292 ? 70.061 67.665 119.512 1.00 19.90 314 PHE D N 1
ATOM 13541 C CA . PHE D 1 292 ? 69.643 67.262 120.862 1.00 21.03 314 PHE D CA 1
ATOM 13542 C C . PHE D 1 292 ? 69.417 65.768 120.915 1.00 21.81 314 PHE D C 1
ATOM 13543 O O . PHE D 1 292 ? 69.701 65.112 121.943 1.00 20.93 314 PHE D O 1
ATOM 13551 N N . LEU D 1 293 ? 68.938 65.216 119.803 1.00 19.15 315 LEU D N 1
ATOM 13552 C CA . LEU D 1 293 ? 68.728 63.803 119.775 1.00 20.10 315 LEU D CA 1
ATOM 13553 C C . LEU D 1 293 ? 70.079 63.074 119.902 1.00 21.40 315 LEU D C 1
ATOM 13554 O O . LEU D 1 293 ? 70.163 62.076 120.610 1.00 21.44 315 LEU D O 1
ATOM 13559 N N . LEU D 1 294 ? 71.087 63.551 119.172 1.00 19.88 316 LEU D N 1
ATOM 13560 C CA . LEU D 1 294 ? 72.423 62.957 119.184 1.00 22.22 316 LEU D CA 1
ATOM 13561 C C . LEU D 1 294 ? 73.018 63.093 120.587 1.00 22.88 316 LEU D C 1
ATOM 13562 O O . LEU D 1 294 ? 73.697 62.140 121.072 1.00 22.31 316 LEU D O 1
ATOM 13567 N N . LEU D 1 295 ? 72.795 64.249 121.234 1.00 21.54 317 LEU D N 1
ATOM 13568 C CA . LEU D 1 295 ? 73.318 64.437 122.608 1.00 22.80 317 LEU D CA 1
ATOM 13569 C C . LEU D 1 295 ? 72.674 63.461 123.575 1.00 23.12 317 LEU D C 1
ATOM 13570 O O . LEU D 1 295 ? 73.352 63.005 124.514 1.00 24.37 317 LEU D O 1
ATOM 13575 N N . MET D 1 296 ? 71.397 63.120 123.378 1.00 21.99 318 MET D N 1
ATOM 13576 C CA . MET D 1 296 ? 70.781 62.138 124.290 1.00 22.48 318 MET D CA 1
ATOM 13577 C C . MET D 1 296 ? 71.275 60.704 123.981 1.00 23.78 318 MET D C 1
ATOM 13578 O O . MET D 1 296 ? 71.360 59.834 124.884 1.00 24.31 318 MET D O 1
ATOM 13583 N N . LYS D 1 297 ? 71.608 60.450 122.727 1.00 22.56 319 LYS D N 1
ATOM 13584 C CA . LYS D 1 297 ? 72.123 59.125 122.331 1.00 24.45 319 LYS D CA 1
ATOM 13585 C C . LYS D 1 297 ? 73.556 58.942 122.875 1.00 25.31 319 LYS D C 1
ATOM 13586 O O . LYS D 1 297 ? 74.024 57.824 123.034 1.00 24.39 319 LYS D O 1
ATOM 13592 N N . HIS D 1 298 ? 74.248 60.049 123.122 1.00 25.01 320 HIS D N 1
ATOM 13593 C CA . HIS D 1 298 ? 75.617 60.021 123.610 1.00 26.09 320 HIS D CA 1
ATOM 13594 C C . HIS D 1 298 ? 75.769 60.852 124.882 1.00 25.58 320 HIS D C 1
ATOM 13595 O O . HIS D 1 298 ? 76.367 61.951 124.893 1.00 25.71 320 HIS D O 1
ATOM 13602 N N . PRO D 1 299 ? 75.313 60.305 126.015 1.00 27.14 321 PRO D N 1
ATOM 13603 C CA . PRO D 1 299 ? 75.407 61.047 127.281 1.00 26.56 321 PRO D CA 1
ATOM 13604 C C . PRO D 1 299 ? 76.826 61.418 127.715 1.00 26.70 321 PRO D C 1
ATOM 13605 O O . PRO D 1 299 ? 77.022 62.407 128.424 1.00 25.48 321 PRO D O 1
ATOM 13609 N N . GLU D 1 300 ? 77.831 60.646 127.295 1.00 26.53 322 GLU D N 1
ATOM 13610 C CA . GLU D 1 300 ? 79.190 61.018 127.646 1.00 27.56 322 GLU D CA 1
ATOM 13611 C C . GLU D 1 300 ? 79.602 62.312 126.949 1.00 25.79 322 GLU D C 1
ATOM 13612 O O . GLU D 1 300 ? 80.396 63.106 127.469 1.00 23.76 322 GLU D O 1
ATOM 13618 N N . VAL D 1 301 ? 79.052 62.528 125.753 1.00 24.80 323 VAL D N 1
ATOM 13619 C CA . VAL D 1 301 ? 79.350 63.772 125.043 1.00 22.76 323 VAL D CA 1
ATOM 13620 C C . VAL D 1 301 ? 78.642 64.916 125.744 1.00 23.45 323 VAL D C 1
ATOM 13621 O O . VAL D 1 301 ? 79.194 65.980 125.925 1.00 22.02 323 VAL D O 1
ATOM 13625 N N . GLU D 1 302 ? 77.384 64.710 126.128 1.00 23.83 324 GLU D N 1
ATOM 13626 C CA . GLU D 1 302 ? 76.673 65.791 126.831 1.00 24.14 324 GLU D CA 1
ATOM 13627 C C . GLU D 1 302 ? 77.498 66.134 128.125 1.00 24.41 324 GLU D C 1
ATOM 13628 O O . GLU D 1 302 ? 77.650 67.302 128.478 1.00 23.88 324 GLU D O 1
ATOM 13634 N N . ALA D 1 303 ? 78.016 65.108 128.796 1.00 25.76 325 ALA D N 1
ATOM 13635 C CA . ALA D 1 303 ? 78.741 65.378 130.046 1.00 25.78 325 ALA D CA 1
ATOM 13636 C C . ALA D 1 303 ? 79.978 66.251 129.825 1.00 27.00 325 ALA D C 1
ATOM 13637 O O . ALA D 1 303 ? 80.261 67.168 130.622 1.00 28.60 325 ALA D O 1
ATOM 13639 N N . LYS D 1 304 ? 80.703 66.010 128.725 1.00 26.62 326 LYS D N 1
ATOM 13640 C CA . LYS D 1 304 ? 81.896 66.823 128.452 1.00 27.23 326 LYS D CA 1
ATOM 13641 C C . LYS D 1 304 ? 81.490 68.203 128.020 1.00 25.45 326 LYS D C 1
ATOM 13642 O O . LYS D 1 304 ? 82.183 69.203 128.287 1.00 26.96 326 LYS D O 1
ATOM 13648 N N . VAL D 1 305 ? 80.348 68.297 127.336 1.00 24.73 327 VAL D N 1
ATOM 13649 C CA . VAL D 1 305 ? 79.854 69.618 126.951 1.00 22.96 327 VAL D CA 1
ATOM 13650 C C . VAL D 1 305 ? 79.524 70.443 128.259 1.00 23.94 327 VAL D C 1
ATOM 13651 O O . VAL D 1 305 ? 79.861 71.619 128.378 1.00 22.57 327 VAL D O 1
ATOM 13655 N N . HIS D 1 306 ? 78.858 69.818 129.223 1.00 23.33 328 HIS D N 1
ATOM 13656 C CA . HIS D 1 306 ? 78.572 70.511 130.513 1.00 25.08 328 HIS D CA 1
ATOM 13657 C C . HIS D 1 306 ? 79.846 70.905 131.292 1.00 27.37 328 HIS D C 1
ATOM 13658 O O . HIS D 1 306 ? 79.927 72.044 131.845 1.00 28.32 328 HIS D O 1
ATOM 13665 N N . GLU D 1 307 ? 80.836 70.005 131.295 1.00 26.49 329 GLU D N 1
ATOM 13666 C CA . GLU D 1 307 ? 82.081 70.298 131.991 1.00 28.26 329 GLU D CA 1
ATOM 13667 C C . GLU D 1 307 ? 82.712 71.547 131.384 1.00 27.54 329 GLU D C 1
ATOM 13668 O O . GLU D 1 307 ? 83.141 72.463 132.078 1.00 27.46 329 GLU D O 1
ATOM 13674 N N . GLU D 1 308 ? 82.757 71.612 130.065 1.00 27.35 330 GLU D N 1
ATOM 13675 C CA . GLU D 1 308 ? 83.359 72.783 129.445 1.00 26.47 330 GLU D CA 1
ATOM 13676 C C . GLU D 1 308 ? 82.532 74.065 129.628 1.00 26.06 330 GLU D C 1
ATOM 13677 O O . GLU D 1 308 ? 83.078 75.143 129.879 1.00 27.25 330 GLU D O 1
ATOM 13683 N N . ILE D 1 309 ? 81.211 73.997 129.486 1.00 25.03 331 ILE D N 1
ATOM 13684 C CA . ILE D 1 309 ? 80.395 75.197 129.656 1.00 23.89 331 ILE D CA 1
ATOM 13685 C C . ILE D 1 309 ? 80.513 75.740 131.101 1.00 26.43 331 ILE D C 1
ATOM 13686 O O . ILE D 1 309 ? 80.655 76.927 131.312 1.00 26.25 331 ILE D O 1
ATOM 13691 N N . ASP D 1 310 ? 80.464 74.826 132.064 1.00 26.87 332 ASP D N 1
ATOM 13692 C CA . ASP D 1 310 ? 80.547 75.227 133.479 1.00 28.69 332 ASP D CA 1
ATOM 13693 C C . ASP D 1 310 ? 81.879 75.889 133.814 1.00 29.57 332 ASP D C 1
ATOM 13694 O O . ASP D 1 310 ? 81.919 76.826 134.630 1.00 30.23 332 ASP D O 1
ATOM 13699 N N . ARG D 1 311 ? 82.953 75.389 133.213 1.00 29.26 333 ARG D N 1
ATOM 13700 C CA . ARG D 1 311 ? 84.303 75.897 133.451 1.00 30.34 333 ARG D CA 1
ATOM 13701 C C . ARG D 1 311 ? 84.592 77.202 132.767 1.00 31.99 333 ARG D C 1
ATOM 13702 O O . ARG D 1 311 ? 85.191 78.119 133.358 1.00 32.33 333 ARG D O 1
ATOM 13710 N N . VAL D 1 312 ? 84.128 77.338 131.530 1.00 29.52 334 VAL D N 1
ATOM 13711 C CA . VAL D 1 312 ? 84.421 78.522 130.774 1.00 30.52 334 VAL D CA 1
ATOM 13712 C C . VAL D 1 312 ? 83.449 79.632 130.945 1.00 30.03 334 VAL D C 1
ATOM 13713 O O . VAL D 1 312 ? 83.843 80.812 131.018 1.00 31.21 334 VAL D O 1
ATOM 13717 N N . ILE D 1 313 ? 82.159 79.280 130.973 1.00 30.50 335 ILE D N 1
ATOM 13718 C CA . ILE D 1 313 ? 81.109 80.284 131.063 1.00 29.77 335 ILE D CA 1
ATOM 13719 C C . ILE D 1 313 ? 80.488 80.412 132.439 1.00 31.20 335 ILE D C 1
ATOM 13720 O O . ILE D 1 313 ? 80.255 81.541 132.910 1.00 32.83 335 ILE D O 1
ATOM 13725 N N . GLY D 1 314 ? 80.231 79.284 133.092 1.00 32.15 336 GLY D N 1
ATOM 13726 C CA . GLY D 1 314 ? 79.611 79.343 134.402 1.00 33.81 336 GLY D CA 1
ATOM 13727 C C . GLY D 1 314 ? 78.109 79.265 134.220 1.00 36.88 336 GLY D C 1
ATOM 13728 O O . GLY D 1 314 ? 77.636 78.985 133.118 1.00 36.12 336 GLY D O 1
ATOM 13729 N N . LYS D 1 315 ? 77.347 79.529 135.275 1.00 38.31 337 LYS D N 1
ATOM 13730 C CA . LYS D 1 315 ? 75.899 79.406 135.190 1.00 41.37 337 LYS D CA 1
ATOM 13731 C C . LYS D 1 315 ? 75.164 80.716 135.235 1.00 41.95 337 LYS D C 1
ATOM 13732 O O . LYS D 1 315 ? 73.936 80.748 135.098 1.00 43.42 337 LYS D O 1
ATOM 13738 N N . ASN D 1 316 ? 75.883 81.803 135.449 1.00 42.67 338 ASN D N 1
ATOM 13739 C CA . ASN D 1 316 ? 75.212 83.087 135.568 1.00 42.90 338 ASN D CA 1
ATOM 13740 C C . ASN D 1 316 ? 75.047 83.866 134.267 1.00 42.41 338 ASN D C 1
ATOM 13741 O O . ASN D 1 316 ? 73.912 84.228 133.874 1.00 42.38 338 ASN D O 1
ATOM 13746 N N . ARG D 1 317 ? 76.158 84.118 133.581 1.00 39.18 339 ARG D N 1
ATOM 13747 C CA . ARG D 1 317 ? 76.071 84.921 132.376 1.00 36.79 339 ARG D CA 1
ATOM 13748 C C . ARG D 1 317 ? 75.680 84.184 131.108 1.00 35.88 339 ARG D C 1
ATOM 13749 O O . ARG D 1 317 ? 75.893 82.984 130.984 1.00 35.16 339 ARG D O 1
ATOM 13757 N N . GLN D 1 318 ? 75.156 84.943 130.161 1.00 34.23 340 GLN D N 1
ATOM 13758 C CA . GLN D 1 318 ? 74.768 84.388 128.881 1.00 33.27 340 GLN D CA 1
ATOM 13759 C C . GLN D 1 318 ? 76.001 84.108 128.033 1.00 30.12 340 GLN D C 1
ATOM 13760 O O . GLN D 1 318 ? 77.005 84.824 128.052 1.00 32.36 340 GLN D O 1
ATOM 13766 N N . PRO D 1 319 ? 75.955 83.024 127.293 1.00 27.21 341 PRO D N 1
ATOM 13767 C CA . PRO D 1 319 ? 77.042 82.665 126.407 1.00 25.38 341 PRO D CA 1
ATOM 13768 C C . PRO D 1 319 ? 77.093 83.798 125.353 1.00 25.67 341 PRO D C 1
ATOM 13769 O O . PRO D 1 319 ? 76.049 84.399 124.960 1.00 25.69 341 PRO D O 1
ATOM 13773 N N . LYS D 1 320 ? 78.292 84.076 124.876 1.00 25.82 342 LYS D N 1
ATOM 13774 C CA . LYS D 1 320 ? 78.512 85.065 123.791 1.00 26.69 342 LYS D CA 1
ATOM 13775 C C . LYS D 1 320 ? 79.313 84.304 122.699 1.00 24.68 342 LYS D C 1
ATOM 13776 O O . LYS D 1 320 ? 80.040 83.351 122.995 1.00 25.10 342 LYS D O 1
ATOM 13782 N N . PHE D 1 321 ? 79.218 84.732 121.446 1.00 24.76 343 PHE D N 1
ATOM 13783 C CA . PHE D 1 321 ? 79.905 84.004 120.393 1.00 24.16 343 PHE D CA 1
ATOM 13784 C C . PHE D 1 321 ? 81.418 83.865 120.595 1.00 25.44 343 PHE D C 1
ATOM 13785 O O . PHE D 1 321 ? 82.022 82.850 120.229 1.00 23.93 343 PHE D O 1
ATOM 13793 N N . GLU D 1 322 ? 82.031 84.866 121.224 1.00 27.21 344 GLU D N 1
ATOM 13794 C CA . GLU D 1 322 ? 83.468 84.796 121.429 1.00 29.17 344 GLU D CA 1
ATOM 13795 C C . GLU D 1 322 ? 83.891 83.662 122.360 1.00 28.07 344 GLU D C 1
ATOM 13796 O O . GLU D 1 322 ? 85.085 83.243 122.315 1.00 26.44 344 GLU D O 1
ATOM 13802 N N . ASP D 1 323 ? 82.953 83.161 123.186 1.00 26.81 345 ASP D N 1
ATOM 13803 C CA . ASP D 1 323 ? 83.289 82.066 124.127 1.00 26.41 345 ASP D CA 1
ATOM 13804 C C . ASP D 1 323 ? 83.741 80.853 123.362 1.00 25.13 345 ASP D C 1
ATOM 13805 O O . ASP D 1 323 ? 84.454 79.971 123.904 1.00 25.35 345 ASP D O 1
ATOM 13810 N N . ARG D 1 324 ? 83.361 80.765 122.087 1.00 25.51 346 ARG D N 1
ATOM 13811 C CA . ARG D 1 324 ? 83.751 79.561 121.338 1.00 26.30 346 ARG D CA 1
ATOM 13812 C C . ARG D 1 324 ? 85.260 79.370 121.266 1.00 25.69 346 ARG D C 1
ATOM 13813 O O . ARG D 1 324 ? 85.747 78.261 121.169 1.00 26.39 346 ARG D O 1
ATOM 13821 N N . ALA D 1 325 ? 86.014 80.451 121.345 1.00 26.85 347 ALA D N 1
ATOM 13822 C CA . ALA D 1 325 ? 87.456 80.317 121.258 1.00 27.15 347 ALA D CA 1
ATOM 13823 C C . ALA D 1 325 ? 88.048 79.515 122.434 1.00 27.47 347 ALA D C 1
ATOM 13824 O O . ALA D 1 325 ? 89.103 78.905 122.295 1.00 28.49 347 ALA D O 1
ATOM 13826 N N . LYS D 1 326 ? 87.342 79.481 123.568 1.00 27.05 348 LYS D N 1
ATOM 13827 C CA . LYS D 1 326 ? 87.812 78.710 124.731 1.00 28.14 348 LYS D CA 1
ATOM 13828 C C . LYS D 1 326 ? 87.028 77.399 124.851 1.00 26.81 348 LYS D C 1
ATOM 13829 O O . LYS D 1 326 ? 87.173 76.648 125.860 1.00 25.70 348 LYS D O 1
ATOM 13835 N N . MET D 1 327 ? 86.204 77.120 123.824 1.00 25.29 349 MET D N 1
ATOM 13836 C CA . MET D 1 327 ? 85.357 75.918 123.923 1.00 24.86 349 MET D CA 1
ATOM 13837 C C . MET D 1 327 ? 85.504 75.009 122.702 1.00 25.61 349 MET D C 1
ATOM 13838 O O . MET D 1 327 ? 84.536 74.808 121.930 1.00 23.63 349 MET D O 1
ATOM 13843 N N . PRO D 1 328 ? 86.708 74.430 122.519 1.00 25.27 350 PRO D N 1
ATOM 13844 C CA . PRO D 1 328 ? 86.953 73.533 121.397 1.00 24.93 350 PRO D CA 1
ATOM 13845 C C . PRO D 1 328 ? 86.032 72.298 121.403 1.00 24.67 350 PRO D C 1
ATOM 13846 O O . PRO D 1 328 ? 85.661 71.852 120.318 1.00 24.90 350 PRO D O 1
ATOM 13850 N N . TYR D 1 329 ? 85.680 71.748 122.576 1.00 23.32 351 TYR D N 1
ATOM 13851 C CA . TYR D 1 329 ? 84.809 70.560 122.582 1.00 22.79 351 TYR D CA 1
ATOM 13852 C C . TYR D 1 329 ? 83.407 70.940 122.070 1.00 22.40 351 TYR D C 1
ATOM 13853 O O . TYR D 1 329 ? 82.873 70.219 121.211 1.00 21.89 351 TYR D O 1
ATOM 13862 N N . MET D 1 330 ? 82.848 72.053 122.543 1.00 20.73 352 MET D N 1
ATOM 13863 C CA . MET D 1 330 ? 81.509 72.456 122.028 1.00 22.99 352 MET D CA 1
ATOM 13864 C C . MET D 1 330 ? 81.612 72.696 120.500 1.00 22.88 352 MET D C 1
ATOM 13865 O O . MET D 1 330 ? 80.696 72.322 119.744 1.00 20.86 352 MET D O 1
ATOM 13870 N N . GLU D 1 331 ? 82.655 73.409 120.061 1.00 21.45 353 GLU D N 1
ATOM 13871 C CA . GLU D 1 331 ? 82.828 73.643 118.643 1.00 23.31 353 GLU D CA 1
ATOM 13872 C C . GLU D 1 331 ? 82.918 72.310 117.874 1.00 22.51 353 GLU D C 1
ATOM 13873 O O . GLU D 1 331 ? 82.288 72.165 116.798 1.00 19.69 353 GLU D O 1
ATOM 13879 N N . ALA D 1 332 ? 83.671 71.333 118.404 1.00 22.56 354 ALA D N 1
ATOM 13880 C CA . ALA D 1 332 ? 83.777 70.044 117.743 1.00 20.77 354 ALA D CA 1
ATOM 13881 C C . ALA D 1 332 ? 82.417 69.326 117.723 1.00 21.32 354 ALA D C 1
ATOM 13882 O O . ALA D 1 332 ? 82.072 68.656 116.718 1.00 20.64 354 ALA D O 1
ATOM 13884 N N . VAL D 1 333 ? 81.678 69.451 118.827 1.00 18.29 355 VAL D N 1
ATOM 13885 C CA . VAL D 1 333 ? 80.382 68.784 118.921 1.00 19.26 355 VAL D CA 1
ATOM 13886 C C . VAL D 1 333 ? 79.419 69.390 117.885 1.00 20.28 355 VAL D C 1
ATOM 13887 O O . VAL D 1 333 ? 78.691 68.620 117.195 1.00 17.77 355 VAL D O 1
ATOM 13891 N N . ILE D 1 334 ? 79.402 70.713 117.760 1.00 19.46 356 ILE D N 1
ATOM 13892 C CA . ILE D 1 334 ? 78.465 71.323 116.753 1.00 19.25 356 ILE D CA 1
ATOM 13893 C C . ILE D 1 334 ? 78.853 70.971 115.336 1.00 19.62 356 ILE D C 1
ATOM 13894 O O . ILE D 1 334 ? 77.995 70.633 114.488 1.00 19.31 356 ILE D O 1
ATOM 13899 N N . HIS D 1 335 ? 80.161 70.966 115.050 1.00 17.91 357 HIS D N 1
ATOM 13900 C CA . HIS D 1 335 ? 80.609 70.567 113.723 1.00 18.66 357 HIS D CA 1
ATOM 13901 C C . HIS D 1 335 ? 80.215 69.110 113.451 1.00 17.18 357 HIS D C 1
ATOM 13902 O O . HIS D 1 335 ? 79.770 68.797 112.349 1.00 18.97 357 HIS D O 1
ATOM 13909 N N . GLU D 1 336 ? 80.356 68.228 114.451 1.00 18.39 358 GLU D N 1
ATOM 13910 C CA . GLU D 1 336 ? 80.024 66.848 114.277 1.00 17.03 358 GLU D CA 1
ATOM 13911 C C . GLU D 1 336 ? 78.489 66.678 114.104 1.00 17.51 358 GLU D C 1
ATOM 13912 O O . GLU D 1 336 ? 78.023 65.763 113.363 1.00 17.74 358 GLU D O 1
ATOM 13918 N N . ILE D 1 337 ? 77.738 67.565 114.738 1.00 17.08 359 ILE D N 1
ATOM 13919 C CA . ILE D 1 337 ? 76.251 67.431 114.596 1.00 17.17 359 ILE D CA 1
ATOM 13920 C C . ILE D 1 337 ? 75.933 67.829 113.131 1.00 18.11 359 ILE D C 1
ATOM 13921 O O . ILE D 1 337 ? 75.065 67.172 112.474 1.00 17.80 359 ILE D O 1
ATOM 13926 N N . GLN D 1 338 ? 76.573 68.862 112.592 1.00 17.10 360 GLN D N 1
ATOM 13927 C CA . GLN D 1 338 ? 76.315 69.267 111.216 1.00 16.38 360 GLN D CA 1
ATOM 13928 C C . GLN D 1 338 ? 76.811 68.202 110.252 1.00 18.43 360 GLN D C 1
ATOM 13929 O O . GLN D 1 338 ? 76.214 67.969 109.200 1.00 17.93 360 GLN D O 1
ATOM 13935 N N . ARG D 1 339 ? 77.980 67.597 110.570 1.00 17.30 361 ARG D N 1
ATOM 13936 C CA . ARG D 1 339 ? 78.492 66.540 109.722 1.00 18.69 361 ARG D CA 1
ATOM 13937 C C . ARG D 1 339 ? 77.631 65.272 109.699 1.00 18.48 361 ARG D C 1
ATOM 13938 O O . ARG D 1 339 ? 77.345 64.736 108.608 1.00 18.88 361 ARG D O 1
ATOM 13946 N N . PHE D 1 340 ? 77.216 64.818 110.877 1.00 17.64 362 PHE D N 1
ATOM 13947 C CA . PHE D 1 340 ? 76.404 63.604 110.972 1.00 18.40 362 PHE D CA 1
ATOM 13948 C C . PHE D 1 340 ? 74.999 63.888 110.486 1.00 18.54 362 PHE D C 1
ATOM 13949 O O . PHE D 1 340 ? 74.428 63.071 109.742 1.00 19.78 362 PHE D O 1
ATOM 13957 N N . GLY D 1 341 ? 74.501 65.074 110.826 1.00 17.83 363 GLY D N 1
ATOM 13958 C CA . GLY D 1 341 ? 73.107 65.483 110.443 1.00 18.72 363 GLY D CA 1
ATOM 13959 C C . GLY D 1 341 ? 72.904 65.590 108.952 1.00 19.11 363 GLY D C 1
ATOM 13960 O O . GLY D 1 341 ? 71.790 65.256 108.427 1.00 19.91 363 GLY D O 1
ATOM 13961 N N . ASP D 1 342 ? 73.920 66.076 108.224 1.00 17.98 364 ASP D N 1
ATOM 13962 C CA . ASP D 1 342 ? 73.902 66.128 106.744 1.00 16.65 364 ASP D CA 1
ATOM 13963 C C . ASP D 1 342 ? 72.573 66.675 106.273 1.00 17.15 364 ASP D C 1
ATOM 13964 O O . ASP D 1 342 ? 71.890 66.022 105.437 1.00 16.85 364 ASP D O 1
ATOM 13969 N N . VAL D 1 343 ? 72.275 67.888 106.748 1.00 16.79 365 VAL D N 1
ATOM 13970 C CA . VAL D 1 343 ? 70.866 68.372 106.538 1.00 18.03 365 VAL D CA 1
ATOM 13971 C C . VAL D 1 343 ? 70.434 68.600 105.096 1.00 18.00 365 VAL D C 1
ATOM 13972 O O . VAL D 1 343 ? 69.239 68.385 104.775 1.00 18.34 365 VAL D O 1
ATOM 13976 N N . ILE D 1 344 ? 71.324 69.016 104.197 1.00 15.75 366 ILE D N 1
ATOM 13977 C CA . ILE D 1 344 ? 70.988 69.173 102.755 1.00 15.08 366 ILE D CA 1
ATOM 13978 C C . ILE D 1 344 ? 72.026 68.211 102.098 1.00 16.58 366 ILE D C 1
ATOM 13979 O O . ILE D 1 344 ? 73.083 68.634 101.599 1.00 16.43 366 ILE D O 1
ATOM 13984 N N . PRO D 1 345 ? 71.705 66.911 102.018 1.00 15.27 367 PRO D N 1
ATOM 13985 C CA . PRO D 1 345 ? 72.646 65.917 101.479 1.00 17.08 367 PRO D CA 1
ATOM 13986 C C . PRO D 1 345 ? 73.148 66.019 100.061 1.00 16.79 367 PRO D C 1
ATOM 13987 O O . PRO D 1 345 ? 74.261 65.548 99.794 1.00 17.81 367 PRO D O 1
ATOM 13991 N N . MET D 1 346 ? 72.327 66.567 99.147 1.00 16.21 368 MET D N 1
ATOM 13992 C CA . MET D 1 346 ? 72.687 66.716 97.742 1.00 16.40 368 MET D CA 1
ATOM 13993 C C . MET D 1 346 ? 72.801 68.205 97.349 1.00 16.73 368 MET D C 1
ATOM 13994 O O . MET D 1 346 ? 72.745 68.561 96.175 1.00 17.71 368 MET D O 1
ATOM 13999 N N . SER D 1 347 ? 73.041 69.050 98.363 1.00 16.67 369 SER D N 1
ATOM 14000 C CA . SER D 1 347 ? 73.148 70.496 98.243 1.00 17.01 369 SER D CA 1
ATOM 14001 C C . SER D 1 347 ? 71.900 71.034 97.505 1.00 18.88 369 SER D C 1
ATOM 14002 O O . SER D 1 347 ? 70.868 70.364 97.492 1.00 18.09 369 SER D O 1
ATOM 14005 N N . LEU D 1 348 ? 72.029 72.229 96.960 1.00 19.39 370 LEU D N 1
ATOM 14006 C CA . LEU D 1 348 ? 70.995 72.733 96.034 1.00 20.89 370 LEU D CA 1
ATOM 14007 C C . LEU D 1 348 ? 71.750 72.530 94.701 1.00 21.55 370 LEU D C 1
ATOM 14008 O O . LEU D 1 348 ? 72.951 72.888 94.597 1.00 20.88 370 LEU D O 1
ATOM 14013 N N . ALA D 1 349 ? 71.047 72.016 93.687 1.00 20.84 371 ALA D N 1
ATOM 14014 C CA . ALA D 1 349 ? 71.694 71.772 92.406 1.00 19.90 371 ALA D CA 1
ATOM 14015 C C . ALA D 1 349 ? 72.416 72.916 91.730 1.00 20.02 371 ALA D C 1
ATOM 14016 O O . ALA D 1 349 ? 72.041 74.093 91.823 1.00 20.10 371 ALA D O 1
ATOM 14018 N N . ARG D 1 350 ? 73.538 72.581 91.105 1.00 18.41 372 ARG D N 1
ATOM 14019 C CA . ARG D 1 350 ? 74.282 73.585 90.315 1.00 17.91 372 ARG D CA 1
ATOM 14020 C C . ARG D 1 350 ? 74.021 73.303 88.860 1.00 20.49 372 ARG D C 1
ATOM 14021 O O . ARG D 1 350 ? 73.341 72.357 88.492 1.00 18.52 372 ARG D O 1
ATOM 14029 N N . ARG D 1 351 ? 74.634 74.114 88.008 1.00 21.51 373 ARG D N 1
ATOM 14030 C CA . ARG D 1 351 ? 74.470 73.954 86.573 1.00 24.01 373 ARG D CA 1
ATOM 14031 C C . ARG D 1 351 ? 75.733 74.590 85.938 1.00 23.10 373 ARG D C 1
ATOM 14032 O O . ARG D 1 351 ? 76.256 75.602 86.461 1.00 23.89 373 ARG D O 1
ATOM 14040 N N . VAL D 1 352 ? 76.250 73.974 84.873 1.00 24.46 374 VAL D N 1
ATOM 14041 C CA . VAL D 1 352 ? 77.432 74.505 84.209 1.00 26.12 374 VAL D CA 1
ATOM 14042 C C . VAL D 1 352 ? 77.008 75.698 83.325 1.00 27.19 374 VAL D C 1
ATOM 14043 O O . VAL D 1 352 ? 76.059 75.610 82.570 1.00 25.84 374 VAL D O 1
ATOM 14047 N N . LYS D 1 353 ? 77.748 76.790 83.450 1.00 28.64 375 LYS D N 1
ATOM 14048 C CA . LYS D 1 353 ? 77.483 78.074 82.765 1.00 31.59 375 LYS D CA 1
ATOM 14049 C C . LYS D 1 353 ? 77.736 78.018 81.251 1.00 33.35 375 LYS D C 1
ATOM 14050 O O . LYS D 1 353 ? 76.962 78.565 80.452 1.00 33.53 375 LYS D O 1
ATOM 14056 N N . LYS D 1 354 ? 78.784 77.300 80.879 1.00 33.47 376 LYS D N 1
ATOM 14057 C CA . LYS D 1 354 ? 79.232 77.156 79.495 1.00 35.48 376 LYS D CA 1
ATOM 14058 C C . LYS D 1 354 ? 79.728 75.734 79.239 1.00 35.66 376 LYS D C 1
ATOM 14059 O O . LYS D 1 354 ? 79.800 74.910 80.162 1.00 34.44 376 LYS D O 1
ATOM 14065 N N . ASP D 1 355 ? 80.049 75.426 77.991 1.00 34.49 377 ASP D N 1
ATOM 14066 C CA . ASP D 1 355 ? 80.575 74.112 77.690 1.00 33.06 377 ASP D CA 1
ATOM 14067 C C . ASP D 1 355 ? 81.805 74.043 78.575 1.00 32.04 377 ASP D C 1
ATOM 14068 O O . ASP D 1 355 ? 82.645 74.952 78.601 1.00 30.39 377 ASP D O 1
ATOM 14073 N N . THR D 1 356 ? 81.932 72.935 79.275 1.00 29.78 378 THR D N 1
ATOM 14074 C CA . THR D 1 356 ? 83.020 72.766 80.243 1.00 28.46 378 THR D CA 1
ATOM 14075 C C . THR D 1 356 ? 83.779 71.442 80.144 1.00 27.17 378 THR D C 1
ATOM 14076 O O . THR D 1 356 ? 83.179 70.392 79.948 1.00 28.25 378 THR D O 1
ATOM 14080 N N . LYS D 1 357 ? 85.113 71.498 80.273 1.00 27.13 379 LYS D N 1
ATOM 14081 C CA . LYS D 1 357 ? 85.898 70.271 80.318 1.00 27.77 379 LYS D CA 1
ATOM 14082 C C . LYS D 1 357 ? 86.172 70.067 81.809 1.00 26.09 379 LYS D C 1
ATOM 14083 O O . LYS D 1 357 ? 86.732 70.928 82.460 1.00 26.71 379 LYS D O 1
ATOM 14089 N N . PHE D 1 358 ? 85.751 68.934 82.355 1.00 25.61 380 PHE D N 1
ATOM 14090 C CA . PHE D 1 358 ? 85.980 68.652 83.775 1.00 24.43 380 PHE D CA 1
ATOM 14091 C C . PHE D 1 358 ? 86.565 67.261 83.822 1.00 24.68 380 PHE D C 1
ATOM 14092 O O . PHE D 1 358 ? 85.918 66.280 83.411 1.00 22.81 380 PHE D O 1
ATOM 14100 N N . ARG D 1 359 ? 87.792 67.152 84.326 1.00 25.47 381 ARG D N 1
ATOM 14101 C CA . ARG D 1 359 ? 88.476 65.887 84.372 1.00 27.03 381 ARG D CA 1
ATOM 14102 C C . ARG D 1 359 ? 88.494 65.367 82.903 1.00 28.61 381 ARG D C 1
ATOM 14103 O O . ARG D 1 359 ? 88.760 66.125 81.982 1.00 30.67 381 ARG D O 1
ATOM 14111 N N . ASP D 1 360 ? 88.223 64.117 82.647 1.00 31.59 382 ASP D N 1
ATOM 14112 C CA . ASP D 1 360 ? 88.316 63.763 81.219 1.00 33.60 382 ASP D CA 1
ATOM 14113 C C . ASP D 1 360 ? 86.966 63.909 80.520 1.00 31.58 382 ASP D C 1
ATOM 14114 O O . ASP D 1 360 ? 86.747 63.272 79.456 1.00 31.79 382 ASP D O 1
ATOM 14119 N N . PHE D 1 361 ? 86.056 64.708 81.074 1.00 26.39 383 PHE D N 1
ATOM 14120 C CA . PHE D 1 361 ? 84.733 64.738 80.464 1.00 25.03 383 PHE D CA 1
ATOM 14121 C C . PHE D 1 361 ? 84.363 66.064 79.913 1.00 25.15 383 PHE D C 1
ATOM 14122 O O . PHE D 1 361 ? 84.998 67.080 80.210 1.00 24.70 383 PHE D O 1
ATOM 14130 N N . PHE D 1 362 ? 83.318 66.040 79.068 1.00 25.69 384 PHE D N 1
ATOM 14131 C CA . PHE D 1 362 ? 82.789 67.222 78.460 1.00 27.05 384 PHE D CA 1
ATOM 14132 C C . PHE D 1 362 ? 81.356 67.423 78.959 1.00 27.73 384 PHE D C 1
ATOM 14133 O O . PHE D 1 362 ? 80.521 66.529 78.796 1.00 26.98 384 PHE D O 1
ATOM 14141 N N . LEU D 1 363 ? 81.099 68.552 79.620 1.00 27.70 385 LEU D N 1
ATOM 14142 C CA . LEU D 1 363 ? 79.720 68.853 80.100 1.00 27.84 385 LEU D CA 1
ATOM 14143 C C . LEU D 1 363 ? 79.211 70.076 79.331 1.00 26.82 385 LEU D C 1
ATOM 14144 O O . LEU D 1 363 ? 79.726 71.169 79.471 1.00 28.09 385 LEU D O 1
ATOM 14149 N N . PRO D 1 364 ? 78.221 69.860 78.479 1.00 27.64 386 PRO D N 1
ATOM 14150 C CA . PRO D 1 364 ? 77.588 70.897 77.650 1.00 28.91 386 PRO D CA 1
ATOM 14151 C C . PRO D 1 364 ? 76.994 71.956 78.539 1.00 30.74 386 PRO D C 1
ATOM 14152 O O . PRO D 1 364 ? 76.546 71.668 79.684 1.00 28.19 386 PRO D O 1
ATOM 14156 N N . LYS D 1 365 ? 76.983 73.171 78.003 1.00 29.43 387 LYS D N 1
ATOM 14157 C CA . LYS D 1 365 ? 76.393 74.303 78.683 1.00 30.41 387 LYS D CA 1
ATOM 14158 C C . LYS D 1 365 ? 74.977 73.912 79.193 1.00 29.67 387 LYS D C 1
ATOM 14159 O O . LYS D 1 365 ? 74.202 73.248 78.491 1.00 29.74 387 LYS D O 1
ATOM 14165 N N . GLY D 1 366 ? 74.665 74.247 80.446 1.00 28.63 388 GLY D N 1
ATOM 14166 C CA . GLY D 1 366 ? 73.334 73.934 80.978 1.00 28.42 388 GLY D CA 1
ATOM 14167 C C . GLY D 1 366 ? 73.181 72.601 81.699 1.00 28.11 388 GLY D C 1
ATOM 14168 O O . GLY D 1 366 ? 72.116 72.294 82.277 1.00 26.94 388 GLY D O 1
ATOM 14169 N N . THR D 1 367 ? 74.223 71.768 81.634 1.00 25.71 389 THR D N 1
ATOM 14170 C CA . THR D 1 367 ? 74.177 70.491 82.307 1.00 24.56 389 THR D CA 1
ATOM 14171 C C . THR D 1 367 ? 73.980 70.699 83.820 1.00 22.78 389 THR D C 1
ATOM 14172 O O . THR D 1 367 ? 74.725 71.444 84.462 1.00 22.29 389 THR D O 1
ATOM 14176 N N . GLU D 1 368 ? 72.975 70.032 84.383 1.00 20.67 390 GLU D N 1
ATOM 14177 C CA . GLU D 1 368 ? 72.732 70.164 85.808 1.00 19.85 390 GLU D CA 1
ATOM 14178 C C . GLU D 1 368 ? 73.733 69.279 86.566 1.00 18.25 390 GLU D C 1
ATOM 14179 O O . GLU D 1 368 ? 74.112 68.210 86.085 1.00 17.75 390 GLU D O 1
ATOM 14185 N N . VAL D 1 369 ? 74.040 69.684 87.791 1.00 17.23 391 VAL D N 1
ATOM 14186 C CA . VAL D 1 369 ? 75.083 68.977 88.585 1.00 15.40 391 VAL D CA 1
ATOM 14187 C C . VAL D 1 369 ? 74.572 68.775 90.021 1.00 15.96 391 VAL D C 1
ATOM 14188 O O . VAL D 1 369 ? 74.014 69.739 90.650 1.00 17.56 391 VAL D O 1
ATOM 14192 N N . TYR D 1 370 ? 74.773 67.573 90.551 1.00 15.79 392 TYR D N 1
ATOM 14193 C CA . TYR D 1 370 ? 74.354 67.306 91.940 1.00 16.56 392 TYR D CA 1
ATOM 14194 C C . TYR D 1 370 ? 75.638 67.158 92.778 1.00 16.55 392 TYR D C 1
ATOM 14195 O O . TYR D 1 370 ? 76.308 66.114 92.665 1.00 17.22 392 TYR D O 1
ATOM 14204 N N . PRO D 1 371 ? 75.964 68.171 93.598 1.00 16.68 393 PRO D N 1
ATOM 14205 C CA . PRO D 1 371 ? 77.202 68.017 94.435 1.00 16.66 393 PRO D CA 1
ATOM 14206 C C . PRO D 1 371 ? 76.743 67.260 95.646 1.00 16.65 393 PRO D C 1
ATOM 14207 O O . PRO D 1 371 ? 75.952 67.792 96.448 1.00 18.40 393 PRO D O 1
ATOM 14211 N N . MET D 1 372 ? 77.231 66.019 95.810 1.00 15.23 394 MET D N 1
ATOM 14212 C CA . MET D 1 372 ? 76.756 65.191 96.908 1.00 15.35 394 MET D CA 1
ATOM 14213 C C . MET D 1 372 ? 77.460 65.548 98.241 1.00 17.89 394 MET D C 1
ATOM 14214 O O . MET D 1 372 ? 78.397 64.853 98.660 1.00 15.85 394 MET D O 1
ATOM 14219 N N . LEU D 1 373 ? 77.005 66.627 98.881 1.00 15.83 395 LEU D N 1
ATOM 14220 C CA . LEU D 1 373 ? 77.651 67.061 100.132 1.00 16.12 395 LEU D CA 1
ATOM 14221 C C . LEU D 1 373 ? 77.743 65.978 101.164 1.00 16.91 395 LEU D C 1
ATOM 14222 O O . LEU D 1 373 ? 78.759 65.852 101.867 1.00 17.74 395 LEU D O 1
ATOM 14227 N N . GLY D 1 374 ? 76.706 65.139 101.305 1.00 15.37 396 GLY D N 1
ATOM 14228 C CA . GLY D 1 374 ? 76.795 64.103 102.313 1.00 16.06 396 GLY D CA 1
ATOM 14229 C C . GLY D 1 374 ? 77.964 63.119 102.106 1.00 15.76 396 GLY D C 1
ATOM 14230 O O . GLY D 1 374 ? 78.428 62.540 103.061 1.00 18.68 396 GLY D O 1
ATOM 14231 N N . SER D 1 375 ? 78.371 62.929 100.863 1.00 15.27 397 SER D N 1
ATOM 14232 C CA . SER D 1 375 ? 79.477 62.015 100.540 1.00 16.29 397 SER D CA 1
ATOM 14233 C C . SER D 1 375 ? 80.773 62.695 100.879 1.00 17.91 397 SER D C 1
ATOM 14234 O O . SER D 1 375 ? 81.809 61.992 100.930 1.00 18.47 397 SER D O 1
ATOM 14237 N N . VAL D 1 376 ? 80.719 64.007 101.015 1.00 16.38 398 VAL D N 1
ATOM 14238 C CA . VAL D 1 376 ? 81.976 64.778 101.403 1.00 17.09 398 VAL D CA 1
ATOM 14239 C C . VAL D 1 376 ? 82.036 64.703 102.954 1.00 18.42 398 VAL D C 1
ATOM 14240 O O . VAL D 1 376 ? 83.081 64.363 103.576 1.00 17.96 398 VAL D O 1
ATOM 14244 N N . LEU D 1 377 ? 80.884 64.947 103.619 1.00 15.33 399 LEU D N 1
ATOM 14245 C CA . LEU D 1 377 ? 80.824 64.876 105.050 1.00 16.21 399 LEU D CA 1
ATOM 14246 C C . LEU D 1 377 ? 81.144 63.462 105.569 1.00 16.78 399 LEU D C 1
ATOM 14247 O O . LEU D 1 377 ? 81.482 63.323 106.729 1.00 17.49 399 LEU D O 1
ATOM 14252 N N . ARG D 1 378 ? 80.938 62.428 104.762 1.00 17.05 400 ARG D N 1
ATOM 14253 C CA . ARG D 1 378 ? 81.271 61.041 105.139 1.00 18.97 400 ARG D CA 1
ATOM 14254 C C . ARG D 1 378 ? 82.478 60.474 104.370 1.00 19.84 400 ARG D C 1
ATOM 14255 O O . ARG D 1 378 ? 82.679 59.233 104.353 1.00 22.94 400 ARG D O 1
ATOM 14263 N N . ASP D 1 379 ? 83.287 61.362 103.809 1.00 19.08 401 ASP D N 1
ATOM 14264 C CA . ASP D 1 379 ? 84.421 60.908 103.000 1.00 20.83 401 ASP D CA 1
ATOM 14265 C C . ASP D 1 379 ? 85.410 60.190 103.948 1.00 22.64 401 ASP D C 1
ATOM 14266 O O . ASP D 1 379 ? 85.896 60.834 104.893 1.00 23.15 401 ASP D O 1
ATOM 14271 N N . PRO D 1 380 ? 85.702 58.896 103.694 1.00 23.35 402 PRO D N 1
ATOM 14272 C CA . PRO D 1 380 ? 86.614 58.158 104.579 1.00 23.67 402 PRO D CA 1
ATOM 14273 C C . PRO D 1 380 ? 88.036 58.590 104.513 1.00 23.55 402 PRO D C 1
ATOM 14274 O O . PRO D 1 380 ? 88.838 58.153 105.360 1.00 24.06 402 PRO D O 1
ATOM 14278 N N . SER D 1 381 ? 88.385 59.415 103.550 1.00 23.81 403 SER D N 1
ATOM 14279 C CA . SER D 1 381 ? 89.773 59.903 103.555 1.00 25.45 403 SER D CA 1
ATOM 14280 C C . SER D 1 381 ? 89.875 61.080 104.496 1.00 26.54 403 SER D C 1
ATOM 14281 O O . SER D 1 381 ? 90.981 61.571 104.809 1.00 27.62 403 SER D O 1
ATOM 14284 N N . PHE D 1 382 ? 88.722 61.548 105.009 1.00 24.09 404 PHE D N 1
ATOM 14285 C CA . PHE D 1 382 ? 88.740 62.712 105.873 1.00 24.43 404 PHE D CA 1
ATOM 14286 C C . PHE D 1 382 ? 88.284 62.481 107.252 1.00 22.23 404 PHE D C 1
ATOM 14287 O O . PHE D 1 382 ? 88.622 63.248 108.109 1.00 24.94 404 PHE D O 1
ATOM 14295 N N . PHE D 1 383 ? 87.464 61.460 107.445 1.00 23.71 405 PHE D N 1
ATOM 14296 C CA . PHE D 1 383 ? 86.941 61.155 108.771 1.00 24.01 405 PHE D CA 1
ATOM 14297 C C . PHE D 1 383 ? 87.166 59.744 109.044 1.00 24.39 405 PHE D C 1
ATOM 14298 O O . PHE D 1 383 ? 86.847 58.926 108.216 1.00 24.92 405 PHE D O 1
ATOM 14306 N N . SER D 1 384 ? 87.728 59.436 110.222 1.00 27.61 406 SER D N 1
ATOM 14307 C CA . SER D 1 384 ? 88.033 58.022 110.545 1.00 28.35 406 SER D CA 1
ATOM 14308 C C . SER D 1 384 ? 86.841 57.076 110.707 1.00 27.18 406 SER D C 1
ATOM 14309 O O . SER D 1 384 ? 86.934 55.916 110.313 1.00 27.89 406 SER D O 1
ATOM 14312 N N . ASN D 1 385 ? 85.709 57.550 111.214 1.00 25.38 407 ASN D N 1
ATOM 14313 C CA . ASN D 1 385 ? 84.537 56.655 111.405 1.00 26.99 407 ASN D CA 1
ATOM 14314 C C . ASN D 1 385 ? 83.341 57.474 110.923 1.00 25.48 407 ASN D C 1
ATOM 14315 O O . ASN D 1 385 ? 82.499 57.880 111.715 1.00 25.19 407 ASN D O 1
ATOM 14320 N N . PRO D 1 386 ? 83.294 57.719 109.615 1.00 25.44 408 PRO D N 1
ATOM 14321 C CA . PRO D 1 386 ? 82.214 58.529 109.060 1.00 24.38 408 PRO D CA 1
ATOM 14322 C C . PRO D 1 386 ? 80.779 58.168 109.374 1.00 24.76 408 PRO D C 1
ATOM 14323 O O . PRO D 1 386 ? 79.949 59.055 109.259 1.00 23.28 408 PRO D O 1
ATOM 14327 N N . GLN D 1 387 ? 80.462 56.913 109.721 1.00 24.81 409 GLN D N 1
ATOM 14328 C CA . GLN D 1 387 ? 79.067 56.570 110.041 1.00 26.38 409 GLN D CA 1
ATOM 14329 C C . GLN D 1 387 ? 78.797 56.743 111.531 1.00 26.77 409 GLN D C 1
ATOM 14330 O O . GLN D 1 387 ? 77.681 56.565 111.967 1.00 27.94 409 GLN D O 1
ATOM 14336 N N . ASP D 1 388 ? 79.804 57.128 112.309 1.00 25.80 410 ASP D N 1
ATOM 14337 C CA . ASP D 1 388 ? 79.581 57.258 113.760 1.00 26.55 410 ASP D CA 1
ATOM 14338 C C . ASP D 1 388 ? 79.448 58.748 114.136 1.00 23.90 410 ASP D C 1
ATOM 14339 O O . ASP D 1 388 ? 79.933 59.592 113.439 1.00 23.90 410 ASP D O 1
ATOM 14344 N N . PHE D 1 389 ? 78.803 59.035 115.250 1.00 23.00 411 PHE D N 1
ATOM 14345 C CA . PHE D 1 389 ? 78.733 60.417 115.738 1.00 23.06 411 PHE D CA 1
ATOM 14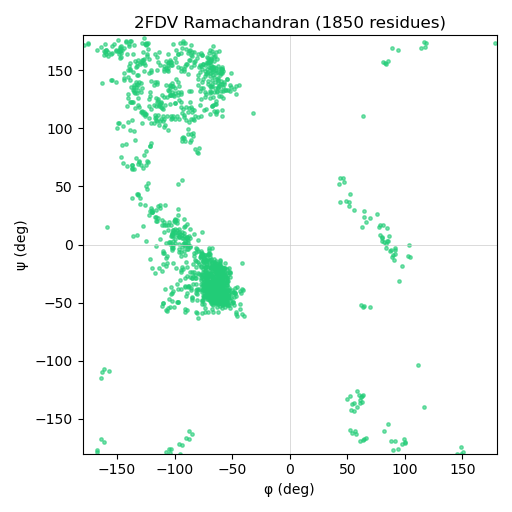346 C C . PHE D 1 389 ? 79.939 60.440 116.692 1.00 23.23 411 PHE D C 1
ATOM 14347 O O . PHE D 1 389 ? 79.931 59.751 117.736 1.00 24.25 411 PHE D O 1
ATOM 14355 N N . ASN D 1 390 ? 80.959 61.219 116.334 1.00 23.14 412 ASN D N 1
ATOM 14356 C CA . ASN D 1 390 ? 82.149 61.284 117.118 1.00 23.62 412 ASN D CA 1
ATOM 14357 C C . ASN D 1 390 ? 82.841 62.650 117.030 1.00 22.93 412 ASN D C 1
ATOM 14358 O O . ASN D 1 390 ? 83.503 62.934 116.077 1.00 23.18 412 ASN D O 1
ATOM 14363 N N . PRO D 1 391 ? 82.646 63.526 118.043 1.00 22.23 413 PRO D N 1
ATOM 14364 C CA . PRO D 1 391 ? 83.264 64.849 118.037 1.00 22.23 413 PRO D CA 1
ATOM 14365 C C . PRO D 1 391 ? 84.796 64.829 117.857 1.00 22.31 413 PRO D C 1
ATOM 14366 O O . PRO D 1 391 ? 85.368 65.823 117.423 1.00 20.17 413 PRO D O 1
ATOM 14370 N N . GLN D 1 392 ? 85.418 63.681 118.155 1.00 23.36 414 GLN D N 1
ATOM 14371 C CA . GLN D 1 392 ? 86.881 63.600 117.983 1.00 24.66 414 GLN D CA 1
ATOM 14372 C C . GLN D 1 392 ? 87.220 63.836 116.518 1.00 25.27 414 GLN D C 1
ATOM 14373 O O . GLN D 1 392 ? 88.358 64.120 116.158 1.00 24.69 414 GLN D O 1
ATOM 14379 N N . HIS D 1 393 ? 86.224 63.716 115.618 1.00 21.98 415 HIS D N 1
ATOM 14380 C CA . HIS D 1 393 ? 86.509 64.017 114.221 1.00 21.56 415 HIS D CA 1
ATOM 14381 C C . HIS D 1 393 ? 87.012 65.455 114.008 1.00 20.80 415 HIS D C 1
ATOM 14382 O O . HIS D 1 393 ? 87.604 65.754 112.977 1.00 22.40 415 HIS D O 1
ATOM 14389 N N . PHE D 1 394 ? 86.712 66.373 114.940 1.00 20.57 416 PHE D N 1
ATOM 14390 C CA . PHE D 1 394 ? 87.124 67.752 114.817 1.00 21.38 416 PHE D CA 1
ATOM 14391 C C . PHE D 1 394 ? 88.035 68.168 115.987 1.00 23.01 416 PHE D C 1
ATOM 14392 O O . PHE D 1 394 ? 88.053 69.342 116.362 1.00 22.89 416 PHE D O 1
ATOM 14400 N N . LEU D 1 395 ? 88.768 67.224 116.560 1.00 24.57 417 LEU D N 1
ATOM 14401 C CA . LEU D 1 395 ? 89.686 67.582 117.677 1.00 26.56 417 LEU D CA 1
ATOM 14402 C C . LEU D 1 395 ? 91.043 66.939 117.384 1.00 28.57 417 LEU D C 1
ATOM 14403 O O . LEU D 1 395 ? 91.086 65.871 116.809 1.00 28.76 417 LEU D O 1
ATOM 14408 N N . ASN D 1 396 ? 92.146 67.594 117.764 1.00 30.64 418 ASN D N 1
ATOM 14409 C CA . ASN D 1 396 ? 93.423 66.881 117.581 1.00 33.03 418 ASN D CA 1
ATOM 14410 C C . ASN D 1 396 ? 93.744 66.168 118.904 1.00 35.04 418 ASN D C 1
ATOM 14411 O O . ASN D 1 396 ? 92.930 66.130 119.817 1.00 32.59 418 ASN D O 1
ATOM 14416 N N . GLU D 1 397 ? 94.929 65.575 119.045 1.00 37.87 419 GLU D N 1
ATOM 14417 C CA . GLU D 1 397 ? 95.148 64.858 120.315 1.00 41.30 419 GLU D CA 1
ATOM 14418 C C . GLU D 1 397 ? 95.322 65.761 121.515 1.00 41.68 419 GLU D C 1
ATOM 14419 O O . GLU D 1 397 ? 95.258 65.292 122.629 1.00 44.38 419 GLU D O 1
ATOM 14425 N N . LYS D 1 398 ? 95.549 67.047 121.312 1.00 40.80 420 LYS D N 1
ATOM 14426 C CA . LYS D 1 398 ? 95.661 67.948 122.447 1.00 40.45 420 LYS D CA 1
ATOM 14427 C C . LYS D 1 398 ? 94.263 68.461 122.806 1.00 38.55 420 LYS D C 1
ATOM 14428 O O . LYS D 1 398 ? 94.090 69.257 123.740 1.00 37.83 420 LYS D O 1
ATOM 14434 N N . GLY D 1 399 ? 93.246 68.021 122.063 1.00 35.64 421 GLY D N 1
ATOM 14435 C CA . GLY D 1 399 ? 91.914 68.512 122.364 1.00 33.10 421 GLY D CA 1
ATOM 14436 C C . GLY D 1 399 ? 91.639 69.884 121.778 1.00 30.50 421 GLY D C 1
ATOM 14437 O O . GLY D 1 399 ? 90.664 70.548 122.179 1.00 29.98 421 GLY D O 1
ATOM 14438 N N . GLN D 1 400 ? 92.448 70.304 120.814 1.00 29.44 422 GLN D N 1
ATOM 14439 C CA . GLN D 1 400 ? 92.192 71.601 120.202 1.00 30.33 422 GLN D CA 1
ATOM 14440 C C . GLN D 1 400 ? 91.253 71.360 118.995 1.00 28.16 422 GLN D C 1
ATOM 14441 O O . GLN D 1 400 ? 91.241 70.266 118.406 1.00 26.98 422 GLN D O 1
ATOM 14447 N N . PHE D 1 401 ? 90.517 72.404 118.627 1.00 26.87 423 PHE D N 1
ATOM 14448 C CA . PHE D 1 401 ? 89.584 72.252 117.465 1.00 26.53 423 PHE D CA 1
ATOM 14449 C C . PHE D 1 401 ? 90.393 72.057 116.171 1.00 27.26 423 PHE D C 1
ATOM 14450 O O . PHE D 1 401 ? 91.402 72.743 115.928 1.00 26.46 423 PHE D O 1
ATOM 14458 N N . LYS D 1 402 ? 89.963 71.117 115.324 1.00 26.35 424 LYS D N 1
ATOM 14459 C CA . LYS D 1 402 ? 90.683 70.813 114.080 1.00 26.87 424 LYS D CA 1
ATOM 14460 C C . LYS D 1 402 ? 89.719 70.943 112.875 1.00 27.91 424 LYS D C 1
ATOM 14461 O O . LYS D 1 402 ? 88.757 70.172 112.800 1.00 27.26 424 LYS D O 1
ATOM 14467 N N . LYS D 1 403 ? 89.959 71.943 112.034 1.00 26.24 425 LYS D N 1
ATOM 14468 C CA . LYS D 1 403 ? 89.155 72.183 110.827 1.00 27.95 425 LYS D CA 1
ATOM 14469 C C . LYS D 1 403 ? 89.352 71.026 109.824 1.00 26.11 425 LYS D C 1
ATOM 14470 O O . LYS D 1 403 ? 90.426 70.356 109.807 1.00 23.38 425 LYS D O 1
ATOM 14476 N N . SER D 1 404 ? 88.322 70.779 108.969 1.00 23.26 426 SER D N 1
ATOM 14477 C CA . SER D 1 404 ? 88.446 69.791 107.912 1.00 22.82 426 SER D CA 1
ATOM 14478 C C . SER D 1 404 ? 88.026 70.406 106.554 1.00 21.33 426 SER D C 1
ATOM 14479 O O . SER D 1 404 ? 87.003 71.108 106.474 1.00 22.27 426 SER D O 1
ATOM 14482 N N . ASP D 1 405 ? 88.771 70.091 105.470 1.00 21.49 427 ASP D N 1
ATOM 14483 C CA . ASP D 1 405 ? 88.402 70.558 104.127 1.00 20.54 427 ASP D CA 1
ATOM 14484 C C . ASP D 1 405 ? 87.123 69.826 103.668 1.00 19.53 427 ASP D C 1
ATOM 14485 O O . ASP D 1 405 ? 86.510 70.261 102.710 1.00 21.61 427 ASP D O 1
ATOM 14490 N N . ALA D 1 406 ? 86.760 68.757 104.368 1.00 18.78 428 ALA D N 1
ATOM 14491 C CA . ALA D 1 406 ? 85.540 68.018 103.956 1.00 19.43 428 ALA D CA 1
ATOM 14492 C C . ALA D 1 406 ? 84.331 68.477 104.777 1.00 20.80 428 ALA D C 1
ATOM 14493 O O . ALA D 1 406 ? 83.251 67.858 104.692 1.00 19.58 428 ALA D O 1
ATOM 14495 N N . PHE D 1 407 ? 84.508 69.522 105.599 1.00 19.62 429 PHE D N 1
ATOM 14496 C CA . PHE D 1 407 ? 83.368 70.051 106.380 1.00 20.67 429 PHE D CA 1
ATOM 14497 C C . PHE D 1 407 ? 82.695 71.035 105.425 1.00 18.79 429 PHE D C 1
ATOM 14498 O O . PHE D 1 407 ? 83.038 72.253 105.295 1.00 19.23 429 PHE D O 1
ATOM 14506 N N . VAL D 1 408 ? 81.668 70.534 104.719 1.00 18.44 430 VAL D N 1
ATOM 14507 C CA . VAL D 1 408 ? 81.041 71.357 103.709 1.00 17.40 430 VAL D CA 1
ATOM 14508 C C . VAL D 1 408 ? 79.469 71.370 103.773 1.00 17.13 430 VAL D C 1
ATOM 14509 O O . VAL D 1 408 ? 78.825 71.391 102.737 1.00 18.24 430 VAL D O 1
ATOM 14513 N N . PRO D 1 409 ? 78.907 71.476 104.968 1.00 18.05 431 PRO D N 1
ATOM 14514 C CA . PRO D 1 409 ? 77.442 71.480 105.027 1.00 18.61 431 PRO D CA 1
ATOM 14515 C C . PRO D 1 409 ? 76.794 72.676 104.386 1.00 19.25 431 PRO D C 1
ATOM 14516 O O . PRO D 1 409 ? 75.571 72.597 104.078 1.00 18.01 431 PRO D O 1
ATOM 14520 N N . PHE D 1 410 ? 77.537 73.775 104.205 1.00 18.45 432 PHE D N 1
ATOM 14521 C CA . PHE D 1 410 ? 76.993 74.996 103.573 1.00 18.98 432 PHE D CA 1
ATOM 14522 C C . PHE D 1 410 ? 77.438 75.086 102.132 1.00 20.39 432 PHE D C 1
ATOM 14523 O O . PHE D 1 410 ? 77.256 76.096 101.505 1.00 21.43 432 PHE D O 1
ATOM 14531 N N . SER D 1 411 ? 78.012 73.987 101.640 1.00 18.71 433 SER D N 1
ATOM 14532 C CA . SER D 1 411 ? 78.590 73.850 100.314 1.00 18.88 433 SER D CA 1
ATOM 14533 C C . SER D 1 411 ? 79.795 74.785 100.195 1.00 20.44 433 SER D C 1
ATOM 14534 O O . SER D 1 411 ? 80.263 75.286 101.202 1.00 21.96 433 SER D O 1
ATOM 14537 N N . ILE D 1 412 ? 80.275 74.968 98.974 1.00 20.24 434 ILE D N 1
ATOM 14538 C CA . ILE D 1 412 ? 81.466 75.772 98.727 1.00 19.31 434 ILE D CA 1
ATOM 14539 C C . ILE D 1 412 ? 81.327 76.363 97.328 1.00 22.00 434 ILE D C 1
ATOM 14540 O O . ILE D 1 412 ? 80.449 76.012 96.549 1.00 21.24 434 ILE D O 1
ATOM 14545 N N . GLY D 1 413 ? 82.157 77.346 97.011 1.00 21.99 435 GLY D N 1
ATOM 14546 C CA . GLY D 1 413 ? 82.051 77.862 95.670 1.00 21.59 435 GLY D CA 1
ATOM 14547 C C . GLY D 1 413 ? 81.266 79.155 95.564 1.00 22.48 435 GLY D C 1
ATOM 14548 O O . GLY D 1 413 ? 80.906 79.764 96.564 1.00 23.01 435 GLY D O 1
ATOM 14549 N N . LYS D 1 414 ? 80.970 79.530 94.321 1.00 23.63 436 LYS D N 1
ATOM 14550 C CA . LYS D 1 414 ? 80.407 80.850 94.048 1.00 25.26 436 LYS D CA 1
ATOM 14551 C C . LYS D 1 414 ? 78.968 81.093 94.467 1.00 25.44 436 LYS D C 1
ATOM 14552 O O . LYS D 1 414 ? 78.565 82.268 94.634 1.00 25.88 436 LYS D O 1
ATOM 14558 N N . ARG D 1 415 ? 78.197 80.018 94.580 1.00 23.53 437 ARG D N 1
ATOM 14559 C CA . ARG D 1 415 ? 76.807 80.158 95.035 1.00 23.36 437 ARG D CA 1
ATOM 14560 C C . ARG D 1 415 ? 76.665 79.468 96.387 1.00 23.20 437 ARG D C 1
ATOM 14561 O O . ARG D 1 415 ? 75.604 78.974 96.704 1.00 21.15 437 ARG D O 1
ATOM 14569 N N . ASN D 1 416 ? 77.724 79.485 97.201 1.00 20.99 438 ASN D N 1
ATOM 14570 C CA . ASN D 1 416 ? 77.619 78.857 98.514 1.00 22.82 438 ASN D CA 1
ATOM 14571 C C . ASN D 1 416 ? 76.637 79.590 99.450 1.00 22.36 438 ASN D C 1
ATOM 14572 O O . ASN D 1 416 ? 76.211 80.694 99.191 1.00 22.06 438 ASN D O 1
ATOM 14577 N N . CYS D 1 417 ? 76.355 78.971 100.575 1.00 21.50 439 CYS D N 1
ATOM 14578 C CA . CYS D 1 417 ? 75.405 79.537 101.529 1.00 20.86 439 CYS D CA 1
ATOM 14579 C C . CYS D 1 417 ? 75.909 80.854 102.087 1.00 22.47 439 CYS D C 1
ATOM 14580 O O . CYS D 1 417 ? 76.903 80.866 102.832 1.00 22.63 439 CYS D O 1
ATOM 14583 N N . PHE D 1 418 ? 75.261 81.969 101.762 1.00 22.44 440 PHE D N 1
ATOM 14584 C CA . PHE D 1 418 ? 75.721 83.200 102.425 1.00 23.70 440 PHE D CA 1
ATOM 14585 C C . PHE D 1 418 ? 75.038 83.438 103.806 1.00 24.26 440 PHE D C 1
ATOM 14586 O O . PHE D 1 418 ? 75.248 84.483 104.445 1.00 25.55 440 PHE D O 1
ATOM 14594 N N . GLY D 1 419 ? 74.231 82.469 104.273 1.00 23.01 441 GLY D N 1
ATOM 14595 C CA . GLY D 1 419 ? 73.654 82.536 105.629 1.00 21.02 441 GLY D CA 1
ATOM 14596 C C . GLY D 1 419 ? 74.551 81.779 106.584 1.00 21.93 441 GLY D C 1
ATOM 14597 O O . GLY D 1 419 ? 74.208 81.593 107.770 1.00 22.03 441 GLY D O 1
ATOM 14598 N N . GLU D 1 420 ? 75.709 81.318 106.085 1.00 20.85 442 GLU D N 1
ATOM 14599 C CA . GLU D 1 420 ? 76.606 80.512 106.965 1.00 22.54 442 GLU D CA 1
ATOM 14600 C C . GLU D 1 420 ? 77.014 81.192 108.278 1.00 23.41 442 GLU D C 1
ATOM 14601 O O . GLU D 1 420 ? 77.031 80.583 109.356 1.00 22.34 442 GLU D O 1
ATOM 14607 N N . GLY D 1 421 ? 77.438 82.456 108.191 1.00 23.06 443 GLY D N 1
ATOM 14608 C CA . GLY D 1 421 ? 77.845 83.157 109.425 1.00 23.37 443 GLY D CA 1
ATOM 14609 C C . GLY D 1 421 ? 76.696 83.254 110.462 1.00 22.29 443 GLY D C 1
ATOM 14610 O O . GLY D 1 421 ? 76.873 83.022 111.657 1.00 22.34 443 GLY D O 1
ATOM 14611 N N . LEU D 1 422 ? 75.503 83.579 109.972 1.00 20.09 444 LEU D N 1
ATOM 14612 C CA . LEU D 1 422 ? 74.340 83.675 110.854 1.00 21.81 444 LEU D CA 1
ATOM 14613 C C . LEU D 1 422 ? 74.040 82.311 111.432 1.00 21.52 444 LEU D C 1
ATOM 14614 O O . LEU D 1 422 ? 73.792 82.163 112.638 1.00 21.26 444 LEU D O 1
ATOM 14619 N N . ALA D 1 423 ? 74.012 81.298 110.558 1.00 20.96 445 ALA D N 1
ATOM 14620 C CA . ALA D 1 423 ? 73.769 79.949 111.041 1.00 20.77 445 ALA D CA 1
ATOM 14621 C C . ALA D 1 423 ? 74.795 79.506 112.110 1.00 20.46 445 ALA D C 1
ATOM 14622 O O . ALA D 1 423 ? 74.430 78.962 113.130 1.00 21.02 445 ALA D O 1
ATOM 14624 N N . ARG D 1 424 ? 76.079 79.749 111.880 1.00 20.83 446 ARG D N 1
ATOM 14625 C CA . ARG D 1 424 ? 77.088 79.349 112.847 1.00 22.87 446 ARG D CA 1
ATOM 14626 C C . ARG D 1 424 ? 76.860 80.063 114.188 1.00 21.55 446 ARG D C 1
ATOM 14627 O O . ARG D 1 424 ? 76.972 79.462 115.233 1.00 21.55 446 ARG D O 1
ATOM 14635 N N . MET D 1 425 ? 76.517 81.324 114.132 1.00 21.46 447 MET D N 1
ATOM 14636 C CA . MET D 1 425 ? 76.266 82.077 115.373 1.00 22.54 447 MET D CA 1
ATOM 14637 C C . MET D 1 425 ? 75.024 81.525 116.094 1.00 21.14 447 MET D C 1
ATOM 14638 O O . MET D 1 425 ? 75.024 81.355 117.313 1.00 20.90 447 MET D O 1
ATOM 14643 N N . GLU D 1 426 ? 73.972 81.254 115.332 1.00 20.93 448 GLU D N 1
ATOM 14644 C CA . GLU D 1 426 ? 72.774 80.684 115.927 1.00 20.10 448 GLU D CA 1
ATOM 14645 C C . GLU D 1 426 ? 73.064 79.321 116.535 1.00 20.13 448 GLU D C 1
ATOM 14646 O O . GLU D 1 426 ? 72.691 79.072 117.677 1.00 20.01 448 GLU D O 1
ATOM 14652 N N . LEU D 1 427 ? 73.744 78.448 115.793 1.00 18.72 449 LEU D N 1
ATOM 14653 C CA . LEU D 1 427 ? 74.006 77.100 116.336 1.00 19.86 449 LEU D CA 1
ATOM 14654 C C . LEU D 1 427 ? 74.830 77.194 117.599 1.00 19.15 449 LEU D C 1
ATOM 14655 O O . LEU D 1 427 ? 74.528 76.529 118.575 1.00 18.66 449 LEU D O 1
ATOM 14660 N N . PHE D 1 428 ? 75.913 77.977 117.561 1.00 20.37 450 PHE D N 1
ATOM 14661 C CA . PHE D 1 428 ? 76.704 78.114 118.807 1.00 20.37 450 PHE D CA 1
ATOM 14662 C C . PHE D 1 428 ? 75.922 78.678 119.993 1.00 19.63 450 PHE D C 1
ATOM 14663 O O . PHE D 1 428 ? 75.914 78.090 121.095 1.00 18.67 450 PHE D O 1
ATOM 14671 N N . LEU D 1 429 ? 75.238 79.800 119.770 1.00 20.82 451 LEU D N 1
ATOM 14672 C CA . LEU D 1 429 ? 74.498 80.384 120.861 1.00 19.90 451 LEU D CA 1
ATOM 14673 C C . LEU D 1 429 ? 73.280 79.580 121.358 1.00 21.26 451 LEU D C 1
ATOM 14674 O O . LEU D 1 429 ? 73.060 79.521 122.572 1.00 19.89 451 LEU D O 1
ATOM 14679 N N . PHE D 1 430 ? 72.493 78.957 120.450 1.00 19.87 452 PHE D N 1
ATOM 14680 C CA . PHE D 1 430 ? 71.377 78.158 120.945 1.00 19.85 452 PHE D CA 1
ATOM 14681 C C . PHE D 1 430 ? 71.816 76.874 121.610 1.00 20.33 452 PHE D C 1
ATOM 14682 O O . PHE D 1 430 ? 71.316 76.540 122.658 1.00 19.86 452 PHE D O 1
ATOM 14690 N N . PHE D 1 431 ? 72.762 76.120 121.039 1.00 19.59 453 PHE D N 1
ATOM 14691 C CA . PHE D 1 431 ? 73.135 74.887 121.712 1.00 20.05 453 PHE D CA 1
ATOM 14692 C C . PHE D 1 431 ? 73.792 75.223 123.048 1.00 20.25 453 PHE D C 1
ATOM 14693 O O . PHE D 1 431 ? 73.539 74.582 124.058 1.00 20.24 453 PHE D O 1
ATOM 14701 N N . THR D 1 432 ? 74.678 76.217 123.039 1.00 21.06 454 THR D N 1
ATOM 14702 C CA . THR D 1 432 ? 75.340 76.497 124.300 1.00 22.28 454 THR D CA 1
ATOM 14703 C C . THR D 1 432 ? 74.439 77.024 125.424 1.00 22.05 454 THR D C 1
ATOM 14704 O O . THR D 1 432 ? 74.561 76.591 126.592 1.00 22.62 454 THR D O 1
ATOM 14708 N N . THR D 1 433 ? 73.489 77.885 125.046 1.00 20.77 455 THR D N 1
ATOM 14709 C CA . THR D 1 433 ? 72.624 78.456 126.076 1.00 20.75 455 THR D CA 1
ATOM 14710 C C . THR D 1 433 ? 71.648 77.394 126.574 1.00 21.70 455 THR D C 1
ATOM 14711 O O . THR D 1 433 ? 71.328 77.334 127.781 1.00 21.44 455 THR D O 1
ATOM 14715 N N . VAL D 1 434 ? 71.174 76.529 125.676 1.00 20.45 456 VAL D N 1
ATOM 14716 C CA . VAL D 1 434 ? 70.295 75.499 126.148 1.00 20.19 456 VAL D CA 1
ATOM 14717 C C . VAL D 1 434 ? 71.041 74.526 127.027 1.00 20.90 456 VAL D C 1
ATOM 14718 O O . VAL D 1 434 ? 70.532 74.156 128.090 1.00 22.42 456 VAL D O 1
ATOM 14722 N N . MET D 1 435 ? 72.258 74.123 126.630 1.00 20.76 457 MET D N 1
ATOM 14723 C CA . MET D 1 435 ? 72.964 73.096 127.449 1.00 21.20 457 MET D CA 1
ATOM 14724 C C . MET D 1 435 ? 73.492 73.704 128.757 1.00 22.89 457 MET D C 1
ATOM 14725 O O . MET D 1 435 ? 73.761 73.003 129.716 1.00 22.85 457 MET D O 1
ATOM 14730 N N . GLN D 1 436 ? 73.683 74.998 128.775 1.00 22.57 458 GLN D N 1
ATOM 14731 C CA . GLN D 1 436 ? 74.126 75.660 130.018 1.00 24.83 458 GLN D CA 1
ATOM 14732 C C . GLN D 1 436 ? 73.024 75.519 131.064 1.00 24.40 458 GLN D C 1
ATOM 14733 O O . GLN D 1 436 ? 73.292 75.243 132.240 1.00 24.18 458 GLN D O 1
ATOM 14739 N N . ASN D 1 437 ? 71.777 75.669 130.608 1.00 23.10 459 ASN D N 1
ATOM 14740 C CA . ASN D 1 437 ? 70.630 75.686 131.511 1.00 23.64 459 ASN D CA 1
ATOM 14741 C C . ASN D 1 437 ? 69.913 74.390 131.793 1.00 23.44 459 ASN D C 1
ATOM 14742 O O . ASN D 1 437 ? 69.225 74.273 132.812 1.00 23.65 459 ASN D O 1
ATOM 14747 N N . PHE D 1 438 ? 70.074 73.414 130.917 1.00 22.43 460 PHE D N 1
ATOM 14748 C CA . PHE D 1 438 ? 69.316 72.157 131.040 1.00 23.88 460 PHE D CA 1
ATOM 14749 C C . PHE D 1 438 ? 70.112 70.913 130.760 1.00 25.68 460 PHE D C 1
ATOM 14750 O O . PHE D 1 438 ? 71.047 70.957 129.980 1.00 26.65 460 PHE D O 1
ATOM 14758 N N . ARG D 1 439 ? 69.735 69.806 131.408 1.00 25.78 461 ARG D N 1
ATOM 14759 C CA . ARG D 1 439 ? 70.324 68.519 131.023 1.00 27.20 461 ARG D CA 1
ATOM 14760 C C . ARG D 1 439 ? 69.140 67.841 130.257 1.00 27.47 461 ARG D C 1
ATOM 14761 O O . ARG D 1 439 ? 67.931 68.179 130.405 1.00 25.48 461 ARG D O 1
ATOM 14769 N N . LEU D 1 440 ? 69.498 66.927 129.360 1.00 26.42 462 LEU D N 1
ATOM 14770 C CA . LEU D 1 440 ? 68.496 66.302 128.536 1.00 26.72 462 LEU D CA 1
ATOM 14771 C C . LEU D 1 440 ? 68.058 64.953 129.090 1.00 27.85 462 LEU D C 1
ATOM 14772 O O . LEU D 1 440 ? 68.869 64.192 129.619 1.00 29.14 462 LEU D O 1
ATOM 14777 N N . LYS D 1 441 ? 66.766 64.701 129.011 1.00 26.63 463 LYS D N 1
ATOM 14778 C CA . LYS D 1 441 ? 66.250 63.441 129.458 1.00 28.41 463 LYS D CA 1
ATOM 14779 C C . LYS D 1 441 ? 65.393 62.834 128.347 1.00 28.13 463 LYS D C 1
ATOM 14780 O O . LYS D 1 441 ? 64.369 63.365 127.922 1.00 25.95 463 LYS D O 1
ATOM 14786 N N . SER D 1 442 ? 65.872 61.701 127.822 1.00 29.88 464 SER D N 1
ATOM 14787 C CA . SER D 1 442 ? 65.177 61.015 126.750 1.00 32.91 464 SER D CA 1
ATOM 14788 C C . SER D 1 442 ? 64.056 60.126 127.221 1.00 35.41 464 SER D C 1
ATOM 14789 O O . SER D 1 442 ? 64.008 59.634 128.360 1.00 34.94 464 SER D O 1
ATOM 14792 N N . SER D 1 443 ? 63.150 59.869 126.308 1.00 37.61 465 SER D N 1
ATOM 14793 C CA . SER D 1 443 ? 62.038 59.057 126.679 1.00 39.76 465 SER D CA 1
ATOM 14794 C C . SER D 1 443 ? 62.401 57.560 126.643 1.00 40.40 465 SER D C 1
ATOM 14795 O O . SER D 1 443 ? 61.603 56.740 127.109 1.00 41.30 465 SER D O 1
ATOM 14798 N N . GLN D 1 444 ? 63.620 57.249 126.160 1.00 38.69 466 GLN D N 1
ATOM 14799 C CA . GLN D 1 444 ? 64.187 55.877 126.003 1.00 38.63 466 GLN D CA 1
ATOM 14800 C C . GLN D 1 444 ? 65.645 55.804 126.476 1.00 38.19 466 GLN D C 1
ATOM 14801 O O . GLN D 1 444 ? 66.316 56.824 126.592 1.00 36.97 466 GLN D O 1
ATOM 14807 N N . SER D 1 445 ? 66.162 54.591 126.708 1.00 37.56 467 SER D N 1
ATOM 14808 C CA . SER D 1 445 ? 67.564 54.488 127.111 1.00 38.28 467 SER D CA 1
ATOM 14809 C C . SER D 1 445 ? 68.450 54.776 125.889 1.00 36.99 467 SER D C 1
ATOM 14810 O O . SER D 1 445 ? 68.132 54.393 124.775 1.00 36.24 467 SER D O 1
ATOM 14813 N N . PRO D 1 446 ? 69.598 55.419 126.083 1.00 37.88 468 PRO D N 1
ATOM 14814 C CA . PRO D 1 446 ? 70.441 55.700 124.913 1.00 36.98 468 PRO D CA 1
ATOM 14815 C C . PRO D 1 446 ? 70.557 54.552 123.916 1.00 37.63 468 PRO D C 1
ATOM 14816 O O . PRO D 1 446 ? 70.495 54.760 122.698 1.00 36.34 468 PRO D O 1
ATOM 14820 N N . LYS D 1 447 ? 70.703 53.325 124.416 1.00 37.70 469 LYS D N 1
ATOM 14821 C CA . LYS D 1 447 ? 70.840 52.209 123.499 1.00 37.52 469 LYS D CA 1
ATOM 14822 C C . LYS D 1 447 ? 69.691 52.030 122.522 1.00 35.71 469 LYS D C 1
ATOM 14823 O O . LYS D 1 447 ? 69.899 51.541 121.408 1.00 36.57 469 LYS D O 1
ATOM 14829 N N . ASP D 1 448 ? 68.480 52.408 122.936 1.00 34.51 470 ASP D N 1
ATOM 14830 C CA . ASP D 1 448 ? 67.309 52.263 122.100 1.00 33.29 470 ASP D CA 1
ATOM 14831 C C . ASP D 1 448 ? 66.969 53.488 121.236 1.00 32.02 470 ASP D C 1
ATOM 14832 O O . ASP D 1 448 ? 66.018 53.461 120.453 1.00 33.09 470 ASP D O 1
ATOM 14837 N N . ILE D 1 449 ? 67.707 54.578 121.418 1.00 28.95 471 ILE D N 1
ATOM 14838 C CA . ILE D 1 449 ? 67.393 55.790 120.639 1.00 26.57 471 ILE D CA 1
ATOM 14839 C C . ILE D 1 449 ? 67.867 55.544 119.215 1.00 25.24 471 ILE D C 1
ATOM 14840 O O . ILE D 1 449 ? 69.038 55.166 118.976 1.00 25.39 471 ILE D O 1
ATOM 14845 N N . ASP D 1 450 ? 66.995 55.824 118.261 1.00 24.88 472 ASP D N 1
ATOM 14846 C CA . ASP D 1 450 ? 67.329 55.628 116.863 1.00 23.49 472 ASP D CA 1
ATOM 14847 C C . ASP D 1 450 ? 67.670 56.954 116.208 1.00 23.75 472 ASP D C 1
ATOM 14848 O O . ASP D 1 450 ? 66.772 57.798 116.032 1.00 23.54 472 ASP D O 1
ATOM 14853 N N . VAL D 1 451 ? 68.958 57.160 115.889 1.00 22.17 473 VAL D N 1
ATOM 14854 C CA . VAL D 1 451 ? 69.340 58.420 115.263 1.00 22.25 473 VAL D CA 1
ATOM 14855 C C . VAL D 1 451 ? 69.494 58.318 113.742 1.00 22.66 473 VAL D C 1
ATOM 14856 O O . VAL D 1 451 ? 70.053 59.236 113.110 1.00 22.18 473 VAL D O 1
ATOM 14860 N N . SER D 1 452 ? 69.060 57.190 113.152 1.00 21.85 474 SER D N 1
ATOM 14861 C CA . SER D 1 452 ? 69.056 57.076 111.704 1.00 22.04 474 SER D CA 1
ATOM 14862 C C . SER D 1 452 ? 67.895 58.004 111.279 1.00 21.09 474 SER D C 1
ATOM 14863 O O . SER D 1 452 ? 66.867 58.136 111.979 1.00 21.89 474 SER D O 1
ATOM 14866 N N . PRO D 1 453 ? 68.050 58.629 110.104 1.00 20.87 475 PRO D N 1
ATOM 14867 C CA . PRO D 1 453 ? 66.970 59.551 109.653 1.00 20.73 475 PRO D CA 1
ATOM 14868 C C . PRO D 1 453 ? 65.617 58.910 109.323 1.00 22.11 475 PRO D C 1
ATOM 14869 O O . PRO D 1 453 ? 65.545 57.748 108.975 1.00 22.11 475 PRO D O 1
ATOM 14873 N N . LYS D 1 454 ? 64.548 59.692 109.519 1.00 21.26 476 LYS D N 1
ATOM 14874 C CA . LYS D 1 454 ? 63.185 59.287 109.148 1.00 21.80 476 LYS D CA 1
ATOM 14875 C C . LYS D 1 454 ? 63.006 59.394 107.616 1.00 22.19 476 LYS D C 1
ATOM 14876 O O . LYS D 1 454 ? 62.404 58.501 106.986 1.00 21.32 476 LYS D O 1
ATOM 14882 N N . HIS D 1 455 ? 63.580 60.444 107.034 1.00 20.47 477 HIS D N 1
ATOM 14883 C CA . HIS D 1 455 ? 63.490 60.701 105.600 1.00 20.33 477 HIS D CA 1
ATOM 14884 C C . HIS D 1 455 ? 64.801 61.294 105.132 1.00 20.37 477 HIS D C 1
ATOM 14885 O O . HIS D 1 455 ? 65.426 62.081 105.850 1.00 20.02 477 HIS D O 1
ATOM 14892 N N . VAL D 1 456 ? 65.201 60.908 103.934 1.00 18.54 478 VAL D N 1
ATOM 14893 C CA . VAL D 1 456 ? 66.339 61.547 103.279 1.00 18.71 478 VAL D CA 1
ATOM 14894 C C . VAL D 1 456 ? 66.025 61.753 101.797 1.00 18.86 478 VAL D C 1
ATOM 14895 O O . VAL D 1 456 ? 65.737 60.783 101.106 1.00 18.31 478 VAL D O 1
ATOM 14899 N N . GLY D 1 457 ? 66.092 63.002 101.342 1.00 17.23 479 GLY D N 1
ATOM 14900 C CA . GLY D 1 457 ? 65.874 63.327 99.925 1.00 17.45 479 GLY D CA 1
ATOM 14901 C C . GLY D 1 457 ? 66.481 64.689 99.733 1.00 19.00 479 GLY D C 1
ATOM 14902 O O . GLY D 1 457 ? 67.728 64.835 99.709 1.00 19.81 479 GLY D O 1
ATOM 14903 N N . PHE D 1 458 ? 65.670 65.714 99.576 1.00 16.14 480 PHE D N 1
ATOM 14904 C CA . PHE D 1 458 ? 66.226 67.055 99.459 1.00 17.97 480 PHE D CA 1
ATOM 14905 C C . PHE D 1 458 ? 66.943 67.386 100.819 1.00 18.23 480 PHE D C 1
ATOM 14906 O O . PHE D 1 458 ? 67.969 68.096 100.843 1.00 19.00 480 PHE D O 1
ATOM 14914 N N . ALA D 1 459 ? 66.321 67.011 101.906 1.00 16.98 481 ALA D N 1
ATOM 14915 C CA . ALA D 1 459 ? 66.930 67.215 103.248 1.00 18.60 481 ALA D CA 1
ATOM 14916 C C . ALA D 1 459 ? 67.029 65.894 103.971 1.00 17.14 481 ALA D C 1
ATOM 14917 O O . ALA D 1 459 ? 66.528 64.855 103.517 1.00 16.39 481 ALA D O 1
ATOM 14919 N N . THR D 1 460 ? 67.698 65.927 105.136 1.00 16.47 482 THR D N 1
ATOM 14920 C CA . THR D 1 460 ? 67.788 64.799 106.050 1.00 16.17 482 THR D CA 1
ATOM 14921 C C . THR D 1 460 ? 66.927 65.151 107.244 1.00 18.32 482 THR D C 1
ATOM 14922 O O . THR D 1 460 ? 67.151 66.158 107.901 1.00 18.04 482 THR D O 1
ATOM 14926 N N . ILE D 1 461 ? 65.905 64.330 107.522 1.00 16.39 483 ILE D N 1
ATOM 14927 C CA . ILE D 1 461 ? 64.971 64.678 108.604 1.00 18.32 483 ILE D CA 1
ATOM 14928 C C . ILE D 1 461 ? 65.073 63.657 109.732 1.00 18.53 483 ILE D C 1
ATOM 14929 O O . ILE D 1 461 ? 64.910 62.453 109.507 1.00 18.35 483 ILE D O 1
ATOM 14934 N N . PRO D 1 462 ? 65.363 64.094 110.971 1.00 18.18 484 PRO D N 1
ATOM 14935 C CA . PRO D 1 462 ? 65.446 63.081 112.039 1.00 19.00 484 PRO D CA 1
ATOM 14936 C C . PRO D 1 462 ? 64.066 62.518 112.388 1.00 19.53 484 PRO D C 1
ATOM 14937 O O . PRO D 1 462 ? 63.039 63.143 112.093 1.00 19.06 484 PRO D O 1
ATOM 14941 N N . ARG D 1 463 ? 64.063 61.361 113.016 1.00 20.31 485 ARG D N 1
ATOM 14942 C CA . ARG D 1 463 ? 62.808 60.777 113.427 1.00 21.49 485 ARG D CA 1
ATOM 14943 C C . ARG D 1 463 ? 62.108 61.643 114.453 1.00 22.17 485 ARG D C 1
ATOM 14944 O O . ARG D 1 463 ? 62.744 62.386 115.223 1.00 20.90 485 ARG D O 1
ATOM 14952 N N . ASN D 1 464 ? 60.774 61.544 114.467 1.00 21.91 486 ASN D N 1
ATOM 14953 C CA . ASN D 1 464 ? 60.001 62.250 115.491 1.00 23.89 486 ASN D CA 1
ATOM 14954 C C . ASN D 1 464 ? 60.358 61.735 116.896 1.00 21.00 486 ASN D C 1
ATOM 14955 O O . ASN D 1 464 ? 60.601 60.531 117.127 1.00 20.67 486 ASN D O 1
ATOM 14960 N N . TYR D 1 465 ? 60.389 62.642 117.869 1.00 21.11 487 TYR D N 1
ATOM 14961 C CA . TYR D 1 465 ? 60.711 62.214 119.232 1.00 20.95 487 TYR D CA 1
ATOM 14962 C C . TYR D 1 465 ? 60.259 63.256 120.225 1.00 21.36 487 TYR D C 1
ATOM 14963 O O . TYR D 1 465 ? 59.880 64.390 119.820 1.00 20.74 487 TYR D O 1
ATOM 14972 N N . THR D 1 466 ? 60.182 62.804 121.484 1.00 21.64 488 THR D N 1
ATOM 14973 C CA . THR D 1 466 ? 59.854 63.720 122.589 1.00 22.05 488 THR D CA 1
ATOM 14974 C C . THR D 1 466 ? 60.981 63.601 123.592 1.00 22.31 488 THR D C 1
ATOM 14975 O O . THR D 1 466 ? 61.756 62.604 123.603 1.00 23.20 488 THR D O 1
ATOM 14979 N N . MET D 1 467 ? 61.072 64.602 124.474 1.00 20.91 489 MET D N 1
ATOM 14980 C CA . MET D 1 467 ? 62.120 64.645 125.452 1.00 21.83 489 MET D CA 1
ATOM 14981 C C . MET D 1 467 ? 61.791 65.650 126.570 1.00 21.14 489 MET D C 1
ATOM 14982 O O . MET D 1 467 ? 60.901 66.427 126.448 1.00 22.05 489 MET D O 1
ATOM 14987 N N . SER D 1 468 ? 62.587 65.616 127.618 1.00 22.82 490 SER D N 1
ATOM 14988 C CA . SER D 1 468 ? 62.413 66.577 128.723 1.00 21.77 490 SER D CA 1
ATOM 14989 C C . SER D 1 468 ? 63.699 67.372 128.877 1.00 22.42 490 SER D C 1
ATOM 14990 O O . SER D 1 468 ? 64.811 66.826 128.739 1.00 22.43 490 SER D O 1
ATOM 14993 N N . PHE D 1 469 ? 63.515 68.669 129.153 1.00 20.67 491 PHE D N 1
ATOM 14994 C CA . PHE D 1 469 ? 64.631 69.574 129.450 1.00 21.27 491 PHE D CA 1
ATOM 14995 C C . PHE D 1 469 ? 64.605 69.773 130.973 1.00 23.05 491 PHE D C 1
ATOM 14996 O O . PHE D 1 469 ? 63.671 70.386 131.464 1.00 22.41 491 PHE D O 1
ATOM 15004 N N . LEU D 1 470 ? 65.587 69.238 131.679 1.00 23.07 492 LEU D N 1
ATOM 15005 C CA . LEU D 1 470 ? 65.619 69.332 133.160 1.00 27.35 492 LEU D CA 1
ATOM 15006 C C . LEU D 1 470 ? 66.579 70.433 133.610 1.00 28.92 492 LEU D C 1
ATOM 15007 O O . LEU D 1 470 ? 67.726 70.507 133.157 1.00 26.94 492 LEU D O 1
ATOM 15012 N N . PRO D 1 471 ? 66.098 71.345 134.466 1.00 31.88 493 PRO D N 1
ATOM 15013 C CA . PRO D 1 471 ? 66.967 72.438 134.906 1.00 35.27 493 PRO D CA 1
ATOM 15014 C C . PRO D 1 471 ? 68.152 71.868 135.600 1.00 36.68 493 PRO D C 1
ATOM 15015 O O . PRO D 1 471 ? 68.014 70.917 136.337 1.00 38.72 493 PRO D O 1
ATOM 15019 N N . ARG D 1 472 ? 69.314 72.432 135.306 1.00 37.20 494 ARG D N 1
ATOM 15020 C CA . ARG D 1 472 ? 70.572 72.036 135.897 1.00 38.72 494 ARG D CA 1
ATOM 15021 C C . ARG D 1 472 ? 70.711 72.802 137.248 1.00 41.22 494 ARG D C 1
ATOM 15022 O O . ARG D 1 472 ? 71.252 72.195 138.208 1.00 43.10 494 ARG D O 1
#

Sequence (1858 aa):
KGKLPPGPTPLPFIGNYLQLNTEQMYNSLMKISERYGPVFTIHLGPRRVVVLCGHDAVREALVDQAEEFSGRGEQATFDWVFKGYGVVFSNGERAKQLRRFSIATLRDFGVGKRGIEERIQEEAGFLIDALRGTGGANIDPTFFLSRTVSNVISSIVFGDRFDYKDKEFLSLLRMMLGIFQFTSTSTGQLYEMFSSVMKHLPGPQQQAFQLLQGLEDFIAKKVEHNQRTLDPNSPRDFIDSFLIRMQEEEKNPNTEFYLKNLVMTTLNLFIGGTETVSTTLRYGFLLLMKHPEVEAKVHEEIDRVIGKNRQPKFEDRAKMPYMEAVIHEIQRFGDVIPMSLARRVKKDTKFRDFFLPKGTEVYPMLGSVLRDPSFFSNPQDFNPQHFLNEKGQFKKSDAFVPFSIGKRNCFGEGLARMELFLFFTTVMQNFRLKSSQSPKDIDVSPKHVGFATIPRNYTMSFLPRKLPPGPTPLPFIGNYLQLNTEQMYNSLMKISERYGPVFTIHLGPRRVVVLCGHDAVREALVDQAEEFSGRGEQATFDWVFKGYGVVFSNGERAKQLRRFSIATLRDFGVGKRGIEERIQEEAGFLIDALRGTGGANIDPTFFLSRTVSNVISSIVFGDRFDYKDKEFLSLLRMMLGIFQFTSTSTGQLYEMFSSVMKHLPGPQQQAFQLLQGLEDFIAKKVEHNQRTLDPNSPRDFIDSFLIRMQEEEKNPNTEFYLKNLVMTTLNLFIGGTETVSTTLRYGFLLLMKHPEVEAKVHEEIDRVIGKNRQPKFEDRAKMPYMEAVIHEIQRFGDVIPMSLARRVKKDTKFRDFFLPKGTEVYPMLGSVLRDPSFFSNPQDFNPQHFLNEKGQFKKSDAFVPFSIGKRNCFGEGLARMELFLFFTTVMQNFRLKSSQSPKDIDVSPKHVGFATIPRNYTMSFLPRHHGKLPPGPTPLPFIGNYLQLNTEQMYNSLMKISERYGPVFTIHLGPRRVVVLCGHDAVREALVDQAEEFSGRGEQATFDWVFKGYGVVFSNGERAKQLRRFSIATLRDFGVGKRGIEERIQEEAGFLIDALRGTGGANIDPTFFLSRTVSNVISSIVFGDRFDYKDKEFLSLLRMMLGIFQFTSTSTGQLYEMFSSVMKHLPGPQQQAFQLLQGLEDFIAKKVEHNQRTLDPNSPRDFIDSFLIRMQEEEKNPNTEFYLKNLVMTTLNLFIGGTETVSTTLRYGFLLLMKHPEVEAKVHEEIDRVIGKNRQPKFEDRAKMPYMEAVIHEIQRFGDVIPMSLARRVKKDTKFRDFFLPKGTEVYPMLGSVLRDPSFFSNPQDFNPQHFLNEKGQFKKSDAFVPFSIGKRNCFGEGLARMELFLFFTTVMQNFRLKSSQSPKDIDVSPKHVGFATIPRNYTMSFLPRGKLPPGPTPLPFIGNYLQLNTEQMYNSLMKISERYGPVFTIHLGPRRVVVLCGHDAVREALVDQAEEFSGRGEQATFDWVFKGYGVVFSNGERAKQLRRFSIATLRDFGVGKRGIEERIQEEAGFLIDALRGTGGANIDPTFFLSRTVSNVISSIVFGDRFDYKDKEFLSLLRMMLGIFQFTSTSTGQLYEMFSSVMKHLPGPQQQAFQLLQGLEDFIAKKVEHNQRTLDPNSPRDFIDSFLIRMQEEEKNPNTEFYLKNLVMTTLNLFIGGTETVSTTLRYGFLLLMKHPEVEAKVHEEIDRVIGKNRQPKFEDRAKMPYMEAVIHEIQRFGDVIPMSLARRVKKDTKFRDFFLPKGTEVYPMLGSVLRDPSFFSNPQDFNPQHFLNEKGQFKKSDAFVPFSIGKRNCFGEGLARMELFLFFTTVMQNFRLKSSQSPKDIDVSPKHVGFATIPRNYTMSFLPR

GO terms:
  GO:0005881 cytoplasmic microtubule (C, IDA)
  GO:0008389 coumarin 7-hydroxylase activity (F, IDA)
  GO:0020037 heme binding (F, IDA)
  GO:0005789 endoplasmic reticulum membrane (C, TAS)
  GO:0008389 coumarin 7-hydroxylase activity (F, TAS)
  GO:0009804 coumarin metabolic process (P, TAS)
  GO:0005515 protein binding (F, IPI)
  GO:0042178 xenobiotic catabolic process (P, IDA)
  GO:0009804 coumarin metabolic process (P, IDA)
  GO:0046226 coumarin catabolic process (P, IDA)
  GO:0006805 xenobiotic metabolic process (P, IDA)
  GO:0006805 xenobiotic metabolic process (P, IMP)
  GO:0008202 steroid metabolic process (P, IMP)
  GO:0019899 enzyme binding (F, IPI)

Foldseek 3Di:
DAAAQAFDAADAQCWCVVQAQLQCRVVSVVVRCVVRNQWHWGQLRPAIATEHFALPRQCCCCPVVQQQFFFFADQQLVCLPQVQAAQHRHGDPLVVVRVVLVLVLVVVCAFVHPNLLVVLLVLLVVLLVVQVVCVQDWFFCQLSLLLSQLQSLCCAALQGHDDSPDPVSVLLSVLLVLLLVLCQGSNNSNCVSVVVPVVPDDDSSVVNNVSVVSLLVVLVVSLVVCVVVADLVDDRHSSNVLVNVLVVCVVPPPDSRDPSNSSRNSSCSSSVSGDQLSQLVSLLLLVCQLPVVLLVVLLVQLCVQPNQPDADGLVSVQSPQSLVLSSLLSLLQQLFQQQARKTFGQAFDQRPNHTHHHGRIYGHRLNSLSQPCVQAVHSNDRDSCSQADPVSGGHDTSSSASQHDHDSGDSCVSVSVSSSSRNVSRLSSFWDKAAPDHSVPRDSQFPGGGSTGGGDGGIITTHTD/DAQAFDAQDAQCWCVVQAQLQCRVVSVVVRCVVRPQWHWGQLRPAIAIEHFALVRQCCCCPVVQQQFFFFDDQQLVCVQLVQAAQANHGDPLNVVRVVLVLVLLVVCAFVHPNLLVVLLVLLVVLLVVQVVCVFDWFQCLLSLLLSQLQSLCCAALVGHDDSPDPVSVLLSVLLVVLLQLCQGSVNSNCVNVVVPVVPDDDVSVVNSVSLVSLLVVLVVSLVVCVVPADLVDDSHNSNVLVNVCVVCVPPVPDSRDDSNSSRNSSCSSSVSRPPLSQLVSLLVLVCQLPVVLLVVLQVQLCVQPNDPDADGLVSVQVVQSLVLSSLLSLLQQLFQQQPRKTFGQAFDQRDNRTHHHGRIYGHRLNSLSQVVVQAVHSNDRDSCSQADPVRGGHDTSSSASQRDHDSGNSCVSVSVSSNSRNVSRLSNFWDKAAPDDSVPRDSQFPGGGSTTGGDGGIITTHGPVD/DFAQAFDAADAQCWVVVQAQLQCRPVSVVVRCVVRNQWHWTALRPAIAIEGFALPRQCCVCPVVQQQFVFFADQQLLCLPQVQAAQQRHGDPLNVVRVVLVLVLVVVCAFVHPNLLVVLLVLLVVLLVVQVVCVQDWFFCQLSLLLSQLQSLCCAALLGHDDSVDPLSVLLSVLLVLLLQLCQGSVVSNCSRPVVPVVPDDDSSVVNSVSVVSLLVVLLVSLVVCVVVADLVDDRHPSNVLVNVLVVCPPPPVDSRDPSNSSRNSSCSSSVSRDLLSQLVSLLLLVCQLPVVLLVVLLVQLCPQPNQDDADGLVSCVVCQSVVLSSLLSLLQQLFQQQARKTFGQAFDQRDNHTAHHGHIYGHGLNSLSQVCVQAVHSNDRDSCSQADPVRGGHDTSSSASQRDHDSGNSCVSVSVSSNVRNVSRLSSFWDKAFPDHSVPRDSQFPGGGSTTGGDGGIITTHTD/DAAAAFDAADQQCWVVVQAQLQCRLVSVVVRCVVRNQWHWTALRPAIATEGFALVRQCCCCPVVQQQFFFFDDQQLLCLPQVQFAQRRHGDPLNVVRVVLVLVQLVVLPFPDVNLQVVLLVLLVVLVVVQVVVVFDWFFCQLSLLLSQLQSLCCAALVGHDDSPDVLSVLLSVLLVLLLQLCQGSVNSNCVSPVVPVVPDDDSSVVNSVSVVSLLVVLLVSLVVCVVPADLVDQSHNSNVLVNVLVVCVVPPPDSRDDSNSSRNSSCCSSVSRDLLSQLVSLLLLVCQLPVVLLVVLQVQLCVQPNQPDADGVVSVQSPQSLVLSSLLSLLQQLFQQQARKTFGQAFDCRDNHTDHHGHIYGHGLNSLSQPCVQAVHSNDRDSCSQADVVRGGHDTSSSASQRDHDSGNSCVSVSVSSSSRNVSRLSSFWDKAFPDHSVPRDSQFPGGGSTTGGDGGIITTHGD

CATH classification: 1.10.630.10

Organism: Homo sapiens (NCBI:txid9606)